Protein 6J31 (pdb70)

B-factor: mean 56.49, std 26.19, range [24.58, 181.82]

Secondary structure (DSSP, 8-state):
----EEEEE--SSGGGTGGGHHHHHHHHHTT-EEEEEE-GGGHHHHHHTTSEEEE--------HHHHHHHHHHHHHHHHHHHHHHHTTS--SEEEEEGGGTHHHHHHHHHT--EEEEESS----TTHHHHTHHHHHHHHHSHHHHHHHHHHHHHHHHTT-TTS-TTHHHHS-SSEEE-S-GGGSTTGGGS-TTTEEE------S---S----PPTT-SEEEEEE--SS----HHHHHHHHHHHTT-TTEEEEEE--TT---S--SS--TTEEEESS--HHHHHHT-SEEEE---HHHHHHHHHHT--EEE---SSSHHHHHHHHHHTTSEEE--TTT--HHHHHHHHHHHHH-HHHHHHHHHHHHHHHTT-HHHHHHHHHHTT--/-----EEEEE--SSGGGTGGGHHHHHHHHHTT-EEEEEE-GGGHHHHHHTTSEEEE---------HHHHHHHHHHHHHHHHHHHHHHHTTS--SEEEEEGGGTHHHHHHHHHT--EEEEESS----HHHHHHHHHHHHHHHHSHHHHHHHHHHHHHHHHTT-TTS-TTHHHHS-SSEEE-S-GGGSTTGGGS-TTTEEE------S---S---PPPTT-SEEEEEE--SS----SHHHHHHHHHHSS-TTEEEEEE--TT--S---SS--TTEEEESS--HHHHHHT-SEEEE---HHHHHHHHHHT--EEE---SSSHHHHHHHHHHTTSEEE--TTT--HHHHHHHHHHHHH-HHHHHHHHHHHHHHHTT-HHHHHHHHHHTT--/----EEEEE--SSGGGTHHHHHHHHHHHHTT-EEEEEE-GGGHHHHHHTTSEEEE----S----SHHHHHHHHHHHHHHHHHHHHHHHTTS--SEEEEEGGGTHHHHHHHHHT--EEEEESS----HHHHHHHHHHHHHHHHSHHHHHHHHHHHHHHHHTT-TTS-TTHHHHS-SSEEE-S-GGGSTTGGGS-TTTEEE------S---S---PPPTT-SEEEEEE-S-SS---HHHHHHHHHHHTT-TTEEEEEE--TT--SS--SS--TTEEEESS--HHHHHTT-SEEEE---HHHHHHHHHHT--EEE---STTHHHHHHHHHHTTSEEE--TTT--HHHHHHHHHHHHH-HHHHHHHHHHHHHHHTT-HHHHHHHHHHTT--/----EEEEE--SSGGGTGGGHHHHHHHHHTT-EEEEEE-GGGHHHHHHTTSEEEE----S----SHHHHHHHHHHHHHHHHHHHHHHHTTS--SEEEEEGGGTHHHHHHHHTT--EEEEESS----TTHHHHTHHHHHHHHHSHHHHHHHHHHHHHHHHTT-TTS-TTHHHHS-SSEEE-S-GGGSTTGGGS-TTTEEE------S---S---PPPTT-SEEEEEE--SS----HHHHHHHHHHHTT-TTEEEEEE--TT------SS--TTEEEESS--HHHHHTT-SEEEE---HHHHHHHHHHT--EEE---STTHHHHHHHHHHTTSEEE--TTT--HHHHHHHHHHHHH-HHHHHHHHHHHHHHHTT-HHHHHHHHHHHT--/----/----/----/----

Solvent-accessible surface area: 64727 Å² total

Sequence (1562 aa):
PRPGHIAMVSVPSRGHLHPSLELIRELVARGHRVTYANDPSVAAAVTETGAELVPYTSALPTDQIAQMDVFLDDAVGMLPQLRAAYEEDRPDVFLYDVLAYPARVLAMNWGIPSIQISPTWVMPEKYRERMAPVVEQLKQDPRGAAHYRRFDAWLEDSGVPGIDAGDLVNLPERSLVLVPRFLQPDADDVDEKRFTFIGPCLGRRAHQGDWKRPAGAEKVALVSLGSHLTNQLPFYETCVEVFAALPDWHLVLQIGRHVDAGELGELPPNVEVHNWVPQLAVLEQADVFVTHGGMGGIQEGLFSGVPMVVAPQANDQPANAESVVGLGIARRIDIATVTPDRLRAAVVELASDPAVAERLSGLRRELRAHGGTMRAADLIERQLPMPRPGHIAMVSVPSRGHLHPSLELIRELVARGHRVTYANDPSVAAAVTETGAELVPYTSALPVTDQIAQMDVFLDDAVGMLPQLRAAYEEDRPDVFLYDVLAYPARVLAMNWGIPSIQISPTWVMPEKYRERMAPVVEQLKQDPRGAAHYRRFDAWLEDSGVPGIDAGDLVNLPERSLVLVPRFLQPDADDVDEKRFTFIGPCLGRRAHQGDWKRPAGAEKVALVSLGSHLTNQLPFYETCVEVFAALPDWHLVLQIGRHVDAGELGELPPNVEVHNWVPQLAVLEQADVFVTHGGMGGIQEGLFSGVPMVVAPQANDQPANAESVVGLGIARRIDIATVTPDRLRAAVVELASDPAVAERLSGLRRELRAHGGTMRAADLIERQLPPRPGHIAMVSVPSRGHLHPSLELIRELVARGHRVTYANDPSVAAAVTETGAELVPYTSALPSVTDQIAQMDVFLDDAVGMLPQLRAAYEEDRPDVFLYDVLAYPARVLAMNWGIPSIQISPTWVMPEKYRERMAPVVEQLKQDPRGAAHYRRFDAWLEDSGVPGIDAGDLVNLPERSLVLVPRFLQPDADDVDEKRFTFIGPCLGRRAHQGDWKRPAGAEKVALVSLGSHLTNQLPFYETCVEVFAALPDWHLVLQIGRHVDAGELGELPPNVEVHNWVPQLAVLEQADVFVTHGGMGGIQEGLFSGVPMVVAPQANDQPANAESVVGLGIARRIDIATVTPDRLRAAVVELASDPAVAERLSGLRRELRAHGGTMRAADLIERQLPPRPGHIAMVSVPSRGHLHPSLELIRELVARGHRVTYANDPSVAAAVTETGAELVPYTSALPSVTDQIAQMDVFLDDAVGMLPQLRAAYEEDRPDVFLYDVLAYPARVLAMNWGIPSIQISPTWVMPEKYRERMAPVVEQLKQDPRGAAHYRRFDAWLEDSGVPGIDAGDLVNLPERSLVLVPRFLQPDADDVDEKRFTFIGPCLGRRAHQGDWKRPAGAEKVALVSLGSHLTNQLPFYETCVEVFAALPDWHLVLQIGRHVDAGELGELPPNVEVHNWVPQLAVLEQADVFVTHGGMGGIQEGLFSGVPMVVAPQANDQPANAESVVGLGIARRIDIATVTPDRLRAAVVELASDPAVAERLSGLRRELRAHGGTMRAADLIERQLPVVGGVVGGVVGGVVGG

CATH classification: 3.40.50.2000 (+1 more: 3.40.50.2000)

Organism: NCBI:txid1871188

Foldseek 3Di:
DPAFEEEEEEEPPDLTQPQCLLLLLVNVVVRHAYEYEYACVCVVSVVVSVHHYQHFHAQDDDDPLVVLVSLVVRLLRLLVSVCVRCVVPPGQEYEYELSRLSVVLVCVVVVHHYEYEYSAAAQFPVNVVVCVVVLVVLCVPPSSVVSLVVLLVSCVVSPNNVDHSCCRSRVGQAYEYQQFCLQHPPSVRHDCVHYADQHGADDDDPPPDADDDPPQQQAEEEEDAPPQPLPCPVLVVLVLVQCVVVGSYAYEYARAPPDPDDDDPCGPPRYDYHNDDPLLNRLLRHLEYEYQQDPVVVSSNLLNLHAYEHAHDDPRRPSSQVSSVVLVRYHYDHSVPDDSVNVNCRRVCNSPDVVNSVSSVVSNVSRNVSNHSNVVSVVVVVSGD/DFDAFEEEEEEEPQPLTQPQCLLLLLVSVVVPYAYEYEYAVVCVVSVVVSVHHYQHDHAQDDDDDPLVVLLSLVVRLLRLLVSVCVRCVPPPGQEYEYELSRLSVVLVCVVVVHHYEYEYSAAAQFPVNVVVCVVVLVVLCVDPSSVVSLVVQQVSCVVSPRNPDDSCCRSRVGQAYEYQQFCLQHPPSVRHDCVHYADQHGADDDDPPPDADDDDPQAQAEEEEDAPNAPLPDDPLQVLVQVLQVPCSNYAYEYARADVDDPPPDDDGDPRYDYHVDDPLLRRLLRHLEYEYQLDPVNVSSNLLNLHAYEHAHDDDRRPSSQVSSVVLVRYHYDHSVPDHSVNVNCRSVCNSPPVVNSVSSVVSNVSNVVSNHSNVVSVVVCVSHD/DDAFEEEEEEEPDVLTQPQCLLLLLVSVVVVHAYEYEYACVVVVSVVVSVHHYQHDHAQDPCDPDDLVNLVSLVVRLLRVLVSVCVRCVPPPGQEYEYELSRLSVVLVCVVVVHHYEYEYSAAAAFPVNVVVCVVVLVVLCVPPSSVVSLVVQLVSCVVSPHNVDHSCCRSRVGQAYEYQQFCLQHPPSVRDDCVRYADQHGADDDDPPPDADDDDPQAPAEEEEDEPDAPPPDPVLLQLVLVLCVVVSNYAYEYAPAPVDDPPHVVVGPPRYDYDVDDPLLNSLLRHLEYEYQQDSVVVSSNLLSLHAYEHAHDDDRRPSSQVSSVVLVRYHYDHSVPDHSVNVNCRRVCNSPDVVNSVSSVVSNVSNNVSNHSNVVSVVVCVSGD/DDAFEEEEEEEPPPLIQPQCLLLLLVLVVVRYAYEYEYACVVVVSVVVSVHHYLYFHAQDPCCPDPLVNLVSLVVRLLRVLVSVCVRCVPPPGQEYEYELSRLSSVLVCVVVVHHYEYEYAAAAQFPVNVVVCVVVLVVLCVPPSSVVSLVVLLVSCVVSPRNVDHSCCRSRVGQAYEYQQFCLQHPPSVRPDCVRYADQHGADDDDPPPDADDDDPQQQAEEEEDAPDQPLPDPVLVVLVLVLCVVVGSYAYEYARAPPDPPDEPPVGPPRYDYDVDDPCLRRLLRHLEYEYQQDSVVVSSCLLSLHAYEHAHDDDRHPSSQVSSVVLVRYHYDHSVPDHSVNVNCRSVVNSPDPVNSVSSVVSNVSNNVSNHSNVVSVVVVVSRD/DDPD/DDPD/DDPD/DDPD

InterPro domains:
  IPR002213 UDP-glucuronosyl/UDP-glucosyltransferase [cd03784] (6-392)
  IPR006326 UDP-glycosyltransferase, MGT-like [TIGR01426] (11-394)
  IPR010610 Erythromycin biosynthesis protein CIII-like, C-terminal domain [PF06722] (271-379)
  IPR035595 UDP-glycosyltransferase family, conserved site [PS00375] (286-327)
  IPR050426 Glycosyltransferase 28 [PTHR48050] (227-395)

Radius of gyration: 40.54 Å; Cα contacts (8 Å, |Δi|>4): 2986; chains: 8; bounding box: 109×125×85 Å

Nearest PDB structures (foldseek):
  6j31-assembly2_B  TM=1.003E+00  e=1.068E-78  Kitasatospora
  6j31-assembly4_D  TM=9.936E-01  e=1.951E-73  Kitasatospora
  6j32-assembly1_D  TM=9.943E-01  e=3.978E-72  Kitasatospora
  6j32-assembly2_C  TM=9.882E-01  e=1.134E-70  Kitasatospora
  2iyf-assembly2_B  TM=8.408E-01  e=8.313E-48  Streptomyces antibioticus

Structure (mmCIF, N/CA/C/O backbone):
data_6J31
#
_entry.id   6J31
#
_cell.length_a   243.160
_cell.length_b   243.160
_cell.length_c   243.160
_cell.angle_alpha   90.000
_cell.angle_beta   90.000
_cell.angle_gamma   90.000
#
_symmetry.space_group_name_H-M   'I 2 3'
#
loop_
_entity.id
_entity.type
_entity.pdbx_description
1 polymer kcn28
2 polymer DBB-DSG-VAL-MEA-VAL-GLY-GLY-DVA-DLE
3 non-polymer "(2E,2'E)-3,3'-(1,2-phenylene)di(prop-2-enoic acid)"
4 water water
#
loop_
_atom_site.group_PDB
_atom_site.id
_atom_site.type_symbol
_atom_site.label_atom_id
_atom_site.label_alt_id
_atom_site.label_comp_id
_atom_site.label_asym_id
_atom_site.label_entity_id
_atom_site.label_seq_id
_atom_site.pdbx_PDB_ins_code
_atom_site.Cartn_x
_atom_site.Cartn_y
_atom_site.Cartn_z
_atom_site.occupancy
_atom_site.B_iso_or_equiv
_atom_site.auth_seq_id
_atom_site.auth_comp_id
_atom_site.auth_asym_id
_atom_site.auth_atom_id
_atom_site.pdbx_PDB_model_num
ATOM 1 N N . PRO A 1 2 ? 28.911 131.474 101.336 1.00 99.19 2 PRO A N 1
ATOM 2 C CA . PRO A 1 2 ? 27.518 131.843 101.061 1.00 99.08 2 PRO A CA 1
ATOM 3 C C . PRO A 1 2 ? 26.495 130.931 101.740 1.00 98.07 2 PRO A C 1
ATOM 4 O O . PRO A 1 2 ? 26.844 130.045 102.521 1.00 98.71 2 PRO A O 1
ATOM 8 N N . ARG A 1 3 ? 25.224 131.181 101.424 1.00 96.33 3 ARG A N 1
ATOM 9 C CA . ARG A 1 3 ? 24.118 130.334 101.839 1.00 94.77 3 ARG A CA 1
ATOM 10 C C . ARG A 1 3 ? 24.289 128.942 101.229 1.00 89.70 3 ARG A C 1
ATOM 11 O O . ARG A 1 3 ? 25.072 128.768 100.292 1.00 89.98 3 ARG A O 1
ATOM 19 N N . PRO A 1 4 ? 23.583 127.916 101.772 1.00 84.27 4 PRO A N 1
ATOM 20 C CA . PRO A 1 4 ? 23.762 126.536 101.280 1.00 80.21 4 PRO A CA 1
ATOM 21 C C . PRO A 1 4 ? 23.759 126.403 99.765 1.00 73.86 4 PRO A C 1
ATOM 22 O O . PRO A 1 4 ? 24.827 126.386 99.146 1.00 76.41 4 PRO A O 1
ATOM 26 N N . GLY A 1 5 ? 22.597 126.262 99.147 1.00 66.63 5 GLY A N 1
ATOM 27 C CA . GLY A 1 5 ? 22.580 126.188 97.703 1.00 59.64 5 GLY A CA 1
ATOM 28 C C . GLY A 1 5 ? 22.829 124.784 97.178 1.00 51.87 5 GLY A C 1
ATOM 29 O O . GLY A 1 5 ? 23.429 123.933 97.833 1.00 51.49 5 GLY A O 1
ATOM 30 N N . HIS A 1 6 ? 22.373 124.560 95.954 1.00 44.55 6 HIS A N 1
ATOM 31 C CA . HIS A 1 6 ? 22.442 123.260 95.306 1.00 38.87 6 HIS A CA 1
ATOM 32 C C . HIS A 1 6 ? 23.481 123.315 94.192 1.00 35.35 6 HIS A C 1
ATOM 33 O O . HIS A 1 6 ? 23.335 124.087 93.237 1.00 33.81 6 HIS A O 1
ATOM 40 N N . ILE A 1 7 ? 24.529 122.504 94.327 1.00 32.39 7 ILE A N 1
ATOM 41 C CA . ILE A 1 7 ? 25.585 122.372 93.329 1.00 30.03 7 ILE A CA 1
ATOM 42 C C . ILE A 1 7 ? 25.435 121.012 92.663 1.00 28.68 7 ILE A C 1
ATOM 43 O O . ILE A 1 7 ? 25.386 119.986 93.349 1.00 29.01 7 ILE A O 1
ATOM 48 N N . ALA A 1 8 ? 25.370 120.999 91.334 1.00 27.17 8 ALA A N 1
ATOM 49 C CA . ALA A 1 8 ? 25.236 119.764 90.570 1.00 28.65 8 ALA A CA 1
ATOM 50 C C . ALA A 1 8 ? 26.528 119.490 89.815 1.00 29.61 8 ALA A C 1
ATOM 51 O O . ALA A 1 8 ? 26.925 120.275 88.947 1.00 29.55 8 ALA A O 1
ATOM 53 N N . MET A 1 9 ? 27.162 118.370 90.136 1.00 30.15 9 MET A N 1
ATOM 54 C CA . MET A 1 9 ? 28.345 117.886 89.445 1.00 29.79 9 MET A CA 1
ATOM 55 C C . MET A 1 9 ? 27.927 116.803 88.458 1.00 29.15 9 MET A C 1
ATOM 56 O O . MET A 1 9 ? 27.059 115.978 88.762 1.00 28.08 9 MET A O 1
ATOM 61 N N . VAL A 1 10 ? 28.496 116.846 87.254 1.00 28.07 10 VAL A N 1
ATOM 62 C CA . VAL A 1 10 ? 28.228 115.854 86.217 1.00 28.98 10 VAL A CA 1
ATOM 63 C C . VAL A 1 10 ? 29.561 115.373 85.662 1.00 29.84 10 VAL A C 1
ATOM 64 O O . VAL A 1 10 ? 30.435 116.185 85.342 1.00 30.57 10 VAL A O 1
ATOM 68 N N . SER A 1 11 ? 29.718 114.060 85.545 1.00 29.18 11 SER A N 1
ATOM 69 C CA . SER A 1 11 ? 30.920 113.500 84.947 1.00 27.91 11 SER A CA 1
ATOM 70 C C . SER A 1 11 ? 30.547 112.216 84.221 1.00 28.56 11 SER A C 1
ATOM 71 O O . SER A 1 11 ? 29.369 111.917 84.012 1.00 27.74 11 SER A O 1
ATOM 74 N N . VAL A 1 12 ? 31.571 111.474 83.814 1.00 28.04 12 VAL A N 1
ATOM 75 C CA . VAL A 1 12 ? 31.404 110.256 83.027 1.00 28.46 12 VAL A CA 1
ATOM 76 C C . VAL A 1 12 ? 32.130 109.128 83.747 1.00 29.02 12 VAL A C 1
ATOM 77 O O . VAL A 1 12 ? 33.018 109.374 84.580 1.00 28.60 12 VAL A O 1
ATOM 81 N N . PRO A 1 13 ? 31.786 107.871 83.443 1.00 30.57 13 PRO A N 1
ATOM 82 C CA . PRO A 1 13 ? 32.426 106.745 84.141 1.00 31.47 13 PRO A CA 1
ATOM 83 C C . PRO A 1 13 ? 33.856 106.448 83.704 1.00 34.64 13 PRO A C 1
ATOM 84 O O . PRO A 1 13 ? 34.522 105.648 84.376 1.00 34.22 13 PRO A O 1
ATOM 88 N N . SER A 1 14 ? 34.354 107.060 82.626 1.00 39.85 14 SER A N 1
ATOM 89 C CA . SER A 1 14 ? 35.733 106.830 82.202 1.00 44.78 14 SER A CA 1
ATOM 90 C C . SER A 1 14 ? 36.703 107.178 83.327 1.00 49.23 14 SER A C 1
ATOM 91 O O . SER A 1 14 ? 36.486 108.130 84.082 1.00 48.70 14 SER A O 1
ATOM 94 N N . ARG A 1 15 ? 37.787 106.402 83.432 1.00 55.02 15 ARG A N 1
ATOM 95 C CA . ARG A 1 15 ? 38.565 106.407 84.670 1.00 61.51 15 ARG A CA 1
ATOM 96 C C . ARG A 1 15 ? 39.321 107.716 84.893 1.00 61.21 15 ARG A C 1
ATOM 97 O O . ARG A 1 15 ? 39.502 108.133 86.044 1.00 63.71 15 ARG A O 1
ATOM 105 N N . GLY A 1 16 ? 39.762 108.380 83.834 1.00 58.12 16 GLY A N 1
ATOM 106 C CA . GLY A 1 16 ? 40.486 109.606 84.091 1.00 55.84 16 GLY A CA 1
ATOM 107 C C . GLY A 1 16 ? 39.637 110.793 84.496 1.00 52.45 16 GLY A C 1
ATOM 108 O O . GLY A 1 16 ? 40.170 111.892 84.676 1.00 51.75 16 GLY A O 1
ATOM 109 N N . HIS A 1 17 ? 38.325 110.606 84.651 1.00 47.85 17 HIS A N 1
ATOM 110 C CA . HIS A 1 17 ? 37.395 111.713 84.833 1.00 43.85 17 HIS A CA 1
ATOM 111 C C . HIS A 1 17 ? 36.670 111.656 86.166 1.00 42.54 17 HIS A C 1
ATOM 112 O O . HIS A 1 17 ? 35.728 112.425 86.383 1.00 43.64 17 HIS A O 1
ATOM 119 N N . LEU A 1 18 ? 37.084 110.767 87.061 1.00 42.10 18 LEU A N 1
ATOM 120 C CA . LEU A 1 18 ? 36.464 110.617 88.366 1.00 41.42 18 LEU A CA 1
ATOM 121 C C . LEU A 1 18 ? 37.376 111.076 89.495 1.00 40.94 18 LEU A C 1
ATOM 122 O O . LEU A 1 18 ? 37.010 111.971 90.260 1.00 39.49 18 LEU A O 1
ATOM 127 N N . HIS A 1 19 ? 38.578 110.507 89.591 1.00 42.80 19 HIS A N 1
ATOM 128 C CA . HIS A 1 19 ? 39.459 110.816 90.716 1.00 44.58 19 HIS A CA 1
ATOM 129 C C . HIS A 1 19 ? 39.871 112.283 90.815 1.00 39.00 19 HIS A C 1
ATOM 130 O O . HIS A 1 19 ? 40.011 112.771 91.950 1.00 35.83 19 HIS A O 1
ATOM 137 N N . PRO A 1 20 ? 40.116 113.019 89.723 1.00 37.58 20 PRO A N 1
ATOM 138 C CA . PRO A 1 20 ? 40.611 114.397 89.889 1.00 36.63 20 PRO A CA 1
ATOM 139 C C . PRO A 1 20 ? 39.739 115.295 90.756 1.00 37.56 20 PRO A C 1
ATOM 140 O O . PRO A 1 20 ? 40.286 116.163 91.447 1.00 37.96 20 PRO A O 1
ATOM 144 N N . SER A 1 21 ? 38.416 115.122 90.768 1.00 36.46 21 SER A N 1
ATOM 145 C CA . SER A 1 21 ? 37.558 116.064 91.477 1.00 35.96 21 SER A CA 1
ATOM 146 C C . SER A 1 21 ? 36.924 115.527 92.759 1.00 33.70 21 SER A C 1
ATOM 147 O O . SER A 1 21 ? 36.163 116.266 93.391 1.00 31.44 21 SER A O 1
ATOM 150 N N . LEU A 1 22 ? 37.221 114.291 93.183 1.00 34.33 22 LEU A N 1
ATOM 151 C CA . LEU A 1 22 ? 36.567 113.762 94.384 1.00 35.58 22 LEU A CA 1
ATOM 152 C C . LEU A 1 22 ? 36.790 114.664 95.592 1.00 32.16 22 LEU A C 1
ATOM 153 O O . LEU A 1 22 ? 35.847 114.969 96.333 1.00 28.45 22 LEU A O 1
ATOM 158 N N . GLU A 1 23 ? 38.033 115.092 95.817 1.00 32.26 23 GLU A N 1
ATOM 159 C CA . GLU A 1 23 ? 38.302 115.928 96.980 1.00 33.41 23 GLU A CA 1
ATOM 160 C C . GLU A 1 23 ? 37.641 117.291 96.853 1.00 33.21 23 GLU A C 1
ATOM 161 O O . GLU A 1 23 ? 37.275 117.896 97.868 1.00 35.40 23 GLU A O 1
ATOM 167 N N . LEU A 1 24 ? 37.481 117.791 95.627 1.00 32.68 24 LEU A N 1
ATOM 168 C CA . LEU A 1 24 ? 36.751 119.039 95.446 1.00 31.38 24 LEU A CA 1
ATOM 169 C C . LEU A 1 24 ? 35.285 118.876 95.836 1.00 30.22 24 LEU A C 1
ATOM 170 O O . LEU A 1 24 ? 34.726 119.727 96.539 1.00 32.05 24 LEU A O 1
ATOM 175 N N . ILE A 1 25 ? 34.653 117.779 95.409 1.00 28.07 25 ILE A N 1
ATOM 176 C CA . ILE A 1 25 ? 33.254 117.547 95.761 1.00 30.61 25 ILE A CA 1
ATOM 177 C C . ILE A 1 25 ? 33.112 117.335 97.260 1.00 35.05 25 ILE A C 1
ATOM 178 O O . ILE A 1 25 ? 32.181 117.851 97.891 1.00 35.23 25 ILE A O 1
ATOM 183 N N . ARG A 1 26 ? 34.036 116.577 97.853 1.00 39.05 26 ARG A N 1
ATOM 184 C CA . ARG A 1 26 ? 34.020 116.361 99.294 1.00 41.51 26 ARG A CA 1
ATOM 185 C C . ARG A 1 26 ? 34.122 117.680 100.049 1.00 42.53 26 ARG A C 1
ATOM 186 O O . ARG A 1 26 ? 33.443 117.877 101.064 1.00 44.04 26 ARG A O 1
ATOM 194 N N . GLU A 1 27 ? 34.969 118.596 99.570 1.00 40.58 27 GLU A N 1
ATOM 195 C CA . GLU A 1 27 ? 35.104 119.896 100.218 1.00 38.47 27 GLU A CA 1
ATOM 196 C C . GLU A 1 27 ? 33.824 120.714 100.106 1.00 36.59 27 GLU A C 1
ATOM 197 O O . GLU A 1 27 ? 33.422 121.380 101.067 1.00 35.57 27 GLU A O 1
ATOM 203 N N . LEU A 1 28 ? 33.181 120.697 98.935 1.00 35.77 28 LEU A N 1
ATOM 204 C CA . LEU A 1 28 ? 31.932 121.437 98.774 1.00 34.16 28 LEU A CA 1
ATOM 205 C C . LEU A 1 28 ? 30.846 120.882 99.684 1.00 34.19 28 LEU A C 1
ATOM 206 O O . LEU A 1 28 ? 30.062 121.643 100.263 1.00 35.02 28 LEU A O 1
ATOM 211 N N . VAL A 1 29 ? 30.806 119.558 99.845 1.00 34.67 29 VAL A N 1
ATOM 212 C CA . VAL A 1 29 ? 29.859 118.951 100.775 1.00 36.95 29 VAL A CA 1
ATOM 213 C C . VAL A 1 29 ? 30.184 119.368 102.200 1.00 39.30 29 VAL A C 1
ATOM 214 O O . VAL A 1 29 ? 29.293 119.740 102.974 1.00 38.83 29 VAL A O 1
ATOM 218 N N . ALA A 1 30 ? 31.470 119.340 102.558 1.00 40.91 30 ALA A N 1
ATOM 219 C CA . ALA A 1 30 ? 31.890 119.717 103.901 1.00 41.70 30 ALA A CA 1
ATOM 220 C C . ALA A 1 30 ? 31.561 121.167 104.224 1.00 42.33 30 ALA A C 1
ATOM 221 O O . ALA A 1 30 ? 31.416 121.507 105.401 1.00 43.98 30 ALA A O 1
ATOM 223 N N . ARG A 1 31 ? 31.426 122.024 103.216 1.00 42.54 31 ARG A N 1
ATOM 224 C CA . ARG A 1 31 ? 31.085 123.420 103.450 1.00 40.70 31 ARG A CA 1
ATOM 225 C C . ARG A 1 31 ? 29.592 123.636 103.635 1.00 41.53 31 ARG A C 1
ATOM 226 O O . ARG A 1 31 ? 29.152 124.789 103.698 1.00 41.46 31 ARG A O 1
ATOM 234 N N . GLY A 1 32 ? 28.810 122.562 103.715 1.00 42.62 32 GLY A N 1
ATOM 235 C CA . GLY A 1 32 ? 27.389 122.659 103.979 1.00 41.93 32 GLY A CA 1
ATOM 236 C C . GLY A 1 32 ? 26.492 122.783 102.769 1.00 41.23 32 GLY A C 1
ATOM 237 O O . GLY A 1 32 ? 25.293 123.031 102.938 1.00 42.38 32 GLY A O 1
ATOM 238 N N . HIS A 1 33 ? 27.022 122.629 101.560 1.00 40.22 33 HIS A N 1
ATOM 239 C CA . HIS A 1 33 ? 26.192 122.724 100.370 1.00 38.58 33 HIS A CA 1
ATOM 240 C C . HIS A 1 33 ? 25.516 121.393 100.063 1.00 37.85 33 HIS A C 1
ATOM 241 O O . HIS A 1 33 ? 26.008 120.315 100.408 1.00 38.63 33 HIS A O 1
ATOM 248 N N . ARG A 1 34 ? 24.394 121.476 99.359 1.00 37.23 34 ARG A N 1
ATOM 249 C CA . ARG A 1 34 ? 23.756 120.286 98.812 1.00 35.68 34 ARG A CA 1
ATOM 250 C C . ARG A 1 34 ? 24.368 120.022 97.443 1.00 34.73 34 ARG A C 1
ATOM 251 O O . ARG A 1 34 ? 24.180 120.809 96.509 1.00 35.50 34 ARG A O 1
ATOM 259 N N . VAL A 1 35 ? 25.103 118.922 97.325 1.00 31.65 35 VAL A N 1
ATOM 260 C CA . VAL A 1 35 ? 25.801 118.563 96.099 1.00 29.99 35 VAL A CA 1
ATOM 261 C C . VAL A 1 35 ? 25.168 117.298 95.539 1.00 31.51 35 VAL A C 1
ATOM 262 O O . VAL A 1 35 ? 25.080 116.276 96.233 1.00 32.19 35 VAL A O 1
ATOM 266 N N . THR A 1 36 ? 24.698 117.373 94.300 1.00 31.19 36 THR A N 1
ATOM 267 C CA . THR A 1 36 ? 24.263 116.196 93.565 1.00 30.83 36 THR A CA 1
ATOM 268 C C . THR A 1 36 ? 25.313 115.878 92.511 1.00 33.16 36 THR A C 1
ATOM 269 O O . THR A 1 36 ? 25.954 116.782 91.966 1.00 32.86 36 THR A O 1
ATOM 273 N N . TYR A 1 37 ? 25.518 114.589 92.258 1.00 32.91 37 TYR A N 1
ATOM 274 C CA . TYR A 1 37 ? 26.565 114.127 91.354 1.00 31.16 37 TYR A CA 1
ATOM 275 C C . TYR A 1 37 ? 25.939 113.155 90.362 1.00 31.16 37 TYR A C 1
ATOM 276 O O . TYR A 1 37 ? 25.575 112.033 90.730 1.00 32.88 37 TYR A O 1
ATOM 285 N N . ALA A 1 38 ? 25.828 113.584 89.109 1.00 28.89 38 ALA A N 1
ATOM 286 C CA . ALA A 1 38 ? 25.260 112.763 88.050 1.00 28.05 38 ALA A CA 1
ATOM 287 C C . ALA A 1 38 ? 26.370 111.972 87.374 1.00 29.99 38 ALA A C 1
ATOM 288 O O . ALA A 1 38 ? 27.338 112.554 86.873 1.00 30.76 38 ALA A O 1
ATOM 290 N N . ASN A 1 39 ? 26.234 110.649 87.370 1.00 29.77 39 ASN A N 1
ATOM 291 C CA . ASN A 1 39 ? 27.202 109.793 86.705 1.00 29.29 39 ASN A CA 1
ATOM 292 C C . ASN A 1 39 ? 26.582 108.416 86.513 1.00 31.15 39 ASN A C 1
ATOM 293 O O . ASN A 1 39 ? 25.523 108.107 87.065 1.00 31.42 39 ASN A O 1
ATOM 298 N N . ASP A 1 40 ? 27.264 107.592 85.725 1.00 32.59 40 ASP A N 1
ATOM 299 C CA . ASP A 1 40 ? 26.799 106.237 85.472 1.00 33.61 40 ASP A CA 1
ATOM 300 C C . ASP A 1 40 ? 26.845 105.419 86.763 1.00 32.00 40 ASP A C 1
ATOM 301 O O . ASP A 1 40 ? 27.750 105.599 87.580 1.00 30.02 40 ASP A O 1
ATOM 306 N N . PRO A 1 41 ? 25.872 104.533 86.989 1.00 31.80 41 PRO A N 1
ATOM 307 C CA . PRO A 1 41 ? 25.885 103.739 88.227 1.00 30.78 41 PRO A CA 1
ATOM 308 C C . PRO A 1 41 ? 27.108 102.851 88.377 1.00 27.98 41 PRO A C 1
ATOM 309 O O . PRO A 1 41 ? 27.406 102.424 89.497 1.00 26.30 41 PRO A O 1
ATOM 313 N N . SER A 1 42 ? 27.852 102.590 87.303 1.00 27.83 42 SER A N 1
ATOM 314 C CA . SER A 1 42 ? 29.041 101.757 87.430 1.00 28.95 42 SER A CA 1
ATOM 315 C C . SER A 1 42 ? 30.083 102.358 88.367 1.00 28.70 42 SER A C 1
ATOM 316 O O . SER A 1 42 ? 30.937 101.625 88.873 1.00 30.85 42 SER A O 1
ATOM 319 N N . VAL A 1 43 ? 30.021 103.663 88.626 1.00 26.52 43 VAL A N 1
ATOM 320 C CA . VAL A 1 43 ? 30.999 104.329 89.478 1.00 26.33 43 VAL A CA 1
ATOM 321 C C . VAL A 1 43 ? 30.293 104.889 90.705 1.00 28.34 43 VAL A C 1
ATOM 322 O O . VAL A 1 43 ? 30.724 105.896 91.286 1.00 28.81 43 VAL A O 1
ATOM 326 N N . ALA A 1 44 ? 29.198 104.234 91.097 1.00 28.12 44 ALA A N 1
ATOM 327 C CA . ALA A 1 44 ? 28.430 104.675 92.255 1.00 27.71 44 ALA A CA 1
ATOM 328 C C . ALA A 1 44 ? 29.269 104.654 93.524 1.00 27.68 44 ALA A C 1
ATOM 329 O O . ALA A 1 44 ? 29.042 105.464 94.429 1.00 29.80 44 ALA A O 1
ATOM 331 N N . ALA A 1 45 ? 30.222 103.727 93.621 1.00 27.65 45 ALA A N 1
ATOM 332 C CA . ALA A 1 45 ? 31.076 103.679 94.804 1.00 28.37 45 ALA A CA 1
ATOM 333 C C . ALA A 1 45 ? 31.871 104.972 94.961 1.00 29.88 45 ALA A C 1
ATOM 334 O O . ALA A 1 45 ? 31.859 105.596 96.028 1.00 31.68 45 ALA A O 1
ATOM 336 N N . ALA A 1 46 ? 32.554 105.401 93.896 1.00 31.79 46 ALA A N 1
ATOM 337 C CA . ALA A 1 46 ? 33.348 106.624 93.981 1.00 32.94 46 ALA A CA 1
ATOM 338 C C . ALA A 1 46 ? 32.466 107.847 94.195 1.00 32.88 46 ALA A C 1
ATOM 339 O O . ALA A 1 46 ? 32.832 108.755 94.949 1.00 33.29 46 ALA A O 1
ATOM 341 N N . VAL A 1 47 ? 31.306 107.895 93.537 1.00 33.04 47 VAL A N 1
ATOM 342 C CA . VAL A 1 47 ? 30.425 109.047 93.697 1.00 32.09 47 VAL A CA 1
ATOM 343 C C . VAL A 1 47 ? 29.902 109.125 95.126 1.00 33.17 47 VAL A C 1
ATOM 344 O O . VAL A 1 47 ? 29.974 110.175 95.768 1.00 33.56 47 VAL A O 1
ATOM 348 N N . THR A 1 48 ? 29.375 108.015 95.655 1.00 32.21 48 THR A N 1
ATOM 349 C CA . THR A 1 48 ? 28.794 108.072 96.995 1.00 32.17 48 THR A CA 1
ATOM 350 C C . THR A 1 48 ? 29.852 108.298 98.066 1.00 35.21 48 THR A C 1
ATOM 351 O O . THR A 1 48 ? 29.562 108.922 99.093 1.00 36.26 48 THR A O 1
ATOM 355 N N . GLU A 1 49 ? 31.076 107.806 97.856 1.00 37.66 49 GLU A N 1
ATOM 356 C CA . GLU A 1 49 ? 32.114 108.006 98.861 1.00 40.50 49 GLU A CA 1
ATOM 357 C C . GLU A 1 49 ? 32.426 109.488 99.037 1.00 38.54 49 GLU A C 1
ATOM 358 O O . GLU A 1 49 ? 32.806 109.923 100.130 1.00 37.80 49 GLU A O 1
ATOM 364 N N . THR A 1 50 ? 32.237 110.276 97.981 1.00 37.88 50 THR A N 1
ATOM 365 C CA . THR A 1 50 ? 32.437 111.718 98.034 1.00 36.93 50 THR A CA 1
ATOM 366 C C . THR A 1 50 ? 31.440 112.414 98.964 1.00 33.71 50 THR A C 1
ATOM 367 O O . THR A 1 50 ? 31.691 113.545 99.394 1.00 31.76 50 THR A O 1
ATOM 371 N N . GLY A 1 51 ? 30.312 111.774 99.276 1.00 32.06 51 GLY A N 1
ATOM 372 C CA . GLY A 1 51 ? 29.281 112.391 100.080 1.00 29.22 51 GLY A CA 1
ATOM 373 C C . GLY A 1 51 ? 28.212 113.111 99.291 1.00 28.18 51 GLY A C 1
ATOM 374 O O . GLY A 1 51 ? 27.237 113.591 99.885 1.00 26.84 51 GLY A O 1
ATOM 375 N N . ALA A 1 52 ? 28.365 113.216 97.977 1.00 28.11 52 ALA A N 1
ATOM 376 C CA . ALA A 1 52 ? 27.344 113.865 97.182 1.00 29.73 52 ALA A CA 1
ATOM 377 C C . ALA A 1 52 ? 26.210 112.891 96.886 1.00 30.90 52 ALA A C 1
ATOM 378 O O . ALA A 1 52 ? 26.355 111.668 96.978 1.00 31.04 52 ALA A O 1
ATOM 380 N N . GLU A 1 53 ? 25.077 113.458 96.504 1.00 32.97 53 GLU A N 1
ATOM 381 C CA . GLU A 1 53 ? 23.892 112.689 96.161 1.00 35.06 53 GLU A CA 1
ATOM 382 C C . GLU A 1 53 ? 24.064 112.133 94.751 1.00 32.49 53 GLU A C 1
ATOM 383 O O . GLU A 1 53 ? 24.177 112.901 93.789 1.00 32.19 53 GLU A O 1
ATOM 389 N N . LEU A 1 54 ? 24.110 110.808 94.623 1.00 30.99 54 LEU A N 1
ATOM 390 C CA . LEU A 1 54 ? 24.267 110.196 93.309 1.00 29.59 54 LEU A CA 1
ATOM 391 C C . LEU A 1 54 ? 22.997 110.354 92.480 1.00 30.25 54 LEU A C 1
ATOM 392 O O . LEU A 1 54 ? 21.902 109.983 92.912 1.00 32.95 54 LEU A O 1
ATOM 397 N N . VAL A 1 55 ? 23.156 110.893 91.278 1.00 29.53 55 VAL A N 1
ATOM 398 C CA . VAL A 1 55 ? 22.066 111.029 90.319 1.00 27.53 55 VAL A CA 1
ATOM 399 C C . VAL A 1 55 ? 22.399 110.112 89.149 1.00 28.45 55 VAL A C 1
ATOM 400 O O . VAL A 1 55 ? 23.209 110.480 88.291 1.00 32.14 55 VAL A O 1
ATOM 404 N N . PRO A 1 56 ? 21.835 108.909 89.084 1.00 28.42 56 PRO A N 1
ATOM 405 C CA . PRO A 1 56 ? 22.266 107.953 88.058 1.00 27.98 56 PRO A CA 1
ATOM 406 C C . PRO A 1 56 ? 21.723 108.295 86.681 1.00 29.56 56 PRO A C 1
ATOM 407 O O . PRO A 1 56 ? 20.590 108.752 86.528 1.00 30.74 56 PRO A O 1
ATOM 411 N N . TYR A 1 57 ? 22.574 108.106 85.677 1.00 30.21 57 TYR A N 1
ATOM 412 C CA . TYR A 1 57 ? 22.172 108.143 84.282 1.00 31.18 57 TYR A CA 1
ATOM 413 C C . TYR A 1 57 ? 22.969 107.077 83.550 1.00 31.31 57 TYR A C 1
ATOM 414 O O . TYR A 1 57 ? 24.057 106.688 83.980 1.00 31.00 57 TYR A O 1
ATOM 423 N N . THR A 1 58 ? 22.426 106.615 82.428 1.00 31.92 58 THR A N 1
ATOM 424 C CA . THR A 1 58 ? 23.045 105.547 81.656 1.00 34.28 58 THR A CA 1
ATOM 425 C C . THR A 1 58 ? 24.018 106.147 80.650 1.00 31.79 58 THR A C 1
ATOM 426 O O . THR A 1 58 ? 23.620 106.910 79.764 1.00 31.64 58 THR A O 1
ATOM 430 N N . SER A 1 59 ? 25.293 105.809 80.804 1.00 31.32 59 SER A N 1
ATOM 431 C CA . SER A 1 59 ? 26.329 106.279 79.902 1.00 30.25 59 SER A CA 1
ATOM 432 C C . SER A 1 59 ? 26.392 105.397 78.666 1.00 31.34 59 SER A C 1
ATOM 433 O O . SER A 1 59 ? 26.197 104.180 78.743 1.00 32.57 59 SER A O 1
ATOM 436 N N . ALA A 1 60 ? 26.656 106.019 77.523 1.00 31.99 60 ALA A N 1
ATOM 437 C CA . ALA A 1 60 ? 26.916 105.292 76.291 1.00 32.97 60 ALA A CA 1
ATOM 438 C C . ALA A 1 60 ? 28.403 105.057 76.066 1.00 36.81 60 ALA A C 1
ATOM 439 O O . ALA A 1 60 ? 28.767 104.410 75.080 1.00 37.36 60 ALA A O 1
ATOM 441 N N . LEU A 1 61 ? 29.274 105.596 76.938 1.00 40.90 61 LEU A N 1
ATOM 442 C CA . LEU A 1 61 ? 30.703 105.345 76.804 1.00 46.03 61 LEU A CA 1
ATOM 443 C C . LEU A 1 61 ? 31.033 103.950 77.327 1.00 54.50 61 LEU A C 1
ATOM 444 O O . LEU A 1 61 ? 30.551 103.555 78.394 1.00 53.08 61 LEU A O 1
ATOM 449 N N . PRO A 1 62 ? 31.861 103.186 76.603 1.00 62.58 62 PRO A N 1
ATOM 450 C CA . PRO A 1 62 ? 32.192 101.810 76.985 1.00 67.24 62 PRO A CA 1
ATOM 451 C C . PRO A 1 62 ? 33.181 101.730 78.148 1.00 69.84 62 PRO A C 1
ATOM 452 O O . PRO A 1 62 ? 34.329 102.150 78.003 1.00 71.05 62 PRO A O 1
ATOM 456 N N . THR A 1 72 ? 36.616 101.067 66.944 1.00 95.57 72 THR A N 1
ATOM 457 C CA . THR A 1 72 ? 38.051 100.848 66.804 1.00 95.37 72 THR A CA 1
ATOM 458 C C . THR A 1 72 ? 38.567 101.720 65.648 1.00 93.16 72 THR A C 1
ATOM 459 O O . THR A 1 72 ? 39.566 101.416 64.990 1.00 93.72 72 THR A O 1
ATOM 463 N N . ASP A 1 73 ? 37.899 102.860 65.474 1.00 90.30 73 ASP A N 1
ATOM 464 C CA . ASP A 1 73 ? 38.169 103.812 64.406 1.00 87.02 73 ASP A CA 1
ATOM 465 C C . ASP A 1 73 ? 38.010 105.221 64.962 1.00 81.61 73 ASP A C 1
ATOM 466 O O . ASP A 1 73 ? 37.241 105.450 65.899 1.00 81.27 73 ASP A O 1
ATOM 471 N N . GLN A 1 74 ? 38.756 106.165 64.382 1.00 76.72 74 GLN A N 1
ATOM 472 C CA . GLN A 1 74 ? 38.745 107.533 64.892 1.00 73.36 74 GLN A CA 1
ATOM 473 C C . GLN A 1 74 ? 37.381 108.187 64.694 1.00 67.92 74 GLN A C 1
ATOM 474 O O . GLN A 1 74 ? 36.851 108.825 65.610 1.00 66.17 74 GLN A O 1
ATOM 480 N N . ILE A 1 75 ? 36.809 108.077 63.496 1.00 64.79 75 ILE A N 1
ATOM 481 C CA . ILE A 1 75 ? 35.479 108.639 63.283 1.00 62.10 75 ILE A CA 1
ATOM 482 C C . ILE A 1 75 ? 34.453 107.894 64.129 1.00 59.63 75 ILE A C 1
ATOM 483 O O . ILE A 1 75 ? 33.523 108.497 64.680 1.00 58.54 75 ILE A O 1
ATOM 488 N N . ALA A 1 76 ? 34.618 106.575 64.265 1.00 59.10 76 ALA A N 1
ATOM 489 C CA . ALA A 1 76 ? 33.715 105.790 65.102 1.00 60.76 76 ALA A CA 1
ATOM 490 C C . ALA A 1 76 ? 33.806 106.201 66.567 1.00 63.35 76 ALA A C 1
ATOM 491 O O . ALA A 1 76 ? 32.795 106.217 67.278 1.00 62.02 76 ALA A O 1
ATOM 493 N N . GLN A 1 77 ? 35.013 106.518 67.041 1.00 68.59 77 GLN A N 1
ATOM 494 C CA . GLN A 1 77 ? 35.173 106.979 68.417 1.00 73.19 77 GLN A CA 1
ATOM 495 C C . GLN A 1 77 ? 34.448 108.304 68.642 1.00 68.35 77 GLN A C 1
ATOM 496 O O . GLN A 1 77 ? 33.842 108.515 69.699 1.00 71.49 77 GLN A O 1
ATOM 502 N N . MET A 1 78 ? 34.487 109.206 67.656 1.00 63.11 78 MET A N 1
ATOM 503 C CA . MET A 1 78 ? 33.720 110.445 67.757 1.00 58.54 78 MET A CA 1
ATOM 504 C C . MET A 1 78 ? 32.222 110.175 67.759 1.00 54.73 78 MET A C 1
ATOM 505 O O . MET A 1 78 ? 31.456 110.895 68.411 1.00 53.93 78 MET A O 1
ATOM 510 N N . ASP A 1 79 ? 31.780 109.168 67.005 1.00 51.05 79 ASP A N 1
ATOM 511 C CA . ASP A 1 79 ? 30.360 108.843 66.976 1.00 47.88 79 ASP A CA 1
ATOM 512 C C . ASP A 1 79 ? 29.893 108.294 68.318 1.00 44.11 79 ASP A C 1
ATOM 513 O O . ASP A 1 79 ? 28.753 108.537 68.730 1.00 42.19 79 ASP A O 1
ATOM 518 N N . VAL A 1 80 ? 30.751 107.537 69.007 1.00 42.81 80 VAL A N 1
ATOM 519 C CA . VAL A 1 80 ? 30.400 107.042 70.336 1.00 41.59 80 VAL A CA 1
ATOM 520 C C . VAL A 1 80 ? 30.216 108.205 71.306 1.00 40.19 80 VAL A C 1
ATOM 521 O O . VAL A 1 80 ? 29.270 108.224 72.104 1.00 38.65 80 VAL A O 1
ATOM 525 N N . PHE A 1 81 ? 31.113 109.193 71.251 1.00 40.31 81 PHE A N 1
ATOM 526 C CA . PHE A 1 81 ? 30.986 110.356 72.124 1.00 40.51 81 PHE A CA 1
ATOM 527 C C . PHE A 1 81 ? 29.717 111.141 71.819 1.00 38.33 81 PHE A C 1
ATOM 528 O O . PHE A 1 81 ? 28.997 111.552 72.737 1.00 41.01 81 PHE A O 1
ATOM 536 N N . LEU A 1 82 ? 29.414 111.344 70.535 1.00 36.25 82 LEU A N 1
ATOM 537 C CA . LEU A 1 82 ? 28.190 112.050 70.175 1.00 34.49 82 LEU A CA 1
ATOM 538 C C . LEU A 1 82 ? 26.959 111.267 70.614 1.00 34.21 82 LEU A C 1
ATOM 539 O O . LEU A 1 82 ? 25.957 111.857 71.035 1.00 34.58 82 LEU A O 1
ATOM 544 N N . ASP A 1 83 ? 27.020 109.934 70.537 1.00 33.79 83 ASP A N 1
ATOM 545 C CA . ASP A 1 83 ? 25.932 109.114 71.059 1.00 34.58 83 ASP A CA 1
ATOM 546 C C . ASP A 1 83 ? 25.746 109.345 72.550 1.00 33.17 83 ASP A C 1
ATOM 547 O O . ASP A 1 83 ? 24.614 109.434 73.038 1.00 33.00 83 ASP A O 1
ATOM 552 N N . ASP A 1 84 ? 26.851 109.423 73.295 1.00 33.36 84 ASP A N 1
ATOM 553 C CA . ASP A 1 84 ? 26.753 109.670 74.729 1.00 34.53 84 ASP A CA 1
ATOM 554 C C . ASP A 1 84 ? 26.180 111.053 75.014 1.00 35.42 84 ASP A C 1
ATOM 555 O O . ASP A 1 84 ? 25.370 111.214 75.934 1.00 35.26 84 ASP A O 1
ATOM 560 N N . ALA A 1 85 ? 26.588 112.065 74.242 1.00 35.87 85 ALA A N 1
ATOM 561 C CA . ALA A 1 85 ? 26.044 113.406 74.442 1.00 35.48 85 ALA A CA 1
ATOM 562 C C . ALA A 1 85 ? 24.550 113.444 74.154 1.00 34.92 85 ALA A C 1
ATOM 563 O O . ALA A 1 85 ? 23.782 114.062 74.900 1.00 35.05 85 ALA A O 1
ATOM 565 N N . VAL A 1 86 ? 24.119 112.781 73.078 1.00 35.81 86 VAL A N 1
ATOM 566 C CA . VAL A 1 86 ? 22.699 112.743 72.737 1.00 33.68 86 VAL A CA 1
ATOM 567 C C . VAL A 1 86 ? 21.908 112.023 73.824 1.00 33.13 86 VAL A C 1
ATOM 568 O O . VAL A 1 86 ? 20.791 112.427 74.168 1.00 33.19 86 VAL A O 1
ATOM 572 N N . GLY A 1 87 ? 22.470 110.943 74.375 1.00 32.08 87 GLY A N 1
ATOM 573 C CA . GLY A 1 87 ? 21.787 110.207 75.431 1.00 30.48 87 GLY A CA 1
ATOM 574 C C . GLY A 1 87 ? 21.808 110.904 76.781 1.00 31.50 87 GLY A C 1
ATOM 575 O O . GLY A 1 87 ? 20.889 110.737 77.590 1.00 30.36 87 GLY A O 1
ATOM 576 N N . MET A 1 88 ? 22.893 111.623 77.080 1.00 32.34 88 MET A N 1
ATOM 577 C CA . MET A 1 88 ? 23.045 112.220 78.405 1.00 32.24 88 MET A CA 1
ATOM 578 C C . MET A 1 88 ? 22.052 113.354 78.637 1.00 30.26 88 MET A C 1
ATOM 579 O O . MET A 1 88 ? 21.439 113.444 79.707 1.00 29.56 88 MET A O 1
ATOM 584 N N . LEU A 1 89 ? 21.885 114.231 77.650 1.00 30.13 89 LEU A N 1
ATOM 585 C CA . LEU A 1 89 ? 21.112 115.453 77.869 1.00 28.98 89 LEU A CA 1
ATOM 586 C C . LEU A 1 89 ? 19.678 115.193 78.315 1.00 29.20 89 LEU A C 1
ATOM 587 O O . LEU A 1 89 ? 19.254 115.798 79.315 1.00 28.57 89 LEU A O 1
ATOM 592 N N . PRO A 1 90 ? 18.890 114.323 77.664 1.00 30.07 90 PRO A N 1
ATOM 593 C CA . PRO A 1 90 ? 17.522 114.095 78.164 1.00 29.79 90 PRO A CA 1
ATOM 594 C C . PRO A 1 90 ? 17.493 113.486 79.554 1.00 30.50 90 PRO A C 1
ATOM 595 O O . PRO A 1 90 ? 16.589 113.793 80.340 1.00 31.67 90 PRO A O 1
ATOM 599 N N . GLN A 1 91 ? 18.452 112.620 79.879 1.00 29.85 91 GLN A N 1
ATOM 600 C CA . GLN A 1 91 ? 18.496 112.062 81.226 1.00 30.41 91 GLN A CA 1
ATOM 601 C C . GLN A 1 91 ? 18.791 113.137 82.260 1.00 30.12 91 GLN A C 1
ATOM 602 O O . GLN A 1 91 ? 18.140 113.188 83.309 1.00 31.89 91 GLN A O 1
ATOM 608 N N . LEU A 1 92 ? 19.746 114.021 81.968 1.00 29.47 92 LEU A N 1
ATOM 609 C CA . LEU A 1 92 ? 20.024 115.130 82.872 1.00 28.00 92 LEU A CA 1
ATOM 610 C C . LEU A 1 92 ? 18.819 116.051 82.990 1.00 28.70 92 LEU A C 1
ATOM 611 O O . LEU A 1 92 ? 18.507 116.538 84.083 1.00 29.08 92 LEU A O 1
ATOM 616 N N . ARG A 1 93 ? 18.140 116.318 81.871 1.00 30.94 93 ARG A N 1
ATOM 617 C CA . ARG A 1 93 ? 16.962 117.178 81.912 1.00 32.25 93 ARG A CA 1
ATOM 618 C C . ARG A 1 93 ? 15.881 116.579 82.799 1.00 31.56 93 ARG A C 1
ATOM 619 O O . ARG A 1 93 ? 15.301 117.274 83.641 1.00 31.84 93 ARG A O 1
ATOM 627 N N . ALA A 1 94 ? 15.629 115.277 82.653 1.00 30.96 94 ALA A N 1
ATOM 628 C CA . ALA A 1 94 ? 14.593 114.622 83.446 1.00 30.82 94 ALA A CA 1
ATOM 629 C C . ALA A 1 94 ? 14.926 114.651 84.933 1.00 30.35 94 ALA A C 1
ATOM 630 O O . ALA A 1 94 ? 14.044 114.879 85.771 1.00 30.85 94 ALA A O 1
ATOM 632 N N . ALA A 1 95 ? 16.191 114.415 85.283 1.00 28.39 95 ALA A N 1
ATOM 633 C CA . ALA A 1 95 ? 16.568 114.352 86.691 1.00 30.00 95 ALA A CA 1
ATOM 634 C C . ALA A 1 95 ? 16.452 115.713 87.376 1.00 29.54 95 ALA A C 1
ATOM 635 O O . ALA A 1 95 ? 16.045 115.790 88.540 1.00 28.83 95 ALA A O 1
ATOM 637 N N . TYR A 1 96 ? 16.811 116.795 86.683 1.00 28.77 96 TYR A N 1
ATOM 638 C CA . TYR A 1 96 ? 16.924 118.105 87.315 1.00 28.57 96 TYR A CA 1
ATOM 639 C C . TYR A 1 96 ? 15.784 119.058 86.983 1.00 30.59 96 TYR A C 1
ATOM 640 O O . TYR A 1 96 ? 15.792 120.191 87.475 1.00 29.81 96 TYR A O 1
ATOM 649 N N . GLU A 1 97 ? 14.785 118.618 86.210 1.00 35.40 97 GLU A N 1
ATOM 650 C CA . GLU A 1 97 ? 13.734 119.522 85.742 1.00 39.58 97 GLU A CA 1
ATOM 651 C C . GLU A 1 97 ? 13.035 120.221 86.897 1.00 40.97 97 GLU A C 1
ATOM 652 O O . GLU A 1 97 ? 12.779 121.430 86.842 1.00 39.33 97 GLU A O 1
ATOM 658 N N . GLU A 1 98 ? 12.717 119.474 87.948 1.00 43.84 98 GLU A N 1
ATOM 659 C CA . GLU A 1 98 ? 11.984 119.976 89.097 1.00 47.57 98 GLU A CA 1
ATOM 660 C C . GLU A 1 98 ? 12.900 120.261 90.281 1.00 43.86 98 GLU A C 1
ATOM 661 O O . GLU A 1 98 ? 12.411 120.590 91.365 1.00 40.95 98 GLU A O 1
ATOM 667 N N . ASP A 1 99 ? 14.210 120.108 90.105 1.00 43.96 99 ASP A N 1
ATOM 668 C CA . ASP A 1 99 ? 15.192 120.264 91.174 1.00 42.93 99 ASP A CA 1
ATOM 669 C C . ASP A 1 99 ? 16.427 120.976 90.631 1.00 38.45 99 ASP A C 1
ATOM 670 O O . ASP A 1 99 ? 17.557 120.503 90.762 1.00 36.45 99 ASP A O 1
ATOM 675 N N . ARG A 1 100 ? 16.217 122.128 90.005 1.00 35.10 100 ARG A N 1
ATOM 676 C CA . ARG A 1 100 ? 17.292 122.768 89.262 1.00 33.93 100 ARG A CA 1
ATOM 677 C C . ARG A 1 100 ? 18.370 123.302 90.204 1.00 32.93 100 ARG A C 1
ATOM 678 O O . ARG A 1 100 ? 18.059 123.918 91.226 1.00 34.50 100 ARG A O 1
ATOM 686 N N . PRO A 1 101 ? 19.640 123.099 89.876 1.00 31.43 101 PRO A N 1
ATOM 687 C CA . PRO A 1 101 ? 20.718 123.534 90.768 1.00 32.47 101 PRO A CA 1
ATOM 688 C C . PRO A 1 101 ? 21.069 125.001 90.561 1.00 31.93 101 PRO A C 1
ATOM 689 O O . PRO A 1 101 ? 20.661 125.641 89.589 1.00 31.64 101 P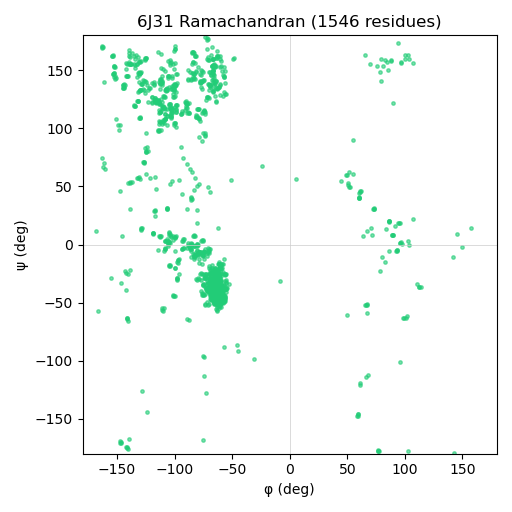RO A O 1
ATOM 693 N N . ASP A 1 102 ? 21.811 125.537 91.534 1.00 31.94 102 ASP A N 1
ATOM 694 C CA . ASP A 1 102 ? 22.313 126.903 91.427 1.00 35.47 102 ASP A CA 1
ATOM 695 C C . ASP A 1 102 ? 23.466 127.008 90.439 1.00 34.62 102 ASP A C 1
ATOM 696 O O . ASP A 1 102 ? 23.679 128.072 89.848 1.00 33.91 102 ASP A O 1
ATOM 701 N N . VAL A 1 103 ? 24.231 125.933 90.267 1.00 33.64 103 VAL A N 1
ATOM 702 C CA . VAL A 1 103 ? 25.336 125.922 89.321 1.00 32.34 103 VAL A CA 1
ATOM 703 C C . VAL A 1 103 ? 25.559 124.486 88.870 1.00 32.33 103 VAL A C 1
ATOM 704 O O . VAL A 1 103 ? 25.352 123.536 89.630 1.00 32.24 103 VAL A O 1
ATOM 708 N N . PHE A 1 104 ? 25.973 124.336 87.616 1.00 30.46 104 PHE A N 1
ATOM 709 C CA . PHE A 1 104 ? 26.347 123.050 87.044 1.00 29.50 104 PHE A CA 1
ATOM 710 C C . PHE A 1 104 ? 27.866 122.972 86.958 1.00 30.29 104 PHE A C 1
ATOM 711 O O . PHE A 1 104 ? 28.495 123.806 86.300 1.00 31.98 104 PHE A O 1
ATOM 719 N N . LEU A 1 105 ? 28.448 121.981 87.624 1.00 30.40 105 LEU A N 1
ATOM 720 C CA . LEU A 1 105 ? 29.850 121.624 87.447 1.00 28.62 105 LEU A CA 1
ATOM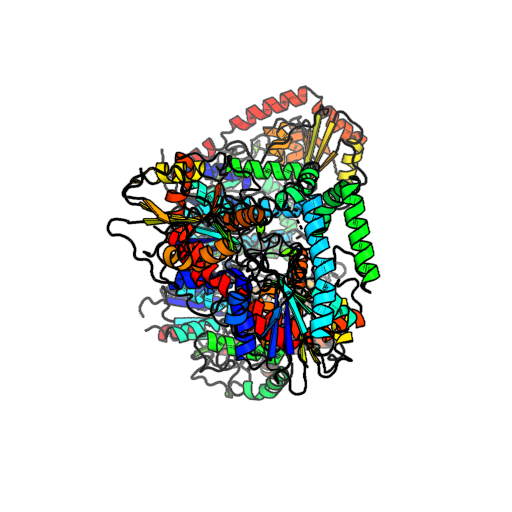 721 C C . LEU A 1 105 ? 29.900 120.403 86.543 1.00 28.64 105 LEU A C 1
ATOM 722 O O . LEU A 1 105 ? 29.135 119.456 86.746 1.00 31.83 105 LEU A O 1
ATOM 727 N N . TYR A 1 106 ? 30.779 120.419 85.545 1.00 26.43 106 TYR A N 1
ATOM 728 C CA . TYR A 1 106 ? 30.814 119.299 84.617 1.00 26.33 106 TYR A CA 1
ATOM 729 C C . TYR A 1 106 ? 32.231 118.990 84.154 1.00 27.24 106 TYR A C 1
ATOM 730 O O . TYR A 1 106 ? 32.999 119.890 83.810 1.00 28.68 106 TYR A O 1
ATOM 739 N N . ASP A 1 107 ? 32.546 117.701 84.110 1.00 29.02 107 ASP A N 1
ATOM 740 C CA . ASP A 1 107 ? 33.773 117.227 83.499 1.00 30.43 107 ASP A CA 1
ATOM 741 C C . ASP A 1 107 ? 33.772 117.563 82.006 1.00 29.23 107 ASP A C 1
ATOM 742 O O . ASP A 1 107 ? 32.729 117.847 81.415 1.00 28.58 107 ASP A O 1
ATOM 747 N N . VAL A 1 108 ? 34.966 117.525 81.398 1.00 30.60 108 VAL A N 1
ATOM 748 C CA . VAL A 1 108 ? 35.119 117.890 79.988 1.00 32.68 108 VAL A CA 1
ATOM 749 C C . VAL A 1 108 ? 34.186 117.071 79.104 1.00 31.47 108 VAL A C 1
ATOM 750 O O . VAL A 1 108 ? 33.621 117.584 78.131 1.00 31.02 108 VAL A O 1
ATOM 754 N N . LEU A 1 109 ? 34.007 115.791 79.425 1.00 31.02 109 LEU A N 1
ATOM 755 C CA . LEU A 1 109 ? 33.161 114.914 78.625 1.00 30.97 109 LEU A CA 1
ATOM 756 C C . LEU A 1 109 ? 31.693 114.993 79.017 1.00 29.98 109 LEU A C 1
ATOM 757 O O . LEU A 1 109 ? 30.862 114.336 78.384 1.00 31.28 109 LEU A O 1
ATOM 762 N N . ALA A 1 110 ? 31.349 115.808 80.012 1.00 28.11 110 ALA A N 1
ATOM 763 C CA . ALA A 1 110 ? 29.972 115.983 80.452 1.00 25.61 110 ALA A CA 1
ATOM 764 C C . ALA A 1 110 ? 29.409 117.330 80.009 1.00 26.92 110 ALA A C 1
ATOM 765 O O . ALA A 1 110 ? 28.537 117.902 80.670 1.00 26.72 110 ALA A O 1
ATOM 767 N N . TYR A 1 111 ? 29.878 117.824 78.867 1.00 27.42 111 TYR A N 1
ATOM 768 C CA . TYR A 1 111 ? 29.450 119.100 78.307 1.00 29.38 111 TYR A CA 1
ATOM 769 C C . TYR A 1 111 ? 27.954 119.183 77.986 1.00 29.05 111 TYR A C 1
ATOM 770 O O . TYR A 1 111 ? 27.447 120.304 77.863 1.00 29.98 111 TYR A O 1
ATOM 779 N N . PRO A 1 112 ? 27.198 118.083 77.826 1.00 28.33 112 PRO A N 1
ATOM 780 C CA . PRO A 1 112 ? 25.736 118.250 77.742 1.00 27.56 112 PRO A CA 1
ATOM 781 C C . PRO A 1 112 ? 25.151 118.966 78.945 1.00 27.66 112 PRO A C 1
ATOM 782 O O . PRO A 1 112 ? 24.097 119.602 78.818 1.00 29.18 112 PRO A O 1
ATOM 786 N N . ALA A 1 113 ? 25.816 118.910 80.101 1.00 26.74 113 ALA A N 1
ATOM 787 C CA . ALA A 1 113 ? 25.360 119.689 81.244 1.00 29.31 113 ALA A CA 1
ATOM 788 C C . ALA A 1 113 ? 25.410 121.183 80.955 1.00 28.71 113 ALA A C 1
ATOM 789 O O . ALA A 1 113 ? 24.555 121.933 81.438 1.00 29.03 113 ALA A O 1
ATOM 791 N N . ARG A 1 114 ? 26.391 121.638 80.169 1.00 28.28 114 ARG A N 1
ATOM 792 C CA . ARG A 1 114 ? 26.423 123.050 79.799 1.00 29.77 114 ARG A CA 1
ATOM 793 C C . ARG A 1 114 ? 25.243 123.414 78.906 1.00 31.61 114 ARG A C 1
ATOM 794 O O . ARG A 1 114 ? 24.638 124.480 79.075 1.00 32.63 114 ARG A O 1
ATOM 802 N N . VAL A 1 115 ? 24.890 122.531 77.966 1.00 31.20 115 VAL A N 1
ATOM 803 C CA . VAL A 1 115 ? 23.720 122.774 77.126 1.00 29.97 115 VAL A CA 1
ATOM 804 C C . VAL A 1 115 ? 22.487 122.926 77.997 1.00 32.18 115 VAL A C 1
ATOM 805 O O . VAL A 1 115 ? 21.670 123.834 77.802 1.00 31.98 115 VAL A O 1
ATOM 809 N N . LEU A 1 116 ? 22.359 122.056 78.999 1.00 33.52 116 LEU A N 1
ATOM 810 C CA . LEU A 1 116 ? 21.249 122.144 79.934 1.00 34.19 116 LEU A CA 1
ATOM 811 C C . LEU A 1 116 ? 21.304 123.456 80.708 1.00 34.32 116 LEU A C 1
ATOM 812 O O . LEU A 1 116 ? 20.282 124.132 80.882 1.00 34.22 116 LEU A O 1
ATOM 817 N N . ALA A 1 117 ? 22.503 123.852 81.143 1.00 33.86 117 ALA A N 1
ATOM 818 C CA . ALA A 1 117 ? 22.653 125.098 81.885 1.00 33.40 117 ALA A CA 1
ATOM 819 C C . ALA A 1 117 ? 22.277 126.296 81.026 1.00 33.21 117 ALA A C 1
ATOM 820 O O . ALA A 1 117 ? 21.685 127.263 81.518 1.00 33.29 117 ALA A O 1
ATOM 822 N N . MET A 1 118 ? 22.629 126.258 79.740 1.00 33.64 118 MET A N 1
ATOM 823 C CA . MET A 1 118 ? 22.253 127.343 78.841 1.00 34.94 118 MET A CA 1
ATOM 824 C C . MET A 1 118 ? 20.737 127.424 78.670 1.00 34.31 118 MET A C 1
ATOM 825 O O . MET A 1 118 ? 20.169 128.522 78.639 1.00 32.98 118 MET A O 1
ATOM 830 N N . ASN A 1 119 ? 20.063 126.272 78.588 1.00 34.99 119 ASN A N 1
ATOM 831 C CA . ASN A 1 119 ? 18.607 126.261 78.451 1.00 36.16 119 ASN A CA 1
ATOM 832 C C . ASN A 1 119 ? 17.926 126.921 79.648 1.00 34.53 119 ASN A C 1
ATOM 833 O O . ASN A 1 119 ? 16.936 127.642 79.488 1.00 34.52 119 ASN A O 1
ATOM 838 N N . TRP A 1 120 ? 18.437 126.679 80.855 1.00 32.94 120 TRP A N 1
ATOM 839 C CA . TRP A 1 120 ? 17.787 127.107 82.086 1.00 31.48 120 TRP A CA 1
ATOM 840 C C . TRP A 1 120 ? 18.369 128.384 82.672 1.00 32.95 120 TRP A C 1
ATOM 841 O O . TRP A 1 120 ? 17.960 128.788 83.765 1.00 31.99 120 TRP A O 1
ATOM 852 N N . GLY A 1 121 ? 19.294 129.032 81.972 1.00 35.85 121 GLY A N 1
ATOM 853 C CA . GLY A 1 121 ? 19.914 130.240 82.494 1.00 36.37 121 GLY A CA 1
ATOM 854 C C . GLY A 1 121 ? 20.645 130.026 83.801 1.00 37.08 121 GLY A C 1
ATOM 855 O O . GLY A 1 121 ? 20.597 130.887 84.690 1.00 37.51 121 GLY A O 1
ATOM 856 N N . ILE A 1 122 ? 21.340 128.901 83.929 1.00 34.57 122 ILE A N 1
ATOM 857 C CA . ILE A 1 122 ? 22.083 128.569 85.139 1.00 32.57 122 ILE A CA 1
ATOM 858 C C . ILE A 1 122 ? 23.564 128.652 84.786 1.00 30.94 122 ILE A C 1
ATOM 859 O O . ILE A 1 122 ? 23.958 128.212 83.696 1.00 33.39 122 ILE A O 1
ATOM 864 N N . PRO A 1 123 ? 24.407 129.230 85.641 1.00 28.48 123 PRO A N 1
ATOM 865 C CA . PRO A 1 123 ? 25.848 129.249 85.356 1.00 28.03 123 PRO A CA 1
ATOM 866 C C . PRO A 1 123 ? 26.445 127.849 85.416 1.00 29.95 123 PRO A C 1
ATOM 867 O O . PRO A 1 123 ? 25.985 126.982 86.164 1.00 31.69 123 PRO A O 1
ATOM 871 N N . SER A 1 124 ? 27.469 127.631 84.586 1.00 27.57 124 SER A N 1
ATOM 872 C CA . SER A 1 124 ? 28.179 126.364 84.497 1.00 27.48 124 SER A CA 1
ATOM 873 C C . SER A 1 124 ? 29.686 126.590 84.584 1.00 27.82 124 SER A C 1
ATOM 874 O O . SER A 1 124 ? 30.202 127.629 84.162 1.00 28.20 124 SER A O 1
ATOM 877 N N . ILE A 1 125 ? 30.383 125.614 85.166 1.00 27.92 125 ILE A N 1
ATOM 878 C CA . ILE A 1 125 ? 31.838 125.636 85.304 1.00 27.87 125 ILE A CA 1
ATOM 879 C C . ILE A 1 125 ? 32.385 124.291 84.855 1.00 26.70 125 ILE A C 1
ATOM 880 O O . ILE A 1 125 ? 32.002 123.251 85.402 1.00 26.19 125 ILE A O 1
ATOM 885 N N . GLN A 1 126 ? 33.297 124.308 83.890 1.00 26.50 126 GLN A N 1
ATOM 886 C CA . GLN A 1 126 ? 33.950 123.080 83.466 1.00 29.79 126 GLN A CA 1
ATOM 887 C C . GLN A 1 126 ? 35.020 122.673 84.473 1.00 31.04 126 GLN A C 1
ATOM 888 O O . GLN A 1 126 ? 35.736 123.520 85.017 1.00 32.84 126 GLN A O 1
ATOM 894 N N . ILE A 1 127 ? 35.110 121.372 84.734 1.00 30.61 127 ILE A N 1
ATOM 895 C CA . ILE A 1 127 ? 36.162 120.790 85.560 1.00 31.44 127 ILE A CA 1
ATOM 896 C C . ILE A 1 127 ? 37.021 119.936 84.636 1.00 34.47 127 ILE A C 1
ATOM 897 O O . ILE A 1 127 ? 36.602 118.852 84.215 1.00 39.97 127 ILE A O 1
ATOM 902 N N . SER A 1 128 ? 38.218 120.422 84.303 1.00 32.17 128 SER A N 1
ATOM 903 C CA . SER A 1 128 ? 39.082 119.733 83.349 1.00 30.70 128 SER A CA 1
ATOM 904 C C . SER A 1 128 ? 40.122 118.907 84.084 1.00 28.57 128 SER A C 1
ATOM 905 O O . SER A 1 128 ? 40.927 119.475 84.839 1.00 27.32 128 SER A O 1
ATOM 908 N N . PRO A 1 129 ? 40.162 117.583 83.893 1.00 29.70 129 PRO A N 1
ATOM 909 C CA . PRO A 1 129 ? 41.151 116.762 84.607 1.00 29.44 129 PRO A CA 1
ATOM 910 C C . PRO A 1 129 ? 42.546 116.790 84.009 1.00 31.31 129 PRO A C 1
ATOM 911 O O . PRO A 1 129 ? 43.481 116.277 84.640 1.00 33.79 129 PRO A O 1
ATOM 915 N N . THR A 1 130 ? 42.726 117.373 82.831 1.00 32.41 130 THR A N 1
ATOM 916 C CA . THR A 1 130 ? 44.037 117.471 82.208 1.00 35.24 130 THR A CA 1
ATOM 917 C C . THR A 1 130 ? 44.127 118.837 81.536 1.00 35.26 130 THR A C 1
ATOM 918 O O . THR A 1 130 ? 43.235 119.679 81.676 1.00 34.90 130 THR A O 1
ATOM 922 N N . TRP A 1 131 ? 45.212 119.068 80.807 1.00 35.22 131 TRP A N 1
ATOM 923 C CA . TRP A 1 131 ? 45.400 120.369 80.187 1.00 35.62 131 TRP A CA 1
ATOM 924 C C . TRP A 1 131 ? 44.346 120.622 79.113 1.00 36.71 131 TRP A C 1
ATOM 925 O O . TRP A 1 131 ? 43.776 119.694 78.533 1.00 35.44 131 TRP A O 1
ATOM 936 N N . VAL A 1 132 ? 44.068 121.898 78.878 1.00 38.84 132 VAL A N 1
ATOM 937 C CA . VAL A 1 132 ? 43.038 122.308 77.948 1.00 42.72 132 VAL A CA 1
ATOM 938 C C . VAL A 1 132 ? 43.679 122.693 76.619 1.00 49.45 132 VAL A C 1
ATOM 939 O O . VAL A 1 132 ? 44.893 122.842 76.506 1.00 48.23 132 VAL A O 1
ATOM 943 N N . MET A 1 133 ? 42.848 122.863 75.593 1.00 58.48 133 MET A N 1
ATOM 944 C CA . MET A 1 133 ? 43.321 123.225 74.261 1.00 67.45 133 MET A CA 1
ATOM 945 C C . MET A 1 133 ? 42.963 124.678 74.007 1.00 74.25 133 MET A C 1
ATOM 946 O O . MET A 1 133 ? 41.797 124.986 73.714 1.00 73.09 133 MET A O 1
ATOM 951 N N . PRO A 1 134 ? 43.911 125.605 74.096 1.00 81.83 134 PRO A N 1
ATOM 952 C CA . PRO A 1 134 ? 43.564 127.015 73.912 1.00 86.68 134 PRO A CA 1
ATOM 953 C C . PRO A 1 134 ? 43.160 127.306 72.478 1.00 90.38 134 PRO A C 1
ATOM 954 O O . PRO A 1 134 ? 43.428 126.540 71.549 1.00 91.73 134 PRO A O 1
ATOM 958 N N . GLU A 1 135 ? 42.506 128.452 72.310 1.00 93.25 135 GLU A N 1
ATOM 959 C CA . GLU A 1 135 ? 42.042 128.906 71.006 1.00 94.45 135 GLU A CA 1
ATOM 960 C C . GLU A 1 135 ? 43.223 129.325 70.136 1.00 91.90 135 GLU A C 1
ATOM 961 O O . GLU A 1 135 ? 43.227 130.417 69.559 1.00 91.84 135 GLU A O 1
ATOM 967 N N . LYS A 1 136 ? 44.234 128.468 70.063 1.00 88.61 136 LYS A N 1
ATOM 968 C CA . LYS A 1 136 ? 45.400 128.644 69.211 1.00 84.14 136 LYS A CA 1
ATOM 969 C C . LYS A 1 136 ? 45.941 127.248 68.954 1.00 80.17 136 LYS A C 1
ATOM 970 O O . LYS A 1 136 ? 46.563 126.984 67.922 1.00 79.02 136 LYS A O 1
ATOM 976 N N . TYR A 1 137 ? 45.713 126.356 69.921 1.00 78.50 137 TYR A N 1
ATOM 977 C CA . TYR A 1 137 ? 45.923 124.930 69.695 1.00 76.75 137 TYR A CA 1
ATOM 978 C C . TYR A 1 137 ? 44.984 124.418 68.610 1.00 73.96 137 TYR A C 1
ATOM 979 O O . TYR A 1 137 ? 45.355 123.557 67.804 1.00 74.22 137 TYR A O 1
ATOM 988 N N . ARG A 1 138 ? 43.747 124.917 68.600 1.00 71.29 138 ARG A N 1
ATOM 989 C CA . ARG A 1 138 ? 42.754 124.431 67.651 1.00 70.22 138 ARG A CA 1
ATOM 990 C C . ARG A 1 138 ? 43.117 124.784 66.209 1.00 70.95 138 ARG A C 1
ATOM 991 O O . ARG A 1 138 ? 42.876 123.983 65.298 1.00 70.35 138 ARG A O 1
ATOM 999 N N . GLU A 1 139 ? 43.701 125.966 65.973 1.00 72.80 139 GLU A N 1
ATOM 1000 C CA . GLU A 1 139 ? 44.089 126.325 64.607 1.00 75.75 139 GLU A CA 1
ATOM 1001 C C . GLU A 1 139 ? 45.154 125.384 64.052 1.00 74.29 139 GLU A C 1
ATOM 1002 O O . GLU A 1 139 ? 45.163 125.096 62.850 1.00 73.23 139 GLU A O 1
ATOM 1008 N N . ARG A 1 140 ? 46.075 124.911 64.898 1.00 74.81 140 ARG A N 1
ATOM 1009 C CA . ARG A 1 140 ? 47.079 123.969 64.406 1.00 76.68 140 ARG A CA 1
ATOM 1010 C C . ARG A 1 140 ? 46.427 122.671 63.946 1.00 73.21 140 ARG A C 1
ATOM 1011 O O . ARG A 1 140 ? 46.929 122.014 63.026 1.00 73.41 140 ARG A O 1
ATOM 1019 N N . MET A 1 141 ? 45.304 122.301 64.562 1.00 70.30 141 MET A N 1
ATOM 1020 C CA . MET A 1 141 ? 44.552 121.097 64.232 1.00 68.61 141 MET A CA 1
ATOM 1021 C C . MET A 1 141 ? 43.541 121.307 63.122 1.00 65.59 141 MET A C 1
ATOM 1022 O O . MET A 1 141 ? 42.879 120.344 62.720 1.00 65.86 141 MET A O 1
ATOM 1027 N N . ALA A 1 142 ? 43.417 122.530 62.613 1.00 62.79 142 ALA A N 1
ATOM 1028 C CA . ALA A 1 142 ? 42.443 122.789 61.558 1.00 60.69 142 ALA A CA 1
ATOM 1029 C C . ALA A 1 142 ? 42.645 121.938 60.309 1.00 59.52 142 ALA A C 1
ATOM 1030 O O . ALA A 1 142 ? 41.632 121.525 59.720 1.00 58.46 142 ALA A O 1
ATOM 1032 N N . PRO A 1 143 ? 43.869 121.634 59.853 1.00 60.64 143 PRO A N 1
ATOM 1033 C CA . PRO A 1 143 ? 43.993 120.704 58.717 1.00 61.30 143 PRO A CA 1
ATOM 1034 C C . PRO A 1 143 ? 43.441 119.321 59.008 1.00 62.21 143 PRO A C 1
ATOM 1035 O O . PRO A 1 143 ? 42.834 118.700 58.126 1.00 63.14 143 PRO A O 1
ATOM 1039 N N . VAL A 1 144 ? 43.658 118.810 60.222 1.00 62.13 144 VAL A N 1
ATOM 1040 C CA . VAL A 1 144 ? 43.123 117.503 60.589 1.00 61.79 144 VAL A CA 1
ATOM 1041 C C . VAL A 1 144 ? 41.599 117.516 60.553 1.00 59.92 144 VAL A C 1
ATOM 1042 O O . VAL A 1 144 ? 40.966 116.567 60.073 1.00 59.79 144 VAL A O 1
ATOM 1046 N N . VAL A 1 145 ? 40.987 118.596 61.042 1.00 58.19 145 VAL A N 1
ATOM 1047 C CA . VAL A 1 145 ? 39.529 118.685 61.063 1.00 55.81 145 VAL A CA 1
ATOM 1048 C C . VAL A 1 145 ? 38.968 118.771 59.647 1.00 59.56 145 VAL A C 1
ATOM 1049 O O . VAL A 1 145 ? 37.994 118.088 59.310 1.00 58.72 145 VAL A O 1
ATOM 1053 N N . GLU A 1 146 ? 39.569 119.608 58.798 1.00 64.53 146 GLU A N 1
ATOM 1054 C CA . GLU A 1 146 ? 39.091 119.725 57.423 1.00 69.89 146 GLU A CA 1
ATOM 1055 C C . GLU A 1 146 ? 39.219 118.414 56.665 1.00 71.69 146 GLU A C 1
ATOM 1056 O O . GLU A 1 146 ? 38.328 118.048 55.891 1.00 71.13 146 GLU A O 1
ATOM 1062 N N . GLN A 1 147 ? 40.321 117.694 56.870 1.00 74.22 147 GLN A N 1
ATOM 1063 C CA . GLN A 1 147 ? 40.487 116.421 56.183 1.00 77.62 147 GLN A CA 1
ATOM 1064 C C . GLN A 1 147 ? 39.441 115.417 56.652 1.00 74.71 147 GLN A C 1
ATOM 1065 O O . GLN A 1 147 ? 38.947 114.607 55.859 1.00 75.45 147 GLN A O 1
ATOM 1071 N N . LEU A 1 148 ? 39.092 115.464 57.939 1.00 70.84 148 LEU A N 1
ATOM 1072 C CA . LEU A 1 148 ? 38.026 114.617 58.461 1.00 68.02 148 LEU A CA 1
ATOM 1073 C C . LEU A 1 148 ? 36.698 114.926 57.778 1.00 68.05 148 LEU A C 1
ATOM 1074 O O . LEU A 1 148 ? 35.909 114.018 57.493 1.00 68.11 148 LEU A O 1
ATOM 1079 N N . LYS A 1 149 ? 36.431 116.208 57.518 1.00 68.33 149 LYS A N 1
ATOM 1080 C CA . LYS A 1 149 ? 35.188 116.611 56.873 1.00 68.34 149 LYS A CA 1
ATOM 1081 C C . LYS A 1 149 ? 35.123 116.194 55.409 1.00 71.57 149 LYS A C 1
ATOM 1082 O O . LYS A 1 149 ? 34.029 116.181 54.834 1.00 71.27 149 LYS A O 1
ATOM 1088 N N . GLN A 1 150 ? 36.263 115.887 54.783 1.00 75.66 150 GLN A N 1
ATOM 1089 C CA . GLN A 1 150 ? 36.231 115.347 53.426 1.00 80.22 150 GLN A CA 1
ATOM 1090 C C . GLN A 1 150 ? 35.699 113.922 53.402 1.00 79.05 150 GLN A C 1
ATOM 1091 O O . GLN A 1 150 ? 35.051 113.521 52.428 1.00 79.16 150 GLN A O 1
ATOM 1097 N N . ASP A 1 151 ? 35.973 113.146 54.441 1.00 78.06 151 ASP A N 1
ATOM 1098 C CA . ASP A 1 151 ? 35.411 111.806 54.535 1.00 78.11 151 ASP A CA 1
ATOM 1099 C C . ASP A 1 151 ? 33.901 111.912 54.716 1.00 73.26 151 ASP A C 1
ATOM 1100 O O . ASP A 1 151 ? 33.438 112.690 55.560 1.00 72.31 151 ASP A O 1
ATOM 1105 N N . PRO A 1 152 ? 33.104 111.164 53.949 1.00 68.83 152 PRO A N 1
ATOM 1106 C CA . PRO A 1 152 ? 31.649 111.196 54.163 1.00 64.69 152 PRO A CA 1
ATOM 1107 C C . PRO A 1 152 ? 31.250 110.826 55.579 1.00 59.80 152 PRO A C 1
ATOM 1108 O O . PRO A 1 152 ? 30.279 111.382 56.106 1.00 57.80 152 PRO A O 1
ATOM 1112 N N . ARG A 1 153 ? 31.978 109.905 56.213 1.00 57.69 153 ARG A N 1
ATOM 1113 C CA . ARG A 1 153 ? 31.705 109.580 57.607 1.00 57.17 153 ARG A CA 1
ATOM 1114 C C . ARG A 1 153 ? 31.969 110.777 58.512 1.00 55.99 153 ARG A C 1
ATOM 1115 O O . ARG A 1 153 ? 31.189 111.056 59.432 1.00 55.00 153 ARG A O 1
ATOM 1123 N N . GLY A 1 154 ? 33.078 111.484 58.281 1.00 55.07 154 GLY A N 1
ATOM 1124 C CA . GLY A 1 154 ? 33.367 112.667 59.076 1.00 54.28 154 GLY A CA 1
ATOM 1125 C C . GLY A 1 154 ? 32.367 113.787 58.847 1.00 53.10 154 GLY A C 1
ATOM 1126 O O . GLY A 1 154 ? 31.880 114.405 59.799 1.00 52.08 154 GLY A O 1
ATOM 1127 N N . ALA A 1 155 ? 32.043 114.058 57.580 1.00 52.61 155 ALA A N 1
ATOM 1128 C CA . ALA A 1 155 ? 31.073 115.104 57.270 1.00 52.16 155 ALA A CA 1
ATOM 1129 C C . ALA A 1 155 ? 29.698 114.774 57.838 1.00 51.14 155 ALA A C 1
ATOM 1130 O O . ALA A 1 155 ? 28.968 115.671 58.275 1.00 53.76 155 ALA A O 1
ATOM 1132 N N . ALA A 1 156 ? 29.315 113.494 57.818 1.00 49.19 156 ALA A N 1
ATOM 1133 C CA . ALA A 1 156 ? 28.051 113.098 58.430 1.00 47.31 156 ALA A CA 1
ATOM 1134 C C . ALA A 1 156 ? 28.081 113.321 59.937 1.00 45.28 156 ALA A C 1
ATOM 1135 O O . ALA A 1 156 ? 27.080 113.736 60.533 1.00 43.57 156 ALA A O 1
ATOM 1137 N N . HIS A 1 157 ? 29.226 113.049 60.567 1.00 44.45 157 HIS A N 1
ATOM 1138 C CA . HIS A 1 157 ? 29.347 113.219 62.011 1.00 41.95 157 HIS A CA 1
ATOM 1139 C C . HIS A 1 157 ? 29.157 114.676 62.414 1.00 41.21 157 HIS A C 1
ATOM 1140 O O . HIS A 1 157 ? 28.380 114.985 63.324 1.00 39.30 157 HIS A O 1
ATOM 1147 N N . TYR A 1 158 ? 29.873 115.588 61.753 1.00 43.07 158 TYR A N 1
ATOM 1148 C CA . TYR A 1 158 ? 29.764 117.002 62.101 1.00 45.30 158 TYR A CA 1
ATOM 1149 C C . TYR A 1 158 ? 28.374 117.552 61.808 1.00 44.58 158 TYR A C 1
ATOM 1150 O O . TYR A 1 158 ? 27.924 118.489 62.477 1.00 44.09 158 TYR A O 1
ATOM 1159 N N . ARG A 1 159 ? 27.685 117.003 60.809 1.00 46.57 159 ARG A N 1
ATOM 1160 C CA . ARG A 1 159 ? 26.310 117.418 60.560 1.00 49.12 159 ARG A CA 1
ATOM 1161 C C . ARG A 1 159 ? 25.386 116.971 61.688 1.00 45.21 159 ARG A C 1
ATOM 1162 O O . ARG A 1 159 ? 24.496 117.722 62.101 1.00 43.86 159 ARG A O 1
ATOM 1170 N N . ARG A 1 160 ? 25.565 115.743 62.180 1.00 41.51 160 ARG A N 1
ATOM 1171 C CA . ARG A 1 160 ? 24.739 115.268 63.283 1.00 39.60 160 ARG A CA 1
ATOM 1172 C C . ARG A 1 160 ? 25.011 116.073 64.545 1.00 38.10 160 ARG A C 1
ATOM 1173 O O . ARG A 1 160 ? 24.090 116.366 65.318 1.00 37.32 160 ARG A O 1
ATOM 1181 N N . PHE A 1 161 ? 26.275 116.432 64.771 1.00 37.73 161 PHE A N 1
ATOM 1182 C CA . PHE A 1 161 ? 26.633 117.243 65.927 1.00 38.18 161 PHE A CA 1
ATOM 1183 C C . PHE A 1 161 ? 25.939 118.602 65.869 1.00 41.04 161 PHE A C 1
ATOM 1184 O O . PHE A 1 161 ? 25.334 119.046 66.852 1.00 41.64 161 PHE A O 1
ATOM 1192 N N . ASP A 1 162 ? 25.996 119.267 64.710 1.00 43.47 162 ASP A N 1
ATOM 1193 C CA . ASP A 1 162 ? 25.335 120.562 64.571 1.00 45.42 162 ASP A CA 1
ATOM 1194 C C . ASP A 1 162 ? 23.829 120.433 64.735 1.00 44.62 162 ASP A C 1
ATOM 1195 O O . ASP A 1 162 ? 23.181 121.320 65.301 1.00 45.91 162 ASP A O 1
ATOM 1200 N N . ALA A 1 163 ? 23.252 119.345 64.226 1.00 42.82 163 ALA A N 1
ATOM 1201 C CA . ALA A 1 163 ? 21.819 119.133 64.381 1.00 40.38 163 ALA A CA 1
ATOM 1202 C C . ALA A 1 163 ? 21.442 118.937 65.843 1.00 38.08 163 ALA A C 1
ATOM 1203 O O . ALA A 1 163 ? 20.386 119.406 66.287 1.00 37.00 163 ALA A O 1
ATOM 1205 N N . TRP A 1 164 ? 22.281 118.229 66.604 1.00 36.87 164 TRP A N 1
ATOM 1206 C CA . TRP A 1 164 ? 22.003 118.051 68.026 1.00 36.04 164 TRP A CA 1
ATOM 1207 C C . TRP A 1 164 ? 22.020 119.386 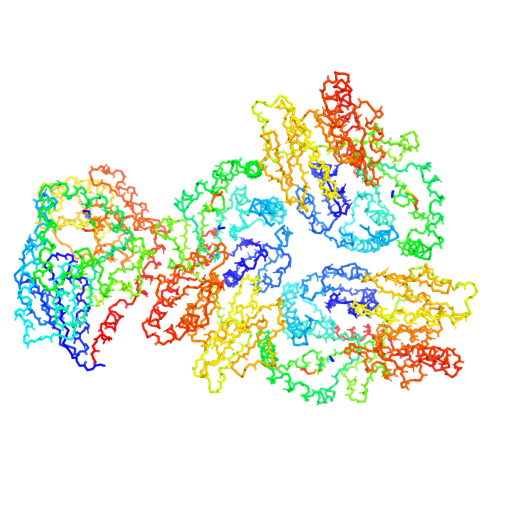68.763 1.00 38.21 164 TRP A C 1
ATOM 1208 O O . TRP A 1 164 ? 21.171 119.633 69.626 1.00 37.28 164 TRP A O 1
ATOM 1219 N N . LEU A 1 165 ? 22.962 120.272 68.420 1.00 40.82 165 LEU A N 1
ATOM 1220 C CA . LEU A 1 165 ? 22.979 121.601 69.029 1.00 43.38 165 LEU A CA 1
ATOM 1221 C C . LEU A 1 165 ? 21.704 122.366 68.697 1.00 45.08 165 LEU A C 1
ATOM 1222 O O . LEU A 1 165 ? 21.081 122.969 69.578 1.00 43.11 165 LEU A O 1
ATOM 1227 N N . GLU A 1 166 ? 21.307 122.358 67.422 1.00 49.80 166 GLU A N 1
ATOM 1228 C CA . GLU A 1 166 ? 20.094 123.064 67.022 1.00 55.55 166 GLU A CA 1
ATOM 1229 C C . GLU A 1 166 ? 18.858 122.448 67.663 1.00 53.07 166 GLU A C 1
ATOM 1230 O O . GLU A 1 166 ? 17.983 123.170 68.153 1.00 51.15 166 GLU A O 1
ATOM 1236 N N . ASP A 1 167 ? 18.769 121.117 67.675 1.00 53.05 167 ASP A N 1
ATOM 1237 C CA . ASP A 1 167 ? 17.626 120.467 68.306 1.00 53.46 167 ASP A CA 1
ATOM 1238 C C . ASP A 1 167 ? 17.591 120.708 69.810 1.00 47.64 167 ASP A C 1
ATOM 1239 O O . ASP A 1 167 ? 16.509 120.702 70.407 1.00 47.21 167 ASP A O 1
ATOM 1244 N N . SER A 1 168 ? 18.748 120.931 70.436 1.00 43.39 168 SER A N 1
ATOM 1245 C CA . SER A 1 168 ? 18.826 121.092 71.884 1.00 39.24 168 SER A CA 1
ATOM 1246 C C . SER A 1 168 ? 18.713 122.543 72.317 1.00 37.53 168 SER A C 1
ATOM 1247 O O . SER A 1 168 ? 18.852 122.834 73.509 1.00 36.63 168 SER A O 1
ATOM 1250 N N . GLY A 1 169 ? 18.475 123.456 71.384 1.00 37.23 169 GLY A N 1
ATOM 1251 C CA . GLY A 1 169 ? 18.250 124.841 71.732 1.00 38.82 169 GLY A CA 1
ATOM 1252 C C . GLY A 1 169 ? 19.489 125.686 71.871 1.00 38.80 169 GLY A C 1
ATOM 1253 O O . GLY A 1 169 ? 19.425 126.743 72.508 1.00 38.57 169 GLY A O 1
ATOM 1254 N N . VAL A 1 170 ? 20.614 125.265 71.299 1.00 39.70 170 VAL A N 1
ATOM 1255 C CA . VAL A 1 170 ? 21.835 126.070 71.329 1.00 41.67 170 VAL A CA 1
ATOM 1256 C C . VAL A 1 170 ? 22.415 126.181 69.921 1.00 45.87 170 VAL A C 1
ATOM 1257 O O . VAL A 1 170 ? 23.588 125.844 69.708 1.00 48.12 170 VAL A O 1
ATOM 1261 N N . PRO A 1 171 ? 21.656 126.672 68.932 1.00 50.22 171 PRO A N 1
ATOM 1262 C CA . PRO A 1 171 ? 22.218 126.778 67.576 1.00 52.24 171 PRO A CA 1
ATOM 1263 C C . PRO A 1 171 ? 23.305 127.834 67.450 1.00 54.08 171 PRO A C 1
ATOM 1264 O O . PRO A 1 171 ? 24.149 127.725 66.552 1.00 54.61 171 PRO A O 1
ATOM 1268 N N . GLY A 1 172 ? 23.312 128.849 68.314 1.00 54.68 172 GLY A N 1
ATOM 1269 C CA . GLY A 1 172 ? 24.264 129.941 68.216 1.00 55.22 172 GLY A CA 1
ATOM 1270 C C . GLY A 1 172 ? 25.698 129.593 68.572 1.00 54.70 172 GLY A C 1
ATOM 1271 O O . GLY A 1 172 ? 26.571 130.453 68.416 1.00 56.26 172 GLY A O 1
ATOM 1272 N N . ILE A 1 173 ? 25.967 128.386 69.058 1.00 52.50 173 ILE A N 1
ATOM 1273 C CA . ILE A 1 173 ? 27.299 128.017 69.523 1.00 50.54 173 ILE A CA 1
ATOM 1274 C C . ILE A 1 173 ? 27.879 126.937 68.616 1.00 50.29 173 ILE A C 1
ATOM 1275 O O . ILE A 1 173 ? 27.167 126.029 68.171 1.00 48.98 173 ILE A O 1
ATOM 1280 N N . ASP A 1 174 ? 29.173 127.062 68.321 1.00 52.68 174 ASP A N 1
ATOM 1281 C CA . ASP A 1 174 ? 29.883 126.092 67.500 1.00 54.81 174 ASP A CA 1
ATOM 1282 C C . ASP A 1 174 ? 30.171 124.828 68.303 1.00 49.25 174 ASP A C 1
ATOM 1283 O O . ASP A 1 174 ? 30.382 124.874 69.518 1.00 46.31 174 ASP A O 1
ATOM 1288 N N . ALA A 1 175 ? 30.187 123.690 67.605 1.00 46.65 175 ALA A N 1
ATOM 1289 C CA . ALA A 1 175 ? 30.393 122.413 68.281 1.00 44.21 175 ALA A CA 1
ATOM 1290 C C . ALA A 1 175 ? 31.751 122.345 68.961 1.00 43.19 175 ALA A C 1
ATOM 1291 O O . ALA A 1 175 ? 31.911 121.609 69.938 1.00 40.37 175 ALA A O 1
ATOM 1293 N N . GLY A 1 176 ? 32.747 123.059 68.433 1.00 44.61 176 GLY A N 1
ATOM 1294 C CA . GLY A 1 176 ? 34.044 123.105 69.090 1.00 44.13 176 GLY A CA 1
ATOM 1295 C C . GLY A 1 176 ? 34.053 123.997 70.318 1.00 43.83 176 GLY A C 1
ATOM 1296 O O . GLY A 1 176 ? 34.646 123.649 71.343 1.00 43.86 176 GLY A O 1
ATOM 1297 N N . ASP A 1 177 ? 33.433 125.174 70.218 1.00 44.30 177 ASP A N 1
ATOM 1298 C CA . ASP A 1 177 ? 33.424 126.118 71.333 1.00 45.20 177 ASP A CA 1
ATOM 1299 C C . ASP A 1 177 ? 32.694 125.532 72.536 1.00 42.96 177 ASP A C 1
ATOM 1300 O O . ASP A 1 177 ? 33.224 125.513 73.652 1.00 43.31 177 ASP A O 1
ATOM 1305 N N . LEU A 1 178 ? 31.459 125.087 72.336 1.00 41.93 178 LEU A N 1
ATOM 1306 C CA . LEU A 1 178 ? 30.871 124.128 73.255 1.00 41.53 178 LEU A CA 1
ATOM 1307 C C . LEU A 1 178 ? 31.812 122.935 73.308 1.00 47.19 178 LEU A C 1
ATOM 1308 O O . LEU A 1 178 ? 32.251 122.462 72.262 1.00 54.78 178 LEU A O 1
ATOM 1313 N N . VAL A 1 179 ? 32.177 122.509 74.522 1.00 44.14 179 VAL A N 1
ATOM 1314 C CA . VAL A 1 179 ? 33.151 121.446 74.824 1.00 43.95 179 VAL A CA 1
ATOM 1315 C C . VAL A 1 179 ? 34.510 122.044 75.176 1.00 43.33 179 VAL A C 1
ATOM 1316 O O . VAL A 1 179 ? 35.005 121.851 76.291 1.00 41.95 179 VAL A O 1
ATOM 1320 N N . ASN A 1 180 ? 35.144 122.744 74.229 1.00 42.87 180 ASN A N 1
ATOM 1321 C CA . ASN A 1 180 ? 36.531 123.167 74.402 1.00 42.61 180 ASN A CA 1
ATOM 1322 C C . ASN A 1 180 ? 36.715 124.663 74.644 1.00 40.05 180 ASN A C 1
ATOM 1323 O O . ASN A 1 180 ? 37.846 125.096 74.891 1.00 39.20 180 ASN A O 1
ATOM 1328 N N . LEU A 1 181 ? 35.647 125.458 74.611 1.00 38.87 181 LEU A N 1
ATOM 1329 C CA . LEU A 1 181 ? 35.687 126.864 75.019 1.00 37.63 181 LEU A CA 1
ATOM 1330 C C . LEU A 1 181 ? 34.605 127.104 76.069 1.00 35.71 181 LEU A C 1
ATOM 1331 O O . LEU A 1 181 ? 33.618 127.804 75.817 1.00 35.53 181 LEU A O 1
ATOM 1336 N N . PRO A 1 182 ? 34.778 126.559 77.272 1.00 34.55 182 PRO A N 1
ATOM 1337 C CA . PRO A 1 182 ? 33.750 126.715 78.308 1.00 35.23 182 PRO A CA 1
ATOM 1338 C C . PRO A 1 182 ? 33.624 128.160 78.768 1.00 37.22 182 PRO A C 1
ATOM 1339 O O . PRO A 1 182 ? 34.522 128.981 78.589 1.00 37.66 182 PRO A O 1
ATOM 1343 N N . GLU A 1 183 ? 32.472 128.468 79.363 1.00 40.46 183 GLU A N 1
ATOM 1344 C CA . GLU A 1 183 ? 32.275 129.794 79.944 1.00 44.09 183 GLU A CA 1
ATOM 1345 C C . GLU A 1 183 ? 33.254 130.041 81.084 1.00 40.27 183 GLU A C 1
ATOM 1346 O O . GLU A 1 183 ? 33.861 131.113 81.182 1.00 39.30 183 GLU A O 1
ATOM 1352 N N . ARG A 1 184 ? 33.403 129.062 81.967 1.00 38.27 184 ARG A N 1
ATOM 1353 C CA . ARG A 1 184 ? 34.365 129.100 83.055 1.00 38.56 184 ARG A CA 1
ATOM 1354 C C . ARG A 1 184 ? 34.947 127.706 83.194 1.00 32.82 184 ARG A C 1
ATOM 1355 O O . ARG A 1 184 ? 34.244 126.713 82.989 1.00 30.62 184 ARG A O 1
ATOM 1363 N N . SER A 1 185 ? 36.226 127.624 83.535 1.00 29.25 185 SER A N 1
ATOM 1364 C CA . SER A 1 185 ? 36.854 126.317 83.624 1.00 28.52 185 SER A CA 1
ATOM 1365 C C . SER A 1 185 ? 37.859 126.289 84.758 1.00 28.51 185 SER A C 1
ATOM 1366 O O . SER A 1 185 ? 38.660 127.215 84.913 1.00 30.07 185 SER A O 1
ATOM 1369 N N . LEU A 1 186 ? 37.809 125.220 85.543 1.00 28.42 186 LEU A N 1
ATOM 1370 C CA . LEU A 1 186 ? 38.819 124.931 86.550 1.00 28.78 186 LEU A CA 1
ATOM 1371 C C . LEU A 1 186 ? 39.701 123.833 85.975 1.00 27.81 186 LEU A C 1
ATOM 1372 O O . LEU A 1 186 ? 39.247 122.699 85.789 1.00 26.36 186 LEU A O 1
ATOM 1377 N N . VAL A 1 187 ? 40.943 124.180 85.655 1.00 25.71 187 VAL A N 1
ATOM 1378 C CA . VAL A 1 187 ? 41.883 123.242 85.054 1.00 25.50 187 VAL A CA 1
ATOM 1379 C C . VAL A 1 187 ? 42.690 122.633 86.192 1.00 27.71 187 VAL A C 1
ATOM 1380 O O . VAL A 1 187 ? 43.482 123.319 86.843 1.00 28.15 187 VAL A O 1
ATOM 1384 N N . LEU A 1 188 ? 42.511 121.337 86.418 1.00 29.49 188 LEU A N 1
ATOM 1385 C CA . LEU A 1 188 ? 43.071 120.675 87.592 1.00 31.70 188 LEU A CA 1
ATOM 1386 C C . LEU A 1 188 ? 44.513 120.242 87.368 1.00 33.28 188 LEU A C 1
ATOM 1387 O O . LEU A 1 188 ? 44.913 119.150 87.773 1.00 33.92 188 LEU A O 1
ATOM 1392 N N . VAL A 1 189 ? 45.305 121.071 86.694 1.00 34.05 189 VAL A N 1
ATOM 1393 C CA . VAL A 1 189 ? 46.736 120.834 86.510 1.00 35.35 189 VAL A CA 1
ATOM 1394 C C . VAL A 1 189 ? 47.468 122.140 86.783 1.00 34.40 189 VAL A C 1
ATOM 1395 O O . VAL A 1 189 ? 46.881 123.228 86.683 1.00 32.08 189 VAL A O 1
ATOM 1399 N N . PRO A 1 190 ? 48.740 122.070 87.174 1.00 35.80 190 PRO A N 1
ATOM 1400 C CA . PRO A 1 190 ? 49.537 123.297 87.294 1.00 36.54 190 PRO A CA 1
ATOM 1401 C C . PRO A 1 190 ? 49.847 123.872 85.921 1.00 36.92 190 PRO A C 1
ATOM 1402 O O . PRO A 1 190 ? 49.819 123.171 84.908 1.00 36.37 190 PRO A O 1
ATOM 1406 N N . ARG A 1 191 ? 50.161 125.170 85.896 1.00 37.28 191 ARG A N 1
ATOM 1407 C CA . ARG A 1 191 ? 50.429 125.821 84.617 1.00 37.13 191 ARG A CA 1
ATOM 1408 C C . ARG A 1 191 ? 51.641 125.210 83.921 1.00 35.38 191 ARG A C 1
ATOM 1409 O O . ARG A 1 191 ? 51.696 125.188 82.687 1.00 33.49 191 ARG A O 1
ATOM 1417 N N . PHE A 1 192 ? 52.607 124.683 84.680 1.00 36.16 192 PHE A N 1
ATOM 1418 C CA . PHE A 1 192 ? 53.782 124.101 84.039 1.00 36.38 192 PHE A CA 1
ATOM 1419 C C . PHE A 1 192 ? 53.504 122.744 83.396 1.00 38.41 192 PHE A C 1
ATOM 1420 O O . PHE A 1 192 ? 54.403 122.201 82.743 1.00 40.52 192 PHE A O 1
ATOM 1428 N N . LEU A 1 193 ? 52.307 122.178 83.576 1.00 35.93 193 LEU A N 1
ATOM 1429 C CA . LEU A 1 193 ? 51.886 120.976 82.862 1.00 33.63 193 LEU A CA 1
ATOM 1430 C C . LEU A 1 193 ? 50.892 121.277 81.747 1.00 34.21 193 LEU A C 1
ATOM 1431 O O . LEU A 1 193 ? 50.362 120.344 81.136 1.00 33.99 193 LEU A O 1
ATOM 1436 N N . GLN A 1 194 ? 50.658 122.558 81.447 1.00 34.31 194 GLN A N 1
ATOM 1437 C CA . GLN A 1 194 ? 49.752 122.960 80.383 1.00 33.56 194 GLN A CA 1
ATOM 1438 C C . GLN A 1 194 ? 50.562 123.378 79.171 1.00 35.42 194 GLN A C 1
ATOM 1439 O O . GLN A 1 194 ? 51.292 124.378 79.244 1.00 39.65 194 GLN A O 1
ATOM 1445 N N . PRO A 1 195 ? 50.485 122.661 78.056 1.00 35.85 195 PRO A N 1
ATOM 1446 C CA . PRO A 1 195 ? 51.190 123.110 76.853 1.00 37.59 195 PRO A CA 1
ATOM 1447 C C . PRO A 1 195 ? 50.616 124.434 76.371 1.00 40.43 195 PRO A C 1
ATOM 1448 O O . PRO A 1 195 ? 49.407 124.667 76.440 1.00 39.61 195 PRO A O 1
ATOM 1452 N N . ASP A 1 196 ? 51.506 125.311 75.909 1.00 43.72 196 ASP A N 1
ATOM 1453 C CA . ASP A 1 196 ? 51.140 126.629 75.390 1.00 46.47 196 ASP A CA 1
ATOM 1454 C C . ASP A 1 196 ? 50.264 127.399 76.375 1.00 43.85 196 ASP A C 1
ATOM 1455 O O . ASP A 1 196 ? 49.226 127.959 76.019 1.00 43.38 196 ASP A O 1
ATOM 1460 N N . ALA A 1 197 ? 50.715 127.457 77.630 1.00 43.02 197 ALA A N 1
ATOM 1461 C CA . ALA A 1 197 ? 49.974 128.201 78.639 1.00 43.12 197 ALA A CA 1
ATOM 1462 C C . ALA A 1 197 ? 49.843 129.675 78.277 1.00 45.73 197 ALA A C 1
ATOM 1463 O O . ALA A 1 197 ? 48.981 130.364 78.834 1.00 44.38 197 ALA A O 1
ATOM 1465 N N . ASP A 1 198 ? 50.673 130.163 77.347 1.00 50.48 198 ASP A N 1
ATOM 1466 C CA . ASP A 1 198 ? 50.578 131.546 76.888 1.00 56.24 198 ASP A CA 1
ATOM 1467 C C . ASP A 1 198 ? 49.230 131.834 76.246 1.00 53.57 198 ASP A C 1
ATOM 1468 O O . ASP A 1 198 ? 48.640 132.896 76.476 1.00 50.69 198 ASP A O 1
ATOM 1473 N N . ASP A 1 199 ? 48.740 130.910 75.426 1.00 54.97 199 ASP A N 1
ATOM 1474 C CA . ASP A 1 199 ? 47.528 131.121 74.646 1.00 56.51 199 ASP A CA 1
ATOM 1475 C C . ASP A 1 199 ? 46.254 130.836 75.421 1.00 49.40 199 ASP A C 1
ATOM 1476 O O . ASP A 1 199 ? 45.163 131.016 74.868 1.00 47.92 199 ASP A O 1
ATOM 1481 N N . VAL A 1 200 ? 46.355 130.414 76.676 1.00 43.95 200 VAL A N 1
ATOM 1482 C CA . VAL A 1 200 ? 45.179 130.110 77.481 1.00 40.66 200 VAL A CA 1
ATOM 1483 C C . VAL A 1 200 ? 44.737 131.398 78.159 1.00 37.75 200 VAL A C 1
ATOM 1484 O O . VAL A 1 200 ? 45.514 132.029 78.883 1.00 36.80 200 VAL A O 1
ATOM 1488 N N . ASP A 1 201 ? 43.498 131.802 77.901 1.00 37.03 201 ASP A N 1
ATOM 1489 C CA . ASP A 1 201 ? 42.946 133.017 78.487 1.00 37.02 201 ASP A CA 1
ATOM 1490 C C . ASP A 1 201 ? 42.532 132.716 79.922 1.00 34.15 201 ASP A C 1
ATOM 1491 O O . ASP A 1 201 ? 41.541 132.015 80.158 1.00 31.87 201 ASP A O 1
ATOM 1496 N N . GLU A 1 202 ? 43.291 133.240 80.884 1.00 30.50 202 GLU A N 1
ATOM 1497 C CA . GLU A 1 202 ? 43.042 132.930 82.284 1.00 27.90 202 GLU A CA 1
ATOM 1498 C C . GLU A 1 202 ? 41.899 133.746 82.870 1.00 27.85 202 GLU A C 1
ATOM 1499 O O . GLU A 1 202 ? 41.578 133.583 84.052 1.00 26.43 202 GLU A O 1
ATOM 1505 N N . LYS A 1 203 ? 41.282 134.617 82.073 1.00 31.78 203 LYS A N 1
ATOM 1506 C CA . LYS A 1 203 ? 39.974 135.150 82.430 1.00 34.32 203 LYS A CA 1
ATOM 1507 C C . LYS A 1 203 ? 38.925 134.054 82.393 1.00 33.55 203 LYS A C 1
ATOM 1508 O O . LYS A 1 203 ? 37.947 134.096 83.146 1.00 34.21 203 LYS A O 1
ATOM 1514 N N . ARG A 1 204 ? 39.125 133.068 81.524 1.00 33.40 204 ARG A N 1
ATOM 1515 C CA . ARG A 1 204 ? 38.221 131.951 81.301 1.00 32.64 204 ARG A CA 1
ATOM 1516 C C . ARG A 1 204 ? 38.670 130.666 81.986 1.00 31.04 204 ARG A C 1
ATOM 1517 O O . ARG A 1 204 ? 37.844 129.972 82.585 1.00 32.61 204 ARG A O 1
ATOM 1525 N N . PHE A 1 205 ? 39.956 130.329 81.909 1.00 30.00 205 PHE A N 1
ATOM 1526 C CA . PHE A 1 205 ? 40.505 129.109 82.488 1.00 29.60 205 PHE A CA 1
ATOM 1527 C C . PHE A 1 205 ? 41.326 129.465 83.722 1.00 31.87 205 PHE A C 1
ATOM 1528 O O . PHE A 1 205 ? 42.131 130.399 83.683 1.00 31.82 205 PHE A O 1
ATOM 1536 N N . THR A 1 206 ? 41.128 128.729 84.813 1.00 31.91 206 THR A N 1
ATOM 1537 C CA . THR A 1 206 ? 41.923 128.902 86.024 1.00 30.59 206 THR A CA 1
ATOM 1538 C C . THR A 1 206 ? 42.735 127.640 86.272 1.00 30.22 206 THR A C 1
ATOM 1539 O O . THR A 1 206 ? 42.169 126.550 86.389 1.00 31.61 206 THR A O 1
ATOM 1543 N N . PHE A 1 207 ? 44.054 127.792 86.369 1.00 31.27 207 PHE A N 1
ATOM 1544 C CA . PHE A 1 207 ? 44.930 126.665 86.674 1.00 32.56 207 PHE A CA 1
ATOM 1545 C C . PHE A 1 207 ? 44.902 126.427 88.177 1.00 33.97 207 PHE A C 1
ATOM 1546 O O . PHE A 1 207 ? 45.394 127.249 88.957 1.00 34.98 207 PHE A O 1
ATOM 1554 N N . ILE A 1 208 ? 44.308 125.310 88.584 1.00 32.59 208 ILE A N 1
ATOM 1555 C CA . ILE A 1 208 ? 44.066 125.037 89.995 1.00 31.57 208 ILE A CA 1
ATOM 1556 C C . ILE A 1 208 ? 45.157 124.132 90.551 1.00 31.23 208 ILE A C 1
ATOM 1557 O O . ILE A 1 208 ? 45.504 124.210 91.735 1.00 29.57 208 ILE A O 1
ATOM 1562 N N . GLY A 1 209 ? 45.721 123.286 89.699 1.00 31.93 209 GLY A N 1
ATOM 1563 C CA . GLY A 1 209 ? 46.534 122.195 90.170 1.00 32.42 209 GLY A CA 1
ATOM 1564 C C . GLY A 1 209 ? 45.636 121.097 90.700 1.00 34.17 209 GLY A C 1
ATOM 1565 O O . GLY A 1 209 ? 44.406 121.194 90.645 1.00 34.27 209 GLY A O 1
ATOM 1566 N N . PRO A 1 210 ? 46.230 120.031 91.227 1.00 34.90 210 PRO A N 1
ATOM 1567 C CA . PRO A 1 210 ? 45.429 118.918 91.740 1.00 34.46 210 PRO A CA 1
ATOM 1568 C C . PRO A 1 210 ? 44.624 119.319 92.961 1.00 36.28 210 PRO A C 1
ATOM 1569 O O . PRO A 1 210 ? 45.021 120.184 93.746 1.00 35.00 210 PRO A O 1
ATOM 1573 N N . CYS A 1 211 ? 43.473 118.679 93.110 1.00 39.33 211 CYS A N 1
ATOM 1574 C CA . CYS A 1 211 ? 42.620 118.891 94.271 1.00 41.25 211 CYS A CA 1
ATOM 1575 C C . CYS A 1 211 ? 42.851 117.719 95.217 1.00 42.62 211 CYS A C 1
ATOM 1576 O O . CYS A 1 211 ? 42.362 116.611 94.991 1.00 42.10 211 CYS A O 1
ATOM 1579 N N . LEU A 1 212 ? 43.618 117.971 96.270 1.00 46.66 212 LEU A N 1
ATOM 1580 C CA . LEU A 1 212 ? 44.022 116.967 97.238 1.00 51.95 212 LEU A CA 1
ATOM 1581 C C . LEU A 1 212 ? 43.237 117.157 98.529 1.00 60.58 212 LEU A C 1
ATOM 1582 O O . LEU A 1 212 ? 42.711 118.236 98.807 1.00 58.98 212 LEU A O 1
ATOM 1587 N N . GLY A 1 213 ? 43.150 116.088 99.311 1.00 71.44 213 GLY A N 1
ATOM 1588 C CA . GLY A 1 213 ? 42.458 116.153 100.581 1.00 82.34 213 GLY A CA 1
ATOM 1589 C C . GLY A 1 213 ? 42.872 115.026 101.500 1.00 92.85 213 GLY A C 1
ATOM 1590 O O . GLY A 1 213 ? 42.071 114.141 101.821 1.00 94.79 213 GLY A O 1
ATOM 1591 N N . ARG A 1 214 ? 44.148 115.050 101.891 1.00 102.57 214 ARG A N 1
ATOM 1592 C CA . ARG A 1 214 ? 44.751 114.177 102.896 1.00 111.97 214 ARG A CA 1
ATOM 1593 C C . ARG A 1 214 ? 44.982 112.782 102.325 1.00 119.32 214 ARG A C 1
ATOM 1594 O O . ARG A 1 214 ? 44.279 112.350 101.403 1.00 119.85 214 ARG A O 1
ATOM 1602 N N . ARG A 1 215 ? 45.966 112.075 102.880 1.00 125.56 215 ARG A N 1
ATOM 1603 C CA . ARG A 1 215 ? 46.414 110.819 102.295 1.00 131.57 215 ARG A CA 1
ATOM 1604 C C . ARG A 1 215 ? 45.291 109.788 102.249 1.00 138.23 215 ARG A C 1
ATOM 1605 O O . ARG A 1 215 ? 44.518 109.635 103.199 1.00 138.54 215 ARG A O 1
ATOM 1613 N N . ALA A 1 216 ? 45.223 109.073 101.125 1.00 143.86 216 ALA A N 1
ATOM 1614 C CA . ALA A 1 216 ? 44.167 108.115 100.826 1.00 148.18 216 ALA A CA 1
ATOM 1615 C C . ALA A 1 216 ? 44.353 106.777 101.527 1.00 151.07 216 ALA A C 1
ATOM 1616 O O . ALA A 1 216 ? 43.466 105.921 101.420 1.00 152.23 216 ALA A O 1
ATOM 1618 N N . HIS A 1 217 ? 45.484 106.573 102.206 1.00 152.49 217 HIS A N 1
ATOM 1619 C CA . HIS A 1 217 ? 45.788 105.333 102.913 1.00 152.09 217 HIS A CA 1
ATOM 1620 C C . HIS A 1 217 ? 45.998 104.196 101.920 1.00 145.54 217 HIS A C 1
ATOM 1621 O O . HIS A 1 217 ? 46.998 104.194 101.193 1.00 147.35 217 HIS A O 1
ATOM 1628 N N . GLN A 1 218 ? 45.094 103.211 101.906 1.00 134.71 218 GLN A N 1
ATOM 1629 C CA . GLN A 1 218 ? 45.129 102.066 100.995 1.00 125.01 218 GLN A CA 1
ATOM 1630 C C . GLN A 1 218 ? 46.262 101.106 101.332 1.00 117.37 218 GLN A C 1
ATOM 1631 O O . GLN A 1 218 ? 46.601 100.237 100.518 1.00 117.59 218 GLN A O 1
ATOM 1637 N N . GLY A 1 219 ? 46.859 101.252 102.507 1.00 110.13 219 GLY A N 1
ATOM 1638 C CA . GLY A 1 219 ? 47.953 100.444 102.995 1.00 104.03 219 GLY A CA 1
ATOM 1639 C C . GLY A 1 219 ? 49.282 101.176 102.903 1.00 98.69 219 GLY A C 1
ATOM 1640 O O . GLY A 1 219 ? 49.455 102.129 102.140 1.00 97.33 219 GLY A O 1
ATOM 1641 N N . ASP A 1 220 ? 50.243 100.712 103.697 1.00 94.89 220 ASP A N 1
ATOM 1642 C CA . ASP A 1 220 ? 51.568 101.307 103.729 1.00 90.68 220 ASP A CA 1
ATOM 1643 C C . ASP A 1 220 ? 52.565 100.327 103.125 1.00 87.69 220 ASP A C 1
ATOM 1644 O O . ASP A 1 220 ? 52.436 99.113 103.286 1.00 87.82 220 ASP A O 1
ATOM 1649 N N . TRP A 1 221 ? 53.569 100.852 102.434 1.00 84.75 221 TRP A N 1
ATOM 1650 C CA . TRP A 1 221 ? 54.591 100.023 101.810 1.00 82.84 221 TRP A CA 1
ATOM 1651 C C . TRP A 1 221 ? 55.963 100.430 102.325 1.00 85.79 221 TRP A C 1
ATOM 1652 O O . TRP A 1 221 ? 56.350 101.596 102.206 1.00 85.35 221 TRP A O 1
ATOM 1663 N N . LYS A 1 222 ? 56.685 99.479 102.908 1.00 89.69 222 LYS A N 1
ATOM 1664 C CA . LYS A 1 222 ? 58.007 99.723 103.468 1.00 93.26 222 LYS A CA 1
ATOM 1665 C C . LYS A 1 222 ? 59.076 99.148 102.545 1.00 95.03 222 LYS A C 1
ATOM 1666 O O . LYS A 1 222 ? 58.937 98.032 102.031 1.00 95.41 222 LYS A O 1
ATOM 1672 N N . ARG A 1 223 ? 60.129 99.932 102.326 1.00 96.60 223 ARG A N 1
ATOM 1673 C CA . ARG A 1 223 ? 61.240 99.501 101.491 1.00 98.45 223 ARG A CA 1
ATOM 1674 C C . ARG A 1 223 ? 61.895 98.255 102.076 1.00 97.72 223 ARG A C 1
ATOM 1675 O O . ARG A 1 223 ? 62.226 98.239 103.270 1.00 98.09 223 ARG A O 1
ATOM 1683 N N . PRO A 1 224 ? 62.088 97.198 101.291 1.00 97.06 224 PRO A N 1
ATOM 1684 C CA . PRO A 1 224 ? 62.741 95.997 101.827 1.00 97.55 224 PRO A CA 1
ATOM 1685 C C . PRO A 1 224 ? 64.166 96.322 102.253 1.00 97.79 224 PRO A C 1
ATOM 1686 O O . PRO A 1 224 ? 64.911 96.985 101.527 1.00 98.04 224 PRO A O 1
ATOM 1690 N N . ALA A 1 225 ? 64.534 95.862 103.445 1.00 98.02 225 ALA A N 1
ATOM 1691 C CA . ALA A 1 225 ? 65.879 96.105 103.946 1.00 99.85 225 ALA A CA 1
ATOM 1692 C C . ALA A 1 225 ? 66.914 95.438 103.047 1.00 102.44 225 ALA A C 1
ATOM 1693 O O . ALA A 1 225 ? 66.760 94.282 102.644 1.00 101.88 225 ALA A O 1
ATOM 1695 N N . GLY A 1 226 ? 67.979 96.176 102.733 1.00 105.74 226 GLY A N 1
ATOM 1696 C CA . GLY A 1 226 ? 68.976 95.720 101.787 1.00 109.36 226 GLY A CA 1
ATOM 1697 C C . GLY A 1 226 ? 68.793 96.202 100.363 1.00 111.50 226 GLY A C 1
ATOM 1698 O O . GLY A 1 226 ? 69.590 95.826 99.494 1.00 112.37 226 GLY A O 1
ATOM 1699 N N . ALA A 1 227 ? 67.774 97.014 100.095 1.00 112.30 227 ALA A N 1
ATOM 1700 C CA . ALA A 1 227 ? 67.527 97.589 98.776 1.00 113.43 227 ALA A CA 1
ATOM 1701 C C . ALA A 1 227 ? 67.817 99.082 98.864 1.00 112.71 227 ALA A C 1
ATOM 1702 O O . ALA A 1 227 ? 67.038 99.837 99.452 1.00 116.53 227 ALA A O 1
ATOM 1704 N N . GLU A 1 228 ? 68.929 99.509 98.266 1.00 105.63 228 GLU A N 1
ATOM 1705 C CA . GLU A 1 228 ? 69.333 100.909 98.372 1.00 99.97 228 GLU A CA 1
ATOM 1706 C C . GLU A 1 228 ? 68.417 101.831 97.576 1.00 92.32 228 GLU A C 1
ATOM 1707 O O . GLU A 1 228 ? 68.120 102.947 98.017 1.00 91.64 228 GLU A O 1
ATOM 1713 N N . LYS A 1 229 ? 67.956 101.392 96.408 1.00 85.39 229 LYS A N 1
ATOM 1714 C CA . LYS A 1 229 ? 67.107 102.210 95.556 1.00 78.78 229 LYS A CA 1
ATOM 1715 C C . LYS A 1 229 ? 65.872 101.416 95.155 1.00 73.30 229 LYS A C 1
ATOM 1716 O O . LYS A 1 229 ? 65.918 100.190 95.033 1.00 72.78 229 LYS A O 1
ATOM 1722 N N . VAL A 1 230 ? 64.758 102.125 94.975 1.00 68.05 230 VAL A N 1
ATOM 1723 C CA . VAL A 1 230 ? 63.473 101.513 94.659 1.00 63.23 230 VAL A CA 1
ATOM 1724 C C . VAL A 1 230 ? 62.951 102.103 93.357 1.00 58.67 230 VAL A C 1
ATOM 1725 O O . VAL A 1 230 ? 62.935 103.327 93.185 1.00 56.97 230 VAL A O 1
ATOM 1729 N N . ALA A 1 231 ? 62.501 101.235 92.459 1.00 56.76 231 ALA A N 1
ATOM 1730 C CA . ALA A 1 231 ? 61.880 101.633 91.207 1.00 54.34 231 ALA A CA 1
ATOM 1731 C C . ALA A 1 231 ? 60.460 101.095 91.146 1.00 53.59 231 ALA A C 1
ATOM 1732 O O . ALA A 1 231 ? 60.207 99.948 91.525 1.00 56.20 231 ALA A O 1
ATOM 1734 N N . LEU A 1 232 ? 59.537 101.919 90.657 1.00 51.55 232 LEU A N 1
ATOM 1735 C CA . LEU A 1 232 ? 58.160 101.506 90.428 1.00 48.62 232 LEU A CA 1
ATOM 1736 C C . LEU A 1 232 ? 57.859 101.599 88.940 1.00 49.11 232 LEU A C 1
ATOM 1737 O O . LEU A 1 232 ? 58.082 102.646 88.324 1.00 48.65 232 LEU A O 1
ATOM 1742 N N . VAL A 1 233 ? 57.379 100.502 88.363 1.00 50.56 233 VAL A N 1
ATOM 1743 C CA . VAL A 1 233 ? 56.951 100.463 86.969 1.00 51.01 233 VAL A CA 1
ATOM 1744 C C . VAL A 1 233 ? 55.443 100.265 86.963 1.00 52.92 233 VAL A C 1
ATOM 1745 O O . VAL A 1 233 ? 54.941 99.219 87.391 1.00 52.68 233 VAL A O 1
ATOM 1749 N N . SER A 1 234 ? 54.716 101.271 86.482 1.00 55.28 234 SER A N 1
ATOM 1750 C CA . SER A 1 234 ? 53.256 101.216 86.479 1.00 58.82 234 SER A CA 1
ATOM 1751 C C . SER A 1 234 ? 52.757 102.009 85.277 1.00 64.09 234 SER A C 1
ATOM 1752 O O . SER A 1 234 ? 52.748 103.242 85.305 1.00 64.05 234 SER A O 1
ATOM 1755 N N . LEU A 1 235 ? 52.346 101.300 84.232 1.00 69.93 235 LEU A N 1
ATOM 1756 C CA . LEU A 1 235 ? 51.769 101.956 83.064 1.00 75.85 235 LEU A CA 1
ATOM 1757 C C . LEU A 1 235 ? 50.254 101.994 83.262 1.00 86.75 235 LEU A C 1
ATOM 1758 O O . LEU A 1 235 ? 49.484 101.262 82.644 1.00 86.00 235 LEU A O 1
ATOM 1763 N N . GLY A 1 236 ? 49.833 102.893 84.143 1.00 98.28 236 GLY A N 1
ATOM 1764 C CA . GLY A 1 236 ? 48.459 102.903 84.609 1.00 108.21 236 GLY A CA 1
ATOM 1765 C C . GLY A 1 236 ? 47.455 103.556 83.692 1.00 117.18 236 GLY A C 1
ATOM 1766 O O . GLY A 1 236 ? 46.687 104.416 84.131 1.00 117.57 236 GLY A O 1
ATOM 1767 N N . SER A 1 237 ? 47.464 103.176 82.415 1.00 125.60 237 SER A N 1
ATOM 1768 C CA . SER A 1 237 ? 46.462 103.671 81.477 1.00 133.85 237 SER A CA 1
ATOM 1769 C C . SER A 1 237 ? 45.581 102.545 80.945 1.00 140.20 237 SER A C 1
ATOM 1770 O O . SER A 1 237 ? 45.385 102.408 79.734 1.00 141.02 237 SER A O 1
ATOM 1773 N N . HIS A 1 238 ? 45.086 101.704 81.858 1.00 144.73 238 HIS A N 1
ATOM 1774 C CA . HIS A 1 238 ? 44.097 100.667 81.569 1.00 148.07 238 HIS A CA 1
ATOM 1775 C C . HIS A 1 238 ? 44.667 99.567 80.673 1.00 148.29 238 HIS A C 1
ATOM 1776 O O . HIS A 1 238 ? 44.699 98.396 81.069 1.00 149.06 238 HIS A O 1
ATOM 1783 N N . LEU A 1 239 ? 45.131 99.929 79.474 1.00 146.86 239 LEU A N 1
ATOM 1784 C CA . LEU A 1 239 ? 45.693 98.966 78.518 1.00 145.30 239 LEU A CA 1
ATOM 1785 C C . LEU A 1 239 ? 47.190 98.722 78.736 1.00 143.01 239 LEU A C 1
ATOM 1786 O O . LEU A 1 239 ? 48.041 99.058 77.913 1.00 144.49 239 LEU A O 1
ATOM 1791 N N . THR A 1 240 ? 47.492 98.143 79.893 1.00 140.22 240 THR A N 1
ATOM 1792 C CA . THR A 1 240 ? 48.845 97.757 80.280 1.00 133.95 240 THR A CA 1
ATOM 1793 C C . THR A 1 240 ? 49.240 96.393 79.707 1.00 130.04 240 THR A C 1
ATOM 1794 O O . THR A 1 240 ? 49.763 95.543 80.434 1.00 129.12 240 THR A O 1
ATOM 1798 N N . ASN A 1 241 ? 48.999 96.163 78.419 1.00 127.01 241 ASN A N 1
ATOM 1799 C CA . ASN A 1 241 ? 49.177 94.838 77.816 1.00 123.54 241 ASN A CA 1
ATOM 1800 C C . ASN A 1 241 ? 50.544 94.710 77.136 1.00 119.62 241 ASN A C 1
ATOM 1801 O O . ASN A 1 241 ? 50.661 94.378 75.954 1.00 120.95 241 ASN A O 1
ATOM 1806 N N . GLN A 1 242 ? 51.605 94.967 77.918 1.00 114.08 242 GLN A N 1
ATOM 1807 C CA . GLN A 1 242 ? 52.993 94.873 77.448 1.00 109.33 242 GLN A CA 1
ATOM 1808 C C . GLN A 1 242 ? 53.817 93.952 78.346 1.00 103.98 242 GLN A C 1
ATOM 1809 O O . GLN A 1 242 ? 54.572 94.417 79.201 1.00 104.12 242 GLN A O 1
ATOM 1815 N N . LEU A 1 243 ? 53.724 92.650 78.094 1.00 99.00 243 LEU A N 1
ATOM 1816 C CA . LEU A 1 243 ? 54.562 91.664 78.767 1.00 94.46 243 LEU A CA 1
ATOM 1817 C C . LEU A 1 243 ? 55.997 91.722 78.247 1.00 89.69 243 LEU A C 1
ATOM 1818 O O . LEU A 1 243 ? 56.931 91.558 79.042 1.00 89.97 243 LEU A O 1
ATOM 1823 N N . PRO A 1 244 ? 56.233 91.920 76.938 1.00 84.98 244 PRO A N 1
ATOM 1824 C CA . PRO A 1 244 ? 57.631 92.041 76.487 1.00 82.77 244 PRO A CA 1
ATOM 1825 C C . PRO A 1 244 ? 58.377 93.182 77.156 1.00 80.74 244 PRO A C 1
ATOM 1826 O O . PRO A 1 244 ? 59.553 93.021 77.508 1.00 80.93 244 PRO A O 1
ATOM 1830 N N . PHE A 1 245 ? 57.725 94.333 77.346 1.00 78.95 245 PHE A N 1
ATOM 1831 C CA . PHE A 1 245 ? 58.367 95.423 78.075 1.00 77.97 245 PHE A CA 1
ATOM 1832 C C . PHE A 1 245 ? 58.594 95.042 79.532 1.00 78.50 245 PHE A C 1
ATOM 1833 O O . PHE A 1 245 ? 59.633 95.379 80.113 1.00 78.00 245 PHE A O 1
ATOM 1841 N N . TYR A 1 246 ? 57.626 94.348 80.141 1.00 80.27 246 TYR A N 1
ATOM 1842 C CA . TYR A 1 246 ? 57.777 93.900 81.523 1.00 82.96 246 TYR A CA 1
ATOM 1843 C C . TYR A 1 246 ? 58.979 92.977 81.661 1.00 80.16 246 TYR A C 1
ATOM 1844 O O . TYR A 1 246 ? 59.698 93.017 82.668 1.00 80.00 246 TYR A O 1
ATOM 1853 N N . GLU A 1 247 ? 59.196 92.122 80.664 1.00 78.80 247 GLU A N 1
ATOM 1854 C CA . GLU A 1 247 ? 60.363 91.250 80.675 1.00 78.97 247 GLU A CA 1
ATOM 1855 C C . GLU A 1 247 ? 61.659 92.042 80.538 1.00 77.64 247 GLU A C 1
ATOM 1856 O O . GLU A 1 247 ? 62.664 91.702 81.170 1.00 77.64 247 GLU A O 1
ATOM 1862 N N . THR A 1 248 ? 61.661 93.105 79.735 1.00 76.93 248 THR A N 1
ATOM 1863 C CA . THR A 1 248 ? 62.829 93.981 79.698 1.00 77.09 248 THR A CA 1
ATOM 1864 C C . THR A 1 248 ? 63.085 94.627 81.059 1.00 77.39 248 THR A C 1
ATOM 1865 O O . THR A 1 248 ? 64.239 94.765 81.481 1.00 77.96 248 THR A O 1
ATOM 1869 N N . CYS A 1 249 ? 62.019 95.021 81.764 1.00 77.28 249 CYS A N 1
ATOM 1870 C CA . CYS A 1 249 ? 62.186 95.654 83.071 1.00 78.39 249 CYS A CA 1
ATOM 1871 C C . CYS A 1 249 ? 62.809 94.698 84.083 1.00 80.79 249 CYS A C 1
ATOM 1872 O O . CYS A 1 249 ? 63.743 95.068 84.805 1.00 81.67 249 CYS A O 1
ATOM 1875 N N . VAL A 1 250 ? 62.308 93.461 84.158 1.00 82.58 250 VAL A N 1
ATOM 1876 C CA . VAL A 1 250 ? 62.932 92.489 85.054 1.00 85.42 250 VAL A CA 1
ATOM 1877 C C . VAL A 1 250 ? 64.349 92.181 84.585 1.00 87.07 250 VAL A C 1
ATOM 1878 O O . VAL A 1 250 ? 65.271 92.056 85.397 1.00 88.11 250 VAL A O 1
ATOM 1882 N N . GLU A 1 251 ? 64.550 92.077 83.267 1.00 87.66 251 GLU A N 1
ATOM 1883 C CA . GLU A 1 251 ? 65.893 91.850 82.737 1.00 89.43 251 GLU A CA 1
ATOM 1884 C C . GLU A 1 251 ? 66.843 92.967 83.155 1.00 88.15 251 GLU A C 1
ATOM 1885 O O . GLU A 1 251 ? 68.035 92.728 83.375 1.00 88.58 251 GLU A O 1
ATOM 1891 N N . VAL A 1 252 ? 66.344 94.201 83.228 1.00 85.92 252 VAL A N 1
ATOM 1892 C CA . VAL A 1 252 ? 67.189 95.319 83.638 1.00 84.34 252 VAL A CA 1
ATOM 1893 C C . VAL A 1 252 ? 67.467 95.260 85.134 1.00 83.65 252 VAL A C 1
ATOM 1894 O O . VAL A 1 252 ? 68.621 95.331 85.574 1.00 85.13 252 VAL A O 1
ATOM 1898 N N . PHE A 1 253 ? 66.414 95.145 85.942 1.00 81.91 253 PHE A N 1
ATOM 1899 C CA . PHE A 1 253 ? 66.589 95.231 87.387 1.00 81.58 253 PHE A CA 1
ATOM 1900 C C . PHE A 1 253 ? 67.133 93.940 87.988 1.00 85.54 253 PHE A C 1
ATOM 1901 O O . PHE A 1 253 ? 67.749 93.974 89.059 1.00 86.59 253 PHE A O 1
ATOM 1909 N N . ALA A 1 254 ? 66.908 92.804 87.337 1.00 88.36 254 ALA A N 1
ATOM 1910 C CA . ALA A 1 254 ? 67.763 91.641 87.545 1.00 91.34 254 ALA A CA 1
ATOM 1911 C C . ALA A 1 254 ? 69.079 91.852 86.817 1.00 92.26 254 ALA A C 1
ATOM 1912 O O . ALA A 1 254 ? 69.084 91.928 85.587 1.00 93.29 254 ALA A O 1
ATOM 1914 N N . ALA A 1 255 ? 70.173 91.965 87.579 1.00 91.34 255 ALA A N 1
ATOM 1915 C CA . ALA A 1 255 ? 71.499 92.443 87.173 1.00 90.47 255 ALA A CA 1
ATOM 1916 C C . ALA A 1 255 ? 71.674 93.864 87.678 1.00 88.48 255 ALA A C 1
ATOM 1917 O O . ALA A 1 255 ? 72.708 94.495 87.441 1.00 88.49 255 ALA A O 1
ATOM 1919 N N . LEU A 1 256 ? 70.674 94.354 88.407 1.00 86.67 256 LEU A N 1
ATOM 1920 C CA . LEU A 1 256 ? 70.714 95.669 89.042 1.00 85.71 256 LEU A CA 1
ATOM 1921 C C . LEU A 1 256 ? 70.521 95.529 90.550 1.00 86.27 256 LEU A C 1
ATOM 1922 O O . LEU A 1 256 ? 69.581 96.096 91.119 1.00 85.52 256 LEU A O 1
ATOM 1927 N N . PRO A 1 257 ? 71.377 94.758 91.226 1.00 87.92 257 PRO A N 1
ATOM 1928 C CA . PRO A 1 257 ? 71.233 94.612 92.674 1.00 88.80 257 PRO A CA 1
ATOM 1929 C C . PRO A 1 257 ? 71.381 95.973 93.331 1.00 89.59 257 PRO A C 1
ATOM 1930 O O . PRO A 1 257 ? 71.874 96.927 92.723 1.00 91.74 257 PRO A O 1
ATOM 1934 N N . ASP A 1 258 ? 70.906 96.051 94.575 1.00 90.37 258 ASP A N 1
ATOM 1935 C CA . ASP A 1 258 ? 70.858 97.256 95.400 1.00 91.12 258 ASP A CA 1
ATOM 1936 C C . ASP A 1 258 ? 69.609 98.037 95.013 1.00 86.89 258 ASP A C 1
ATOM 1937 O O . ASP A 1 258 ? 69.169 98.930 95.743 1.00 85.79 258 ASP A O 1
ATOM 1942 N N . TRP A 1 259 ? 69.028 97.687 93.870 1.00 83.61 259 TRP A N 1
ATOM 1943 C CA . TRP A 1 259 ? 67.763 98.237 93.414 1.00 80.03 259 TRP A CA 1
ATOM 1944 C C . TRP A 1 259 ? 66.676 97.210 93.680 1.00 77.05 259 TRP A C 1
ATOM 1945 O O . TRP A 1 259 ? 66.908 96.005 93.547 1.00 77.55 259 TRP A O 1
ATOM 1956 N N . HIS A 1 260 ? 65.494 97.681 94.061 1.00 73.58 260 HIS A N 1
ATOM 1957 C CA . HIS A 1 260 ? 64.330 96.816 94.171 1.00 69.51 260 HIS A CA 1
ATOM 1958 C C . HIS A 1 260 ? 63.254 97.321 93.227 1.00 64.92 260 HIS A C 1
ATOM 1959 O O . HIS A 1 260 ? 62.890 98.502 93.266 1.00 63.68 260 HIS A O 1
ATOM 1966 N N . LEU A 1 261 ? 62.755 96.427 92.381 1.00 62.64 261 LEU A N 1
ATOM 1967 C CA . LEU A 1 261 ? 61.749 96.756 91.383 1.00 59.55 261 LEU A CA 1
ATOM 1968 C C . LEU A 1 261 ? 60.372 96.333 91.875 1.00 55.52 261 LEU A C 1
ATOM 1969 O O . LEU A 1 261 ? 60.177 95.183 92.281 1.00 54.39 261 LEU A O 1
ATOM 1974 N N . VAL A 1 262 ? 59.427 97.268 91.844 1.00 52.85 262 VAL A N 1
ATOM 1975 C CA . VAL A 1 262 ? 58.017 96.992 92.088 1.00 50.08 262 VAL A CA 1
ATOM 1976 C C . VAL A 1 262 ? 57.327 97.117 90.741 1.00 51.92 262 VAL A C 1
ATOM 1977 O O . VAL A 1 262 ? 57.164 98.225 90.217 1.00 52.46 262 VAL A O 1
ATOM 1981 N N . LEU A 1 263 ? 56.924 95.989 90.178 1.00 54.63 263 LEU A N 1
ATOM 1982 C CA . LEU A 1 263 ? 56.403 95.929 88.819 1.00 57.10 263 LEU A CA 1
ATOM 1983 C C . LEU A 1 263 ? 54.896 95.717 88.892 1.00 58.79 263 LEU A C 1
ATOM 1984 O O . LEU A 1 263 ? 54.432 94.634 89.262 1.00 59.16 263 LEU A O 1
ATOM 1989 N N . GLN A 1 264 ? 54.136 96.741 88.513 1.00 59.66 264 GLN A N 1
ATOM 1990 C CA . GLN A 1 264 ? 52.681 96.663 88.488 1.00 62.04 264 GLN A CA 1
ATOM 1991 C C . GLN A 1 264 ? 52.274 96.377 87.048 1.00 62.24 264 GLN A C 1
ATOM 1992 O O . GLN A 1 264 ? 52.463 97.214 86.162 1.00 62.06 264 GLN A O 1
ATOM 1998 N N . ILE A 1 265 ? 51.710 95.190 86.829 1.00 63.74 265 ILE A N 1
ATOM 1999 C CA . ILE A 1 265 ? 51.429 94.673 85.494 1.00 65.82 265 ILE A CA 1
ATOM 2000 C C . ILE A 1 265 ? 49.994 94.902 85.049 1.00 69.68 265 ILE A C 1
ATOM 2001 O O . ILE A 1 265 ? 49.696 94.716 83.858 1.00 68.74 265 ILE A O 1
ATOM 2006 N N . GLY A 1 266 ? 49.089 95.220 85.967 1.00 75.62 266 GLY A N 1
ATOM 2007 C CA . GLY A 1 266 ? 47.705 95.461 85.632 1.00 81.71 266 GLY A CA 1
ATOM 2008 C C . GLY A 1 266 ? 46.828 94.233 85.840 1.00 88.31 266 GLY A C 1
ATOM 2009 O O . GLY A 1 266 ? 47.285 93.088 85.848 1.00 88.66 266 GLY A O 1
ATOM 2010 N N . ARG A 1 267 ? 45.537 94.503 86.032 1.00 95.14 267 ARG A N 1
ATOM 2011 C CA . ARG A 1 267 ? 44.501 93.505 86.256 1.00 101.70 267 ARG A CA 1
ATOM 2012 C C . ARG A 1 267 ? 44.389 92.488 85.118 1.00 106.45 267 ARG A C 1
ATOM 2013 O O . ARG A 1 267 ? 43.933 91.365 85.364 1.00 107.18 267 ARG A O 1
ATOM 2021 N N . HIS A 1 268 ? 44.787 92.838 83.893 1.00 109.74 268 HIS A N 1
ATOM 2022 C CA . HIS A 1 268 ? 44.594 91.976 82.729 1.00 112.86 268 HIS A CA 1
ATOM 2023 C C . HIS A 1 268 ? 45.625 90.869 82.579 1.00 111.37 268 HIS A C 1
ATOM 2024 O O . HIS A 1 268 ? 45.473 90.049 81.670 1.00 111.85 268 HIS A O 1
ATOM 2031 N N . VAL A 1 269 ? 46.658 90.801 83.418 1.00 109.23 269 VAL A N 1
ATOM 2032 C CA . VAL A 1 269 ? 47.731 89.852 83.135 1.00 107.52 269 VAL A CA 1
ATOM 2033 C C . VAL A 1 269 ? 48.016 88.985 84.354 1.00 107.11 269 VAL A C 1
ATOM 2034 O O . VAL A 1 269 ? 47.109 88.337 84.891 1.00 107.51 269 VAL A O 1
ATOM 2038 N N . ASP A 1 270 ? 49.283 88.958 84.768 1.00 106.09 270 ASP A N 1
ATOM 2039 C CA . ASP A 1 270 ? 49.879 88.112 85.813 1.00 104.61 270 ASP A CA 1
ATOM 2040 C C . ASP A 1 270 ? 50.221 86.784 85.158 1.00 103.86 270 ASP A C 1
ATOM 2041 O O . ASP A 1 270 ? 50.472 85.796 85.863 1.00 105.09 270 ASP A O 1
ATOM 2046 N N . ALA A 1 271 ? 50.190 86.729 83.824 1.00 101.98 271 ALA A N 1
ATOM 2047 C CA . ALA A 1 271 ? 50.537 85.534 83.071 1.00 101.20 271 ALA A CA 1
ATOM 2048 C C . ALA A 1 271 ? 52.031 85.478 82.770 1.00 100.16 271 ALA A C 1
ATOM 2049 O O . ALA A 1 271 ? 52.658 86.501 82.481 1.00 99.79 271 ALA A O 1
ATOM 2051 N N . GLY A 1 272 ? 52.588 84.270 82.834 1.00 99.87 272 GLY A N 1
ATOM 2052 C CA . GLY A 1 272 ? 53.962 83.994 82.445 1.00 100.24 272 GLY A CA 1
ATOM 2053 C C . GLY A 1 272 ? 55.027 84.907 83.022 1.00 100.96 272 GLY A C 1
ATOM 2054 O O . GLY A 1 272 ? 55.741 85.577 82.268 1.00 101.00 272 GLY A O 1
ATOM 2055 N N . GLU A 1 273 ? 55.149 84.954 84.349 1.00 102.24 273 GLU A N 1
ATOM 2056 C CA . GLU A 1 273 ? 56.194 85.771 84.951 1.00 104.71 273 GLU A CA 1
ATOM 2057 C C . GLU A 1 273 ? 57.561 85.119 84.793 1.00 111.50 273 GLU A C 1
ATOM 2058 O O . GLU A 1 273 ? 58.066 84.981 83.675 1.00 111.28 273 GLU A O 1
ATOM 2064 N N . LEU A 1 274 ? 58.162 84.695 85.903 1.00 118.79 274 LEU A N 1
ATOM 2065 C CA . LEU A 1 274 ? 59.371 83.891 85.818 1.00 126.41 274 LEU A CA 1
ATOM 2066 C C . LEU A 1 274 ? 59.180 82.566 86.563 1.00 134.03 274 LEU A C 1
ATOM 2067 O O . LEU A 1 274 ? 58.076 82.007 86.556 1.00 133.94 274 LEU A O 1
ATOM 2072 N N . GLY A 1 275 ? 60.230 82.064 87.222 1.00 141.20 275 GLY A N 1
ATOM 2073 C CA . GLY A 1 275 ? 60.160 80.877 88.053 1.00 147.08 275 GLY A CA 1
ATOM 2074 C C . GLY A 1 275 ? 59.792 81.128 89.494 1.00 151.45 275 GLY A C 1
ATOM 2075 O O . GLY A 1 275 ? 59.715 80.181 90.285 1.00 153.13 275 GLY A O 1
ATOM 2076 N N . GLU A 1 276 ? 59.554 82.399 89.822 1.00 154.04 276 GLU A N 1
ATOM 2077 C CA . GLU A 1 276 ? 59.188 82.969 91.117 1.00 152.59 276 GLU A CA 1
ATOM 2078 C C . GLU A 1 276 ? 59.781 84.368 91.107 1.00 146.98 276 GLU A C 1
ATOM 2079 O O . GLU A 1 276 ? 59.654 85.119 92.080 1.00 148.18 276 GLU A O 1
ATOM 2085 N N . LEU A 1 277 ? 60.490 84.675 90.003 1.00 128.98 277 LEU A N 1
ATOM 2086 C CA . LEU A 1 277 ? 61.103 85.950 89.652 1.00 111.32 277 LEU A CA 1
ATOM 2087 C C . LEU A 1 277 ? 62.460 86.089 90.328 1.00 102.87 277 LEU A C 1
ATOM 2088 O O . LEU A 1 277 ? 62.734 85.397 91.316 1.00 104.25 277 LEU A O 1
ATOM 2093 N N . PRO A 1 278 ? 63.347 86.939 89.814 1.00 93.41 278 PRO A N 1
ATOM 2094 C CA . PRO A 1 278 ? 64.561 87.237 90.554 1.00 87.65 278 PRO A CA 1
ATOM 2095 C C . PRO A 1 278 ? 64.212 87.777 91.921 1.00 81.65 278 PRO A C 1
ATOM 2096 O O . PRO A 1 278 ? 63.142 88.386 92.113 1.00 79.92 278 PRO A O 1
ATOM 2100 N N . PRO A 1 279 ? 65.083 87.590 92.910 1.00 78.27 279 PRO A N 1
ATOM 2101 C CA . PRO A 1 279 ? 64.830 88.237 94.206 1.00 76.21 279 PRO A CA 1
ATOM 2102 C C . PRO A 1 279 ? 64.713 89.742 94.111 1.00 75.13 279 PRO A C 1
ATOM 2103 O O . PRO A 1 279 ? 64.214 90.367 95.050 1.00 74.35 279 PRO A O 1
ATOM 2107 N N . ASN A 1 280 ? 65.163 90.354 93.023 1.00 74.79 280 ASN A N 1
ATOM 2108 C CA . ASN A 1 280 ? 65.013 91.795 92.894 1.00 74.08 280 ASN A CA 1
ATOM 2109 C C . ASN A 1 280 ? 63.558 92.219 92.685 1.00 70.57 280 ASN A C 1
ATOM 2110 O O . ASN A 1 280 ? 63.130 93.255 93.201 1.00 68.81 280 ASN A O 1
ATOM 2115 N N . VAL A 1 281 ? 62.775 91.442 91.938 1.00 68.49 281 VAL A N 1
ATOM 2116 C CA . VAL A 1 281 ? 61.489 91.898 91.421 1.00 64.47 281 VAL A CA 1
ATOM 2117 C C . VAL A 1 281 ? 60.352 91.384 92.296 1.00 62.40 281 VAL A C 1
ATOM 2118 O O . VAL A 1 281 ? 60.364 90.229 92.739 1.00 65.52 281 VAL A O 1
ATOM 2122 N N . GLU A 1 282 ? 59.384 92.256 92.582 1.00 58.88 282 GLU A N 1
ATOM 2123 C CA . GLU A 1 282 ? 58.126 91.851 93.192 1.00 56.28 282 GLU A CA 1
ATOM 2124 C C . GLU A 1 282 ? 57.044 92.381 92.269 1.00 54.18 282 GLU A C 1
ATOM 2125 O O . GLU A 1 282 ? 57.102 93.538 91.838 1.00 56.02 282 GLU A O 1
ATOM 2131 N N . VAL A 1 283 ? 56.107 91.515 91.901 1.00 51.77 283 VAL A N 1
ATOM 2132 C CA . VAL A 1 283 ? 55.111 91.822 90.884 1.00 49.22 283 VAL A CA 1
ATOM 2133 C C . VAL A 1 283 ? 53.739 91.892 91.533 1.00 48.55 283 VAL A C 1
ATOM 2134 O O . VAL A 1 283 ? 53.431 91.115 92.444 1.00 47.92 283 VAL A O 1
ATOM 2138 N N . HIS A 1 284 ? 52.929 92.844 91.078 1.00 48.70 284 HIS A N 1
ATOM 2139 C CA . HIS A 1 284 ? 51.566 93.018 91.551 1.00 48.88 284 HIS A CA 1
ATOM 2140 C C . HIS A 1 284 ? 50.671 93.329 90.365 1.00 50.65 284 HIS A C 1
ATOM 2141 O O . HIS A 1 284 ? 51.125 93.830 89.335 1.00 51.85 284 HIS A O 1
ATOM 2148 N N . ASN A 1 285 ? 49.383 93.025 90.522 1.00 52.79 285 ASN A N 1
ATOM 2149 C CA . ASN A 1 285 ? 48.392 93.489 89.560 1.00 55.04 285 ASN A CA 1
ATOM 2150 C C . ASN A 1 285 ? 47.998 94.933 89.826 1.00 57.66 285 ASN A C 1
ATOM 2151 O O . ASN A 1 285 ? 47.650 95.667 88.895 1.00 56.05 285 ASN A O 1
ATOM 2156 N N . TRP A 1 286 ? 48.049 95.349 91.086 1.00 62.99 286 TRP A N 1
ATOM 2157 C CA . TRP A 1 286 ? 47.774 96.720 91.471 1.00 68.26 286 TRP A CA 1
ATOM 2158 C C . TRP A 1 286 ? 48.572 96.984 92.738 1.00 64.15 286 TRP A C 1
ATOM 2159 O O . TRP A 1 286 ? 48.767 96.082 93.557 1.00 63.37 286 TRP A O 1
ATOM 2170 N N . VAL A 1 287 ? 49.064 98.210 92.878 1.00 61.28 287 VAL A N 1
ATOM 2171 C CA . VAL A 1 287 ? 49.852 98.579 94.053 1.00 59.40 287 VAL A CA 1
ATOM 2172 C C . VAL A 1 287 ? 49.278 99.862 94.632 1.00 59.12 287 VAL A C 1
ATOM 2173 O O . VAL A 1 287 ? 48.590 100.625 93.935 1.00 57.85 287 VAL A O 1
ATOM 2177 N N . PRO A 1 288 ? 49.538 100.129 95.911 1.00 60.70 288 PRO A N 1
ATOM 2178 C CA . PRO A 1 288 ? 49.214 101.455 96.448 1.00 60.28 288 PRO A CA 1
ATOM 2179 C C . PRO A 1 288 ? 50.218 102.461 95.922 1.00 58.35 288 PRO A C 1
ATOM 2180 O O . PRO A 1 288 ? 51.287 102.643 96.511 1.00 58.50 288 PRO A O 1
ATOM 2184 N N . GLN A 1 289 ? 49.878 103.115 94.809 1.00 56.88 289 GLN A N 1
ATOM 2185 C CA . GLN A 1 289 ? 50.874 103.872 94.056 1.00 55.37 289 GLN A CA 1
ATOM 2186 C C . GLN A 1 289 ? 51.521 104.957 94.907 1.00 53.58 289 GLN A C 1
ATOM 2187 O O . GLN A 1 289 ? 52.749 105.079 94.946 1.00 53.24 289 GLN A O 1
ATOM 2193 N N . LEU A 1 290 ? 50.709 105.745 95.613 1.00 53.36 290 LEU A N 1
ATOM 2194 C CA . LEU A 1 290 ? 51.260 106.817 96.434 1.00 53.95 290 LEU A CA 1
ATOM 2195 C C . LEU A 1 290 ? 52.156 106.274 97.541 1.00 54.64 290 LEU A C 1
ATOM 2196 O O . LEU A 1 290 ? 53.127 106.931 97.932 1.00 54.57 290 LEU A O 1
ATOM 2201 N N . ALA A 1 291 ? 51.841 105.088 98.065 1.00 55.49 291 ALA A N 1
ATOM 2202 C CA . ALA A 1 291 ? 52.684 104.475 99.087 1.00 55.09 291 ALA A CA 1
ATOM 2203 C C . ALA A 1 291 ? 54.028 104.049 98.507 1.00 54.65 291 ALA A C 1
ATOM 2204 O O . ALA A 1 291 ? 55.077 104.260 99.127 1.00 54.55 291 ALA A O 1
ATOM 2206 N N . VAL A 1 292 ? 54.015 103.412 97.334 1.00 53.72 292 VAL A N 1
ATOM 2207 C CA . VAL A 1 292 ? 55.265 102.995 96.706 1.00 53.21 292 VAL A CA 1
ATOM 2208 C C . VAL A 1 292 ? 56.093 104.208 96.299 1.00 51.39 292 VAL A C 1
ATOM 2209 O O . VAL A 1 292 ? 57.319 104.222 96.467 1.00 50.65 292 VAL A O 1
ATOM 2213 N N . LEU A 1 293 ? 55.443 105.243 95.757 1.00 50.43 293 LEU A N 1
ATOM 2214 C CA . LEU A 1 293 ? 56.167 106.450 95.366 1.00 51.33 293 LEU A CA 1
ATOM 2215 C C . LEU A 1 293 ? 56.812 107.133 96.562 1.00 54.40 293 LEU A C 1
ATOM 2216 O O . LEU A 1 293 ? 57.825 107.824 96.409 1.00 53.19 293 LEU A O 1
ATOM 2221 N N . GLU A 1 294 ? 56.254 106.934 97.760 1.00 59.69 294 GLU A N 1
ATOM 2222 C CA . GLU A 1 294 ? 56.849 107.502 98.964 1.00 65.77 294 GLU A CA 1
ATOM 2223 C C . GLU A 1 294 ? 58.268 106.996 99.177 1.00 65.16 294 GLU A C 1
ATOM 2224 O O . GLU A 1 294 ? 59.103 107.709 99.745 1.00 65.71 294 GLU A O 1
ATOM 2230 N N . GLN A 1 295 ? 58.559 105.775 98.731 1.00 64.26 295 GLN A N 1
ATOM 2231 C CA . GLN A 1 295 ? 59.868 105.163 98.903 1.00 63.73 295 GLN A CA 1
ATOM 2232 C C . GLN A 1 295 ? 60.591 104.979 97.575 1.00 60.13 295 GLN A C 1
ATOM 2233 O O . GLN A 1 295 ? 61.651 104.346 97.538 1.00 60.32 295 GLN A O 1
ATOM 2239 N N . ALA A 1 296 ? 60.036 105.504 96.486 1.00 56.38 296 ALA A N 1
ATOM 2240 C CA . ALA A 1 296 ? 60.583 105.274 95.158 1.00 54.34 296 ALA A CA 1
ATOM 2241 C C . ALA A 1 296 ? 61.701 106.255 94.818 1.00 53.35 296 ALA A C 1
ATOM 2242 O O . ALA A 1 296 ? 61.696 107.419 95.233 1.00 51.85 296 ALA A O 1
ATOM 2244 N N . ASP A 1 297 ? 62.663 105.767 94.035 1.00 53.11 297 ASP A N 1
ATOM 2245 C CA . ASP A 1 297 ? 63.715 106.605 93.481 1.00 54.04 297 ASP A CA 1
ATOM 2246 C C . ASP A 1 297 ? 63.511 106.912 92.004 1.00 52.19 297 ASP A C 1
ATOM 2247 O O . ASP A 1 297 ? 64.104 107.871 91.500 1.00 51.30 297 ASP A O 1
ATOM 2252 N N . VAL A 1 298 ? 62.690 106.128 91.307 1.00 50.20 298 VAL A N 1
ATOM 2253 C CA . VAL A 1 298 ? 62.319 106.405 89.925 1.00 49.16 298 VAL A CA 1
ATOM 2254 C C . VAL A 1 298 ? 60.952 105.787 89.678 1.00 47.43 298 VAL A C 1
ATOM 2255 O O . VAL A 1 298 ? 60.553 104.833 90.351 1.00 46.99 298 VAL A O 1
ATOM 2259 N N . PHE A 1 299 ? 60.221 106.356 88.723 1.00 46.52 299 PHE A N 1
ATOM 2260 C CA . PHE A 1 299 ? 58.851 105.962 88.423 1.00 46.62 299 PHE A CA 1
ATOM 2261 C C . PHE A 1 299 ? 58.710 105.850 86.913 1.00 46.52 299 PHE A C 1
ATOM 2262 O O . PHE A 1 299 ? 58.932 106.830 86.197 1.00 46.85 299 PHE A O 1
ATOM 2270 N N . VAL A 1 300 ? 58.366 104.662 86.426 1.00 46.15 300 VAL A N 1
ATOM 2271 C CA . VAL A 1 300 ? 58.160 104.433 84.999 1.00 46.24 300 VAL A CA 1
ATOM 2272 C C . VAL A 1 300 ? 56.661 104.366 84.733 1.00 46.78 300 VAL A C 1
ATOM 2273 O O . VAL A 1 300 ? 55.974 103.476 85.248 1.00 46.61 300 VAL A O 1
ATOM 2277 N N . THR A 1 301 ? 56.154 105.300 83.926 1.00 47.24 301 THR A N 1
ATOM 2278 C CA . THR A 1 301 ? 54.724 105.445 83.689 1.00 47.56 301 THR A CA 1
ATOM 2279 C C . THR A 1 301 ? 54.484 105.743 82.214 1.00 50.07 301 THR A C 1
ATOM 2280 O O . THR A 1 301 ? 55.408 106.091 81.475 1.00 49.13 301 THR A O 1
ATOM 2284 N N . HIS A 1 302 ? 53.224 105.590 81.783 1.00 54.99 302 HIS A N 1
ATOM 2285 C CA . HIS A 1 302 ? 52.856 105.993 80.427 1.00 60.36 302 HIS A CA 1
ATOM 2286 C C . HIS A 1 302 ? 52.913 107.502 80.232 1.00 56.31 302 HIS A C 1
ATOM 2287 O O . HIS A 1 302 ? 53.021 107.961 79.091 1.00 55.46 302 HIS A O 1
ATOM 2294 N N . GLY A 1 303 ? 52.836 108.283 81.304 1.00 53.39 303 GLY A N 1
ATOM 2295 C CA . GLY A 1 303 ? 52.705 109.718 81.172 1.00 51.43 303 GLY A CA 1
ATOM 2296 C C . GLY A 1 303 ? 51.294 110.256 81.238 1.00 48.59 303 GLY A C 1
ATOM 2297 O O . GLY A 1 303 ? 51.056 111.383 80.789 1.00 47.65 303 GLY A O 1
ATOM 2298 N N . GLY A 1 304 ? 50.347 109.489 81.769 1.00 47.38 304 GLY A N 1
ATOM 2299 C CA . GLY A 1 304 ? 49.040 110.046 82.047 1.00 45.41 304 GLY A CA 1
ATOM 2300 C C . GLY A 1 304 ? 49.120 111.120 83.115 1.00 42.48 304 GLY A C 1
ATOM 2301 O O . GLY A 1 304 ? 50.033 111.140 83.941 1.00 42.70 304 GLY A O 1
ATOM 2302 N N . MET A 1 305 ? 48.157 112.043 83.074 1.00 39.83 305 MET A N 1
ATOM 2303 C CA . MET A 1 305 ? 48.196 113.199 83.966 1.00 37.81 305 MET A CA 1
ATOM 2304 C C . MET A 1 305 ? 48.142 112.772 85.429 1.00 36.90 305 MET A C 1
ATOM 2305 O O . MET A 1 305 ? 48.742 113.419 86.295 1.00 36.19 305 MET A O 1
ATOM 2310 N N . GLY A 1 306 ? 47.403 111.701 85.727 1.00 36.36 306 GLY A N 1
ATOM 2311 C CA . GLY A 1 306 ? 47.317 111.233 87.101 1.00 35.81 306 GLY A CA 1
ATOM 2312 C C . GLY A 1 306 ? 48.649 110.736 87.629 1.00 36.03 306 GLY A C 1
ATOM 2313 O O . GLY A 1 306 ? 49.073 111.100 88.728 1.00 34.70 306 GLY A O 1
ATOM 2314 N N . GLY A 1 307 ? 49.329 109.896 86.846 1.00 37.68 307 GLY A N 1
ATOM 2315 C CA . GLY A 1 307 ? 50.625 109.394 87.273 1.00 38.71 307 GLY A CA 1
ATOM 2316 C C . GLY A 1 307 ? 51.673 110.487 87.379 1.00 39.32 307 GLY A C 1
ATOM 2317 O O . GLY A 1 307 ? 52.468 110.508 88.323 1.00 38.98 307 GLY A O 1
ATOM 2318 N N . ILE A 1 308 ? 51.690 111.411 86.414 1.00 39.72 308 ILE A N 1
ATOM 2319 C CA . ILE A 1 308 ? 52.704 112.461 86.407 1.00 41.12 308 ILE A CA 1
ATOM 2320 C C . ILE A 1 308 ? 52.552 113.366 87.622 1.00 41.10 308 ILE A C 1
ATOM 2321 O O . ILE A 1 308 ? 53.537 113.716 88.284 1.00 41.25 308 ILE A O 1
ATOM 2326 N N . GLN A 1 309 ? 51.317 113.752 87.939 1.00 41.02 309 GLN A N 1
ATOM 2327 C CA . GLN A 1 309 ? 51.090 114.580 89.116 1.00 42.26 309 GLN A CA 1
ATOM 2328 C C . GLN A 1 309 ? 51.400 113.821 90.399 1.00 40.75 309 GLN A C 1
ATOM 2329 O O . GLN A 1 309 ? 51.815 114.430 91.391 1.00 39.76 309 GLN A O 1
ATOM 2335 N N . GLU A 1 310 ? 51.188 112.504 90.409 1.00 41.71 310 GLU A N 1
ATOM 2336 C CA . GLU A 1 310 ? 51.582 111.711 91.568 1.00 43.92 310 GLU A CA 1
ATOM 2337 C C . GLU A 1 310 ? 53.101 111.630 91.693 1.00 40.64 310 GLU A C 1
ATOM 2338 O O . GLU A 1 310 ? 53.640 111.649 92.808 1.00 39.11 310 GLU A O 1
ATOM 2344 N N . GLY A 1 311 ? 53.806 111.534 90.562 1.00 37.76 311 GLY A N 1
ATOM 2345 C CA . GLY A 1 311 ? 55.260 111.567 90.606 1.00 39.03 311 GLY A CA 1
ATOM 2346 C C . GLY A 1 311 ? 55.790 112.891 91.123 1.00 39.12 311 GLY A C 1
ATOM 2347 O O . GLY A 1 311 ? 56.699 112.925 91.957 1.00 36.92 311 GLY A O 1
ATOM 2348 N N . LEU A 1 312 ? 55.223 113.996 90.633 1.00 40.21 312 LEU A N 1
ATOM 2349 C CA . LEU A 1 312 ? 55.622 115.322 91.092 1.00 41.82 312 LEU A CA 1
ATOM 2350 C C . LEU A 1 312 ? 55.355 115.496 92.580 1.00 43.29 312 LEU A C 1
ATOM 2351 O O . LEU A 1 312 ? 56.205 116.009 93.317 1.00 44.21 312 LEU A O 1
ATOM 2356 N N . PHE A 1 313 ? 54.181 115.062 93.043 1.00 44.09 313 PHE A N 1
ATOM 2357 C CA . PHE A 1 313 ? 53.836 115.218 94.452 1.00 45.97 313 PHE A CA 1
ATOM 2358 C C . PHE A 1 313 ? 54.817 114.469 95.345 1.00 45.81 313 PHE A C 1
ATOM 2359 O O . PHE A 1 313 ? 55.193 114.961 96.415 1.00 44.84 313 PHE A O 1
ATOM 2367 N N . SER A 1 314 ? 55.256 113.291 94.913 1.00 46.16 314 SER A N 1
ATOM 2368 C CA . SER A 1 314 ? 56.189 112.475 95.674 1.00 46.36 314 SER A CA 1
ATOM 2369 C C . SER A 1 314 ? 57.646 112.835 95.416 1.00 44.69 314 SER A C 1
ATOM 2370 O O . SER A 1 314 ? 58.529 112.257 96.054 1.00 45.67 314 SER A O 1
ATOM 2373 N N . GLY A 1 315 ? 57.919 113.760 94.499 1.00 42.84 315 GLY A N 1
ATOM 2374 C CA . GLY A 1 315 ? 59.286 114.117 94.170 1.00 40.20 315 GLY A CA 1
ATOM 2375 C C . GLY A 1 315 ? 60.089 112.954 93.626 1.00 38.59 315 GLY A C 1
ATOM 2376 O O . GLY A 1 315 ? 61.228 112.731 94.045 1.00 39.93 315 GLY A O 1
ATOM 2377 N N . VAL A 1 316 ? 59.505 112.204 92.697 1.00 36.12 316 VAL A N 1
ATOM 2378 C CA . VAL A 1 316 ? 60.119 111.017 92.119 1.00 35.40 316 VAL A CA 1
ATOM 2379 C C . VAL A 1 316 ? 60.352 111.278 90.634 1.00 36.67 316 VAL A C 1
ATOM 2380 O O . VAL A 1 316 ? 59.401 111.579 89.905 1.00 36.75 316 VAL A O 1
ATOM 2384 N N . PRO A 1 317 ? 61.585 111.176 90.137 1.00 36.08 317 PRO A N 1
ATOM 2385 C CA . PRO A 1 317 ? 61.815 111.359 88.701 1.00 36.79 317 PRO A CA 1
ATOM 2386 C C . PRO A 1 317 ? 61.160 110.250 87.896 1.00 39.42 317 PRO A C 1
ATOM 2387 O O . PRO A 1 317 ? 60.931 109.143 88.389 1.00 39.07 317 PRO A O 1
ATOM 2391 N N . MET A 1 318 ? 60.848 110.561 86.639 1.00 40.48 318 MET A N 1
ATOM 2392 C CA . MET A 1 318 ? 60.007 109.683 85.842 1.00 42.61 318 MET A CA 1
ATOM 2393 C C . MET A 1 318 ? 60.662 109.322 84.516 1.00 44.29 318 MET A C 1
ATOM 2394 O O . MET A 1 318 ? 61.314 110.153 83.880 1.00 45.08 318 MET A O 1
ATOM 2399 N N . VAL A 1 319 ? 60.490 108.065 84.120 1.00 42.99 319 VAL A N 1
ATOM 2400 C CA . VAL A 1 319 ? 60.749 107.612 82.760 1.00 42.98 319 VAL A CA 1
ATOM 2401 C C . VAL A 1 319 ? 59.393 107.445 82.091 1.00 45.17 319 VAL A C 1
ATOM 2402 O O . VAL A 1 319 ? 58.564 106.648 82.546 1.00 45.74 319 VAL A O 1
ATOM 2406 N N . VAL A 1 320 ? 59.146 108.215 81.037 1.00 46.83 320 VAL A N 1
ATOM 2407 C CA . VAL A 1 320 ? 57.821 108.335 80.443 1.00 47.55 320 VAL A CA 1
ATOM 2408 C C . VAL A 1 320 ? 57.802 107.597 79.112 1.00 48.63 320 VAL A C 1
ATOM 2409 O O . VAL A 1 320 ? 58.715 107.756 78.294 1.00 48.99 320 VAL A O 1
ATOM 2413 N N . ALA A 1 321 ? 56.755 106.796 78.895 1.00 50.46 321 ALA A N 1
ATOM 2414 C CA . ALA A 1 321 ? 56.555 106.035 77.663 1.00 53.98 321 ALA A CA 1
ATOM 2415 C C . ALA A 1 321 ? 55.187 106.405 77.103 1.00 56.95 321 ALA A C 1
ATOM 2416 O O . ALA A 1 321 ? 54.211 105.659 77.274 1.00 55.40 321 ALA A O 1
ATOM 2418 N N . PRO A 1 322 ? 55.079 107.542 76.420 1.00 61.87 322 PRO A N 1
ATOM 2419 C CA . PRO A 1 322 ? 53.763 108.014 75.979 1.00 65.56 322 PRO A CA 1
ATOM 2420 C C . PRO A 1 322 ? 53.174 107.121 74.900 1.00 70.77 322 PRO A C 1
ATOM 2421 O O . PRO A 1 322 ? 53.885 106.558 74.063 1.00 72.73 322 PRO A O 1
ATOM 2425 N N . GLN A 1 323 ? 51.847 106.994 74.930 1.00 74.03 323 GLN A N 1
ATOM 2426 C CA . GLN A 1 323 ? 51.134 106.194 73.941 1.00 78.84 323 GLN A CA 1
ATOM 2427 C C . GLN A 1 323 ? 49.819 106.861 73.550 1.00 79.96 323 GLN A C 1
ATOM 2428 O O . GLN A 1 323 ? 49.631 107.243 72.392 1.00 80.91 323 GLN A O 1
ATOM 2434 N N . ALA A 1 324 ? 48.906 107.008 74.508 1.00 80.78 324 ALA A N 1
ATOM 2435 C CA . ALA A 1 324 ? 47.572 107.509 74.212 1.00 81.45 324 ALA A CA 1
ATOM 2436 C C . ALA A 1 324 ? 47.623 109.001 73.881 1.00 82.25 324 ALA A C 1
ATOM 2437 O O . ALA A 1 324 ? 48.668 109.648 73.952 1.00 83.10 324 ALA A O 1
ATOM 2439 N N . ASN A 1 325 ? 46.458 109.545 73.513 1.00 81.54 325 ASN A N 1
ATOM 2440 C CA . ASN A 1 325 ? 46.382 110.895 72.954 1.00 80.12 325 ASN A CA 1
ATOM 2441 C C . ASN A 1 325 ? 46.965 111.942 73.910 1.00 76.82 325 ASN A C 1
ATOM 2442 O O . ASN A 1 325 ? 47.689 112.850 73.483 1.00 78.59 325 ASN A O 1
ATOM 2447 N N . ASP A 1 326 ? 46.648 111.840 75.205 1.00 71.34 326 ASP A N 1
ATOM 2448 C CA . ASP A 1 326 ? 47.087 112.840 76.182 1.00 64.73 326 ASP A CA 1
ATOM 2449 C C . ASP A 1 326 ? 48.595 112.801 76.421 1.00 62.02 326 ASP A C 1
ATOM 2450 O O . ASP A 1 326 ? 49.219 113.840 76.669 1.00 62.27 326 ASP A O 1
ATOM 2455 N N . GLN A 1 327 ? 49.188 111.618 76.376 1.00 59.94 327 GLN A N 1
ATOM 2456 C CA . GLN A 1 327 ? 50.524 111.346 76.899 1.00 58.48 327 GLN A CA 1
ATOM 2457 C C . GLN A 1 327 ? 51.708 111.994 76.175 1.00 55.62 327 GLN A C 1
ATOM 2458 O O . GLN A 1 327 ? 52.685 112.350 76.847 1.00 55.21 327 GLN A O 1
ATOM 2464 N N . PRO A 1 328 ? 51.716 112.131 74.838 1.00 52.54 328 PRO A N 1
ATOM 2465 C CA . PRO A 1 328 ? 52.918 112.702 74.202 1.00 49.10 328 PRO A CA 1
ATOM 2466 C C . PRO A 1 328 ? 53.250 114.099 74.696 1.00 44.13 328 PRO A C 1
ATOM 2467 O O . PRO A 1 328 ? 54.415 114.378 75.008 1.00 44.44 328 PRO A O 1
ATOM 2471 N N . ALA A 1 329 ? 52.253 114.981 74.801 1.00 40.70 329 ALA A N 1
ATOM 2472 C CA . ALA A 1 329 ? 52.514 116.318 75.325 1.00 38.31 329 ALA A CA 1
ATOM 2473 C C . ALA A 1 329 ? 52.948 116.264 76.785 1.00 37.27 329 ALA A C 1
ATOM 2474 O O . ALA A 1 329 ? 53.854 117.000 77.192 1.00 36.76 329 ALA A O 1
ATOM 2476 N N . ASN A 1 330 ? 52.333 115.381 77.581 1.00 37.84 330 ASN A N 1
ATOM 2477 C CA . ASN A 1 330 ? 52.723 115.246 78.983 1.00 37.93 330 ASN A CA 1
ATOM 2478 C C . ASN A 1 330 ? 54.174 114.801 79.106 1.00 36.15 330 ASN A C 1
ATOM 2479 O O . ASN A 1 330 ? 54.905 115.269 79.990 1.00 33.59 330 ASN A O 1
ATOM 2484 N N . ALA A 1 331 ? 54.607 113.897 78.224 1.00 35.30 331 ALA A N 1
ATOM 2485 C CA . ALA A 1 331 ? 56.001 113.474 78.205 1.00 33.74 331 ALA A CA 1
ATOM 2486 C C . ALA A 1 331 ? 56.917 114.643 77.875 1.00 35.51 331 ALA A C 1
ATOM 2487 O O . ALA A 1 331 ? 57.997 114.780 78.459 1.00 35.06 331 ALA A O 1
ATOM 2489 N N . GLU A 1 332 ? 56.508 115.489 76.926 1.00 40.39 332 GLU A N 1
ATOM 2490 C CA . GLU A 1 332 ? 57.317 116.649 76.572 1.00 46.32 332 GLU A CA 1
ATOM 2491 C C . GLU A 1 332 ? 57.450 117.610 77.746 1.00 42.84 332 GLU A C 1
ATOM 2492 O O . GLU A 1 332 ? 58.541 118.126 78.015 1.00 41.29 332 GLU A O 1
ATOM 2498 N N . SER A 1 333 ? 56.356 117.828 78.480 1.00 40.83 333 SER A N 1
ATOM 2499 C CA . SER A 1 333 ? 56.373 118.778 79.589 1.00 39.03 333 SER A CA 1
ATOM 2500 C C . SER A 1 333 ? 57.366 118.363 80.666 1.00 37.52 333 SER A C 1
ATOM 2501 O O . SER A 1 333 ? 58.216 119.162 81.074 1.00 38.54 333 SER A O 1
ATOM 2504 N N . VAL A 1 334 ? 57.270 117.120 81.150 1.00 36.56 334 VAL A N 1
ATOM 2505 C CA . VAL A 1 334 ? 58.150 116.688 82.232 1.00 36.90 334 VAL A CA 1
ATOM 2506 C C . VAL A 1 334 ? 59.599 116.604 81.767 1.00 38.06 334 VAL A C 1
ATOM 2507 O O . VAL A 1 334 ? 60.523 116.865 82.548 1.00 39.20 334 VAL A O 1
ATOM 2511 N N . VAL A 1 335 ? 59.830 116.238 80.506 1.00 38.06 335 VAL A N 1
ATOM 2512 C CA . VAL A 1 335 ? 61.187 116.278 79.971 1.00 37.77 335 VAL A CA 1
ATOM 2513 C C . VAL A 1 335 ? 61.678 117.718 79.890 1.00 38.10 335 VAL A C 1
ATOM 2514 O O . VAL A 1 335 ? 62.820 118.023 80.259 1.00 38.11 335 VAL A O 1
ATOM 2518 N N . GLY A 1 336 ? 60.816 118.627 79.425 1.00 37.06 336 GLY A N 1
ATOM 2519 C CA . GLY A 1 336 ? 61.177 120.033 79.370 1.00 36.62 336 GLY A CA 1
ATOM 2520 C C . GLY A 1 336 ? 61.471 120.628 80.731 1.00 36.78 336 GLY A C 1
ATOM 2521 O O . GLY A 1 336 ? 62.209 121.611 80.834 1.00 36.31 336 GLY A O 1
ATOM 2522 N N . LEU A 1 337 ? 60.875 120.066 81.787 1.00 37.10 337 LEU A N 1
ATOM 2523 C CA . LEU A 1 337 ? 61.155 120.487 83.152 1.00 37.04 337 LEU A CA 1
ATOM 2524 C C . LEU A 1 337 ? 62.467 119.917 83.679 1.00 37.84 337 LEU A C 1
ATOM 2525 O O . LEU A 1 337 ? 62.902 120.312 84.767 1.00 37.35 337 LEU A O 1
ATOM 2530 N N . GLY A 1 338 ? 63.109 119.023 82.930 1.00 38.58 338 GLY A N 1
ATOM 2531 C CA . GLY A 1 338 ? 64.373 118.450 83.354 1.00 40.13 338 GLY A CA 1
ATOM 2532 C C . GLY A 1 338 ? 64.264 117.454 84.486 1.00 41.36 338 GLY A C 1
ATOM 2533 O O . GLY A 1 338 ? 65.190 117.348 85.297 1.00 41.17 338 GLY A O 1
ATOM 2534 N N . ILE A 1 339 ? 63.150 116.727 84.574 1.00 40.99 339 ILE A N 1
ATOM 2535 C CA . ILE A 1 339 ? 62.943 115.764 85.649 1.00 40.67 339 ILE A CA 1
ATOM 2536 C C . ILE A 1 339 ? 62.536 114.411 85.081 1.00 42.80 339 ILE A C 1
ATOM 2537 O O . ILE A 1 339 ? 62.051 113.544 85.816 1.00 43.87 339 ILE A O 1
ATOM 2542 N N . ALA A 1 340 ? 62.712 114.214 83.776 1.00 43.85 340 ALA A N 1
ATOM 2543 C CA . ALA A 1 340 ? 62.187 113.011 83.150 1.00 45.08 340 ALA A CA 1
ATOM 2544 C C . ALA A 1 340 ? 62.999 112.654 81.914 1.00 47.45 340 ALA A C 1
ATOM 2545 O O . ALA A 1 340 ? 63.724 113.480 81.357 1.00 47.02 340 ALA A O 1
ATOM 2547 N N . ARG A 1 341 ? 62.856 111.399 81.490 1.00 51.94 341 ARG A N 1
ATOM 2548 C CA . ARG A 1 341 ? 63.439 110.892 80.258 1.00 55.86 341 ARG A CA 1
ATOM 2549 C C . ARG A 1 341 ? 62.327 110.205 79.478 1.00 55.80 341 ARG A C 1
ATOM 2550 O O . ARG A 1 341 ? 61.501 109.499 80.065 1.00 54.46 341 ARG A O 1
ATOM 2558 N N . ARG A 1 342 ? 62.287 110.418 78.167 1.00 56.96 342 ARG A N 1
ATOM 2559 C CA . ARG A 1 342 ? 61.272 109.802 77.322 1.00 58.33 342 ARG A CA 1
ATOM 2560 C C . ARG A 1 342 ? 61.843 108.590 76.591 1.00 61.08 342 ARG A C 1
ATOM 2561 O O . ARG A 1 342 ? 62.969 108.631 76.087 1.00 63.42 342 ARG A O 1
ATOM 2569 N N . ILE A 1 343 ? 61.065 107.503 76.549 1.00 62.56 343 ILE A N 1
ATOM 2570 C CA . ILE A 1 343 ? 61.443 106.283 75.844 1.00 63.90 343 ILE A CA 1
ATOM 2571 C C . ILE A 1 343 ? 60.253 105.773 75.040 1.00 69.44 343 ILE A C 1
ATOM 2572 O O . ILE A 1 343 ? 59.104 106.151 75.277 1.00 68.23 343 ILE A O 1
ATOM 2577 N N . ASP A 1 344 ? 60.547 104.907 74.072 1.00 76.86 344 ASP A N 1
ATOM 2578 C CA . ASP A 1 344 ? 59.533 104.213 73.285 1.00 83.14 344 ASP A CA 1
ATOM 2579 C C . ASP A 1 344 ? 59.561 102.735 73.653 1.00 88.15 344 ASP A C 1
ATOM 2580 O O . ASP A 1 344 ? 60.603 102.083 73.524 1.00 88.86 344 ASP A O 1
ATOM 2585 N N . ILE A 1 345 ? 58.417 102.213 74.106 1.00 91.93 345 ILE A N 1
ATOM 2586 C CA . ILE A 1 345 ? 58.335 100.822 74.546 1.00 96.02 345 ILE A CA 1
ATOM 2587 C C . ILE A 1 345 ? 58.702 99.868 73.417 1.00 97.04 345 ILE A C 1
ATOM 2588 O O . ILE A 1 345 ? 59.313 98.817 73.652 1.00 98.25 345 ILE A O 1
ATOM 2593 N N . ALA A 1 346 ? 58.355 100.220 72.177 1.00 95.99 346 ALA A N 1
ATOM 2594 C CA . ALA A 1 346 ? 58.653 99.349 71.045 1.00 94.50 346 ALA A CA 1
ATOM 2595 C C . ALA A 1 346 ? 60.156 99.205 70.833 1.00 92.10 346 ALA A C 1
ATOM 2596 O O . ALA A 1 346 ? 60.651 98.096 70.600 1.00 93.09 346 ALA A O 1
ATOM 2598 N N . THR A 1 347 ? 60.898 100.307 70.907 1.00 88.29 347 THR A N 1
ATOM 2599 C CA . THR A 1 347 ? 62.306 100.319 70.538 1.00 85.89 347 THR A CA 1
ATOM 2600 C C . THR A 1 347 ? 63.263 100.386 71.723 1.00 84.25 347 THR A C 1
ATOM 2601 O O . THR A 1 347 ? 64.478 100.422 71.507 1.00 84.25 347 THR A O 1
ATOM 2605 N N . VAL A 1 348 ? 62.766 100.413 72.962 1.00 82.91 348 VAL A N 1
ATOM 2606 C CA . VAL A 1 348 ? 63.652 100.558 74.113 1.00 81.35 348 VAL A CA 1
ATOM 2607 C C . VAL A 1 348 ? 64.471 99.286 74.315 1.00 81.33 348 VAL A C 1
ATOM 2608 O O . VAL A 1 348 ? 63.965 98.163 74.184 1.00 81.31 348 VAL A O 1
ATOM 2612 N N . THR A 1 349 ? 65.782 99.465 74.628 1.00 81.49 349 THR A N 1
ATOM 2613 C CA . THR A 1 349 ? 66.838 98.496 74.877 1.00 82.54 349 THR A CA 1
ATOM 2614 C C . THR A 1 349 ? 67.072 98.325 76.378 1.00 84.02 349 THR A C 1
ATOM 2615 O O . THR A 1 349 ? 66.825 99.252 77.156 1.00 83.93 349 THR A O 1
ATOM 2619 N N . PRO A 1 350 ? 67.524 97.144 76.830 1.00 86.58 350 PRO A N 1
ATOM 2620 C CA . PRO A 1 350 ? 67.824 96.984 78.266 1.00 88.20 350 PRO A CA 1
ATOM 2621 C C . PRO A 1 350 ? 68.846 97.976 78.803 1.00 90.22 350 PRO A C 1
ATOM 2622 O O . PRO A 1 350 ? 68.650 98.511 79.901 1.00 89.89 350 PRO A O 1
ATOM 2626 N N . ASP A 1 351 ? 69.937 98.236 78.077 1.00 92.20 351 ASP A N 1
ATOM 2627 C CA . ASP A 1 351 ? 70.871 99.267 78.526 1.00 93.71 351 ASP A CA 1
ATOM 2628 C C . ASP A 1 351 ? 70.261 100.659 78.429 1.00 92.93 351 ASP A C 1
ATOM 2629 O O . ASP A 1 351 ? 70.496 101.501 79.302 1.00 93.24 351 ASP A O 1
ATOM 2634 N N . ARG A 1 352 ? 69.496 100.934 77.370 1.00 92.02 352 ARG A N 1
ATOM 2635 C CA . ARG A 1 352 ? 68.871 102.248 77.245 1.00 91.09 352 ARG A CA 1
ATOM 2636 C C . ARG A 1 352 ? 67.919 102.513 78.407 1.00 87.50 352 ARG A C 1
ATOM 2637 O O . ARG A 1 352 ? 67.948 103.589 79.015 1.00 87.36 352 ARG A O 1
ATOM 2645 N N . LEU A 1 353 ? 67.056 101.542 78.722 1.00 84.01 353 LEU A N 1
ATOM 2646 C CA . LEU A 1 353 ? 66.144 101.712 79.849 1.00 80.70 353 LEU A CA 1
ATOM 2647 C C . LEU A 1 353 ? 66.913 101.830 81.159 1.00 80.54 353 LEU A C 1
ATOM 2648 O O . LEU A 1 353 ? 66.557 102.635 82.026 1.00 79.87 353 LEU A O 1
ATOM 2653 N N . ARG A 1 354 ? 67.969 101.031 81.322 1.00 81.62 354 ARG A N 1
ATOM 2654 C CA . ARG A 1 354 ? 68.749 101.074 82.556 1.00 82.69 354 ARG A CA 1
ATOM 2655 C C . ARG A 1 354 ? 69.475 102.403 82.715 1.00 81.46 354 ARG A C 1
ATOM 2656 O O . ARG A 1 354 ? 69.581 102.927 83.830 1.00 81.54 354 ARG A O 1
ATOM 2664 N N . ALA A 1 355 ? 69.991 102.958 81.614 1.00 79.76 355 ALA A N 1
ATOM 2665 C CA . ALA A 1 355 ? 70.724 104.218 81.692 1.00 78.62 355 ALA A CA 1
ATOM 2666 C C . ALA A 1 355 ? 69.832 105.336 82.213 1.00 75.58 355 ALA A C 1
ATOM 2667 O O . ALA A 1 355 ? 70.232 106.109 83.091 1.00 75.36 355 ALA A O 1
ATOM 2669 N N . ALA A 1 356 ? 68.614 105.436 81.680 1.00 72.22 356 ALA A N 1
ATOM 2670 C CA . ALA A 1 356 ? 67.678 106.444 82.162 1.00 69.17 356 ALA A CA 1
ATOM 2671 C C . ALA A 1 356 ? 67.374 106.250 83.642 1.00 66.51 356 ALA A C 1
ATOM 2672 O O . ALA A 1 356 ? 67.307 107.222 84.401 1.00 66.22 356 ALA A O 1
ATOM 2674 N N . VAL A 1 357 ? 67.197 104.999 84.072 1.00 63.05 357 VAL A N 1
ATOM 2675 C CA . VAL A 1 357 ? 66.843 104.731 85.464 1.00 59.75 357 VAL A CA 1
ATOM 2676 C C . VAL A 1 357 ? 67.974 105.144 86.401 1.00 60.26 357 VAL A C 1
ATOM 2677 O O . VAL A 1 357 ? 67.757 105.866 87.380 1.00 59.58 357 VAL A O 1
ATOM 2681 N N . VAL A 1 358 ? 69.197 104.686 86.122 1.00 62.45 358 VAL A N 1
ATOM 2682 C CA . VAL A 1 358 ? 70.297 104.925 87.054 1.00 64.65 358 VAL A CA 1
ATOM 2683 C C . VAL A 1 358 ? 70.723 106.392 87.034 1.00 66.43 358 VAL A C 1
ATOM 2684 O O . VAL A 1 358 ? 71.048 106.971 88.078 1.00 66.06 358 VAL A O 1
ATOM 2688 N N . GLU A 1 359 ? 70.749 107.011 85.851 1.00 68.16 359 GLU A N 1
ATOM 2689 C CA . GLU A 1 359 ? 71.163 108.407 85.749 1.00 70.17 359 GLU A CA 1
ATOM 2690 C C . GLU A 1 359 ? 70.150 109.333 86.413 1.00 67.48 359 GLU A C 1
ATOM 2691 O O . GLU A 1 359 ? 70.524 110.251 87.151 1.00 67.40 359 GLU A O 1
ATOM 2697 N N . LEU A 1 360 ? 68.860 109.109 86.154 1.00 64.87 360 LEU A N 1
ATOM 2698 C CA . LEU A 1 360 ? 67.823 109.958 86.733 1.00 61.74 360 LEU A CA 1
ATOM 2699 C C . LEU A 1 360 ? 67.845 109.913 88.256 1.00 63.76 360 LEU A C 1
ATOM 2700 O O . LEU A 1 360 ? 67.696 110.948 88.918 1.00 65.14 360 LEU A O 1
ATOM 2705 N N . ALA A 1 361 ? 68.032 108.722 88.832 1.00 64.42 361 ALA A N 1
ATOM 2706 C CA . ALA A 1 361 ? 67.942 108.577 90.281 1.00 65.88 361 ALA A CA 1
ATOM 2707 C C . ALA A 1 361 ? 69.143 109.178 91.002 1.00 67.28 361 ALA A C 1
ATOM 2708 O O . ALA A 1 361 ? 69.031 109.550 92.176 1.00 66.06 361 ALA A O 1
ATOM 2710 N N . SER A 1 362 ? 70.293 109.267 90.335 1.00 68.72 362 SER A N 1
ATOM 2711 C CA . SER A 1 362 ? 71.524 109.733 90.960 1.00 68.14 362 SER A CA 1
ATOM 2712 C C . SER A 1 362 ? 71.815 111.210 90.719 1.00 65.44 362 SER A C 1
ATOM 2713 O O . SER A 1 362 ? 72.690 111.767 91.392 1.00 65.49 362 SER A O 1
ATOM 2716 N N . ASP A 1 363 ? 71.121 111.849 89.790 1.00 61.96 363 ASP A N 1
ATOM 2717 C CA . ASP A 1 363 ? 71.408 113.234 89.428 1.00 58.78 363 ASP A CA 1
ATOM 2718 C C . ASP A 1 363 ? 70.918 114.184 90.516 1.00 55.86 363 ASP A C 1
ATOM 2719 O O . ASP A 1 363 ? 69.704 114.283 90.729 1.00 55.76 363 ASP A O 1
ATOM 2724 N N . PRO A 1 364 ? 71.804 114.909 91.205 1.00 55.18 364 PRO A N 1
ATOM 2725 C CA . PRO A 1 364 ? 71.332 115.829 92.253 1.00 54.19 364 PRO A CA 1
ATOM 2726 C C . PRO A 1 364 ? 70.580 117.032 91.711 1.00 52.40 364 PRO A C 1
ATOM 2727 O O . PRO A 1 364 ? 69.727 117.584 92.419 1.00 51.63 364 PRO A O 1
ATOM 2731 N N . ALA A 1 365 ? 70.894 117.481 90.493 1.00 50.45 365 ALA A N 1
ATOM 2732 C CA . ALA A 1 365 ? 70.148 118.591 89.908 1.00 49.90 365 ALA A CA 1
ATOM 2733 C C . ALA A 1 365 ? 68.705 118.192 89.628 1.00 48.43 365 ALA A C 1
ATOM 2734 O O . ALA A 1 365 ? 67.789 119.015 89.754 1.00 48.41 365 ALA A O 1
ATOM 2736 N N . VAL A 1 366 ? 68.484 116.937 89.234 1.00 46.59 366 VAL A N 1
ATOM 2737 C CA . VAL A 1 366 ? 67.123 116.453 89.028 1.00 45.14 366 VAL A CA 1
ATOM 2738 C C . VAL A 1 366 ? 66.347 116.487 90.338 1.00 46.11 366 VAL A C 1
ATOM 2739 O O . VAL A 1 366 ? 65.192 116.929 90.383 1.00 45.25 366 VAL A O 1
ATOM 2743 N N . ALA A 1 367 ? 66.978 116.050 91.431 1.00 46.74 367 ALA A N 1
ATOM 2744 C CA . ALA A 1 367 ? 66.309 116.069 92.727 1.00 45.99 367 ALA A CA 1
ATOM 2745 C C . ALA A 1 367 ? 65.960 117.491 93.150 1.00 46.27 367 ALA A C 1
ATOM 2746 O O . ALA A 1 367 ? 64.878 117.733 93.698 1.00 46.78 367 ALA A O 1
ATOM 2748 N N . GLU A 1 368 ? 66.859 118.446 92.897 1.00 46.78 368 GLU A N 1
ATOM 2749 C CA . GLU A 1 368 ? 66.591 119.832 93.272 1.00 46.87 368 GLU A CA 1
ATOM 2750 C C . GLU A 1 368 ? 65.420 120.404 92.482 1.00 44.38 368 GLU A C 1
ATOM 2751 O O . GLU A 1 368 ? 64.579 121.118 93.041 1.00 43.32 368 GLU A O 1
ATOM 2757 N N . ARG A 1 369 ? 65.347 120.105 91.182 1.00 42.62 369 ARG A N 1
ATOM 2758 C CA . ARG A 1 369 ? 64.232 120.598 90.379 1.00 41.60 369 ARG A CA 1
ATOM 2759 C C . ARG A 1 369 ? 62.905 120.034 90.870 1.00 40.43 369 ARG A C 1
ATOM 2760 O O . ARG A 1 369 ? 61.883 120.730 90.854 1.00 41.14 369 ARG A O 1
ATOM 2768 N N . LEU A 1 370 ? 62.902 118.778 91.321 1.00 41.18 370 LEU A N 1
ATOM 2769 C CA . LEU A 1 370 ? 61.680 118.186 91.858 1.00 40.69 370 LEU A CA 1
ATOM 2770 C C . LEU A 1 370 ? 61.189 118.937 93.091 1.00 41.33 370 LEU A C 1
ATOM 2771 O O . LEU A 1 370 ? 59.986 119.179 93.240 1.00 39.89 370 LEU A O 1
ATOM 2776 N N . SER A 1 371 ? 62.103 119.317 93.984 1.00 44.84 371 SER A N 1
ATOM 2777 C CA . SER A 1 371 ? 61.700 120.078 95.160 1.00 46.65 371 SER A CA 1
ATOM 2778 C C . SER A 1 371 ? 61.088 121.413 94.762 1.00 45.34 371 SER A C 1
ATOM 2779 O O . SER A 1 371 ? 60.103 121.857 95.363 1.00 45.02 371 SER A O 1
ATOM 2782 N N . GLY A 1 372 ? 61.659 122.067 93.749 1.00 43.23 372 GLY A N 1
ATOM 2783 C CA . GLY A 1 372 ? 61.072 123.304 93.263 1.00 40.49 372 GLY A CA 1
ATOM 2784 C C . GLY A 1 372 ? 59.691 123.099 92.670 1.00 38.52 372 GLY A C 1
ATOM 2785 O O . GLY A 1 372 ? 58.776 123.890 92.915 1.00 36.43 372 GLY A O 1
ATOM 2786 N N . LEU A 1 373 ? 59.521 122.035 91.879 1.00 38.90 373 LEU A N 1
ATOM 2787 C CA . LEU A 1 373 ? 58.216 121.761 91.287 1.00 38.88 373 LEU A CA 1
ATOM 2788 C C . LEU A 1 373 ? 57.178 121.415 92.345 1.00 38.78 373 LEU A C 1
ATOM 2789 O O . LEU A 1 373 ? 55.997 121.733 92.174 1.00 37.19 373 LEU A O 1
ATOM 2794 N N . ARG A 1 374 ? 57.597 120.773 93.437 1.00 41.33 374 ARG A N 1
ATOM 2795 C CA . ARG A 1 374 ? 56.687 120.542 94.552 1.00 45.08 374 ARG A CA 1
ATOM 2796 C C . ARG A 1 374 ? 56.187 121.855 95.131 1.00 48.32 374 ARG A C 1
ATOM 2797 O O . ARG A 1 374 ? 54.995 121.993 95.431 1.00 46.92 374 ARG A O 1
ATOM 2805 N N . ARG A 1 375 ? 57.076 122.838 95.297 1.00 53.29 375 ARG A N 1
ATOM 2806 C CA . ARG A 1 375 ? 56.600 124.107 95.834 1.00 58.49 375 ARG A CA 1
ATOM 2807 C C . ARG A 1 375 ? 55.727 124.822 94.818 1.00 56.32 375 ARG A C 1
ATOM 2808 O O . ARG A 1 375 ? 54.694 125.399 95.175 1.00 55.65 375 ARG A O 1
ATOM 2816 N N . GLU A 1 376 ? 56.131 124.799 93.548 1.00 54.63 376 GLU A N 1
ATOM 2817 C CA . GLU A 1 376 ? 55.312 125.402 92.506 1.00 55.45 376 GLU A CA 1
ATOM 2818 C C . GLU A 1 376 ? 53.958 124.721 92.412 1.00 53.34 376 GLU A C 1
ATOM 2819 O O . GLU A 1 376 ? 52.947 125.381 92.149 1.00 50.41 376 GLU A O 1
ATOM 2825 N N . LEU A 1 377 ? 53.921 123.406 92.635 1.00 54.37 377 LEU A N 1
ATOM 2826 C CA . LEU A 1 377 ? 52.692 122.650 92.443 1.00 55.01 377 LEU A CA 1
ATOM 2827 C C . LEU A 1 377 ? 51.602 123.123 93.403 1.00 57.97 377 LEU A C 1
ATOM 2828 O O . LEU A 1 377 ? 50.480 123.425 92.981 1.00 58.16 377 LEU A O 1
ATOM 2833 N N . ARG A 1 378 ? 51.913 123.204 94.701 1.00 61.35 378 ARG A N 1
ATOM 2834 C CA . ARG A 1 378 ? 50.880 123.558 95.670 1.00 63.32 378 ARG A CA 1
ATOM 2835 C C . ARG A 1 378 ? 50.412 125.001 95.509 1.00 61.05 378 ARG A C 1
ATOM 2836 O O . ARG A 1 378 ? 49.280 125.322 95.893 1.00 60.52 378 ARG A O 1
ATOM 2844 N N . ALA A 1 379 ? 51.248 125.870 94.938 1.00 59.40 379 ALA A N 1
ATOM 2845 C CA . ALA A 1 379 ? 50.983 127.302 94.867 1.00 56.34 379 ALA A CA 1
ATOM 2846 C C . ALA A 1 379 ? 49.840 127.667 93.929 1.00 52.13 379 ALA A C 1
ATOM 2847 O O . ALA A 1 379 ? 49.495 128.851 93.845 1.00 51.47 379 ALA A O 1
ATOM 2849 N N . HIS A 1 380 ? 49.249 126.704 93.224 1.00 49.68 380 HIS A N 1
ATOM 2850 C CA . HIS A 1 380 ? 48.161 127.001 92.302 1.00 48.08 380 HIS A CA 1
ATOM 2851 C C . HIS A 1 380 ? 46.806 127.127 92.991 1.00 45.72 380 HIS A C 1
ATOM 2852 O O . HIS A 1 380 ? 45.839 127.543 92.342 1.00 44.71 380 HIS A O 1
ATOM 2859 N N . GLY A 1 381 ? 46.711 126.789 94.276 1.00 42.64 381 GLY A N 1
ATOM 2860 C CA . GLY A 1 381 ? 45.494 127.015 95.034 1.00 40.83 381 GLY A CA 1
ATOM 2861 C C . GLY A 1 381 ? 44.754 125.760 95.457 1.00 39.18 381 GLY A C 1
ATOM 2862 O O . GLY A 1 381 ? 44.196 125.720 96.558 1.00 38.50 381 GLY A O 1
ATOM 2863 N N . GLY A 1 382 ? 44.751 124.735 94.609 1.00 37.26 382 GLY A N 1
ATOM 2864 C CA . GLY A 1 382 ? 44.194 123.437 94.930 1.00 35.30 382 GLY A CA 1
ATOM 2865 C C . GLY A 1 382 ? 42.719 123.475 95.297 1.00 34.65 382 GLY A C 1
ATOM 2866 O O . GLY A 1 382 ? 41.938 124.305 94.817 1.00 32.62 382 GLY A O 1
ATOM 2867 N N . THR A 1 383 ? 42.349 122.562 96.202 1.00 35.70 383 THR A N 1
ATOM 2868 C CA . THR A 1 383 ? 40.947 122.326 96.540 1.00 33.89 383 THR A CA 1
ATOM 2869 C C . THR A 1 383 ? 40.272 123.584 97.066 1.00 34.74 383 THR A C 1
ATOM 2870 O O . THR A 1 383 ? 39.156 123.926 96.652 1.00 34.81 383 THR A O 1
ATOM 2874 N N . MET A 1 384 ? 40.929 124.282 97.992 1.00 35.37 384 MET A N 1
ATOM 2875 C CA . MET A 1 384 ? 40.289 125.422 98.637 1.00 36.86 384 MET A CA 1
ATOM 2876 C C . MET A 1 384 ? 40.040 126.549 97.645 1.00 35.60 384 MET A C 1
ATOM 2877 O O . MET A 1 384 ? 38.984 127.192 97.685 1.00 36.23 384 MET A O 1
ATOM 2882 N N . ARG A 1 385 ? 40.990 126.806 96.743 1.00 33.53 385 ARG A N 1
ATOM 2883 C CA . ARG A 1 385 ? 40.761 127.853 95.752 1.00 32.97 385 ARG A CA 1
ATOM 2884 C C . ARG A 1 385 ? 39.648 127.460 94.786 1.00 31.81 385 ARG A C 1
ATOM 2885 O O . ARG A 1 385 ? 38.813 128.296 94.423 1.00 33.05 385 ARG A O 1
ATOM 2893 N N . ALA A 1 386 ? 39.615 126.190 94.370 1.00 30.79 386 ALA A N 1
ATOM 2894 C CA . ALA A 1 386 ? 38.566 125.735 93.464 1.00 30.33 386 ALA A CA 1
ATOM 2895 C C . ALA A 1 386 ? 37.190 125.855 94.109 1.00 31.32 386 ALA A C 1
ATOM 2896 O O . ALA A 1 386 ? 36.238 126.330 93.477 1.00 30.49 386 ALA A O 1
ATOM 2898 N N . ALA A 1 387 ? 37.074 125.455 95.377 1.00 32.99 387 ALA A N 1
ATOM 2899 C CA . ALA A 1 387 ? 35.801 125.587 96.074 1.00 34.42 387 ALA A CA 1
ATOM 2900 C C . ALA A 1 387 ? 35.404 127.052 96.228 1.00 35.77 387 ALA A C 1
ATOM 2901 O O . ALA A 1 387 ? 34.230 127.404 96.069 1.00 36.34 387 ALA A O 1
ATOM 2903 N N . ASP A 1 388 ? 36.370 127.926 96.532 1.00 38.26 388 ASP A N 1
ATOM 2904 C CA . ASP A 1 388 ? 36.059 129.348 96.664 1.00 39.60 388 ASP A CA 1
ATOM 2905 C C . ASP A 1 388 ? 35.550 129.930 95.350 1.00 38.18 388 ASP A C 1
ATOM 2906 O O . ASP A 1 388 ? 34.614 130.738 95.343 1.00 37.22 388 ASP A O 1
ATOM 2911 N N . LEU A 1 389 ? 36.156 129.535 94.226 1.00 36.94 389 LEU A N 1
ATOM 2912 C CA . LEU A 1 389 ? 35.711 130.044 92.932 1.00 35.56 389 LEU A CA 1
ATOM 2913 C C . LEU A 1 389 ? 34.301 129.568 92.597 1.00 35.73 389 LEU A C 1
ATOM 2914 O O . LEU A 1 389 ? 33.505 130.321 92.024 1.00 35.31 389 LEU A O 1
ATOM 2919 N N . ILE A 1 390 ? 33.978 128.322 92.942 1.00 35.79 390 ILE A N 1
ATOM 2920 C CA . ILE A 1 390 ? 32.639 127.801 92.691 1.00 35.75 390 ILE A CA 1
ATOM 2921 C C . ILE A 1 390 ? 31.611 128.540 93.540 1.00 36.41 390 ILE A C 1
ATOM 2922 O O . ILE A 1 390 ? 30.504 128.847 93.079 1.00 36.20 390 ILE A O 1
ATOM 2927 N N . GLU A 1 391 ? 31.953 128.830 94.794 1.00 37.76 391 GLU A N 1
ATOM 2928 C CA . GLU A 1 391 ? 31.023 129.536 95.664 1.00 40.80 391 GLU A CA 1
ATOM 2929 C C . GLU A 1 391 ? 30.731 130.954 95.183 1.00 43.00 391 GLU A C 1
ATOM 2930 O O . GLU A 1 391 ? 29.671 131.492 95.515 1.00 42.24 391 GLU A O 1
ATOM 2936 N N . ARG A 1 392 ? 31.635 131.563 94.404 1.00 45.92 392 ARG A N 1
ATOM 2937 C CA . ARG A 1 392 ? 31.368 132.883 93.832 1.00 49.89 392 ARG A CA 1
ATOM 2938 C C . ARG A 1 392 ? 30.192 132.845 92.870 1.00 48.97 392 ARG A C 1
ATOM 2939 O O . ARG A 1 392 ? 29.543 133.873 92.641 1.00 49.75 392 ARG A O 1
ATOM 2947 N N . GLN A 1 393 ? 29.917 131.678 92.282 1.00 47.73 393 GLN A N 1
ATOM 2948 C CA . GLN A 1 393 ? 28.798 131.511 91.366 1.00 46.95 393 GLN A CA 1
ATOM 2949 C C . GLN A 1 393 ? 27.476 131.254 92.078 1.00 45.81 393 GLN A C 1
ATOM 2950 O O . GLN A 1 393 ? 26.427 131.279 91.425 1.00 44.71 393 GLN A O 1
ATOM 2956 N N . LEU A 1 394 ? 27.495 131.002 93.388 1.00 45.90 394 LEU A N 1
ATOM 2957 C CA . LEU A 1 394 ? 26.258 130.780 94.121 1.00 45.35 394 LEU A CA 1
ATOM 2958 C C . LEU A 1 394 ? 25.596 132.105 94.489 1.00 47.15 394 LEU A C 1
ATOM 2959 O O . LEU A 1 394 ? 26.278 133.108 94.715 1.00 50.42 394 LEU A O 1
ATOM 2964 N N . PRO A 1 395 ? 24.256 132.132 94.557 1.00 48.97 395 PRO A N 1
ATOM 2965 C CA . PRO A 1 395 ? 23.520 133.356 94.889 1.00 49.32 395 PRO A CA 1
ATOM 2966 C C . PRO A 1 395 ? 23.738 133.793 96.334 1.00 48.63 395 PRO A C 1
ATOM 2967 O O . PRO A 1 395 ? 24.214 132.981 97.130 1.00 49.16 395 PRO A O 1
ATOM 2971 N N . MET B 1 1 ? -9.944 116.200 76.943 1.00 65.81 1 MET B N 1
ATOM 2972 C CA . MET B 1 1 ? -11.179 115.947 77.673 1.00 64.61 1 MET B CA 1
ATOM 2973 C C . MET B 1 1 ? -10.897 115.291 79.044 1.00 58.51 1 MET B C 1
ATOM 2974 O O . MET B 1 1 ? -11.292 115.848 80.065 1.00 58.73 1 MET B O 1
ATOM 2979 N N . PRO B 1 2 ? -10.208 114.145 79.094 1.00 53.62 2 PRO B N 1
ATOM 2980 C CA . PRO B 1 2 ? -9.965 113.505 80.400 1.00 49.97 2 PRO B CA 1
ATOM 2981 C C . PRO B 1 2 ? -8.923 114.270 81.204 1.00 46.20 2 PRO B C 1
ATOM 2982 O O . PRO B 1 2 ? -7.837 114.570 80.703 1.00 44.65 2 PRO B O 1
ATOM 2986 N N . ARG B 1 3 ? -9.297 114.669 82.422 1.00 44.15 3 ARG B N 1
ATOM 2987 C CA . ARG B 1 3 ? -8.361 115.231 83.393 1.00 43.49 3 ARG B CA 1
ATOM 2988 C C . ARG B 1 3 ? -7.127 114.332 83.510 1.00 43.12 3 ARG B C 1
ATOM 2989 O O . ARG B 1 3 ? -7.213 113.141 83.186 1.00 40.19 3 ARG B O 1
ATOM 2997 N N . PRO B 1 4 ? -5.978 114.852 84.023 1.00 44.63 4 PRO B N 1
ATOM 2998 C CA . PRO B 1 4 ? -4.712 114.089 84.024 1.00 47.38 4 PRO B CA 1
ATOM 2999 C C . PRO B 1 4 ? -4.751 112.566 84.136 1.00 49.48 4 PRO B C 1
ATOM 3000 O O . PRO B 1 4 ? -4.929 111.895 83.116 1.00 56.54 4 PRO B O 1
ATOM 3004 N N . GLY B 1 5 ? -4.556 111.980 85.306 1.00 46.32 5 GLY B N 1
ATOM 3005 C CA . GLY B 1 5 ? -4.544 110.531 85.360 1.00 43.28 5 GLY B CA 1
ATOM 3006 C C . GLY B 1 5 ? -3.163 109.944 85.096 1.00 40.86 5 GLY B C 1
ATOM 3007 O O . GLY B 1 5 ? -2.292 110.561 84.483 1.00 39.79 5 GLY B O 1
ATOM 3008 N N . HIS B 1 6 ? -2.973 108.711 85.567 1.00 38.81 6 HIS B N 1
ATOM 3009 C CA . HIS B 1 6 ? -1.682 108.028 85.538 1.00 36.83 6 HIS B CA 1
ATOM 3010 C C . HIS B 1 6 ? -1.701 106.906 84.505 1.00 34.67 6 HIS B C 1
ATOM 3011 O O . HIS B 1 6 ? -2.462 105.941 84.644 1.00 34.35 6 HIS B O 1
ATOM 3018 N N . ILE B 1 7 ? -0.855 107.030 83.482 1.00 32.72 7 ILE B N 1
ATOM 3019 C CA . ILE B 1 7 ? -0.692 106.023 82.436 1.00 31.83 7 ILE B CA 1
ATOM 3020 C C . ILE B 1 7 ? 0.671 105.363 82.608 1.00 31.08 7 ILE B C 1
ATOM 3021 O O . ILE B 1 7 ? 1.693 106.055 82.697 1.00 32.31 7 ILE B O 1
ATOM 3026 N N . ALA B 1 8 ? 0.689 104.030 82.663 1.00 30.37 8 ALA B N 1
ATOM 3027 C CA . ALA B 1 8 ? 1.919 103.258 82.810 1.00 29.54 8 ALA B CA 1
ATOM 3028 C C . ALA B 1 8 ? 2.210 102.507 81.516 1.00 27.09 8 ALA B C 1
ATOM 3029 O O . ALA B 1 8 ? 1.432 101.638 81.109 1.00 27.27 8 ALA B O 1
ATOM 3031 N N . MET B 1 9 ? 3.335 102.833 80.891 1.00 26.93 9 MET B N 1
ATOM 3032 C CA . MET B 1 9 ? 3.834 102.146 79.710 1.00 34.84 9 MET B CA 1
ATOM 3033 C C . MET B 1 9 ? 4.936 101.181 80.130 1.00 33.30 9 MET B C 1
ATOM 3034 O O . MET B 1 9 ? 5.767 101.508 80.982 1.00 33.43 9 MET B O 1
ATOM 3039 N N . VAL B 1 10 ? 4.922 99.978 79.560 1.00 31.46 10 VAL B N 1
ATOM 3040 C CA . VAL B 1 10 ? 5.927 98.959 79.845 1.00 29.80 10 VAL B CA 1
ATOM 3041 C C . VAL B 1 10 ? 6.454 98.422 78.521 1.00 28.97 10 VAL B C 1
ATOM 3042 O O . VAL B 1 10 ? 5.668 98.086 77.630 1.00 28.58 10 VAL B O 1
ATOM 3046 N N . SER B 1 11 ? 7.774 98.327 78.394 1.00 28.15 11 SER B N 1
ATOM 3047 C CA . SER B 1 11 ? 8.371 97.753 77.194 1.00 26.69 11 SER B CA 1
ATOM 3048 C C . SER B 1 11 ? 9.650 97.019 77.578 1.00 27.90 11 SER B C 1
ATOM 3049 O O . SER B 1 11 ? 9.941 96.814 78.760 1.00 29.09 11 SER B O 1
ATOM 3052 N N . VAL B 1 12 ? 10.405 96.607 76.564 1.00 28.50 12 VAL B N 1
ATOM 3053 C CA . VAL B 1 12 ? 11.639 95.849 76.752 1.00 28.82 12 VAL B CA 1
ATOM 3054 C C . VAL B 1 12 ? 12.759 96.583 76.027 1.00 33.25 12 VAL B C 1
ATOM 3055 O O . VAL B 1 12 ? 12.507 97.394 75.121 1.00 33.34 12 VAL B O 1
ATOM 3059 N N . PRO B 1 13 ? 14.015 96.324 76.403 1.00 35.15 13 PRO B N 1
ATOM 3060 C CA . PRO B 1 13 ? 15.133 97.050 75.784 1.00 38.28 13 PRO B CA 1
ATOM 3061 C C . PRO B 1 13 ? 15.478 96.600 74.373 1.00 43.06 13 PRO B C 1
ATOM 3062 O O . PRO B 1 13 ? 16.303 97.260 73.728 1.00 42.44 13 PRO B O 1
ATOM 3066 N N . SER B 1 14 ? 14.896 95.504 73.881 1.00 49.77 14 SER B N 1
ATOM 3067 C CA . SER B 1 14 ? 15.155 95.060 72.516 1.00 56.03 14 SER B CA 1
ATOM 3068 C C . SER B 1 14 ? 14.802 96.170 71.535 1.00 60.28 14 SER B C 1
ATOM 3069 O O . SER B 1 14 ? 13.838 96.914 71.737 1.00 59.29 14 SER B O 1
ATOM 3072 N N . ARG B 1 15 ? 15.587 96.279 70.459 1.00 65.28 15 ARG B N 1
ATOM 3073 C CA . ARG B 1 15 ? 15.570 97.513 69.677 1.00 71.01 15 ARG B CA 1
ATOM 3074 C C . ARG B 1 15 ? 14.261 97.723 68.918 1.00 67.31 15 ARG B C 1
ATOM 3075 O O . ARG B 1 15 ? 13.837 98.869 68.731 1.00 70.83 15 ARG B O 1
ATOM 3083 N N . GLY B 1 16 ? 13.604 96.659 68.480 1.00 61.20 16 GLY B N 1
ATOM 3084 C CA . GLY B 1 16 ? 12.389 96.912 67.736 1.00 56.40 16 GLY B CA 1
ATOM 3085 C C . GLY B 1 16 ? 11.186 97.326 68.555 1.00 50.39 16 GLY B C 1
ATOM 3086 O O . GLY B 1 16 ? 10.097 97.491 67.998 1.00 48.87 16 GLY B O 1
ATOM 3087 N N . HIS B 1 17 ? 11.346 97.499 69.868 1.00 45.42 17 HIS B N 1
ATOM 3088 C CA . HIS B 1 17 ? 10.220 97.680 70.775 1.00 43.32 17 HIS B CA 1
ATOM 3089 C C . HIS B 1 17 ? 10.246 99.020 71.497 1.00 41.18 17 HIS B C 1
ATOM 3090 O O . HIS B 1 17 ? 9.463 99.226 72.432 1.00 38.98 17 HIS B O 1
ATOM 3097 N N . LEU B 1 18 ? 11.122 99.931 71.089 1.00 41.59 18 LEU B N 1
ATOM 3098 C CA . LEU B 1 18 ? 11.241 101.244 71.702 1.00 42.62 18 LEU B CA 1
ATOM 3099 C C . LEU B 1 18 ? 10.740 102.354 70.789 1.00 41.94 18 LEU B C 1
ATOM 3100 O O . LEU B 1 18 ? 9.831 103.106 71.153 1.00 40.92 18 LEU B O 1
ATOM 3105 N N . HIS B 1 19 ? 11.309 102.448 69.589 1.00 41.98 19 HIS B N 1
ATOM 3106 C CA . HIS B 1 19 ? 10.984 103.547 68.686 1.00 41.21 19 HIS B CA 1
ATOM 3107 C C . HIS B 1 19 ? 9.520 103.602 68.265 1.00 35.26 19 HIS B C 1
ATOM 3108 O O . HIS B 1 19 ? 8.994 104.721 68.133 1.00 33.50 19 HIS B O 1
ATOM 3115 N N . PRO B 1 20 ? 8.818 102.488 68.018 1.00 34.10 20 PRO B N 1
ATOM 3116 C CA . PRO B 1 20 ? 7.440 102.612 67.512 1.00 32.99 20 PRO B CA 1
ATOM 3117 C C . PRO B 1 20 ? 6.506 103.433 68.386 1.00 32.21 20 PRO B C 1
ATOM 3118 O O . PRO B 1 20 ? 5.604 104.076 67.840 1.00 34.08 20 PRO B O 1
ATOM 3122 N N . SER B 1 21 ? 6.675 103.446 69.711 1.00 32.36 21 SER B N 1
ATOM 3123 C CA . SER B 1 21 ? 5.722 104.139 70.573 1.00 32.05 21 SER B CA 1
ATOM 3124 C C . SER B 1 21 ? 6.251 105.435 71.177 1.00 31.45 21 SER B C 1
ATOM 3125 O O . SER B 1 21 ? 5.526 106.070 71.948 1.00 31.25 21 SER B O 1
ATOM 3128 N N . LEU B 1 22 ? 7.468 105.863 70.834 1.00 33.60 22 LEU B N 1
ATOM 3129 C CA . LEU B 1 22 ? 8.038 107.056 71.458 1.00 36.24 22 LEU B CA 1
ATOM 3130 C C . LEU B 1 22 ? 7.135 108.273 71.280 1.00 35.44 22 LEU B C 1
ATOM 3131 O O . LEU B 1 22 ? 6.838 108.985 72.246 1.00 33.56 22 LEU B O 1
ATOM 3136 N N . GLU B 1 23 ? 6.682 108.523 70.047 1.00 34.65 23 GLU B N 1
ATOM 3137 C CA . GLU B 1 23 ? 5.850 109.692 69.780 1.00 34.12 23 GLU B CA 1
ATOM 3138 C C . GLU B 1 23 ? 4.473 109.572 70.420 1.00 32.29 23 GLU B C 1
ATOM 3139 O O . GLU B 1 23 ? 3.878 110.588 70.799 1.00 30.03 23 GLU B O 1
ATOM 3145 N N . LEU B 1 24 ? 3.956 108.350 70.554 1.00 28.40 24 LEU B N 1
ATOM 3146 C CA . LEU B 1 24 ? 2.695 108.159 71.257 1.00 28.53 24 LEU B CA 1
ATOM 3147 C C . LEU B 1 24 ? 2.825 108.541 72.724 1.00 30.68 24 LEU B C 1
ATOM 3148 O O . LEU B 1 24 ? 1.957 109.230 73.274 1.00 30.12 24 LEU B O 1
ATOM 3153 N N . ILE B 1 25 ? 3.916 108.123 73.369 1.00 30.71 25 ILE B N 1
ATOM 3154 C CA . ILE B 1 25 ? 4.108 108.471 74.771 1.00 30.95 25 ILE B CA 1
ATOM 3155 C C . ILE B 1 25 ? 4.271 109.976 74.920 1.00 28.92 25 ILE B C 1
ATOM 3156 O O . ILE B 1 25 ? 3.711 110.587 75.837 1.00 28.77 25 ILE B O 1
ATOM 3161 N N . ARG B 1 26 ? 5.018 110.597 74.005 1.00 29.89 26 ARG B N 1
ATOM 3162 C CA . ARG B 1 26 ? 5.197 112.045 74.044 1.00 32.32 26 ARG B CA 1
ATOM 3163 C C . ARG B 1 26 ? 3.861 112.773 73.945 1.00 33.01 26 ARG B C 1
ATOM 3164 O O . ARG B 1 26 ? 3.633 113.764 74.649 1.00 34.20 26 ARG B O 1
ATOM 3172 N N . GLU B 1 27 ? 2.963 112.290 73.082 1.00 33.21 27 GLU B N 1
ATOM 3173 C CA . GLU B 1 27 ? 1.645 112.904 72.953 1.00 35.07 27 GLU B CA 1
ATOM 3174 C C . GLU B 1 27 ? 0.836 112.752 74.235 1.00 33.63 27 GLU B C 1
ATOM 3175 O O . GLU B 1 27 ? 0.146 113.689 74.655 1.00 33.56 27 GLU B O 1
ATOM 3181 N N . LEU B 1 28 ? 0.895 111.577 74.866 1.00 30.52 28 LEU B N 1
ATOM 3182 C CA . LEU B 1 28 ? 0.172 111.388 76.119 1.00 30.42 28 LEU B CA 1
ATOM 3183 C C . LEU B 1 28 ? 0.700 112.327 77.198 1.00 32.30 28 LEU B C 1
ATOM 3184 O O . LEU B 1 28 ? -0.070 112.832 78.025 1.00 31.89 28 LEU B O 1
ATOM 3189 N N . VAL B 1 29 ? 2.012 112.575 77.203 1.00 31.41 29 VAL B N 1
ATOM 3190 C CA . VAL B 1 29 ? 2.577 113.552 78.127 1.00 29.54 29 VAL B CA 1
ATOM 3191 C C . VAL B 1 29 ? 2.078 114.952 77.788 1.00 29.83 29 VAL B C 1
ATOM 3192 O O . VAL B 1 29 ? 1.685 115.717 78.676 1.00 31.01 29 VAL B O 1
ATOM 3196 N N . ALA B 1 30 ? 2.056 115.300 76.497 1.00 29.89 30 ALA B N 1
ATOM 3197 C CA . ALA B 1 30 ? 1.607 116.625 76.082 1.00 30.09 30 ALA B CA 1
ATOM 3198 C C . ALA B 1 30 ? 0.150 116.893 76.443 1.00 32.52 30 ALA B C 1
ATOM 3199 O O . ALA B 1 30 ? -0.241 118.057 76.572 1.00 35.90 30 ALA B O 1
ATOM 3201 N N . ARG B 1 31 ? -0.664 115.854 76.602 1.00 32.34 31 ARG B N 1
ATOM 3202 C CA . ARG B 1 31 ? -2.059 116.029 76.985 1.00 31.55 31 ARG B CA 1
ATOM 3203 C C . ARG B 1 31 ? -2.236 116.183 78.494 1.00 32.62 31 ARG B C 1
ATOM 3204 O O . ARG B 1 31 ? -3.376 116.148 78.975 1.00 31.60 31 ARG B O 1
ATOM 3212 N N . GLY B 1 32 ? -1.136 116.310 79.242 1.00 32.68 32 GLY B N 1
ATOM 3213 C CA . GLY B 1 32 ? -1.177 116.571 80.669 1.00 30.95 32 GLY B CA 1
ATOM 3214 C C . GLY B 1 32 ? -1.227 115.360 81.572 1.00 31.86 32 GLY B C 1
ATOM 3215 O O . GLY B 1 32 ? -1.400 115.522 82.785 1.00 33.26 32 GLY B O 1
ATOM 3216 N N . HIS B 1 33 ? -1.066 114.157 81.036 1.00 32.90 33 HIS B N 1
ATOM 3217 C CA . HIS B 1 33 ? -1.137 112.971 81.872 1.00 33.95 33 HIS B CA 1
ATOM 3218 C C . HIS B 1 33 ? 0.210 112.688 82.531 1.00 31.64 33 HIS B C 1
ATOM 3219 O O . HIS B 1 33 ? 1.268 113.115 82.062 1.00 29.76 33 HIS B O 1
ATOM 3226 N N . ARG B 1 34 ? 0.163 111.967 83.644 1.00 32.20 34 ARG B N 1
ATOM 3227 C CA . ARG B 1 34 ? 1.376 111.449 84.258 1.00 33.19 34 ARG B CA 1
ATOM 3228 C C . ARG B 1 34 ? 1.655 110.091 83.633 1.00 31.90 34 ARG B C 1
ATOM 3229 O O . ARG B 1 34 ? 0.869 109.151 83.795 1.00 31.54 34 ARG B O 1
ATOM 3237 N N . VAL B 1 35 ? 2.752 109.993 82.894 1.00 31.19 35 VAL B N 1
ATOM 3238 C CA . VAL B 1 35 ? 3.111 108.771 82.192 1.00 30.76 35 VAL B CA 1
ATOM 3239 C C . VAL B 1 35 ? 4.381 108.220 82.822 1.00 31.35 35 VAL B C 1
ATOM 3240 O O . VAL B 1 35 ? 5.412 108.902 82.862 1.00 32.49 35 VAL B O 1
ATOM 3244 N N . THR B 1 36 ? 4.307 106.994 83.321 1.00 29.82 36 THR B N 1
ATOM 3245 C CA . THR B 1 36 ? 5.488 106.264 83.748 1.00 29.56 36 THR B CA 1
ATOM 3246 C C . THR B 1 36 ? 5.793 105.200 82.708 1.00 29.82 36 THR B C 1
ATOM 3247 O O . THR B 1 36 ? 4.881 104.649 82.084 1.00 31.56 36 THR B O 1
ATOM 3251 N N . TYR B 1 37 ? 7.080 104.953 82.498 1.00 28.63 37 TYR B N 1
ATOM 3252 C CA . TYR B 1 37 ? 7.556 104.040 81.469 1.00 28.09 37 TYR B CA 1
ATOM 3253 C C . TYR B 1 37 ? 8.544 103.082 82.126 1.00 28.52 37 TYR B C 1
ATOM 3254 O O . TYR B 1 37 ? 9.658 103.479 82.481 1.00 27.81 37 TYR B O 1
ATOM 3263 N N . ALA B 1 38 ? 8.134 101.824 82.275 1.00 29.26 38 ALA B N 1
ATOM 3264 C CA . ALA B 1 38 ? 8.967 100.791 82.874 1.00 30.33 38 ALA B CA 1
ATOM 3265 C C . ALA B 1 38 ? 9.775 100.106 81.781 1.00 32.03 38 ALA B C 1
ATOM 3266 O O . ALA B 1 38 ? 9.205 99.547 80.838 1.00 31.94 38 ALA B O 1
ATOM 3268 N N . ASN B 1 39 ? 11.097 100.144 81.913 1.00 31.00 39 ASN B N 1
ATOM 3269 C CA . ASN B 1 39 ? 11.986 99.503 80.956 1.00 28.63 39 ASN B CA 1
ATOM 3270 C C . ASN B 1 39 ? 13.353 99.364 81.607 1.00 29.08 39 ASN B C 1
ATOM 3271 O O . ASN B 1 39 ? 13.595 99.874 82.702 1.00 25.54 39 ASN B O 1
ATOM 3276 N N . ASP B 1 40 ? 14.233 98.634 80.938 1.00 28.85 40 ASP B N 1
ATOM 3277 C CA . ASP B 1 40 ? 15.576 98.451 81.460 1.00 30.20 40 ASP B CA 1
ATOM 3278 C C . ASP B 1 40 ? 16.335 99.781 81.444 1.00 31.14 40 ASP B C 1
ATOM 3279 O O . ASP B 1 40 ? 16.219 100.550 80.485 1.00 31.41 40 ASP B O 1
ATOM 3284 N N . PRO B 1 41 ? 17.127 100.076 82.481 1.00 31.63 41 PRO B N 1
ATOM 3285 C CA . PRO B 1 41 ? 17.849 101.361 82.506 1.00 32.56 41 PRO B CA 1
ATOM 3286 C C . PRO B 1 41 ? 18.832 101.528 81.366 1.00 33.00 41 PRO B C 1
ATOM 3287 O O . PRO B 1 41 ? 19.235 102.660 81.081 1.00 34.44 41 PRO B O 1
ATOM 3291 N N . SER B 1 42 ? 19.210 100.444 80.687 1.00 32.81 42 SER B N 1
ATOM 3292 C CA . SER B 1 42 ? 20.111 100.547 79.548 1.00 33.38 42 SER B CA 1
ATOM 3293 C C . SER B 1 42 ? 19.517 101.399 78.442 1.00 33.91 42 SER B C 1
ATOM 3294 O O . SER B 1 42 ? 20.249 101.875 77.567 1.00 34.11 42 SER B O 1
ATOM 3297 N N . VAL B 1 43 ? 18.207 101.599 78.468 1.00 33.28 43 VAL B N 1
ATOM 3298 C CA . VAL B 1 43 ? 17.496 102.327 77.434 1.00 31.18 43 VAL B CA 1
ATOM 3299 C C . VAL B 1 43 ? 16.847 103.600 78.007 1.00 30.03 43 VAL B C 1
ATOM 3300 O O . VAL B 1 43 ? 15.939 104.187 77.416 1.00 30.04 43 VAL B O 1
ATOM 3304 N N . ALA B 1 44 ? 17.422 104.098 79.113 1.00 29.75 44 ALA B N 1
ATOM 3305 C CA . ALA B 1 44 ? 16.902 105.281 79.802 1.00 28.88 44 ALA B CA 1
ATOM 3306 C C . ALA B 1 44 ? 16.932 106.536 78.938 1.00 28.01 44 ALA B C 1
ATOM 3307 O O . ALA B 1 44 ? 16.072 107.411 79.094 1.00 27.64 44 ALA B O 1
ATOM 3309 N N . ALA B 1 45 ? 17.915 106.663 78.045 1.00 28.10 45 ALA B N 1
ATOM 3310 C CA . ALA B 1 45 ? 17.985 107.861 77.214 1.00 27.77 45 ALA B CA 1
ATOM 3311 C C . ALA B 1 45 ? 16.722 108.019 76.376 1.00 28.74 45 ALA B C 1
ATOM 3312 O O . ALA B 1 45 ? 16.094 109.084 76.374 1.00 29.32 45 ALA B O 1
ATOM 3314 N N . ALA B 1 46 ? 16.319 106.958 75.672 1.00 29.16 46 ALA B N 1
ATOM 3315 C CA . ALA B 1 46 ? 15.116 107.040 74.848 1.00 29.51 46 ALA B CA 1
ATOM 3316 C C . ALA B 1 46 ? 13.866 107.233 75.697 1.00 29.28 46 ALA B C 1
ATOM 3317 O O . ALA B 1 46 ? 12.955 107.969 75.305 1.00 29.39 46 ALA B O 1
ATOM 3319 N N . VAL B 1 47 ? 13.792 106.566 76.851 1.00 29.58 47 VAL B N 1
ATOM 3320 C CA . VAL B 1 47 ? 12.609 106.690 77.699 1.00 30.02 47 VAL B CA 1
ATOM 3321 C C . VAL B 1 47 ? 12.477 108.111 78.233 1.00 31.53 47 VAL B C 1
ATOM 3322 O O . VAL B 1 47 ? 11.408 108.724 78.143 1.00 33.32 47 VAL B O 1
ATOM 3326 N N . THR B 1 48 ? 13.555 108.658 78.801 1.00 31.29 48 THR B N 1
ATOM 3327 C CA . THR B 1 48 ? 13.463 109.986 79.404 1.00 31.96 48 THR B CA 1
ATOM 3328 C C . THR B 1 48 ? 13.244 111.072 78.358 1.00 34.48 48 THR B C 1
ATOM 3329 O O . THR B 1 48 ? 12.600 112.087 78.650 1.00 34.15 48 THR B O 1
ATOM 3333 N N . GLU B 1 49 ? 13.782 110.891 77.149 1.00 36.82 49 GLU B N 1
ATOM 3334 C CA . GLU B 1 49 ? 13.576 111.872 76.086 1.00 39.21 49 GLU B CA 1
ATOM 3335 C C . GLU B 1 49 ? 12.106 112.001 75.734 1.00 38.39 49 GLU B C 1
ATOM 3336 O O . GLU B 1 49 ? 11.650 113.067 75.304 1.00 38.61 49 GLU B O 1
ATOM 3342 N N . THR B 1 50 ? 11.353 110.929 75.928 1.00 37.00 50 THR B N 1
ATOM 3343 C CA . THR B 1 50 ? 9.922 110.930 75.701 1.00 35.15 50 THR B CA 1
ATOM 3344 C C . THR B 1 50 ? 9.175 111.859 76.660 1.00 33.61 50 THR B C 1
ATOM 3345 O O . THR B 1 50 ? 8.055 112.284 76.350 1.00 33.50 50 THR B O 1
ATOM 3349 N N . GLY B 1 51 ? 9.773 112.200 77.803 1.00 32.76 51 GLY B N 1
ATOM 3350 C CA . GLY B 1 51 ? 9.112 112.983 78.826 1.00 30.39 51 GLY B CA 1
ATOM 3351 C C . GLY B 1 51 ? 8.428 112.173 79.905 1.00 30.82 51 GLY B C 1
ATOM 3352 O O . GLY B 1 51 ? 7.917 112.757 80.869 1.00 26.47 51 GLY B O 1
ATOM 3353 N N . ALA B 1 52 ? 8.400 110.850 79.779 1.00 30.23 52 ALA B N 1
ATOM 3354 C CA . ALA B 1 52 ? 7.773 110.021 80.792 1.00 31.38 52 ALA B CA 1
ATOM 3355 C C . ALA B 1 52 ? 8.724 109.772 81.960 1.00 32.20 52 ALA B C 1
ATOM 3356 O O . ALA B 1 52 ? 9.940 109.953 81.864 1.00 31.69 52 ALA B O 1
ATOM 3358 N N . GLU B 1 53 ? 8.139 109.351 83.074 1.00 36.16 53 GLU B N 1
ATOM 3359 C CA . GLU B 1 53 ? 8.883 109.013 84.280 1.00 40.60 53 GLU B CA 1
ATOM 3360 C C . GLU B 1 53 ? 9.477 107.618 84.119 1.00 37.51 53 GLU B C 1
ATOM 3361 O O . GLU B 1 53 ? 8.736 106.637 83.990 1.00 37.92 53 GLU B O 1
ATOM 3367 N N . LEU B 1 54 ? 10.802 107.519 84.118 1.00 34.30 54 LEU B N 1
ATOM 3368 C CA . LEU B 1 54 ? 11.433 106.215 83.969 1.00 32.65 54 LEU B CA 1
ATOM 3369 C C . LEU B 1 54 ? 11.251 105.380 85.231 1.00 31.33 54 LEU B C 1
ATOM 3370 O O . LEU B 1 54 ? 11.573 105.823 86.337 1.00 31.03 54 LEU B O 1
ATOM 3375 N N . VAL B 1 55 ? 10.727 104.171 85.058 1.00 30.42 55 VAL B N 1
ATOM 3376 C CA . VAL B 1 55 ? 10.608 103.195 86.137 1.00 29.77 55 VAL B CA 1
ATOM 3377 C C . VAL B 1 55 ? 11.527 102.026 85.797 1.00 29.63 55 VAL B C 1
ATOM 3378 O O . VAL B 1 55 ? 11.147 101.147 85.015 1.00 30.94 55 VAL B O 1
ATOM 3382 N N . PRO B 1 56 ? 12.736 101.971 86.344 1.00 29.77 56 PRO B N 1
ATOM 3383 C CA . PRO B 1 56 ? 13.699 100.963 85.888 1.00 29.54 56 PRO B CA 1
ATOM 3384 C C . PRO B 1 56 ? 13.401 99.577 86.441 1.00 28.22 56 PRO B C 1
ATOM 3385 O O . PRO B 1 56 ? 13.028 99.412 87.605 1.00 28.91 56 PRO B O 1
ATOM 3389 N N . TYR B 1 57 ? 13.585 98.572 85.585 1.00 27.84 57 TYR B N 1
ATOM 3390 C CA . TYR B 1 57 ? 13.575 97.173 85.991 1.00 29.29 57 TYR B CA 1
ATOM 3391 C C . TYR B 1 57 ? 14.688 96.469 85.232 1.00 29.50 57 TYR B C 1
ATOM 3392 O O . TYR B 1 57 ? 15.144 96.940 84.189 1.00 31.50 57 TYR B O 1
ATOM 3401 N N . THR B 1 58 ? 15.155 95.354 85.785 1.00 28.95 58 THR B N 1
ATOM 3402 C CA . THR B 1 58 ? 16.273 94.626 85.200 1.00 28.29 58 THR B CA 1
ATOM 3403 C C . THR B 1 58 ? 15.757 93.580 84.222 1.00 30.80 58 THR B C 1
ATOM 3404 O O . THR B 1 58 ? 15.079 92.627 84.621 1.00 30.80 58 THR B O 1
ATOM 3408 N N . SER B 1 59 ? 16.104 93.754 82.951 1.00 30.77 59 SER B N 1
ATOM 3409 C CA . SER B 1 59 ? 15.685 92.846 81.897 1.00 31.82 59 SER B CA 1
ATOM 3410 C C . SER B 1 59 ? 16.610 91.640 81.808 1.00 36.18 59 SER B C 1
ATOM 3411 O O . SER B 1 59 ? 17.823 91.751 82.005 1.00 37.76 59 SER B O 1
ATOM 3414 N N . ALA B 1 60 ? 16.029 90.482 81.505 1.00 40.78 60 ALA B N 1
ATOM 3415 C CA . ALA B 1 60 ? 16.803 89.277 81.239 1.00 45.76 60 ALA B CA 1
ATOM 3416 C C . ALA B 1 60 ? 17.093 89.074 79.757 1.00 50.76 60 ALA B C 1
ATOM 3417 O O . ALA B 1 60 ? 17.795 88.120 79.407 1.00 52.26 60 ALA B O 1
ATOM 3419 N N . LEU B 1 61 ? 16.556 89.935 78.878 1.00 54.55 61 LEU B N 1
ATOM 3420 C CA . LEU B 1 61 ? 16.793 89.860 77.439 1.00 59.72 61 LEU B CA 1
ATOM 3421 C C . LEU B 1 61 ? 18.170 90.424 77.092 1.00 70.24 61 LEU B C 1
ATOM 3422 O O . LEU B 1 61 ? 18.575 91.453 77.640 1.00 71.40 61 LEU B O 1
ATOM 3427 N N . PRO B 1 62 ? 18.906 89.775 76.177 1.00 80.52 62 PRO B N 1
ATOM 3428 C CA . PRO B 1 62 ? 20.257 90.209 75.807 1.00 85.73 62 PRO B CA 1
ATOM 3429 C C . PRO B 1 62 ? 20.240 91.449 74.920 1.00 88.46 62 PRO B C 1
ATOM 3430 O O . PRO B 1 62 ? 19.217 91.702 74.282 1.00 90.88 62 PRO B O 1
ATOM 3434 N N . VAL B 1 71 ? 21.108 84.079 68.427 1.00 129.23 71 VAL B N 1
ATOM 3435 C CA . VAL B 1 71 ? 20.552 83.029 69.268 1.00 128.97 71 VAL B CA 1
ATOM 3436 C C . VAL B 1 71 ? 20.954 81.652 68.750 1.00 127.27 71 VAL B C 1
ATOM 3437 O O . VAL B 1 71 ? 20.975 81.415 67.542 1.00 128.24 71 VAL B O 1
ATOM 3441 N N . THR B 1 72 ? 21.278 80.747 69.671 1.00 124.00 72 THR B N 1
ATOM 3442 C CA . THR B 1 72 ? 21.572 79.355 69.348 1.00 120.64 72 THR B CA 1
ATOM 3443 C C . THR B 1 72 ? 20.471 78.503 69.971 1.00 115.18 72 THR B C 1
ATOM 3444 O O . THR B 1 72 ? 20.357 78.432 71.200 1.00 115.70 72 THR B O 1
ATOM 3448 N N . ASP B 1 73 ? 19.660 77.884 69.105 1.00 109.25 73 ASP B N 1
ATOM 3449 C CA . ASP B 1 73 ? 18.506 77.040 69.420 1.00 103.50 73 ASP B CA 1
ATOM 3450 C C . ASP B 1 73 ? 17.269 77.862 69.765 1.00 98.57 73 ASP B C 1
ATOM 3451 O O . ASP B 1 73 ? 17.358 78.896 70.436 1.00 97.58 73 ASP B O 1
ATOM 3456 N N . GLN B 1 74 ? 16.106 77.397 69.296 1.00 94.99 74 GLN B N 1
ATOM 3457 C CA . GLN B 1 74 ? 14.853 78.105 69.543 1.00 91.15 74 GLN B CA 1
ATOM 3458 C C . GLN B 1 74 ? 14.392 77.935 70.987 1.00 87.68 74 GLN B C 1
ATOM 3459 O O . GLN B 1 74 ? 13.914 78.889 71.605 1.00 86.70 74 GLN B O 1
ATOM 3465 N N . ILE B 1 75 ? 14.495 76.723 71.534 1.00 86.02 75 ILE B N 1
ATOM 3466 C CA . ILE B 1 75 ? 14.059 76.512 72.912 1.00 85.38 75 ILE B CA 1
ATOM 3467 C C . ILE B 1 75 ? 14.856 77.404 73.853 1.00 90.68 75 ILE B C 1
ATOM 3468 O O . ILE B 1 75 ? 14.325 77.918 74.846 1.00 90.09 75 ILE B O 1
ATOM 3473 N N . ALA B 1 76 ? 16.140 77.615 73.550 1.00 97.61 76 ALA B N 1
ATOM 3474 C CA . ALA B 1 76 ? 16.944 78.525 74.356 1.00 105.01 76 ALA B CA 1
ATOM 3475 C C . ALA B 1 76 ? 16.420 79.955 74.273 1.00 112.85 76 ALA B C 1
ATOM 3476 O O . ALA B 1 76 ? 16.382 80.665 75.284 1.00 112.46 76 ALA B O 1
ATOM 3478 N N . GLN B 1 77 ? 16.012 80.402 73.079 1.00 122.68 77 GLN B N 1
ATOM 3479 C CA . GLN B 1 77 ? 15.395 81.724 72.984 1.00 125.58 77 GLN B CA 1
ATOM 3480 C C . GLN B 1 77 ? 14.056 81.754 73.711 1.00 120.75 77 GLN B C 1
ATOM 3481 O O . GLN B 1 77 ? 13.716 82.754 74.353 1.00 119.94 77 GLN B O 1
ATOM 3487 N N . MET B 1 78 ? 13.283 80.668 73.624 1.00 110.92 78 MET B N 1
ATOM 3488 C CA . MET B 1 78 ? 12.024 80.603 74.358 1.00 95.67 78 MET B CA 1
ATOM 3489 C C . MET B 1 78 ? 12.260 80.610 75.864 1.00 87.44 78 MET B C 1
ATOM 3490 O O . MET B 1 78 ? 11.515 81.253 76.613 1.00 88.59 78 MET B O 1
ATOM 3495 N N . ASP B 1 79 ? 13.306 79.921 76.325 1.00 80.47 79 ASP B N 1
ATOM 3496 C CA . ASP B 1 79 ? 13.597 79.903 77.755 1.00 73.20 79 ASP B CA 1
ATOM 3497 C C . ASP B 1 79 ? 14.061 81.270 78.246 1.00 66.54 79 ASP B C 1
ATOM 3498 O O . ASP B 1 79 ? 13.718 81.683 79.359 1.00 65.44 79 ASP B O 1
ATOM 3503 N N . VAL B 1 80 ? 14.827 81.991 77.425 1.00 61.89 80 VAL B N 1
ATOM 3504 C CA . VAL B 1 80 ? 15.261 83.333 77.801 1.00 58.52 80 VAL B CA 1
ATOM 3505 C C . VAL B 1 80 ? 14.059 84.259 77.958 1.00 55.33 80 VAL B C 1
ATOM 3506 O O . VAL B 1 80 ? 13.988 85.054 78.903 1.00 54.98 80 VAL B O 1
ATOM 3510 N N . PHE B 1 81 ? 13.094 84.168 77.037 1.00 51.85 81 PHE B N 1
ATOM 3511 C CA . PHE B 1 81 ? 11.902 85.006 77.135 1.00 50.48 81 PHE B CA 1
ATOM 3512 C C . PHE B 1 81 ? 11.095 84.686 78.388 1.00 48.30 81 PHE B C 1
ATOM 3513 O O . PHE B 1 81 ? 10.612 85.596 79.071 1.00 46.66 81 PHE B O 1
ATOM 3521 N N . LEU B 1 82 ? 10.927 83.400 78.701 1.00 48.24 82 LEU B N 1
ATOM 3522 C CA . LEU B 1 82 ? 10.202 83.039 79.914 1.00 48.71 82 LEU B CA 1
ATOM 3523 C C . LEU B 1 82 ? 10.949 83.487 81.166 1.00 48.05 82 LEU B C 1
ATOM 3524 O O . LEU B 1 82 ? 10.319 83.854 82.164 1.00 47.14 82 LEU B O 1
ATOM 3529 N N . ASP B 1 83 ? 12.285 83.451 81.137 1.00 48.46 83 ASP B N 1
ATOM 3530 C CA . ASP B 1 83 ? 13.065 83.979 82.251 1.00 48.65 83 ASP B CA 1
ATOM 3531 C C . ASP B 1 83 ? 12.758 85.453 82.473 1.00 46.62 83 ASP B C 1
ATOM 3532 O O . ASP B 1 83 ? 12.607 85.904 83.616 1.00 45.88 83 ASP B O 1
ATOM 3537 N N . ASP B 1 84 ? 12.670 86.222 81.386 1.00 44.50 84 ASP B N 1
ATOM 3538 C CA . ASP B 1 84 ? 12.377 87.643 81.508 1.00 42.66 84 ASP B CA 1
ATOM 3539 C C . ASP B 1 84 ? 10.974 87.880 82.051 1.00 38.95 84 ASP B C 1
ATOM 3540 O O . ASP B 1 84 ? 10.765 88.779 82.873 1.00 37.73 84 ASP B O 1
ATOM 3545 N N . ALA B 1 85 ? 9.999 87.085 81.602 1.00 37.15 85 ALA B N 1
ATOM 3546 C CA . ALA B 1 85 ? 8.638 87.240 82.102 1.00 37.02 85 ALA B CA 1
ATOM 3547 C C . ALA B 1 85 ? 8.563 86.952 83.596 1.00 37.18 85 ALA B C 1
ATOM 3548 O O . ALA B 1 85 ? 7.899 87.681 84.342 1.00 35.13 85 ALA B O 1
ATOM 3550 N N . VAL B 1 86 ? 9.249 85.900 84.055 1.00 38.11 86 VAL B N 1
ATOM 3551 C CA . VAL B 1 86 ? 9.227 85.558 85.474 1.00 40.09 86 VAL B CA 1
ATOM 3552 C C . VAL B 1 86 ? 9.877 86.661 86.301 1.00 39.66 86 VAL B C 1
ATOM 3553 O O . VAL B 1 86 ? 9.412 86.987 87.401 1.00 39.01 86 VAL B O 1
ATOM 3557 N N . GLY B 1 87 ? 10.972 87.236 85.793 1.00 39.26 87 GLY B N 1
ATOM 3558 C CA . GLY B 1 87 ? 11.643 88.313 86.507 1.00 38.33 87 GLY B CA 1
ATOM 3559 C C . GLY B 1 87 ? 10.917 89.647 86.436 1.00 38.07 87 GLY B C 1
ATOM 3560 O O . GLY B 1 87 ? 10.988 90.451 87.371 1.00 38.38 87 GLY B O 1
ATOM 3561 N N . MET B 1 88 ? 10.254 89.927 85.308 1.00 37.15 88 MET B N 1
ATOM 3562 C CA . MET B 1 88 ? 9.638 91.241 85.111 1.00 35.20 88 MET B CA 1
ATOM 3563 C C . MET B 1 88 ? 8.476 91.474 86.073 1.00 34.40 88 MET B C 1
ATOM 3564 O O . MET B 1 88 ? 8.349 92.563 86.645 1.00 36.07 88 MET B O 1
ATOM 3569 N N . LEU B 1 89 ? 7.617 90.473 86.257 1.00 34.27 89 LEU B N 1
ATOM 3570 C CA . LEU B 1 89 ? 6.387 90.677 87.023 1.00 34.46 89 LEU B CA 1
ATOM 3571 C C . LEU B 1 89 ? 6.628 91.145 88.455 1.00 33.65 89 LEU B C 1
ATOM 3572 O O . LEU B 1 89 ? 5.981 92.120 88.873 1.00 34.31 89 LEU B O 1
ATOM 3577 N N . PRO B 1 90 ? 7.502 90.518 89.258 1.00 33.92 90 PRO B N 1
ATOM 3578 C CA . PRO B 1 90 ? 7.697 91.025 90.630 1.00 32.32 90 PRO B CA 1
ATOM 3579 C C . PRO B 1 90 ? 8.283 92.424 90.666 1.00 31.79 90 PRO B C 1
ATOM 3580 O O . PRO B 1 90 ? 7.940 93.215 91.554 1.00 30.54 90 PRO B O 1
ATOM 3584 N N . GLN B 1 91 ? 9.167 92.753 89.721 1.00 31.15 91 GLN B N 1
ATOM 3585 C CA . GLN B 1 91 ? 9.708 94.107 89.678 1.00 29.08 91 GLN B CA 1
ATOM 3586 C C . GLN B 1 91 ? 8.619 95.124 89.361 1.00 28.27 91 GLN B C 1
ATOM 3587 O O . GLN B 1 91 ? 8.559 96.191 89.985 1.00 27.55 91 GLN B O 1
ATOM 3593 N N . LEU B 1 92 ? 7.741 94.810 88.405 1.00 29.66 92 LEU B N 1
ATOM 3594 C CA . LEU B 1 92 ? 6.625 95.707 88.114 1.00 30.20 92 LEU B CA 1
ATOM 3595 C C . LEU B 1 92 ? 5.683 95.814 89.301 1.00 31.85 92 LEU B C 1
ATOM 3596 O O . LEU B 1 92 ? 5.179 96.901 89.606 1.00 31.98 92 LEU B O 1
ATOM 3601 N N . ARG B 1 93 ? 5.409 94.686 89.963 1.00 34.11 93 ARG B N 1
ATOM 3602 C CA . ARG B 1 93 ? 4.527 94.706 91.122 1.00 36.97 93 ARG B CA 1
ATOM 3603 C C . ARG B 1 93 ? 5.096 95.589 92.220 1.00 36.13 93 ARG B C 1
ATOM 3604 O O . ARG B 1 93 ? 4.369 96.373 92.839 1.00 36.34 93 ARG B O 1
ATOM 3612 N N . ALA B 1 94 ? 6.399 95.477 92.477 1.00 35.54 94 ALA B N 1
ATOM 3613 C CA . ALA B 1 94 ? 7.011 96.300 93.513 1.00 35.27 94 ALA B CA 1
ATOM 3614 C C . ALA B 1 94 ? 6.924 97.778 93.161 1.00 33.86 94 ALA B C 1
ATOM 3615 O O . ALA B 1 94 ? 6.611 98.613 94.018 1.00 34.08 94 ALA B O 1
ATOM 3617 N N . ALA B 1 95 ? 7.176 98.118 91.896 1.00 33.21 95 ALA B N 1
ATOM 3618 C CA . ALA B 1 95 ? 7.210 99.521 91.503 1.00 33.27 95 ALA B CA 1
ATOM 3619 C C . ALA B 1 95 ? 5.833 100.168 91.596 1.00 33.33 95 ALA B C 1
ATOM 3620 O O . ALA B 1 95 ? 5.711 101.307 92.058 1.00 32.68 95 ALA B O 1
ATOM 3622 N N . TYR B 1 96 ? 4.781 99.452 91.198 1.00 35.44 96 TYR B N 1
ATOM 3623 C CA . TYR B 1 96 ? 3.459 100.048 91.067 1.00 37.50 96 TYR B CA 1
ATOM 3624 C C . TYR B 1 96 ? 2.493 99.663 92.179 1.00 42.01 96 TYR B C 1
ATOM 3625 O O . TYR B 1 96 ? 1.347 100.124 92.156 1.00 42.28 96 TYR B O 1
ATOM 3634 N N . GLU B 1 97 ? 2.928 98.874 93.170 1.00 44.74 97 GLU B N 1
ATOM 3635 C CA . GLU B 1 97 ? 1.998 98.367 94.179 1.00 47.43 97 GLU B CA 1
ATOM 3636 C C . GLU B 1 97 ? 1.266 99.500 94.886 1.00 48.54 97 GLU B C 1
ATOM 3637 O O . GLU B 1 97 ? 0.045 99.438 95.073 1.00 47.87 97 GLU B O 1
ATOM 3643 N N . GLU B 1 98 ? 1.982 100.549 95.274 1.00 50.19 98 GLU B N 1
ATOM 3644 C CA . GLU B 1 98 ? 1.363 101.659 95.986 1.00 51.93 98 GLU B CA 1
ATOM 3645 C C . GLU B 1 98 ? 1.106 102.857 95.091 1.00 48.93 98 GLU B C 1
ATOM 3646 O O . GLU B 1 98 ? 0.756 103.928 95.593 1.00 48.62 98 GLU B O 1
ATOM 3652 N N . ASP B 1 99 ? 1.324 102.720 93.791 1.00 47.56 99 ASP B N 1
ATOM 3653 C CA . ASP B 1 99 ? 1.155 103.816 92.850 1.00 46.57 99 ASP B CA 1
ATOM 3654 C C . ASP B 1 99 ? 0.488 103.275 91.594 1.00 44.11 99 ASP B C 1
ATOM 3655 O O . ASP B 1 99 ? 0.977 103.442 90.475 1.00 43.85 99 ASP B O 1
ATOM 3660 N N . ARG B 1 100 ? -0.649 102.613 91.783 1.00 42.55 100 ARG B N 1
ATOM 3661 C CA . ARG B 1 100 ? -1.270 101.857 90.707 1.00 41.77 100 ARG B CA 1
ATOM 3662 C C . ARG B 1 100 ? -1.814 102.793 89.628 1.00 38.53 100 ARG B C 1
ATOM 3663 O O . ARG B 1 100 ? -2.408 103.828 89.940 1.00 39.31 100 ARG B O 1
ATOM 3671 N N . PRO B 1 101 ? -1.620 102.463 88.355 1.00 35.85 101 PRO B N 1
ATOM 3672 C CA . PRO B 1 101 ? -2.036 103.366 87.279 1.00 34.01 101 PRO B CA 1
ATOM 3673 C C . PRO B 1 101 ? -3.499 103.190 86.891 1.00 33.65 101 PRO B C 1
ATOM 3674 O O . PRO B 1 101 ? -4.156 102.206 87.231 1.00 33.90 101 PRO B O 1
ATOM 3678 N N . ASP B 1 102 ? -4.003 104.188 86.161 1.00 28.17 102 ASP B N 1
ATOM 3679 C CA . ASP B 1 102 ? -5.359 104.103 85.625 1.00 36.36 102 ASP B CA 1
ATOM 3680 C C . ASP B 1 102 ? -5.443 103.122 84.465 1.00 31.81 102 ASP B C 1
ATOM 3681 O O . ASP B 1 102 ? -6.503 102.526 84.236 1.00 30.43 102 ASP B O 1
ATOM 3686 N N . VAL B 1 103 ? -4.347 102.944 83.725 1.00 29.64 103 VAL B N 1
ATOM 3687 C CA . VAL B 1 103 ? -4.305 102.009 82.608 1.00 28.92 103 VAL B CA 1
ATOM 3688 C C . VAL B 1 103 ? -2.867 101.542 82.420 1.00 30.29 103 VAL B C 1
ATOM 3689 O O . VAL B 1 103 ? -1.913 102.284 82.675 1.00 30.37 103 VAL B O 1
ATOM 3693 N N . PHE B 1 104 ? -2.717 100.293 81.984 1.00 30.98 104 PHE B N 1
ATOM 3694 C CA . PHE B 1 104 ? -1.424 99.714 81.638 1.00 31.06 104 PHE B CA 1
ATOM 3695 C C . PHE B 1 104 ? -1.297 99.634 80.122 1.00 29.63 104 PHE B C 1
ATOM 3696 O O . PHE B 1 104 ? -2.108 98.979 79.463 1.00 29.53 104 PHE B O 1
ATOM 3704 N N . LEU B 1 105 ? -0.290 100.300 79.573 1.00 28.99 105 LEU B N 1
ATOM 3705 C CA . LEU B 1 105 ? 0.107 100.115 78.184 1.00 30.17 105 LEU B CA 1
ATOM 3706 C C . LEU B 1 105 ? 1.346 99.231 78.172 1.00 30.83 105 LEU B C 1
ATOM 3707 O O . LEU B 1 105 ? 2.263 99.447 78.970 1.00 29.94 105 LEU B O 1
ATOM 3712 N N . TYR B 1 106 ? 1.369 98.222 77.302 1.00 30.93 106 TYR B N 1
ATOM 3713 C CA . TYR B 1 106 ? 2.511 97.318 77.281 1.00 30.28 106 TYR B CA 1
ATOM 3714 C C . TYR B 1 106 ? 2.831 96.860 75.866 1.00 30.98 106 TYR B C 1
ATOM 3715 O O . TYR B 1 106 ? 1.936 96.514 75.091 1.00 31.03 106 TYR B O 1
ATOM 3724 N N . ASP B 1 107 ? 4.125 96.834 75.559 1.00 31.18 107 ASP B N 1
ATOM 3725 C CA . ASP B 1 107 ? 4.634 96.231 74.338 1.00 34.00 107 ASP B CA 1
ATOM 3726 C C . ASP B 1 107 ? 4.329 94.731 74.340 1.00 33.37 107 ASP B C 1
ATOM 3727 O O . ASP B 1 107 ? 4.016 94.143 75.377 1.00 32.37 107 ASP B O 1
ATOM 3732 N N . VAL B 1 108 ? 4.398 94.114 73.154 1.00 33.78 108 VAL B N 1
ATOM 3733 C CA . VAL B 1 108 ? 4.062 92.694 73.026 1.00 33.93 108 VAL B CA 1
ATOM 3734 C C . VAL B 1 108 ? 4.905 91.847 73.975 1.00 34.04 108 VAL B C 1
ATOM 3735 O O . VAL B 1 108 ? 4.407 90.891 74.583 1.00 34.13 108 VAL B O 1
ATOM 3739 N N . LEU B 1 109 ? 6.181 92.195 74.137 1.00 33.05 109 LEU B N 1
ATOM 3740 C CA . LEU B 1 109 ? 7.079 91.434 74.995 1.00 34.29 109 LEU B CA 1
ATOM 3741 C C . LEU B 1 109 ? 6.995 91.848 76.455 1.00 34.77 109 LEU B C 1
ATOM 3742 O O . LEU B 1 109 ? 7.719 91.287 77.283 1.00 35.93 109 LEU B O 1
ATOM 3747 N N . ALA B 1 110 ? 6.140 92.810 76.792 1.00 33.32 110 ALA B N 1
ATOM 3748 C CA . ALA B 1 110 ? 5.952 93.240 78.171 1.00 32.13 110 ALA B CA 1
ATOM 3749 C C . ALA B 1 110 ? 4.619 92.752 78.729 1.00 32.10 110 ALA B C 1
ATOM 3750 O O . ALA B 1 110 ? 4.043 93.382 79.619 1.00 30.17 110 ALA B O 1
ATOM 3752 N N . TYR B 1 111 ? 4.155 91.588 78.249 1.00 33.82 111 TYR B N 1
ATOM 3753 C CA . TYR B 1 111 ? 2.888 90.980 78.644 1.00 34.97 111 TYR B CA 1
ATOM 3754 C C . TYR B 1 111 ? 2.785 90.677 80.142 1.00 35.48 111 TYR B C 1
ATOM 3755 O O . TYR B 1 111 ? 1.657 90.563 80.641 1.00 38.54 111 TYR B O 1
ATOM 3764 N N . PRO B 1 112 ? 3.883 90.556 80.912 1.00 34.81 112 PRO B N 1
ATOM 3765 C CA . PRO B 1 112 ? 3.699 90.500 82.371 1.00 34.59 112 PRO B CA 1
ATOM 3766 C C . PRO B 1 112 ? 2.946 91.690 82.936 1.00 34.68 112 PRO B C 1
ATOM 3767 O O . PRO B 1 112 ? 2.284 91.550 83.971 1.00 34.91 112 PRO B O 1
ATOM 3771 N N . ALA B 1 113 ? 2.993 92.851 82.274 1.00 34.34 113 ALA B N 1
ATOM 3772 C CA . ALA B 1 113 ? 2.188 93.979 82.731 1.00 33.65 113 ALA B CA 1
ATOM 3773 C C . ALA B 1 113 ? 0.702 93.661 82.662 1.00 33.96 113 ALA B C 1
ATOM 3774 O O . ALA B 1 113 ? -0.076 94.139 83.496 1.00 34.23 113 ALA B O 1
ATOM 3776 N N . ARG B 1 114 ? 0.290 92.863 81.677 1.00 35.38 114 ARG B N 1
ATOM 3777 C CA . ARG B 1 114 ? -1.109 92.456 81.593 1.00 37.25 114 ARG B CA 1
ATOM 3778 C C . ARG B 1 114 ? -1.497 91.571 82.771 1.00 38.44 114 ARG B C 1
ATOM 3779 O O . ARG B 1 114 ? -2.620 91.664 83.282 1.00 39.47 114 ARG B O 1
ATOM 3787 N N . VAL B 1 115 ? -0.586 90.693 83.200 1.00 38.10 115 VAL B N 1
ATOM 3788 C CA . VAL B 1 115 ? -0.838 89.868 84.379 1.00 38.85 115 VAL B CA 1
ATOM 3789 C C . VAL B 1 115 ? -1.078 90.748 85.596 1.00 40.23 115 VAL B C 1
ATOM 3790 O O . VAL B 1 115 ? -2.014 90.524 86.372 1.00 40.56 115 VAL B O 1
ATOM 3794 N N . LEU B 1 116 ? -0.250 91.781 85.763 1.00 41.73 116 LEU B N 1
ATOM 3795 C CA . LEU B 1 116 ? -0.438 92.717 86.864 1.00 41.94 116 LEU B CA 1
ATOM 3796 C C . LEU B 1 116 ? -1.770 93.447 86.743 1.00 42.78 116 LEU B C 1
ATOM 3797 O O . LEU B 1 116 ? -2.466 93.657 87.743 1.00 43.70 116 LEU B O 1
ATOM 3802 N N . ALA B 1 117 ? -2.140 93.843 85.523 1.00 42.30 117 ALA B N 1
ATOM 3803 C CA . ALA B 1 117 ? -3.402 94.550 85.325 1.00 42.34 117 ALA B CA 1
ATOM 3804 C C . ALA B 1 117 ? -4.591 93.670 85.685 1.00 42.69 117 ALA B C 1
ATOM 3805 O O . ALA B 1 117 ? -5.570 94.143 86.276 1.00 40.73 117 ALA B O 1
ATOM 3807 N N . MET B 1 118 ? -4.529 92.385 85.333 1.00 45.05 118 MET B N 1
ATOM 3808 C CA . MET B 1 118 ? -5.606 91.474 85.702 1.00 45.87 118 MET B CA 1
ATOM 3809 C C . MET B 1 118 ? -5.687 91.313 87.214 1.00 46.68 118 MET B C 1
ATOM 3810 O O . MET B 1 118 ? -6.784 91.253 87.781 1.00 48.87 118 MET B O 1
ATOM 3815 N N . ASN B 1 119 ? -4.535 91.262 87.886 1.00 48.08 119 ASN B N 1
ATOM 3816 C CA . ASN B 1 119 ? -4.530 91.128 89.339 1.00 49.47 119 ASN B CA 1
ATOM 3817 C C . ASN B 1 119 ? -5.222 92.310 90.005 1.00 48.07 119 ASN B C 1
ATOM 3818 O O . ASN B 1 119 ? -5.967 92.136 90.976 1.00 48.17 119 ASN B O 1
ATOM 3823 N N . TRP B 1 120 ? -4.994 93.519 89.496 1.00 46.61 120 TRP B N 1
ATOM 3824 C CA . TRP B 1 120 ? -5.464 94.739 90.139 1.00 44.47 120 TRP B CA 1
ATOM 3825 C C . TRP B 1 120 ? -6.741 95.294 89.517 1.00 43.26 120 TRP B C 1
ATOM 3826 O O . TRP B 1 120 ? -7.169 96.391 89.893 1.00 43.47 120 TRP B O 1
ATOM 3837 N N . GLY B 1 121 ? -7.355 94.571 88.585 1.00 41.84 121 GLY B N 1
ATOM 3838 C CA . GLY B 1 121 ? -8.566 95.051 87.927 1.00 40.13 121 GLY B CA 1
ATOM 3839 C C . GLY B 1 121 ? -8.383 96.358 87.185 1.00 37.70 121 GLY B C 1
ATOM 3840 O O . GLY B 1 121 ? -9.272 97.220 87.214 1.00 36.14 121 GLY B O 1
ATOM 3841 N N . ILE B 1 122 ? -7.251 96.516 86.505 1.00 35.11 122 ILE B N 1
ATOM 3842 C CA . ILE B 1 122 ? -6.924 97.743 85.785 1.00 35.20 122 ILE B CA 1
ATOM 3843 C C . ILE B 1 122 ? -6.973 97.433 84.293 1.00 34.56 122 ILE B C 1
ATOM 3844 O O . ILE B 1 122 ? -6.534 96.352 83.876 1.00 34.60 122 ILE B O 1
ATOM 3849 N N . PRO B 1 123 ? -7.514 98.317 83.461 1.00 34.32 123 PRO B N 1
ATOM 3850 C CA . PRO B 1 123 ? -7.502 98.059 82.017 1.00 34.47 123 PRO B CA 1
ATOM 3851 C C . PRO B 1 123 ? -6.087 98.080 81.461 1.00 33.29 123 PRO B C 1
ATOM 3852 O O . PRO B 1 123 ? -5.211 98.808 81.940 1.00 31.94 123 PRO B O 1
ATOM 3856 N N . SER B 1 124 ? -5.863 97.240 80.454 1.00 32.84 124 SER B N 1
ATOM 3857 C CA . SER B 1 124 ? -4.582 97.168 79.770 1.00 32.33 124 SER B CA 1
ATOM 3858 C C . SER B 1 124 ? -4.803 97.220 78.264 1.00 31.89 124 SER B C 1
ATOM 3859 O O . SER B 1 124 ? -5.836 96.781 77.750 1.00 32.21 124 SER B O 1
ATOM 3862 N N . ILE B 1 125 ? -3.835 97.809 77.569 1.00 29.64 125 ILE B N 1
ATOM 3863 C CA . ILE B 1 125 ? -3.847 97.919 76.118 1.00 30.02 125 ILE B CA 1
ATOM 3864 C C . ILE B 1 125 ? -2.481 97.474 75.620 1.00 30.20 125 ILE B C 1
ATOM 3865 O O . ILE B 1 125 ? -1.455 98.015 76.052 1.00 29.08 125 ILE B O 1
ATOM 3870 N N . GLN B 1 126 ? -2.465 96.484 74.733 1.00 30.93 126 GLN B N 1
ATOM 3871 C CA . GLN B 1 126 ? -1.223 96.048 74.116 1.00 32.88 126 GLN B CA 1
ATOM 3872 C C . GLN B 1 126 ? -0.819 97.028 73.021 1.00 32.59 126 GLN B C 1
ATOM 3873 O O . GLN B 1 126 ? -1.669 97.557 72.298 1.00 33.53 126 GLN B O 1
ATOM 3879 N N . ILE B 1 127 ? 0.480 97.301 72.930 1.00 32.04 127 ILE B N 1
ATOM 3880 C CA . ILE B 1 127 ? 1.057 98.124 71.870 1.00 32.95 127 ILE B CA 1
ATOM 3881 C C . ILE B 1 127 ? 1.948 97.224 71.024 1.00 35.24 127 ILE B C 1
ATOM 3882 O O . ILE B 1 127 ? 3.038 96.831 71.456 1.00 40.56 127 ILE B O 1
ATOM 3887 N N . SER B 1 128 ? 1.489 96.884 69.824 1.00 34.30 128 SER B N 1
ATOM 3888 C CA . SER B 1 128 ? 2.220 95.951 68.982 1.00 33.57 128 SER B CA 1
ATOM 3889 C C . SER B 1 128 ? 3.031 96.707 67.945 1.00 32.24 128 SER B C 1
ATOM 3890 O O . SER B 1 128 ? 2.446 97.435 67.129 1.00 32.15 128 SER B O 1
ATOM 3893 N N . PRO B 1 129 ? 4.360 96.565 67.923 1.00 31.74 129 PRO B N 1
ATOM 3894 C CA . PRO B 1 129 ? 5.169 97.297 66.936 1.00 31.67 129 PRO B CA 1
ATOM 3895 C C . PRO B 1 129 ? 5.168 96.691 65.544 1.00 32.76 129 PRO B C 1
ATOM 3896 O O . PRO B 1 129 ? 5.696 97.316 64.614 1.00 33.28 129 PRO B O 1
ATOM 3900 N N . THR B 1 130 ? 4.600 95.505 65.371 1.00 33.93 130 THR B N 1
ATOM 3901 C CA . THR B 1 130 ? 4.541 94.847 64.080 1.00 35.32 130 THR B CA 1
ATOM 3902 C C . THR B 1 130 ? 3.190 94.153 63.975 1.00 34.43 130 THR B C 1
ATOM 3903 O O . THR B 1 130 ? 2.325 94.300 64.843 1.00 32.51 130 THR B O 1
ATOM 3907 N N . TRP B 1 131 ? 2.999 93.400 62.897 1.00 34.83 131 TRP B N 1
ATOM 3908 C CA . TRP B 1 131 ? 1.713 92.760 62.683 1.00 35.24 131 TRP B CA 1
ATOM 3909 C C . TRP B 1 131 ? 1.459 91.675 63.723 1.00 37.40 131 TRP B C 1
ATOM 3910 O O . TRP B 1 131 ? 2.385 91.099 64.299 1.00 37.93 131 TRP B O 1
ATOM 3921 N N . VAL B 1 132 ? 0.182 91.415 63.974 1.00 38.55 132 VAL B N 1
ATOM 3922 C CA . VAL B 1 132 ? -0.226 90.481 64.997 1.00 40.42 132 VAL B CA 1
ATOM 3923 C C . VAL B 1 132 ? -0.563 89.143 64.352 1.00 47.74 132 VAL B C 1
ATOM 3924 O O . VAL B 1 132 ? -0.646 89.014 63.133 1.00 45.52 132 VAL B O 1
ATOM 3928 N N . MET B 1 133 ? -0.776 88.137 65.189 1.00 57.45 133 MET B N 1
ATOM 3929 C CA . MET B 1 133 ? -1.020 86.778 64.745 1.00 66.48 133 MET B CA 1
ATOM 3930 C C . MET B 1 133 ? -2.506 86.506 64.874 1.00 69.21 133 MET B C 1
ATOM 3931 O O . MET B 1 133 ? -3.013 86.410 66.002 1.00 67.66 133 MET B O 1
ATOM 3936 N N . PRO B 1 134 ? -3.244 86.405 63.771 1.00 73.39 134 PRO B N 1
ATOM 3937 C CA . PRO B 1 134 ? -4.695 86.221 63.867 1.00 76.68 134 PRO B CA 1
ATOM 3938 C C . PRO B 1 134 ? -5.032 84.907 64.554 1.00 79.90 134 PRO B C 1
ATOM 3939 O O . PRO B 1 134 ? -4.190 84.026 64.739 1.00 80.46 134 PRO B O 1
ATOM 3943 N N . GLU B 1 135 ? -6.304 84.780 64.940 1.00 82.55 135 GLU B N 1
ATOM 3944 C CA . GLU B 1 135 ? -6.735 83.589 65.664 1.00 85.26 135 GLU B CA 1
ATOM 3945 C C . GLU B 1 135 ? -6.622 82.343 64.795 1.00 86.56 135 GLU B C 1
ATOM 3946 O O . GLU B 1 135 ? -6.473 81.230 65.313 1.00 86.41 135 GLU B O 1
ATOM 3952 N N . LYS B 1 136 ? -6.662 82.521 63.479 1.00 87.59 136 LYS B N 1
ATOM 3953 C CA . LYS B 1 136 ? -6.442 81.436 62.533 1.00 88.17 136 LYS B CA 1
ATOM 3954 C C . LYS B 1 136 ? -4.965 81.084 62.382 1.00 86.43 136 LYS B C 1
ATOM 3955 O O . LYS B 1 136 ? -4.631 79.921 62.128 1.00 86.20 136 LYS B O 1
ATOM 3961 N N . TYR B 1 137 ? -4.077 82.063 62.555 1.00 84.94 137 TYR B N 1
ATOM 3962 C CA . TYR B 1 137 ? -2.641 81.817 62.453 1.00 83.82 137 TYR B CA 1
ATOM 3963 C C . TYR B 1 137 ? -2.141 80.851 63.525 1.00 83.21 137 TYR B C 1
ATOM 3964 O O . TYR B 1 137 ? -1.310 79.978 63.243 1.00 83.03 137 TYR B O 1
ATOM 3973 N N . ARG B 1 138 ? -2.623 80.993 64.761 1.00 83.47 138 ARG B N 1
ATOM 3974 C CA . ARG B 1 138 ? -2.154 80.124 65.839 1.00 84.64 138 ARG B CA 1
ATOM 3975 C C . ARG B 1 138 ? -2.565 78.676 65.608 1.00 84.95 138 ARG B C 1
ATOM 3976 O O . ARG B 1 138 ? -1.821 77.749 65.949 1.00 84.08 138 ARG B O 1
ATOM 3984 N N . GLU B 1 139 ? -3.751 78.466 65.040 1.00 86.32 139 GLU B N 1
ATOM 3985 C CA . GLU B 1 139 ? -4.216 77.115 64.753 1.00 87.41 139 GLU B CA 1
ATOM 3986 C C . GLU B 1 139 ? -3.306 76.422 63.742 1.00 86.78 139 GLU B C 1
ATOM 3987 O O . GLU B 1 139 ? -3.047 75.218 63.851 1.00 86.71 139 GLU B O 1
ATOM 3993 N N . ARG B 1 140 ? -2.811 77.169 62.749 1.00 86.66 140 ARG B N 1
ATOM 3994 C CA . ARG B 1 140 ? -1.901 76.597 61.759 1.00 86.84 140 ARG B CA 1
ATOM 3995 C C . ARG B 1 140 ? -0.547 76.228 62.358 1.00 86.29 140 ARG B C 1
ATOM 3996 O O . ARG B 1 140 ? 0.107 75.300 61.868 1.00 86.34 140 ARG B O 1
ATOM 4004 N N . MET B 1 141 ? -0.096 76.948 63.384 1.00 86.32 141 MET B N 1
ATOM 4005 C CA . MET B 1 141 ? 1.194 76.676 64.013 1.00 86.87 141 MET B CA 1
ATOM 4006 C C . MET B 1 141 ? 1.116 75.629 65.115 1.00 86.22 141 MET B C 1
ATOM 4007 O O . MET B 1 141 ? 2.154 75.286 65.693 1.00 86.40 141 MET B O 1
ATOM 4012 N N . ALA B 1 142 ? -0.077 75.118 65.419 1.00 85.49 142 ALA B N 1
ATOM 4013 C CA . ALA B 1 142 ? -0.199 74.087 66.446 1.00 84.63 142 ALA B CA 1
ATOM 4014 C C . ALA B 1 142 ? 0.600 72.821 66.147 1.00 84.99 142 ALA B C 1
ATOM 4015 O O . ALA B 1 142 ? 1.138 72.233 67.101 1.00 84.77 142 ALA B O 1
ATOM 4017 N N . PRO B 1 143 ? 0.722 72.344 64.896 1.00 85.70 143 PRO B N 1
ATOM 4018 C CA . PRO B 1 143 ? 1.610 71.191 64.661 1.00 86.51 143 PRO B CA 1
ATOM 4019 C C . PRO B 1 143 ? 3.062 71.464 65.010 1.00 86.06 143 PRO B C 1
ATOM 4020 O O . PRO B 1 143 ? 3.728 70.592 65.582 1.00 86.31 143 PRO B O 1
ATOM 4024 N N . VAL B 1 144 ? 3.576 72.649 64.675 1.00 85.62 144 VAL B N 1
ATOM 4025 C CA . VAL B 1 144 ? 4.942 72.999 65.058 1.00 85.35 144 VAL B CA 1
ATOM 4026 C C . VAL B 1 144 ? 5.060 73.050 66.576 1.00 85.09 144 VAL B C 1
ATOM 4027 O O . VAL B 1 144 ? 6.069 72.626 67.154 1.00 84.20 144 VAL B O 1
ATOM 4031 N N . VAL B 1 145 ? 4.022 73.558 67.244 1.00 85.56 145 VAL B N 1
ATOM 4032 C CA . VAL B 1 145 ? 4.024 73.643 68.701 1.00 86.08 145 VAL B CA 1
ATOM 4033 C C . VAL B 1 145 ? 4.058 72.249 69.317 1.00 88.23 145 VAL B C 1
ATOM 4034 O O . VAL B 1 145 ? 4.805 71.994 70.271 1.00 87.64 145 VAL B O 1
ATOM 4038 N N . GLU B 1 146 ? 3.253 71.326 68.785 1.00 90.96 146 GLU B N 1
ATOM 4039 C CA . GLU B 1 146 ? 3.228 69.966 69.318 1.00 94.04 146 GLU B CA 1
ATOM 4040 C C . GLU B 1 146 ? 4.576 69.272 69.151 1.00 94.38 146 GLU B C 1
ATOM 4041 O O . GLU B 1 146 ? 4.994 68.498 70.020 1.00 93.53 146 GLU B O 1
ATOM 4047 N N . GLN B 1 147 ? 5.262 69.520 68.032 1.00 95.37 147 GLN B N 1
ATOM 4048 C CA . GLN B 1 147 ? 6.583 68.932 67.827 1.00 96.39 147 GLN B CA 1
ATOM 4049 C C . GLN B 1 147 ? 7.585 69.405 68.871 1.00 95.30 147 GLN B C 1
ATOM 4050 O O . GLN B 1 147 ? 8.441 68.630 69.311 1.00 95.18 147 GLN B O 1
ATOM 4056 N N . LEU B 1 148 ? 7.504 70.674 69.273 1.00 94.09 148 LEU B N 1
ATOM 4057 C CA . LEU B 1 148 ? 8.403 71.174 70.308 1.00 92.74 148 LEU B CA 1
ATOM 4058 C C . LEU B 1 148 ? 8.178 70.470 71.642 1.00 92.96 148 LEU B C 1
ATOM 4059 O O . LEU B 1 148 ? 9.133 70.204 72.380 1.00 92.60 148 LEU B O 1
ATOM 4064 N N . LYS B 1 149 ? 6.922 70.160 71.970 1.00 93.74 149 LYS B N 1
ATOM 4065 C CA . LYS B 1 149 ? 6.616 69.516 73.244 1.00 94.39 149 LYS B CA 1
ATOM 4066 C C . LYS B 1 149 ? 7.158 68.096 73.342 1.00 98.54 149 LYS B C 1
ATOM 4067 O O . LYS B 1 149 ? 7.249 67.558 74.451 1.00 99.16 149 LYS B O 1
ATOM 4073 N N . GLN B 1 150 ? 7.503 67.470 72.217 1.00 102.41 150 GLN B N 1
ATOM 4074 C CA . GLN B 1 150 ? 8.092 66.137 72.278 1.00 104.95 150 GLN B CA 1
ATOM 4075 C C . GLN B 1 150 ? 9.515 66.185 72.827 1.00 102.41 150 GLN B C 1
ATOM 4076 O O . GLN B 1 150 ? 9.947 65.257 73.522 1.00 103.62 150 GLN B O 1
ATOM 4082 N N . ASP B 1 151 ? 10.245 67.254 72.525 1.00 98.19 151 ASP B N 1
ATOM 4083 C CA . ASP B 1 151 ? 11.590 67.452 73.053 1.00 94.18 151 ASP B CA 1
ATOM 4084 C C . ASP B 1 151 ? 11.532 67.661 74.563 1.00 90.39 151 ASP B C 1
ATOM 4085 O O . ASP B 1 151 ? 10.676 68.411 75.046 1.00 90.19 151 ASP B O 1
ATOM 4090 N N . PRO B 1 152 ? 12.392 66.995 75.342 1.00 86.93 152 PRO B N 1
ATOM 4091 C CA . PRO B 1 152 ? 12.404 67.258 76.790 1.00 84.12 152 PRO B CA 1
ATOM 4092 C C . PRO B 1 152 ? 12.674 68.714 77.130 1.00 80.89 152 PRO B C 1
ATOM 4093 O O . PRO B 1 152 ? 12.097 69.236 78.091 1.00 80.96 152 PRO B O 1
ATOM 4097 N N . ARG B 1 153 ? 13.543 69.387 76.370 1.00 78.29 153 ARG B N 1
ATOM 4098 C CA . ARG B 1 153 ? 13.761 70.813 76.594 1.00 76.50 153 ARG B CA 1
ATOM 4099 C C . ARG B 1 153 ? 12.512 71.615 76.249 1.00 75.20 153 ARG B C 1
ATOM 4100 O O . ARG B 1 153 ? 12.117 72.516 76.999 1.00 75.49 153 ARG B O 1
ATOM 4108 N N . GLY B 1 154 ? 11.877 71.300 75.118 1.00 74.71 154 GLY B N 1
ATOM 4109 C CA . GLY B 1 154 ? 10.638 71.972 74.762 1.00 73.20 154 GLY B CA 1
ATOM 4110 C C . GLY B 1 154 ? 9.512 71.664 75.730 1.00 71.29 154 GLY B C 1
ATOM 4111 O O . GLY B 1 154 ? 8.753 72.554 76.120 1.00 70.51 154 GLY B O 1
ATOM 4112 N N . ALA B 1 155 ? 9.376 70.394 76.116 1.00 70.50 155 ALA B N 1
ATOM 4113 C CA . ALA B 1 155 ? 8.343 70.024 77.077 1.00 69.44 155 ALA B CA 1
ATOM 4114 C C . ALA B 1 155 ? 8.565 70.714 78.415 1.00 68.95 155 ALA B C 1
ATOM 4115 O O . ALA B 1 155 ? 7.605 71.114 79.083 1.00 68.48 155 ALA B O 1
ATOM 4117 N N . ALA B 1 156 ? 9.828 70.849 78.828 1.00 69.58 156 ALA B N 1
ATOM 4118 C CA . ALA B 1 156 ? 10.135 71.543 80.075 1.00 70.17 156 ALA B CA 1
ATOM 4119 C C . ALA B 1 156 ? 9.779 73.023 79.999 1.00 70.86 156 ALA B C 1
ATOM 4120 O O . ALA B 1 156 ? 9.286 73.595 80.978 1.00 70.81 156 ALA B O 1
ATOM 4122 N N . HIS B 1 157 ? 10.024 73.662 78.851 1.00 71.33 157 HIS B N 1
ATOM 4123 C CA . HIS B 1 157 ? 9.729 75.087 78.726 1.00 72.58 157 HIS B CA 1
ATOM 4124 C C . HIS B 1 157 ? 8.237 75.359 78.881 1.00 71.25 157 HIS B C 1
ATOM 4125 O O . HIS B 1 157 ? 7.830 76.215 79.675 1.00 70.92 157 HIS B O 1
ATOM 4132 N N . TYR B 1 158 ? 7.402 74.639 78.132 1.00 70.28 158 TYR B N 1
ATOM 4133 C CA . TYR B 1 158 ? 5.962 74.860 78.233 1.00 70.21 158 TYR B CA 1
ATOM 4134 C C . TYR B 1 158 ? 5.442 74.493 79.617 1.00 66.88 158 TYR B C 1
ATOM 4135 O O . TYR B 1 158 ? 4.435 75.047 80.075 1.00 66.30 158 TYR B O 1
ATOM 4144 N N . ARG B 1 159 ? 6.109 73.554 80.287 1.00 64.41 159 ARG B N 1
ATOM 4145 C CA . ARG B 1 159 ? 5.752 73.209 81.658 1.00 63.34 159 ARG B CA 1
ATOM 4146 C C . ARG B 1 159 ? 6.030 74.350 82.627 1.00 60.28 159 ARG B C 1
ATOM 4147 O O . ARG B 1 159 ? 5.189 74.658 83.480 1.00 58.29 159 ARG B O 1
ATOM 4155 N N . ARG B 1 160 ? 7.184 75.007 82.502 1.00 60.53 160 ARG B N 1
ATOM 4156 C CA . ARG B 1 160 ? 7.487 76.122 83.395 1.00 61.49 160 ARG B CA 1
ATOM 4157 C C . ARG B 1 160 ? 6.558 77.308 83.153 1.00 60.75 160 ARG B C 1
ATOM 4158 O O . ARG B 1 160 ? 6.147 77.982 84.106 1.00 60.09 160 ARG B O 1
ATOM 4166 N N . PHE B 1 161 ? 6.219 77.579 81.887 1.00 60.73 161 PHE B N 1
ATOM 4167 C CA . PHE B 1 161 ? 5.313 78.681 81.563 1.00 60.14 161 PHE B CA 1
ATOM 4168 C C . PHE B 1 161 ? 3.947 78.473 82.208 1.00 61.61 161 PHE B C 1
ATOM 4169 O O . PHE B 1 161 ? 3.388 79.388 82.823 1.00 61.15 161 PHE B O 1
ATOM 4177 N N . ASP B 1 162 ? 3.401 77.261 82.096 1.00 64.57 162 ASP B N 1
ATOM 4178 C CA . ASP B 1 162 ? 2.075 76.984 82.648 1.00 67.60 162 ASP B CA 1
ATOM 4179 C C . ASP B 1 162 ? 2.056 77.165 84.157 1.00 65.55 162 ASP B C 1
ATOM 4180 O O . ASP B 1 162 ? 1.068 77.650 84.713 1.00 63.77 162 ASP B O 1
ATOM 4185 N N . ALA B 1 163 ? 3.141 76.778 84.838 1.00 64.70 163 ALA B N 1
ATOM 4186 C CA . ALA B 1 163 ? 3.213 76.964 86.287 1.00 64.17 163 ALA B CA 1
ATOM 4187 C C . ALA B 1 163 ? 3.227 78.443 86.659 1.00 62.25 163 ALA B C 1
ATOM 4188 O O . ALA B 1 163 ? 2.605 78.848 87.649 1.00 62.55 163 ALA B O 1
ATOM 4190 N N . TRP B 1 164 ? 3.907 79.266 85.855 1.00 59.34 164 TRP B N 1
ATOM 4191 C CA . TRP B 1 164 ? 3.986 80.696 86.138 1.00 57.58 164 TRP B CA 1
ATOM 4192 C C . TRP B 1 164 ? 2.604 81.346 86.129 1.00 58.63 164 TRP B C 1
ATOM 4193 O O . TRP B 1 164 ? 2.317 82.206 86.969 1.00 57.03 164 TRP B O 1
ATOM 4204 N N . LEU B 1 165 ? 1.720 80.926 85.218 1.00 62.07 165 LEU B N 1
ATOM 4205 C CA . LEU B 1 165 ? 0.373 81.497 85.183 1.00 64.61 165 LEU B CA 1
ATOM 4206 C C . LEU B 1 165 ? -0.384 81.231 86.481 1.00 67.20 165 LEU B C 1
ATOM 4207 O O . LEU B 1 165 ? -1.010 82.140 87.042 1.00 66.86 165 LEU B O 1
ATOM 4212 N N . GLU B 1 166 ? -0.344 79.989 86.976 1.00 71.18 166 GLU B N 1
ATOM 4213 C CA . GLU B 1 166 ? -1.044 79.674 88.220 1.00 75.48 166 GLU B CA 1
ATOM 4214 C C . GLU B 1 166 ? -0.461 80.446 89.394 1.00 75.65 166 GLU B C 1
ATOM 4215 O O . GLU B 1 166 ? -1.202 81.008 90.210 1.00 76.94 166 GLU B O 1
ATOM 4221 N N . ASP B 1 167 ? 0.869 80.491 89.488 1.00 74.82 167 ASP B N 1
ATOM 4222 C CA . ASP B 1 167 ? 1.517 81.170 90.603 1.00 75.34 167 ASP B CA 1
ATOM 4223 C C . ASP B 1 167 ? 1.243 82.667 90.595 1.00 71.03 167 ASP B C 1
ATOM 4224 O O . ASP B 1 167 ? 1.255 83.303 91.655 1.00 71.35 167 ASP B O 1
ATOM 4229 N N . SER B 1 168 ? 0.982 83.244 89.424 1.00 66.45 168 SER B N 1
ATOM 4230 C CA . SER B 1 168 ? 0.806 84.685 89.295 1.00 62.24 168 SER B CA 1
ATOM 4231 C C . SER B 1 168 ? -0.646 85.133 89.417 1.00 62.43 168 SER B C 1
ATOM 4232 O O . SER B 1 168 ? -0.919 86.329 89.276 1.00 63.37 168 SER B O 1
ATOM 4235 N N . GLY B 1 169 ? -1.576 84.223 89.687 1.00 63.73 169 GLY B N 1
ATOM 4236 C CA . GLY B 1 169 ? -2.960 84.602 89.898 1.00 64.40 169 GLY B CA 1
ATOM 4237 C C . GLY B 1 169 ? -3.811 84.706 88.653 1.00 64.65 169 GLY B C 1
ATOM 4238 O O . GLY B 1 169 ? -4.853 85.369 88.689 1.00 63.40 169 GLY B O 1
ATOM 4239 N N . VAL B 1 170 ? -3.405 84.081 87.552 1.00 66.30 170 VAL B N 1
ATOM 4240 C CA . VAL B 1 170 ? -4.202 84.080 86.326 1.00 68.45 170 VAL B CA 1
ATOM 4241 C C . VAL B 1 170 ? -4.319 82.655 85.793 1.00 72.04 170 VAL B C 1
ATOM 4242 O O . VAL B 1 170 ? -3.921 82.385 84.650 1.00 72.38 170 VAL B O 1
ATOM 4246 N N . PRO B 1 171 ? -4.860 81.711 86.570 1.00 75.31 171 PRO B N 1
ATOM 4247 C CA . PRO B 1 171 ? -4.936 80.331 86.071 1.00 76.62 171 PRO B CA 1
ATOM 4248 C C . PRO B 1 171 ? -5.922 80.161 84.930 1.00 76.29 171 PRO B C 1
ATOM 4249 O O . PRO B 1 171 ? -5.766 79.238 84.121 1.00 77.36 171 PRO B O 1
ATOM 4253 N N . GLY B 1 172 ? -6.933 81.024 84.842 1.00 74.60 172 GLY B N 1
ATOM 4254 C CA . GLY B 1 172 ? -7.974 80.898 83.839 1.00 72.86 172 GLY B CA 1
ATOM 4255 C C . GLY B 1 172 ? -7.563 81.231 82.418 1.00 69.89 172 GLY B C 1
ATOM 4256 O O . GLY B 1 172 ? -8.366 81.014 81.505 1.00 70.02 172 GLY B O 1
ATOM 4257 N N . ILE B 1 173 ? -6.356 81.743 82.195 1.00 66.72 173 ILE B N 1
ATOM 4258 C CA . ILE B 1 173 ? -5.947 82.196 80.871 1.00 63.68 173 ILE B CA 1
ATOM 4259 C C . ILE B 1 173 ? -4.844 81.288 80.346 1.00 63.36 173 ILE B C 1
ATOM 4260 O O . ILE B 1 173 ? -3.939 80.884 81.087 1.00 61.55 173 ILE B O 1
ATOM 4265 N N . ASP B 1 174 ? -4.945 80.946 79.066 1.00 65.64 174 ASP B N 1
ATOM 4266 C CA . ASP B 1 174 ? -3.975 80.091 78.401 1.00 67.13 174 ASP B CA 1
ATOM 4267 C C . ASP B 1 174 ? -2.708 80.875 78.066 1.00 62.40 174 ASP B C 1
ATOM 4268 O O . ASP B 1 174 ? -2.743 82.088 77.840 1.00 61.63 174 ASP B O 1
ATOM 4273 N N . ALA B 1 175 ? -1.577 80.163 78.041 1.00 59.23 175 ALA B N 1
ATOM 4274 C CA . ALA B 1 175 ? -0.290 80.806 77.786 1.00 56.85 175 ALA B CA 1
ATOM 4275 C C . ALA B 1 175 ? -0.245 81.472 76.419 1.00 54.95 175 ALA B C 1
ATOM 4276 O O . ALA B 1 175 ? 0.530 82.410 76.214 1.00 54.49 175 ALA B O 1
ATOM 4278 N N . GLY B 1 176 ? -1.009 80.966 75.458 1.00 53.13 176 GLY B N 1
ATOM 4279 C CA . GLY B 1 176 ? -1.085 81.603 74.162 1.00 50.49 176 GLY B CA 1
ATOM 4280 C C . GLY B 1 176 ? -1.937 82.850 74.160 1.00 48.28 176 GLY B C 1
ATOM 4281 O O . GLY B 1 176 ? -1.562 83.867 73.568 1.00 46.73 176 GLY B O 1
ATOM 4282 N N . ASP B 1 177 ? -3.097 82.778 74.817 1.00 48.80 177 ASP B N 1
ATOM 4283 C CA . ASP B 1 177 ? -4.031 83.898 74.808 1.00 49.73 177 ASP B CA 1
ATOM 4284 C C . ASP B 1 177 ? -3.415 85.126 75.465 1.00 50.16 177 ASP B C 1
ATOM 4285 O O . ASP B 1 177 ? -3.329 86.196 74.854 1.00 51.44 177 ASP B O 1
ATOM 4290 N N . LEU B 1 178 ? -2.981 84.995 76.714 1.00 49.83 178 LEU B N 1
ATOM 4291 C CA . LEU B 1 178 ? -2.031 85.955 77.250 1.00 50.37 178 LEU B CA 1
ATOM 4292 C C . LEU B 1 178 ? -0.807 85.937 76.350 1.00 54.54 178 LEU B C 1
ATOM 4293 O O . LEU B 1 178 ? -0.280 84.863 76.060 1.00 63.31 178 LEU B O 1
ATOM 4298 N N . VAL B 1 179 ? -0.391 87.120 75.888 1.00 51.01 179 VAL B N 1
ATOM 4299 C CA . VAL B 1 179 ? 0.682 87.376 74.913 1.00 49.11 179 VAL B CA 1
ATOM 4300 C C . VAL B 1 179 ? 0.081 87.678 73.543 1.00 46.63 179 VAL B C 1
ATOM 4301 O O . VAL B 1 179 ? 0.292 88.766 72.996 1.00 45.10 179 VAL B O 1
ATOM 4305 N N . ASN B 1 180 ? -0.648 86.723 72.963 1.00 45.48 180 ASN B N 1
ATOM 4306 C CA . ASN B 1 180 ? -1.076 86.836 71.572 1.00 46.45 180 ASN B CA 1
ATOM 4307 C C . ASN B 1 180 ? -2.567 87.087 71.387 1.00 43.77 180 ASN B C 1
ATOM 4308 O O . ASN B 1 180 ? -3.001 87.307 70.251 1.00 42.49 180 ASN B O 1
ATOM 4313 N N . LEU B 1 181 ? -3.362 87.079 72.454 1.00 41.46 181 LEU B N 1
ATOM 4314 C CA . LEU B 1 181 ? -4.770 87.473 72.394 1.00 40.23 181 LEU B CA 1
ATOM 4315 C C . LEU B 1 181 ? -5.032 88.528 73.462 1.00 39.74 181 LEU B C 1
ATOM 4316 O O . LEU B 1 181 ? -5.692 88.257 74.473 1.00 39.98 181 LEU B O 1
ATOM 4321 N N . PRO B 1 182 ? -4.523 89.744 73.276 1.00 38.85 182 PRO B N 1
ATOM 4322 C CA . PRO B 1 182 ? -4.724 90.782 74.291 1.00 38.46 182 PRO B CA 1
ATOM 4323 C C . PRO B 1 182 ? -6.185 91.184 74.391 1.00 39.52 182 PRO B C 1
ATOM 4324 O O . PRO B 1 182 ? -6.987 90.950 73.487 1.00 38.33 182 PRO B O 1
ATOM 4328 N N . GLU B 1 183 ? -6.525 91.779 75.536 1.00 43.00 183 GLU B N 1
ATOM 4329 C CA . GLU B 1 183 ? -7.865 92.324 75.730 1.00 46.66 183 GLU B CA 1
ATOM 4330 C C . GLU B 1 183 ? -8.132 93.452 74.744 1.00 43.13 183 GLU B C 1
ATOM 4331 O O . GLU B 1 183 ? -9.201 93.522 74.129 1.00 42.69 183 GLU B O 1
ATOM 4337 N N . ARG B 1 184 ? -7.165 94.352 74.590 1.00 42.53 184 ARG B N 1
ATOM 4338 C CA . ARG B 1 184 ? -7.221 95.439 73.627 1.00 42.83 184 ARG B CA 1
ATOM 4339 C C . ARG B 1 184 ? -5.826 95.600 73.053 1.00 37.45 184 ARG B C 1
ATOM 4340 O O . ARG B 1 184 ? -4.839 95.385 73.760 1.00 36.59 184 ARG B O 1
ATOM 4348 N N . SER B 1 185 ? -5.732 95.951 71.773 1.00 34.60 185 SER B N 1
ATOM 4349 C CA . SER B 1 185 ? -4.418 96.082 71.162 1.00 32.73 185 SER B CA 1
ATOM 4350 C C . SER B 1 185 ? -4.410 97.208 70.139 1.00 32.34 185 SER B C 1
ATOM 4351 O O . SER B 1 185 ? -5.328 97.321 69.323 1.00 33.58 185 SER B O 1
ATOM 4354 N N . LEU B 1 186 ? -3.366 98.032 70.190 1.00 30.84 186 LEU B N 1
ATOM 4355 C CA . LEU B 1 186 ? -3.103 99.050 69.179 1.00 30.01 186 LEU B CA 1
ATOM 4356 C C . LEU B 1 186 ? -1.970 98.540 68.292 1.00 29.94 186 LEU B C 1
ATOM 4357 O O . LEU B 1 186 ? -0.825 98.432 68.740 1.00 29.59 186 LEU B O 1
ATOM 4362 N N . VAL B 1 187 ? -2.291 98.212 67.045 1.00 31.33 187 VAL B N 1
ATOM 4363 C CA . VAL B 1 187 ? -1.316 97.665 66.108 1.00 31.18 187 VAL B CA 1
ATOM 4364 C C . VAL B 1 187 ? -0.726 98.816 65.310 1.00 30.34 187 VAL B C 1
ATOM 4365 O O . VAL B 1 187 ? -1.427 99.472 64.532 1.00 30.68 187 VAL B O 1
ATOM 4369 N N . LEU B 1 188 ? 0.565 99.051 65.494 1.00 30.02 188 LEU B N 1
ATOM 4370 C CA . LEU B 1 188 ? 1.210 100.244 64.961 1.00 30.97 188 LEU B CA 1
ATOM 4371 C C . LEU B 1 188 ? 1.677 100.056 63.525 1.00 30.26 188 LEU B C 1
ATOM 4372 O O . LEU B 1 188 ? 2.742 100.531 63.130 1.00 30.15 188 LEU B O 1
ATOM 4377 N N . VAL B 1 189 ? 0.884 99.357 62.721 1.00 34.14 189 VAL B N 1
ATOM 4378 C CA . VAL B 1 189 ? 1.140 99.203 61.291 1.00 34.30 189 VAL B CA 1
ATOM 4379 C C . VAL B 1 189 ? -0.163 99.420 60.541 1.00 33.48 189 VAL B C 1
ATOM 4380 O O . VAL B 1 189 ? -1.254 99.247 61.100 1.00 32.36 189 VAL B O 1
ATOM 4384 N N . PRO B 1 190 ? -0.083 99.826 59.277 1.00 33.38 190 PRO B N 1
ATOM 4385 C CA . PRO B 1 190 ? -1.300 99.926 58.467 1.00 34.20 190 PRO B CA 1
ATOM 4386 C C . PRO B 1 190 ? -1.845 98.546 58.145 1.00 37.15 190 PRO B C 1
ATOM 4387 O O . PRO B 1 190 ? -1.134 97.538 58.194 1.00 38.56 190 PRO B O 1
ATOM 4391 N N . ARG B 1 191 ? -3.137 98.509 57.811 1.00 37.07 191 ARG B N 1
ATOM 4392 C CA . ARG B 1 191 ? -3.766 97.228 57.511 1.00 36.75 191 ARG B CA 1
ATOM 4393 C C . ARG B 1 191 ? -3.127 96.559 56.300 1.00 35.26 191 ARG B C 1
ATOM 4394 O O . ARG B 1 191 ? -3.083 95.325 56.227 1.00 35.34 191 ARG B O 1
ATOM 4402 N N . PHE B 1 192 ? -2.607 97.342 55.353 1.00 35.25 192 PHE B N 1
ATOM 4403 C CA . PHE B 1 192 ? -2.002 96.734 54.174 1.00 35.42 192 PHE B CA 1
ATOM 4404 C C . PHE B 1 192 ? -0.638 96.116 54.455 1.00 36.57 192 PHE B C 1
ATOM 4405 O O . PHE B 1 192 ? -0.084 95.464 53.565 1.00 37.10 192 PHE B O 1
ATOM 4413 N N . LEU B 1 193 ? -0.087 96.299 55.654 1.00 37.56 193 LEU B N 1
ATOM 4414 C CA . LEU B 1 193 ? 1.126 95.609 56.074 1.00 37.21 193 LEU B CA 1
ATOM 4415 C C . LEU B 1 193 ? 0.842 94.483 57.059 1.00 37.76 193 LEU B C 1
ATOM 4416 O O . LEU B 1 193 ? 1.777 93.955 57.668 1.00 38.76 193 LEU B O 1
ATOM 4421 N N . GLN B 1 194 ? -0.428 94.129 57.255 1.00 37.77 194 GLN B N 1
ATOM 4422 C CA . GLN B 1 194 ? -0.806 93.030 58.131 1.00 39.18 194 GLN B CA 1
ATOM 4423 C C . GLN B 1 194 ? -1.170 91.827 57.279 1.00 42.88 194 GLN B C 1
ATOM 4424 O O . GLN B 1 194 ? -2.152 91.893 56.523 1.00 43.58 194 GLN B O 1
ATOM 4430 N N . PRO B 1 195 ? -0.422 90.728 57.340 1.00 44.89 195 PRO B N 1
ATOM 4431 C CA . PRO B 1 195 ? -0.807 89.545 56.563 1.00 45.55 195 PRO B CA 1
ATOM 4432 C C . PRO B 1 195 ? -2.129 88.988 57.066 1.00 46.67 195 PRO B C 1
ATOM 4433 O O . PRO B 1 195 ? -2.367 88.907 58.272 1.00 45.93 195 PRO B O 1
ATOM 4437 N N . ASP B 1 196 ? -2.986 88.598 56.121 1.00 49.70 196 ASP B N 1
ATOM 4438 C CA . ASP B 1 196 ? -4.298 88.023 56.422 1.00 51.18 196 ASP B CA 1
ATOM 4439 C C . ASP B 1 196 ? -5.080 88.896 57.401 1.00 47.72 196 ASP B C 1
ATOM 4440 O O . ASP B 1 196 ? -5.561 88.440 58.441 1.00 45.66 196 ASP B O 1
ATOM 4445 N N . ALA B 1 197 ? -5.195 90.181 57.055 1.00 47.22 197 ALA B N 1
ATOM 4446 C CA . ALA B 1 197 ? -5.956 91.115 57.875 1.00 47.76 197 ALA B CA 1
ATOM 4447 C C . ALA B 1 197 ? -7.415 90.702 58.019 1.00 50.92 197 ALA B C 1
ATOM 4448 O O . ALA B 1 197 ? -8.092 91.177 58.938 1.00 50.88 197 ALA B O 1
ATOM 4450 N N . ASP B 1 198 ? -7.905 89.820 57.141 1.00 55.89 198 ASP B N 1
ATOM 4451 C CA . ASP B 1 198 ? -9.267 89.309 57.260 1.00 60.81 198 ASP B CA 1
ATOM 4452 C C . ASP B 1 198 ? -9.472 88.584 58.579 1.00 60.61 198 ASP B C 1
ATOM 4453 O O . ASP B 1 198 ? -10.529 88.706 59.209 1.00 60.02 198 ASP B O 1
ATOM 4458 N N . ASP B 1 199 ? -8.480 87.805 58.996 1.00 61.48 199 ASP B N 1
ATOM 4459 C CA . ASP B 1 199 ? -8.597 86.940 60.159 1.00 61.57 199 ASP B CA 1
ATOM 4460 C C . ASP B 1 199 ? -8.350 87.672 61.469 1.00 55.79 199 ASP B C 1
ATOM 4461 O O . ASP B 1 199 ? -8.432 87.046 62.530 1.00 56.37 199 ASP B O 1
ATOM 4466 N N . VAL B 1 200 ? -8.044 88.964 61.422 1.00 49.48 200 VAL B N 1
ATOM 4467 C CA . VAL B 1 200 ? -7.797 89.754 62.621 1.00 43.51 200 VAL B CA 1
ATOM 4468 C C . VAL B 1 200 ? -9.121 90.341 63.091 1.00 42.74 200 VAL B C 1
ATOM 4469 O O . VAL B 1 200 ? -9.793 91.060 62.343 1.00 43.03 200 VAL B O 1
ATOM 4473 N N . ASP B 1 201 ? -9.499 90.035 64.328 1.00 42.12 201 ASP B N 1
ATOM 4474 C CA . ASP B 1 201 ? -10.738 90.553 64.895 1.00 39.06 201 ASP B CA 1
ATOM 4475 C C . ASP B 1 201 ? -10.502 91.999 65.308 1.00 36.05 201 ASP B C 1
ATOM 4476 O O . ASP B 1 201 ? -9.827 92.269 66.308 1.00 33.56 201 ASP B O 1
ATOM 4481 N N . GLU B 1 202 ? -11.058 92.933 64.539 1.00 36.74 202 GLU B N 1
ATOM 4482 C CA . GLU B 1 202 ? -10.822 94.346 64.792 1.00 37.35 202 GLU B CA 1
ATOM 4483 C C . GLU B 1 202 ? -11.691 94.899 65.913 1.00 36.76 202 GLU B C 1
ATOM 4484 O O . GLU B 1 202 ? -11.597 96.092 66.219 1.00 34.40 202 GLU B O 1
ATOM 4490 N N . LYS B 1 203 ? -12.543 94.069 66.517 1.00 38.30 203 LYS B N 1
ATOM 4491 C CA . LYS B 1 203 ? -13.115 94.424 67.809 1.00 41.37 203 LYS B CA 1
ATOM 4492 C C . LYS B 1 203 ? -12.035 94.449 68.876 1.00 39.78 203 LYS B C 1
ATOM 4493 O O . LYS B 1 203 ? -12.137 95.199 69.855 1.00 38.24 203 LYS B O 1
ATOM 4499 N N . ARG B 1 204 ? -10.998 93.636 68.694 1.00 39.63 204 ARG B N 1
ATOM 4500 C CA . ARG B 1 204 ? -9.897 93.489 69.634 1.00 38.80 204 ARG B CA 1
ATOM 4501 C C . ARG B 1 204 ? -8.646 94.256 69.220 1.00 36.67 204 ARG B C 1
ATOM 4502 O O . ARG B 1 204 ? -8.031 94.921 70.060 1.00 35.35 204 ARG B O 1
ATOM 4510 N N . PHE B 1 205 ? -8.267 94.196 67.944 1.00 36.79 205 PHE B N 1
ATOM 4511 C CA . PHE B 1 205 ? -7.062 94.838 67.431 1.00 36.28 205 PHE B CA 1
ATOM 4512 C C . PHE B 1 205 ? -7.443 96.057 66.605 1.00 37.28 205 PHE B C 1
ATOM 4513 O O . PHE B 1 205 ? -8.344 95.977 65.766 1.00 38.62 205 PHE B O 1
ATOM 4521 N N . THR B 1 206 ? -6.749 97.173 66.823 1.00 31.46 206 THR B N 1
ATOM 4522 C CA . THR B 1 206 ? -6.951 98.382 66.031 1.00 34.66 206 THR B CA 1
ATOM 4523 C C . THR B 1 206 ? -5.692 98.680 65.227 1.00 33.17 206 THR B C 1
ATOM 4524 O O . THR B 1 206 ? -4.612 98.848 65.803 1.00 32.89 206 THR B O 1
ATOM 4528 N N . PHE B 1 207 ? -5.835 98.777 63.905 1.00 31.98 207 PHE B N 1
ATOM 4529 C CA . PHE B 1 207 ? -4.713 99.135 63.042 1.00 32.62 207 PHE B CA 1
ATOM 4530 C C . PHE B 1 207 ? -4.547 100.649 63.055 1.00 33.84 207 PHE B C 1
ATOM 4531 O O . PHE B 1 207 ? -5.380 101.379 62.510 1.00 36.86 207 PHE B O 1
ATOM 4539 N N . ILE B 1 208 ? -3.466 101.118 63.676 1.00 32.23 208 ILE B N 1
ATOM 4540 C CA . ILE B 1 208 ? -3.215 102.538 63.889 1.00 32.55 208 ILE B CA 1
ATOM 4541 C C . ILE B 1 208 ? -2.278 103.070 62.811 1.00 33.67 208 ILE B C 1
ATOM 4542 O O . ILE B 1 208 ? -2.330 104.252 62.450 1.00 32.82 208 ILE B O 1
ATOM 4547 N N . GLY B 1 209 ? -1.413 102.208 62.289 1.00 33.44 209 GLY B N 1
ATOM 4548 C CA . GLY B 1 209 ? -0.300 102.672 61.500 1.00 32.29 209 GLY B CA 1
ATOM 4549 C C . GLY B 1 209 ? 0.773 103.222 62.417 1.00 31.87 209 GLY B C 1
ATOM 4550 O O . GLY B 1 209 ? 0.653 103.169 63.645 1.00 30.48 209 GLY B O 1
ATOM 4551 N N . PRO B 1 210 ? 1.848 103.752 61.845 1.00 32.69 210 PRO B N 1
ATOM 4552 C CA . PRO B 1 210 ? 2.924 104.297 62.675 1.00 33.20 210 PRO B CA 1
ATOM 4553 C C . PRO B 1 210 ? 2.462 105.527 63.435 1.00 34.94 210 PRO B C 1
ATOM 4554 O O . PRO B 1 210 ? 1.590 106.275 62.990 1.00 36.85 210 PRO B O 1
ATOM 4558 N N . CYS B 1 211 ? 3.047 105.722 64.607 1.00 35.31 211 CYS B N 1
ATOM 4559 C CA . CYS B 1 211 ? 2.783 106.900 65.421 1.00 36.06 211 CYS B CA 1
ATOM 4560 C C . CYS B 1 211 ? 3.936 107.865 65.190 1.00 38.56 211 CYS B C 1
ATOM 4561 O O . CYS B 1 211 ? 5.040 107.664 65.702 1.00 37.76 211 CYS B O 1
ATOM 4564 N N . LEU B 1 212 ? 3.671 108.912 64.416 1.00 42.86 212 LEU B N 1
ATOM 4565 C CA . LEU B 1 212 ? 4.686 109.867 64.005 1.00 44.68 212 LEU B CA 1
ATOM 4566 C C . LEU B 1 212 ? 4.567 111.149 64.820 1.00 50.46 212 LEU B C 1
ATOM 4567 O O . LEU B 1 212 ? 3.511 111.461 65.379 1.00 47.04 212 LEU B O 1
ATOM 4572 N N . GLY B 1 213 ? 5.683 111.881 64.891 1.00 61.13 213 GLY B N 1
ATOM 4573 C CA . GLY B 1 213 ? 5.779 113.096 65.683 1.00 72.06 213 GLY B CA 1
ATOM 4574 C C . GLY B 1 213 ? 6.938 114.025 65.360 1.00 83.19 213 GLY B C 1
ATOM 4575 O O . GLY B 1 213 ? 7.930 114.025 66.097 1.00 84.08 213 GLY B O 1
ATOM 4576 N N . ARG B 1 214 ? 6.862 114.750 64.232 1.00 94.54 214 ARG B N 1
ATOM 4577 C CA . ARG B 1 214 ? 7.831 115.778 63.841 1.00 105.27 214 ARG B CA 1
ATOM 4578 C C . ARG B 1 214 ? 9.078 115.179 63.198 1.00 112.80 214 ARG B C 1
ATOM 4579 O O . ARG B 1 214 ? 9.398 114.010 63.436 1.00 112.64 214 ARG B O 1
ATOM 4587 N N . ARG B 1 215 ? 9.748 115.958 62.343 1.00 120.37 215 ARG B N 1
ATOM 4588 C CA . ARG B 1 215 ? 10.888 115.473 61.573 1.00 128.03 215 ARG B CA 1
ATOM 4589 C C . ARG B 1 215 ? 11.977 114.968 62.506 1.00 135.74 215 ARG B C 1
ATOM 4590 O O . ARG B 1 215 ? 12.143 115.466 63.620 1.00 135.72 215 ARG B O 1
ATOM 4598 N N . ALA B 1 216 ? 12.735 113.972 62.042 1.00 142.96 216 ALA B N 1
ATOM 4599 C CA . ALA B 1 216 ? 13.706 113.316 62.916 1.00 148.65 216 ALA B CA 1
ATOM 4600 C C . ALA B 1 216 ? 14.920 114.185 63.233 1.00 152.75 216 ALA B C 1
ATOM 4601 O O . ALA B 1 216 ? 15.713 113.804 64.102 1.00 153.79 216 ALA B O 1
ATOM 4603 N N . HIS B 1 217 ? 15.084 115.327 62.558 1.00 156.66 217 HIS B N 1
ATOM 4604 C CA . HIS B 1 217 ? 16.199 116.255 62.786 1.00 156.20 217 HIS B CA 1
ATOM 4605 C C . HIS B 1 217 ? 17.457 115.455 62.469 1.00 150.15 217 HIS B C 1
ATOM 4606 O O . HIS B 1 217 ? 17.611 115.021 61.314 1.00 152.37 217 HIS B O 1
ATOM 4613 N N . GLN B 1 218 ? 18.378 115.263 63.413 1.00 138.42 218 GLN B N 1
ATOM 4614 C CA . GLN B 1 218 ? 19.500 114.333 63.312 1.00 125.41 218 GLN B CA 1
ATOM 4615 C C . GLN B 1 218 ? 20.487 114.680 62.203 1.00 118.93 218 GLN B C 1
ATOM 4616 O O . GLN B 1 218 ? 21.404 113.895 61.931 1.00 119.05 218 GLN B O 1
ATOM 4622 N N . GLY B 1 219 ? 20.334 115.824 61.557 1.00 112.39 219 GLY B N 1
ATOM 4623 C CA . GLY B 1 219 ? 21.233 116.205 60.494 1.00 105.13 219 GLY B CA 1
ATOM 4624 C C . GLY B 1 219 ? 20.638 115.943 59.125 1.00 97.77 219 GLY B C 1
ATOM 4625 O O . GLY B 1 219 ? 19.702 115.155 58.952 1.00 97.25 219 GLY B O 1
ATOM 4626 N N . ASP B 1 220 ? 21.200 116.630 58.140 1.00 91.08 220 ASP B N 1
ATOM 4627 C CA . ASP B 1 220 ? 20.776 116.522 56.757 1.00 84.90 220 ASP B CA 1
ATOM 4628 C C . ASP B 1 220 ? 21.857 115.860 55.917 1.00 82.34 220 ASP B C 1
ATOM 4629 O O . ASP B 1 220 ? 23.047 115.912 56.243 1.00 82.07 220 ASP B O 1
ATOM 4634 N N . TRP B 1 221 ? 21.412 115.192 54.862 1.00 80.17 221 TRP B N 1
ATOM 4635 C CA . TRP B 1 221 ? 22.285 114.563 53.892 1.00 77.45 221 TRP B CA 1
ATOM 4636 C C . TRP B 1 221 ? 21.994 115.205 52.544 1.00 79.60 221 TRP B C 1
ATOM 4637 O O . TRP B 1 221 ? 20.848 115.147 52.063 1.00 78.57 221 TRP B O 1
ATOM 4648 N N . LYS B 1 222 ? 23.028 115.800 51.928 1.00 83.08 222 LYS B N 1
ATOM 4649 C CA . LYS B 1 222 ? 22.857 116.455 50.644 1.00 86.07 222 LYS B CA 1
ATOM 4650 C C . LYS B 1 222 ? 23.321 115.486 49.568 1.00 88.36 222 LYS B C 1
ATOM 4651 O O . LYS B 1 222 ? 24.390 114.879 49.694 1.00 88.68 222 LYS B O 1
ATOM 4657 N N . ARG B 1 223 ? 22.502 115.316 48.549 1.00 90.19 223 ARG B N 1
ATOM 4658 C CA . ARG B 1 223 ? 22.858 114.481 47.421 1.00 90.67 223 ARG B CA 1
ATOM 4659 C C . ARG B 1 223 ? 24.044 115.092 46.675 1.00 89.34 223 ARG B C 1
ATOM 4660 O O . ARG B 1 223 ? 24.017 116.285 46.344 1.00 90.02 223 ARG B O 1
ATOM 4668 N N . PRO B 1 224 ? 25.117 114.334 46.433 1.00 87.53 224 PRO B N 1
ATOM 4669 C CA . PRO B 1 224 ? 26.284 114.922 45.759 1.00 86.83 224 PRO B CA 1
ATOM 4670 C C . PRO B 1 224 ? 25.923 115.405 44.362 1.00 86.55 224 PRO B C 1
ATOM 4671 O O . PRO B 1 224 ? 25.234 114.714 43.607 1.00 87.14 224 PRO B O 1
ATOM 4675 N N . ALA B 1 225 ? 26.379 116.613 44.029 1.00 85.93 225 ALA B N 1
ATOM 4676 C CA . ALA B 1 225 ? 26.108 117.164 42.708 1.00 85.81 225 ALA B CA 1
ATOM 4677 C C . ALA B 1 225 ? 26.736 116.277 41.643 1.00 85.66 225 ALA B C 1
ATOM 4678 O O . ALA B 1 225 ? 27.880 115.834 41.774 1.00 84.60 225 ALA B O 1
ATOM 4680 N N . GLY B 1 226 ? 25.978 116.010 40.586 1.00 86.76 226 GLY B N 1
ATOM 4681 C CA . GLY B 1 226 ? 26.383 115.039 39.593 1.00 87.48 226 GLY B CA 1
ATOM 4682 C C . GLY B 1 226 ? 25.805 113.658 39.802 1.00 87.16 226 GLY B C 1
ATOM 4683 O O . GLY B 1 226 ? 26.122 112.746 39.028 1.00 86.75 226 GLY B O 1
ATOM 4684 N N . ALA B 1 227 ? 24.978 113.472 40.827 1.00 87.60 227 ALA B N 1
ATOM 4685 C CA . ALA B 1 227 ? 24.301 112.208 41.089 1.00 88.67 227 ALA B CA 1
ATOM 4686 C C . ALA B 1 227 ? 22.818 112.414 40.807 1.00 89.98 227 ALA B C 1
ATOM 4687 O O . ALA B 1 227 ? 22.119 113.071 41.585 1.00 90.52 227 ALA B O 1
ATOM 4689 N N . GLU B 1 228 ? 22.345 111.869 39.686 1.00 91.04 228 GLU B N 1
ATOM 4690 C CA . GLU B 1 228 ? 20.938 112.023 39.335 1.00 91.79 228 GLU B CA 1
ATOM 4691 C C . GLU B 1 228 ? 20.041 111.171 40.228 1.00 87.07 228 GLU B C 1
ATOM 4692 O O . GLU B 1 228 ? 18.935 111.592 40.585 1.00 87.13 228 GLU B O 1
ATOM 4698 N N . LYS B 1 229 ? 20.486 109.967 40.585 1.00 81.73 229 LYS B N 1
ATOM 4699 C CA . LYS B 1 229 ? 19.702 109.063 41.415 1.00 76.01 229 LYS B CA 1
ATOM 4700 C C . LYS B 1 229 ? 20.562 108.520 42.551 1.00 70.01 229 LYS B C 1
ATOM 4701 O O . LYS B 1 229 ? 21.774 108.353 42.403 1.00 69.32 229 LYS B O 1
ATOM 4707 N N . VAL B 1 230 ? 19.927 108.270 43.698 1.00 64.76 230 VAL B N 1
ATOM 4708 C CA . VAL B 1 230 ? 20.602 107.803 44.907 1.00 59.31 230 VAL B CA 1
ATOM 4709 C C . VAL B 1 230 ? 19.966 106.508 45.391 1.00 56.35 230 VAL B C 1
ATOM 4710 O O . VAL B 1 230 ? 18.737 106.367 45.395 1.00 55.38 230 VAL B O 1
ATOM 4714 N N . ALA B 1 231 ? 20.811 105.563 45.793 1.00 53.88 231 ALA B N 1
ATOM 4715 C CA . ALA B 1 231 ? 20.388 104.309 46.392 1.00 51.35 231 ALA B CA 1
ATOM 4716 C C . ALA B 1 231 ? 20.926 104.212 47.811 1.00 49.76 231 ALA B C 1
ATOM 4717 O O . ALA B 1 231 ? 22.061 104.615 48.084 1.00 48.54 231 ALA B O 1
ATOM 4719 N N . LEU B 1 232 ? 20.097 103.701 48.718 1.00 48.61 232 LEU B N 1
ATOM 4720 C CA . LEU B 1 232 ? 20.499 103.440 50.092 1.00 45.44 232 LEU B CA 1
ATOM 4721 C C . LEU B 1 232 ? 20.396 101.951 50.372 1.00 45.79 232 LEU B C 1
ATOM 4722 O O . LEU B 1 232 ? 19.339 101.347 50.164 1.00 45.89 232 LEU B O 1
ATOM 4727 N N . VAL B 1 233 ? 21.487 101.363 50.846 1.00 47.47 233 VAL B N 1
ATOM 4728 C CA . VAL B 1 233 ? 21.511 99.971 51.270 1.00 48.17 233 VAL B CA 1
ATOM 4729 C C . VAL B 1 233 ? 21.713 99.964 52.774 1.00 51.50 233 VAL B C 1
ATOM 4730 O O . VAL B 1 233 ? 22.768 100.378 53.268 1.00 49.74 233 VAL B O 1
ATOM 4734 N N . SER B 1 234 ? 20.706 99.499 53.507 1.00 57.96 234 SER B N 1
ATOM 4735 C CA . SER B 1 234 ? 20.777 99.515 54.965 1.00 62.53 234 SER B CA 1
ATOM 4736 C C . SER B 1 234 ? 20.011 98.309 55.501 1.00 70.43 234 SER B C 1
ATOM 4737 O O . SER B 1 234 ? 18.778 98.314 55.537 1.00 69.85 234 SER B O 1
ATOM 4740 N N . LEU B 1 235 ? 20.752 97.284 55.905 1.00 79.08 235 LEU B N 1
ATOM 4741 C CA . LEU B 1 235 ? 20.200 96.070 56.511 1.00 87.83 235 LEU B CA 1
ATOM 4742 C C . LEU B 1 235 ? 20.195 96.172 58.037 1.00 100.88 235 LEU B C 1
ATOM 4743 O O . LEU B 1 235 ? 20.555 95.233 58.733 1.00 103.59 235 LEU B O 1
ATOM 4748 N N . GLY B 1 236 ? 19.790 97.320 58.570 1.00 115.67 236 GLY B N 1
ATOM 4749 C CA . GLY B 1 236 ? 19.960 97.601 59.984 1.00 125.12 236 GLY B CA 1
ATOM 4750 C C . GLY B 1 236 ? 19.006 96.992 60.993 1.00 134.52 236 GLY B C 1
ATOM 4751 O O . GLY B 1 236 ? 18.456 97.719 61.825 1.00 137.47 236 GLY B O 1
ATOM 4752 N N . SER B 1 237 ? 18.804 95.674 60.954 1.00 137.47 237 SER B N 1
ATOM 4753 C CA . SER B 1 237 ? 18.024 95.021 62.007 1.00 140.84 237 SER B CA 1
ATOM 4754 C C . SER B 1 237 ? 18.968 94.662 63.150 1.00 141.68 237 SER B C 1
ATOM 4755 O O . SER B 1 237 ? 18.872 95.201 64.260 1.00 142.74 237 SER B O 1
ATOM 4758 N N . HIS B 1 238 ? 19.899 93.759 62.855 1.00 140.80 238 HIS B N 1
ATOM 4759 C CA . HIS B 1 238 ? 21.034 93.356 63.673 1.00 139.08 238 HIS B CA 1
ATOM 4760 C C . HIS B 1 238 ? 21.958 92.563 62.759 1.00 135.47 238 HIS B C 1
ATOM 4761 O O . HIS B 1 238 ? 23.138 92.903 62.603 1.00 136.14 238 HIS B O 1
ATOM 4768 N N . LEU B 1 239 ? 21.427 91.492 62.165 1.00 130.38 239 LEU B N 1
ATOM 4769 C CA . LEU B 1 239 ? 22.163 90.655 61.226 1.00 125.47 239 LEU B CA 1
ATOM 4770 C C . LEU B 1 239 ? 22.839 91.440 60.100 1.00 123.06 239 LEU B C 1
ATOM 4771 O O . LEU B 1 239 ? 22.609 91.158 58.920 1.00 123.31 239 LEU B O 1
ATOM 4776 N N . THR B 1 240 ? 23.680 92.422 60.450 1.00 120.39 240 THR B N 1
ATOM 4777 C CA . THR B 1 240 ? 24.490 93.154 59.483 1.00 117.99 240 THR B CA 1
ATOM 4778 C C . THR B 1 240 ? 25.838 92.489 59.258 1.00 115.70 240 THR B C 1
ATOM 4779 O O . THR B 1 240 ? 26.821 93.174 58.944 1.00 116.43 240 THR B O 1
ATOM 4783 N N . ASN B 1 241 ? 25.901 91.169 59.384 1.00 113.00 241 ASN B N 1
ATOM 4784 C CA . ASN B 1 241 ? 27.163 90.428 59.382 1.00 110.97 241 ASN B CA 1
ATOM 4785 C C . ASN B 1 241 ? 27.413 89.752 58.042 1.00 107.95 241 ASN B C 1
ATOM 4786 O O . ASN B 1 241 ? 27.658 88.548 57.961 1.00 108.48 241 ASN B O 1
ATOM 4791 N N . GLN B 1 242 ? 27.375 90.537 56.968 1.00 103.99 242 GLN B N 1
ATOM 4792 C CA . GLN B 1 242 ? 27.583 90.019 55.629 1.00 100.09 242 GLN B CA 1
ATOM 4793 C C . GLN B 1 242 ? 28.707 90.813 54.981 1.00 96.46 242 GLN B C 1
ATOM 4794 O O . GLN B 1 242 ? 29.027 91.927 55.404 1.00 96.54 242 GLN B O 1
ATOM 4800 N N . LEU B 1 243 ? 29.305 90.240 53.939 1.00 92.68 243 LEU B N 1
ATOM 4801 C CA . LEU B 1 243 ? 30.369 90.973 53.262 1.00 88.15 243 LEU B CA 1
ATOM 4802 C C . LEU B 1 243 ? 30.326 90.750 51.745 1.00 86.72 243 LEU B C 1
ATOM 4803 O O . LEU B 1 243 ? 30.571 91.701 50.991 1.00 86.88 243 LEU B O 1
ATOM 4808 N N . PRO B 1 244 ? 30.040 89.536 51.242 1.00 85.15 244 PRO B N 1
ATOM 4809 C CA . PRO B 1 244 ? 29.935 89.383 49.776 1.00 84.36 244 PRO B CA 1
ATOM 4810 C C . PRO B 1 244 ? 28.864 90.251 49.129 1.00 83.96 244 PRO B C 1
ATOM 4811 O O . PRO B 1 244 ? 29.077 90.760 48.020 1.00 84.75 244 PRO B O 1
ATOM 4815 N N . PHE B 1 245 ? 27.710 90.425 49.781 1.00 83.27 245 PHE B N 1
ATOM 4816 C CA . PHE B 1 245 ? 26.650 91.262 49.217 1.00 83.78 245 PHE B CA 1
ATOM 4817 C C . PHE B 1 245 ? 27.082 92.723 49.112 1.00 82.59 245 PHE B C 1
ATOM 4818 O O . PHE B 1 245 ? 26.760 93.402 48.130 1.00 82.07 245 PHE B O 1
ATOM 4826 N N . TYR B 1 246 ? 27.804 93.230 50.121 1.00 81.95 246 TYR B N 1
ATOM 4827 C CA . TYR B 1 246 ? 28.224 94.632 50.104 1.00 81.37 246 TYR B CA 1
ATOM 4828 C C . TYR B 1 246 ? 29.142 94.940 48.924 1.00 84.37 246 TYR B C 1
ATOM 4829 O O . TYR B 1 246 ? 28.987 95.976 48.265 1.00 84.77 246 TYR B O 1
ATOM 4838 N N . GLU B 1 247 ? 30.110 94.063 48.638 1.00 87.22 247 GLU B N 1
ATOM 4839 C CA . GLU B 1 247 ? 30.940 94.285 47.456 1.00 90.32 247 GLU B CA 1
ATOM 4840 C C . GLU B 1 247 ? 30.140 94.094 46.176 1.00 87.69 247 GLU B C 1
ATOM 4841 O O . GLU B 1 247 ? 30.383 94.791 45.185 1.00 88.41 247 GLU B O 1
ATOM 4847 N N . THR B 1 248 ? 29.186 93.161 46.178 1.00 84.35 248 THR B N 1
ATOM 4848 C CA . THR B 1 248 ? 28.304 93.018 45.025 1.00 82.11 248 THR B CA 1
ATOM 4849 C C . THR B 1 248 ? 27.585 94.330 44.745 1.00 80.00 248 THR B C 1
ATOM 4850 O O . THR B 1 248 ? 27.397 94.712 43.584 1.00 80.44 248 THR B O 1
ATOM 4854 N N . CYS B 1 249 ? 27.180 95.032 45.806 1.00 77.93 249 CYS B N 1
ATOM 4855 C CA . CYS B 1 249 ? 26.596 96.359 45.655 1.00 77.21 249 CYS B CA 1
ATOM 4856 C C . CYS B 1 249 ? 27.617 97.326 45.071 1.00 78.43 249 CYS B C 1
ATOM 4857 O O . CYS B 1 249 ? 27.286 98.156 44.215 1.00 79.26 249 CYS B O 1
ATOM 4860 N N . VAL B 1 250 ? 28.865 97.242 45.541 1.00 78.88 250 VAL B N 1
ATOM 4861 C CA . VAL B 1 250 ? 29.915 98.106 45.013 1.00 80.28 250 VAL B CA 1
ATOM 4862 C C . VAL B 1 250 ? 30.133 97.839 43.530 1.00 81.57 250 VAL B C 1
ATOM 4863 O O . VAL B 1 250 ? 30.241 98.776 42.733 1.00 82.43 250 VAL B O 1
ATOM 4867 N N . GLU B 1 251 ? 30.169 96.562 43.126 1.00 82.11 251 GLU B N 1
ATOM 4868 C CA . GLU B 1 251 ? 30.320 96.252 41.704 1.00 83.79 251 GLU B CA 1
ATOM 4869 C C . GLU B 1 251 ? 29.151 96.789 40.888 1.00 82.33 251 GLU B C 1
ATOM 4870 O O . GLU B 1 251 ? 29.333 97.224 39.747 1.00 82.50 251 GLU B O 1
ATOM 4876 N N . VAL B 1 252 ? 27.939 96.750 41.442 1.00 80.56 252 VAL B N 1
ATOM 4877 C CA . VAL B 1 252 ? 26.784 97.233 40.694 1.00 78.88 252 VAL B CA 1
ATOM 4878 C C . VAL B 1 252 ? 26.841 98.747 40.567 1.00 79.89 252 VAL B C 1
ATOM 4879 O O . VAL B 1 252 ? 26.745 99.305 39.468 1.00 80.21 252 VAL B O 1
ATOM 4883 N N . PHE B 1 253 ? 27.004 99.432 41.693 1.00 80.70 253 PHE B N 1
ATOM 4884 C CA . PHE B 1 253 ? 26.993 100.886 41.702 1.00 81.65 253 PHE B CA 1
ATOM 4885 C C . PHE B 1 253 ? 28.317 101.479 41.231 1.00 91.20 253 PHE B C 1
ATOM 4886 O O . PHE B 1 253 ? 28.383 102.686 40.981 1.00 92.29 253 PHE B O 1
ATOM 4894 N N . ALA B 1 254 ? 29.388 100.685 41.194 1.00 100.70 254 ALA B N 1
ATOM 4895 C CA . ALA B 1 254 ? 30.471 100.955 40.251 1.00 102.97 254 ALA B CA 1
ATOM 4896 C C . ALA B 1 254 ? 29.980 100.572 38.863 1.00 104.37 254 ALA B C 1
ATOM 4897 O O . ALA B 1 254 ? 29.813 99.385 38.571 1.00 106.26 254 ALA B O 1
ATOM 4899 N N . ALA B 1 255 ? 29.807 101.581 38.008 1.00 102.58 255 ALA B N 1
ATOM 4900 C CA . ALA B 1 255 ? 28.942 101.618 36.830 1.00 101.24 255 ALA B CA 1
ATOM 4901 C C . ALA B 1 255 ? 27.773 102.435 37.348 1.00 97.80 255 ALA B C 1
ATOM 4902 O O . ALA B 1 255 ? 27.802 102.838 38.514 1.00 97.20 255 ALA B O 1
ATOM 4904 N N . LEU B 1 256 ? 26.727 102.646 36.558 1.00 95.00 256 LEU B N 1
ATOM 4905 C CA . LEU B 1 256 ? 25.656 103.565 36.923 1.00 91.65 256 LEU B CA 1
ATOM 4906 C C . LEU B 1 256 ? 26.279 104.833 37.475 1.00 93.01 256 LEU B C 1
ATOM 4907 O O . LEU B 1 256 ? 25.955 105.259 38.596 1.00 93.14 256 LEU B O 1
ATOM 4912 N N . PRO B 1 257 ? 27.187 105.487 36.735 1.00 94.36 257 PRO B N 1
ATOM 4913 C CA . PRO B 1 257 ? 27.857 106.675 37.277 1.00 94.13 257 PRO B CA 1
ATOM 4914 C C . PRO B 1 257 ? 26.883 107.781 37.609 1.00 92.47 257 PRO B C 1
ATOM 4915 O O . PRO B 1 257 ? 27.219 108.694 38.372 1.00 93.37 257 PRO B O 1
ATOM 4919 N N . ASP B 1 258 ? 25.672 107.707 37.061 1.00 89.95 258 ASP B N 1
ATOM 4920 C CA . ASP B 1 258 ? 24.599 108.641 37.353 1.00 88.36 258 ASP B CA 1
ATOM 4921 C C . ASP B 1 258 ? 23.990 108.392 38.727 1.00 83.68 258 ASP B C 1
ATOM 4922 O O . ASP B 1 258 ? 23.241 109.241 39.219 1.00 82.26 258 ASP B O 1
ATOM 4927 N N . TRP B 1 259 ? 24.305 107.254 39.345 1.00 80.73 259 TRP B N 1
ATOM 4928 C CA . TRP B 1 259 ? 23.826 106.852 40.659 1.00 77.81 259 TRP B CA 1
ATOM 4929 C C . TRP B 1 259 ? 24.894 107.053 41.729 1.00 75.19 259 TRP B C 1
ATOM 4930 O O . TRP B 1 259 ? 26.085 106.884 41.473 1.00 74.24 259 TRP B O 1
ATOM 4941 N N . HIS B 1 260 ? 24.456 107.419 42.935 1.00 73.09 260 HIS B N 1
ATOM 4942 C CA . HIS B 1 260 ? 25.321 107.489 44.108 1.00 69.81 260 HIS B CA 1
ATOM 4943 C C . HIS B 1 260 ? 24.796 106.523 45.163 1.00 65.80 260 HIS B C 1
ATOM 4944 O O . HIS B 1 260 ? 23.615 106.577 45.522 1.00 65.21 260 HIS B O 1
ATOM 4951 N N . LEU B 1 261 ? 25.666 105.639 45.650 1.00 62.99 261 LEU B N 1
ATOM 4952 C CA . LEU B 1 261 ? 25.292 104.607 46.613 1.00 59.87 261 LEU B CA 1
ATOM 4953 C C . LEU B 1 261 ? 25.710 105.000 48.026 1.00 56.50 261 LEU B C 1
ATOM 4954 O O . LEU B 1 261 ? 26.866 105.371 48.256 1.00 56.09 261 LEU B O 1
ATOM 4959 N N . VAL B 1 262 ? 24.766 104.917 48.965 1.00 53.74 262 VAL B N 1
ATOM 4960 C CA . VAL B 1 262 ? 25.024 105.080 50.394 1.00 50.96 262 VAL B CA 1
ATOM 4961 C C . VAL B 1 262 ? 24.882 103.709 51.040 1.00 53.53 262 VAL B C 1
ATOM 4962 O O . VAL B 1 262 ? 23.771 103.180 51.165 1.00 54.60 262 VAL B O 1
ATOM 4966 N N . LEU B 1 263 ? 26.005 103.133 51.448 1.00 55.95 263 LEU B N 1
ATOM 4967 C CA . LEU B 1 263 ? 26.076 101.763 51.945 1.00 58.46 263 LEU B CA 1
ATOM 4968 C C . LEU B 1 263 ? 26.320 101.789 53.451 1.00 59.53 263 LEU B C 1
ATOM 4969 O O . LEU B 1 263 ? 27.393 102.201 53.903 1.00 58.93 263 LEU B O 1
ATOM 4974 N N . GLN B 1 264 ? 25.328 101.348 54.226 1.00 61.58 264 GLN B N 1
ATOM 4975 C CA . GLN B 1 264 ? 25.430 101.257 55.681 1.00 63.58 264 GLN B CA 1
ATOM 4976 C C . GLN B 1 264 ? 25.748 99.812 56.049 1.00 66.19 264 GLN B C 1
ATOM 4977 O O . GLN B 1 264 ? 24.974 98.902 55.736 1.00 65.53 264 GLN B O 1
ATOM 4983 N N . ILE B 1 265 ? 26.917 99.592 56.654 1.00 70.36 265 ILE B N 1
ATOM 4984 C CA . ILE B 1 265 ? 27.366 98.235 56.952 1.00 73.79 265 ILE B CA 1
ATOM 4985 C C . ILE B 1 265 ? 27.133 97.800 58.400 1.00 76.95 265 ILE B C 1
ATOM 4986 O O . ILE B 1 265 ? 27.103 96.588 58.665 1.00 76.56 265 ILE B O 1
ATOM 4991 N N . GLY B 1 266 ? 26.956 98.729 59.332 1.00 80.90 266 GLY B N 1
ATOM 4992 C CA . GLY B 1 266 ? 26.675 98.243 60.681 1.00 84.98 266 GLY B CA 1
ATOM 4993 C C . GLY B 1 266 ? 27.900 98.182 61.574 1.00 88.70 266 GLY B C 1
ATOM 4994 O O . GLY B 1 266 ? 29.032 98.006 61.122 1.00 88.12 266 GLY B O 1
ATOM 4995 N N . ARG B 1 267 ? 27.640 98.212 62.887 1.00 92.75 267 ARG B N 1
ATOM 4996 C CA . ARG B 1 267 ? 28.666 98.279 63.926 1.00 95.96 267 ARG B CA 1
ATOM 4997 C C . ARG B 1 267 ? 29.744 97.207 63.833 1.00 97.25 267 ARG B C 1
ATOM 4998 O O . ARG B 1 267 ? 30.922 97.485 64.081 1.00 97.09 267 ARG B O 1
ATOM 5006 N N . HIS B 1 268 ? 29.372 96.014 63.377 1.00 98.64 268 HIS B N 1
ATOM 5007 C CA . HIS B 1 268 ? 30.264 94.863 63.422 1.00 100.01 268 HIS B CA 1
ATOM 5008 C C . HIS B 1 268 ? 31.224 94.797 62.246 1.00 99.57 268 HIS B C 1
ATOM 5009 O O . HIS B 1 268 ? 32.118 93.943 62.244 1.00 99.33 268 HIS B O 1
ATOM 5016 N N . VAL B 1 269 ? 31.063 95.658 61.249 1.00 99.24 269 VAL B N 1
ATOM 5017 C CA . VAL B 1 269 ? 31.787 95.526 59.995 1.00 99.40 269 VAL B CA 1
ATOM 5018 C C . VAL B 1 269 ? 32.392 96.870 59.630 1.00 100.87 269 VAL B C 1
ATOM 5019 O O . VAL B 1 269 ? 31.716 97.904 59.681 1.00 100.61 269 VAL B O 1
ATOM 5023 N N . ASP B 1 270 ? 33.675 96.843 59.290 1.00 102.68 270 ASP B N 1
ATOM 5024 C CA . ASP B 1 270 ? 34.479 97.991 58.906 1.00 104.26 270 ASP B CA 1
ATOM 5025 C C . ASP B 1 270 ? 35.760 97.413 58.333 1.00 105.44 270 ASP B C 1
ATOM 5026 O O . ASP B 1 270 ? 36.736 98.133 58.095 1.00 105.69 270 ASP B O 1
ATOM 5031 N N . ALA B 1 271 ? 35.743 96.100 58.104 1.00 105.80 271 ALA B N 1
ATOM 5032 C CA . ALA B 1 271 ? 36.880 95.405 57.525 1.00 105.89 271 ALA B CA 1
ATOM 5033 C C . ALA B 1 271 ? 36.814 95.482 56.010 1.00 105.30 271 ALA B C 1
ATOM 5034 O O . ALA B 1 271 ? 35.740 95.356 55.415 1.00 105.84 271 ALA B O 1
ATOM 5036 N N . GLY B 1 272 ? 37.980 95.643 55.390 1.00 104.35 272 GLY B N 1
ATOM 5037 C CA . GLY B 1 272 ? 38.068 95.638 53.948 1.00 104.30 272 GLY B CA 1
ATOM 5038 C C . GLY B 1 272 ? 37.076 96.590 53.323 1.00 104.59 272 GLY B C 1
ATOM 5039 O O . GLY B 1 272 ? 36.185 96.160 52.582 1.00 104.36 272 GLY B O 1
ATOM 5040 N N . GLU B 1 273 ? 37.208 97.885 53.610 1.00 105.53 273 GLU B N 1
ATOM 5041 C CA . GLU B 1 273 ? 36.296 98.828 52.983 1.00 106.92 273 GLU B CA 1
ATOM 5042 C C . GLU B 1 273 ? 36.535 98.864 51.483 1.00 113.90 273 GLU B C 1
ATOM 5043 O O . GLU B 1 273 ? 35.566 98.939 50.717 1.00 114.19 273 GLU B O 1
ATOM 5049 N N . LEU B 1 274 ? 37.819 98.760 51.064 1.00 120.40 274 LEU B N 1
ATOM 5050 C CA . LEU B 1 274 ? 38.304 98.495 49.700 1.00 127.85 274 LEU B CA 1
ATOM 5051 C C . LEU B 1 274 ? 39.573 99.275 49.343 1.00 138.22 274 LEU B C 1
ATOM 5052 O O . LEU B 1 274 ? 40.101 100.028 50.168 1.00 137.73 274 LEU B O 1
ATOM 5057 N N . GLY B 1 275 ? 40.069 99.089 48.111 1.00 148.01 275 GLY B N 1
ATOM 5058 C CA . GLY B 1 275 ? 41.089 99.945 47.538 1.00 155.60 275 GLY B CA 1
ATOM 5059 C C . GLY B 1 275 ? 40.484 100.992 46.610 1.00 164.54 275 GLY B C 1
ATOM 5060 O O . GLY B 1 275 ? 40.114 100.684 45.471 1.00 165.62 275 GLY B O 1
ATOM 5061 N N . GLU B 1 276 ? 40.353 102.226 47.112 1.00 171.38 276 GLU B N 1
ATOM 5062 C CA . GLU B 1 276 ? 39.815 103.380 46.389 1.00 169.75 276 GLU B CA 1
ATOM 5063 C C . GLU B 1 276 ? 38.420 103.116 45.820 1.00 166.85 276 GLU B C 1
ATOM 5064 O O . GLU B 1 276 ? 38.295 102.644 44.685 1.00 170.78 276 GLU B O 1
ATOM 5070 N N . LEU B 1 277 ? 37.357 103.406 46.597 1.00 148.50 277 LEU B N 1
ATOM 5071 C CA . LEU B 1 277 ? 36.004 103.222 46.082 1.00 133.81 277 LEU B CA 1
ATOM 5072 C C . LEU B 1 277 ? 35.774 104.071 44.851 1.00 121.57 277 LEU B C 1
ATOM 5073 O O . LEU B 1 277 ? 36.472 105.060 44.618 1.00 121.37 277 LEU B O 1
ATOM 5078 N N . PRO B 1 278 ? 34.798 103.687 44.034 1.00 109.74 278 PRO B N 1
ATOM 5079 C CA . PRO B 1 278 ? 34.330 104.604 43.022 1.00 102.53 278 PRO B CA 1
ATOM 5080 C C . PRO B 1 278 ? 33.886 105.882 43.694 1.00 95.80 278 PRO B C 1
ATOM 5081 O O . PRO B 1 278 ? 33.427 105.867 44.854 1.00 93.63 278 PRO B O 1
ATOM 5085 N N . PRO B 1 279 ? 34.005 107.023 43.016 1.00 92.50 279 PRO B N 1
ATOM 5086 C CA . PRO B 1 279 ? 33.428 108.255 43.570 1.00 89.34 279 PRO B CA 1
ATOM 5087 C C . PRO B 1 279 ? 31.943 108.106 43.836 1.00 86.72 279 PRO B C 1
ATOM 5088 O O . PRO B 1 279 ? 31.350 108.955 44.512 1.00 86.63 279 PRO B O 1
ATOM 5092 N N . ASN B 1 280 ? 31.348 107.032 43.314 1.00 84.59 280 ASN B N 1
ATOM 5093 C CA . ASN B 1 280 ? 29.928 106.756 43.454 1.00 81.76 280 ASN B CA 1
ATOM 5094 C C . ASN B 1 280 ? 29.557 106.348 44.875 1.00 75.68 280 ASN B C 1
ATOM 5095 O O . ASN B 1 280 ? 28.499 106.740 45.380 1.00 75.45 280 ASN B O 1
ATOM 5100 N N . VAL B 1 281 ? 30.396 105.541 45.526 1.00 69.68 281 VAL B N 1
ATOM 5101 C CA . VAL B 1 281 ? 30.027 104.831 46.747 1.00 64.43 281 VAL B CA 1
ATOM 5102 C C . VAL B 1 281 ? 30.607 105.531 47.967 1.00 63.39 281 VAL B C 1
ATOM 5103 O O . VAL B 1 281 ? 31.771 105.950 47.969 1.00 63.57 281 VAL B O 1
ATOM 5107 N N . GLU B 1 282 ? 29.786 105.660 49.008 1.00 61.83 282 GLU B N 1
ATOM 5108 C CA . GLU B 1 282 ? 30.215 106.105 50.327 1.00 59.99 282 GLU B CA 1
ATOM 5109 C C . GLU B 1 282 ? 29.694 105.119 51.367 1.00 56.19 282 GLU B C 1
ATOM 5110 O O . GLU B 1 282 ? 28.524 104.724 51.322 1.00 55.67 282 GLU B O 1
ATOM 5116 N N . VAL B 1 283 ? 30.565 104.698 52.281 1.00 53.19 283 VAL B N 1
ATOM 5117 C CA . VAL B 1 283 ? 30.251 103.651 53.245 1.00 49.62 283 VAL B CA 1
ATOM 5118 C C . VAL B 1 283 ? 30.163 104.266 54.636 1.00 48.04 283 VAL B C 1
ATOM 5119 O O . VAL B 1 283 ? 30.954 105.150 54.988 1.00 46.90 283 VAL B O 1
ATOM 5123 N N . HIS B 1 284 ? 29.198 103.796 55.426 1.00 47.93 284 HIS B N 1
ATOM 5124 C CA . HIS B 1 284 ? 29.022 104.247 56.797 1.00 47.44 284 HIS B CA 1
ATOM 5125 C C . HIS B 1 284 ? 28.694 103.052 57.680 1.00 49.96 284 HIS B C 1
ATOM 5126 O O . HIS B 1 284 ? 28.180 102.033 57.212 1.00 49.90 284 HIS B O 1
ATOM 5133 N N . ASN B 1 285 ? 29.003 103.189 58.971 1.00 53.56 285 ASN B N 1
ATOM 5134 C CA . ASN B 1 285 ? 28.518 102.231 59.961 1.00 57.82 285 ASN B CA 1
ATOM 5135 C C . ASN B 1 285 ? 27.084 102.524 60.379 1.00 59.66 285 ASN B C 1
ATOM 5136 O O . ASN B 1 285 ? 26.345 101.602 60.742 1.00 58.97 285 ASN B O 1
ATOM 5141 N N . TRP B 1 286 ? 26.683 103.791 60.344 1.00 62.46 286 TRP B N 1
ATOM 5142 C CA . TRP B 1 286 ? 25.320 104.180 60.658 1.00 64.26 286 TRP B CA 1
ATOM 5143 C C . TRP B 1 286 ? 25.027 105.445 59.866 1.00 61.80 286 TRP B C 1
ATOM 5144 O O . TRP B 1 286 ? 25.908 106.293 59.702 1.00 61.11 286 TRP B O 1
ATOM 5155 N N . VAL B 1 287 ? 23.798 105.569 59.377 1.00 59.91 287 VAL B N 1
ATOM 5156 C CA . VAL B 1 287 ? 23.406 106.743 58.598 1.00 57.81 287 VAL B CA 1
ATOM 5157 C C . VAL B 1 287 ? 22.097 107.282 59.155 1.00 53.39 287 VAL B C 1
ATOM 5158 O O . VAL B 1 287 ? 21.338 106.556 59.816 1.00 52.45 287 VAL B O 1
ATOM 5162 N N . PRO B 1 288 ? 21.804 108.563 58.909 1.00 50.06 288 PRO B N 1
ATOM 5163 C CA . PRO B 1 288 ? 20.458 109.066 59.208 1.00 48.01 288 PRO B CA 1
ATOM 5164 C C . PRO B 1 288 ? 19.473 108.550 58.176 1.00 46.56 288 PRO B C 1
ATOM 5165 O O . PRO B 1 288 ? 19.314 109.146 57.106 1.00 45.95 288 PRO B O 1
ATOM 5169 N N . GLN B 1 289 ? 18.818 107.431 58.492 1.00 46.79 289 GLN B N 1
ATOM 5170 C CA . GLN B 1 289 ? 18.056 106.695 57.486 1.00 47.80 289 GLN B CA 1
ATOM 5171 C C . GLN B 1 289 ? 16.965 107.564 56.868 1.00 46.08 289 GLN B C 1
ATOM 5172 O O . GLN B 1 289 ? 16.818 107.610 55.642 1.00 44.48 289 GLN B O 1
ATOM 5178 N N . LEU B 1 290 ? 16.191 108.264 57.702 1.00 47.24 290 LEU B N 1
ATOM 5179 C CA . LEU B 1 290 ? 15.140 109.133 57.179 1.00 47.40 290 LEU B CA 1
ATOM 5180 C C . LEU B 1 290 ? 15.709 110.268 56.342 1.00 47.25 290 LEU B C 1
ATOM 5181 O O . LEU B 1 290 ? 15.077 110.698 55.371 1.00 47.49 290 LEU B O 1
ATOM 5186 N N . ALA B 1 291 ? 16.892 110.770 56.700 1.00 48.37 291 ALA B N 1
ATOM 5187 C CA . ALA B 1 291 ? 17.505 111.840 55.918 1.00 49.44 291 ALA B CA 1
ATOM 5188 C C . ALA B 1 291 ? 17.941 111.338 54.545 1.00 49.68 291 ALA B C 1
ATOM 5189 O O . ALA B 1 291 ? 17.676 111.983 53.524 1.00 49.50 291 ALA B O 1
ATOM 5191 N N . VAL B 1 292 ? 18.614 110.188 54.499 1.00 50.23 292 VAL B N 1
ATOM 5192 C CA . VAL B 1 292 ? 19.029 109.632 53.215 1.00 49.63 292 VAL B CA 1
ATOM 5193 C C . VAL B 1 292 ? 17.810 109.229 52.396 1.00 47.99 292 VAL B C 1
ATOM 5194 O O . VAL B 1 292 ? 17.760 109.449 51.180 1.00 47.65 292 VAL B O 1
ATOM 5198 N N . LEU B 1 293 ? 16.801 108.652 53.052 1.00 47.00 293 LEU B N 1
ATOM 5199 C CA . LEU B 1 293 ? 15.576 108.264 52.362 1.00 47.77 293 LEU B CA 1
ATOM 5200 C C . LEU B 1 293 ? 14.867 109.460 51.739 1.00 53.34 293 LEU B C 1
ATOM 5201 O O . LEU B 1 293 ? 14.112 109.288 50.776 1.00 53.21 293 LEU B O 1
ATOM 5206 N N . GLU B 1 294 ? 15.091 110.665 52.270 1.00 59.43 294 GLU B N 1
ATOM 5207 C CA . GLU B 1 294 ? 14.514 111.871 51.685 1.00 65.99 294 GLU B CA 1
ATOM 5208 C C . GLU B 1 294 ? 14.996 112.085 50.256 1.00 65.38 294 GLU B C 1
ATOM 5209 O O . GLU B 1 294 ? 14.274 112.667 49.438 1.00 66.06 294 GLU B O 1
ATOM 5215 N N . GLN B 1 295 ? 16.213 111.637 49.942 1.00 64.93 295 GLN B N 1
ATOM 5216 C CA . GLN B 1 295 ? 16.812 111.787 48.621 1.00 64.76 295 GLN B CA 1
ATOM 5217 C C . GLN B 1 295 ? 16.998 110.457 47.902 1.00 59.95 295 GLN B C 1
ATOM 5218 O O . GLN B 1 295 ? 17.619 110.421 46.835 1.00 60.57 295 GLN B O 1
ATOM 5224 N N . ALA B 1 296 ? 16.475 109.368 48.451 1.00 55.26 296 ALA B N 1
ATOM 5225 C CA . ALA B 1 296 ? 16.708 108.059 47.868 1.00 52.21 296 ALA B CA 1
ATOM 5226 C C . ALA B 1 296 ? 15.739 107.793 46.722 1.00 50.26 296 ALA B C 1
ATOM 5227 O O . ALA B 1 296 ? 14.596 108.258 46.719 1.00 49.68 296 ALA B O 1
ATOM 5229 N N . ASP B 1 297 ? 16.223 107.050 45.729 1.00 49.34 297 ASP B N 1
ATOM 5230 C CA . ASP B 1 297 ? 15.386 106.559 44.645 1.00 49.49 297 ASP B CA 1
ATOM 5231 C C . ASP B 1 297 ? 15.071 105.076 44.783 1.00 46.28 297 ASP B C 1
ATOM 5232 O O . ASP B 1 297 ? 14.116 104.597 44.161 1.00 45.38 297 ASP B O 1
ATOM 5237 N N . VAL B 1 298 ? 15.849 104.350 45.584 1.00 43.71 298 VAL B N 1
ATOM 5238 C CA . VAL B 1 298 ? 15.579 102.952 45.894 1.00 43.33 298 VAL B CA 1
ATOM 5239 C C . VAL B 1 298 ? 16.170 102.662 47.267 1.00 40.47 298 VAL B C 1
ATOM 5240 O O . VAL B 1 298 ? 17.109 103.327 47.712 1.00 38.91 298 VAL B O 1
ATOM 5244 N N . PHE B 1 299 ? 15.593 101.678 47.950 1.00 40.24 299 PHE B N 1
ATOM 5245 C CA . PHE B 1 299 ? 15.966 101.336 49.316 1.00 39.90 299 PHE B CA 1
ATOM 5246 C C . PHE B 1 299 ? 16.102 99.822 49.397 1.00 40.94 299 PHE B C 1
ATOM 5247 O O . PHE B 1 299 ? 15.135 99.099 49.142 1.00 41.94 299 PHE B O 1
ATOM 5255 N N . VAL B 1 300 ? 17.299 99.343 49.730 1.00 40.93 300 VAL B N 1
ATOM 5256 C CA . VAL B 1 300 ? 17.572 97.914 49.865 1.00 41.58 300 VAL B CA 1
ATOM 5257 C C . VAL B 1 300 ? 17.614 97.585 51.350 1.00 42.28 300 VAL B C 1
ATOM 5258 O O . VAL B 1 300 ? 18.485 98.082 52.073 1.00 42.66 300 VAL B O 1
ATOM 5262 N N . THR B 1 301 ? 16.686 96.743 51.809 1.00 44.00 301 THR B N 1
ATOM 5263 C CA . THR B 1 301 ? 16.508 96.524 53.237 1.00 46.05 301 THR B CA 1
ATOM 5264 C C . THR B 1 301 ? 16.243 95.054 53.540 1.00 49.44 301 THR B C 1
ATOM 5265 O O . THR B 1 301 ? 15.965 94.248 52.647 1.00 48.27 301 THR B O 1
ATOM 5269 N N . HIS B 1 302 ? 16.331 94.713 54.833 1.00 54.43 302 HIS B N 1
ATOM 5270 C CA . HIS B 1 302 ? 15.978 93.367 55.275 1.00 59.74 302 HIS B CA 1
ATOM 5271 C C . HIS B 1 302 ? 14.496 93.083 55.082 1.00 54.19 302 HIS B C 1
ATOM 5272 O O . HIS B 1 302 ? 14.095 91.921 54.955 1.00 52.41 302 HIS B O 1
ATOM 5279 N N . GLY B 1 303 ? 13.669 94.121 55.095 1.00 50.69 303 GLY B N 1
ATOM 5280 C CA . GLY B 1 303 ? 12.245 93.924 55.198 1.00 47.52 303 GLY B CA 1
ATOM 5281 C C . GLY B 1 303 ? 11.730 93.929 56.623 1.00 45.69 303 GLY B C 1
ATOM 5282 O O . GLY B 1 303 ? 10.623 93.439 56.876 1.00 44.94 303 GLY B O 1
ATOM 5283 N N . GLY B 1 304 ? 12.516 94.424 57.573 1.00 45.72 304 GLY B N 1
ATOM 5284 C CA . GLY B 1 304 ? 11.997 94.649 58.905 1.00 44.18 304 GLY B CA 1
ATOM 5285 C C . GLY B 1 304 ? 10.948 95.744 58.899 1.00 43.17 304 GLY B C 1
ATOM 5286 O O . GLY B 1 304 ? 10.954 96.637 58.051 1.00 42.95 304 GLY B O 1
ATOM 5287 N N . MET B 1 305 ? 10.034 95.674 59.872 1.00 42.82 305 MET B N 1
ATOM 5288 C CA . MET B 1 305 ? 8.897 96.592 59.880 1.00 40.36 305 MET B CA 1
ATOM 5289 C C . MET B 1 305 ? 9.344 98.045 59.975 1.00 40.21 305 MET B C 1
ATOM 5290 O O . MET B 1 305 ? 8.747 98.927 59.346 1.00 42.57 305 MET B O 1
ATOM 5295 N N . GLY B 1 306 ? 10.408 98.314 60.731 1.00 38.00 306 GLY B N 1
ATOM 5296 C CA . GLY B 1 306 ? 10.869 99.686 60.870 1.00 36.01 306 GLY B CA 1
ATOM 5297 C C . GLY B 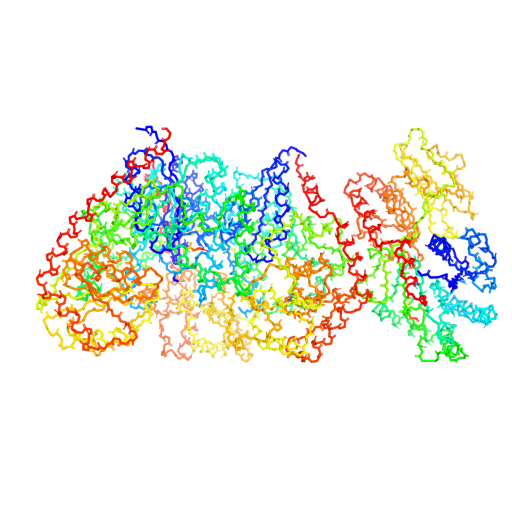1 306 ? 11.348 100.276 59.559 1.00 36.24 306 GLY B C 1
ATOM 5298 O O . GLY B 1 306 ? 10.983 101.396 59.195 1.00 36.94 306 GLY B O 1
ATOM 5299 N N . GLY B 1 307 ? 12.181 99.530 58.834 1.00 36.29 307 GLY B N 1
ATOM 5300 C CA . GLY B 1 307 ? 12.673 100.020 57.556 1.00 35.74 307 GLY B CA 1
ATOM 5301 C C . GLY B 1 307 ? 11.578 100.162 56.515 1.00 37.68 307 GLY B C 1
ATOM 5302 O O . GLY B 1 307 ? 11.542 101.145 55.768 1.00 39.26 307 GLY B O 1
ATOM 5303 N N . ILE B 1 308 ? 10.671 99.187 56.451 1.00 37.49 308 ILE B N 1
ATOM 5304 C CA . ILE B 1 308 ? 9.630 99.215 55.427 1.00 37.53 308 ILE B CA 1
ATOM 5305 C C . ILE B 1 308 ? 8.714 100.420 55.613 1.00 38.80 308 ILE B C 1
ATOM 5306 O O . ILE B 1 308 ? 8.362 101.102 54.643 1.00 38.63 308 ILE B O 1
ATOM 5311 N N . GLN B 1 309 ? 8.326 100.714 56.858 1.00 40.38 309 GLN B N 1
ATOM 5312 C CA . GLN B 1 309 ? 7.482 101.880 57.104 1.00 41.47 309 GLN B CA 1
ATOM 5313 C C . GLN B 1 309 ? 8.211 103.181 56.791 1.00 39.48 309 GLN B C 1
ATOM 5314 O O . GLN B 1 309 ? 7.578 104.159 56.381 1.00 37.36 309 GLN B O 1
ATOM 5320 N N . GLU B 1 310 ? 9.531 103.220 56.989 1.00 40.90 310 GLU B N 1
ATOM 5321 C CA . GLU B 1 310 ? 10.292 104.402 56.598 1.00 42.51 310 GLU B CA 1
ATOM 5322 C C . GLU B 1 310 ? 10.356 104.546 55.083 1.00 38.74 310 GLU B C 1
ATOM 5323 O O . GLU B 1 310 ? 10.310 105.664 54.558 1.00 37.51 310 GLU B O 1
ATOM 5329 N N . GLY B 1 311 ? 10.471 103.428 54.363 1.00 37.84 311 GLY B N 1
ATOM 5330 C CA . GLY B 1 311 ? 10.426 103.494 52.911 1.00 38.67 311 GLY B CA 1
ATOM 5331 C C . GLY B 1 311 ? 9.087 103.992 52.401 1.00 40.38 311 GLY B C 1
ATOM 5332 O O . GLY B 1 311 ? 9.021 104.847 51.513 1.00 40.80 311 GLY B O 1
ATOM 5333 N N . LEU B 1 312 ? 7.997 103.461 52.961 1.00 40.36 312 LEU B N 1
ATOM 5334 C CA . LEU B 1 312 ? 6.663 103.901 52.565 1.00 41.92 312 LEU B CA 1
ATOM 5335 C C . LEU B 1 312 ? 6.453 105.377 52.873 1.00 43.47 312 LEU B C 1
ATOM 5336 O O . LEU B 1 312 ? 5.897 106.118 52.054 1.00 43.35 312 LEU B O 1
ATOM 5341 N N . PHE B 1 313 ? 6.885 105.821 54.054 1.00 45.76 313 PHE B N 1
ATOM 5342 C CA . PHE B 1 313 ? 6.703 107.219 54.422 1.00 47.13 313 PHE B CA 1
ATOM 5343 C C . PHE B 1 313 ? 7.442 108.140 53.463 1.00 48.22 313 PHE B C 1
ATOM 5344 O O . PHE B 1 313 ? 6.931 109.203 53.092 1.00 52.15 313 PHE B O 1
ATOM 5352 N N . SER B 1 314 ? 8.630 107.737 53.027 1.00 47.14 314 SER B N 1
ATOM 5353 C CA . SER B 1 314 ? 9.432 108.550 52.126 1.00 45.92 314 SER B CA 1
ATOM 5354 C C . SER B 1 314 ? 9.073 108.345 50.662 1.00 45.31 314 SER B C 1
ATOM 5355 O O . SER B 1 314 ? 9.622 109.043 49.804 1.00 45.10 314 SER B O 1
ATOM 5358 N N . GLY B 1 315 ? 8.163 107.424 50.358 1.00 44.65 315 GLY B N 1
ATOM 5359 C CA . GLY B 1 315 ? 7.817 107.135 48.979 1.00 45.90 315 GLY B CA 1
ATOM 5360 C C . GLY B 1 315 ? 8.988 106.620 48.168 1.00 46.31 315 GLY B C 1
ATOM 5361 O O . GLY B 1 315 ? 9.217 107.060 47.038 1.00 46.73 315 GLY B O 1
ATOM 5362 N N . VAL B 1 316 ? 9.733 105.683 48.736 1.00 46.32 316 VAL B N 1
ATOM 5363 C CA . VAL B 1 316 ? 10.926 105.115 48.118 1.00 45.76 316 VAL B CA 1
ATOM 5364 C C . VAL B 1 316 ? 10.656 103.640 47.840 1.00 45.37 316 VAL B C 1
ATOM 5365 O O . VAL B 1 316 ? 10.346 102.889 48.775 1.00 44.89 316 VAL B O 1
ATOM 5369 N N . PRO B 1 317 ? 10.760 103.182 46.592 1.00 44.60 317 PRO B N 1
ATOM 5370 C CA . PRO B 1 317 ? 10.570 101.755 46.316 1.00 44.39 317 PRO B CA 1
ATOM 5371 C C . PRO B 1 317 ? 11.683 100.937 46.942 1.00 44.77 317 PRO B C 1
ATOM 5372 O O . PRO B 1 317 ? 12.797 101.422 47.155 1.00 44.64 317 PRO B O 1
ATOM 5376 N N . MET B 1 318 ? 11.385 99.676 47.227 1.00 44.59 318 MET B N 1
ATOM 5377 C CA . MET B 1 318 ? 12.287 98.875 48.035 1.00 45.41 318 MET B CA 1
ATOM 5378 C C . MET B 1 318 ? 12.695 97.588 47.337 1.00 46.33 318 MET B C 1
ATOM 5379 O O . MET B 1 318 ? 11.884 96.931 46.680 1.00 44.03 318 MET B O 1
ATOM 5384 N N . VAL B 1 319 ? 13.969 97.242 47.487 1.00 48.74 319 VAL B N 1
ATOM 5385 C CA . VAL B 1 319 ? 14.472 95.914 47.175 1.00 50.41 319 VAL B CA 1
ATOM 5386 C C . VAL B 1 319 ? 14.637 95.212 48.508 1.00 50.26 319 VAL B C 1
ATOM 5387 O O . VAL B 1 319 ? 15.442 95.635 49.344 1.00 52.28 319 VAL B O 1
ATOM 5391 N N . VAL B 1 320 ? 13.868 94.153 48.723 1.00 50.55 320 VAL B N 1
ATOM 5392 C CA . VAL B 1 320 ? 13.756 93.524 50.031 1.00 49.63 320 VAL B CA 1
ATOM 5393 C C . VAL B 1 320 ? 14.516 92.209 50.001 1.00 51.03 320 VAL B C 1
ATOM 5394 O O . VAL B 1 320 ? 14.371 91.421 49.059 1.00 51.42 320 VAL B O 1
ATOM 5398 N N . ALA B 1 321 ? 15.327 91.980 51.033 1.00 51.98 321 ALA B N 1
ATOM 5399 C CA . ALA B 1 321 ? 16.121 90.765 51.187 1.00 53.34 321 ALA B CA 1
ATOM 5400 C C . ALA B 1 321 ? 15.784 90.153 52.540 1.00 54.39 321 ALA B C 1
ATOM 5401 O O . ALA B 1 321 ? 16.553 90.296 53.501 1.00 55.35 321 ALA B O 1
ATOM 5403 N N . PRO B 1 322 ? 14.662 89.445 52.648 1.00 56.89 322 PRO B N 1
ATOM 5404 C CA . PRO B 1 322 ? 14.229 88.954 53.961 1.00 59.60 322 PRO B CA 1
ATOM 5405 C C . PRO B 1 322 ? 15.154 87.882 54.510 1.00 65.03 322 PRO B C 1
ATOM 5406 O O . PRO B 1 322 ? 15.715 87.068 53.771 1.00 65.78 322 PRO B O 1
ATOM 5410 N N . GLN B 1 323 ? 15.306 87.894 55.838 1.00 70.12 323 GLN B N 1
ATOM 5411 C CA . GLN B 1 323 ? 16.132 86.926 56.554 1.00 76.06 323 GLN B CA 1
ATOM 5412 C C . GLN B 1 323 ? 15.485 86.522 57.878 1.00 77.06 323 GLN B C 1
ATOM 5413 O O . GLN B 1 323 ? 15.127 85.356 58.070 1.00 76.64 323 GLN B O 1
ATOM 5419 N N . ALA B 1 324 ? 15.326 87.480 58.791 1.00 77.96 324 ALA B N 1
ATOM 5420 C CA . ALA B 1 324 ? 14.842 87.201 60.138 1.00 78.04 324 ALA B CA 1
ATOM 5421 C C . ALA B 1 324 ? 13.353 86.845 60.114 1.00 78.68 324 ALA B C 1
ATOM 5422 O O . ALA B 1 324 ? 12.702 86.840 59.069 1.00 79.22 324 ALA B O 1
ATOM 5424 N N . ASN B 1 325 ? 12.823 86.533 61.301 1.00 78.33 325 ASN B N 1
ATOM 5425 C CA . ASN B 1 325 ? 11.488 85.946 61.432 1.00 78.37 325 ASN B CA 1
ATOM 5426 C C . ASN B 1 325 ? 10.395 86.815 60.814 1.00 75.13 325 ASN B C 1
ATOM 5427 O O . ASN B 1 325 ? 9.517 86.314 60.101 1.00 76.27 325 ASN B O 1
ATOM 5432 N N . ASP B 1 326 ? 10.407 88.112 61.113 1.00 70.38 326 ASP B N 1
ATOM 5433 C CA . ASP B 1 326 ? 9.328 88.990 60.668 1.00 66.16 326 ASP B CA 1
ATOM 5434 C C . ASP B 1 326 ? 9.376 89.247 59.164 1.00 61.95 326 ASP B C 1
ATOM 5435 O O . ASP B 1 326 ? 8.332 89.456 58.536 1.00 60.35 326 ASP B O 1
ATOM 5440 N N . GLN B 1 327 ? 10.571 89.253 58.583 1.00 59.91 327 GLN B N 1
ATOM 5441 C CA . GLN B 1 327 ? 10.853 89.794 57.257 1.00 59.35 327 GLN B CA 1
ATOM 5442 C C . GLN B 1 327 ? 10.221 89.070 56.065 1.00 58.29 327 GLN B C 1
ATOM 5443 O O . GLN B 1 327 ? 9.838 89.747 55.100 1.00 58.11 327 GLN B O 1
ATOM 5449 N N . PRO B 1 328 ? 10.122 87.729 56.038 1.00 57.12 328 PRO B N 1
ATOM 5450 C CA . PRO B 1 328 ? 9.558 87.092 54.832 1.00 55.38 328 PRO B CA 1
ATOM 5451 C C . PRO B 1 328 ? 8.140 87.540 54.530 1.00 50.48 328 PRO B C 1
ATOM 5452 O O . PRO B 1 328 ? 7.822 87.843 53.374 1.00 50.38 328 PRO B O 1
ATOM 5456 N N . ALA B 1 329 ? 7.278 87.603 55.547 1.00 46.93 329 ALA B N 1
ATOM 5457 C CA . ALA B 1 329 ? 5.919 88.086 55.330 1.00 44.30 329 ALA B CA 1
ATOM 5458 C C . ALA B 1 329 ? 5.914 89.554 54.915 1.00 41.98 329 ALA B C 1
ATOM 5459 O O . ALA B 1 329 ? 5.126 89.959 54.053 1.00 40.90 329 ALA B O 1
ATOM 5461 N N . ASN B 1 330 ? 6.790 90.365 55.513 1.00 40.47 330 ASN B N 1
ATOM 5462 C CA . ASN B 1 330 ? 6.872 91.769 55.122 1.00 39.33 330 ASN B CA 1
ATOM 5463 C C . ASN B 1 330 ? 7.300 91.909 53.667 1.00 40.36 330 ASN B C 1
ATOM 5464 O O . ASN B 1 330 ? 6.821 92.797 52.952 1.00 40.17 330 ASN B O 1
ATOM 5469 N N . ALA B 1 331 ? 8.214 91.047 53.215 1.00 40.40 331 ALA B N 1
ATOM 5470 C CA . ALA B 1 331 ? 8.617 91.072 51.813 1.00 41.66 331 ALA B CA 1
ATOM 5471 C C . ALA B 1 331 ? 7.440 90.748 50.903 1.00 42.69 331 ALA B C 1
ATOM 5472 O O . ALA B 1 331 ? 7.272 91.369 49.846 1.00 41.63 331 ALA B O 1
ATOM 5474 N N . GLU B 1 332 ? 6.614 89.776 51.298 1.00 44.97 332 GLU B N 1
ATOM 5475 C CA . GLU B 1 332 ? 5.444 89.435 50.497 1.00 48.36 332 GLU B CA 1
ATOM 5476 C C . GLU B 1 332 ? 4.485 90.614 50.405 1.00 42.16 332 GLU B C 1
ATOM 5477 O O . GLU B 1 332 ? 3.921 90.881 49.338 1.00 40.07 332 GLU B O 1
ATOM 5483 N N . SER B 1 333 ? 4.306 91.343 51.510 1.00 39.67 333 SER B N 1
ATOM 5484 C CA . SER B 1 333 ? 3.381 92.472 51.514 1.00 3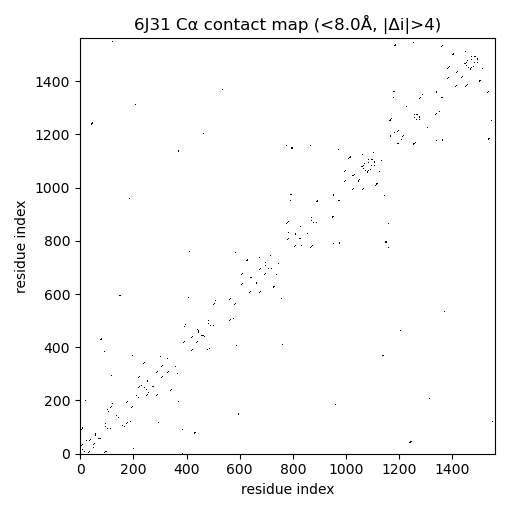8.07 333 SER B CA 1
ATOM 5485 C C . SER B 1 333 ? 3.806 93.533 50.510 1.00 38.26 333 SER B C 1
ATOM 5486 O O . SER B 1 333 ? 3.031 93.910 49.624 1.00 37.51 333 SER B O 1
ATOM 5489 N N . VAL B 1 334 ? 5.051 94.003 50.614 1.00 38.80 334 VAL B N 1
ATOM 5490 C CA . VAL B 1 334 ? 5.505 95.082 49.742 1.00 40.20 334 VAL B CA 1
ATOM 5491 C C . VAL B 1 334 ? 5.571 94.626 48.290 1.00 38.99 334 VAL B C 1
ATOM 5492 O O . VAL B 1 334 ? 5.358 95.429 47.374 1.00 39.65 334 VAL B O 1
ATOM 5496 N N . VAL B 1 335 ? 5.877 93.352 48.047 1.00 39.04 335 VAL B N 1
ATOM 5497 C CA . VAL B 1 335 ? 5.811 92.842 46.681 1.00 39.78 335 VAL B CA 1
ATOM 5498 C C . VAL B 1 335 ? 4.367 92.835 46.185 1.00 39.75 335 VAL B C 1
ATOM 5499 O O . VAL B 1 335 ? 4.077 93.297 45.075 1.00 36.40 335 VAL B O 1
ATOM 5503 N N . GLY B 1 336 ? 3.435 92.361 47.020 1.00 38.58 336 GLY B N 1
ATOM 5504 C CA . GLY B 1 336 ? 2.032 92.351 46.635 1.00 38.69 336 GLY B CA 1
ATOM 5505 C C . GLY B 1 336 ? 1.452 93.730 46.391 1.00 39.01 336 GLY B C 1
ATOM 5506 O O . GLY B 1 336 ? 0.499 93.877 45.621 1.00 39.49 336 GLY B O 1
ATOM 5507 N N . LEU B 1 337 ? 1.997 94.753 47.051 1.00 39.19 337 LEU B N 1
ATOM 5508 C CA . LEU B 1 337 ? 1.567 96.129 46.841 1.00 39.38 337 LEU B CA 1
ATOM 5509 C C . LEU B 1 337 ? 2.146 96.753 45.578 1.00 41.29 337 LEU B C 1
ATOM 5510 O O . LEU B 1 337 ? 1.753 97.874 45.231 1.00 41.82 337 LEU B O 1
ATOM 5515 N N . GLY B 1 338 ? 3.053 96.063 44.886 1.00 42.30 338 GLY B N 1
ATOM 5516 C CA . GLY B 1 338 ? 3.627 96.595 43.664 1.00 42.29 338 GLY B CA 1
ATOM 5517 C C . GLY B 1 338 ? 4.625 97.714 43.862 1.00 43.23 338 GLY B C 1
ATOM 5518 O O . GLY B 1 338 ? 4.730 98.601 43.010 1.00 44.43 338 GLY B O 1
ATOM 5519 N N . ILE B 1 339 ? 5.361 97.704 44.969 1.00 43.08 339 ILE B N 1
ATOM 5520 C CA . ILE B 1 339 ? 6.331 98.759 45.239 1.00 43.66 339 ILE B CA 1
ATOM 5521 C C . ILE B 1 339 ? 7.689 98.160 45.570 1.00 45.28 339 ILE B C 1
ATOM 5522 O O . ILE B 1 339 ? 8.568 98.856 46.090 1.00 45.48 339 ILE B O 1
ATOM 5527 N N . ALA B 1 340 ? 7.876 96.871 45.296 1.00 46.72 340 ALA B N 1
ATOM 5528 C CA . ALA B 1 340 ? 9.085 96.219 45.770 1.00 47.99 340 ALA B CA 1
ATOM 5529 C C . ALA B 1 340 ? 9.458 95.031 44.895 1.00 50.04 340 ALA B C 1
ATOM 5530 O O . ALA B 1 340 ? 8.644 94.507 44.129 1.00 50.92 340 ALA B O 1
ATOM 5532 N N . ARG B 1 341 ? 10.717 94.615 45.038 1.00 50.30 341 ARG B N 1
ATOM 5533 C CA . ARG B 1 341 ? 11.268 93.406 44.443 1.00 51.07 341 ARG B CA 1
ATOM 5534 C C . ARG B 1 341 ? 11.932 92.614 45.558 1.00 50.24 341 ARG B C 1
ATOM 5535 O O . ARG B 1 341 ? 12.619 93.192 46.407 1.00 48.97 341 ARG B O 1
ATOM 5543 N N . ARG B 1 342 ? 11.740 91.299 45.560 1.00 50.85 342 ARG B N 1
ATOM 5544 C CA . ARG B 1 342 ? 12.357 90.435 46.559 1.00 51.14 342 ARG B CA 1
ATOM 5545 C C . ARG B 1 342 ? 13.595 89.762 45.976 1.00 53.58 342 ARG B C 1
ATOM 5546 O O . ARG B 1 342 ? 13.592 89.334 44.817 1.00 56.31 342 ARG B O 1
ATOM 5554 N N . ILE B 1 343 ? 14.664 89.689 46.776 1.00 55.00 343 ILE B N 1
ATOM 5555 C CA . ILE B 1 343 ? 15.899 89.025 46.378 1.00 57.23 343 ILE B CA 1
ATOM 5556 C C . ILE B 1 343 ? 16.383 88.131 47.514 1.00 62.77 343 ILE B C 1
ATOM 5557 O O . ILE B 1 343 ? 16.006 88.297 48.676 1.00 61.95 343 ILE B O 1
ATOM 5562 N N . ASP B 1 344 ? 17.233 87.169 47.153 1.00 69.64 344 ASP B N 1
ATOM 5563 C CA . ASP B 1 344 ? 17.898 86.276 48.096 1.00 75.40 344 ASP B CA 1
ATOM 5564 C C . ASP B 1 344 ? 19.387 86.598 48.102 1.00 78.79 344 ASP B C 1
ATOM 5565 O O . ASP B 1 344 ? 20.026 86.609 47.045 1.00 79.54 344 ASP B O 1
ATOM 5570 N N . ILE B 1 345 ? 19.928 86.875 49.292 1.00 81.26 345 ILE B N 1
ATOM 5571 C CA . ILE B 1 345 ? 21.315 87.325 49.412 1.00 83.75 345 ILE B CA 1
ATOM 5572 C C . ILE B 1 345 ? 22.284 86.302 48.826 1.00 85.92 345 ILE B C 1
ATOM 5573 O O . ILE B 1 345 ? 23.306 86.666 48.230 1.00 87.18 345 ILE B O 1
ATOM 5578 N N . ALA B 1 346 ? 21.977 85.013 48.966 1.00 86.23 346 ALA B N 1
ATOM 5579 C CA . ALA B 1 346 ? 22.889 83.984 48.478 1.00 87.05 346 ALA B CA 1
ATOM 5580 C C . ALA B 1 346 ? 23.003 83.992 46.954 1.00 87.59 346 ALA B C 1
ATOM 5581 O O . ALA B 1 346 ? 24.110 83.923 46.407 1.00 87.90 346 ALA B O 1
ATOM 5583 N N . THR B 1 347 ? 21.875 84.093 46.249 1.00 87.00 347 THR B N 1
ATOM 5584 C CA . THR B 1 347 ? 21.832 83.855 44.809 1.00 85.91 347 THR B CA 1
ATOM 5585 C C . THR B 1 347 ? 21.738 85.126 43.974 1.00 86.67 347 THR B C 1
ATOM 5586 O O . THR B 1 347 ? 21.649 85.034 42.743 1.00 90.18 347 THR B O 1
ATOM 5590 N N . VAL B 1 348 ? 21.737 86.302 44.602 1.00 83.65 348 VAL B N 1
ATOM 5591 C CA . VAL B 1 348 ? 21.568 87.545 43.857 1.00 81.40 348 VAL B CA 1
ATOM 5592 C C . VAL B 1 348 ? 22.811 87.822 43.019 1.00 80.71 348 VAL B C 1
ATOM 5593 O O . VAL B 1 348 ? 23.944 87.712 43.499 1.00 77.82 348 VAL B O 1
ATOM 5597 N N . THR B 1 349 ? 22.603 88.163 41.743 1.00 83.35 349 THR B N 1
ATOM 5598 C CA . THR B 1 349 ? 23.678 88.526 40.833 1.00 84.33 349 THR B CA 1
ATOM 5599 C C . THR B 1 349 ? 23.716 90.023 40.615 1.00 84.00 349 THR B C 1
ATOM 5600 O O . THR B 1 349 ? 22.713 90.718 40.799 1.00 82.32 349 THR B O 1
ATOM 5604 N N . PRO B 1 350 ? 24.882 90.560 40.269 1.00 85.59 350 PRO B N 1
ATOM 5605 C CA . PRO B 1 350 ? 24.958 91.990 39.965 1.00 87.00 350 PRO B CA 1
ATOM 5606 C C . PRO B 1 350 ? 24.012 92.448 38.864 1.00 89.30 350 PRO B C 1
ATOM 5607 O O . PRO B 1 350 ? 23.484 93.558 38.954 1.00 89.69 350 PRO B O 1
ATOM 5611 N N . ASP B 1 351 ? 23.820 91.648 37.809 1.00 90.56 351 ASP B N 1
ATOM 5612 C CA . ASP B 1 351 ? 22.927 92.033 36.720 1.00 92.31 351 ASP B CA 1
ATOM 5613 C C . ASP B 1 351 ? 21.488 92.138 37.197 1.00 90.35 351 ASP B C 1
ATOM 5614 O O . ASP B 1 351 ? 20.765 93.079 36.841 1.00 91.06 351 ASP B O 1
ATOM 5619 N N . ARG B 1 352 ? 21.057 91.157 37.980 1.00 87.69 352 ARG B N 1
ATOM 5620 C CA . ARG B 1 352 ? 19.678 91.117 38.447 1.00 86.20 352 ARG B CA 1
ATOM 5621 C C . ARG B 1 352 ? 19.381 92.251 39.425 1.00 81.33 352 ARG B C 1
ATOM 5622 O O . ARG B 1 352 ? 18.365 92.945 39.299 1.00 81.72 352 ARG B O 1
ATOM 5630 N N . LEU B 1 353 ? 20.263 92.448 40.406 1.00 76.74 353 LEU B N 1
ATOM 5631 C CA . LEU B 1 353 ? 20.136 93.537 41.374 1.00 74.34 353 LEU B CA 1
ATOM 5632 C C . LEU B 1 353 ? 20.154 94.893 40.675 1.00 76.58 353 LEU B C 1
ATOM 5633 O O . LEU B 1 353 ? 19.441 95.820 41.077 1.00 75.99 353 LEU B O 1
ATOM 5638 N N . ARG B 1 354 ? 20.992 95.035 39.650 1.00 80.02 354 ARG B N 1
ATOM 5639 C CA . ARG B 1 354 ? 21.069 96.286 38.907 1.00 82.89 354 ARG B CA 1
ATOM 5640 C C . ARG B 1 354 ? 19.761 96.568 38.173 1.00 84.35 354 ARG B C 1
ATOM 5641 O O . ARG B 1 354 ? 19.287 97.712 38.148 1.00 84.99 354 ARG B O 1
ATOM 5649 N N . ALA B 1 355 ? 19.164 95.538 37.570 1.00 85.48 355 ALA B N 1
ATOM 5650 C CA . ALA B 1 355 ? 17.895 95.715 36.873 1.00 86.55 355 ALA B CA 1
ATOM 5651 C C . ALA B 1 355 ? 16.782 96.081 37.845 1.00 84.30 355 ALA B C 1
ATOM 5652 O O . ALA B 1 355 ? 16.003 97.007 37.591 1.00 87.84 355 ALA B O 1
ATOM 5654 N N . ALA B 1 356 ? 16.691 95.359 38.966 1.00 81.18 356 ALA B N 1
ATOM 5655 C CA . ALA B 1 356 ? 15.663 95.653 39.960 1.00 78.31 356 ALA B CA 1
ATOM 5656 C C . ALA B 1 356 ? 15.789 97.079 40.475 1.00 73.87 356 ALA B C 1
ATOM 5657 O O . ALA B 1 356 ? 14.784 97.783 40.628 1.00 73.81 356 ALA B O 1
ATOM 5659 N N . VAL B 1 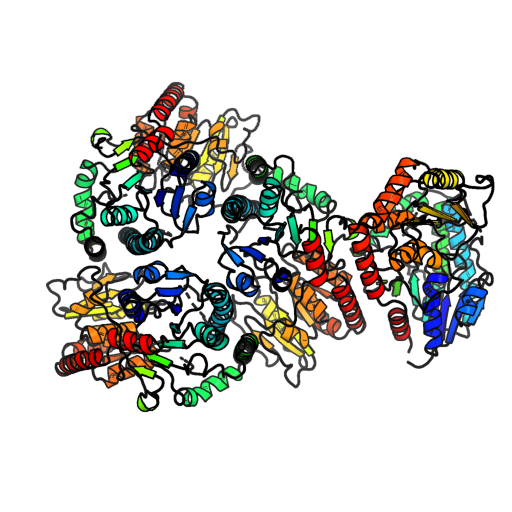357 ? 17.018 97.528 40.733 1.00 69.01 357 VAL B N 1
ATOM 5660 C CA . VAL B 1 357 ? 17.219 98.883 41.236 1.00 63.94 357 VAL B CA 1
ATOM 5661 C C . VAL B 1 357 ? 16.785 99.901 40.190 1.00 62.91 357 VAL B C 1
ATOM 5662 O O . VAL B 1 357 ? 16.031 100.836 40.482 1.00 62.39 357 VAL B O 1
ATOM 5666 N N . VAL B 1 358 ? 17.249 99.729 38.950 1.00 63.41 358 VAL B N 1
ATOM 5667 C CA . VAL B 1 358 ? 16.990 100.728 37.916 1.00 64.44 358 VAL B CA 1
ATOM 5668 C C . VAL B 1 358 ? 15.519 100.709 37.500 1.00 65.52 358 VAL B C 1
ATOM 5669 O O . VAL B 1 358 ? 14.921 101.764 37.255 1.00 65.34 358 VAL B O 1
ATOM 5673 N N . GLU B 1 359 ? 14.912 99.520 37.407 1.00 67.29 359 GLU B N 1
ATOM 5674 C CA . GLU B 1 359 ? 13.506 99.441 37.011 1.00 69.39 359 GLU B CA 1
ATOM 5675 C C . GLU B 1 359 ? 12.591 100.035 38.076 1.00 65.35 359 GLU B C 1
ATOM 5676 O O . GLU B 1 359 ? 11.653 100.772 37.753 1.00 65.92 359 GLU B O 1
ATOM 5682 N N . LEU B 1 360 ? 12.834 99.706 39.348 1.00 60.61 360 LEU B N 1
ATOM 5683 C CA . LEU B 1 360 ? 12.011 100.249 40.424 1.00 56.86 360 LEU B CA 1
ATOM 5684 C C . LEU B 1 360 ? 12.087 101.769 40.454 1.00 57.19 360 LEU B C 1
ATOM 5685 O O . LEU B 1 360 ? 11.072 102.447 40.652 1.00 56.15 360 LEU B O 1
ATOM 5690 N N . ALA B 1 361 ? 13.287 102.324 40.269 1.00 59.21 361 ALA B N 1
ATOM 5691 C CA . ALA B 1 361 ? 13.445 103.772 40.343 1.00 62.35 361 ALA B CA 1
ATOM 5692 C C . ALA B 1 361 ? 12.883 104.465 39.108 1.00 65.73 361 ALA B C 1
ATOM 5693 O O . ALA B 1 361 ? 12.509 105.641 39.174 1.00 66.37 361 ALA B O 1
ATOM 5695 N N . SER B 1 362 ? 12.832 103.770 37.972 1.00 67.70 362 SER B N 1
ATOM 5696 C CA . SER B 1 362 ? 12.380 104.379 36.728 1.00 70.37 362 SER B CA 1
ATOM 5697 C C . SER B 1 362 ? 10.919 104.096 36.401 1.00 70.31 362 SER B C 1
ATOM 5698 O O . SER B 1 362 ? 10.352 104.785 35.545 1.00 72.50 362 SER B O 1
ATOM 5701 N N . ASP B 1 363 ? 10.300 103.121 37.058 1.00 67.98 363 ASP B N 1
ATOM 5702 C CA . ASP B 1 363 ? 8.932 102.730 36.729 1.00 66.09 363 ASP B CA 1
ATOM 5703 C C . ASP B 1 363 ? 7.959 103.779 37.254 1.00 63.32 363 ASP B C 1
ATOM 5704 O O . ASP B 1 363 ? 7.862 103.962 38.472 1.00 62.67 363 ASP B O 1
ATOM 5709 N N . PRO B 1 364 ? 7.224 104.478 36.386 1.00 61.27 364 PRO B N 1
ATOM 5710 C CA . PRO B 1 364 ? 6.284 105.494 36.884 1.00 59.35 364 PRO B CA 1
ATOM 5711 C C . PRO B 1 364 ? 5.096 104.907 37.624 1.00 58.13 364 PRO B C 1
ATOM 5712 O O . PRO B 1 364 ? 4.534 105.580 38.498 1.00 58.06 364 PRO B O 1
ATOM 5716 N N . ALA B 1 365 ? 4.681 103.683 37.287 1.00 56.79 365 ALA B N 1
ATOM 5717 C CA . ALA B 1 365 ? 3.582 103.051 38.010 1.00 54.99 365 ALA B CA 1
ATOM 5718 C C . ALA B 1 365 ? 3.966 102.773 39.457 1.00 53.39 365 ALA B C 1
ATOM 5719 O O . ALA B 1 365 ? 3.130 102.888 40.362 1.00 51.62 365 ALA B O 1
ATOM 5721 N N . VAL B 1 366 ? 5.229 102.412 39.693 1.00 53.26 366 VAL B N 1
ATOM 5722 C CA . VAL B 1 366 ? 5.710 102.217 41.056 1.00 51.11 366 VAL B CA 1
ATOM 5723 C C . VAL B 1 366 ? 5.623 103.521 41.839 1.00 50.76 366 VAL B C 1
ATOM 5724 O O . VAL B 1 366 ? 5.230 103.534 43.012 1.00 50.66 366 VAL B O 1
ATOM 5728 N N . ALA B 1 367 ? 5.989 104.638 41.207 1.00 51.03 367 ALA B N 1
ATOM 5729 C CA . ALA B 1 367 ? 5.906 105.922 41.894 1.00 51.70 367 ALA B CA 1
ATOM 5730 C C . ALA B 1 367 ? 4.468 106.259 42.270 1.00 50.35 367 ALA B C 1
ATOM 5731 O O . ALA B 1 367 ? 4.208 106.765 43.369 1.00 48.83 367 ALA B O 1
ATOM 5733 N N . GLU B 1 368 ? 3.518 105.972 41.378 1.00 50.50 368 GLU B N 1
ATOM 5734 C CA . GLU B 1 368 ? 2.121 106.289 41.659 1.00 50.04 368 GLU B CA 1
ATOM 5735 C C . GLU B 1 368 ? 1.589 105.467 42.827 1.00 47.50 368 GLU B C 1
ATOM 5736 O O . GLU B 1 368 ? 0.881 105.995 43.693 1.00 47.73 368 GLU B O 1
ATOM 5742 N N . ARG B 1 369 ? 1.926 104.176 42.872 1.00 44.78 369 ARG B N 1
ATOM 5743 C CA . ARG B 1 369 ? 1.469 103.330 43.968 1.00 42.75 369 ARG B CA 1
ATOM 5744 C C . ARG B 1 369 ? 2.029 103.804 45.300 1.00 42.44 369 ARG B C 1
ATOM 5745 O O . ARG B 1 369 ? 1.330 103.779 46.319 1.00 42.92 369 ARG B O 1
ATOM 5753 N N . LEU B 1 370 ? 3.287 104.250 45.309 1.00 42.28 370 LEU B N 1
ATOM 5754 C CA . LEU B 1 370 ? 3.882 104.769 46.536 1.00 41.35 370 LEU B CA 1
ATOM 5755 C C . LEU B 1 370 ? 3.140 106.002 47.033 1.00 42.36 370 LEU B C 1
ATOM 5756 O O . LEU B 1 370 ? 2.885 106.138 48.236 1.00 41.87 370 LEU B O 1
ATOM 5761 N N . SER B 1 371 ? 2.781 106.911 46.124 1.00 45.08 371 SER B N 1
ATOM 5762 C CA . SER B 1 371 ? 2.014 108.085 46.525 1.00 45.66 371 SER B CA 1
ATOM 5763 C C . SER B 1 371 ? 0.661 107.680 47.087 1.00 44.22 371 SER B C 1
ATOM 5764 O O . SER B 1 371 ? 0.202 108.239 48.090 1.00 42.25 371 SER B O 1
ATOM 5767 N N . GLY B 1 372 ? 0.016 106.691 46.462 1.00 44.50 372 GLY B N 1
ATOM 5768 C CA . GLY B 1 372 ? -1.248 106.203 46.984 1.00 44.07 372 GLY B CA 1
ATOM 5769 C C . GLY B 1 372 ? -1.103 105.583 48.358 1.00 43.64 372 GLY B C 1
ATOM 5770 O O . GLY B 1 372 ? -1.934 105.807 49.242 1.00 43.63 372 GLY B O 1
ATOM 5771 N N . LEU B 1 373 ? -0.049 104.788 48.557 1.00 42.38 373 LEU B N 1
ATOM 5772 C CA . LEU B 1 373 ? 0.180 104.182 49.862 1.00 41.38 373 LEU B CA 1
ATOM 5773 C C . LEU B 1 373 ? 0.502 105.234 50.918 1.00 40.92 373 LEU B C 1
ATOM 5774 O O . LEU B 1 373 ? 0.189 105.038 52.098 1.00 39.97 373 LEU B O 1
ATOM 5779 N N . ARG B 1 374 ? 1.123 106.348 50.524 1.00 42.42 374 ARG B N 1
ATOM 5780 C CA . ARG B 1 374 ? 1.355 107.425 51.481 1.00 45.52 374 ARG B CA 1
ATOM 5781 C C . ARG B 1 374 ? 0.030 107.963 52.010 1.00 47.36 374 ARG B C 1
ATOM 5782 O O . ARG B 1 374 ? -0.122 108.195 53.215 1.00 47.10 374 ARG B O 1
ATOM 5790 N N . ARG B 1 375 ? -0.954 108.142 51.124 1.00 50.64 375 ARG B N 1
ATOM 5791 C CA . ARG B 1 375 ? -2.275 108.583 51.563 1.00 54.98 375 ARG B CA 1
ATOM 5792 C C . ARG B 1 375 ? -2.961 107.528 52.427 1.00 55.61 375 ARG B C 1
ATOM 5793 O O . ARG B 1 375 ? -3.560 107.864 53.455 1.00 56.33 375 ARG B O 1
ATOM 5801 N N . GLU B 1 376 ? -2.869 106.250 52.049 1.00 55.18 376 GLU B N 1
ATOM 5802 C CA . GLU B 1 376 ? -3.473 105.200 52.869 1.00 56.19 376 GLU B CA 1
ATOM 5803 C C . GLU B 1 376 ? -2.834 105.132 54.248 1.00 58.07 376 GLU B C 1
ATOM 5804 O O . GLU B 1 376 ? -3.508 104.826 55.240 1.00 58.22 376 GLU B O 1
ATOM 5810 N N . LEU B 1 377 ? -1.526 105.385 54.326 1.00 60.27 377 LEU B N 1
ATOM 5811 C CA . LEU B 1 377 ? -0.821 105.264 55.599 1.00 63.09 377 LEU B CA 1
ATOM 5812 C C . LEU B 1 377 ? -1.366 106.240 56.628 1.00 67.99 377 LEU B C 1
ATOM 5813 O O . LEU B 1 377 ? -1.695 105.859 57.758 1.00 68.10 377 LEU B O 1
ATOM 5818 N N . ARG B 1 378 ? -1.458 107.511 56.255 1.00 71.90 378 ARG B N 1
ATOM 5819 C CA . ARG B 1 378 ? -1.884 108.518 57.213 1.00 75.01 378 ARG B CA 1
ATOM 5820 C C . ARG B 1 378 ? -3.347 108.329 57.636 1.00 73.42 378 ARG B C 1
ATOM 5821 O O . ARG B 1 378 ? -3.716 108.738 58.737 1.00 74.83 378 ARG B O 1
ATOM 5829 N N . ALA B 1 379 ? -4.174 107.669 56.821 1.00 71.11 379 ALA B N 1
ATOM 5830 C CA . ALA B 1 379 ? -5.605 107.484 57.071 1.00 66.50 379 ALA B CA 1
ATOM 5831 C C . ALA B 1 379 ? -5.929 106.533 58.231 1.00 60.67 379 ALA B C 1
ATOM 5832 O O . ALA B 1 379 ? -7.113 106.373 58.570 1.00 59.84 379 ALA B O 1
ATOM 5834 N N . HIS B 1 380 ? -4.941 105.880 58.839 1.00 56.35 380 HIS B N 1
ATOM 5835 C CA . HIS B 1 380 ? -5.225 104.941 59.919 1.00 53.06 380 HIS B CA 1
ATOM 5836 C C . HIS B 1 380 ? -5.401 105.623 61.267 1.00 49.19 380 HIS B C 1
ATOM 5837 O O . HIS B 1 380 ? -5.847 104.972 62.215 1.00 48.03 380 HIS B O 1
ATOM 5844 N N . GLY B 1 381 ? -5.065 106.912 61.377 1.00 45.12 381 GLY B N 1
ATOM 5845 C CA . GLY B 1 381 ? -5.293 107.685 62.579 1.00 40.67 381 GLY B CA 1
ATOM 5846 C C . GLY B 1 381 ? -4.025 108.070 63.314 1.00 36.28 381 GLY B C 1
ATOM 5847 O O . GLY B 1 381 ? -3.977 109.141 63.933 1.00 34.23 381 GLY B O 1
ATOM 5848 N N . GLY B 1 382 ? -3.015 107.204 63.292 1.00 34.32 382 GLY B N 1
ATOM 5849 C CA . GLY B 1 382 ? -1.707 107.513 63.831 1.00 32.71 382 GLY B CA 1
ATOM 5850 C C . GLY B 1 382 ? -1.720 107.859 65.310 1.00 32.53 382 GLY B C 1
ATOM 5851 O O . GLY B 1 382 ? -2.500 107.330 66.108 1.00 32.40 382 GLY B O 1
ATOM 5852 N N . THR B 1 383 ? -0.821 108.777 65.672 1.00 32.75 383 THR B N 1
ATOM 5853 C CA . THR B 1 383 ? -0.580 109.106 67.074 1.00 32.31 383 THR B CA 1
ATOM 5854 C C . THR B 1 383 ? -1.846 109.605 67.755 1.00 32.13 383 THR B C 1
ATOM 5855 O O . THR B 1 383 ? -2.141 109.233 68.897 1.00 33.70 383 THR B O 1
ATOM 5859 N N . MET B 1 384 ? -2.579 110.492 67.085 1.00 33.40 384 MET B N 1
ATOM 5860 C CA . MET B 1 384 ? -3.737 111.115 67.713 1.00 35.04 384 MET B CA 1
ATOM 5861 C C . MET B 1 384 ? -4.861 110.116 67.968 1.00 31.26 384 MET B C 1
ATOM 5862 O O . MET B 1 384 ? -5.504 110.165 69.022 1.00 31.22 384 MET B O 1
ATOM 5867 N N . ARG B 1 385 ? -5.119 109.202 67.027 1.00 31.75 385 ARG B N 1
ATOM 5868 C CA . ARG B 1 385 ? -6.164 108.207 67.264 1.00 31.63 385 ARG B CA 1
ATOM 5869 C C . ARG B 1 385 ? -5.777 107.255 68.390 1.00 31.72 385 ARG B C 1
ATOM 5870 O O . ARG B 1 385 ? -6.627 106.865 69.200 1.00 31.83 385 ARG B O 1
ATOM 5878 N N . ALA B 1 386 ? -4.507 106.849 68.441 1.00 30.78 386 ALA B N 1
ATOM 5879 C CA . ALA B 1 386 ? -4.063 105.973 69.518 1.00 30.38 386 ALA B CA 1
ATOM 5880 C C . ALA B 1 386 ? -4.197 106.665 70.869 1.00 31.04 386 ALA B C 1
ATOM 5881 O O . ALA B 1 386 ? -4.635 106.053 71.850 1.00 30.07 386 ALA B O 1
ATOM 5883 N N . ALA B 1 387 ? -3.825 107.946 70.938 1.00 31.31 387 ALA B N 1
ATOM 5884 C CA . ALA B 1 387 ? -3.972 108.686 72.186 1.00 31.27 387 ALA B CA 1
ATOM 5885 C C . ALA B 1 387 ? -5.440 108.817 72.578 1.00 33.74 387 ALA B C 1
ATOM 5886 O O . ALA B 1 387 ? -5.787 108.679 73.757 1.00 34.13 387 ALA B O 1
ATOM 5888 N N . ASP B 1 388 ? -6.322 109.060 71.601 1.00 34.25 388 ASP B N 1
ATOM 5889 C CA . ASP B 1 388 ? -7.748 109.161 71.909 1.00 34.19 388 ASP B CA 1
ATOM 5890 C C . ASP B 1 388 ? -8.277 107.853 72.478 1.00 32.62 388 ASP B C 1
ATOM 5891 O O . ASP B 1 388 ? -9.075 107.854 73.423 1.00 34.21 388 ASP B O 1
ATOM 5896 N N . LEU B 1 389 ? -7.850 106.727 71.909 1.00 31.43 389 LEU B N 1
ATOM 5897 C CA . LEU B 1 389 ? -8.296 105.434 72.412 1.00 32.96 389 LEU B CA 1
ATOM 5898 C C . LEU B 1 389 ? -7.761 105.170 73.816 1.00 34.14 389 LEU B C 1
ATOM 5899 O O . LEU B 1 389 ? -8.460 104.589 74.652 1.00 35.10 389 LEU B O 1
ATOM 5904 N N . ILE B 1 390 ? -6.520 105.574 74.093 1.00 34.14 390 ILE B N 1
ATOM 5905 C CA . ILE B 1 390 ? -5.974 105.380 75.433 1.00 34.00 390 ILE B CA 1
ATOM 5906 C C . ILE B 1 390 ? -6.707 106.249 76.450 1.00 36.14 390 ILE B C 1
ATOM 5907 O O . ILE B 1 390 ? -7.045 105.791 77.549 1.00 36.31 390 ILE B O 1
ATOM 5912 N N . GLU B 1 391 ? -6.974 107.510 76.101 1.00 35.02 391 GLU B N 1
ATOM 5913 C CA . GLU B 1 391 ? -7.683 108.392 77.020 1.00 36.12 391 GLU B CA 1
ATOM 5914 C C . GLU B 1 391 ? -9.101 107.919 77.300 1.00 38.81 391 GLU B C 1
ATOM 5915 O O . GLU B 1 391 ? -9.653 108.241 78.358 1.00 37.30 391 GLU B O 1
ATOM 5921 N N . ARG B 1 392 ? -9.681 107.127 76.399 1.00 42.24 392 ARG B N 1
ATOM 5922 C CA . ARG B 1 392 ? -11.004 106.573 76.637 1.00 48.19 392 ARG B CA 1
ATOM 5923 C C . ARG B 1 392 ? -11.028 105.676 77.868 1.00 46.25 392 ARG B C 1
ATOM 5924 O O . ARG B 1 392 ? -12.089 105.503 78.474 1.00 46.41 392 ARG B O 1
ATOM 5932 N N . GLN B 1 393 ? -9.885 105.111 78.262 1.00 45.13 393 GLN B N 1
ATOM 5933 C CA . GLN B 1 393 ? -9.831 104.274 79.453 1.00 43.51 393 GLN B CA 1
ATOM 5934 C C . GLN B 1 393 ? -9.679 105.077 80.739 1.00 41.11 393 GLN B C 1
ATOM 5935 O O . GLN B 1 393 ? -9.829 104.508 81.823 1.00 40.09 393 GLN B O 1
ATOM 5941 N N . LEU B 1 394 ? -9.355 106.374 80.648 1.00 40.17 394 LEU B N 1
ATOM 5942 C CA . LEU B 1 394 ? -9.199 107.295 81.765 1.00 38.71 394 LEU B CA 1
ATOM 5943 C C . LEU B 1 394 ? -10.523 107.942 82.170 1.00 40.39 394 LEU B C 1
ATOM 5944 O O . LEU B 1 394 ? -11.396 108.173 81.327 1.00 39.73 394 LEU B O 1
ATOM 5949 N N . PRO B 1 395 ? -10.694 108.256 83.463 1.00 41.78 395 PRO B N 1
ATOM 5950 C CA . PRO B 1 395 ? -11.896 108.940 83.953 1.00 42.88 395 PRO B CA 1
ATOM 5951 C C . PRO B 1 395 ? -11.957 110.398 83.479 1.00 43.28 395 PRO B C 1
ATOM 5952 O O . PRO B 1 395 ? -13.038 110.963 83.275 1.00 43.69 395 PRO B O 1
ATOM 5956 N N . PRO C 1 2 ? 79.388 124.981 102.819 1.00 100.74 2 PRO C N 1
ATOM 5957 C CA . PRO C 1 2 ? 80.384 125.356 101.808 1.00 101.26 2 PRO C CA 1
ATOM 5958 C C . PRO C 1 2 ? 81.286 126.505 102.257 1.00 102.80 2 PRO C C 1
ATOM 5959 O O . PRO C 1 2 ? 80.804 127.607 102.528 1.00 102.90 2 PRO C O 1
ATOM 5963 N N . ARG C 1 3 ? 82.586 126.222 102.355 1.00 104.29 3 ARG C N 1
ATOM 5964 C CA . ARG C 1 3 ? 83.644 127.195 102.617 1.00 106.00 3 ARG C CA 1
ATOM 5965 C C . ARG C 1 3 ? 83.525 128.416 101.704 1.00 101.57 3 ARG C C 1
ATOM 5966 O O . ARG C 1 3 ? 82.872 128.337 100.656 1.00 101.63 3 ARG C O 1
ATOM 5974 N N . PRO C 1 4 ? 84.157 129.568 102.064 1.00 97.22 4 PRO C N 1
ATOM 5975 C CA . PRO C 1 4 ? 83.967 130.818 101.300 1.00 93.35 4 PRO C CA 1
ATOM 5976 C C . PRO C 1 4 ? 84.025 130.736 99.780 1.00 87.29 4 PRO C C 1
ATOM 5977 O O . PRO C 1 4 ? 82.995 130.523 99.133 1.00 90.49 4 PRO C O 1
ATOM 5981 N N . GLY C 1 5 ? 85.198 130.931 99.190 1.00 79.81 5 GLY C N 1
ATOM 5982 C CA . GLY C 1 5 ? 85.290 130.918 97.746 1.00 72.13 5 GLY C CA 1
ATOM 5983 C C . GLY C 1 5 ? 85.033 132.290 97.140 1.00 63.99 5 GLY C C 1
ATOM 5984 O O . GLY C 1 5 ? 84.408 133.165 97.739 1.00 62.42 5 GLY C O 1
ATOM 5985 N N . HIS C 1 6 ? 85.524 132.466 95.915 1.00 57.66 6 HIS C N 1
ATOM 5986 C CA . HIS C 1 6 ? 85.482 133.747 95.219 1.00 51.96 6 HIS C CA 1
ATOM 5987 C C . HIS C 1 6 ? 84.438 133.685 94.111 1.00 46.92 6 HIS C C 1
ATOM 5988 O O . HIS C 1 6 ? 84.559 132.883 93.178 1.00 46.90 6 HIS C O 1
ATOM 5995 N N . ILE C 1 7 ? 83.408 134.520 94.230 1.00 42.75 7 ILE C N 1
ATOM 5996 C CA . ILE C 1 7 ? 82.345 134.642 93.237 1.00 40.25 7 ILE C CA 1
ATOM 5997 C C . ILE C 1 7 ? 82.469 135.996 92.550 1.00 38.45 7 ILE C C 1
ATOM 5998 O O . ILE C 1 7 ? 82.533 137.034 93.219 1.00 38.42 7 ILE C O 1
ATOM 6003 N N . ALA C 1 8 ? 82.506 135.990 91.221 1.00 37.26 8 ALA C N 1
ATOM 6004 C CA . ALA C 1 8 ? 82.627 137.216 90.440 1.00 37.47 8 ALA C CA 1
ATOM 6005 C C . ALA C 1 8 ? 81.325 137.487 89.694 1.00 36.41 8 ALA C C 1
ATOM 6006 O O . ALA C 1 8 ? 80.895 136.671 88.873 1.00 35.46 8 ALA C O 1
ATOM 6008 N N . MET C 1 9 ? 80.700 138.626 89.985 1.00 35.52 9 MET C N 1
ATOM 6009 C CA . MET C 1 9 ? 79.521 139.087 89.266 1.00 35.07 9 MET C CA 1
ATOM 6010 C C . MET C 1 9 ? 79.937 140.148 88.253 1.00 35.98 9 MET C C 1
ATOM 6011 O O . MET C 1 9 ? 80.763 141.013 88.552 1.00 37.44 9 MET C O 1
ATOM 6016 N N . VAL C 1 10 ? 79.386 140.067 87.042 1.00 36.98 10 VAL C N 1
ATOM 6017 C CA . VAL C 1 10 ? 79.662 141.033 85.983 1.00 35.16 10 VAL C CA 1
ATOM 6018 C C . VAL C 1 10 ? 78.333 141.526 85.424 1.00 36.11 10 VAL C C 1
ATOM 6019 O O . VAL C 1 10 ? 77.444 140.720 85.131 1.00 34.34 10 VAL C O 1
ATOM 6023 N N . SER C 1 11 ? 78.197 142.840 85.270 1.00 34.80 11 SER C N 1
ATOM 6024 C CA . SER C 1 11 ? 76.979 143.394 84.695 1.00 35.11 11 SER C CA 1
ATOM 6025 C C . SER C 1 11 ? 77.321 144.647 83.894 1.00 34.71 11 SER C C 1
ATOM 6026 O O . SER C 1 11 ? 78.491 144.941 83.632 1.00 35.14 11 SER C O 1
ATOM 6029 N N . VAL C 1 12 ? 76.285 145.369 83.481 1.00 34.47 12 VAL C N 1
ATOM 6030 C CA . VAL C 1 12 ? 76.427 146.571 82.661 1.00 34.69 12 VAL C CA 1
ATOM 6031 C C . VAL C 1 12 ? 75.695 147.714 83.355 1.00 38.28 12 VAL C C 1
ATOM 6032 O O . VAL C 1 12 ? 74.819 147.485 84.204 1.00 34.30 12 VAL C O 1
ATOM 6036 N N . PRO C 1 13 ? 76.032 148.967 83.021 1.00 38.90 13 PRO C N 1
ATOM 6037 C CA . PRO C 1 13 ? 75.388 150.105 83.696 1.00 40.15 13 PRO C CA 1
ATOM 6038 C C . PRO C 1 13 ? 73.964 150.398 83.247 1.00 43.60 13 PRO C C 1
ATOM 6039 O O . PRO C 1 13 ? 73.306 151.237 83.878 1.00 44.05 13 PRO C O 1
ATOM 6043 N N . SER C 1 14 ? 73.472 149.759 82.187 1.00 47.22 14 SER C N 1
ATOM 6044 C CA . SER C 1 14 ? 72.104 149.986 81.731 1.00 49.97 14 SER C CA 1
ATOM 6045 C C . SER C 1 14 ? 71.099 149.675 82.837 1.00 54.61 14 SER C C 1
ATOM 6046 O O . SER C 1 14 ? 71.301 148.777 83.661 1.00 54.90 14 SER C O 1
ATOM 6049 N N . ARG C 1 15 ? 70.003 150.441 82.857 1.00 59.60 15 ARG C N 1
ATOM 6050 C CA . ARG C 1 15 ? 69.144 150.460 84.041 1.00 63.49 15 ARG C CA 1
ATOM 6051 C C . ARG C 1 15 ? 68.448 149.127 84.295 1.00 61.90 15 ARG C C 1
ATOM 6052 O O . ARG C 1 15 ? 68.224 148.765 85.455 1.00 64.45 15 ARG C O 1
ATOM 6060 N N . GLY C 1 16 ? 68.120 148.373 83.267 1.00 56.87 16 GLY C N 1
ATOM 6061 C CA . GLY C 1 16 ? 67.452 147.147 83.651 1.00 52.68 16 GLY C CA 1
ATOM 6062 C C . GLY C 1 16 ? 68.338 146.055 84.215 1.00 47.66 16 GLY C C 1
ATOM 6063 O O . GLY C 1 16 ? 67.832 144.969 84.502 1.00 46.32 16 GLY C O 1
ATOM 6064 N N . HIS C 1 17 ? 69.640 146.301 84.407 1.00 44.60 17 HIS C N 1
ATOM 6065 C CA . HIS C 1 17 ? 70.584 145.215 84.644 1.00 41.55 17 HIS C CA 1
ATOM 6066 C C . HIS C 1 17 ? 71.308 145.258 85.986 1.00 39.84 17 HIS C C 1
ATOM 6067 O O . HIS C 1 17 ? 72.230 144.463 86.196 1.00 37.88 17 HIS C O 1
ATOM 6074 N N . LEU C 1 18 ? 70.923 146.140 86.903 1.00 40.26 18 LEU C N 1
ATOM 6075 C CA . LEU C 1 18 ? 71.548 146.197 88.219 1.00 41.74 18 LEU C CA 1
ATOM 6076 C C . LEU C 1 18 ? 70.624 145.737 89.333 1.00 39.72 18 LEU C C 1
ATOM 6077 O O . LEU C 1 18 ? 70.969 144.827 90.093 1.00 37.73 18 LEU C O 1
ATOM 6082 N N . HIS C 1 19 ? 69.445 146.349 89.433 1.00 39.94 19 HIS C N 1
ATOM 6083 C CA . HIS C 1 19 ? 68.540 146.061 90.539 1.00 41.31 19 HIS C CA 1
ATOM 6084 C C . HIS C 1 19 ? 68.073 144.612 90.609 1.00 36.37 19 HIS C C 1
ATOM 6085 O O . HIS C 1 19 ? 67.961 144.094 91.734 1.00 34.34 19 HIS C O 1
ATOM 6092 N N . PRO C 1 20 ? 67.786 143.910 89.502 1.00 34.86 20 PRO C N 1
ATOM 6093 C CA . PRO C 1 20 ? 67.242 142.546 89.637 1.00 33.11 20 PRO C CA 1
ATOM 6094 C C . PRO C 1 20 ? 68.101 141.599 90.464 1.00 32.94 20 PRO C C 1
ATOM 6095 O O . PRO C 1 20 ? 67.550 140.684 91.089 1.00 31.79 20 PRO C O 1
ATOM 6099 N N . SER C 1 21 ? 69.426 141.761 90.474 1.00 32.09 21 SER C N 1
ATOM 6100 C CA . SER C 1 21 ? 70.298 140.825 91.174 1.00 32.90 21 SER C CA 1
ATOM 6101 C C . SER C 1 21 ? 70.916 141.389 92.450 1.00 32.58 21 SER C C 1
ATOM 6102 O O . SER C 1 21 ? 71.698 140.683 93.097 1.00 32.79 21 SER C O 1
ATOM 6105 N N . LEU C 1 22 ? 70.576 142.621 92.842 1.00 33.97 22 LEU C N 1
ATOM 6106 C CA . LEU C 1 22 ? 71.221 143.246 93.997 1.00 36.79 22 LEU C CA 1
ATOM 6107 C C . LEU C 1 22 ? 71.055 142.399 95.255 1.00 37.58 22 LEU C C 1
ATOM 6108 O O . LEU C 1 22 ? 72.026 142.147 95.979 1.00 36.53 22 LEU C O 1
ATOM 6113 N N . GLU C 1 23 ? 69.829 141.949 95.531 1.00 37.73 23 GLU C N 1
ATOM 6114 C CA . GLU C 1 23 ? 69.594 141.144 96.726 1.00 41.43 23 GLU C CA 1
ATOM 6115 C C . GLU C 1 23 ? 70.264 139.781 96.633 1.00 38.50 23 GLU C C 1
ATOM 6116 O O . GLU C 1 23 ? 70.644 139.211 97.663 1.00 38.01 23 GLU C O 1
ATOM 6122 N N . LEU C 1 24 ? 70.407 139.239 95.423 1.00 36.74 24 LEU C N 1
ATOM 6123 C CA . LEU C 1 24 ? 71.124 137.980 95.263 1.00 34.02 24 LEU C CA 1
ATOM 6124 C C . LEU C 1 24 ? 72.594 138.138 95.631 1.00 35.43 24 LEU C C 1
ATOM 6125 O O . LEU C 1 24 ? 73.167 137.274 96.307 1.00 36.61 24 LEU C O 1
ATOM 6130 N N . ILE C 1 25 ? 73.224 139.229 95.185 1.00 35.98 25 ILE C N 1
ATOM 6131 C CA . ILE C 1 25 ? 74.621 139.466 95.531 1.00 37.01 25 ILE C CA 1
ATOM 6132 C C . ILE C 1 25 ? 74.760 139.717 97.027 1.00 39.10 25 ILE C C 1
ATOM 6133 O O . ILE C 1 25 ? 75.685 139.211 97.672 1.00 34.41 25 ILE C O 1
ATOM 6138 N N . ARG C 1 26 ? 73.837 140.488 97.605 1.00 41.88 26 ARG C N 1
ATOM 6139 C CA . ARG C 1 26 ? 73.873 140.729 99.043 1.00 44.44 26 ARG C CA 1
ATOM 6140 C C . ARG C 1 26 ? 73.776 139.422 99.823 1.00 44.22 26 ARG C C 1
ATOM 6141 O O . ARG C 1 26 ? 74.469 139.241 100.832 1.00 44.63 26 ARG C O 1
ATOM 6149 N N . GLU C 1 27 ? 72.929 138.495 99.368 1.00 43.28 27 GLU C N 1
ATOM 6150 C CA . GLU C 1 27 ? 72.814 137.209 100.050 1.00 43.84 27 GLU C CA 1
ATOM 6151 C C . GLU C 1 27 ? 74.111 136.418 99.964 1.00 43.65 27 GLU C C 1
ATOM 6152 O O . GLU C 1 27 ? 74.540 135.807 100.950 1.00 44.98 27 GLU C O 1
ATOM 6158 N N . LEU C 1 28 ? 74.754 136.420 98.794 1.00 42.26 28 LEU C N 1
ATOM 6159 C CA . LEU C 1 28 ? 76.017 135.706 98.650 1.00 40.27 28 LEU C CA 1
ATOM 6160 C C . LEU C 1 28 ? 77.084 136.292 99.564 1.00 40.93 28 LEU C C 1
ATOM 6161 O O . LEU C 1 28 ? 77.919 135.557 100.105 1.00 41.64 28 LEU C O 1
ATOM 6166 N N . VAL C 1 29 ? 77.069 137.615 99.755 1.00 41.10 29 VAL C N 1
ATOM 6167 C CA . VAL C 1 29 ? 77.994 138.240 100.695 1.00 41.40 29 VAL C CA 1
ATOM 6168 C C . VAL C 1 29 ? 77.690 137.791 102.119 1.00 43.62 29 VAL C C 1
ATOM 6169 O O . VAL C 1 29 ? 78.601 137.463 102.888 1.00 44.80 29 VAL C O 1
ATOM 6173 N N . ALA C 1 30 ? 76.405 137.753 102.487 1.00 45.98 30 ALA C N 1
ATOM 6174 C CA . ALA C 1 30 ? 76.008 137.341 103.830 1.00 47.46 30 ALA C CA 1
ATOM 6175 C C . ALA C 1 30 ? 76.390 135.900 104.144 1.00 46.61 30 ALA C C 1
ATOM 6176 O O . ALA C 1 30 ? 76.549 135.554 105.319 1.00 48.66 30 ALA C O 1
ATOM 6178 N N . ARG C 1 31 ? 76.547 135.054 103.132 1.00 45.54 31 ARG C N 1
ATOM 6179 C CA . ARG C 1 31 ? 76.929 133.667 103.362 1.00 45.23 31 ARG C CA 1
ATOM 6180 C C . ARG C 1 31 ? 78.430 133.488 103.537 1.00 47.14 31 ARG C C 1
ATOM 6181 O O . ARG C 1 31 ? 78.902 132.347 103.610 1.00 46.24 31 ARG C O 1
ATOM 6189 N N . GLY C 1 32 ? 79.186 134.577 103.609 1.00 48.94 32 GLY C N 1
ATOM 6190 C CA . GLY C 1 32 ? 80.609 134.494 103.844 1.00 50.42 32 GLY C CA 1
ATOM 6191 C C . GLY C 1 32 ? 81.464 134.373 102.606 1.00 49.44 32 GLY C C 1
ATOM 6192 O O . GLY C 1 32 ? 82.673 134.152 102.730 1.00 50.41 32 GLY C O 1
ATOM 6193 N N . HIS C 1 33 ? 80.887 134.518 101.418 1.00 48.44 33 HIS C N 1
ATOM 6194 C CA . HIS C 1 33 ? 81.681 134.415 100.207 1.00 47.88 33 HIS C CA 1
ATOM 6195 C C . HIS C 1 33 ? 82.375 135.739 99.910 1.00 47.70 33 HIS C C 1
ATOM 6196 O O . HIS C 1 33 ? 81.954 136.812 100.353 1.00 48.31 33 HIS C O 1
ATOM 6203 N N . ARG C 1 34 ? 83.469 135.652 99.163 1.00 47.46 34 ARG C N 1
ATOM 6204 C CA . ARG C 1 34 ? 84.112 136.837 98.610 1.00 47.87 34 ARG C CA 1
ATOM 6205 C C . ARG C 1 34 ? 83.480 137.112 97.252 1.00 47.52 34 ARG C C 1
ATOM 6206 O O . ARG C 1 34 ? 83.635 136.318 96.318 1.00 49.04 34 ARG C O 1
ATOM 6214 N N . VAL C 1 35 ? 82.764 138.227 97.137 1.00 45.81 35 VAL C N 1
ATOM 6215 C CA . VAL C 1 35 ? 82.055 138.573 95.910 1.00 44.22 35 VAL C CA 1
ATOM 6216 C C . VAL C 1 35 ? 82.700 139.807 95.297 1.00 44.41 35 VAL C C 1
ATOM 6217 O O . VAL C 1 35 ? 82.747 140.873 95.926 1.00 45.28 35 VAL C O 1
ATOM 6221 N N . THR C 1 36 ? 83.176 139.672 94.065 1.00 42.91 36 THR C N 1
ATOM 6222 C CA . THR C 1 36 ? 83.637 140.806 93.279 1.00 41.75 36 THR C CA 1
ATOM 6223 C C . THR C 1 36 ? 82.602 141.105 92.206 1.00 41.61 36 THR C C 1
ATOM 6224 O O . THR C 1 36 ? 81.975 140.190 91.662 1.00 41.62 36 THR C O 1
ATOM 6228 N N . TYR C 1 37 ? 82.404 142.389 91.922 1.00 40.61 37 TYR C N 1
ATOM 6229 C CA . TYR C 1 37 ? 81.356 142.833 91.012 1.00 38.32 37 TYR C CA 1
ATOM 6230 C C . TYR C 1 37 ? 81.963 143.795 90.000 1.00 38.42 37 TYR C C 1
ATOM 6231 O O . TYR C 1 37 ? 82.289 144.937 90.341 1.00 36.96 37 TYR C O 1
ATOM 6240 N N . ALA C 1 38 ? 82.074 143.346 88.753 1.00 39.01 38 ALA C N 1
ATOM 6241 C CA . ALA C 1 38 ? 82.618 144.154 87.670 1.00 37.74 38 ALA C CA 1
ATOM 6242 C C . ALA C 1 38 ? 81.486 144.928 87.004 1.00 36.20 38 ALA C C 1
ATOM 6243 O O . ALA C 1 38 ? 80.498 144.332 86.562 1.00 35.77 38 ALA C O 1
ATOM 6245 N N . ASN C 1 39 ? 81.614 146.252 86.966 1.00 36.40 39 ASN C N 1
ATOM 6246 C CA . ASN C 1 39 ? 80.630 147.104 86.311 1.00 36.14 39 ASN C CA 1
ATOM 6247 C C . ASN C 1 39 ? 81.271 148.468 86.082 1.00 36.54 39 ASN C C 1
ATOM 6248 O O . ASN C 1 39 ? 82.366 148.749 86.571 1.00 36.98 39 ASN C O 1
ATOM 6253 N N . ASP C 1 40 ? 80.584 149.302 85.309 1.00 36.42 40 ASP C N 1
ATOM 6254 C CA . ASP C 1 40 ? 81.071 150.651 85.054 1.00 36.79 40 ASP C CA 1
ATOM 6255 C C . ASP C 1 40 ? 81.041 151.472 86.342 1.00 36.92 40 ASP C C 1
ATOM 6256 O O . ASP C 1 40 ? 80.114 151.335 87.144 1.00 39.36 40 ASP C O 1
ATOM 6261 N N . PRO C 1 41 ? 82.040 152.330 86.570 1.00 37.41 41 PRO C N 1
ATOM 6262 C CA . PRO C 1 41 ? 82.051 153.135 87.803 1.00 37.57 41 PRO C CA 1
ATOM 6263 C C . PRO C 1 41 ? 80.858 154.058 87.942 1.00 38.00 41 PRO C C 1
ATOM 6264 O O . PRO C 1 41 ? 80.583 154.522 89.055 1.00 37.37 41 PRO C O 1
ATOM 6268 N N . SER C 1 42 ? 80.119 154.318 86.861 1.00 40.19 42 SER C N 1
ATOM 6269 C CA . SER C 1 42 ? 78.958 155.193 86.960 1.00 41.34 42 SER C CA 1
ATOM 6270 C C . SER C 1 42 ? 77.903 154.647 87.910 1.00 39.94 42 SER C C 1
ATOM 6271 O O . SER C 1 42 ? 77.093 155.422 88.430 1.00 39.48 42 SER C O 1
ATOM 6274 N N . VAL C 1 43 ? 77.919 153.344 88.178 1.00 38.47 43 VAL C N 1
ATOM 6275 C CA . VAL C 1 43 ? 76.923 152.715 89.036 1.00 37.09 43 VAL C CA 1
ATOM 6276 C C . VAL C 1 43 ? 77.607 152.146 90.271 1.00 38.33 43 VAL C C 1
ATOM 6277 O O . VAL C 1 43 ? 77.147 151.154 90.849 1.00 37.46 43 VAL C O 1
ATOM 6281 N N . ALA C 1 44 ? 78.715 152.772 90.683 1.00 40.84 44 ALA C N 1
ATOM 6282 C CA . ALA C 1 44 ? 79.451 152.281 91.843 1.00 41.63 44 ALA C CA 1
ATOM 6283 C C . ALA C 1 44 ? 78.591 152.283 93.101 1.00 40.72 44 ALA C C 1
ATOM 6284 O O . ALA C 1 44 ? 78.733 151.395 93.949 1.00 39.87 44 ALA C O 1
ATOM 6286 N N . ALA C 1 45 ? 77.672 153.244 93.223 1.00 40.77 45 ALA C N 1
ATOM 6287 C CA . ALA C 1 45 ? 76.812 153.304 94.401 1.00 40.42 45 ALA C CA 1
ATOM 6288 C C . ALA C 1 45 ? 75.979 152.034 94.548 1.00 40.76 45 ALA C C 1
ATOM 6289 O O . ALA C 1 45 ? 75.945 151.424 95.622 1.00 41.16 45 ALA C O 1
ATOM 6291 N N . ALA C 1 46 ? 75.301 151.615 93.475 1.00 40.16 46 ALA C N 1
ATOM 6292 C CA . ALA C 1 46 ? 74.484 150.406 93.554 1.00 38.62 46 ALA C CA 1
ATOM 6293 C C . ALA C 1 46 ? 75.343 149.166 93.781 1.00 37.73 46 ALA C C 1
ATOM 6294 O O . ALA C 1 46 ? 74.952 148.261 94.526 1.00 37.67 46 ALA C O 1
ATOM 6296 N N . VAL C 1 47 ? 76.509 149.097 93.141 1.00 37.70 47 VAL C N 1
ATOM 6297 C CA . VAL C 1 47 ? 77.364 147.925 93.301 1.00 38.01 47 VAL C CA 1
ATOM 6298 C C . VAL C 1 47 ? 77.879 147.826 94.734 1.00 39.09 47 VAL C C 1
ATOM 6299 O O . VAL C 1 47 ? 77.816 146.762 95.356 1.00 40.00 47 VAL C O 1
ATOM 6303 N N . THR C 1 48 ? 78.416 148.925 95.274 1.00 39.04 48 THR C N 1
ATOM 6304 C CA . THR C 1 48 ? 78.994 148.866 96.615 1.00 40.19 48 THR C CA 1
ATOM 6305 C C . THR C 1 48 ? 77.936 148.681 97.696 1.00 43.26 48 THR C C 1
ATOM 6306 O O . THR C 1 48 ? 78.213 148.047 98.720 1.00 43.11 48 THR C O 1
ATOM 6310 N N . GLU C 1 49 ? 76.730 149.221 97.498 1.00 47.30 49 GLU C N 1
ATOM 6311 C CA . GLU C 1 49 ? 75.675 149.037 98.490 1.00 52.13 49 GLU C CA 1
ATOM 6312 C C . GLU C 1 49 ? 75.349 147.563 98.659 1.00 50.60 49 GLU C C 1
ATOM 6313 O O . GLU C 1 49 ? 74.923 147.128 99.735 1.00 50.85 49 GLU C O 1
ATOM 6319 N N . THR C 1 50 ? 75.575 146.784 97.608 1.00 47.97 50 THR C N 1
ATOM 6320 C CA . THR C 1 50 ? 75.385 145.348 97.654 1.00 45.26 50 THR C CA 1
ATOM 6321 C C . THR C 1 50 ? 76.340 144.674 98.638 1.00 44.52 50 THR C C 1
ATOM 6322 O O . THR C 1 50 ? 76.041 143.580 99.131 1.00 44.96 50 THR C O 1
ATOM 6326 N N . GLY C 1 51 ? 77.460 145.321 98.971 1.00 43.74 51 GLY C N 1
ATOM 6327 C CA . GLY C 1 51 ? 78.472 144.729 99.818 1.00 41.95 51 GLY C CA 1
ATOM 6328 C C . GLY C 1 51 ? 79.589 144.021 99.084 1.00 41.75 51 GLY C C 1
ATOM 6329 O O . GLY C 1 51 ? 80.533 143.551 99.731 1.00 42.75 51 GLY C O 1
ATOM 6330 N N . ALA C 1 52 ? 79.508 143.915 97.763 1.00 41.15 52 ALA C N 1
ATOM 6331 C CA . ALA C 1 52 ? 80.543 143.266 96.977 1.00 40.10 52 ALA C CA 1
ATOM 6332 C C . ALA C 1 52 ? 81.696 144.220 96.674 1.00 40.05 52 ALA C C 1
ATOM 6333 O O . ALA C 1 52 ? 81.601 145.441 96.828 1.00 39.79 52 ALA C O 1
ATOM 6335 N N . GLU C 1 53 ? 82.804 143.624 96.252 1.00 42.00 53 GLU C N 1
ATOM 6336 C CA . GLU C 1 53 ? 84.004 144.349 95.864 1.00 44.26 53 GLU C CA 1
ATOM 6337 C C . GLU C 1 53 ? 83.822 144.891 94.450 1.00 40.69 53 GLU C C 1
ATOM 6338 O O . GLU C 1 53 ? 83.677 144.116 93.498 1.00 39.74 53 GLU C O 1
ATOM 6344 N N . LEU C 1 54 ? 83.816 146.211 94.307 1.00 39.07 54 LEU C N 1
ATOM 6345 C CA . LEU C 1 54 ? 83.640 146.804 92.989 1.00 37.90 54 LEU C CA 1
ATOM 6346 C C . LEU C 1 54 ? 84.892 146.613 92.140 1.00 37.98 54 LEU C C 1
ATOM 6347 O O . LEU C 1 54 ? 86.003 146.941 92.564 1.00 39.85 54 LEU C O 1
ATOM 6352 N N . VAL C 1 55 ? 84.708 146.067 90.944 1.00 37.94 55 VAL C N 1
ATOM 6353 C CA . VAL C 1 55 ? 85.789 145.921 89.975 1.00 38.42 55 VAL C CA 1
ATOM 6354 C C . VAL C 1 55 ? 85.463 146.802 88.775 1.00 38.25 55 VAL C C 1
ATOM 6355 O O . VAL C 1 55 ? 84.653 146.419 87.925 1.00 37.59 55 VAL C O 1
ATOM 6359 N N . PRO C 1 56 ? 86.034 147.997 88.677 1.00 39.59 56 PRO C N 1
ATOM 6360 C CA . PRO C 1 56 ? 85.605 148.929 87.627 1.00 40.06 56 PRO C CA 1
ATOM 6361 C C . PRO C 1 56 ? 86.161 148.575 86.253 1.00 40.32 56 PRO C C 1
ATOM 6362 O O . PRO C 1 56 ? 87.319 148.174 86.106 1.00 38.80 56 PRO C O 1
ATOM 6366 N N . TYR C 1 57 ? 85.305 148.730 85.241 1.00 39.12 57 TYR C N 1
ATOM 6367 C CA . TYR C 1 57 ? 85.689 148.678 83.838 1.00 40.06 57 TYR C CA 1
ATOM 6368 C C . TYR C 1 57 ? 84.889 149.740 83.096 1.00 39.98 57 TYR C C 1
ATOM 6369 O O . TYR C 1 57 ? 83.804 150.134 83.531 1.00 41.27 57 TYR C O 1
ATOM 6378 N N . THR C 1 58 ? 85.425 150.202 81.972 1.00 38.34 58 THR C N 1
ATOM 6379 C CA . THR C 1 58 ? 84.794 151.272 81.210 1.00 38.29 58 THR C CA 1
ATOM 6380 C C . THR C 1 58 ? 83.833 150.668 80.197 1.00 37.89 58 THR C C 1
ATOM 6381 O O . THR C 1 58 ? 84.245 149.917 79.308 1.00 37.97 58 THR C O 1
ATOM 6385 N N . SER C 1 59 ? 82.553 150.983 80.349 1.00 41.13 59 SER C N 1
ATOM 6386 C CA . SER C 1 59 ? 81.526 150.462 79.463 1.00 38.81 59 SER C CA 1
ATOM 6387 C C . SER C 1 59 ? 81.415 151.309 78.203 1.00 40.40 59 SER C C 1
ATOM 6388 O O . SER C 1 59 ? 81.520 152.537 78.249 1.00 38.28 59 SER C O 1
ATOM 6391 N N . ALA C 1 60 ? 81.178 150.646 77.075 1.00 43.35 60 ALA C N 1
ATOM 6392 C CA . ALA C 1 60 ? 80.908 151.334 75.821 1.00 46.40 60 ALA C CA 1
ATOM 6393 C C . ALA C 1 60 ? 79.419 151.537 75.571 1.00 50.26 60 ALA C C 1
ATOM 6394 O O . ALA C 1 60 ? 79.054 152.164 74.572 1.00 51.24 60 ALA C O 1
ATOM 6396 N N . LEU C 1 61 ? 78.556 151.034 76.449 1.00 54.60 61 LEU C N 1
ATOM 6397 C CA . LEU C 1 61 ? 77.121 151.223 76.275 1.00 60.42 61 LEU C CA 1
ATOM 6398 C C . LEU C 1 61 ? 76.738 152.662 76.616 1.00 71.09 61 LEU C C 1
ATOM 6399 O O . LEU C 1 61 ? 77.277 153.243 77.563 1.00 70.65 61 LEU C O 1
ATOM 6404 N N . PRO C 1 62 ? 75.810 153.258 75.870 1.00 81.89 62 PRO C N 1
ATOM 6405 C CA . PRO C 1 62 ? 75.516 154.682 76.064 1.00 89.16 62 PRO C CA 1
ATOM 6406 C C . PRO C 1 62 ? 74.782 154.945 77.369 1.00 96.07 62 PRO C C 1
ATOM 6407 O O . PRO C 1 62 ? 73.876 154.205 77.761 1.00 97.54 62 PRO C O 1
ATOM 6411 N N . SER C 1 63 ? 75.196 156.016 78.041 1.00 103.15 63 SER C N 1
ATOM 6412 C CA . SER C 1 63 ? 74.630 156.413 79.326 1.00 105.76 63 SER C CA 1
ATOM 6413 C C . SER C 1 63 ? 73.310 157.159 79.150 1.00 108.30 63 SER C C 1
ATOM 6414 O O . SER C 1 63 ? 72.913 157.486 78.031 1.00 110.10 63 SER C O 1
ATOM 6417 N N . VAL C 1 71 ? 70.445 154.302 69.108 1.00 116.78 71 VAL C N 1
ATOM 6418 C CA . VAL C 1 71 ? 71.276 155.228 68.349 1.00 117.44 71 VAL C CA 1
ATOM 6419 C C . VAL C 1 71 ? 70.548 155.672 67.084 1.00 117.14 71 VAL C C 1
ATOM 6420 O O . VAL C 1 71 ? 71.133 156.342 66.230 1.00 118.36 71 VAL C O 1
ATOM 6424 N N . THR C 1 72 ? 69.276 155.278 66.984 1.00 114.99 72 THR C N 1
ATOM 6425 C CA . THR C 1 72 ? 68.290 155.568 65.931 1.00 112.57 72 THR C CA 1
ATOM 6426 C C . THR C 1 72 ? 68.387 154.569 64.774 1.00 106.40 72 THR C C 1
ATOM 6427 O O . THR C 1 72 ? 67.536 154.610 63.875 1.00 108.10 72 THR C O 1
ATOM 6431 N N . ASP C 1 73 ? 69.370 153.668 64.764 1.00 99.10 73 ASP C N 1
ATOM 6432 C CA . ASP C 1 73 ? 69.477 152.663 63.715 1.00 91.29 73 ASP C CA 1
ATOM 6433 C C . ASP C 1 73 ? 69.724 151.312 64.373 1.00 83.28 73 ASP C C 1
ATOM 6434 O O . ASP C 1 73 ? 70.429 151.222 65.382 1.00 82.76 73 ASP C O 1
ATOM 6439 N N . GLN C 1 74 ? 69.146 150.262 63.785 1.00 76.63 74 GLN C N 1
ATOM 6440 C CA . GLN C 1 74 ? 69.218 148.931 64.383 1.00 70.75 74 GLN C CA 1
ATOM 6441 C C . GLN C 1 74 ? 70.616 148.328 64.277 1.00 68.69 74 GLN C C 1
ATOM 6442 O O . GLN C 1 74 ? 71.168 147.840 65.271 1.00 68.59 74 GLN C O 1
ATOM 6448 N N . ILE C 1 75 ? 71.205 148.348 63.078 1.00 66.54 75 ILE C N 1
ATOM 6449 C CA . ILE C 1 75 ? 72.525 147.748 62.891 1.00 64.72 75 ILE C CA 1
ATOM 6450 C C . ILE C 1 75 ? 73.571 148.495 63.705 1.00 62.15 75 ILE C C 1
ATOM 6451 O O . ILE C 1 75 ? 74.478 147.887 64.288 1.00 62.50 75 ILE C O 1
ATOM 6456 N N . ALA C 1 76 ? 73.457 149.823 63.768 1.00 60.90 76 ALA C N 1
ATOM 6457 C CA . ALA C 1 76 ? 74.385 150.606 64.575 1.00 61.38 76 ALA C CA 1
ATOM 6458 C C . ALA C 1 76 ? 74.251 150.267 66.053 1.00 61.84 76 ALA C C 1
ATOM 6459 O O . ALA C 1 76 ? 75.252 150.215 66.778 1.00 62.97 76 ALA C O 1
ATOM 6461 N N . GLN C 1 77 ? 73.021 150.041 66.522 1.00 62.69 77 GLN C N 1
ATOM 6462 C CA . GLN C 1 77 ? 72.838 149.619 67.906 1.00 62.87 77 GLN C CA 1
ATOM 6463 C C . GLN C 1 77 ? 73.479 148.259 68.140 1.00 58.28 77 GLN C C 1
ATOM 6464 O O . GLN C 1 77 ? 74.097 148.026 69.186 1.00 56.62 77 GLN C O 1
ATOM 6470 N N . MET C 1 78 ? 73.370 147.355 67.164 1.00 56.10 78 MET C N 1
ATOM 6471 C CA . MET C 1 78 ? 74.062 146.075 67.275 1.00 54.81 78 MET C CA 1
ATOM 6472 C C . MET C 1 78 ? 75.570 146.285 67.320 1.00 54.00 78 MET C C 1
ATOM 6473 O O . MET C 1 78 ? 76.284 145.574 68.038 1.00 53.19 78 MET C O 1
ATOM 6478 N N . ASP C 1 79 ? 76.070 147.271 66.570 1.00 54.21 79 ASP C N 1
ATOM 6479 C CA . ASP C 1 79 ? 77.502 147.553 66.569 1.00 53.72 79 ASP C CA 1
ATOM 6480 C C . ASP C 1 79 ? 77.964 148.112 67.912 1.00 50.84 79 ASP C C 1
ATOM 6481 O O . ASP C 1 79 ? 79.074 147.808 68.365 1.00 50.79 79 ASP C O 1
ATOM 6486 N N . VAL C 1 80 ? 77.130 148.925 68.566 1.00 48.72 80 VAL C N 1
ATOM 6487 C CA . VAL C 1 80 ? 77.492 149.443 69.884 1.00 48.25 80 VAL C CA 1
ATOM 6488 C C . VAL C 1 80 ? 77.640 148.296 70.876 1.00 46.25 80 VAL C C 1
ATOM 6489 O O . VAL C 1 80 ? 78.582 148.267 71.679 1.00 44.61 80 VAL C O 1
ATOM 6493 N N . PHE C 1 81 ? 76.720 147.327 70.828 1.00 44.25 81 PHE C N 1
ATOM 6494 C CA . PHE C 1 81 ? 76.819 146.174 71.717 1.00 43.68 81 PHE C CA 1
ATOM 6495 C C . PHE C 1 81 ? 78.085 145.370 71.439 1.00 41.89 81 PHE C C 1
ATOM 6496 O O . PHE C 1 81 ? 78.784 144.958 72.371 1.00 40.70 81 PHE C O 1
ATOM 6504 N N . LEU C 1 82 ? 78.404 145.144 70.162 1.00 42.09 82 LEU C N 1
ATOM 6505 C CA . LEU C 1 82 ? 79.631 144.424 69.837 1.00 42.83 82 LEU C CA 1
ATOM 6506 C C . LEU C 1 82 ? 80.862 145.215 70.261 1.00 45.51 82 LEU C C 1
ATOM 6507 O O . LEU C 1 82 ? 81.852 144.635 70.724 1.00 44.49 82 LEU C O 1
ATOM 6512 N N . ASP C 1 83 ? 80.811 146.544 70.131 1.00 47.17 83 ASP C N 1
ATOM 6513 C CA . ASP C 1 83 ? 81.908 147.373 70.620 1.00 48.61 83 ASP C CA 1
ATOM 6514 C C . ASP C 1 83 ? 82.105 147.188 72.116 1.00 44.75 83 ASP C C 1
ATOM 6515 O O . ASP C 1 83 ? 83.241 147.065 72.589 1.00 42.51 83 ASP C O 1
ATOM 6520 N N . ASP C 1 84 ? 81.007 147.157 72.878 1.00 43.53 84 ASP C N 1
ATOM 6521 C CA . ASP C 1 84 ? 81.121 146.979 74.320 1.00 42.17 84 ASP C CA 1
ATOM 6522 C C . ASP C 1 84 ? 81.691 145.611 74.663 1.00 39.36 84 ASP C C 1
ATOM 6523 O O . ASP C 1 84 ? 82.535 145.495 75.559 1.00 38.71 84 ASP C O 1
ATOM 6528 N N . ALA C 1 85 ? 81.261 144.569 73.948 1.00 37.41 85 ALA C N 1
ATOM 6529 C CA . ALA C 1 85 ? 81.807 143.238 74.193 1.00 37.94 85 ALA C CA 1
ATOM 6530 C C . ALA C 1 85 ? 83.297 143.191 73.885 1.00 39.08 85 ALA C C 1
ATOM 6531 O O . ALA C 1 85 ? 84.082 142.629 74.657 1.00 40.04 85 ALA C O 1
ATOM 6533 N N . VAL C 1 86 ? 83.706 143.798 72.771 1.00 40.06 86 VAL C N 1
ATOM 6534 C CA . VAL C 1 86 ? 85.118 143.809 72.406 1.00 40.58 86 VAL C CA 1
ATOM 6535 C C . VAL C 1 86 ? 85.926 144.581 73.441 1.00 40.77 86 VAL C C 1
ATOM 6536 O O . VAL C 1 86 ? 87.058 144.205 73.773 1.00 40.89 86 VAL C O 1
ATOM 6540 N N . GLY C 1 87 ? 85.367 145.682 73.952 1.00 39.86 87 GLY C N 1
ATOM 6541 C CA . GLY C 1 87 ? 86.062 146.458 74.969 1.00 38.67 87 GLY C CA 1
ATOM 6542 C C . GLY C 1 87 ? 86.048 145.811 76.344 1.00 39.30 87 GLY C C 1
ATOM 6543 O O . GLY C 1 87 ? 86.996 145.966 77.119 1.00 38.76 87 GLY C O 1
ATOM 6544 N N . MET C 1 88 ? 84.954 145.119 76.683 1.00 40.13 88 MET C N 1
ATOM 6545 C CA . MET C 1 88 ? 84.789 144.568 78.029 1.00 39.14 88 MET C CA 1
ATOM 6546 C C . MET C 1 88 ? 85.779 143.442 78.308 1.00 38.67 88 MET C C 1
ATOM 6547 O O . MET C 1 88 ? 86.374 143.386 79.392 1.00 38.59 88 MET C O 1
ATOM 6552 N N . LEU C 1 89 ? 85.965 142.538 77.346 1.00 38.41 89 LEU C N 1
ATOM 6553 C CA . LEU C 1 89 ? 86.730 141.319 77.601 1.00 38.40 89 LEU C CA 1
ATOM 6554 C C . LEU C 1 89 ? 88.156 141.581 78.071 1.00 40.34 89 LEU C C 1
ATOM 6555 O O . LEU C 1 89 ? 88.568 140.969 79.072 1.00 41.25 89 LEU C O 1
ATOM 6560 N N . PRO C 1 90 ? 88.960 142.440 77.427 1.00 39.17 90 PRO C N 1
ATOM 6561 C CA . PRO C 1 90 ? 90.323 142.655 77.944 1.00 41.55 90 PRO C CA 1
ATOM 6562 C C . PRO C 1 90 ? 90.345 143.278 79.327 1.00 40.11 90 PRO C C 1
ATOM 6563 O O . PRO C 1 90 ? 91.226 142.959 80.136 1.00 40.07 90 PRO C O 1
ATOM 6567 N N . GLN C 1 91 ? 89.392 144.164 79.623 1.00 40.51 91 GLN C N 1
ATOM 6568 C CA . GLN C 1 91 ? 89.341 144.769 80.948 1.00 41.32 91 GLN C CA 1
ATOM 6569 C C . GLN C 1 91 ? 89.050 143.723 82.016 1.00 39.65 91 GLN C C 1
ATOM 6570 O O . GLN C 1 91 ? 89.680 143.721 83.080 1.00 40.65 91 GLN C O 1
ATOM 6576 N N . LEU C 1 92 ? 88.113 142.811 81.738 1.00 38.65 92 LEU C N 1
ATOM 6577 C CA . LEU C 1 92 ? 87.835 141.718 82.665 1.00 38.44 92 LEU C CA 1
ATOM 6578 C C . LEU C 1 92 ? 89.043 140.804 82.818 1.00 40.14 92 LEU C C 1
ATOM 6579 O O . LEU C 1 92 ? 89.373 140.381 83.933 1.00 39.04 92 LEU C O 1
ATOM 6584 N N . ARG C 1 93 ? 89.713 140.487 81.707 1.00 39.22 93 ARG C N 1
ATOM 6585 C CA . ARG C 1 93 ? 90.879 139.612 81.768 1.00 39.71 93 ARG C CA 1
ATOM 6586 C C . ARG C 1 93 ? 91.982 140.217 82.622 1.00 41.10 93 ARG C C 1
ATOM 6587 O O . ARG C 1 93 ? 92.591 139.523 83.444 1.00 40.50 93 ARG C O 1
ATOM 6595 N N . ALA C 1 94 ? 92.249 141.513 82.449 1.00 41.14 94 ALA C N 1
ATOM 6596 C CA . ALA C 1 94 ? 93.302 142.162 83.221 1.00 40.93 94 ALA C CA 1
ATOM 6597 C C . ALA C 1 94 ? 92.987 142.146 84.712 1.00 41.66 94 ALA C C 1
ATOM 6598 O O . ALA C 1 94 ? 93.876 141.917 85.541 1.00 42.27 94 ALA C O 1
ATOM 6600 N N . ALA C 1 95 ? 91.726 142.399 85.072 1.00 40.88 95 ALA C N 1
ATOM 6601 C CA . ALA C 1 95 ? 91.349 142.466 86.480 1.00 41.05 95 ALA C CA 1
ATOM 6602 C C . ALA C 1 95 ? 91.452 141.104 87.155 1.00 43.07 95 ALA C C 1
ATOM 6603 O O . ALA C 1 95 ? 91.827 141.014 88.329 1.00 43.27 95 ALA C O 1
ATOM 6605 N N . TYR C 1 96 ? 91.093 140.036 86.448 1.00 45.33 96 TYR C N 1
ATOM 6606 C CA . TYR C 1 96 ? 90.982 138.718 87.055 1.00 47.34 96 TYR C CA 1
ATOM 6607 C C . TYR C 1 96 ? 92.113 137.772 86.686 1.00 51.69 96 TYR C C 1
ATOM 6608 O O . TYR C 1 96 ? 92.079 136.610 87.104 1.00 52.19 96 TYR C O 1
ATOM 6617 N N . GLU C 1 97 ? 93.110 138.229 85.923 1.00 55.90 97 GLU C N 1
ATOM 6618 C CA . GLU C 1 97 ? 94.142 137.321 85.430 1.00 60.45 97 GLU C CA 1
ATOM 6619 C C . GLU C 1 97 ? 94.847 136.610 86.577 1.00 62.22 97 GLU C C 1
ATOM 6620 O O . GLU C 1 97 ? 95.060 135.393 86.526 1.00 61.55 97 GLU C O 1
ATOM 6626 N N . GLU C 1 98 ? 95.211 137.343 87.623 1.00 64.41 98 GLU C N 1
ATOM 6627 C CA . GLU C 1 98 ? 95.907 136.740 88.749 1.00 66.26 98 GLU C CA 1
ATOM 6628 C C . GLU C 1 98 ? 95.003 136.511 89.951 1.00 62.71 98 GLU C C 1
ATOM 6629 O O . GLU C 1 98 ? 95.503 136.158 91.021 1.00 64.24 98 GLU C O 1
ATOM 6635 N N . ASP C 1 99 ? 93.702 136.740 89.818 1.00 60.60 99 ASP C N 1
ATOM 6636 C CA . ASP C 1 99 ? 92.765 136.612 90.928 1.00 58.58 99 ASP C CA 1
ATOM 6637 C C . ASP C 1 99 ? 91.498 135.931 90.432 1.00 55.10 99 ASP C C 1
ATOM 6638 O O . ASP C 1 99 ? 90.383 136.418 90.620 1.00 53.66 99 ASP C O 1
ATOM 6643 N N . ARG C 1 100 ? 91.673 134.774 89.801 1.00 53.45 100 ARG C N 1
ATOM 6644 C CA . ARG C 1 100 ? 90.584 134.136 89.077 1.00 51.09 100 ARG C CA 1
ATOM 6645 C C . ARG C 1 100 ? 89.519 133.609 90.037 1.00 47.95 100 ARG C C 1
ATOM 6646 O O . ARG C 1 100 ? 89.848 133.002 91.061 1.00 47.36 100 ARG C O 1
ATOM 6654 N N . PRO C 1 101 ? 88.241 133.798 89.720 1.00 45.48 101 PRO C N 1
ATOM 6655 C CA . PRO C 1 101 ? 87.174 133.378 90.629 1.00 43.99 101 PRO C CA 1
ATOM 6656 C C . PRO C 1 101 ? 86.816 131.910 90.453 1.00 45.15 101 PRO C C 1
ATOM 6657 O O . PRO C 1 101 ? 87.186 131.255 89.476 1.00 46.55 101 PRO C O 1
ATOM 6661 N N . ASP C 1 102 ? 86.082 131.396 91.443 1.00 44.55 102 ASP C N 1
ATOM 6662 C CA . ASP C 1 102 ? 85.579 130.029 91.368 1.00 45.37 102 ASP C CA 1
ATOM 6663 C C . ASP C 1 102 ? 84.429 129.902 90.381 1.00 46.56 102 ASP C C 1
ATOM 6664 O O . ASP C 1 102 ? 84.217 128.823 89.814 1.00 46.49 102 ASP C O 1
ATOM 6669 N N . VAL C 1 103 ? 83.667 130.975 90.183 1.00 46.46 103 VAL C N 1
ATOM 6670 C CA . VAL C 1 103 ? 82.550 130.969 89.251 1.00 44.26 103 VAL C CA 1
ATOM 6671 C C . VAL C 1 103 ? 82.341 132.393 88.757 1.00 43.48 103 VAL C C 1
ATOM 6672 O O . VAL C 1 103 ? 82.590 133.364 89.477 1.00 43.04 103 VAL C O 1
ATOM 6676 N N . PHE C 1 104 ? 81.902 132.513 87.507 1.00 43.10 104 PHE C N 1
ATOM 6677 C CA . PHE C 1 104 ? 81.536 133.792 86.914 1.00 39.55 104 PHE C CA 1
ATOM 6678 C C . PHE C 1 104 ? 80.016 133.878 86.844 1.00 37.32 104 PHE C C 1
ATOM 6679 O O . PHE C 1 104 ? 79.371 133.022 86.230 1.00 38.48 104 PHE C O 1
ATOM 6687 N N . LEU C 1 105 ? 79.451 134.891 87.487 1.00 34.99 105 LEU C N 1
ATOM 6688 C CA . LEU C 1 105 ? 78.051 135.252 87.312 1.00 34.54 105 LEU C CA 1
ATOM 6689 C C . LEU C 1 105 ? 77.997 136.451 86.376 1.00 36.18 105 LEU C C 1
ATOM 6690 O O . LEU C 1 105 ? 78.774 137.397 86.539 1.00 36.83 105 LEU C O 1
ATOM 6695 N N . TYR C 1 106 ? 77.109 136.414 85.385 1.00 33.94 106 TYR C N 1
ATOM 6696 C CA . TYR C 1 106 ? 77.074 137.517 84.437 1.00 33.99 106 TYR C CA 1
ATOM 6697 C C . TYR C 1 106 ? 75.653 137.829 83.997 1.00 33.52 106 TYR C C 1
ATOM 6698 O O . TYR C 1 106 ? 74.859 136.927 83.719 1.00 33.20 106 TYR C O 1
ATOM 6707 N N . ASP C 1 107 ? 75.356 139.124 83.922 1.00 33.52 107 ASP C N 1
ATOM 6708 C CA . ASP C 1 107 ? 74.118 139.591 83.327 1.00 33.16 107 ASP C CA 1
ATOM 6709 C C . ASP C 1 107 ? 74.100 139.220 81.848 1.00 34.46 107 ASP C C 1
ATOM 6710 O O . ASP C 1 107 ? 75.138 138.959 81.237 1.00 33.50 107 ASP C O 1
ATOM 6715 N N . VAL C 1 108 ? 72.899 139.208 81.267 1.00 35.17 108 VAL C N 1
ATOM 6716 C CA . VAL C 1 108 ? 72.743 138.771 79.882 1.00 35.66 108 VAL C CA 1
ATOM 6717 C C . VAL C 1 108 ? 73.656 139.563 78.951 1.00 35.93 108 VAL C C 1
ATOM 6718 O O . VAL C 1 108 ? 74.222 139.010 78.001 1.00 35.45 108 VAL C O 1
ATOM 6722 N N . LEU C 1 109 ? 73.832 140.860 79.217 1.00 36.46 109 LEU C N 1
ATOM 6723 C CA . LEU C 1 109 ? 74.674 141.719 78.395 1.00 33.75 109 LEU C CA 1
ATOM 6724 C C . LEU C 1 109 ? 76.142 141.669 78.795 1.00 34.98 109 LEU C C 1
ATOM 6725 O O . LEU C 1 109 ? 76.955 142.379 78.195 1.00 36.07 109 LEU C O 1
ATOM 6730 N N . ALA C 1 110 ? 76.500 140.860 79.790 1.00 34.17 110 ALA C N 1
ATOM 6731 C CA . ALA C 1 110 ? 77.882 140.710 80.229 1.00 35.25 110 ALA C CA 1
ATOM 6732 C C . ALA C 1 110 ? 78.470 139.369 79.800 1.00 35.28 110 ALA C C 1
ATOM 6733 O O . ALA C 1 110 ? 79.361 138.831 80.463 1.00 35.60 110 ALA C O 1
ATOM 6735 N N . TYR C 1 111 ? 78.011 138.844 78.661 1.00 35.60 111 TYR C N 1
ATOM 6736 C CA . TYR C 1 111 ? 78.452 137.558 78.123 1.00 36.15 111 TYR C CA 1
ATOM 6737 C C . TYR C 1 111 ? 79.953 137.479 77.823 1.00 37.76 111 TYR C C 1
ATOM 6738 O O . TYR C 1 111 ? 80.479 136.361 77.734 1.00 35.40 111 TYR C O 1
ATOM 6747 N N . PRO C 1 112 ? 80.694 138.589 77.658 1.00 38.40 112 PRO C N 1
ATOM 6748 C CA . PRO C 1 112 ? 82.157 138.441 77.610 1.00 38.07 112 PRO C CA 1
ATOM 6749 C C . PRO C 1 112 ? 82.738 137.746 78.832 1.00 38.26 112 PRO C C 1
ATOM 6750 O O . PRO C 1 112 ? 83.803 137.126 78.726 1.00 38.36 112 PRO C O 1
ATOM 6754 N N . ALA C 1 113 ? 82.065 137.809 79.984 1.00 38.01 113 ALA C N 1
ATOM 6755 C CA . ALA C 1 113 ? 82.538 137.056 81.143 1.00 39.08 113 ALA C CA 1
ATOM 6756 C C . ALA C 1 113 ? 82.505 135.556 80.884 1.00 40.03 113 ALA C C 1
ATOM 6757 O O . ALA C 1 113 ? 83.350 134.818 81.405 1.00 41.29 113 ALA C O 1
ATOM 6759 N N . ARG C 1 114 ? 81.530 135.085 80.101 1.00 39.01 114 ARG C N 1
ATOM 6760 C CA . ARG C 1 114 ? 81.485 133.670 79.751 1.00 40.54 114 ARG C CA 1
ATOM 6761 C C . ARG C 1 114 ? 82.670 133.283 78.876 1.00 41.58 114 ARG C C 1
ATOM 6762 O O . ARG C 1 114 ? 83.230 132.190 79.026 1.00 42.24 114 ARG C O 1
ATOM 6770 N N . VAL C 1 115 ? 83.070 134.169 77.959 1.00 42.88 115 VAL C N 1
ATOM 6771 C CA . VAL C 1 115 ? 84.264 133.924 77.154 1.00 42.65 115 VAL C CA 1
ATOM 6772 C C . VAL C 1 115 ? 85.478 133.755 78.054 1.00 45.16 115 VAL C C 1
ATOM 6773 O O . VAL C 1 115 ? 86.294 132.845 77.862 1.00 46.73 115 VAL C O 1
ATOM 6777 N N . LEU C 1 116 ? 85.606 134.620 79.061 1.00 45.01 116 LEU C N 1
ATOM 6778 C CA . LEU C 1 116 ? 86.702 134.492 80.013 1.00 44.27 116 LEU C CA 1
ATOM 6779 C C . LEU C 1 116 ? 86.608 133.178 80.776 1.00 44.76 116 LEU C C 1
ATOM 6780 O O . LEU C 1 116 ? 87.624 132.516 81.017 1.00 47.54 116 LEU C O 1
ATOM 6785 N N . ALA C 1 117 ? 85.392 132.784 81.164 1.00 41.93 117 ALA C N 1
ATOM 6786 C CA . ALA C 1 117 ? 85.211 131.528 81.882 1.00 40.34 117 ALA C CA 1
ATOM 6787 C C . ALA C 1 117 ? 85.592 130.337 81.013 1.00 42.72 117 ALA C C 1
ATOM 6788 O O . ALA C 1 117 ? 86.213 129.380 81.492 1.00 44.11 117 ALA C O 1
ATOM 6790 N N . MET C 1 118 ? 85.231 130.377 79.728 1.00 45.31 118 MET C N 1
ATOM 6791 C CA . MET C 1 118 ? 85.617 129.302 78.819 1.00 48.30 118 MET C CA 1
ATOM 6792 C C . MET C 1 118 ? 87.128 129.256 78.619 1.00 49.23 118 MET C C 1
ATOM 6793 O O . MET C 1 118 ? 87.710 128.169 78.529 1.00 49.98 118 MET C O 1
ATOM 6798 N N . ASN C 1 119 ? 87.781 130.422 78.536 1.00 48.49 119 ASN C N 1
ATOM 6799 C CA . ASN C 1 119 ? 89.234 130.441 78.381 1.00 49.48 119 ASN C CA 1
ATOM 6800 C C . ASN C 1 119 ? 89.927 129.793 79.572 1.00 52.31 119 ASN C C 1
ATOM 6801 O O . ASN C 1 119 ? 90.931 129.092 79.410 1.00 54.21 119 ASN C O 1
ATOM 6806 N N . TRP C 1 120 ? 89.424 130.041 80.779 1.00 53.89 120 TRP C N 1
ATOM 6807 C CA . TRP C 1 120 ? 90.076 129.593 82.000 1.00 55.18 120 TRP C CA 1
ATOM 6808 C C . TRP C 1 120 ? 89.451 128.330 82.578 1.00 55.17 120 TRP C C 1
ATOM 6809 O O . TRP C 1 120 ? 89.836 127.913 83.674 1.00 56.43 120 TRP C O 1
ATOM 6820 N N . GLY C 1 121 ? 88.502 127.717 81.878 1.00 53.39 121 GLY C N 1
ATOM 6821 C CA . GLY C 1 121 ? 87.862 126.518 82.403 1.00 51.42 121 GLY C CA 1
ATOM 6822 C C . GLY C 1 121 ? 87.159 126.732 83.725 1.00 49.61 121 GLY C C 1
ATOM 6823 O O . GLY C 1 121 ? 87.251 125.884 84.622 1.00 49.40 121 GLY C O 1
ATOM 6824 N N . ILE C 1 122 ? 86.467 127.858 83.871 1.00 48.21 122 ILE C N 1
ATOM 6825 C CA . ILE C 1 122 ? 85.755 128.205 85.098 1.00 46.27 122 ILE C CA 1
ATOM 6826 C C . ILE C 1 122 ? 84.260 128.144 84.804 1.00 44.33 122 ILE C C 1
ATOM 6827 O O . ILE C 1 122 ? 83.832 128.546 83.712 1.00 43.19 122 ILE C O 1
ATOM 6832 N N . PRO C 1 123 ? 83.437 127.624 85.711 1.00 42.97 123 PRO C N 1
ATOM 6833 C CA . PRO C 1 123 ? 81.992 127.620 85.465 1.00 41.93 123 PRO C CA 1
ATOM 6834 C C . PRO C 1 123 ? 81.431 129.031 85.434 1.00 40.15 123 PRO C C 1
ATOM 6835 O O . PRO C 1 123 ? 81.885 129.927 86.152 1.00 39.42 123 PRO C O 1
ATOM 6839 N N . SER C 1 124 ? 80.425 129.219 84.586 1.00 39.21 124 SER C N 1
ATOM 6840 C CA . SER C 1 124 ? 79.739 130.492 84.454 1.00 38.02 124 SER C CA 1
ATOM 6841 C C . SER C 1 124 ? 78.238 130.261 84.528 1.00 36.84 124 SER C C 1
ATOM 6842 O O . SER C 1 124 ? 77.733 129.225 84.091 1.00 36.69 124 SER C O 1
ATOM 6845 N N . ILE C 1 125 ? 77.530 131.232 85.106 1.00 36.61 125 ILE C N 1
ATOM 6846 C CA . ILE C 1 125 ? 76.076 131.191 85.226 1.00 35.68 125 ILE C CA 1
ATOM 6847 C C . ILE C 1 125 ? 75.532 132.533 84.753 1.00 36.26 125 ILE C C 1
ATOM 6848 O O . ILE C 1 125 ? 75.903 133.582 85.294 1.00 36.28 125 ILE C O 1
ATOM 6853 N N . GLN C 1 126 ? 74.643 132.501 83.767 1.00 35.82 126 GLN C N 1
ATOM 6854 C CA . GLN C 1 126 ? 73.989 133.715 83.306 1.00 36.65 126 GLN C CA 1
ATOM 6855 C C . GLN C 1 126 ? 72.896 134.126 84.286 1.00 35.55 126 GLN C C 1
ATOM 6856 O O . GLN C 1 126 ? 72.174 133.280 84.824 1.00 34.61 126 GLN C O 1
ATOM 6862 N N . ILE C 1 127 ? 72.791 135.431 84.529 1.00 34.65 127 ILE C N 1
ATOM 6863 C CA . ILE C 1 127 ? 71.728 136.014 85.344 1.00 35.02 127 ILE C CA 1
ATOM 6864 C C . ILE C 1 127 ? 70.854 136.844 84.416 1.00 34.59 127 ILE C C 1
ATOM 6865 O O . ILE C 1 127 ? 71.254 137.930 83.978 1.00 34.23 127 ILE C O 1
ATOM 6870 N N . SER C 1 128 ? 69.667 136.340 84.096 1.00 31.54 128 SER C N 1
ATOM 6871 C CA . SER C 1 128 ? 68.814 137.025 83.143 1.00 31.37 128 SER C CA 1
ATOM 6872 C C . SER C 1 128 ? 67.749 137.818 83.877 1.00 31.13 128 SER C C 1
ATOM 6873 O O . SER C 1 128 ? 66.934 137.221 84.598 1.00 30.85 128 SER C O 1
ATOM 6876 N N . PRO C 1 129 ? 67.711 139.146 83.726 1.00 31.64 129 PRO C N 1
ATOM 6877 C CA . PRO C 1 129 ? 66.675 139.945 84.395 1.00 31.56 129 PRO C CA 1
ATOM 6878 C C . PRO C 1 129 ? 65.328 139.915 83.697 1.00 31.88 129 PRO C C 1
ATOM 6879 O O . PRO C 1 129 ? 64.361 140.473 84.230 1.00 32.81 129 PRO C O 1
ATOM 6883 N N . THR C 1 130 ? 65.234 139.302 82.522 1.00 31.62 130 THR C N 1
ATOM 6884 C CA . THR C 1 130 ? 63.977 139.184 81.802 1.00 32.80 130 THR C CA 1
ATOM 6885 C C . THR C 1 130 ? 63.911 137.795 81.177 1.00 33.12 130 THR C C 1
ATOM 6886 O O . THR C 1 130 ? 64.790 136.954 81.390 1.00 33.84 130 THR C O 1
ATOM 6890 N N . TRP C 1 131 ? 62.859 137.544 80.404 1.00 31.92 131 TRP C N 1
ATOM 6891 C CA . TRP C 1 131 ? 62.689 136.214 79.837 1.00 33.16 131 TRP C CA 1
ATOM 6892 C C . TRP C 1 131 ? 63.778 135.908 78.812 1.00 34.18 131 TRP C C 1
ATOM 6893 O O . TRP C 1 131 ? 64.383 136.807 78.219 1.00 33.43 131 TRP C O 1
ATOM 6904 N N . VAL C 1 132 ? 64.051 134.619 78.644 1.00 34.55 132 VAL C N 1
ATOM 6905 C CA . VAL C 1 132 ? 65.111 134.158 77.775 1.00 36.65 132 VAL C CA 1
ATOM 6906 C C . VAL C 1 132 ? 64.510 133.714 76.447 1.00 39.83 132 VAL C C 1
ATOM 6907 O O . VAL C 1 132 ? 63.298 133.574 76.302 1.00 39.28 132 VAL C O 1
ATOM 6911 N N . MET C 1 133 ? 65.370 133.500 75.459 1.00 44.81 133 MET C N 1
ATOM 6912 C CA . MET C 1 133 ? 64.930 133.135 74.119 1.00 51.38 133 MET C CA 1
ATOM 6913 C C . MET C 1 133 ? 65.269 131.689 73.783 1.00 55.69 133 MET C C 1
ATOM 6914 O O . MET C 1 133 ? 66.437 131.381 73.490 1.00 54.18 133 MET C O 1
ATOM 6919 N N . PRO C 1 134 ? 64.293 130.785 73.796 1.00 61.70 134 PRO C N 1
ATOM 6920 C CA . PRO C 1 134 ? 64.569 129.377 73.489 1.00 66.43 134 PRO C CA 1
ATOM 6921 C C . PRO C 1 134 ? 64.975 129.195 72.033 1.00 70.93 134 PRO C C 1
ATOM 6922 O O . PRO C 1 134 ? 64.878 130.103 71.205 1.00 71.62 134 PRO C O 1
ATOM 6926 N N . GLU C 1 135 ? 65.441 127.981 71.726 1.00 73.89 135 GLU C N 1
ATOM 6927 C CA . GLU C 1 135 ? 65.945 127.701 70.385 1.00 75.44 135 GLU C CA 1
ATOM 6928 C C . GLU C 1 135 ? 64.856 127.809 69.325 1.00 75.65 135 GLU C C 1
ATOM 6929 O O . GLU C 1 135 ? 65.150 128.156 68.176 1.00 76.05 135 GLU C O 1
ATOM 6931 N N . LYS C 1 136 ? 63.600 127.529 69.676 1.00 75.37 136 LYS C N 1
ATOM 6932 C CA . LYS C 1 136 ? 62.530 127.750 68.708 1.00 74.64 136 LYS C CA 1
ATOM 6933 C C . LYS C 1 136 ? 62.247 129.234 68.511 1.00 72.10 136 LYS C C 1
ATOM 6934 O O . LYS C 1 136 ? 61.808 129.637 67.427 1.00 72.29 136 LYS C O 1
ATOM 6940 N N . TYR C 1 137 ? 62.484 130.060 69.533 1.00 69.81 137 TYR C N 1
ATOM 6941 C CA . TYR C 1 137 ? 62.366 131.502 69.341 1.00 68.10 137 TYR C CA 1
ATOM 6942 C C . TYR C 1 137 ? 63.383 131.995 68.318 1.00 68.95 137 TYR C C 1
ATOM 6943 O O . TYR C 1 137 ? 63.063 132.833 67.466 1.00 68.97 137 TYR C O 1
ATOM 6952 N N . ARG C 1 138 ? 64.615 131.486 68.382 1.00 70.28 138 ARG C N 1
ATOM 6953 C CA . ARG C 1 138 ? 65.637 131.922 67.435 1.00 71.95 138 ARG C CA 1
ATOM 6954 C C . ARG C 1 138 ? 65.309 131.473 66.016 1.00 75.38 138 ARG C C 1
ATOM 6955 O O . ARG C 1 138 ? 65.588 132.193 65.049 1.00 76.01 138 ARG C O 1
ATOM 6963 N N . GLU C 1 139 ? 64.726 130.280 65.871 1.00 78.55 139 GLU C N 1
ATOM 6964 C CA . GLU C 1 139 ? 64.357 129.784 64.549 1.00 82.09 139 GLU C CA 1
ATOM 6965 C C . GLU C 1 139 ? 63.297 130.666 63.899 1.00 83.17 139 GLU C C 1
ATOM 6966 O O . GLU C 1 139 ? 63.329 130.892 62.683 1.00 82.79 139 GLU C O 1
ATOM 6972 N N . ARG C 1 140 ? 62.347 131.175 64.690 1.00 85.11 140 ARG C N 1
ATOM 6973 C CA . ARG C 1 140 ? 61.349 132.081 64.130 1.00 87.14 140 ARG C CA 1
ATOM 6974 C C . ARG C 1 140 ? 61.980 133.384 63.666 1.00 86.63 140 ARG C C 1
ATOM 6975 O O . ARG C 1 140 ? 61.515 133.986 62.690 1.00 88.78 140 ARG C O 1
ATOM 6983 N N . MET C 1 141 ? 63.034 133.827 64.343 1.00 85.20 141 MET C N 1
ATOM 6984 C CA . MET C 1 141 ? 63.706 135.072 64.012 1.00 83.39 141 MET C CA 1
ATOM 6985 C C . MET C 1 141 ? 64.816 134.885 62.985 1.00 82.14 141 MET C C 1
ATOM 6986 O O . MET C 1 141 ? 65.424 135.876 62.563 1.00 82.31 141 MET C O 1
ATOM 6991 N N . ALA C 1 142 ? 65.085 133.646 62.571 1.00 80.60 142 ALA C N 1
ATOM 6992 C CA . ALA C 1 142 ? 66.127 133.403 61.576 1.00 79.54 142 ALA C CA 1
ATOM 6993 C C . ALA C 1 142 ? 65.890 134.116 60.247 1.00 78.66 142 ALA C C 1
ATOM 6994 O O . ALA C 1 142 ? 66.882 134.538 59.628 1.00 79.19 142 ALA C O 1
ATOM 6996 N N . PRO C 1 143 ? 64.655 134.265 59.740 1.00 77.26 143 PRO C N 1
ATOM 6997 C CA . PRO C 1 143 ? 64.477 135.088 58.529 1.00 76.27 143 PRO C CA 1
ATOM 6998 C C . PRO C 1 143 ? 64.894 136.536 58.721 1.00 73.95 143 PRO C C 1
ATOM 6999 O O . PRO C 1 143 ? 65.480 137.135 57.809 1.00 75.24 143 PRO C O 1
ATOM 7003 N N . VAL C 1 144 ? 64.596 137.119 59.884 1.00 70.32 144 VAL C N 1
ATOM 7004 C CA . VAL C 1 144 ? 65.011 138.492 60.159 1.00 68.36 144 VAL C CA 1
ATOM 7005 C C . VAL C 1 144 ? 66.532 138.601 60.141 1.00 70.04 144 VAL C C 1
ATOM 7006 O O . VAL C 1 144 ? 67.091 139.587 59.645 1.00 70.24 144 VAL C O 1
ATOM 7010 N N . VAL C 1 145 ? 67.224 137.586 60.665 1.00 72.08 145 VAL C N 1
ATOM 7011 C CA . VAL C 1 145 ? 68.684 137.624 60.717 1.00 75.42 145 VAL C CA 1
ATOM 7012 C C . VAL C 1 145 ? 69.281 137.596 59.312 1.00 81.96 145 VAL C C 1
ATOM 7013 O O . VAL C 1 145 ? 70.194 138.368 58.998 1.00 82.43 145 VAL C O 1
ATOM 7017 N N . GLU C 1 146 ? 68.779 136.712 58.446 1.00 88.69 146 GLU C N 1
ATOM 7018 C CA . GLU C 1 146 ? 69.292 136.651 57.078 1.00 95.76 146 GLU C CA 1
ATOM 7019 C C . GLU C 1 146 ? 69.050 137.954 56.327 1.00 98.25 146 GLU C C 1
ATOM 7020 O O . GLU C 1 146 ? 69.894 138.385 55.532 1.00 99.12 146 GLU C O 1
ATOM 7026 N N . GLN C 1 147 ? 67.902 138.592 56.560 1.00 98.77 147 GLN C N 1
ATOM 7027 C CA . GLN C 1 147 ? 67.624 139.863 55.903 1.00 99.89 147 GLN C CA 1
ATOM 7028 C C . GLN C 1 147 ? 68.641 140.923 56.307 1.00 98.10 147 GLN C C 1
ATOM 7029 O O . GLN C 1 147 ? 69.055 141.745 55.482 1.00 99.19 147 GLN C O 1
ATOM 7035 N N . LEU C 1 148 ? 69.061 140.912 57.574 1.00 94.25 148 LEU C N 1
ATOM 7036 C CA . LEU C 1 148 ? 70.106 141.828 58.016 1.00 90.70 148 LEU C CA 1
ATOM 7037 C C . LEU C 1 148 ? 71.418 141.562 57.287 1.00 89.53 148 LEU C C 1
ATOM 7038 O O . LEU C 1 148 ? 72.164 142.496 56.972 1.00 90.22 148 LEU C O 1
ATOM 7043 N N . LYS C 1 149 ? 71.718 140.289 57.013 1.00 87.43 149 LYS C N 1
ATOM 7044 C CA . LYS C 1 149 ? 72.973 139.931 56.363 1.00 85.84 149 LYS C CA 1
ATOM 7045 C C . LYS C 1 149 ? 73.053 140.417 54.919 1.00 86.43 149 LYS C C 1
ATOM 7046 O O . LYS C 1 149 ? 74.158 140.510 54.373 1.00 86.73 149 LYS C O 1
ATOM 7052 N N . GLN C 1 150 ? 71.917 140.720 54.285 1.00 86.75 150 GLN C N 1
ATOM 7053 C CA . GLN C 1 150 ? 71.952 141.322 52.954 1.00 86.77 150 GLN C CA 1
ATOM 7054 C C . GLN C 1 150 ? 72.446 142.762 53.001 1.00 85.00 150 GLN C C 1
ATOM 7055 O O . GLN C 1 150 ? 73.077 143.231 52.047 1.00 84.86 150 GLN C O 1
ATOM 7061 N N . ASP C 1 151 ? 72.155 143.475 54.080 1.00 83.70 151 ASP C N 1
ATOM 7062 C CA . ASP C 1 151 ? 72.655 144.835 54.234 1.00 83.65 151 ASP C CA 1
ATOM 7063 C C . ASP C 1 151 ? 74.175 144.790 54.375 1.00 82.67 151 ASP C C 1
ATOM 7064 O O . ASP C 1 151 ? 74.693 143.982 55.155 1.00 82.77 151 ASP C O 1
ATOM 7069 N N . PRO C 1 152 ? 74.922 145.616 53.633 1.00 82.02 152 PRO C N 1
ATOM 7070 C CA . PRO C 1 152 ? 76.387 145.610 53.799 1.00 81.58 152 PRO C CA 1
ATOM 7071 C C . PRO C 1 152 ? 76.832 145.916 55.218 1.00 79.81 152 PRO C C 1
ATOM 7072 O O . PRO C 1 152 ? 77.812 145.334 55.701 1.00 79.94 152 PRO C O 1
ATOM 7076 N N . ARG C 1 153 ? 76.133 146.825 55.900 1.00 77.44 153 ARG C N 1
ATOM 7077 C CA . ARG C 1 153 ? 76.421 147.091 57.305 1.00 75.67 153 ARG C CA 1
ATOM 7078 C C . ARG C 1 153 ? 76.090 145.885 58.179 1.00 73.27 153 ARG C C 1
ATOM 7079 O O . ARG C 1 153 ? 76.844 145.554 59.102 1.00 71.74 153 ARG C O 1
ATOM 7087 N N . GLY C 1 154 ? 74.960 145.228 57.915 1.00 72.00 154 GLY C N 1
ATOM 7088 C CA . GLY C 1 154 ? 74.611 144.047 58.687 1.00 70.17 154 GLY C CA 1
ATOM 7089 C C . GLY C 1 154 ? 75.592 142.909 58.487 1.00 67.94 154 GLY C C 1
ATOM 7090 O O . GLY C 1 154 ? 76.004 142.254 59.448 1.00 67.14 154 GLY C O 1
ATOM 7091 N N . ALA C 1 155 ? 75.979 142.656 57.235 1.00 66.42 155 ALA C N 1
ATOM 7092 C CA . ALA C 1 155 ? 76.942 141.593 56.964 1.00 64.84 155 ALA C CA 1
ATOM 7093 C C . ALA C 1 155 ? 78.286 141.886 57.622 1.00 62.86 155 ALA C C 1
ATOM 7094 O O . ALA C 1 155 ? 78.946 140.974 58.136 1.00 61.51 155 ALA C O 1
ATOM 7096 N N . ALA C 1 156 ? 78.699 143.157 57.632 1.00 62.23 156 ALA C N 1
ATOM 7097 C CA . ALA C 1 156 ? 79.942 143.530 58.300 1.00 62.77 156 ALA C CA 1
ATOM 7098 C C . ALA C 1 156 ? 79.857 143.274 59.799 1.00 62.35 156 ALA C C 1
ATOM 7099 O O . ALA C 1 156 ? 80.835 142.846 60.420 1.00 66.55 156 ALA C O 1
ATOM 7101 N N . HIS C 1 157 ? 78.694 143.537 60.397 1.00 61.34 157 HIS C N 1
ATOM 7102 C CA . HIS C 1 157 ? 78.538 143.327 61.829 1.00 57.98 157 HIS C CA 1
ATOM 7103 C C . HIS C 1 157 ? 78.721 141.858 62.180 1.00 56.93 157 HIS C C 1
ATOM 7104 O O . HIS C 1 157 ? 79.508 141.510 63.069 1.00 56.20 157 HIS C O 1
ATOM 7111 N N . TYR C 1 158 ? 78.004 140.977 61.484 1.00 57.34 158 TYR C N 1
ATOM 7112 C CA . TYR C 1 158 ? 78.108 139.554 61.787 1.00 56.42 158 TYR C CA 1
ATOM 7113 C C . TYR C 1 158 ? 79.484 138.975 61.474 1.00 56.67 158 TYR C C 1
ATOM 7114 O O . TYR C 1 158 ? 79.907 138.019 62.130 1.00 55.09 158 TYR C O 1
ATOM 7123 N N . ARG C 1 159 ? 80.194 139.514 60.484 1.00 59.43 159 ARG C N 1
ATOM 7124 C CA . ARG C 1 159 ? 81.556 139.049 60.245 1.00 61.71 159 ARG C CA 1
ATOM 7125 C C . ARG C 1 159 ? 82.464 139.474 61.390 1.00 56.89 159 ARG C C 1
ATOM 7126 O O . ARG C 1 159 ? 83.326 138.700 61.836 1.00 57.97 159 ARG C O 1
ATOM 7134 N N . ARG C 1 160 ? 82.288 140.712 61.871 1.00 53.58 160 ARG C N 1
ATOM 7135 C CA . ARG C 1 160 ? 83.104 141.190 62.982 1.00 51.11 160 ARG C CA 1
ATOM 7136 C C . ARG C 1 160 ? 82.825 140.395 64.251 1.00 46.62 160 ARG C C 1
ATOM 7137 O O . ARG C 1 160 ? 83.748 140.088 65.013 1.00 43.98 160 ARG C O 1
ATOM 7145 N N . PHE C 1 161 ? 81.560 140.033 64.484 1.00 45.97 161 PHE C N 1
ATOM 7146 C CA . PHE C 1 161 ? 81.230 139.226 65.657 1.00 45.68 161 PHE C CA 1
ATOM 7147 C C . PHE C 1 161 ? 81.927 137.870 65.598 1.00 47.52 161 PHE C C 1
ATOM 7148 O O . PHE C 1 161 ? 82.530 137.427 66.582 1.00 45.74 161 PHE C O 1
ATOM 7156 N N . ASP C 1 162 ? 81.851 137.193 64.448 1.00 51.58 162 ASP C N 1
ATOM 7157 C CA . ASP C 1 162 ? 82.524 135.904 64.306 1.00 56.73 162 ASP C CA 1
ATOM 7158 C C . ASP C 1 162 ? 84.038 136.055 64.414 1.00 56.61 162 ASP C C 1
ATOM 7159 O O . ASP C 1 162 ? 84.718 135.195 64.990 1.00 55.67 162 ASP C O 1
ATOM 7164 N N . ALA C 1 163 ? 84.585 137.139 63.861 1.00 56.27 163 ALA C N 1
ATOM 7165 C CA . ALA C 1 163 ? 86.022 137.364 63.968 1.00 56.70 163 ALA C CA 1
ATOM 7166 C C . ALA C 1 163 ? 86.432 137.581 65.418 1.00 55.95 163 ALA C C 1
ATOM 7167 O O . ALA C 1 163 ? 87.481 137.090 65.853 1.00 56.77 163 ALA C O 1
ATOM 7169 N N . TRP C 1 164 ? 85.613 138.309 66.183 1.00 53.78 164 TRP C N 1
ATOM 7170 C CA . TRP C 1 164 ? 85.890 138.502 67.603 1.00 51.09 164 TRP C CA 1
ATOM 7171 C C . TRP C 1 164 ? 85.842 137.180 68.360 1.00 51.54 164 TRP C C 1
ATOM 7172 O O . TRP C 1 164 ? 86.655 136.942 69.261 1.00 52.82 164 TRP C O 1
ATOM 7183 N N . LEU C 1 165 ? 84.896 136.306 68.007 1.00 51.99 165 LEU C N 1
ATOM 7184 C CA . LEU C 1 165 ? 84.808 135.003 68.662 1.00 53.89 165 LEU C CA 1
ATOM 7185 C C . LEU C 1 165 ? 86.068 134.180 68.425 1.00 56.90 165 LEU C C 1
ATOM 7186 O O . LEU C 1 165 ? 86.641 133.616 69.364 1.00 55.85 165 LEU C O 1
ATOM 7191 N N . GLU C 1 166 ? 86.516 134.100 67.168 1.00 61.27 166 GLU C N 1
ATOM 7192 C CA . GLU C 1 166 ? 87.745 133.371 66.869 1.00 65.27 166 GLU C CA 1
ATOM 7193 C C . GLU C 1 166 ? 88.946 134.037 67.519 1.00 62.10 166 GLU C C 1
ATOM 7194 O O . GLU C 1 166 ? 89.826 133.360 68.062 1.00 61.17 166 GLU C O 1
ATOM 7200 N N . ASP C 1 167 ? 89.001 135.368 67.468 1.00 61.29 167 ASP C N 1
ATOM 7201 C CA . ASP C 1 167 ? 90.138 136.085 68.026 1.00 61.94 167 ASP C CA 1
ATOM 7202 C C . ASP C 1 167 ? 90.230 135.889 69.537 1.00 55.84 167 ASP C C 1
ATOM 7203 O O . ASP C 1 167 ? 91.320 135.992 70.111 1.00 53.77 167 ASP C O 1
ATOM 7208 N N . SER C 1 168 ? 89.105 135.610 70.196 1.00 53.00 168 SER C N 1
ATOM 7209 C CA . SER C 1 168 ? 89.062 135.478 71.648 1.00 51.16 168 SER C CA 1
ATOM 7210 C C . SER C 1 168 ? 89.234 134.044 72.130 1.00 51.74 168 SER C C 1
ATOM 7211 O O . SER C 1 168 ? 89.163 133.802 73.339 1.00 52.06 168 SER C O 1
ATOM 7214 N N . GLY C 1 169 ? 89.465 133.094 71.230 1.00 52.89 169 GLY C N 1
ATOM 7215 C CA . GLY C 1 169 ? 89.710 131.727 71.636 1.00 54.99 169 GLY C CA 1
ATOM 7216 C C . GLY C 1 169 ? 88.483 130.868 71.830 1.00 57.67 169 GLY C C 1
ATOM 7217 O O . GLY C 1 169 ? 88.567 129.849 72.523 1.00 57.48 169 GLY C O 1
ATOM 7218 N N . VAL C 1 170 ? 87.342 131.243 71.256 1.00 61.18 170 VAL C N 1
ATOM 7219 C CA . VAL C 1 170 ? 86.145 130.405 71.331 1.00 64.93 170 VAL C CA 1
ATOM 7220 C C . VAL C 1 170 ? 85.510 130.242 69.951 1.00 69.74 170 VAL C C 1
ATOM 7221 O O . VAL C 1 170 ? 84.320 130.545 69.782 1.00 69.48 170 VAL C O 1
ATOM 7225 N N . PRO C 1 171 ? 86.237 129.741 68.942 1.00 74.86 171 PRO C N 1
ATOM 7226 C CA . PRO C 1 171 ? 85.630 129.610 67.605 1.00 76.25 171 PRO C CA 1
ATOM 7227 C C . PRO C 1 171 ? 84.557 128.535 67.518 1.00 75.51 171 PRO C C 1
ATOM 7228 O O . PRO C 1 171 ? 83.673 128.640 66.659 1.00 75.79 171 PRO C O 1
ATOM 7232 N N . GLY C 1 172 ? 84.596 127.517 68.380 1.00 73.73 172 GLY C N 1
ATOM 7233 C CA . GLY C 1 172 ? 83.646 126.421 68.312 1.00 70.97 172 GLY C CA 1
ATOM 7234 C C . GLY C 1 172 ? 82.226 126.782 68.700 1.00 67.35 172 GLY C C 1
ATOM 7235 O O . GLY C 1 172 ? 81.338 125.935 68.563 1.00 67.85 172 GLY C O 1
ATOM 7236 N N . ILE C 1 173 ? 81.990 127.994 69.196 1.00 63.52 173 ILE C N 1
ATOM 7237 C CA . ILE C 1 173 ? 80.662 128.420 69.623 1.00 58.92 173 ILE C CA 1
ATOM 7238 C C . ILE C 1 173 ? 80.197 129.519 68.677 1.00 56.10 173 ILE C C 1
ATOM 7239 O O . ILE C 1 173 ? 80.968 130.422 68.331 1.00 55.27 173 ILE C O 1
ATOM 7244 N N . ASP C 1 174 ? 78.951 129.416 68.225 1.00 55.38 174 ASP C N 1
ATOM 7245 C CA . ASP C 1 174 ? 78.379 130.418 67.340 1.00 55.05 174 ASP C CA 1
ATOM 7246 C C . ASP C 1 174 ? 77.918 131.632 68.142 1.00 49.98 174 ASP C C 1
ATOM 7247 O O . ASP C 1 174 ? 77.592 131.535 69.330 1.00 48.02 174 ASP C O 1
ATOM 7252 N N . ALA C 1 175 ? 77.910 132.790 67.475 1.00 46.68 175 ALA C N 1
ATOM 7253 C CA . ALA C 1 175 ? 77.599 134.052 68.141 1.00 44.52 175 ALA C CA 1
ATOM 7254 C C . ALA C 1 175 ? 76.212 134.059 68.768 1.00 44.04 175 ALA C C 1
ATOM 7255 O O . ALA C 1 175 ? 75.969 134.819 69.710 1.00 42.87 175 ALA C O 1
ATOM 7257 N N . GLY C 1 176 ? 75.277 133.273 68.237 1.00 44.36 176 GLY C N 1
ATOM 7258 C CA . GLY C 1 176 ? 73.968 133.187 68.867 1.00 43.79 176 GLY C CA 1
ATOM 7259 C C . GLY C 1 176 ? 73.980 132.366 70.144 1.00 43.38 176 GLY C C 1
ATOM 7260 O O . GLY C 1 176 ? 73.360 132.747 71.141 1.00 41.76 176 GLY C O 1
ATOM 7261 N N . ASP C 1 177 ? 74.670 131.223 70.127 1.00 45.16 177 ASP C N 1
ATOM 7262 C CA . ASP C 1 177 ? 74.682 130.333 71.285 1.00 48.13 177 ASP C CA 1
ATOM 7263 C C . ASP C 1 177 ? 75.328 131.007 72.490 1.00 49.09 177 ASP C C 1
ATOM 7264 O O . ASP C 1 177 ? 74.721 131.107 73.561 1.00 48.70 177 ASP C O 1
ATOM 7269 N N . LEU C 1 178 ? 76.566 131.471 72.338 1.00 50.78 178 LEU C N 1
ATOM 7270 C CA . LEU C 1 178 ? 77.090 132.461 73.266 1.00 50.27 178 LEU C CA 1
ATOM 7271 C C . LEU C 1 178 ? 76.156 133.656 73.247 1.00 51.79 178 LEU C C 1
ATOM 7272 O O . LEU C 1 178 ? 75.765 134.107 72.171 1.00 58.02 178 LEU C O 1
ATOM 7277 N N . VAL C 1 179 ? 75.758 134.114 74.437 1.00 46.27 179 VAL C N 1
ATOM 7278 C CA . VAL C 1 179 ? 74.783 135.183 74.692 1.00 45.03 179 VAL C CA 1
ATOM 7279 C C . VAL C 1 179 ? 73.439 134.564 75.064 1.00 43.40 179 VAL C C 1
ATOM 7280 O O . VAL C 1 179 ? 72.946 134.771 76.178 1.00 43.18 179 VAL C O 1
ATOM 7284 N N . ASN C 1 180 ? 72.827 133.817 74.139 1.00 43.31 180 ASN C N 1
ATOM 7285 C CA . ASN C 1 180 ? 71.450 133.362 74.306 1.00 43.76 180 ASN C CA 1
ATOM 7286 C C . ASN C 1 180 ? 71.296 131.869 74.579 1.00 43.26 180 ASN C C 1
ATOM 7287 O O . ASN C 1 180 ? 70.168 131.415 74.806 1.00 41.56 180 ASN C O 1
ATOM 7292 N N . LEU C 1 181 ? 72.376 131.091 74.568 1.00 42.92 181 LEU C N 1
ATOM 7293 C CA . LEU C 1 181 ? 72.343 129.697 75.015 1.00 42.41 181 LEU C CA 1
ATOM 7294 C C . LEU C 1 181 ? 73.436 129.504 76.058 1.00 41.10 181 LEU C C 1
ATOM 7295 O O . LEU C 1 181 ? 74.463 128.866 75.795 1.00 42.15 181 LEU C O 1
ATOM 7300 N N . PRO C 1 182 ? 73.257 130.064 77.252 1.00 38.43 182 PRO C N 1
ATOM 7301 C CA . PRO C 1 182 ? 74.288 129.929 78.285 1.00 39.26 182 PRO C CA 1
ATOM 7302 C C . PRO C 1 182 ? 74.411 128.491 78.762 1.00 41.25 182 PRO C C 1
ATOM 7303 O O . PRO C 1 182 ? 73.513 127.667 78.583 1.00 40.95 182 PRO C O 1
ATOM 7307 N N . GLU C 1 183 ? 75.566 128.192 79.362 1.00 44.50 183 GLU C N 1
ATOM 7308 C CA . GLU C 1 183 ? 75.778 126.874 79.954 1.00 48.38 183 GLU C CA 1
ATOM 7309 C C . GLU C 1 183 ? 74.801 126.633 81.099 1.00 46.07 183 GLU C C 1
ATOM 7310 O O . GLU C 1 183 ? 74.187 125.565 81.198 1.00 45.73 183 GLU C O 1
ATOM 7316 N N . ARG C 1 184 ? 74.649 127.624 81.975 1.00 45.29 184 ARG C N 1
ATOM 7317 C CA . ARG C 1 184 ? 73.669 127.621 83.050 1.00 44.73 184 ARG C CA 1
ATOM 7318 C C . ARG C 1 184 ? 73.113 129.030 83.178 1.00 39.28 184 ARG C C 1
ATOM 7319 O O . ARG C 1 184 ? 73.837 130.006 82.962 1.00 37.94 184 ARG C O 1
ATOM 7327 N N . SER C 1 185 ? 71.827 129.137 83.508 1.00 35.94 185 SER C N 1
ATOM 7328 C CA . SER C 1 185 ? 71.175 130.436 83.591 1.00 33.79 185 SER C CA 1
ATOM 7329 C C . SER C 1 185 ? 70.141 130.452 84.706 1.00 32.72 185 SER C C 1
ATOM 7330 O O . SER C 1 185 ? 69.350 129.516 84.848 1.00 33.68 185 SER C O 1
ATOM 7333 N N . LEU C 1 186 ? 70.154 131.526 85.490 1.00 32.56 186 LEU C N 1
ATOM 7334 C CA . LEU C 1 186 ? 69.129 131.800 86.489 1.00 31.15 186 LEU C CA 1
ATOM 7335 C C . LEU C 1 186 ? 68.230 132.899 85.932 1.00 30.92 186 LEU C C 1
ATOM 7336 O O . LEU C 1 186 ? 68.671 134.039 85.758 1.00 31.34 186 LEU C O 1
ATOM 7341 N N . VAL C 1 187 ? 66.987 132.549 85.615 1.00 30.55 187 VAL C N 1
ATOM 7342 C CA . VAL C 1 187 ? 66.038 133.482 85.015 1.00 30.34 187 VAL C CA 1
ATOM 7343 C C . VAL C 1 187 ? 65.211 134.103 86.133 1.00 30.16 187 VAL C C 1
ATOM 7344 O O . VAL C 1 187 ? 64.402 133.425 86.768 1.00 29.91 187 VAL C O 1
ATOM 7348 N N . LEU C 1 188 ? 65.391 135.403 86.357 1.00 30.30 188 LEU C N 1
ATOM 7349 C CA . LEU C 1 188 ? 64.766 136.082 87.492 1.00 33.17 188 LEU C CA 1
ATOM 7350 C C . LEU C 1 188 ? 63.352 136.554 87.186 1.00 33.01 188 LEU C C 1
ATOM 7351 O O . LEU C 1 188 ? 62.954 137.654 87.570 1.00 32.66 188 LEU C O 1
ATOM 7356 N N . VAL C 1 189 ? 62.573 135.734 86.491 1.00 31.56 189 VAL C N 1
ATOM 7357 C CA . VAL C 1 189 ? 61.155 135.992 86.264 1.00 30.13 189 VAL C CA 1
ATOM 7358 C C . VAL C 1 189 ? 60.430 134.690 86.576 1.00 30.04 189 VAL C C 1
ATOM 7359 O O . VAL C 1 189 ? 61.047 133.616 86.518 1.00 30.17 189 VAL C O 1
ATOM 7363 N N . PRO C 1 190 ? 59.152 134.728 86.940 1.00 29.97 190 PRO C N 1
ATOM 7364 C CA . PRO C 1 190 ? 58.395 133.484 87.093 1.00 30.76 190 PRO C CA 1
ATOM 7365 C C . PRO C 1 190 ? 58.125 132.861 85.734 1.00 32.44 190 PRO C C 1
ATOM 7366 O O . PRO C 1 190 ? 58.213 133.513 84.691 1.00 31.98 190 PRO C O 1
ATOM 7370 N N . ARG C 1 191 ? 57.803 131.569 85.753 1.00 33.99 191 ARG C N 1
ATOM 7371 C CA . ARG C 1 191 ? 57.536 130.887 84.495 1.00 34.29 191 ARG C CA 1
ATOM 7372 C C . ARG C 1 191 ? 56.349 131.502 83.763 1.00 31.49 191 ARG C C 1
ATOM 7373 O O . ARG C 1 191 ? 56.330 131.515 82.527 1.00 30.76 191 ARG C O 1
ATOM 7381 N N . PHE C 1 192 ? 55.373 132.057 84.492 1.00 30.03 192 PHE C N 1
ATOM 7382 C CA . PHE C 1 192 ? 54.223 132.642 83.809 1.00 29.49 192 PHE C CA 1
ATOM 7383 C C . PHE C 1 192 ? 54.530 133.983 83.149 1.00 29.11 192 PHE C C 1
ATOM 7384 O O . PHE C 1 192 ? 53.662 134.518 82.453 1.00 28.66 192 PHE C O 1
ATOM 7392 N N . LEU C 1 193 ? 55.724 134.541 83.345 1.00 28.67 193 LEU C N 1
ATOM 7393 C CA . LEU C 1 193 ? 56.144 135.718 82.594 1.00 29.12 193 LEU C CA 1
ATOM 7394 C C . LEU C 1 193 ? 57.137 135.372 81.492 1.00 30.06 193 LEU C C 1
ATOM 7395 O O . LEU C 1 193 ? 57.703 136.277 80.873 1.00 30.61 193 LEU C O 1
ATOM 7400 N N . GLN C 1 194 ? 57.345 134.081 81.224 1.00 31.62 194 GLN C N 1
ATOM 7401 C CA . GLN C 1 194 ? 58.251 133.641 80.175 1.00 32.67 194 GLN C CA 1
ATOM 7402 C C . GLN C 1 194 ? 57.447 133.218 78.959 1.00 32.40 194 GLN C C 1
ATOM 7403 O O . GLN C 1 194 ? 56.726 132.212 79.028 1.00 32.89 194 GLN C O 1
ATOM 7409 N N . PRO C 1 195 ? 57.532 133.932 77.839 1.00 32.95 195 PRO C N 1
ATOM 7410 C CA . PRO C 1 195 ? 56.822 133.492 76.632 1.00 31.61 195 PRO C CA 1
ATOM 7411 C C . PRO C 1 195 ? 57.379 132.172 76.125 1.00 31.15 195 PRO C C 1
ATOM 7412 O O . PRO C 1 195 ? 58.591 131.942 76.141 1.00 30.26 195 PRO C O 1
ATOM 7416 N N . ASP C 1 196 ? 56.473 131.304 75.677 1.00 32.40 196 ASP C N 1
ATOM 7417 C CA . ASP C 1 196 ? 56.825 129.997 75.131 1.00 34.95 196 ASP C CA 1
ATOM 7418 C C . ASP C 1 196 ? 57.733 129.236 76.091 1.00 34.89 196 ASP C C 1
ATOM 7419 O O . ASP C 1 196 ? 58.779 128.707 75.710 1.00 34.54 196 ASP C O 1
ATOM 7424 N N . ALA C 1 197 ? 57.319 129.187 77.361 1.00 35.45 197 ALA C N 1
ATOM 7425 C CA . ALA C 1 197 ? 58.091 128.462 78.366 1.00 37.39 197 ALA C CA 1
ATOM 7426 C C . ALA C 1 197 ? 58.211 126.977 78.041 1.00 40.51 197 ALA C C 1
ATOM 7427 O O . ALA C 1 197 ? 59.067 126.296 78.617 1.00 40.35 197 ALA C O 1
ATOM 7429 N N . ASP C 1 198 ? 57.366 126.467 77.139 1.00 43.62 198 ASP C N 1
ATOM 7430 C CA . ASP C 1 198 ? 57.452 125.074 76.710 1.00 48.69 198 ASP C CA 1
ATOM 7431 C C . ASP C 1 198 ? 58.793 124.766 76.060 1.00 48.70 198 ASP C C 1
ATOM 7432 O O . ASP C 1 198 ? 59.354 123.684 76.263 1.00 46.85 198 ASP C O 1
ATOM 7437 N N . ASP C 1 199 ? 59.300 125.684 75.241 1.00 50.83 199 ASP C N 1
ATOM 7438 C CA . ASP C 1 199 ? 60.521 125.435 74.487 1.00 53.59 199 ASP C CA 1
ATOM 7439 C C . ASP C 1 199 ? 61.783 125.692 75.295 1.00 48.68 199 ASP C C 1
ATOM 7440 O O . ASP C 1 199 ? 62.882 125.504 74.764 1.00 48.71 199 ASP C O 1
ATOM 7445 N N . VAL C 1 200 ? 61.661 126.118 76.548 1.00 42.47 200 VAL C N 1
ATOM 7446 C CA . VAL C 1 200 ? 62.819 126.415 77.381 1.00 37.79 200 VAL C CA 1
ATOM 7447 C C . VAL C 1 200 ? 63.234 125.150 78.121 1.00 36.01 200 VAL C C 1
ATOM 7448 O O . VAL C 1 200 ? 62.450 124.584 78.889 1.00 35.94 200 VAL C O 1
ATOM 7452 N N . ASP C 1 201 ? 64.474 124.718 77.905 1.00 35.37 201 ASP C N 1
ATOM 7453 C CA . ASP C 1 201 ? 65.009 123.531 78.564 1.00 38.02 201 ASP C CA 1
ATOM 7454 C C . ASP C 1 201 ? 65.401 123.898 79.989 1.00 35.17 201 ASP C C 1
ATOM 7455 O O . ASP C 1 201 ? 66.382 124.614 80.204 1.00 34.00 201 ASP C O 1
ATOM 7460 N N . GLU C 1 202 ? 64.632 123.418 80.966 1.00 35.58 202 GLU C N 1
ATOM 7461 C CA . GLU C 1 202 ? 64.880 123.788 82.353 1.00 36.13 202 GLU C CA 1
ATOM 7462 C C . GLU C 1 202 ? 66.011 122.999 83.005 1.00 38.08 202 GLU C C 1
ATOM 7463 O O . GLU C 1 202 ? 66.287 123.222 84.188 1.00 40.28 202 GLU C O 1
ATOM 7469 N N . LYS C 1 203 ? 66.663 122.082 82.282 1.00 38.59 203 LYS C N 1
ATOM 7470 C CA . LYS C 1 203 ? 67.965 121.588 82.724 1.00 39.75 203 LYS C CA 1
ATOM 7471 C C . LYS C 1 203 ? 69.015 122.687 82.651 1.00 40.23 203 LYS C C 1
ATOM 7472 O O . LYS C 1 203 ? 70.007 122.657 83.389 1.00 40.73 203 LYS C O 1
ATOM 7478 N N . ARG C 1 204 ? 68.822 123.641 81.743 1.00 38.82 204 ARG C N 1
ATOM 7479 C CA . ARG C 1 204 ? 69.735 124.747 81.496 1.00 37.05 204 ARG C CA 1
ATOM 7480 C C . ARG C 1 204 ? 69.287 126.048 82.152 1.00 36.02 204 ARG C C 1
ATOM 7481 O O . ARG C 1 204 ? 70.108 126.741 82.758 1.00 36.52 204 ARG C O 1
ATOM 7489 N N . PHE C 1 205 ? 68.002 126.390 82.051 1.00 36.32 205 PHE C N 1
ATOM 7490 C CA . PHE C 1 205 ? 67.443 127.618 82.605 1.00 36.21 205 PHE C CA 1
ATOM 7491 C C . PHE C 1 205 ? 66.597 127.280 83.823 1.00 35.15 205 PHE C C 1
ATOM 7492 O O . PHE C 1 205 ? 65.762 126.376 83.763 1.00 34.79 205 PHE C O 1
ATOM 7500 N N . THR C 1 206 ? 66.785 128.019 84.911 1.00 34.88 206 THR C N 1
ATOM 7501 C CA . THR C 1 206 ? 65.972 127.864 86.113 1.00 35.33 206 THR C CA 1
ATOM 7502 C C . THR C 1 206 ? 65.167 129.137 86.332 1.00 35.77 206 THR C C 1
ATOM 7503 O O . THR C 1 206 ? 65.741 130.227 86.425 1.00 36.16 206 THR C O 1
ATOM 7507 N N . PHE C 1 207 ? 63.846 128.997 86.423 1.00 34.51 207 PHE C N 1
ATOM 7508 C CA . PHE C 1 207 ? 62.974 130.137 86.689 1.00 34.36 207 PHE C CA 1
ATOM 7509 C C . PHE C 1 207 ? 62.977 130.409 88.187 1.00 34.75 207 PHE C C 1
ATOM 7510 O O . PHE C 1 207 ? 62.437 129.623 88.971 1.00 38.49 207 PHE C O 1
ATOM 7518 N N . ILE C 1 208 ? 63.588 131.522 88.584 1.00 32.98 208 ILE C N 1
ATOM 7519 C CA . ILE C 1 208 ? 63.796 131.836 89.992 1.00 31.54 208 ILE C CA 1
ATOM 7520 C C . ILE C 1 208 ? 62.719 132.791 90.486 1.00 31.58 208 ILE C C 1
ATOM 7521 O O . ILE C 1 208 ? 62.358 132.780 91.668 1.00 31.56 208 ILE C O 1
ATOM 7526 N N . GLY C 1 209 ? 62.193 133.620 89.593 1.00 30.93 209 GLY C N 1
ATOM 7527 C CA . GLY C 1 209 ? 61.391 134.743 90.008 1.00 29.35 209 GLY C CA 1
ATOM 7528 C C . GLY C 1 209 ? 62.283 135.856 90.520 1.00 31.21 209 GLY C C 1
ATOM 7529 O O . GLY C 1 209 ? 63.513 135.748 90.510 1.00 33.64 209 GLY C O 1
ATOM 7530 N N . PRO C 1 210 ? 61.683 136.947 90.982 1.00 31.31 210 PRO C N 1
ATOM 7531 C CA . PRO C 1 210 ? 62.482 138.072 91.470 1.00 32.44 210 PRO C CA 1
ATOM 7532 C C . PRO C 1 210 ? 63.239 137.686 92.728 1.00 34.00 210 PRO C C 1
ATOM 7533 O O . PRO C 1 210 ? 62.819 136.817 93.491 1.00 33.40 210 PRO C O 1
ATOM 7537 N N . CYS C 1 211 ? 64.394 138.310 92.913 1.00 37.76 211 CYS C N 1
ATOM 7538 C CA . CYS C 1 211 ? 65.202 138.104 94.106 1.00 39.38 211 CYS C CA 1
ATOM 7539 C C . CYS C 1 211 ? 64.959 139.285 95.034 1.00 42.98 211 CYS C C 1
ATOM 7540 O O . CYS C 1 211 ? 65.462 140.385 94.801 1.00 42.41 211 CYS C O 1
ATOM 7543 N N . LEU C 1 212 ? 64.178 139.048 96.081 1.00 48.32 212 LEU C N 1
ATOM 7544 C CA . LEU C 1 212 ? 63.758 140.074 97.021 1.00 53.96 212 LEU C CA 1
ATOM 7545 C C . LEU C 1 212 ? 64.555 139.955 98.315 1.00 62.76 212 LEU C C 1
ATOM 7546 O O . LEU C 1 212 ? 65.146 138.915 98.615 1.00 60.17 212 LEU C O 1
ATOM 7551 N N . GLY C 1 213 ? 64.600 141.054 99.061 1.00 75.25 213 GLY C N 1
ATOM 7552 C CA . GLY C 1 213 ? 65.349 141.095 100.303 1.00 87.64 213 GLY C CA 1
ATOM 7553 C C . GLY C 1 213 ? 64.958 142.219 101.243 1.00 99.93 213 GLY C C 1
ATOM 7554 O O . GLY C 1 213 ? 65.712 143.188 101.383 1.00 101.53 213 GLY C O 1
ATOM 7555 N N . ARG C 1 214 ? 63.763 142.131 101.836 1.00 108.59 214 ARG C N 1
ATOM 7556 C CA . ARG C 1 214 ? 63.293 143.044 102.880 1.00 117.61 214 ARG C CA 1
ATOM 7557 C C . ARG C 1 214 ? 62.806 144.363 102.297 1.00 122.48 214 ARG C C 1
ATOM 7558 O O . ARG C 1 214 ? 63.156 144.722 101.168 1.00 122.86 214 ARG C O 1
ATOM 7566 N N . ARG C 1 215 ? 61.989 145.078 103.072 1.00 126.48 215 ARG C N 1
ATOM 7567 C CA . ARG C 1 215 ? 61.305 146.268 102.587 1.00 130.29 215 ARG C CA 1
ATOM 7568 C C . ARG C 1 215 ? 62.296 147.293 102.052 1.00 135.80 215 ARG C C 1
ATOM 7569 O O . ARG C 1 215 ? 63.363 147.515 102.630 1.00 136.33 215 ARG C O 1
ATOM 7577 N N . ALA C 1 216 ? 61.929 147.916 100.932 1.00 140.65 216 ALA C N 1
ATOM 7578 C CA . ALA C 1 216 ? 62.833 148.814 100.228 1.00 146.10 216 ALA C CA 1
ATOM 7579 C C . ALA C 1 216 ? 62.931 150.203 100.850 1.00 150.12 216 ALA C C 1
ATOM 7580 O O . ALA C 1 216 ? 63.826 150.963 100.465 1.00 151.37 216 ALA C O 1
ATOM 7582 N N . HIS C 1 217 ? 62.041 150.553 101.782 1.00 152.64 217 HIS C N 1
ATOM 7583 C CA . HIS C 1 217 ? 62.028 151.857 102.465 1.00 154.33 217 HIS C CA 1
ATOM 7584 C C . HIS C 1 217 ? 61.825 152.985 101.460 1.00 151.95 217 HIS C C 1
ATOM 7585 O O . HIS C 1 217 ? 60.789 152.993 100.771 1.00 153.98 217 HIS C O 1
ATOM 7592 N N . GLN C 1 218 ? 62.745 153.946 101.353 1.00 139.37 218 GLN C N 1
ATOM 7593 C CA . GLN C 1 218 ? 62.693 155.092 100.447 1.00 128.74 218 GLN C CA 1
ATOM 7594 C C . GLN C 1 218 ? 61.566 156.055 100.803 1.00 121.95 218 GLN C C 1
ATOM 7595 O O . GLN C 1 218 ? 61.253 156.955 100.012 1.00 122.30 218 GLN C O 1
ATOM 7601 N N . GLY C 1 219 ? 60.946 155.892 101.967 1.00 114.91 219 GLY C N 1
ATOM 7602 C CA . GLY C 1 219 ? 59.864 156.752 102.390 1.00 108.17 219 GLY C CA 1
ATOM 7603 C C . GLY C 1 219 ? 58.502 156.096 102.223 1.00 101.25 219 GLY C C 1
ATOM 7604 O O . GLY C 1 219 ? 58.330 155.107 101.505 1.00 100.51 219 GLY C O 1
ATOM 7605 N N . ASP C 1 220 ? 57.518 156.667 102.911 1.00 95.09 220 ASP C N 1
ATOM 7606 C CA . ASP C 1 220 ? 56.143 156.198 102.870 1.00 88.91 220 ASP C CA 1
ATOM 7607 C C . ASP C 1 220 ? 55.292 157.199 102.101 1.00 84.12 220 ASP C C 1
ATOM 7608 O O . ASP C 1 220 ? 55.575 158.399 102.090 1.00 85.08 220 ASP C O 1
ATOM 7613 N N . TRP C 1 221 ? 54.260 156.690 101.433 1.00 79.08 221 TRP C N 1
ATOM 7614 C CA . TRP C 1 221 ? 53.326 157.523 100.689 1.00 74.09 221 TRP C CA 1
ATOM 7615 C C . TRP C 1 221 ? 51.935 157.317 101.269 1.00 75.35 221 TRP C C 1
ATOM 7616 O O . TRP C 1 221 ? 51.443 156.185 101.326 1.00 75.07 221 TRP C O 1
ATOM 7627 N N . LYS C 1 222 ? 51.314 158.409 101.704 1.00 77.33 222 LYS C N 1
ATOM 7628 C CA . LYS C 1 222 ? 50.012 158.379 102.356 1.00 79.14 222 LYS C CA 1
ATOM 7629 C C . LYS C 1 222 ? 48.930 158.830 101.382 1.00 80.46 222 LYS C C 1
ATOM 7630 O O . LYS C 1 222 ? 49.097 159.835 100.680 1.00 81.30 222 LYS C O 1
ATOM 7632 N N . ARG C 1 223 ? 47.835 158.078 101.334 1.00 80.88 223 ARG C N 1
ATOM 7633 C CA . ARG C 1 223 ? 46.699 158.415 100.487 1.00 82.05 223 ARG C CA 1
ATOM 7634 C C . ARG C 1 223 ? 46.059 159.730 100.923 1.00 82.93 223 ARG C C 1
ATOM 7635 O O . ARG C 1 223 ? 45.639 159.849 102.085 1.00 83.13 223 ARG C O 1
ATOM 7643 N N . PRO C 1 224 ? 45.952 160.723 100.042 1.00 83.33 224 PRO C N 1
ATOM 7644 C CA . PRO C 1 224 ? 45.282 161.975 100.419 1.00 84.21 224 PRO C CA 1
ATOM 7645 C C . PRO C 1 224 ? 43.799 161.745 100.682 1.00 84.73 224 PRO C C 1
ATOM 7646 O O . PRO C 1 224 ? 43.127 161.014 99.950 1.00 85.80 224 PRO C O 1
ATOM 7650 N N . ALA C 1 225 ? 43.296 162.367 101.749 1.00 85.29 225 ALA C N 1
ATOM 7651 C CA . ALA C 1 225 ? 41.893 162.210 102.117 1.00 84.87 225 ALA C CA 1
ATOM 7652 C C . ALA C 1 225 ? 40.973 162.702 101.005 1.00 84.13 225 ALA C C 1
ATOM 7653 O O . ALA C 1 225 ? 41.214 163.742 100.386 1.00 85.41 225 ALA C O 1
ATOM 7655 N N . GLY C 1 226 ? 39.915 161.931 100.746 1.00 81.86 226 GLY C N 1
ATOM 7656 C CA . GLY C 1 226 ? 39.029 162.170 99.626 1.00 79.72 226 GLY C CA 1
ATOM 7657 C C . GLY C 1 226 ? 39.319 161.350 98.388 1.00 77.22 226 GLY C C 1
ATOM 7658 O O . GLY C 1 226 ? 38.630 161.524 97.374 1.00 77.08 226 GLY C O 1
ATOM 7659 N N . ALA C 1 227 ? 40.303 160.459 98.436 1.00 75.13 227 ALA C N 1
ATOM 7660 C CA . ALA C 1 227 ? 40.654 159.606 97.307 1.00 73.03 227 ALA C CA 1
ATOM 7661 C C . ALA C 1 227 ? 40.259 158.169 97.619 1.00 72.26 227 ALA C C 1
ATOM 7662 O O . ALA C 1 227 ? 40.917 157.497 98.417 1.00 71.80 227 ALA C O 1
ATOM 7664 N N . GLU C 1 228 ? 39.179 157.702 96.994 1.00 73.11 228 GLU C N 1
ATOM 7665 C CA . GLU C 1 228 ? 38.754 156.325 97.213 1.00 74.12 228 GLU C CA 1
ATOM 7666 C C . GLU C 1 228 ? 39.704 155.358 96.524 1.00 69.12 228 GLU C C 1
ATOM 7667 O O . GLU C 1 228 ? 40.005 154.282 97.054 1.00 68.76 228 GLU C O 1
ATOM 7673 N N . LYS C 1 229 ? 40.183 155.729 95.341 1.00 65.11 229 LYS C N 1
ATOM 7674 C CA . LYS C 1 229 ? 41.084 154.903 94.560 1.00 60.88 229 LYS C CA 1
ATOM 7675 C C . LYS C 1 229 ? 42.270 155.739 94.097 1.00 56.45 229 LYS C C 1
ATOM 7676 O O . LYS C 1 229 ? 42.152 156.948 93.878 1.00 56.65 229 LYS C O 1
ATOM 7682 N N . VAL C 1 230 ? 43.422 155.082 93.970 1.00 51.06 230 VAL C N 1
ATOM 7683 C CA . VAL C 1 230 ? 44.678 155.733 93.619 1.00 46.50 230 VAL C CA 1
ATOM 7684 C C . VAL C 1 230 ? 45.209 155.093 92.346 1.00 43.35 230 VAL C C 1
ATOM 7685 O O . VAL C 1 230 ? 45.231 153.862 92.225 1.00 43.16 230 VAL C O 1
ATOM 7689 N N . ALA C 1 231 ? 45.647 155.927 91.409 1.00 41.03 231 ALA C N 1
ATOM 7690 C CA . ALA C 1 231 ? 46.265 155.478 90.173 1.00 39.11 231 ALA C CA 1
ATOM 7691 C C . ALA C 1 231 ? 47.698 155.982 90.106 1.00 39.19 231 ALA C C 1
ATOM 7692 O O . ALA C 1 231 ? 47.976 157.139 90.436 1.00 39.39 231 ALA C O 1
ATOM 7694 N N . LEU C 1 232 ? 48.600 155.111 89.664 1.00 38.99 232 LEU C N 1
ATOM 7695 C CA . LEU C 1 232 ? 49.991 155.470 89.432 1.00 37.94 232 LEU C CA 1
ATOM 7696 C C . LEU C 1 232 ? 50.293 155.301 87.953 1.00 37.31 232 LEU C C 1
ATOM 7697 O O . LEU C 1 232 ? 50.083 154.219 87.393 1.00 38.34 232 LEU C O 1
ATOM 7702 N N . VAL C 1 233 ? 50.776 156.367 87.330 1.00 37.62 233 VAL C N 1
ATOM 7703 C CA . VAL C 1 233 ? 51.218 156.349 85.944 1.00 38.44 233 VAL C CA 1
ATOM 7704 C C . VAL C 1 233 ? 52.726 156.559 85.960 1.00 42.64 233 VAL C C 1
ATOM 7705 O O . VAL C 1 233 ? 53.211 157.618 86.381 1.00 40.33 233 VAL C O 1
ATOM 7709 N N . SER C 1 234 ? 53.466 155.532 85.546 1.00 48.24 234 SER C N 1
ATOM 7710 C CA . SER C 1 234 ? 54.927 155.556 85.534 1.00 54.10 234 SER C CA 1
ATOM 7711 C C . SER C 1 234 ? 55.368 154.642 84.400 1.00 62.09 234 SER C C 1
ATOM 7712 O O . SER C 1 234 ? 55.258 153.419 84.520 1.00 62.42 234 SER C O 1
ATOM 7715 N N . LEU C 1 235 ? 55.866 155.220 83.312 1.00 71.35 235 LEU C N 1
ATOM 7716 C CA . LEU C 1 235 ? 56.235 154.447 82.134 1.00 79.91 235 LEU C CA 1
ATOM 7717 C C . LEU C 1 235 ? 57.675 153.945 82.195 1.00 91.92 235 LEU C C 1
ATOM 7718 O O . LEU C 1 235 ? 58.571 154.635 82.685 1.00 95.53 235 LEU C O 1
ATOM 7723 N N . GLY C 1 236 ? 57.880 152.716 81.718 1.00 104.23 236 GLY C N 1
ATOM 7724 C CA . GLY C 1 236 ? 59.147 152.019 81.862 1.00 113.77 236 GLY C CA 1
ATOM 7725 C C . GLY C 1 236 ? 60.247 152.372 80.882 1.00 122.63 236 GLY C C 1
ATOM 7726 O O . GLY C 1 236 ? 61.099 151.530 80.577 1.00 124.25 236 GLY C O 1
ATOM 7727 N N . SER C 1 237 ? 60.260 153.605 80.395 1.00 128.83 237 SER C N 1
ATOM 7728 C CA . SER C 1 237 ? 61.322 154.125 79.546 1.00 135.24 237 SER C CA 1
ATOM 7729 C C . SER C 1 237 ? 62.049 155.241 80.285 1.00 141.84 237 SER C C 1
ATOM 7730 O O . SER C 1 237 ? 61.569 155.756 81.297 1.00 142.45 237 SER C O 1
ATOM 7733 N N . HIS C 1 238 ? 63.225 155.612 79.777 1.00 147.69 238 HIS C N 1
ATOM 7734 C CA . HIS C 1 238 ? 63.948 156.747 80.344 1.00 153.37 238 HIS C CA 1
ATOM 7735 C C . HIS C 1 238 ? 63.548 158.052 79.659 1.00 157.64 238 HIS C C 1
ATOM 7736 O O . HIS C 1 238 ? 62.970 158.944 80.289 1.00 158.36 238 HIS C O 1
ATOM 7743 N N . LEU C 1 239 ? 63.850 158.168 78.366 1.00 160.86 239 LEU C N 1
ATOM 7744 C CA . LEU C 1 239 ? 63.442 159.311 77.549 1.00 164.44 239 LEU C CA 1
ATOM 7745 C C . LEU C 1 239 ? 62.073 158.995 76.946 1.00 166.79 239 LEU C C 1
ATOM 7746 O O . LEU C 1 239 ? 61.907 158.803 75.740 1.00 166.57 239 LEU C O 1
ATOM 7748 N N . THR C 1 240 ? 61.072 158.963 77.827 1.00 168.91 240 THR C N 1
ATOM 7749 C CA . THR C 1 240 ? 59.731 158.541 77.440 1.00 170.08 240 THR C CA 1
ATOM 7750 C C . THR C 1 240 ? 58.975 159.572 76.611 1.00 170.70 240 THR C C 1
ATOM 7751 O O . THR C 1 240 ? 57.877 159.251 76.158 1.00 172.25 240 THR C O 1
ATOM 7755 N N . ASN C 1 241 ? 59.542 160.758 76.381 1.00 169.73 241 ASN C N 1
ATOM 7756 C CA . ASN C 1 241 ? 58.944 161.888 75.663 1.00 168.79 241 ASN C CA 1
ATOM 7757 C C . ASN C 1 241 ? 57.484 161.769 75.214 1.00 164.37 241 ASN C C 1
ATOM 7758 O O . ASN C 1 241 ? 57.199 161.922 74.021 1.00 169.68 241 ASN C O 1
ATOM 7763 N N . GLN C 1 242 ? 56.551 161.503 76.130 1.00 146.10 242 GLN C N 1
ATOM 7764 C CA . GLN C 1 242 ? 55.121 161.465 75.797 1.00 126.09 242 GLN C CA 1
ATOM 7765 C C . GLN C 1 242 ? 54.379 162.438 76.698 1.00 112.62 242 GLN C C 1
ATOM 7766 O O . GLN C 1 242 ? 53.800 162.057 77.715 1.00 113.22 242 GLN C O 1
ATOM 7772 N N . LEU C 1 243 ? 54.379 163.699 76.290 1.00 100.20 243 LEU C N 1
ATOM 7773 C CA . LEU C 1 243 ? 53.620 164.772 76.914 1.00 87.85 243 LEU C CA 1
ATOM 7774 C C . LEU C 1 243 ? 52.139 164.686 76.546 1.00 78.88 243 LEU C C 1
ATOM 7775 O O . LEU C 1 243 ? 51.285 164.889 77.419 1.00 77.96 243 LEU C O 1
ATOM 7780 N N . PRO C 1 244 ? 51.780 164.395 75.282 1.00 72.08 244 PRO C N 1
ATOM 7781 C CA . PRO C 1 244 ? 50.346 164.270 74.966 1.00 67.01 244 PRO C CA 1
ATOM 7782 C C . PRO C 1 244 ? 49.643 163.191 75.767 1.00 61.84 244 PRO C C 1
ATOM 7783 O O . PRO C 1 244 ? 48.494 163.389 76.181 1.00 61.34 244 PRO C O 1
ATOM 7787 N N . PHE C 1 245 ? 50.298 162.051 76.003 1.00 57.70 245 PHE C N 1
ATOM 7788 C CA . PHE C 1 245 ? 49.675 161.014 76.820 1.00 53.56 245 PHE C CA 1
ATOM 7789 C C . PHE C 1 245 ? 49.467 161.487 78.254 1.00 53.37 245 PHE C C 1
ATOM 7790 O O . PHE C 1 245 ? 48.425 161.209 78.860 1.00 52.94 245 PHE C O 1
ATOM 7798 N N . TYR C 1 246 ? 50.448 162.208 78.810 1.00 54.09 246 TYR C N 1
ATOM 7799 C CA . TYR C 1 246 ? 50.317 162.736 80.166 1.00 56.35 246 TYR C CA 1
ATOM 7800 C C . TYR C 1 246 ? 49.129 163.684 80.269 1.00 58.32 246 TYR C C 1
ATOM 7801 O O . TYR C 1 246 ? 48.431 163.716 81.291 1.00 58.07 246 TYR C O 1
ATOM 7810 N N . GLU C 1 247 ? 48.903 164.485 79.226 1.00 60.45 247 GLU C N 1
ATOM 7811 C CA . GLU C 1 247 ? 47.739 165.363 79.201 1.00 63.75 247 GLU C CA 1
ATOM 7812 C C . GLU C 1 247 ? 46.437 164.571 79.128 1.00 61.61 247 GLU C C 1
ATOM 7813 O O . GLU C 1 247 ? 45.465 164.907 79.814 1.00 62.56 247 GLU C O 1
ATOM 7819 N N . THR C 1 248 ? 46.415 163.490 78.346 1.00 58.35 248 THR C N 1
ATOM 7820 C CA . THR C 1 248 ? 45.249 162.610 78.326 1.00 54.82 248 THR C CA 1
ATOM 7821 C C . THR C 1 248 ? 44.991 161.999 79.700 1.00 53.60 248 THR C C 1
ATOM 7822 O O . THR C 1 248 ? 43.835 161.855 80.118 1.00 53.83 248 THR C O 1
ATOM 7826 N N . CYS C 1 249 ? 46.056 161.633 80.417 1.00 52.01 249 CYS C N 1
ATOM 7827 C CA . CYS C 1 249 ? 45.886 161.095 81.763 1.00 50.85 249 CYS C CA 1
ATOM 7828 C C . CYS C 1 249 ? 45.265 162.129 82.693 1.00 51.46 249 CYS C C 1
ATOM 7829 O O . CYS C 1 249 ? 44.358 161.809 83.470 1.00 51.55 249 CYS C O 1
ATOM 7832 N N . VAL C 1 250 ? 45.745 163.374 82.633 1.00 53.28 250 VAL C N 1
ATOM 7833 C CA . VAL C 1 250 ? 45.170 164.436 83.456 1.00 55.89 250 VAL C CA 1
ATOM 7834 C C . VAL C 1 250 ? 43.722 164.696 83.061 1.00 58.05 250 VAL C C 1
ATOM 7835 O O . VAL C 1 250 ? 42.853 164.884 83.922 1.00 57.88 250 VAL C O 1
ATOM 7839 N N . GLU C 1 251 ? 43.436 164.708 81.756 1.00 60.46 251 GLU C N 1
ATOM 7840 C CA . GLU C 1 251 ? 42.063 164.902 81.297 1.00 62.68 251 GLU C CA 1
ATOM 7841 C C . GLU C 1 251 ? 41.139 163.796 81.799 1.00 60.47 251 GLU C C 1
ATOM 7842 O O . GLU C 1 251 ? 39.982 164.056 82.149 1.00 59.61 251 GLU C O 1
ATOM 7848 N N . VAL C 1 252 ? 41.636 162.557 81.863 1.00 58.22 252 VAL C N 1
ATOM 7849 C CA . VAL C 1 252 ? 40.796 161.446 82.302 1.00 54.75 252 VAL C CA 1
ATOM 7850 C C . VAL C 1 252 ? 40.495 161.555 83.790 1.00 53.95 252 VAL C C 1
ATOM 7851 O O . VAL C 1 252 ? 39.335 161.490 84.213 1.00 55.07 252 VAL C O 1
ATOM 7855 N N . PHE C 1 253 ? 41.531 161.722 84.610 1.00 53.49 253 PHE C N 1
ATOM 7856 C CA . PHE C 1 253 ? 41.315 161.706 86.051 1.00 53.55 253 PHE C CA 1
ATOM 7857 C C . PHE C 1 253 ? 40.716 163.012 86.565 1.00 55.27 253 PHE C C 1
ATOM 7858 O O . PHE C 1 253 ? 40.080 163.016 87.624 1.00 54.28 253 PHE C O 1
ATOM 7866 N N . ALA C 1 254 ? 40.904 164.123 85.853 1.00 57.54 254 ALA C N 1
ATOM 7867 C CA . ALA C 1 254 ? 39.991 165.249 86.014 1.00 60.02 254 ALA C CA 1
ATOM 7868 C C . ALA C 1 254 ? 38.672 164.972 85.303 1.00 64.36 254 ALA C C 1
ATOM 7869 O O . ALA C 1 254 ? 38.489 165.399 84.158 1.00 72.75 254 ALA C O 1
ATOM 7871 N N . ALA C 1 255 ? 37.731 164.355 86.025 1.00 60.26 255 ALA C N 1
ATOM 7872 C CA . ALA C 1 255 ? 36.542 163.670 85.513 1.00 58.91 255 ALA C CA 1
ATOM 7873 C C . ALA C 1 255 ? 36.339 162.439 86.381 1.00 57.05 255 ALA C C 1
ATOM 7874 O O . ALA C 1 255 ? 35.312 161.757 86.296 1.00 55.99 255 ALA C O 1
ATOM 7876 N N . LEU C 1 256 ? 37.345 162.144 87.200 1.00 56.21 256 LEU C N 1
ATOM 7877 C CA . LEU C 1 256 ? 37.325 161.031 88.150 1.00 55.07 256 LEU C CA 1
ATOM 7878 C C . LEU C 1 256 ? 37.613 161.586 89.541 1.00 57.13 256 LEU C C 1
ATOM 7879 O O . LEU C 1 256 ? 38.592 161.202 90.187 1.00 57.52 256 LEU C O 1
ATOM 7884 N N . PRO C 1 257 ? 36.762 162.489 90.041 1.00 58.95 257 PRO C N 1
ATOM 7885 C CA . PRO C 1 257 ? 37.081 163.188 91.301 1.00 59.80 257 PRO C CA 1
ATOM 7886 C C . PRO C 1 257 ? 37.310 162.271 92.495 1.00 59.75 257 PRO C C 1
ATOM 7887 O O . PRO C 1 257 ? 37.985 162.684 93.444 1.00 58.23 257 PRO C O 1
ATOM 7891 N N . ASP C 1 258 ? 36.769 161.054 92.488 1.00 61.85 258 ASP C N 1
ATOM 7892 C CA . ASP C 1 258 ? 36.999 160.109 93.573 1.00 64.37 258 ASP C CA 1
ATOM 7893 C C . ASP C 1 258 ? 38.321 159.363 93.419 1.00 59.87 258 ASP C C 1
ATOM 7894 O O . ASP C 1 258 ? 38.709 158.616 94.324 1.00 58.01 258 ASP C O 1
ATOM 7899 N N . TRP C 1 259 ? 38.998 159.532 92.289 1.00 57.13 259 TRP C N 1
ATOM 7900 C CA . TRP C 1 259 ? 40.293 158.933 92.012 1.00 55.92 259 TRP C CA 1
ATOM 7901 C C . TRP C 1 259 ? 41.399 159.947 92.272 1.00 54.90 259 TRP C C 1
ATOM 7902 O O . TRP C 1 259 ? 41.219 161.148 92.069 1.00 54.71 259 TRP C O 1
ATOM 7913 N N . HIS C 1 260 ? 42.549 159.455 92.729 1.00 53.77 260 HIS C N 1
ATOM 7914 C CA . HIS C 1 260 ? 43.742 160.281 92.874 1.00 52.27 260 HIS C CA 1
ATOM 7915 C C . HIS C 1 260 ? 44.823 159.750 91.949 1.00 48.58 260 HIS C C 1
ATOM 7916 O O . HIS C 1 260 ? 45.193 158.574 92.030 1.00 48.34 260 HIS C O 1
ATOM 7923 N N . LEU C 1 261 ? 45.341 160.620 91.091 1.00 47.19 261 LEU C N 1
ATOM 7924 C CA . LEU C 1 261 ? 46.345 160.246 90.107 1.00 43.97 261 LEU C CA 1
ATOM 7925 C C . LEU C 1 261 ? 47.723 160.678 90.590 1.00 43.53 261 LEU C C 1
ATOM 7926 O O . LEU C 1 261 ? 47.928 161.846 90.938 1.00 42.54 261 LEU C O 1
ATOM 7931 N N . VAL C 1 262 ? 48.661 159.736 90.605 1.00 43.91 262 VAL C N 1
ATOM 7932 C CA . VAL C 1 262 ? 50.067 160.015 90.872 1.00 41.95 262 VAL C CA 1
ATOM 7933 C C . VAL C 1 262 ? 50.793 159.856 89.548 1.00 44.23 262 VAL C C 1
ATOM 7934 O O . VAL C 1 262 ? 50.952 158.737 89.046 1.00 44.61 262 VAL C O 1
ATOM 7938 N N . LEU C 1 263 ? 51.213 160.968 88.968 1.00 48.45 263 LEU C N 1
ATOM 7939 C CA . LEU C 1 263 ? 51.783 160.991 87.629 1.00 51.57 263 LEU C CA 1
ATOM 7940 C C . LEU C 1 263 ? 53.284 161.247 87.729 1.00 53.76 263 LEU C C 1
ATOM 7941 O O . LEU C 1 263 ? 53.707 162.336 88.129 1.00 55.37 263 LEU C O 1
ATOM 7946 N N . GLN C 1 264 ? 54.082 160.241 87.375 1.00 54.72 264 GLN C N 1
ATOM 7947 C CA . GLN C 1 264 ? 55.535 160.355 87.326 1.00 57.44 264 GLN C CA 1
ATOM 7948 C C . GLN C 1 264 ? 55.957 160.589 85.882 1.00 59.60 264 GLN C C 1
ATOM 7949 O O . GLN C 1 264 ? 55.763 159.716 85.031 1.00 58.15 264 GLN C O 1
ATOM 7955 N N . ILE C 1 265 ? 56.539 161.755 85.606 1.00 64.02 265 ILE C N 1
ATOM 7956 C CA . ILE C 1 265 ? 56.855 162.098 84.225 1.00 68.35 265 ILE C CA 1
ATOM 7957 C C . ILE C 1 265 ? 58.307 161.764 83.903 1.00 75.65 265 ILE C C 1
ATOM 7958 O O . ILE C 1 265 ? 58.643 161.489 82.747 1.00 75.19 265 ILE C O 1
ATOM 7963 N N . GLY C 1 266 ? 59.174 161.741 84.911 1.00 83.86 266 GLY C N 1
ATOM 7964 C CA . GLY C 1 266 ? 60.538 161.315 84.659 1.00 91.38 266 GLY C CA 1
ATOM 7965 C C . GLY C 1 266 ? 61.498 162.422 84.274 1.00 98.48 266 GLY C C 1
ATOM 7966 O O . GLY C 1 266 ? 61.300 163.087 83.253 1.00 98.67 266 GLY C O 1
ATOM 7967 N N . ARG C 1 267 ? 62.567 162.577 85.059 1.00 104.58 267 ARG C N 1
ATOM 7968 C CA . ARG C 1 267 ? 63.648 163.557 84.916 1.00 110.39 267 ARG C CA 1
ATOM 7969 C C . ARG C 1 267 ? 63.710 164.415 83.649 1.00 113.12 267 ARG C C 1
ATOM 7970 O O . ARG C 1 267 ? 64.158 165.564 83.710 1.00 113.58 267 ARG C O 1
ATOM 7978 N N . HIS C 1 268 ? 63.253 163.892 82.508 1.00 114.97 268 HIS C N 1
ATOM 7979 C CA . HIS C 1 268 ? 63.386 164.600 81.238 1.00 117.15 268 HIS C CA 1
ATOM 7980 C C . HIS C 1 268 ? 62.264 165.594 80.955 1.00 114.75 268 HIS C C 1
ATOM 7981 O O . HIS C 1 268 ? 62.380 166.365 79.995 1.00 116.02 268 HIS C O 1
ATOM 7988 N N . VAL C 1 269 ? 61.181 165.596 81.733 1.00 111.03 269 VAL C N 1
ATOM 7989 C CA . VAL C 1 269 ? 59.992 166.367 81.389 1.00 108.31 269 VAL C CA 1
ATOM 7990 C C . VAL C 1 269 ? 59.431 167.085 82.611 1.00 106.71 269 VAL C C 1
ATOM 7991 O O . VAL C 1 269 ? 59.767 166.780 83.758 1.00 107.07 269 VAL C O 1
ATOM 7995 N N . ASP C 1 270 ? 58.545 168.047 82.318 1.00 105.09 270 ASP C N 1
ATOM 7996 C CA . ASP C 1 270 ? 57.797 168.923 83.221 1.00 104.04 270 ASP C CA 1
ATOM 7997 C C . ASP C 1 270 ? 57.368 170.171 82.461 1.00 107.38 270 ASP C C 1
ATOM 7998 O O . ASP C 1 270 ? 56.976 171.169 83.073 1.00 107.98 270 ASP C O 1
ATOM 8003 N N . ALA C 1 271 ? 57.465 170.139 81.134 1.00 109.93 271 ALA C N 1
ATOM 8004 C CA . ALA C 1 271 ? 57.051 171.276 80.325 1.00 111.71 271 ALA C CA 1
ATOM 8005 C C . ALA C 1 271 ? 55.560 171.214 80.016 1.00 111.31 271 ALA C C 1
ATOM 8006 O O . ALA C 1 271 ? 55.003 170.137 79.788 1.00 112.48 271 ALA C O 1
ATOM 8008 N N . GLY C 1 272 ? 54.917 172.381 80.019 1.00 111.42 272 GLY C N 1
ATOM 8009 C CA . GLY C 1 272 ? 53.528 172.517 79.616 1.00 110.42 272 GLY C CA 1
ATOM 8010 C C . GLY C 1 272 ? 52.569 171.528 80.252 1.00 108.16 272 GLY C C 1
ATOM 8011 O O . GLY C 1 272 ? 51.916 170.754 79.544 1.00 108.20 272 GLY C O 1
ATOM 8012 N N . GLU C 1 273 ? 52.473 171.542 81.582 1.00 106.03 273 GLU C N 1
ATOM 8013 C CA . GLU C 1 273 ? 51.550 170.667 82.297 1.00 104.25 273 GLU C CA 1
ATOM 8014 C C . GLU C 1 273 ? 50.113 171.142 82.121 1.00 108.36 273 GLU C C 1
ATOM 8015 O O . GLU C 1 273 ? 49.644 171.357 80.999 1.00 108.56 273 GLU C O 1
ATOM 8021 N N . LEU C 1 274 ? 49.411 171.301 83.241 1.00 112.03 274 LEU C N 1
ATOM 8022 C CA . LEU C 1 274 ? 48.157 172.034 83.307 1.00 115.43 274 LEU C CA 1
ATOM 8023 C C . LEU C 1 274 ? 48.303 173.279 84.167 1.00 120.07 274 LEU C C 1
ATOM 8024 O O . LEU C 1 274 ? 47.370 174.086 84.237 1.00 120.63 274 LEU C O 1
ATOM 8029 N N . GLY C 1 275 ? 49.466 173.462 84.789 1.00 123.59 275 GLY C N 1
ATOM 8030 C CA . GLY C 1 275 ? 49.764 174.629 85.588 1.00 126.89 275 GLY C CA 1
ATOM 8031 C C . GLY C 1 275 ? 49.474 174.304 87.035 1.00 128.41 275 GLY C C 1
ATOM 8032 O O . GLY C 1 275 ? 50.263 173.628 87.705 1.00 129.41 275 GLY C O 1
ATOM 8033 N N . GLU C 1 276 ? 48.322 174.769 87.518 1.00 129.30 276 GLU C N 1
ATOM 8034 C CA . GLU C 1 276 ? 47.913 174.466 88.883 1.00 127.27 276 GLU C CA 1
ATOM 8035 C C . GLU C 1 276 ? 47.527 173.001 89.030 1.00 119.48 276 GLU C C 1
ATOM 8036 O O . GLU C 1 276 ? 47.639 172.437 90.126 1.00 122.37 276 GLU C O 1
ATOM 8042 N N . LEU C 1 277 ? 47.099 172.370 87.929 1.00 102.77 277 LEU C N 1
ATOM 8043 C CA . LEU C 1 277 ? 46.659 170.983 87.826 1.00 88.31 277 LEU C CA 1
ATOM 8044 C C . LEU C 1 277 ? 45.328 170.813 88.552 1.00 79.99 277 LEU C C 1
ATOM 8045 O O . LEU C 1 277 ? 45.002 171.603 89.446 1.00 80.34 277 LEU C O 1
ATOM 8050 N N . PRO C 1 278 ? 44.523 169.818 88.186 1.00 71.97 278 PRO C N 1
ATOM 8051 C CA . PRO C 1 278 ? 43.342 169.513 88.986 1.00 68.02 278 PRO C CA 1
ATOM 8052 C C . PRO C 1 278 ? 43.734 169.132 90.392 1.00 64.60 278 PRO C C 1
ATOM 8053 O O . PRO C 1 278 ? 44.852 168.634 90.636 1.00 63.08 278 PRO C O 1
ATOM 8057 N N . PRO C 1 279 ? 42.855 169.360 91.373 1.00 63.35 279 PRO C N 1
ATOM 8058 C CA . PRO C 1 279 ? 43.141 168.886 92.736 1.00 62.92 279 PRO C CA 1
ATOM 8059 C C . PRO C 1 279 ? 43.328 167.383 92.814 1.00 62.97 279 PRO C C 1
ATOM 8060 O O . PRO C 1 279 ? 43.886 166.886 93.800 1.00 62.35 279 PRO C O 1
ATOM 8064 N N . ASN C 1 280 ? 42.883 166.652 91.790 1.00 64.59 280 ASN C N 1
ATOM 8065 C CA . ASN C 1 280 ? 43.012 165.201 91.760 1.00 65.53 280 ASN C CA 1
ATOM 8066 C C . ASN C 1 280 ? 44.453 164.758 91.536 1.00 63.40 280 ASN C C 1
ATOM 8067 O O . ASN C 1 280 ? 44.896 163.756 92.108 1.00 63.10 280 ASN C O 1
ATOM 8072 N N . VAL C 1 281 ? 45.190 165.480 90.702 1.00 62.28 281 VAL C N 1
ATOM 8073 C CA . VAL C 1 281 ? 46.455 165.014 90.148 1.00 61.03 281 VAL C CA 1
ATOM 8074 C C . VAL C 1 281 ? 47.617 165.609 90.928 1.00 60.27 281 VAL C C 1
ATOM 8075 O O . VAL C 1 281 ? 47.627 166.806 91.245 1.00 60.16 281 VAL C O 1
ATOM 8079 N N . GLU C 1 282 ? 48.611 164.772 91.221 1.00 58.74 282 GLU C N 1
ATOM 8080 C CA . GLU C 1 282 ? 49.881 165.205 91.786 1.00 58.55 282 GLU C CA 1
ATOM 8081 C C . GLU C 1 282 ? 50.988 164.662 90.893 1.00 55.94 282 GLU C C 1
ATOM 8082 O O . GLU C 1 282 ? 50.949 163.496 90.486 1.00 56.24 282 GLU C O 1
ATOM 8088 N N . VAL C 1 283 ? 51.937 165.522 90.540 1.00 53.68 283 VAL C N 1
ATOM 8089 C CA . VAL C 1 283 ? 52.980 165.193 89.577 1.00 52.39 283 VAL C CA 1
ATOM 8090 C C . VAL C 1 283 ? 54.326 165.147 90.287 1.00 57.28 283 VAL C C 1
ATOM 8091 O O . VAL C 1 283 ? 54.594 165.945 91.193 1.00 58.20 283 VAL C O 1
ATOM 8095 N N . HIS C 1 284 ? 55.165 164.198 89.881 1.00 61.16 284 HIS C N 1
ATOM 8096 C CA . HIS C 1 284 ? 56.523 164.080 90.383 1.00 65.77 284 HIS C CA 1
ATOM 8097 C C . HIS C 1 284 ? 57.446 163.770 89.217 1.00 66.42 284 HIS C C 1
ATOM 8098 O O . HIS C 1 284 ? 57.024 163.231 88.190 1.00 66.34 284 HIS C O 1
ATOM 8105 N N . ASN C 1 285 ? 58.718 164.130 89.383 1.00 67.87 285 ASN C N 1
ATOM 8106 C CA . ASN C 1 285 ? 59.738 163.663 88.454 1.00 69.42 285 ASN C CA 1
ATOM 8107 C C . ASN C 1 285 ? 60.150 162.236 88.777 1.00 69.05 285 ASN C C 1
ATOM 8108 O O . ASN C 1 285 ? 60.551 161.486 87.879 1.00 68.12 285 ASN C O 1
ATOM 8113 N N . TRP C 1 286 ? 60.055 161.855 90.048 1.00 69.50 286 TRP C N 1
ATOM 8114 C CA . TRP C 1 286 ? 60.331 160.503 90.504 1.00 68.58 286 TRP C CA 1
ATOM 8115 C C . TRP C 1 286 ? 59.495 160.233 91.746 1.00 64.33 286 TRP C C 1
ATOM 8116 O O . TRP C 1 286 ? 59.309 161.125 92.577 1.00 65.93 286 TRP C O 1
ATOM 8127 N N . VAL C 1 287 ? 58.994 159.007 91.873 1.00 60.89 287 VAL C N 1
ATOM 8128 C CA . VAL C 1 287 ? 58.212 158.629 93.050 1.00 57.57 287 VAL C CA 1
ATOM 8129 C C . VAL C 1 287 ? 58.756 157.308 93.575 1.00 54.87 287 VAL C C 1
ATOM 8130 O O . VAL C 1 287 ? 59.368 156.530 92.826 1.00 55.06 287 VAL C O 1
ATOM 8134 N N . PRO C 1 288 ? 58.540 157.017 94.861 1.00 52.78 288 PRO C N 1
ATOM 8135 C CA . PRO C 1 288 ? 58.854 155.674 95.365 1.00 51.25 288 PRO C CA 1
ATOM 8136 C C . PRO C 1 288 ? 57.824 154.662 94.887 1.00 50.87 288 PRO C C 1
ATOM 8137 O O . PRO C 1 288 ? 56.766 154.507 95.506 1.00 49.71 288 PRO C O 1
ATOM 8141 N N . GLN C 1 289 ? 58.136 153.968 93.788 1.00 51.68 289 GLN C N 1
ATOM 8142 C CA . GLN C 1 289 ? 57.132 153.182 93.074 1.00 52.63 289 GLN C CA 1
ATOM 8143 C C . GLN C 1 289 ? 56.478 152.140 93.976 1.00 51.73 289 GLN C C 1
ATOM 8144 O O . GLN C 1 289 ? 55.248 152.027 94.017 1.00 52.16 289 GLN C O 1
ATOM 8150 N N . LEU C 1 290 ? 57.284 151.369 94.711 1.00 52.13 290 LEU C N 1
ATOM 8151 C CA . LEU C 1 290 ? 56.717 150.358 95.601 1.00 51.43 290 LEU C CA 1
ATOM 8152 C C . LEU C 1 290 ? 55.874 150.983 96.704 1.00 49.35 290 LEU C C 1
ATOM 8153 O O . LEU C 1 290 ? 54.886 150.382 97.144 1.00 48.25 290 LEU C O 1
ATOM 8158 N N . ALA C 1 291 ? 56.238 152.184 97.159 1.00 47.10 291 ALA C N 1
ATOM 8159 C CA . ALA C 1 291 ? 55.455 152.837 98.202 1.00 44.30 291 ALA C CA 1
ATOM 8160 C C . ALA C 1 291 ? 54.066 153.212 97.694 1.00 42.07 291 ALA C C 1
ATOM 8161 O O . ALA C 1 291 ? 53.059 152.927 98.350 1.00 40.64 291 ALA C O 1
ATOM 8163 N N . VAL C 1 292 ? 53.993 153.839 96.517 1.00 41.67 292 VAL C N 1
ATOM 8164 C CA . VAL C 1 292 ? 52.701 154.205 95.943 1.00 40.93 292 VAL C CA 1
ATOM 8165 C C . VAL C 1 292 ? 51.908 152.957 95.575 1.00 41.60 292 VAL C C 1
ATOM 8166 O O . VAL C 1 292 ? 50.690 152.891 95.785 1.00 40.82 292 VAL C O 1
ATOM 8170 N N . LEU C 1 293 ? 52.589 151.940 95.044 1.00 42.42 293 LEU C N 1
ATOM 8171 C CA . LEU C 1 293 ? 51.925 150.699 94.671 1.00 42.93 293 LEU C CA 1
ATOM 8172 C C . LEU C 1 293 ? 51.254 150.028 95.861 1.00 46.60 293 LEU C C 1
ATOM 8173 O O . LEU C 1 293 ? 50.311 149.251 95.674 1.00 45.63 293 LEU C O 1
ATOM 8178 N N . GLU C 1 294 ? 51.728 150.303 97.077 1.00 53.14 294 GLU C N 1
ATOM 8179 C CA . GLU C 1 294 ? 51.081 149.778 98.274 1.00 58.35 294 GLU C CA 1
ATOM 8180 C C . GLU C 1 294 ? 49.644 150.268 98.397 1.00 56.51 294 GLU C C 1
ATOM 8181 O O . GLU C 1 294 ? 48.790 149.559 98.941 1.00 54.67 294 GLU C O 1
ATOM 8187 N N . GLN C 1 295 ? 49.360 151.474 97.904 1.00 57.04 295 GLN C N 1
ATOM 8188 C CA . GLN C 1 295 ? 48.036 152.077 97.995 1.00 58.17 295 GLN C CA 1
ATOM 8189 C C . GLN C 1 295 ? 47.367 152.248 96.639 1.00 55.34 295 GLN C C 1
ATOM 8190 O O . GLN C 1 295 ? 46.312 152.884 96.558 1.00 55.38 295 GLN C O 1
ATOM 8196 N N . ALA C 1 296 ? 47.954 151.715 95.574 1.00 52.59 296 ALA C N 1
ATOM 8197 C CA . ALA C 1 296 ? 47.415 151.919 94.239 1.00 49.86 296 ALA C CA 1
ATOM 8198 C C . ALA C 1 296 ? 46.313 150.910 93.928 1.00 47.36 296 ALA C C 1
ATOM 8199 O O . ALA C 1 296 ? 46.333 149.764 94.388 1.00 45.16 296 ALA C O 1
ATOM 8201 N N . ASP C 1 297 ? 45.342 151.354 93.135 1.00 46.48 297 ASP C N 1
ATOM 8202 C CA . ASP C 1 297 ? 44.299 150.480 92.622 1.00 45.43 297 ASP C CA 1
ATOM 8203 C C . ASP C 1 297 ? 44.495 150.121 91.159 1.00 42.28 297 ASP C C 1
ATOM 8204 O O . ASP C 1 297 ? 43.907 149.140 90.692 1.00 40.70 297 ASP C O 1
ATOM 8209 N N . VAL C 1 298 ? 45.312 150.886 90.439 1.00 40.20 298 VAL C N 1
ATOM 8210 C CA . VAL C 1 298 ? 45.675 150.579 89.064 1.00 37.91 298 VAL C CA 1
ATOM 8211 C C . VAL C 1 298 ? 47.059 151.161 88.815 1.00 36.50 298 VAL C C 1
ATOM 8212 O O . VAL C 1 298 ? 47.473 152.128 89.462 1.00 35.44 298 VAL C O 1
ATOM 8216 N N . PHE C 1 299 ? 47.783 150.551 87.880 1.00 35.76 299 PHE C N 1
ATOM 8217 C CA . PHE C 1 299 ? 49.163 150.904 87.573 1.00 34.49 299 PHE C CA 1
ATOM 8218 C C . PHE C 1 299 ? 49.297 150.984 86.062 1.00 34.72 299 PHE C C 1
ATOM 8219 O O . PHE C 1 299 ? 49.059 149.993 85.367 1.00 35.52 299 PHE C O 1
ATOM 8227 N N . VAL C 1 300 ? 49.664 152.155 85.552 1.00 34.15 300 VAL C N 1
ATOM 8228 C CA . VAL C 1 300 ? 49.857 152.357 84.118 1.00 35.18 300 VAL C CA 1
ATOM 8229 C C . VAL C 1 300 ? 51.352 152.355 83.837 1.00 36.34 300 VAL C C 1
ATOM 8230 O O . VAL C 1 300 ? 52.080 153.226 84.326 1.00 36.94 300 VAL C O 1
ATOM 8234 N N . THR C 1 301 ? 51.814 151.380 83.053 1.00 37.23 301 THR C N 1
ATOM 8235 C CA . THR C 1 301 ? 53.241 151.175 82.846 1.00 38.78 301 THR C CA 1
ATOM 8236 C C . THR C 1 301 ? 53.519 150.832 81.389 1.00 40.33 301 THR C C 1
ATOM 8237 O O . THR C 1 301 ? 52.619 150.451 80.637 1.00 39.35 301 THR C O 1
ATOM 8241 N N . HIS C 1 302 ? 54.789 150.980 80.989 1.00 45.53 302 HIS C N 1
ATOM 8242 C CA . HIS C 1 302 ? 55.196 150.530 79.662 1.00 50.43 302 HIS C CA 1
ATOM 8243 C C . HIS C 1 302 ? 55.193 149.017 79.533 1.00 44.58 302 HIS C C 1
ATOM 8244 O O . HIS C 1 302 ? 55.145 148.506 78.410 1.00 43.57 302 HIS C O 1
ATOM 8251 N N . GLY C 1 303 ? 55.278 148.287 80.635 1.00 39.80 303 GLY C N 1
ATOM 8252 C CA . GLY C 1 303 ? 55.433 146.856 80.537 1.00 37.63 303 GLY C CA 1
ATOM 8253 C C . GLY C 1 303 ? 56.855 146.344 80.577 1.00 34.88 303 GLY C C 1
ATOM 8254 O O . GLY C 1 303 ? 57.107 145.230 80.104 1.00 34.50 303 GLY C O 1
ATOM 8255 N N . GLY C 1 304 ? 57.805 147.133 81.066 1.00 32.56 304 GLY C N 1
ATOM 8256 C CA . GLY C 1 304 ? 59.115 146.591 81.351 1.00 31.68 304 GLY C CA 1
ATOM 8257 C C . GLY C 1 304 ? 59.024 145.567 82.467 1.00 31.46 304 GLY C C 1
ATOM 8258 O O . GLY C 1 304 ? 58.127 145.614 83.306 1.00 30.20 304 GLY C O 1
ATOM 8259 N N . MET C 1 305 ? 59.965 144.615 82.469 1.00 31.96 305 MET C N 1
ATOM 8260 C CA . MET C 1 305 ? 59.884 143.498 83.411 1.00 32.59 305 MET C CA 1
ATOM 8261 C C . MET C 1 305 ? 59.927 143.975 84.858 1.00 34.15 305 MET C C 1
ATOM 8262 O O . MET C 1 305 ? 59.262 143.398 85.726 1.00 34.41 305 MET C O 1
ATOM 8267 N N . GLY C 1 306 ? 60.695 145.029 85.137 1.00 34.91 306 GLY C N 1
ATOM 8268 C CA . GLY C 1 306 ? 60.768 145.534 86.500 1.00 33.99 306 GLY C CA 1
ATOM 8269 C C . GLY C 1 306 ? 59.438 146.071 86.993 1.00 33.34 306 GLY C C 1
ATOM 8270 O O . GLY C 1 306 ? 58.992 145.748 88.099 1.00 30.70 306 GLY C O 1
ATOM 8271 N N . GLY C 1 307 ? 58.785 146.898 86.177 1.00 34.26 307 GLY C N 1
ATOM 8272 C CA . GLY C 1 307 ? 57.496 147.439 86.577 1.00 34.89 307 GLY C CA 1
ATOM 8273 C C . GLY C 1 307 ? 56.437 146.363 86.718 1.00 36.09 307 GLY C C 1
ATOM 8274 O O . GLY C 1 307 ? 55.635 146.382 87.655 1.00 36.41 307 GLY C O 1
ATOM 8275 N N . ILE C 1 308 ? 56.426 145.404 85.793 1.00 36.53 308 ILE C N 1
ATOM 8276 C CA . ILE C 1 308 ? 55.407 144.363 85.821 1.00 35.42 308 ILE C CA 1
ATOM 8277 C C . ILE C 1 308 ? 55.537 143.511 87.077 1.00 34.39 308 ILE C C 1
ATOM 8278 O O . ILE C 1 308 ? 54.536 143.186 87.727 1.00 33.77 308 ILE C O 1
ATOM 8283 N N . GLN C 1 309 ? 56.765 143.139 87.445 1.00 35.24 309 GLN C N 1
ATOM 8284 C CA . GLN C 1 309 ? 56.944 142.356 88.664 1.00 36.56 309 GLN C CA 1
ATOM 8285 C C . GLN C 1 309 ? 56.601 143.161 89.911 1.00 36.65 309 GLN C C 1
ATOM 8286 O O . GLN C 1 309 ? 56.136 142.591 90.904 1.00 35.76 309 GLN C O 1
ATOM 8292 N N . GLU C 1 310 ? 56.831 144.475 89.889 1.00 39.31 310 GLU C N 1
ATOM 8293 C CA . GLU C 1 310 ? 56.410 145.305 91.011 1.00 42.15 310 GLU C CA 1
ATOM 8294 C C . GLU C 1 310 ? 54.892 145.390 91.092 1.00 39.34 310 GLU C C 1
ATOM 8295 O O . GLU C 1 310 ? 54.325 145.428 92.190 1.00 38.47 310 GLU C O 1
ATOM 8301 N N . GLY C 1 311 ? 54.218 145.427 89.942 1.00 39.26 311 GLY C N 1
ATOM 8302 C CA . GLY C 1 311 ? 52.764 145.388 89.954 1.00 38.99 311 GLY C CA 1
ATOM 8303 C C . GLY C 1 311 ? 52.220 144.086 90.513 1.00 38.87 311 GLY C C 1
ATOM 8304 O O . GLY C 1 311 ? 51.321 144.085 91.357 1.00 39.49 311 GLY C O 1
ATOM 8305 N N . LEU C 1 312 ? 52.770 142.956 90.059 1.00 39.22 312 LEU C N 1
ATOM 8306 C CA . LEU C 1 312 ? 52.318 141.659 90.557 1.00 40.15 312 LEU C CA 1
ATOM 8307 C C . LEU C 1 312 ? 52.570 141.508 92.050 1.00 40.73 312 LEU C C 1
ATOM 8308 O O . LEU C 1 312 ? 51.702 141.023 92.786 1.00 40.45 312 LEU C O 1
ATOM 8313 N N . PHE C 1 313 ? 53.753 141.915 92.514 1.00 41.07 313 PHE C N 1
ATOM 8314 C CA . PHE C 1 313 ? 54.079 141.789 93.931 1.00 41.43 313 PHE C CA 1
ATOM 8315 C C . PHE C 1 313 ? 53.107 142.582 94.794 1.00 38.90 313 PHE C C 1
ATOM 8316 O O . PHE C 1 313 ? 52.764 142.161 95.905 1.00 37.35 313 PHE C O 1
ATOM 8324 N N . SER C 1 314 ? 52.670 143.740 94.307 1.00 38.05 314 SER C N 1
ATOM 8325 C CA . SER C 1 314 ? 51.748 144.608 95.023 1.00 38.23 314 SER C CA 1
ATOM 8326 C C . SER C 1 314 ? 50.285 144.246 94.796 1.00 36.85 314 SER C C 1
ATOM 8327 O O . SER C 1 314 ? 49.408 144.883 95.388 1.00 35.38 314 SER C O 1
ATOM 8330 N N . GLY C 1 315 ? 50.002 143.264 93.947 1.00 35.78 315 GLY C N 1
ATOM 8331 C CA . GLY C 1 315 ? 48.620 142.921 93.644 1.00 35.68 315 GLY C CA 1
ATOM 8332 C C . GLY C 1 315 ? 47.837 144.065 93.037 1.00 35.58 315 GLY C C 1
ATOM 8333 O O . GLY C 1 315 ? 46.684 144.300 93.422 1.00 37.28 315 GLY C O 1
ATOM 8334 N N . VAL C 1 316 ? 48.434 144.778 92.088 1.00 33.06 316 VAL C N 1
ATOM 8335 C CA . VAL C 1 316 ? 47.828 145.937 91.449 1.00 32.77 316 VAL C CA 1
ATOM 8336 C C . VAL C 1 316 ? 47.622 145.611 89.974 1.00 33.79 316 VAL C C 1
ATOM 8337 O O . VAL C 1 316 ? 48.586 145.280 89.277 1.00 32.67 316 VAL C O 1
ATOM 8341 N N . PRO C 1 317 ? 46.400 145.693 89.450 1.00 34.25 317 PRO C N 1
ATOM 8342 C CA . PRO C 1 317 ? 46.200 145.463 88.016 1.00 33.48 317 PRO C CA 1
ATOM 8343 C C . PRO C 1 317 ? 46.877 146.551 87.201 1.00 33.23 317 PRO C C 1
ATOM 8344 O O . PRO C 1 317 ? 47.106 147.664 87.679 1.00 33.42 317 PRO C O 1
ATOM 8348 N N . MET C 1 318 ? 47.215 146.220 85.958 1.00 32.73 318 MET C N 1
ATOM 8349 C CA . MET C 1 318 ? 48.059 147.101 85.170 1.00 34.27 318 MET C CA 1
ATOM 8350 C C . MET C 1 318 ? 47.419 147.450 83.835 1.00 34.02 318 MET C C 1
ATOM 8351 O O . MET C 1 318 ? 46.778 146.614 83.194 1.00 33.05 318 MET C O 1
ATOM 8356 N N . VAL C 1 319 ? 47.589 148.703 83.432 1.00 34.21 319 VAL C N 1
ATOM 8357 C CA . VAL C 1 319 ? 47.323 149.136 82.070 1.00 33.67 319 VAL C CA 1
ATOM 8358 C C . VAL C 1 319 ? 48.679 149.285 81.398 1.00 34.62 319 VAL C C 1
ATOM 8359 O O . VAL C 1 319 ? 49.516 150.076 81.846 1.00 35.70 319 VAL C O 1
ATOM 8363 N N . VAL C 1 320 ? 48.929 148.484 80.368 1.00 35.65 320 VAL C N 1
ATOM 8364 C CA . VAL C 1 320 ? 50.256 148.355 79.776 1.00 37.81 320 VAL C CA 1
ATOM 8365 C C . VAL C 1 320 ? 50.271 149.025 78.410 1.00 39.16 320 VAL C C 1
ATOM 8366 O O . VAL C 1 320 ? 49.374 148.799 77.588 1.00 38.24 320 VAL C O 1
ATOM 8370 N N . ALA C 1 321 ? 51.302 149.832 78.163 1.00 41.00 321 ALA C N 1
ATOM 8371 C CA . ALA C 1 321 ? 51.504 150.523 76.889 1.00 42.83 321 ALA C CA 1
ATOM 8372 C C . ALA C 1 321 ? 52.888 150.156 76.370 1.00 42.87 321 ALA C C 1
ATOM 8373 O O . ALA C 1 321 ? 53.844 150.929 76.513 1.00 43.79 321 ALA C O 1
ATOM 8375 N N . PRO C 1 322 ? 53.032 148.983 75.760 1.00 44.43 322 PRO C N 1
ATOM 8376 C CA . PRO C 1 322 ? 54.367 148.511 75.366 1.00 45.92 322 PRO C CA 1
ATOM 8377 C C . PRO C 1 322 ? 54.978 149.314 74.227 1.00 51.04 322 PRO C C 1
ATOM 8378 O O . PRO C 1 322 ? 54.280 149.851 73.364 1.00 51.03 322 PRO C O 1
ATOM 8382 N N . GLN C 1 323 ? 56.309 149.414 74.252 1.00 56.11 323 GLN C N 1
ATOM 8383 C CA . GLN C 1 323 ? 57.055 150.066 73.180 1.00 62.10 323 GLN C CA 1
ATOM 8384 C C . GLN C 1 323 ? 58.355 149.334 72.867 1.00 63.51 323 GLN C C 1
ATOM 8385 O O . GLN C 1 323 ? 58.518 148.804 71.766 1.00 62.65 323 GLN C O 1
ATOM 8391 N N . ALA C 1 324 ? 59.281 149.286 73.824 1.00 66.41 324 ALA C N 1
ATOM 8392 C CA . ALA C 1 324 ? 60.611 148.745 73.562 1.00 68.54 324 ALA C CA 1
ATOM 8393 C C . ALA C 1 324 ? 60.544 147.229 73.376 1.00 69.36 324 ALA C C 1
ATOM 8394 O O . ALA C 1 324 ? 59.499 146.605 73.529 1.00 70.06 324 ALA C O 1
ATOM 8396 N N . ASN C 1 325 ? 61.699 146.636 73.067 1.00 69.86 325 ASN C N 1
ATOM 8397 C CA . ASN C 1 325 ? 61.756 145.247 72.612 1.00 67.99 325 ASN C CA 1
ATOM 8398 C C . ASN C 1 325 ? 61.113 144.281 73.600 1.00 62.11 325 ASN C C 1
ATOM 8399 O O . ASN C 1 325 ? 60.362 143.384 73.202 1.00 62.45 325 ASN C O 1
ATOM 8404 N N . ASP C 1 326 ? 61.407 144.439 74.887 1.00 57.05 326 ASP C N 1
ATOM 8405 C CA . ASP C 1 326 ? 60.919 143.502 75.893 1.00 52.58 326 ASP C CA 1
ATOM 8406 C C . ASP C 1 326 ? 59.408 143.602 76.092 1.00 48.13 326 ASP C C 1
ATOM 8407 O O . ASP C 1 326 ? 58.747 142.594 76.376 1.00 45.72 326 ASP C O 1
ATOM 8412 N N . GLN C 1 327 ? 58.855 144.804 75.957 1.00 45.78 327 GLN C N 1
ATOM 8413 C CA . GLN C 1 327 ? 57.520 145.166 76.420 1.00 44.25 327 GLN C CA 1
ATOM 8414 C C . GLN C 1 327 ? 56.336 144.511 75.705 1.00 43.38 327 GLN C C 1
ATOM 8415 O O . GLN C 1 327 ? 55.357 144.168 76.381 1.00 42.00 327 GLN C O 1
ATOM 8421 N N . PRO C 1 328 ? 56.344 144.330 74.373 1.00 42.90 328 PRO C N 1
ATOM 8422 C CA . PRO C 1 328 ? 55.146 143.753 73.731 1.00 40.76 328 PRO C CA 1
ATOM 8423 C C . PRO C 1 328 ? 54.806 142.363 74.236 1.00 36.05 328 PRO C C 1
ATOM 8424 O O . PRO C 1 328 ? 53.636 142.074 74.510 1.00 34.67 328 PRO C O 1
ATOM 8428 N N . ALA C 1 329 ? 55.803 141.486 74.358 1.00 34.44 329 ALA C N 1
ATOM 8429 C CA . ALA C 1 329 ? 55.549 140.156 74.899 1.00 32.11 329 ALA C CA 1
ATOM 8430 C C . ALA C 1 329 ? 55.110 140.232 76.355 1.00 32.81 329 ALA C C 1
ATOM 8431 O O . ALA C 1 329 ? 54.250 139.458 76.793 1.00 33.88 329 ALA C O 1
ATOM 8433 N N . ASN C 1 330 ? 55.698 141.155 77.124 1.00 31.48 330 ASN C N 1
ATOM 8434 C CA . ASN C 1 330 ? 55.314 141.311 78.523 1.00 30.82 330 ASN C CA 1
ATOM 8435 C C . ASN C 1 330 ? 53.854 141.733 78.650 1.00 32.54 330 ASN C C 1
ATOM 8436 O O . ASN C 1 330 ? 53.136 141.262 79.542 1.00 32.96 330 ASN C O 1
ATOM 8441 N N . ALA C 1 331 ? 53.394 142.620 77.765 1.00 33.49 331 ALA C N 1
ATOM 8442 C CA . ALA C 1 331 ? 51.994 143.026 77.786 1.00 33.43 331 ALA C CA 1
ATOM 8443 C C . ALA C 1 331 ? 51.075 141.851 77.482 1.00 34.55 331 ALA C C 1
ATOM 8444 O O . ALA C 1 331 ? 50.043 141.674 78.141 1.00 32.42 331 ALA C O 1
ATOM 8446 N N . GLU C 1 332 ? 51.441 141.026 76.498 1.00 38.16 332 GLU C N 1
ATOM 8447 C CA . GLU C 1 332 ? 50.610 139.874 76.171 1.00 41.67 332 GLU C CA 1
ATOM 8448 C C . GLU C 1 332 ? 50.524 138.906 77.343 1.00 36.79 332 GLU C C 1
ATOM 8449 O O . GLU C 1 332 ? 49.450 138.369 77.631 1.00 34.91 332 GLU C O 1
ATOM 8455 N N . SER C 1 333 ? 51.637 138.702 78.054 1.00 34.93 333 SER C N 1
ATOM 8456 C CA . SER C 1 333 ? 51.634 137.777 79.184 1.00 32.50 333 SER C CA 1
ATOM 8457 C C . SER C 1 333 ? 50.647 138.220 80.258 1.00 31.17 333 SER C C 1
ATOM 8458 O O . SER C 1 333 ? 49.787 137.439 80.683 1.00 30.27 333 SER C O 1
ATOM 8461 N N . VAL C 1 334 ? 50.757 139.474 80.710 1.00 29.21 334 VAL C N 1
ATOM 8462 C CA . VAL C 1 334 ? 49.890 139.948 81.785 1.00 29.94 334 VAL C CA 1
ATOM 8463 C C . VAL C 1 334 ? 48.436 140.033 81.321 1.00 29.68 334 VAL C C 1
ATOM 8464 O O . VAL C 1 334 ? 47.513 139.818 82.117 1.00 29.33 334 VAL C O 1
ATOM 8468 N N . VAL C 1 335 ? 48.199 140.347 80.046 1.00 28.20 335 VAL C N 1
ATOM 8469 C CA . VAL C 1 335 ? 46.834 140.282 79.531 1.00 29.49 335 VAL C CA 1
ATOM 8470 C C . VAL C 1 335 ? 46.343 138.837 79.533 1.00 30.59 335 VAL C C 1
ATOM 8471 O O . VAL C 1 335 ? 45.206 138.553 79.927 1.00 30.17 335 VAL C O 1
ATOM 8475 N N . GLY C 1 336 ? 47.197 137.901 79.108 1.00 29.73 336 GLY C N 1
ATOM 8476 C CA . GLY C 1 336 ? 46.835 136.496 79.149 1.00 31.13 336 GLY C CA 1
ATOM 8477 C C . GLY C 1 336 ? 46.586 135.989 80.554 1.00 32.52 336 GLY C C 1
ATOM 8478 O O . GLY C 1 336 ? 45.825 135.037 80.750 1.00 35.08 336 GLY C O 1
ATOM 8479 N N . LEU C 1 337 ? 47.224 136.606 81.548 1.00 32.55 337 LEU C N 1
ATOM 8480 C CA . LEU C 1 337 ? 46.978 136.252 82.938 1.00 33.17 337 LEU C CA 1
ATOM 8481 C C . LEU C 1 337 ? 45.675 136.842 83.462 1.00 35.31 337 LEU C C 1
ATOM 8482 O O . LEU C 1 337 ? 45.279 136.526 84.590 1.00 35.11 337 LEU C O 1
ATOM 8487 N N . GLY C 1 338 ? 45.006 137.685 82.677 1.00 36.08 338 GLY C N 1
ATOM 8488 C CA . GLY C 1 338 ? 43.749 138.274 83.095 1.00 36.13 338 GLY C CA 1
ATOM 8489 C C . GLY C 1 338 ? 43.872 139.330 84.169 1.00 35.62 338 GLY C C 1
ATOM 8490 O O . GLY C 1 338 ? 42.954 139.487 84.978 1.00 38.64 338 GLY C O 1
ATOM 8491 N N . ILE C 1 339 ? 44.984 140.060 84.207 1.00 34.71 339 ILE C N 1
ATOM 8492 C CA . ILE C 1 339 ? 45.179 141.071 85.241 1.00 32.71 339 ILE C CA 1
ATOM 8493 C C . ILE C 1 339 ? 45.574 142.406 84.626 1.00 32.71 339 ILE C C 1
ATOM 8494 O O . ILE C 1 339 ? 46.020 143.315 85.336 1.00 34.41 339 ILE C O 1
ATOM 8499 N N . ALA C 1 340 ? 45.428 142.539 83.312 1.00 30.59 340 ALA C N 1
ATOM 8500 C CA . ALA C 1 340 ? 45.940 143.721 82.639 1.00 30.83 340 ALA C CA 1
ATOM 8501 C C . ALA C 1 340 ? 45.161 143.983 81.361 1.00 32.87 340 ALA C C 1
ATOM 8502 O O . ALA C 1 340 ? 44.458 143.112 80.847 1.00 31.34 340 ALA C O 1
ATOM 8504 N N . ARG C 1 341 ? 45.280 145.215 80.872 1.00 36.66 341 ARG C N 1
ATOM 8505 C CA . ARG C 1 341 ? 44.762 145.628 79.576 1.00 39.36 341 ARG C CA 1
ATOM 8506 C C . ARG C 1 341 ? 45.852 146.370 78.817 1.00 37.54 341 ARG C C 1
ATOM 8507 O O . ARG C 1 341 ? 46.595 147.168 79.399 1.00 37.40 341 ARG C O 1
ATOM 8515 N N . ARG C 1 342 ? 45.934 146.116 77.520 1.00 35.46 342 ARG C N 1
ATOM 8516 C CA . ARG C 1 342 ? 46.936 146.734 76.667 1.00 36.34 342 ARG C CA 1
ATOM 8517 C C . ARG C 1 342 ? 46.339 147.929 75.938 1.00 36.41 342 ARG C C 1
ATOM 8518 O O . ARG C 1 342 ? 45.185 147.895 75.502 1.00 36.54 342 ARG C O 1
ATOM 8526 N N . ILE C 1 343 ? 47.122 149.002 75.841 1.00 35.81 343 ILE C N 1
ATOM 8527 C CA . ILE C 1 343 ? 46.712 150.205 75.134 1.00 37.59 343 ILE C CA 1
ATOM 8528 C C . ILE C 1 343 ? 47.857 150.643 74.235 1.00 41.15 343 ILE C C 1
ATOM 8529 O O . ILE C 1 343 ? 48.999 150.200 74.377 1.00 39.39 343 ILE C O 1
ATOM 8534 N N . ASP C 1 344 ? 47.525 151.503 73.280 1.00 45.94 344 ASP C N 1
ATOM 8535 C CA . ASP C 1 344 ? 48.509 152.143 72.421 1.00 51.51 344 ASP C CA 1
ATOM 8536 C C . ASP C 1 344 ? 48.559 153.610 72.820 1.00 52.69 344 ASP C C 1
ATOM 8537 O O . ASP C 1 344 ? 47.556 154.320 72.696 1.00 51.08 344 ASP C O 1
ATOM 8542 N N . ILE C 1 345 ? 49.727 154.062 73.284 1.00 55.50 345 ILE C N 1
ATOM 8543 C CA . ILE C 1 345 ? 49.846 155.429 73.785 1.00 58.31 345 ILE C CA 1
ATOM 8544 C C . ILE C 1 345 ? 49.524 156.436 72.691 1.00 57.45 345 ILE C C 1
ATOM 8545 O O . ILE C 1 345 ? 48.936 157.491 72.959 1.00 57.20 345 ILE C O 1
ATOM 8550 N N . ALA C 1 346 ? 49.883 156.124 71.445 1.00 58.36 346 ALA C N 1
ATOM 8551 C CA . ALA C 1 346 ? 49.616 157.038 70.341 1.00 59.55 346 ALA C CA 1
ATOM 8552 C C . ALA C 1 346 ? 48.118 157.192 70.092 1.00 61.20 346 ALA C C 1
ATOM 8553 O O . ALA C 1 346 ? 47.634 158.308 69.865 1.00 61.82 346 ALA C O 1
ATOM 8555 N N . THR C 1 347 ? 47.372 156.086 70.111 1.00 61.26 347 THR C N 1
ATOM 8556 C CA . THR C 1 347 ? 45.980 156.089 69.681 1.00 61.91 347 THR C CA 1
ATOM 8557 C C . THR C 1 347 ? 44.966 156.011 70.817 1.00 60.70 347 THR C C 1
ATOM 8558 O O . THR C 1 347 ? 43.763 156.052 70.543 1.00 61.11 347 THR C O 1
ATOM 8562 N N . VAL C 1 348 ? 45.397 155.926 72.077 1.00 60.09 348 VAL C N 1
ATOM 8563 C CA . VAL C 1 348 ? 44.436 155.756 73.163 1.00 58.00 348 VAL C CA 1
ATOM 8564 C C . VAL C 1 348 ? 43.628 157.035 73.350 1.00 57.27 348 VAL C C 1
ATOM 8565 O O . VAL C 1 348 ? 44.164 158.150 73.312 1.00 58.02 348 VAL C O 1
ATOM 8569 N N . THR C 1 349 ? 42.338 156.877 73.538 1.00 56.59 349 THR C N 1
ATOM 8570 C CA . THR C 1 349 ? 41.422 157.983 73.752 1.00 57.27 349 THR C CA 1
ATOM 8571 C C . THR C 1 349 ? 41.119 158.137 75.233 1.00 57.75 349 THR C C 1
ATOM 8572 O O . THR C 1 349 ? 41.264 157.186 76.009 1.00 57.12 349 THR C O 1
ATOM 8576 N N . PRO C 1 350 ? 40.711 159.335 75.668 1.00 59.23 350 PRO C N 1
ATOM 8577 C CA . PRO C 1 350 ? 40.366 159.510 77.090 1.00 60.73 350 PRO C CA 1
ATOM 8578 C C . PRO C 1 350 ? 39.315 158.537 77.600 1.00 62.48 350 PRO C C 1
ATOM 8579 O O . PRO C 1 350 ? 39.439 158.034 78.723 1.00 62.25 350 PRO C O 1
ATOM 8583 N N . ASP C 1 351 ? 38.278 158.257 76.811 1.00 64.68 351 ASP C N 1
ATOM 8584 C CA . ASP C 1 351 ? 37.253 157.322 77.261 1.00 66.00 351 ASP C CA 1
ATOM 8585 C C . ASP C 1 351 ? 37.799 155.903 77.375 1.00 59.57 351 ASP C C 1
ATOM 8586 O O . ASP C 1 351 ? 37.445 155.171 78.308 1.00 56.88 351 ASP C O 1
ATOM 8591 N N . ARG C 1 352 ? 38.636 155.486 76.421 1.00 57.10 352 ARG C N 1
ATOM 8592 C CA . ARG C 1 352 ? 39.225 154.149 76.474 1.00 54.66 352 ARG C CA 1
ATOM 8593 C C . ARG C 1 352 ? 40.149 153.996 77.680 1.00 50.41 352 ARG C C 1
ATOM 8594 O O . ARG C 1 352 ? 40.106 152.979 78.384 1.00 49.16 352 ARG C O 1
ATOM 8602 N N . LEU C 1 353 ? 41.010 154.993 77.922 1.00 47.31 353 LEU C N 1
ATOM 8603 C CA . LEU C 1 353 ? 41.883 154.952 79.092 1.00 45.25 353 LEU C CA 1
ATOM 8604 C C . LEU C 1 353 ? 41.061 154.908 80.374 1.00 46.85 353 LEU C C 1
ATOM 8605 O O . LEU C 1 353 ? 41.411 154.201 81.326 1.00 46.21 353 LEU C O 1
ATOM 8610 N N . ARG C 1 354 ? 39.952 155.649 80.410 1.00 49.66 354 ARG C N 1
ATOM 8611 C CA . ARG C 1 354 ? 39.083 155.609 81.579 1.00 51.98 354 ARG C CA 1
ATOM 8612 C C . ARG C 1 354 ? 38.473 154.225 81.772 1.00 49.07 354 ARG C C 1
ATOM 8613 O O . ARG C 1 354 ? 38.410 153.719 82.900 1.00 48.18 354 ARG C O 1
ATOM 8621 N N . ALA C 1 355 ? 38.047 153.585 80.680 1.00 46.24 355 ALA C N 1
ATOM 8622 C CA . ALA C 1 355 ? 37.420 152.270 80.785 1.00 43.84 355 ALA C CA 1
ATOM 8623 C C . ALA C 1 355 ? 38.385 151.244 81.361 1.00 41.25 355 ALA C C 1
ATOM 8624 O O . ALA C 1 355 ? 38.022 150.465 82.248 1.00 40.67 355 ALA C O 1
ATOM 8626 N N . ALA C 1 356 ? 39.624 151.227 80.862 1.00 38.92 356 ALA C N 1
ATOM 8627 C CA . ALA C 1 356 ? 40.612 150.287 81.381 1.00 37.24 356 ALA C CA 1
ATOM 8628 C C . ALA C 1 356 ? 40.858 150.503 82.866 1.00 38.10 356 ALA C C 1
ATOM 8629 O O . ALA C 1 356 ? 40.891 149.544 83.644 1.00 38.01 356 ALA C O 1
ATOM 8631 N N . VAL C 1 357 ? 40.994 151.763 83.282 1.00 38.96 357 VAL C N 1
ATOM 8632 C CA . VAL C 1 357 ? 41.279 152.065 84.680 1.00 39.42 357 VAL C CA 1
ATOM 8633 C C . VAL C 1 357 ? 40.109 151.663 85.570 1.00 40.92 357 VAL C C 1
ATOM 8634 O O . VAL C 1 357 ? 40.282 150.950 86.566 1.00 41.46 357 VAL C O 1
ATOM 8638 N N . VAL C 1 358 ? 38.900 152.098 85.216 1.00 41.89 358 VAL C N 1
ATOM 8639 C CA . VAL C 1 358 ? 37.760 151.902 86.105 1.00 44.24 358 VAL C CA 1
ATOM 8640 C C . VAL C 1 358 ? 37.365 150.428 86.156 1.00 44.18 358 VAL C C 1
ATOM 8641 O O . VAL C 1 358 ? 37.021 149.902 87.221 1.00 43.54 358 VAL C O 1
ATOM 8645 N N . GLU C 1 359 ? 37.402 149.742 85.010 1.00 45.08 359 GLU C N 1
ATOM 8646 C CA . GLU C 1 359 ? 37.013 148.336 84.962 1.00 45.11 359 GLU C CA 1
ATOM 8647 C C . GLU C 1 359 ? 38.026 147.451 85.683 1.00 43.72 359 GLU C C 1
ATOM 8648 O O . GLU C 1 359 ? 37.652 146.593 86.490 1.00 42.36 359 GLU C O 1
ATOM 8654 N N . LEU C 1 360 ? 39.318 147.657 85.416 1.00 44.17 360 LEU C N 1
ATOM 8655 C CA . LEU C 1 360 ? 40.347 146.835 86.048 1.00 43.54 360 LEU C CA 1
ATOM 8656 C C . LEU C 1 360 ? 40.306 146.961 87.566 1.00 43.80 360 LEU C C 1
ATOM 8657 O O . LEU C 1 360 ? 40.431 145.961 88.283 1.00 43.15 360 LEU C O 1
ATOM 8662 N N . ALA C 1 361 ? 40.122 148.183 88.073 1.00 44.25 361 ALA C N 1
ATOM 8663 C CA . ALA C 1 361 ? 40.190 148.408 89.513 1.00 44.96 361 ALA C CA 1
ATOM 8664 C C . ALA C 1 361 ? 38.974 147.850 90.240 1.00 45.59 361 ALA C C 1
ATOM 8665 O O . ALA C 1 361 ? 39.056 147.556 91.439 1.00 45.39 361 ALA C O 1
ATOM 8667 N N . SER C 1 362 ? 37.838 147.721 89.553 1.00 45.94 362 SER C N 1
ATOM 8668 C CA . SER C 1 362 ? 36.605 147.277 90.190 1.00 46.34 362 SER C CA 1
ATOM 8669 C C . SER C 1 362 ? 36.323 145.791 90.012 1.00 44.81 362 SER C C 1
ATOM 8670 O O . SER C 1 362 ? 35.448 145.263 90.705 1.00 43.94 362 SER C O 1
ATOM 8673 N N . ASP C 1 363 ? 37.019 145.111 89.114 1.00 43.29 363 ASP C N 1
ATOM 8674 C CA . ASP C 1 363 ? 36.708 143.715 88.804 1.00 42.67 363 ASP C CA 1
ATOM 8675 C C . ASP C 1 363 ? 37.173 142.791 89.924 1.00 42.24 363 ASP C C 1
ATOM 8676 O O . ASP C 1 363 ? 38.385 142.663 90.141 1.00 41.34 363 ASP C O 1
ATOM 8681 N N . PRO C 1 364 ? 36.270 142.111 90.637 1.00 41.82 364 PRO C N 1
ATOM 8682 C CA . PRO C 1 364 ? 36.730 141.213 91.707 1.00 39.84 364 PRO C CA 1
ATOM 8683 C C . PRO C 1 364 ? 37.458 139.987 91.188 1.00 38.34 364 PRO C C 1
ATOM 8684 O O . PRO C 1 364 ? 38.331 139.460 91.888 1.00 37.85 364 PRO C O 1
ATOM 8688 N N . ALA C 1 365 ? 37.126 139.510 89.986 1.00 37.39 365 ALA C N 1
ATOM 8689 C CA . ALA C 1 365 ? 37.866 138.386 89.419 1.00 35.11 365 ALA C CA 1
ATOM 8690 C C . ALA C 1 365 ? 39.309 138.776 89.120 1.00 34.67 365 ALA C C 1
ATOM 8691 O O . ALA C 1 365 ? 40.221 137.952 89.257 1.00 35.66 365 ALA C O 1
ATOM 8693 N N . VAL C 1 366 ? 39.534 140.025 88.696 1.00 34.80 366 VAL C N 1
ATOM 8694 C CA . VAL C 1 366 ? 40.899 140.508 88.496 1.00 33.93 366 VAL C CA 1
ATOM 8695 C C . VAL C 1 366 ? 41.653 140.513 89.818 1.00 35.08 366 VAL C C 1
ATOM 8696 O O . VAL C 1 366 ? 42.813 140.087 89.892 1.00 34.23 366 VAL C O 1
ATOM 8700 N N . ALA C 1 367 ? 40.999 140.978 90.888 1.00 37.14 367 ALA C N 1
ATOM 8701 C CA . ALA C 1 367 ? 41.644 140.999 92.198 1.00 38.92 367 ALA C CA 1
ATOM 8702 C C . ALA C 1 367 ? 41.981 139.591 92.674 1.00 39.50 367 ALA C C 1
ATOM 8703 O O . ALA C 1 367 ? 43.057 139.360 93.239 1.00 40.12 367 ALA C O 1
ATOM 8705 N N . GLU C 1 368 ? 41.080 138.633 92.438 1.00 39.37 368 GLU C N 1
ATOM 8706 C CA . GLU C 1 368 ? 41.330 137.260 92.868 1.00 39.06 368 GLU C CA 1
ATOM 8707 C C . GLU C 1 368 ? 42.518 136.653 92.131 1.00 36.17 368 GLU C C 1
ATOM 8708 O O . GLU C 1 368 ? 43.357 135.984 92.745 1.00 35.41 368 GLU C O 1
ATOM 8714 N N . ARG C 1 369 ? 42.614 136.882 90.819 1.00 34.85 369 ARG C N 1
ATOM 8715 C CA . ARG C 1 369 ? 43.750 136.360 90.065 1.00 32.82 369 ARG C CA 1
ATOM 8716 C C . ARG C 1 369 ? 45.054 136.968 90.560 1.00 33.40 369 ARG C C 1
ATOM 8717 O O . ARG C 1 369 ? 46.087 136.291 90.600 1.00 33.43 369 ARG C O 1
ATOM 8725 N N . LEU C 1 370 ? 45.021 138.246 90.952 1.00 35.24 370 LEU C N 1
ATOM 8726 C CA . LEU C 1 370 ? 46.210 138.887 91.505 1.00 36.63 370 LEU C CA 1
ATOM 8727 C C . LEU C 1 370 ? 46.682 138.176 92.766 1.00 38.50 370 LEU C C 1
ATOM 8728 O O . LEU C 1 370 ? 47.886 137.969 92.957 1.00 38.66 370 LEU C O 1
ATOM 8733 N N . SER C 1 371 ? 45.745 137.784 93.635 1.00 40.25 371 SER C N 1
ATOM 8734 C CA . SER C 1 371 ? 46.122 137.062 94.845 1.00 39.67 371 SER C CA 1
ATOM 8735 C C . SER C 1 371 ? 46.785 135.735 94.513 1.00 37.37 371 SER C C 1
ATOM 8736 O O . SER C 1 371 ? 47.785 135.360 95.137 1.00 37.47 371 SER C O 1
ATOM 8739 N N . GLY C 1 372 ? 46.254 135.016 93.524 1.00 35.54 372 GLY C N 1
ATOM 8740 C CA . GLY C 1 372 ? 46.877 133.768 93.115 1.00 33.86 372 GLY C CA 1
ATOM 8741 C C . GLY C 1 372 ? 48.263 133.964 92.529 1.00 34.27 372 GLY C C 1
ATOM 8742 O O . GLY C 1 372 ? 49.189 133.211 92.840 1.00 33.34 372 GLY C O 1
ATOM 8743 N N . LEU C 1 373 ? 48.426 134.976 91.671 1.00 36.64 373 LEU C N 1
ATOM 8744 C CA . LEU C 1 373 ? 49.735 135.235 91.077 1.00 38.77 373 LEU C CA 1
ATOM 8745 C C . LEU C 1 373 ? 50.751 135.670 92.124 1.00 40.21 373 LEU C C 1
ATOM 8746 O O . LEU C 1 373 ? 51.944 135.376 91.987 1.00 38.38 373 LEU C O 1
ATOM 8751 N N . ARG C 1 374 ? 50.301 136.357 93.177 1.00 43.89 374 ARG C N 1
ATOM 8752 C CA . ARG C 1 374 ? 51.205 136.709 94.265 1.00 48.24 374 ARG C CA 1
ATOM 8753 C C . ARG C 1 374 ? 51.782 135.457 94.912 1.00 50.14 374 ARG C C 1
ATOM 8754 O O . ARG C 1 374 ? 52.978 135.404 95.222 1.00 48.65 374 ARG C O 1
ATOM 8762 N N . ARG C 1 375 ? 50.942 134.439 95.125 1.00 53.51 375 ARG C N 1
ATOM 8763 C CA . ARG C 1 375 ? 51.416 133.171 95.673 1.00 57.77 375 ARG C CA 1
ATOM 8764 C C . ARG C 1 375 ? 52.297 132.426 94.676 1.00 54.72 375 ARG C C 1
ATOM 8765 O O . ARG C 1 375 ? 53.329 131.863 95.056 1.00 54.32 375 ARG C O 1
ATOM 8773 N N . GLU C 1 376 ? 51.903 132.396 93.399 1.00 53.07 376 GLU C N 1
ATOM 8774 C CA . GLU C 1 376 ? 52.718 131.708 92.400 1.00 52.40 376 GLU C CA 1
ATOM 8775 C C . GLU C 1 376 ? 54.089 132.351 92.271 1.00 54.75 376 GLU C C 1
ATOM 8776 O O . GLU C 1 376 ? 55.084 131.663 92.015 1.00 54.94 376 GLU C O 1
ATOM 8782 N N . LEU C 1 377 ? 54.158 133.676 92.428 1.00 57.71 377 LEU C N 1
ATOM 8783 C CA . LEU C 1 377 ? 55.421 134.382 92.243 1.00 61.03 377 LEU C CA 1
ATOM 8784 C C . LEU C 1 377 ? 56.472 133.889 93.226 1.00 64.21 377 LEU C C 1
ATOM 8785 O O . LEU C 1 377 ? 57.591 133.537 92.837 1.00 64.36 377 LEU C O 1
ATOM 8790 N N . ARG C 1 378 ? 56.120 133.849 94.511 1.00 67.58 378 ARG C N 1
ATOM 8791 C CA . ARG C 1 378 ? 57.090 133.497 95.540 1.00 70.21 378 ARG C CA 1
ATOM 8792 C C . ARG C 1 378 ? 57.526 132.040 95.443 1.00 68.40 378 ARG C C 1
ATOM 8793 O O . ARG C 1 378 ? 58.633 131.699 95.874 1.00 71.71 378 ARG C O 1
ATOM 8801 N N . ALA C 1 379 ? 56.691 131.171 94.871 1.00 65.07 379 ALA C N 1
ATOM 8802 C CA . ALA C 1 379 ? 56.965 129.738 94.877 1.00 61.12 379 ALA C CA 1
ATOM 8803 C C . ALA C 1 379 ? 58.126 129.333 93.981 1.00 57.34 379 ALA C C 1
ATOM 8804 O O . ALA C 1 379 ? 58.467 128.147 93.958 1.00 57.88 379 ALA C O 1
ATOM 8806 N N . HIS C 1 380 ? 58.728 130.259 93.234 1.00 53.74 380 HIS C N 1
ATOM 8807 C CA . HIS C 1 380 ? 59.837 129.910 92.356 1.00 50.39 380 HIS C CA 1
ATOM 8808 C C . HIS C 1 380 ? 61.183 129.843 93.071 1.00 46.30 380 HIS C C 1
ATOM 8809 O O . HIS C 1 380 ? 62.144 129.328 92.489 1.00 44.51 380 HIS C O 1
ATOM 8816 N N . GLY C 1 381 ? 61.270 130.297 94.320 1.00 43.13 381 GLY C N 1
ATOM 8817 C CA . GLY C 1 381 ? 62.487 130.143 95.097 1.00 41.72 381 GLY C CA 1
ATOM 8818 C C . GLY C 1 381 ? 63.200 131.427 95.453 1.00 40.20 381 GLY C C 1
ATOM 8819 O O . GLY C 1 381 ? 63.741 131.544 96.561 1.00 40.76 381 GLY C O 1
ATOM 8820 N N . GLY C 1 382 ? 63.183 132.393 94.544 1.00 37.38 382 GLY C N 1
ATOM 8821 C CA . GLY C 1 382 ? 63.717 133.693 94.844 1.00 36.45 382 GLY C CA 1
ATOM 8822 C C . GLY C 1 382 ? 65.178 133.650 95.248 1.00 36.15 382 GLY C C 1
ATOM 8823 O O . GLY C 1 382 ? 65.958 132.787 94.831 1.00 34.31 382 GLY C O 1
ATOM 8824 N N . THR C 1 383 ? 65.529 134.577 96.138 1.00 37.49 383 THR C N 1
ATOM 8825 C CA . THR C 1 383 ? 66.925 134.821 96.481 1.00 37.77 383 THR C CA 1
ATOM 8826 C C . THR C 1 383 ? 67.600 133.575 97.042 1.00 40.30 383 THR C C 1
ATOM 8827 O O . THR C 1 383 ? 68.719 133.227 96.647 1.00 40.09 383 THR C O 1
ATOM 8831 N N . MET C 1 384 ? 66.935 132.894 97.974 1.00 41.72 384 MET C N 1
ATOM 8832 C CA . MET C 1 384 ? 67.579 131.780 98.661 1.00 43.16 384 MET C CA 1
ATOM 8833 C C . MET C 1 384 ? 67.851 130.611 97.722 1.00 40.97 384 MET C C 1
ATOM 8834 O O . MET C 1 384 ? 68.901 129.965 97.821 1.00 41.77 384 MET C O 1
ATOM 8839 N N . ARG C 1 385 ? 66.923 130.311 96.812 1.00 38.95 385 ARG C N 1
ATOM 8840 C CA . ARG C 1 385 ? 67.174 129.228 95.865 1.00 36.45 385 ARG C CA 1
ATOM 8841 C C . ARG C 1 385 ? 68.298 129.581 94.896 1.00 35.01 385 ARG C C 1
ATOM 8842 O O . ARG C 1 385 ? 69.138 128.732 94.575 1.00 35.25 385 ARG C O 1
ATOM 8850 N N . ALA C 1 386 ? 68.332 130.828 94.416 1.00 33.31 386 ALA C N 1
ATOM 8851 C CA . ALA C 1 386 ? 69.389 131.233 93.495 1.00 32.41 386 ALA C CA 1
ATOM 8852 C C . ALA C 1 386 ? 70.759 131.143 94.157 1.00 33.47 386 ALA C C 1
ATOM 8853 O O . ALA C 1 386 ? 71.717 130.642 93.554 1.00 32.30 386 ALA C O 1
ATOM 8855 N N . ALA C 1 387 ? 70.868 131.599 95.407 1.00 34.67 387 ALA C N 1
ATOM 8856 C CA . ALA C 1 387 ? 72.144 131.494 96.104 1.00 37.23 387 ALA C CA 1
ATOM 8857 C C . ALA C 1 387 ? 72.544 130.033 96.295 1.00 38.66 387 ALA C C 1
ATOM 8858 O O . ALA C 1 387 ? 73.717 129.680 96.134 1.00 40.06 387 ALA C O 1
ATOM 8860 N N . ASP C 1 388 ? 71.579 129.162 96.610 1.00 40.13 388 ASP C N 1
ATOM 8861 C CA . ASP C 1 388 ? 71.892 127.743 96.773 1.00 41.16 388 ASP C CA 1
ATOM 8862 C C . ASP C 1 388 ? 72.407 127.130 95.474 1.00 39.68 388 ASP C C 1
ATOM 8863 O O . ASP C 1 388 ? 73.358 126.340 95.486 1.00 40.56 388 ASP C O 1
ATOM 8868 N N . LEU C 1 389 ? 71.795 127.482 94.341 1.00 37.92 389 LEU C N 1
ATOM 8869 C CA . LEU C 1 389 ? 72.241 126.933 93.063 1.00 38.58 389 LEU C CA 1
ATOM 8870 C C . LEU C 1 389 ? 73.645 127.407 92.707 1.00 38.29 389 LEU C C 1
ATOM 8871 O O . LEU C 1 389 ? 74.432 126.654 92.118 1.00 39.06 389 LEU C O 1
ATOM 8876 N N . ILE C 1 390 ? 73.959 128.664 93.021 1.00 37.97 390 ILE C N 1
ATOM 8877 C CA . ILE C 1 390 ? 75.290 129.194 92.752 1.00 38.31 390 ILE C CA 1
ATOM 8878 C C . ILE C 1 390 ? 76.331 128.498 93.621 1.00 40.81 390 ILE C C 1
ATOM 8879 O O . ILE C 1 390 ? 77.434 128.179 93.157 1.00 40.64 390 ILE C O 1
ATOM 8884 N N . GLU C 1 391 ? 76.003 128.244 94.889 1.00 43.13 391 GLU C N 1
ATOM 8885 C CA . GLU C 1 391 ? 76.954 127.584 95.773 1.00 47.46 391 GLU C CA 1
ATOM 8886 C C . GLU C 1 391 ? 77.290 126.168 95.323 1.00 51.28 391 GLU C C 1
ATOM 8887 O O . GLU C 1 391 ? 78.364 125.659 95.667 1.00 49.69 391 GLU C O 1
ATOM 8893 N N . ARG C 1 392 ? 76.403 125.509 94.576 1.00 57.74 392 ARG C N 1
ATOM 8894 C CA . ARG C 1 392 ? 76.739 124.178 94.076 1.00 64.90 392 ARG C CA 1
ATOM 8895 C C . ARG C 1 392 ? 77.885 124.182 93.072 1.00 64.08 392 ARG C C 1
ATOM 8896 O O . ARG C 1 392 ? 78.535 123.146 92.892 1.00 64.19 392 ARG C O 1
ATOM 8904 N N . GLN C 1 393 ? 78.137 125.299 92.401 1.00 64.16 393 GLN C N 1
ATOM 8905 C CA . GLN C 1 393 ? 79.231 125.378 91.442 1.00 64.42 393 GLN C CA 1
ATOM 8906 C C . GLN C 1 393 ? 80.577 125.624 92.106 1.00 63.16 393 GLN C C 1
ATOM 8907 O O . GLN C 1 393 ? 81.607 125.561 91.425 1.00 61.73 393 GLN C O 1
ATOM 8913 N N . LEU C 1 394 ? 80.588 125.915 93.410 1.00 63.22 394 LEU C N 1
ATOM 8914 C CA . LEU C 1 394 ? 81.804 126.113 94.180 1.00 63.75 394 LEU C CA 1
ATOM 8915 C C . LEU C 1 394 ? 82.396 124.766 94.591 1.00 67.21 394 LEU C C 1
ATOM 8916 O O . LEU C 1 394 ? 81.663 123.794 94.795 1.00 66.16 394 LEU C O 1
ATOM 8921 N N . PRO C 1 395 ? 83.728 124.682 94.719 1.00 71.57 395 PRO C N 1
ATOM 8922 C CA . PRO C 1 395 ? 84.401 123.430 95.083 1.00 73.94 395 PRO C CA 1
ATOM 8923 C C . PRO C 1 395 ? 84.117 122.978 96.514 1.00 76.51 395 PRO C C 1
ATOM 8924 O O . PRO C 1 395 ? 83.913 123.824 97.383 1.00 82.09 395 PRO C O 1
ATOM 8928 N N . PRO D 1 2 ? 4.937 93.013 117.924 1.00 109.02 2 PRO D N 1
ATOM 8929 C CA . PRO D 1 2 ? 6.251 93.547 118.284 1.00 110.12 2 PRO D CA 1
ATOM 8930 C C . PRO D 1 2 ? 6.646 94.797 117.493 1.00 111.64 2 PRO D C 1
ATOM 8931 O O . PRO D 1 2 ? 7.793 94.887 117.048 1.00 111.38 2 PRO D O 1
ATOM 8935 N N . ARG D 1 3 ? 5.699 95.732 117.315 1.00 113.28 3 ARG D N 1
ATOM 8936 C CA . ARG D 1 3 ? 5.941 97.055 116.740 1.00 114.39 3 ARG D CA 1
ATOM 8937 C C . ARG D 1 3 ? 6.358 96.979 115.272 1.00 112.52 3 ARG D C 1
ATOM 8938 O O . ARG D 1 3 ? 6.698 95.896 114.781 1.00 113.18 3 ARG D O 1
ATOM 8946 N N . PRO D 1 4 ? 6.277 98.096 114.515 1.00 109.79 4 PRO D N 1
ATOM 8947 C CA . PRO D 1 4 ? 6.634 98.053 113.088 1.00 105.55 4 PRO D CA 1
ATOM 8948 C C . PRO D 1 4 ? 8.049 97.548 112.867 1.00 97.26 4 PRO D C 1
ATOM 8949 O O . PRO D 1 4 ? 8.283 96.358 112.635 1.00 100.34 4 PRO D O 1
ATOM 8953 N N . GLY D 1 5 ? 8.989 98.476 112.896 1.00 87.94 5 GLY D N 1
ATOM 8954 C CA . GLY D 1 5 ? 10.424 98.271 112.783 1.00 78.34 5 GLY D CA 1
ATOM 8955 C C . GLY D 1 5 ? 10.911 98.212 111.350 1.00 67.85 5 GLY D C 1
ATOM 8956 O O . GLY D 1 5 ? 10.211 97.782 110.431 1.00 66.53 5 GLY D O 1
ATOM 8957 N N . HIS D 1 6 ? 12.156 98.639 111.168 1.00 58.50 6 HIS D N 1
ATOM 8958 C CA . HIS D 1 6 ? 12.818 98.681 109.872 1.00 49.52 6 HIS D CA 1
ATOM 8959 C C . HIS D 1 6 ? 13.961 97.675 109.894 1.00 44.48 6 HIS D C 1
ATOM 8960 O O . HIS D 1 6 ? 14.917 97.837 110.664 1.00 42.53 6 HIS D O 1
ATOM 8967 N N . ILE D 1 7 ? 13.867 96.650 109.051 1.00 40.86 7 ILE D N 1
ATOM 8968 C CA . ILE D 1 7 ? 14.898 95.627 108.921 1.00 38.35 7 ILE D CA 1
ATOM 8969 C C . ILE D 1 7 ? 15.584 95.813 107.575 1.00 36.67 7 ILE D C 1
ATOM 8970 O O . ILE D 1 7 ? 14.917 95.867 106.533 1.00 37.70 7 ILE D O 1
ATOM 8975 N N . ALA D 1 8 ? 16.909 95.923 107.593 1.00 35.14 8 ALA D N 1
ATOM 8976 C CA . ALA D 1 8 ? 17.699 96.097 106.380 1.00 35.27 8 ALA D CA 1
ATOM 8977 C C . ALA D 1 8 ? 18.512 94.836 106.126 1.00 35.18 8 ALA D C 1
ATOM 8978 O O . ALA D 1 8 ? 19.390 94.490 106.923 1.00 36.00 8 ALA D O 1
ATOM 8980 N N . MET D 1 9 ? 18.242 94.180 105.002 1.00 32.85 9 MET D N 1
ATOM 8981 C CA . MET D 1 9 ? 19.002 93.022 104.555 1.00 31.27 9 MET D CA 1
ATOM 8982 C C . MET D 1 9 ? 20.004 93.471 103.498 1.00 31.01 9 MET D C 1
ATOM 8983 O O . MET D 1 9 ? 19.686 94.300 102.641 1.00 31.18 9 MET D O 1
ATOM 8988 N N . VAL D 1 10 ? 21.227 92.955 103.589 1.00 30.58 10 VAL D N 1
ATOM 8989 C CA . VAL D 1 10 ? 22.279 93.245 102.621 1.00 29.28 10 VAL D CA 1
ATOM 8990 C C . VAL D 1 10 ? 22.882 91.928 102.162 1.00 30.70 10 VAL D C 1
ATOM 8991 O O . VAL D 1 10 ? 23.194 91.062 102.986 1.00 33.39 10 VAL D O 1
ATOM 8995 N N . SER D 1 11 ? 23.043 91.777 100.852 1.00 30.21 11 SER D N 1
ATOM 8996 C CA . SER D 1 11 ? 23.676 90.592 100.297 1.00 29.21 11 SER D CA 1
ATOM 8997 C C . SER D 1 11 ? 24.423 90.991 99.030 1.00 29.46 11 SER D C 1
ATOM 8998 O O . SER D 1 11 ? 24.570 92.178 98.721 1.00 29.41 11 SER D O 1
ATOM 9001 N N . VAL D 1 12 ? 24.892 89.987 98.297 1.00 28.49 12 VAL D N 1
ATOM 9002 C CA . VAL D 1 12 ? 25.668 90.186 97.076 1.00 29.40 12 VAL D CA 1
ATOM 9003 C C . VAL D 1 12 ? 24.972 89.430 95.952 1.00 30.36 12 VAL D C 1
ATOM 9004 O O . VAL D 1 12 ? 24.152 88.535 96.205 1.00 30.55 12 VAL D O 1
ATOM 9008 N N . PRO D 1 13 ? 25.262 89.782 94.693 1.00 32.07 13 PRO D N 1
ATOM 9009 C CA . PRO D 1 13 ? 24.584 89.120 93.567 1.00 33.31 13 PRO D CA 1
ATOM 9010 C C . PRO D 1 13 ? 25.072 87.716 93.251 1.00 38.99 13 PRO D C 1
ATOM 9011 O O . PRO D 1 13 ? 24.442 87.049 92.419 1.00 40.27 13 PRO D O 1
ATOM 9015 N N . SER D 1 14 ? 26.164 87.248 93.857 1.00 44.78 14 SER D N 1
ATOM 9016 C CA . SER D 1 14 ? 26.637 85.895 93.581 1.00 49.89 14 SER D CA 1
ATOM 9017 C C . SER D 1 14 ? 25.547 84.873 93.883 1.00 54.14 14 SER D C 1
ATOM 9018 O O . SER D 1 14 ? 24.759 85.034 94.819 1.00 54.01 14 SER D O 1
ATOM 9021 N N . ARG D 1 15 ? 25.506 83.814 93.071 1.00 58.82 15 ARG D N 1
ATOM 9022 C CA . ARG D 1 15 ? 24.326 82.960 93.023 1.00 62.87 15 ARG D CA 1
ATOM 9023 C C . ARG D 1 15 ? 24.122 82.177 94.315 1.00 61.57 15 ARG D C 1
ATOM 9024 O O . ARG D 1 15 ? 22.977 81.879 94.675 1.00 61.79 15 ARG D O 1
ATOM 9032 N N . GLY D 1 16 ? 25.186 81.827 95.019 1.00 58.18 16 GLY D N 1
ATOM 9033 C CA . GLY D 1 16 ? 24.915 81.101 96.240 1.00 53.81 16 GLY D CA 1
ATOM 9034 C C . GLY D 1 16 ? 24.425 81.929 97.412 1.00 48.20 16 GLY D C 1
ATOM 9035 O O . GLY D 1 16 ? 24.219 81.374 98.494 1.00 47.85 16 GLY D O 1
ATOM 9036 N N . HIS D 1 17 ? 24.215 83.237 97.242 1.00 43.02 17 HIS D N 1
ATOM 9037 C CA . HIS D 1 17 ? 23.992 84.126 98.376 1.00 39.92 17 HIS D CA 1
ATOM 9038 C C . HIS D 1 17 ? 22.637 84.813 98.362 1.00 37.48 17 HIS D C 1
ATOM 9039 O O . HIS D 1 17 ? 22.400 85.696 99.192 1.00 37.13 17 HIS D O 1
ATOM 9046 N N . LEU D 1 18 ? 21.738 84.409 97.473 1.00 37.81 18 LEU D N 1
ATOM 9047 C CA . LEU D 1 18 ? 20.411 84.991 97.336 1.00 38.92 18 LEU D CA 1
ATOM 9048 C C . LEU D 1 18 ? 19.314 84.055 97.824 1.00 37.11 18 LEU D C 1
ATOM 9049 O O . LEU D 1 18 ? 18.519 84.419 98.699 1.00 34.22 18 LEU D O 1
ATOM 9054 N N . HIS D 1 19 ? 19.284 82.838 97.283 1.00 36.95 19 HIS D N 1
ATOM 9055 C CA . HIS D 1 19 ? 18.241 81.868 97.604 1.00 38.16 19 HIS D CA 1
ATOM 9056 C C . HIS D 1 19 ? 18.185 81.458 99.072 1.00 32.90 19 HIS D C 1
ATOM 9057 O O . HIS D 1 19 ? 17.066 81.277 99.580 1.00 29.61 19 HIS D O 1
ATOM 9064 N N . PRO D 1 20 ? 19.299 81.277 99.796 1.00 32.07 20 PRO D N 1
ATOM 9065 C CA . PRO D 1 20 ? 19.178 80.769 101.176 1.00 30.84 20 PRO D CA 1
ATOM 9066 C C . PRO D 1 20 ? 18.276 81.593 102.075 1.00 31.15 20 PRO D C 1
ATOM 9067 O O . PRO D 1 20 ? 17.598 81.017 102.935 1.00 33.38 20 PRO D O 1
ATOM 9071 N N . SER D 1 21 ? 18.214 82.910 101.893 1.00 30.60 21 SER D N 1
ATOM 9072 C CA . SER D 1 21 ? 17.453 83.771 102.786 1.00 32.08 21 SER D CA 1
ATOM 9073 C C . SER D 1 21 ? 16.159 84.290 102.171 1.00 32.36 21 SER D C 1
ATOM 9074 O O . SER D 1 21 ? 15.453 85.067 102.821 1.00 33.20 21 SER D O 1
ATOM 9077 N N . LEU D 1 22 ? 15.810 83.852 100.959 1.00 32.41 22 LEU D N 1
ATOM 9078 C CA . LEU D 1 22 ? 14.636 84.385 100.271 1.00 34.02 22 LEU D CA 1
ATOM 9079 C C . LEU D 1 22 ? 13.367 84.208 101.099 1.00 35.04 22 LEU D C 1
ATOM 9080 O O . LEU D 1 22 ? 12.590 85.154 101.271 1.00 33.32 22 LEU D O 1
ATOM 9085 N N . GLU D 1 23 ? 13.133 82.995 101.610 1.00 36.66 23 GLU D N 1
ATOM 9086 C CA . GLU D 1 23 ? 11.928 82.740 102.395 1.00 36.24 23 GLU D CA 1
ATOM 9087 C C . GLU D 1 23 ? 11.962 83.449 103.743 1.00 35.87 23 GLU D C 1
ATOM 9088 O O . GLU D 1 23 ? 10.904 83.785 104.288 1.00 35.29 23 GLU D O 1
ATOM 9094 N N . LEU D 1 24 ? 13.153 83.662 104.310 1.00 36.78 24 LEU D N 1
ATOM 9095 C CA . LEU D 1 24 ? 13.241 84.406 105.563 1.00 35.74 24 LEU D CA 1
ATOM 9096 C C . LEU D 1 24 ? 12.802 85.853 105.371 1.00 34.72 24 LEU D C 1
ATOM 9097 O O . LEU D 1 24 ? 12.065 86.400 106.201 1.00 35.68 24 LEU D O 1
ATOM 9102 N N . ILE D 1 25 ? 13.238 86.487 104.278 1.00 33.30 25 ILE D N 1
ATOM 9103 C CA . ILE D 1 25 ? 12.839 87.867 104.009 1.00 31.79 25 ILE D CA 1
ATOM 9104 C C . ILE D 1 25 ? 11.340 87.945 103.772 1.00 34.47 25 ILE D C 1
ATOM 9105 O O . ILE D 1 25 ? 10.669 88.860 104.263 1.00 33.60 25 ILE D O 1
ATOM 9110 N N . ARG D 1 26 ? 10.787 86.980 103.029 1.00 37.19 26 ARG D N 1
ATOM 9111 C CA . ARG D 1 26 ? 9.346 86.952 102.800 1.00 39.34 26 ARG D CA 1
ATOM 9112 C C . ARG D 1 26 ? 8.581 86.853 104.112 1.00 41.77 26 ARG D C 1
ATOM 9113 O O . ARG D 1 26 ? 7.565 87.533 104.299 1.00 45.73 26 ARG D O 1
ATOM 9121 N N . GLU D 1 27 ? 9.063 86.018 105.036 1.00 41.76 27 GLU D N 1
ATOM 9122 C CA . GLU D 1 27 ? 8.393 85.861 106.323 1.00 42.01 27 GLU D CA 1
ATOM 9123 C C . GLU D 1 27 ? 8.446 87.142 107.142 1.00 41.15 27 GLU D C 1
ATOM 9124 O O . GLU D 1 27 ? 7.468 87.496 107.811 1.00 39.86 27 GLU D O 1
ATOM 9130 N N . LEU D 1 28 ? 9.590 87.827 107.138 1.00 42.29 28 LEU D N 1
ATOM 9131 C CA . LEU D 1 28 ? 9.685 89.092 107.856 1.00 42.55 28 LEU D CA 1
ATOM 9132 C C . LEU D 1 28 ? 8.743 90.128 107.256 1.00 43.14 28 LEU D C 1
ATOM 9133 O O . LEU D 1 28 ? 8.137 90.924 107.984 1.00 45.89 28 LEU D O 1
ATOM 9138 N N . VAL D 1 29 ? 8.589 90.120 105.929 1.00 42.52 29 VAL D N 1
ATOM 9139 C CA . VAL D 1 29 ? 7.629 91.013 105.290 1.00 42.96 29 VAL D CA 1
ATOM 9140 C C . VAL D 1 29 ? 6.210 90.649 105.708 1.00 43.81 29 VAL D C 1
ATOM 9141 O O . VAL D 1 29 ? 5.410 91.524 106.066 1.00 45.17 29 VAL D O 1
ATOM 9145 N N . ALA D 1 30 ? 5.889 89.352 105.712 1.00 42.54 30 ALA D N 1
ATOM 9146 C CA . ALA D 1 30 ? 4.556 88.899 106.094 1.00 43.56 30 ALA D CA 1
ATOM 9147 C C . ALA D 1 30 ? 4.209 89.249 107.534 1.00 44.42 30 ALA D C 1
ATOM 9148 O O . ALA D 1 30 ? 3.025 89.314 107.877 1.00 45.08 30 ALA D O 1
ATOM 9150 N N . ARG D 1 31 ? 5.202 89.451 108.388 1.00 45.75 31 ARG D N 1
ATOM 9151 C CA . ARG D 1 31 ? 4.943 89.813 109.774 1.00 46.98 31 ARG D CA 1
ATOM 9152 C C . ARG D 1 31 ? 4.718 91.310 109.969 1.00 48.85 31 ARG D C 1
ATOM 9153 O O . ARG D 1 31 ? 4.627 91.761 111.117 1.00 49.73 31 ARG D O 1
ATOM 9161 N N . GLY D 1 32 ? 4.631 92.084 108.889 1.00 49.60 32 GLY D N 1
ATOM 9162 C CA . GLY D 1 32 ? 4.326 93.499 108.975 1.00 49.84 32 GLY D CA 1
ATOM 9163 C C . GLY D 1 32 ? 5.509 94.430 109.125 1.00 49.63 32 GLY D C 1
ATOM 9164 O O . GLY D 1 32 ? 5.307 95.629 109.351 1.00 50.85 32 GLY D O 1
ATOM 9165 N N . HIS D 1 33 ? 6.734 93.930 109.010 1.00 49.49 33 HIS D N 1
ATOM 9166 C CA . HIS D 1 33 ? 7.888 94.802 109.134 1.00 47.93 33 HIS D CA 1
ATOM 9167 C C . HIS D 1 33 ? 8.189 95.485 107.805 1.00 43.52 33 HIS D C 1
ATOM 9168 O O . HIS D 1 33 ? 7.812 95.012 106.729 1.00 40.95 33 HIS D O 1
ATOM 9175 N N . ARG D 1 34 ? 8.875 96.619 107.892 1.00 42.54 34 ARG D N 1
ATOM 9176 C CA . ARG D 1 34 ? 9.417 97.283 106.715 1.00 43.35 34 ARG D CA 1
ATOM 9177 C C . ARG D 1 34 ? 10.794 96.692 106.456 1.00 40.37 34 ARG D C 1
ATOM 9178 O O . ARG D 1 34 ? 11.717 96.879 107.253 1.00 40.07 34 ARG D O 1
ATOM 9186 N N . VAL D 1 35 ? 10.934 95.975 105.347 1.00 39.64 35 VAL D N 1
ATOM 9187 C CA . VAL D 1 35 ? 12.174 95.286 105.019 1.00 39.25 35 VAL D CA 1
ATOM 9188 C C . VAL D 1 35 ? 12.771 95.931 103.778 1.00 39.74 35 VAL D C 1
ATOM 9189 O O . VAL D 1 35 ? 12.135 95.965 102.716 1.00 40.75 35 VAL D O 1
ATOM 9193 N N . THR D 1 36 ? 13.993 96.435 103.907 1.00 38.67 36 THR D N 1
ATOM 9194 C CA . THR D 1 36 ? 14.767 96.905 102.768 1.00 38.41 36 THR D CA 1
ATOM 9195 C C . THR D 1 36 ? 15.856 95.887 102.470 1.00 38.40 36 THR D C 1
ATOM 9196 O O . THR D 1 36 ? 16.379 95.239 103.381 1.00 40.12 36 THR D O 1
ATOM 9200 N N . TYR D 1 37 ? 16.160 95.712 101.189 1.00 36.48 37 TYR D N 1
ATOM 9201 C CA . TYR D 1 37 ? 17.112 94.700 100.751 1.00 34.62 37 TYR D CA 1
ATOM 9202 C C . TYR D 1 37 ? 18.108 95.368 99.812 1.00 34.30 37 TYR D C 1
ATOM 9203 O O . TYR D 1 37 ? 17.766 95.704 98.674 1.00 35.28 37 TYR D O 1
ATOM 9212 N N . ALA D 1 38 ? 19.339 95.536 100.281 1.00 32.41 38 ALA D N 1
ATOM 9213 C CA . ALA D 1 38 ? 20.395 96.139 99.483 1.00 29.75 38 ALA D CA 1
ATOM 9214 C C . ALA D 1 38 ? 21.120 95.041 98.720 1.00 30.02 38 ALA D C 1
ATOM 9215 O O . ALA D 1 38 ? 21.661 94.107 99.319 1.00 30.37 38 ALA D O 1
ATOM 9217 N N . ASN D 1 39 ? 21.132 95.158 97.401 1.00 31.07 39 ASN D N 1
ATOM 9218 C CA . ASN D 1 39 ? 21.829 94.201 96.559 1.00 30.41 39 ASN D CA 1
ATOM 9219 C C . ASN D 1 39 ? 22.023 94.843 95.198 1.00 30.78 39 ASN D C 1
ATOM 9220 O O . ASN D 1 39 ? 21.481 95.914 94.913 1.00 31.33 39 ASN D O 1
ATOM 9225 N N . ASP D 1 40 ? 22.825 94.189 94.372 1.00 31.77 40 ASP D N 1
ATOM 9226 C CA . ASP D 1 40 ? 23.066 94.694 93.035 1.00 31.71 40 ASP D CA 1
ATOM 9227 C C . ASP D 1 40 ? 21.786 94.611 92.208 1.00 31.33 40 ASP D C 1
ATOM 9228 O O . ASP D 1 40 ? 21.038 93.637 92.322 1.00 30.96 40 ASP D O 1
ATOM 9233 N N . PRO D 1 41 ? 21.505 95.611 91.366 1.00 32.18 41 PRO D N 1
ATOM 9234 C CA . PRO D 1 41 ? 20.279 95.557 90.555 1.00 31.98 41 PRO D CA 1
ATOM 9235 C C . PRO D 1 41 ? 20.223 94.367 89.607 1.00 30.03 41 PRO D C 1
ATOM 9236 O O . PRO D 1 41 ? 19.131 94.036 89.128 1.00 29.57 41 PRO D O 1
ATOM 9240 N N . SER D 1 42 ? 21.344 93.689 89.355 1.00 29.51 42 SER D N 1
ATOM 9241 C CA . SER D 1 42 ? 21.314 92.517 88.488 1.00 31.18 42 SER D CA 1
ATOM 9242 C C . SER D 1 42 ? 20.430 91.401 89.038 1.00 31.56 42 SER D C 1
ATOM 9243 O O . SER D 1 42 ? 20.032 90.515 88.272 1.00 31.43 42 SER D O 1
ATOM 9246 N N . VAL D 1 43 ? 20.132 91.405 90.341 1.00 31.01 43 VAL D N 1
ATOM 9247 C CA . VAL D 1 43 ? 19.298 90.365 90.943 1.00 30.99 43 VAL D CA 1
ATOM 9248 C C . VAL D 1 43 ? 18.029 90.998 91.505 1.00 31.82 43 VAL D C 1
ATOM 9249 O O . VAL D 1 43 ? 17.434 90.488 92.463 1.00 32.71 43 VAL D O 1
ATOM 9253 N N . ALA D 1 44 ? 17.601 92.111 90.898 1.00 32.16 44 ALA D N 1
ATOM 9254 C CA . ALA D 1 44 ? 16.398 92.807 91.351 1.00 30.76 44 ALA D CA 1
ATOM 9255 C C . ALA D 1 44 ? 15.164 91.919 91.273 1.00 30.58 44 ALA D C 1
ATOM 9256 O O . ALA D 1 44 ? 14.238 92.075 92.077 1.00 31.92 44 ALA D O 1
ATOM 9258 N N . ALA D 1 45 ? 15.120 90.994 90.311 1.00 30.71 45 ALA D N 1
ATOM 9259 C CA . ALA D 1 45 ? 13.964 90.110 90.200 1.00 30.59 45 ALA D CA 1
ATOM 9260 C C . ALA D 1 45 ? 13.774 89.296 91.475 1.00 33.06 45 ALA D C 1
ATOM 9261 O O . ALA D 1 45 ? 12.678 89.257 92.044 1.00 37.98 45 ALA D O 1
ATOM 9263 N N . ALA D 1 46 ? 14.838 88.644 91.945 1.00 32.26 46 ALA D N 1
ATOM 9264 C CA . ALA D 1 46 ? 14.733 87.849 93.165 1.00 32.50 46 ALA D CA 1
ATOM 9265 C C . ALA D 1 46 ? 14.472 88.727 94.384 1.00 32.49 46 ALA D C 1
ATOM 9266 O O . ALA D 1 46 ? 13.699 88.347 95.273 1.00 32.23 46 ALA D O 1
ATOM 9268 N N . VAL D 1 47 ? 15.098 89.905 94.445 1.00 32.93 47 VAL D N 1
ATOM 9269 C CA . VAL D 1 47 ? 14.932 90.769 95.612 1.00 32.72 47 VAL D CA 1
ATOM 9270 C C . VAL D 1 47 ? 13.487 91.247 95.732 1.00 31.93 47 VAL D C 1
ATOM 9271 O O . VAL D 1 47 ? 12.870 91.143 96.799 1.00 32.59 47 VAL D O 1
ATOM 9275 N N . THR D 1 48 ? 12.922 91.774 94.642 1.00 30.45 48 THR D N 1
ATOM 9276 C CA . THR D 1 48 ? 11.567 92.318 94.717 1.00 30.86 48 THR D CA 1
ATOM 9277 C C . THR D 1 48 ? 10.531 91.227 94.946 1.00 32.88 48 THR D C 1
ATOM 9278 O O . THR D 1 48 ? 9.484 91.489 95.550 1.00 32.46 48 THR D O 1
ATOM 9282 N N . GLU D 1 49 ? 10.792 90.010 94.462 1.00 36.18 49 GLU D N 1
ATOM 9283 C CA . GLU D 1 49 ? 9.843 88.917 94.656 1.00 40.01 49 GLU D CA 1
ATOM 9284 C C . GLU D 1 49 ? 9.635 88.603 96.136 1.00 39.70 49 GLU D C 1
ATOM 9285 O O . GLU D 1 49 ? 8.557 88.135 96.522 1.00 40.44 49 GLU D O 1
ATOM 9291 N N . THR D 1 50 ? 10.641 88.860 96.980 1.00 38.30 50 THR D N 1
ATOM 9292 C CA . THR D 1 50 ? 10.486 88.666 98.420 1.00 37.57 50 THR D CA 1
ATOM 9293 C C . THR D 1 50 ? 9.463 89.613 99.031 1.00 38.18 50 THR D C 1
ATOM 9294 O O . THR D 1 50 ? 8.956 89.337 100.124 1.00 38.47 50 THR D O 1
ATOM 9298 N N . GLY D 1 51 ? 9.160 90.721 98.362 1.00 39.16 51 GLY D N 1
ATOM 9299 C CA . GLY D 1 51 ? 8.318 91.751 98.924 1.00 38.82 51 GLY D CA 1
ATOM 9300 C C . GLY D 1 51 ? 9.081 92.853 99.617 1.00 39.10 51 GLY D C 1
ATOM 9301 O O . GLY D 1 51 ? 8.467 93.837 100.047 1.00 39.78 51 GLY D O 1
ATOM 9302 N N . ALA D 1 52 ? 10.397 92.725 99.736 1.00 38.95 52 ALA D N 1
ATOM 9303 C CA . ALA D 1 52 ? 11.188 93.764 100.364 1.00 38.22 52 ALA D CA 1
ATOM 9304 C C . ALA D 1 52 ? 11.496 94.883 99.371 1.00 38.36 52 ALA D C 1
ATOM 9305 O O . ALA D 1 52 ? 11.371 94.728 98.152 1.00 36.80 52 ALA D O 1
ATOM 9307 N N . GLU D 1 53 ? 11.881 96.032 99.917 1.00 41.69 53 GLU D N 1
ATOM 9308 C CA . GLU D 1 53 ? 12.271 97.186 99.115 1.00 45.53 53 GLU D CA 1
ATOM 9309 C C . GLU D 1 53 ? 13.707 97.045 98.624 1.00 40.48 53 GLU D C 1
ATOM 9310 O O . GLU D 1 53 ? 14.643 97.035 99.431 1.00 37.86 53 GLU D O 1
ATOM 9316 N N . LEU D 1 54 ? 13.888 96.976 97.308 1.00 38.29 54 LEU D N 1
ATOM 9317 C CA . LEU D 1 54 ? 15.234 96.885 96.759 1.00 37.87 54 LEU D CA 1
ATOM 9318 C C . LEU D 1 54 ? 15.960 98.209 96.946 1.00 38.12 54 LEU D C 1
ATOM 9319 O O . LEU D 1 54 ? 15.464 99.269 96.555 1.00 39.69 54 LEU D O 1
ATOM 9324 N N . VAL D 1 55 ? 17.137 98.140 97.555 1.00 36.04 55 VAL D N 1
ATOM 9325 C CA . VAL D 1 55 ? 18.015 99.292 97.715 1.00 31.51 55 VAL D CA 1
ATOM 9326 C C . VAL D 1 55 ? 19.251 99.004 96.873 1.00 31.42 55 VAL D C 1
ATOM 9327 O O . VAL D 1 55 ? 20.157 98.295 97.329 1.00 32.44 55 VAL D O 1
ATOM 9331 N N . PRO D 1 56 ? 19.339 99.525 95.653 1.00 31.58 56 PRO D N 1
ATOM 9332 C CA . PRO D 1 56 ? 20.413 99.095 94.754 1.00 31.14 56 PRO D CA 1
ATOM 9333 C C . PRO D 1 56 ? 21.752 99.700 95.136 1.00 32.08 56 PRO D C 1
ATOM 9334 O O . PRO D 1 56 ? 21.847 100.852 95.568 1.00 32.09 56 PRO D O 1
ATOM 9338 N N . TYR D 1 57 ? 22.788 98.883 95.000 1.00 32.17 57 TYR D N 1
ATOM 9339 C CA . TYR D 1 57 ? 24.169 99.324 95.078 1.00 31.62 57 TYR D CA 1
ATOM 9340 C C . TYR D 1 57 ? 24.910 98.562 93.995 1.00 29.87 57 TYR D C 1
ATOM 9341 O O . TYR D 1 57 ? 24.466 97.502 93.551 1.00 28.85 57 TYR D O 1
ATOM 9350 N N . THR D 1 58 ? 26.021 99.123 93.540 1.00 30.00 58 THR D N 1
ATOM 9351 C CA . THR D 1 58 ? 26.784 98.519 92.457 1.00 31.01 58 THR D CA 1
ATOM 9352 C C . THR D 1 58 ? 27.816 97.564 93.036 1.00 32.55 58 THR D C 1
ATOM 9353 O O . THR D 1 58 ? 28.684 97.972 93.813 1.00 36.08 58 THR D O 1
ATOM 9357 N N . SER D 1 59 ? 27.703 96.293 92.671 1.00 31.24 59 SER D N 1
ATOM 9358 C CA . SER D 1 59 ? 28.626 95.277 93.145 1.00 29.68 59 SER D CA 1
ATOM 9359 C C . SER D 1 59 ? 29.898 95.270 92.307 1.00 30.90 59 SER D C 1
ATOM 9360 O O . SER D 1 59 ? 29.857 95.430 91.084 1.00 28.57 59 SER D O 1
ATOM 9363 N N . ALA D 1 60 ? 31.032 95.047 92.967 1.00 34.10 60 ALA D N 1
ATOM 9364 C CA . ALA D 1 60 ? 32.293 94.868 92.259 1.00 36.75 60 ALA D CA 1
ATOM 9365 C C . ALA D 1 60 ? 32.583 93.407 91.951 1.00 41.54 60 ALA D C 1
ATOM 9366 O O . ALA D 1 60 ? 33.586 93.116 91.289 1.00 38.93 60 ALA D O 1
ATOM 9368 N N . LEU D 1 61 ? 31.730 92.486 92.401 1.00 49.02 61 LEU D N 1
ATOM 9369 C CA . LEU D 1 61 ? 31.946 91.074 92.119 1.00 58.42 61 LEU D CA 1
ATOM 9370 C C . LEU D 1 61 ? 31.562 90.774 90.673 1.00 76.65 61 LEU D C 1
ATOM 9371 O O . LEU D 1 61 ? 30.497 91.205 90.218 1.00 75.64 61 LEU D O 1
ATOM 9376 N N . PRO D 1 62 ? 32.388 90.040 89.931 1.00 99.09 62 PRO D N 1
ATOM 9377 C CA . PRO D 1 62 ? 32.071 89.768 88.525 1.00 108.60 62 PRO D CA 1
ATOM 9378 C C . PRO D 1 62 ? 31.008 88.690 88.391 1.00 111.76 62 PRO D C 1
ATOM 9379 O O . PRO D 1 62 ? 30.945 87.746 89.184 1.00 116.01 62 PRO D O 1
ATOM 9383 N N . SER D 1 63 ? 30.168 88.837 87.372 1.00 106.86 63 SER D N 1
ATOM 9384 C CA . SER D 1 63 ? 29.122 87.859 87.094 1.00 105.13 63 SER D CA 1
ATOM 9385 C C . SER D 1 63 ? 29.717 86.491 86.767 1.00 105.13 63 SER D C 1
ATOM 9386 O O . SER D 1 63 ? 28.997 85.499 86.646 1.00 105.49 63 SER D O 1
ATOM 9389 N N . VAL D 1 71 ? 39.756 87.172 89.753 1.00 126.58 71 VAL D N 1
ATOM 9390 C CA . VAL D 1 71 ? 39.255 85.988 90.439 1.00 126.01 71 VAL D CA 1
ATOM 9391 C C . VAL D 1 71 ? 39.827 84.732 89.788 1.00 121.36 71 VAL D C 1
ATOM 9392 O O . VAL D 1 71 ? 39.257 83.646 89.901 1.00 122.86 71 VAL D O 1
ATOM 9396 N N . THR D 1 72 ? 40.957 84.890 89.097 1.00 114.29 72 THR D N 1
ATOM 9397 C CA . THR D 1 72 ? 41.673 83.767 88.507 1.00 107.85 72 THR D CA 1
ATOM 9398 C C . THR D 1 72 ? 42.863 83.323 89.347 1.00 99.89 72 THR D C 1
ATOM 9399 O O . THR D 1 72 ? 43.499 82.316 89.020 1.00 100.41 72 THR D O 1
ATOM 9403 N N . ASP D 1 73 ? 43.165 84.051 90.415 1.00 91.01 73 ASP D N 1
ATOM 9404 C CA . ASP D 1 73 ? 44.267 83.777 91.323 1.00 81.96 73 ASP D CA 1
ATOM 9405 C C . ASP D 1 73 ? 43.719 83.915 92.735 1.00 72.53 73 ASP D C 1
ATOM 9406 O O . ASP D 1 73 ? 42.765 84.663 92.967 1.00 72.03 73 ASP D O 1
ATOM 9411 N N . GLN D 1 74 ? 44.309 83.182 93.682 1.00 64.25 74 GLN D N 1
ATOM 9412 C CA . GLN D 1 74 ? 43.775 83.204 95.040 1.00 56.20 74 GLN D CA 1
ATOM 9413 C C . GLN D 1 74 ? 43.909 84.592 95.658 1.00 51.42 74 GLN D C 1
ATOM 9414 O O . GLN D 1 74 ? 42.938 85.138 96.197 1.00 49.63 74 GLN D O 1
ATOM 9420 N N . ILE D 1 75 ? 45.102 85.189 95.580 1.00 48.10 75 ILE D N 1
ATOM 9421 C CA . ILE D 1 75 ? 45.279 86.537 96.110 1.00 45.73 75 ILE D CA 1
ATOM 9422 C C . ILE D 1 75 ? 44.459 87.539 95.304 1.00 43.11 75 ILE D C 1
ATOM 9423 O O . ILE D 1 75 ? 43.868 88.471 95.865 1.00 41.34 75 ILE D O 1
ATOM 9428 N N . ALA D 1 76 ? 44.386 87.352 93.983 1.00 42.61 76 ALA D N 1
ATOM 9429 C CA . ALA D 1 76 ? 43.543 88.220 93.166 1.00 42.33 76 ALA D CA 1
ATOM 9430 C C . ALA D 1 76 ? 42.079 88.076 93.558 1.00 44.14 76 ALA D C 1
ATOM 9431 O O . ALA D 1 76 ? 41.335 89.063 93.581 1.00 43.17 76 ALA D O 1
ATOM 9433 N N . GLN D 1 77 ? 41.651 86.852 93.874 1.00 47.08 77 GLN D N 1
ATOM 9434 C CA . GLN D 1 77 ? 40.295 86.653 94.373 1.00 50.14 77 GLN D CA 1
ATOM 9435 C C . GLN D 1 77 ? 40.092 87.385 95.692 1.00 45.13 77 GLN D C 1
ATOM 9436 O O . GLN D 1 77 ? 39.031 87.976 95.926 1.00 41.75 77 GLN D O 1
ATOM 9442 N N . MET D 1 78 ? 41.104 87.366 96.562 1.00 42.90 78 MET D N 1
ATOM 9443 C CA . MET D 1 78 ? 41.028 88.127 97.805 1.00 41.05 78 MET D CA 1
ATOM 9444 C C . MET D 1 78 ? 40.966 89.623 97.520 1.00 40.56 78 MET D C 1
ATOM 9445 O O . MET D 1 78 ? 40.246 90.365 98.199 1.00 38.06 78 MET D O 1
ATOM 9450 N N . ASP D 1 79 ? 41.697 90.079 96.499 1.00 43.00 79 ASP D N 1
ATOM 9451 C CA . ASP D 1 79 ? 41.692 91.495 96.147 1.00 45.61 79 ASP D CA 1
ATOM 9452 C C . ASP D 1 79 ? 40.339 91.928 95.594 1.00 41.66 79 ASP D C 1
ATOM 9453 O O . ASP D 1 79 ? 39.888 93.050 95.852 1.00 40.60 79 ASP D O 1
ATOM 9458 N N . VAL D 1 80 ? 39.676 91.052 94.832 1.00 39.92 80 VAL D N 1
ATOM 9459 C CA . VAL D 1 80 ? 38.354 91.374 94.297 1.00 38.23 80 VAL D CA 1
ATOM 9460 C C . VAL D 1 80 ? 37.348 91.573 95.424 1.00 37.37 80 VAL D C 1
ATOM 9461 O O . VAL D 1 80 ? 36.563 92.532 95.414 1.00 35.55 80 VAL D O 1
ATOM 9465 N N . PHE D 1 81 ? 37.368 90.686 96.424 1.00 36.93 81 PHE D N 1
ATOM 9466 C CA . PHE D 1 81 ? 36.444 90.810 97.548 1.00 37.93 81 PHE D CA 1
ATOM 9467 C C . PHE D 1 81 ? 36.685 92.100 98.318 1.00 36.83 81 PHE D C 1
ATOM 9468 O O . PHE D 1 81 ? 35.733 92.785 98.714 1.00 37.90 81 PHE D O 1
ATOM 9476 N N . LEU D 1 82 ? 37.952 92.446 98.547 1.00 35.50 82 LEU D N 1
ATOM 9477 C CA . LEU D 1 82 ? 38.253 93.693 99.238 1.00 33.09 82 LEU D CA 1
ATOM 9478 C C . LEU D 1 82 ? 37.816 94.902 98.416 1.00 33.54 82 LEU D C 1
ATOM 9479 O O . LEU D 1 82 ? 37.347 95.900 98.975 1.00 34.59 82 LEU D O 1
ATOM 9484 N N . ASP D 1 83 ? 37.944 94.830 97.085 1.00 34.30 83 ASP D N 1
ATOM 9485 C CA . ASP D 1 83 ? 37.451 95.920 96.244 1.00 34.99 83 ASP D CA 1
ATOM 9486 C C . ASP D 1 83 ? 35.954 96.116 96.433 1.00 34.12 83 ASP D C 1
ATOM 9487 O O . ASP D 1 83 ? 35.476 97.250 96.573 1.00 32.07 83 ASP D O 1
ATOM 9492 N N . ASP D 1 84 ? 35.202 95.013 96.467 1.00 33.87 84 ASP D N 1
ATOM 9493 C CA . ASP D 1 84 ? 33.763 95.101 96.671 1.00 34.82 84 ASP D CA 1
ATOM 9494 C C . ASP D 1 84 ? 33.441 95.666 98.050 1.00 32.40 84 ASP D C 1
ATOM 9495 O O . ASP D 1 84 ? 32.509 96.464 98.200 1.00 31.65 84 ASP D O 1
ATOM 9500 N N . ALA D 1 85 ? 34.204 95.264 99.071 1.00 31.40 85 ALA D N 1
ATOM 9501 C CA . ALA D 1 85 ? 33.980 95.800 100.409 1.00 30.81 85 ALA D CA 1
ATOM 9502 C C . ALA D 1 85 ? 34.235 97.298 100.443 1.00 32.07 85 ALA D C 1
ATOM 9503 O O . ALA D 1 85 ? 33.467 98.054 101.051 1.00 32.70 85 ALA D O 1
ATOM 9505 N N . VAL D 1 86 ? 35.307 97.742 99.782 1.00 31.74 86 VAL D N 1
ATOM 9506 C CA . VAL D 1 86 ? 35.623 99.165 99.739 1.00 31.39 86 VAL D CA 1
ATOM 9507 C C . VAL D 1 86 ? 34.527 99.932 99.006 1.00 31.03 86 VAL D C 1
ATOM 9508 O O . VAL D 1 86 ? 34.118 101.018 99.432 1.00 31.29 86 VAL D O 1
ATOM 9512 N N . GLY D 1 87 ? 34.018 99.368 97.909 1.00 31.83 87 GLY D N 1
ATOM 9513 C CA . GLY D 1 87 ? 32.959 100.034 97.164 1.00 32.95 87 GLY D CA 1
ATOM 9514 C C . GLY D 1 87 ? 31.599 99.961 97.834 1.00 34.21 87 GLY D C 1
ATOM 9515 O O . GLY D 1 87 ? 30.791 100.886 97.715 1.00 34.95 87 GLY D O 1
ATOM 9516 N N . MET D 1 88 ? 31.309 98.847 98.513 1.00 34.63 88 MET D N 1
ATOM 9517 C CA . MET D 1 88 ? 29.969 98.631 99.058 1.00 33.77 88 MET D CA 1
ATOM 9518 C C . MET D 1 88 ? 29.652 99.602 100.191 1.00 32.90 88 MET D C 1
ATOM 9519 O O . MET D 1 88 ? 28.536 100.135 100.263 1.00 32.57 88 MET D O 1
ATOM 9524 N N . LEU D 1 89 ? 30.608 99.825 101.097 1.00 32.85 89 LEU D N 1
ATOM 9525 C CA . LEU D 1 89 ? 30.331 100.599 102.307 1.00 33.78 89 LEU D CA 1
ATOM 9526 C C . LEU D 1 89 ? 29.827 102.011 102.028 1.00 32.91 89 LEU D C 1
ATOM 9527 O O . LEU D 1 89 ? 28.785 102.386 102.592 1.00 32.93 89 LEU D O 1
ATOM 9532 N N . PRO D 1 90 ? 30.464 102.828 101.178 1.00 32.74 90 PRO D N 1
ATOM 9533 C CA . PRO D 1 90 ? 29.904 104.169 100.929 1.00 32.32 90 PRO D CA 1
ATOM 9534 C C . PRO D 1 90 ? 28.527 104.134 100.297 1.00 31.18 90 PRO D C 1
ATOM 9535 O O . PRO D 1 90 ? 27.710 105.025 100.565 1.00 31.94 90 PRO D O 1
ATOM 9539 N N . GLN D 1 91 ? 28.247 103.143 99.449 1.00 31.21 91 GLN D N 1
ATOM 9540 C CA . GLN D 1 91 ? 26.917 103.043 98.857 1.00 30.17 91 GLN D CA 1
ATOM 9541 C C . GLN D 1 91 ? 25.858 102.745 99.917 1.00 30.14 91 GLN D C 1
ATOM 9542 O O . GLN D 1 91 ? 24.780 103.349 99.904 1.00 28.90 91 GLN D O 1
ATOM 9548 N N . LEU D 1 92 ? 26.143 101.830 100.853 1.00 31.42 92 LEU D N 1
ATOM 9549 C CA . LEU D 1 92 ? 25.204 101.605 101.952 1.00 31.71 92 LEU D CA 1
ATOM 9550 C C . LEU D 1 92 ? 25.074 102.834 102.840 1.00 33.18 92 LEU D C 1
ATOM 9551 O O . LEU D 1 92 ? 23.965 103.175 103.268 1.00 31.85 92 LEU D O 1
ATOM 9556 N N . ARG D 1 93 ? 26.191 103.505 103.142 1.00 35.32 93 ARG D N 1
ATOM 9557 C CA . ARG D 1 93 ? 26.117 104.686 103.996 1.00 37.77 93 ARG D CA 1
ATOM 9558 C C . ARG D 1 93 ? 25.240 105.757 103.370 1.00 38.89 93 ARG D C 1
ATOM 9559 O O . ARG D 1 93 ? 24.403 106.359 104.050 1.00 42.54 93 ARG D O 1
ATOM 9567 N N . ALA D 1 94 ? 25.401 105.997 102.070 1.00 37.60 94 ALA D N 1
ATOM 9568 C CA . ALA D 1 94 ? 24.576 107.001 101.409 1.00 37.79 94 ALA D CA 1
ATOM 9569 C C . ALA D 1 94 ? 23.104 106.608 101.436 1.00 38.01 94 ALA D C 1
ATOM 9570 O O . ALA D 1 94 ? 22.234 107.450 101.684 1.00 37.71 94 ALA D O 1
ATOM 9572 N N . ALA D 1 95 ? 22.808 105.330 101.189 1.00 39.07 95 ALA D N 1
ATOM 9573 C CA . ALA D 1 95 ? 21.418 104.891 101.101 1.00 39.56 95 ALA D CA 1
ATOM 9574 C C . ALA D 1 95 ? 20.707 104.969 102.448 1.00 40.13 95 ALA D C 1
ATOM 9575 O O . ALA D 1 95 ? 19.523 105.317 102.509 1.00 43.02 95 ALA D O 1
ATOM 9577 N N . TYR D 1 96 ? 21.399 104.634 103.534 1.00 40.59 96 TYR D N 1
ATOM 9578 C CA . TYR D 1 96 ? 20.772 104.502 104.841 1.00 39.09 96 TYR D CA 1
ATOM 9579 C C . TYR D 1 96 ? 21.086 105.651 105.788 1.00 40.01 96 TYR D C 1
ATOM 9580 O O . TYR D 1 96 ? 20.629 105.618 106.934 1.00 39.54 96 TYR D O 1
ATOM 9589 N N . GLU D 1 97 ? 21.820 106.675 105.338 1.00 42.96 97 GLU D N 1
ATOM 9590 C CA . GLU D 1 97 ? 22.299 107.714 106.251 1.00 47.47 97 GLU D CA 1
ATOM 9591 C C . GLU D 1 97 ? 21.153 108.381 107.000 1.00 47.93 97 GLU D C 1
ATOM 9592 O O . GLU D 1 97 ? 21.220 108.564 108.222 1.00 45.52 97 GLU D O 1
ATOM 9598 N N . GLU D 1 98 ? 20.091 108.752 106.294 1.00 50.25 98 GLU D N 1
ATOM 9599 C CA . GLU D 1 98 ? 18.967 109.418 106.936 1.00 52.51 98 GLU D CA 1
ATOM 9600 C C . GLU D 1 98 ? 17.773 108.498 107.147 1.00 50.08 98 GLU D C 1
ATOM 9601 O O . GLU D 1 98 ? 16.706 108.968 107.551 1.00 48.93 98 GLU D O 1
ATOM 9607 N N . ASP D 1 99 ? 17.921 107.208 106.872 1.00 49.16 99 ASP D N 1
ATOM 9608 C CA . ASP D 1 99 ? 16.831 106.249 106.990 1.00 49.32 99 ASP D CA 1
ATOM 9609 C C . ASP D 1 99 ? 17.369 104.987 107.645 1.00 47.34 99 ASP D C 1
ATOM 9610 O O . ASP D 1 99 ? 17.229 103.876 107.135 1.00 46.21 99 ASP D O 1
ATOM 9615 N N . ARG D 1 100 ? 17.994 105.169 108.804 1.00 47.22 100 ARG D N 1
ATOM 9616 C CA . ARG D 1 100 ? 18.749 104.099 109.435 1.00 46.27 100 ARG D CA 1
ATOM 9617 C C . ARG D 1 100 ? 17.820 102.997 109.941 1.00 46.91 100 ARG D C 1
ATOM 9618 O O . ARG D 1 100 ? 16.772 103.282 110.529 1.00 47.60 100 ARG D O 1
ATOM 9626 N N . PRO D 1 101 ? 18.181 101.734 109.741 1.00 47.19 101 PRO D N 1
ATOM 9627 C CA . PRO D 1 101 ? 17.303 100.638 110.149 1.00 46.93 101 PRO D CA 1
ATOM 9628 C C . PRO D 1 101 ? 17.481 100.290 111.619 1.00 47.03 101 PRO D C 1
ATOM 9629 O O . PRO D 1 101 ? 18.439 100.695 112.279 1.00 46.96 101 PRO D O 1
ATOM 9633 N N . ASP D 1 102 ? 16.512 99.526 112.124 1.00 46.54 102 ASP D N 1
ATOM 9634 C CA . ASP D 1 102 ? 16.584 99.033 113.495 1.00 45.31 102 ASP D CA 1
ATOM 9635 C C . ASP D 1 102 ? 17.612 97.919 113.641 1.00 43.75 102 ASP D C 1
ATOM 9636 O O . ASP D 1 102 ? 18.160 97.724 114.733 1.00 44.70 102 ASP D O 1
ATOM 9641 N N . VAL D 1 103 ? 17.860 97.160 112.574 1.00 41.92 103 VAL D N 1
ATOM 9642 C CA . VAL D 1 103 ? 18.842 96.084 112.594 1.00 39.92 103 VAL D CA 1
ATOM 9643 C C . VAL D 1 103 ? 19.348 95.868 111.174 1.00 38.77 103 VAL D C 1
ATOM 9644 O O . VAL D 1 103 ? 18.607 96.031 110.203 1.00 37.76 103 VAL D O 1
ATOM 9648 N N . PHE D 1 104 ? 20.618 95.492 111.057 1.00 40.48 104 PHE D N 1
ATOM 9649 C CA . PHE D 1 104 ? 21.219 95.131 109.779 1.00 38.93 104 PHE D CA 1
ATOM 9650 C C . PHE D 1 104 ? 21.361 93.616 109.707 1.00 38.05 104 PHE D C 1
ATOM 9651 O O . PHE D 1 104 ? 22.029 93.011 110.551 1.00 40.12 104 PHE D O 1
ATOM 9659 N N . LEU D 1 105 ? 20.734 93.008 108.708 1.00 37.25 105 LEU D N 1
ATOM 9660 C CA . LEU D 1 105 ? 20.974 91.612 108.370 1.00 35.21 105 LEU D CA 1
ATOM 9661 C C . LEU D 1 105 ? 21.915 91.580 107.174 1.00 33.97 105 LEU D C 1
ATOM 9662 O O . LEU D 1 105 ? 21.734 92.344 106.222 1.00 33.60 105 LEU D O 1
ATOM 9667 N N . TYR D 1 106 ? 22.940 90.735 107.232 1.00 33.14 106 TYR D N 1
ATOM 9668 C CA . TYR D 1 106 ? 23.897 90.709 106.137 1.00 33.45 106 TYR D CA 1
ATOM 9669 C C . TYR D 1 106 ? 24.384 89.296 105.857 1.00 33.59 106 TYR D C 1
ATOM 9670 O O . TYR D 1 106 ? 24.683 88.529 106.776 1.00 34.28 106 TYR D O 1
ATOM 9679 N N . ASP D 1 107 ? 24.470 88.976 104.569 1.00 33.83 107 ASP D N 1
ATOM 9680 C CA . ASP D 1 107 ? 25.120 87.758 104.126 1.00 33.10 107 ASP D CA 1
ATOM 9681 C C . ASP D 1 107 ? 26.597 87.804 104.506 1.00 32.31 107 ASP D C 1
ATOM 9682 O O . ASP D 1 107 ? 27.167 88.872 104.742 1.00 29.11 107 ASP D O 1
ATOM 9687 N N . VAL D 1 108 ? 27.224 86.625 104.536 1.00 34.05 108 VAL D N 1
ATOM 9688 C CA . VAL D 1 108 ? 28.617 86.526 104.966 1.00 33.77 108 VAL D CA 1
ATOM 9689 C C . VAL D 1 108 ? 29.505 87.454 104.140 1.00 33.82 108 VAL D C 1
ATOM 9690 O O . VAL D 1 108 ? 30.443 88.065 104.665 1.00 34.35 108 VAL D O 1
ATOM 9694 N N . LEU D 1 109 ? 29.215 87.591 102.846 1.00 33.70 109 LEU D N 1
ATOM 9695 C CA . LEU D 1 109 ? 30.003 88.446 101.969 1.00 32.81 109 LEU D CA 1
ATOM 9696 C C . LEU D 1 109 ? 29.551 89.898 101.986 1.00 31.60 109 LEU D C 1
ATOM 9697 O O . LEU D 1 109 ? 30.145 90.720 101.283 1.00 31.48 109 LEU D O 1
ATOM 9702 N N . ALA D 1 110 ? 28.526 90.236 102.765 1.00 30.77 110 ALA D N 1
ATOM 9703 C CA . ALA D 1 110 ? 28.055 91.609 102.892 1.00 29.86 110 ALA D CA 1
ATOM 9704 C C . ALA D 1 110 ? 28.436 92.210 104.241 1.00 32.31 110 ALA D C 1
ATOM 9705 O O . ALA D 1 110 ? 27.732 93.075 104.764 1.00 32.16 110 ALA D O 1
ATOM 9707 N N . TYR D 1 111 ? 29.578 91.784 104.793 1.00 34.12 111 TYR D N 1
ATOM 9708 C CA . TYR D 1 111 ? 30.096 92.242 106.079 1.00 34.06 111 TYR D CA 1
ATOM 9709 C C . TYR D 1 111 ? 30.347 93.750 106.152 1.00 33.94 111 TYR D C 1
ATOM 9710 O O . TYR D 1 111 ? 30.412 94.280 107.268 1.00 36.63 111 TYR D O 1
ATOM 9719 N N . PRO D 1 112 ? 30.498 94.490 105.041 1.00 32.63 112 PRO D N 1
ATOM 9720 C CA . PRO D 1 112 ? 30.500 95.954 105.176 1.00 31.89 112 PRO D CA 1
ATOM 9721 C C . PRO D 1 112 ? 29.261 96.496 105.858 1.00 31.68 112 PRO D C 1
ATOM 9722 O O . PRO D 1 112 ? 29.331 97.570 106.468 1.00 32.06 112 PRO D O 1
ATOM 9726 N N . ALA D 1 113 ? 28.135 95.781 105.796 1.00 27.48 113 ALA D N 1
ATOM 9727 C CA . ALA D 1 113 ? 26.953 96.207 106.538 1.00 30.73 113 ALA D CA 1
ATOM 9728 C C . ALA D 1 113 ? 27.202 96.195 108.039 1.00 31.81 113 ALA D C 1
ATOM 9729 O O . ALA D 1 113 ? 26.641 97.021 108.765 1.00 31.87 113 ALA D O 1
ATOM 9731 N N . ARG D 1 114 ? 28.025 95.263 108.526 1.00 34.24 114 ARG D N 1
ATOM 9732 C CA . ARG D 1 114 ? 28.354 95.263 109.947 1.00 37.34 114 ARG D CA 1
ATOM 9733 C C . ARG D 1 114 ? 29.166 96.496 110.324 1.00 41.24 114 ARG D C 1
ATOM 9734 O O . ARG D 1 114 ? 28.966 97.070 111.400 1.00 45.49 114 ARG D O 1
ATOM 9742 N N . VAL D 1 115 ? 30.080 96.923 109.449 1.00 41.42 115 VAL D N 1
ATOM 9743 C CA . VAL D 1 115 ? 30.835 98.148 109.708 1.00 41.79 115 VAL D CA 1
ATOM 9744 C C . VAL D 1 115 ? 29.887 99.329 109.859 1.00 41.50 115 VAL D C 1
ATOM 9745 O O . VAL D 1 115 ? 30.033 100.153 110.771 1.00 40.48 115 VAL D O 1
ATOM 9749 N N . LEU D 1 116 ? 28.885 99.414 108.983 1.00 42.36 116 LEU D N 1
ATOM 9750 C CA . LEU D 1 116 ? 27.900 100.481 109.086 1.00 41.97 116 LEU D CA 1
ATOM 9751 C C . LEU D 1 116 ? 27.125 100.388 110.394 1.00 42.54 116 LEU D C 1
ATOM 9752 O O . LEU D 1 116 ? 26.885 101.405 111.057 1.00 45.00 116 LEU D O 1
ATOM 9757 N N . ALA D 1 117 ? 26.744 99.172 110.792 1.00 40.25 117 ALA D N 1
ATOM 9758 C CA . ALA D 1 117 ? 26.023 98.987 112.046 1.00 38.86 117 ALA D CA 1
ATOM 9759 C C . ALA D 1 117 ? 26.878 99.387 113.243 1.00 38.65 117 ALA D C 1
ATOM 9760 O O . ALA D 1 117 ? 26.373 99.971 114.208 1.00 37.41 117 ALA D O 1
ATOM 9762 N N . MET D 1 118 ? 28.173 99.065 113.211 1.00 40.49 118 MET D N 1
ATOM 9763 C CA . MET D 1 118 ? 29.054 99.476 114.299 1.00 42.64 118 MET D CA 1
ATOM 9764 C C . MET D 1 118 ? 29.203 100.992 114.352 1.00 45.09 118 MET D C 1
ATOM 9765 O O . MET D 1 118 ? 29.240 101.579 115.440 1.00 48.18 118 MET D O 1
ATOM 9770 N N . ASN D 1 119 ? 29.288 101.643 113.189 1.00 45.13 119 ASN D N 1
ATOM 9771 C CA . ASN D 1 119 ? 29.411 103.098 113.162 1.00 45.66 119 ASN D CA 1
ATOM 9772 C C . ASN D 1 119 ? 28.198 103.768 113.794 1.00 46.34 119 ASN D C 1
ATOM 9773 O O . ASN D 1 119 ? 28.332 104.770 114.506 1.00 49.44 119 ASN D O 1
ATOM 9778 N N . TRP D 1 120 ? 27.004 103.235 113.539 1.00 45.23 120 TRP D N 1
ATOM 9779 C CA . TRP D 1 120 ? 25.757 103.868 113.944 1.00 44.77 120 TRP D CA 1
ATOM 9780 C C . TRP D 1 120 ? 25.177 103.279 115.222 1.00 45.13 120 TRP D C 1
ATOM 9781 O O . TRP D 1 120 ? 24.054 103.631 115.596 1.00 45.28 120 TRP D O 1
ATOM 9792 N N . GLY D 1 121 ? 25.910 102.396 115.893 1.00 45.60 121 GLY D N 1
ATOM 9793 C CA . GLY D 1 121 ? 25.411 101.765 117.106 1.00 44.78 121 GLY D CA 1
ATOM 9794 C C . GLY D 1 121 ? 24.144 100.965 116.898 1.00 44.97 121 GLY D C 1
ATOM 9795 O O . GLY D 1 121 ? 23.245 100.994 117.748 1.00 45.60 121 GLY D O 1
ATOM 9796 N N . ILE D 1 122 ? 24.056 100.242 115.785 1.00 43.63 122 ILE D N 1
ATOM 9797 C CA . ILE D 1 122 ? 22.886 99.439 115.443 1.00 44.31 122 ILE D CA 1
ATOM 9798 C C . ILE D 1 122 ? 23.269 97.964 115.518 1.00 43.61 122 ILE D C 1
ATOM 9799 O O . ILE D 1 122 ? 24.380 97.598 115.108 1.00 45.41 122 ILE D O 1
ATOM 9804 N N . PRO D 1 123 ? 22.414 97.092 116.054 1.00 41.86 123 PRO D N 1
ATOM 9805 C CA . PRO D 1 123 ? 22.737 95.659 116.069 1.00 40.86 123 PRO D CA 1
ATOM 9806 C C . PRO D 1 123 ? 22.767 95.074 114.665 1.00 40.14 123 PRO D C 1
ATOM 9807 O O . PRO D 1 123 ? 22.019 95.486 113.775 1.00 38.87 123 PRO D O 1
ATOM 9811 N N . SER D 1 124 ? 23.647 94.093 114.476 1.00 39.94 124 SER D N 1
ATOM 9812 C CA . SER D 1 124 ? 23.786 93.408 113.200 1.00 39.38 124 SER D CA 1
ATOM 9813 C C . SER D 1 124 ? 23.744 91.899 113.410 1.00 39.36 124 SER D C 1
ATOM 9814 O O . SER D 1 124 ? 24.172 91.381 114.446 1.00 39.70 124 SER D O 1
ATOM 9817 N N . ILE D 1 125 ? 23.200 91.198 112.420 1.00 38.04 125 ILE D N 1
ATOM 9818 C CA . ILE D 1 125 ? 23.102 89.745 112.439 1.00 37.48 125 ILE D CA 1
ATOM 9819 C C . ILE D 1 125 ? 23.613 89.213 111.108 1.00 34.85 125 ILE D C 1
ATOM 9820 O O . ILE D 1 125 ? 23.110 89.601 110.047 1.00 34.38 125 ILE D O 1
ATOM 9825 N N . GLN D 1 126 ? 24.606 88.331 111.161 1.00 33.61 126 GLN D N 1
ATOM 9826 C CA . GLN D 1 126 ? 25.089 87.666 109.963 1.00 33.02 126 GLN D CA 1
ATOM 9827 C C . GLN D 1 126 ? 24.136 86.543 109.567 1.00 33.62 126 GLN D C 1
ATOM 9828 O O . GLN D 1 126 ? 23.605 85.828 110.423 1.00 34.25 126 GLN D O 1
ATOM 9834 N N . ILE D 1 127 ? 23.906 86.406 108.266 1.00 31.98 127 ILE D N 1
ATOM 9835 C CA . ILE D 1 127 ? 23.141 85.302 107.701 1.00 32.01 127 ILE D CA 1
ATOM 9836 C C . ILE D 1 127 ? 24.120 84.475 106.877 1.00 32.60 127 ILE D C 1
ATOM 9837 O O . ILE D 1 127 ? 24.489 84.861 105.763 1.00 33.95 127 ILE D O 1
ATOM 9842 N N . SER D 1 128 ? 24.535 83.326 107.407 1.00 31.91 128 SER D N 1
ATOM 9843 C CA . SER D 1 128 ? 25.546 82.519 106.741 1.00 31.42 128 SER D CA 1
ATOM 9844 C C . SER D 1 128 ? 24.889 81.399 105.955 1.00 30.43 128 SER D C 1
ATOM 9845 O O . SER D 1 128 ? 24.184 80.571 106.547 1.00 30.60 128 SER D O 1
ATOM 9848 N N . PRO D 1 129 ? 25.076 81.342 104.635 1.00 30.11 129 PRO D N 1
ATOM 9849 C CA . PRO D 1 129 ? 24.459 80.275 103.839 1.00 30.20 129 PRO D CA 1
ATOM 9850 C C . PRO D 1 129 ? 25.218 78.963 103.890 1.00 31.54 129 PRO D C 1
ATOM 9851 O O . PRO D 1 129 ? 24.768 77.984 103.282 1.00 31.31 129 PRO D O 1
ATOM 9855 N N . THR D 1 130 ? 26.381 78.928 104.533 1.00 33.24 130 THR D N 1
ATOM 9856 C CA . THR D 1 130 ? 27.165 77.713 104.660 1.00 36.22 130 THR D CA 1
ATOM 9857 C C . THR D 1 130 ? 27.777 77.682 106.057 1.00 36.10 130 THR D C 1
ATOM 9858 O O . THR D 1 130 ? 27.484 78.533 106.903 1.00 31.65 130 THR D O 1
ATOM 9862 N N . TRP D 1 131 ? 28.618 76.683 106.310 1.00 35.39 131 TRP D N 1
ATOM 9863 C CA . TRP D 1 131 ? 29.188 76.529 107.641 1.00 34.53 131 TRP D CA 1
ATOM 9864 C C . TRP D 1 131 ? 30.147 77.670 107.965 1.00 35.01 131 TRP D C 1
ATOM 9865 O O . TRP D 1 131 ? 30.714 78.312 107.077 1.00 35.31 131 TRP D O 1
ATOM 9876 N N . VAL D 1 132 ? 30.293 77.941 109.257 1.00 34.81 132 VAL D N 1
ATOM 9877 C CA . VAL D 1 132 ? 31.076 79.064 109.724 1.00 35.73 132 VAL D CA 1
ATOM 9878 C C . VAL D 1 132 ? 32.449 78.588 110.183 1.00 38.32 132 VAL D C 1
ATOM 9879 O O . VAL D 1 132 ? 32.701 77.396 110.347 1.00 37.32 132 VAL D O 1
ATOM 9883 N N . MET D 1 133 ? 33.360 79.540 110.375 1.00 41.64 133 MET D N 1
ATOM 9884 C CA . MET D 1 133 ? 34.727 79.246 110.785 1.00 46.47 133 MET D CA 1
ATOM 9885 C C . MET D 1 133 ? 34.961 79.755 112.203 1.00 52.72 133 MET D C 1
ATOM 9886 O O . MET D 1 133 ? 35.243 80.948 112.396 1.00 52.03 133 MET D O 1
ATOM 9891 N N . PRO D 1 134 ? 34.874 78.899 113.217 1.00 60.34 134 PRO D N 1
ATOM 9892 C CA . PRO D 1 134 ? 35.055 79.354 114.600 1.00 67.72 134 PRO D CA 1
ATOM 9893 C C . PRO D 1 134 ? 36.505 79.700 114.898 1.00 78.75 134 PRO D C 1
ATOM 9894 O O . PRO D 1 134 ? 37.424 79.403 114.133 1.00 81.63 134 PRO D O 1
ATOM 9898 N N . GLU D 1 135 ? 36.701 80.351 116.045 1.00 92.45 135 GLU D N 1
ATOM 9899 C CA . GLU D 1 135 ? 38.033 80.731 116.501 1.00 99.25 135 GLU D CA 1
ATOM 9900 C C . GLU D 1 135 ? 38.843 79.502 116.897 1.00 96.30 135 GLU D C 1
ATOM 9901 O O . GLU D 1 135 ? 39.458 79.477 117.967 1.00 101.88 135 GLU D O 1
ATOM 9907 N N . LYS D 1 136 ? 38.813 78.461 116.070 1.00 82.93 136 LYS D N 1
ATOM 9908 C CA . LYS D 1 136 ? 39.662 77.299 116.277 1.00 74.33 136 LYS D CA 1
ATOM 9909 C C . LYS D 1 136 ? 40.004 76.781 114.888 1.00 67.00 136 LYS D C 1
ATOM 9910 O O . LYS D 1 136 ? 41.097 76.257 114.656 1.00 66.89 136 LYS D O 1
ATOM 9916 N N . TYR D 1 137 ? 39.060 76.943 113.955 1.00 60.42 137 TYR D N 1
ATOM 9917 C CA . TYR D 1 137 ? 39.339 76.695 112.544 1.00 54.66 137 TYR D CA 1
ATOM 9918 C C . TYR D 1 137 ? 40.380 77.675 112.024 1.00 52.52 137 TYR D C 1
ATOM 9919 O O . TYR D 1 137 ? 41.258 77.309 111.232 1.00 50.84 137 TYR D O 1
ATOM 9928 N N . ARG D 1 138 ? 40.274 78.936 112.446 1.00 52.48 138 ARG D N 1
ATOM 9929 C CA . ARG D 1 138 ? 41.208 79.966 112.012 1.00 52.22 138 ARG D CA 1
ATOM 9930 C C . ARG D 1 138 ? 42.611 79.681 112.529 1.00 54.89 138 ARG D C 1
ATOM 9931 O O . ARG D 1 138 ? 43.601 79.955 111.841 1.00 53.94 138 ARG D O 1
ATOM 9939 N N . GLU D 1 139 ? 42.716 79.132 113.741 1.00 59.17 139 GLU D N 1
ATOM 9940 C CA . GLU D 1 139 ? 44.024 78.748 114.260 1.00 61.78 139 GLU D CA 1
ATOM 9941 C C . GLU D 1 139 ? 44.652 77.665 113.395 1.00 61.36 139 GLU D C 1
ATOM 9942 O O . GLU D 1 139 ? 45.859 77.683 113.138 1.00 60.19 139 GLU D O 1
ATOM 9948 N N . ARG D 1 140 ? 43.841 76.714 112.934 1.00 63.30 140 ARG D N 1
ATOM 9949 C CA . ARG D 1 140 ? 44.351 75.625 112.112 1.00 66.17 140 ARG D CA 1
ATOM 9950 C C . ARG D 1 140 ? 44.802 76.128 110.744 1.00 62.35 140 ARG D C 1
ATOM 9951 O O . ARG D 1 140 ? 45.723 75.559 110.145 1.00 62.04 140 ARG D O 1
ATOM 9959 N N . MET D 1 141 ? 44.161 77.179 110.235 1.00 59.45 141 MET D N 1
ATOM 9960 C CA . MET D 1 141 ? 44.504 77.781 108.952 1.00 58.01 141 MET D CA 1
ATOM 9961 C C . MET D 1 141 ? 45.574 78.854 109.079 1.00 56.81 141 MET D C 1
ATOM 9962 O O . MET D 1 141 ? 45.967 79.444 108.064 1.00 56.74 141 MET D O 1
ATOM 9967 N N . ALA D 1 142 ? 46.043 79.116 110.297 1.00 56.30 142 ALA D N 1
ATOM 9968 C CA . ALA D 1 142 ? 47.075 80.126 110.498 1.00 56.13 142 ALA D CA 1
ATOM 9969 C C . ALA D 1 142 ? 48.346 79.867 109.695 1.00 56.29 142 ALA D C 1
ATOM 9970 O O . ALA D 1 142 ? 48.954 80.852 109.240 1.00 55.61 142 ALA D O 1
ATOM 9972 N N . PRO D 1 143 ? 48.806 78.623 109.481 1.00 56.87 143 PRO D N 1
ATOM 9973 C CA . PRO D 1 143 ? 49.951 78.445 108.571 1.00 57.22 143 PRO D CA 1
ATOM 9974 C C . PRO D 1 143 ? 49.670 78.921 107.157 1.00 55.53 143 PRO D C 1
ATOM 9975 O O . PRO D 1 143 ? 50.541 79.548 106.541 1.00 59.38 143 PRO D O 1
ATOM 9979 N N . VAL D 1 144 ? 48.471 78.655 106.626 1.00 52.94 144 VAL D N 1
ATOM 9980 C CA . VAL D 1 144 ? 48.124 79.140 105.292 1.00 50.11 144 VAL D CA 1
ATOM 9981 C C . VAL D 1 144 ? 48.120 80.663 105.262 1.00 52.70 144 VAL D C 1
ATOM 9982 O O . VAL D 1 144 ? 48.577 81.281 104.292 1.00 54.03 144 VAL D O 1
ATOM 9986 N N . VAL D 1 145 ? 47.615 81.293 106.325 1.00 55.97 145 VAL D N 1
ATOM 9987 C CA . VAL D 1 145 ? 47.568 82.752 106.380 1.00 56.58 145 VAL D CA 1
ATOM 9988 C C . VAL D 1 145 ? 48.977 83.338 106.424 1.00 59.14 145 VAL D C 1
ATOM 9989 O O . VAL D 1 145 ? 49.269 84.334 105.750 1.00 58.06 145 VAL D O 1
ATOM 9993 N N . GLU D 1 146 ? 49.868 82.744 107.224 1.00 62.86 146 GLU D N 1
ATOM 9994 C CA . GLU D 1 146 ? 51.245 83.227 107.287 1.00 67.56 146 GLU D CA 1
ATOM 9995 C C . GLU D 1 146 ? 51.954 83.117 105.946 1.00 65.14 146 GLU D C 1
ATOM 9996 O O . GLU D 1 146 ? 52.722 84.012 105.574 1.00 64.30 146 GLU D O 1
ATOM 10002 N N . GLN D 1 147 ? 51.719 82.032 105.206 1.00 65.49 147 GLN D N 1
ATOM 10003 C CA . GLN D 1 147 ? 52.355 81.902 103.900 1.00 67.70 147 GLN D CA 1
ATOM 10004 C C . GLN D 1 147 ? 51.891 82.994 102.945 1.00 64.33 147 GLN D C 1
ATOM 10005 O O . GLN D 1 147 ? 52.686 83.503 102.148 1.00 62.21 147 GLN D O 1
ATOM 10011 N N . LEU D 1 148 ? 50.612 83.375 103.011 1.00 63.32 148 LEU D N 1
ATOM 10012 C CA . LEU D 1 148 ? 50.140 84.476 102.176 1.00 62.07 148 LEU D CA 1
ATOM 10013 C C . LEU D 1 148 ? 50.861 85.774 102.516 1.00 63.16 148 LEU D C 1
ATOM 10014 O O . LEU D 1 148 ? 51.179 86.568 101.624 1.00 63.34 148 LEU D O 1
ATOM 10019 N N . LYS D 1 149 ? 51.125 86.010 103.801 1.00 65.04 149 LYS D N 1
ATOM 10020 C CA . LYS D 1 149 ? 51.805 87.234 104.202 1.00 65.72 149 LYS D CA 1
ATOM 10021 C C . LYS D 1 149 ? 53.267 87.256 103.767 1.00 66.90 149 LYS D C 1
ATOM 10022 O O . LYS D 1 149 ? 53.873 88.332 103.728 1.00 66.32 149 LYS D O 1
ATOM 10028 N N . GLN D 1 150 ? 53.854 86.093 103.472 1.00 69.36 150 GLN D N 1
ATOM 10029 C CA . GLN D 1 150 ? 55.183 86.064 102.866 1.00 71.04 150 GLN D CA 1
ATOM 10030 C C . GLN D 1 150 ? 55.143 86.532 101.419 1.00 68.25 150 GLN D C 1
ATOM 10031 O O . GLN D 1 150 ? 56.104 87.141 100.936 1.00 67.55 150 GLN D O 1
ATOM 10037 N N . ASP D 1 151 ? 54.060 86.243 100.714 1.00 66.65 151 ASP D N 1
ATOM 10038 C CA . ASP D 1 151 ? 53.914 86.722 99.349 1.00 65.30 151 ASP D CA 1
ATOM 10039 C C . ASP D 1 151 ? 53.777 88.241 99.371 1.00 63.07 151 ASP D C 1
ATOM 10040 O O . ASP D 1 151 ? 52.991 88.773 100.163 1.00 63.26 151 ASP D O 1
ATOM 10045 N N . PRO D 1 152 ? 54.528 88.972 98.541 1.00 61.01 152 PRO D N 1
ATOM 10046 C CA . PRO D 1 152 ? 54.361 90.436 98.525 1.00 57.87 152 PRO D CA 1
ATOM 10047 C C . PRO D 1 152 ? 52.946 90.872 98.189 1.00 53.60 152 PRO D C 1
ATOM 10048 O O . PRO D 1 152 ? 52.444 91.840 98.774 1.00 52.46 152 PRO D O 1
ATOM 10052 N N . ARG D 1 153 ? 52.276 90.158 97.283 1.00 52.05 153 ARG D N 1
ATOM 10053 C CA . ARG D 1 153 ? 50.881 90.457 96.979 1.00 50.46 153 ARG D CA 1
ATOM 10054 C C . ARG D 1 153 ? 49.983 90.198 98.183 1.00 48.69 153 ARG D C 1
ATOM 10055 O O . ARG D 1 153 ? 49.091 91.002 98.483 1.00 47.40 153 ARG D O 1
ATOM 10063 N N . GLY D 1 154 ? 50.202 89.082 98.884 1.00 48.51 154 GLY D N 1
ATOM 10064 C CA . GLY D 1 154 ? 49.404 88.802 100.067 1.00 47.83 154 GLY D CA 1
ATOM 10065 C C . GLY D 1 154 ? 49.621 89.823 101.167 1.00 45.81 154 GLY D C 1
ATOM 10066 O O . GLY D 1 154 ? 48.664 90.310 101.773 1.00 43.96 154 GLY D O 1
ATOM 10067 N N . ALA D 1 155 ? 50.882 90.172 101.428 1.00 46.20 155 ALA D N 1
ATOM 10068 C CA . ALA D 1 155 ? 51.173 91.184 102.438 1.00 47.14 155 ALA D CA 1
ATOM 10069 C C . ALA D 1 155 ? 50.575 92.531 102.050 1.00 46.65 155 ALA D C 1
ATOM 10070 O O . ALA D 1 155 ? 50.091 93.274 102.911 1.00 47.22 155 ALA D O 1
ATOM 10072 N N . ALA D 1 156 ? 50.606 92.867 100.758 1.00 44.95 156 ALA D N 1
ATOM 10073 C CA . ALA D 1 156 ? 49.969 94.098 100.303 1.00 43.97 156 ALA D CA 1
ATOM 10074 C C . ALA D 1 156 ? 48.465 94.037 100.515 1.00 42.95 156 ALA D C 1
ATOM 10075 O O . ALA D 1 156 ? 47.839 95.035 100.902 1.00 42.40 156 ALA D O 1
ATOM 10077 N N . HIS D 1 157 ? 47.873 92.865 100.276 1.00 42.34 157 HIS D N 1
ATOM 10078 C CA . HIS D 1 157 ? 46.434 92.711 100.444 1.00 40.29 157 HIS D CA 1
ATOM 10079 C C . HIS D 1 157 ? 46.026 92.925 101.894 1.00 39.93 157 HIS D C 1
ATOM 10080 O O . HIS D 1 157 ? 45.117 93.710 102.192 1.00 39.54 157 HIS D O 1
ATOM 10087 N N . TYR D 1 158 ? 46.686 92.224 102.814 1.00 41.91 158 TYR D N 1
ATOM 10088 C CA . TYR D 1 158 ? 46.335 92.347 104.225 1.00 43.35 158 TYR D CA 1
ATOM 10089 C C . TYR D 1 158 ? 46.607 93.746 104.753 1.00 43.00 158 TYR D C 1
ATOM 10090 O O . TYR D 1 158 ? 45.935 94.199 105.686 1.00 43.44 158 TYR D O 1
ATOM 10099 N N . ARG D 1 159 ? 47.599 94.435 104.195 1.00 44.25 159 ARG D N 1
ATOM 10100 C CA . ARG D 1 159 ? 47.831 95.814 104.597 1.00 46.66 159 ARG D CA 1
ATOM 10101 C C . ARG D 1 159 ? 46.691 96.709 104.122 1.00 43.71 159 ARG D C 1
ATOM 10102 O O . ARG D 1 159 ? 46.226 97.579 104.867 1.00 43.36 159 ARG D O 1
ATOM 10110 N N . ARG D 1 160 ? 46.217 96.494 102.891 1.00 42.24 160 ARG D N 1
ATOM 10111 C CA . ARG D 1 160 ? 45.101 97.283 102.374 1.00 4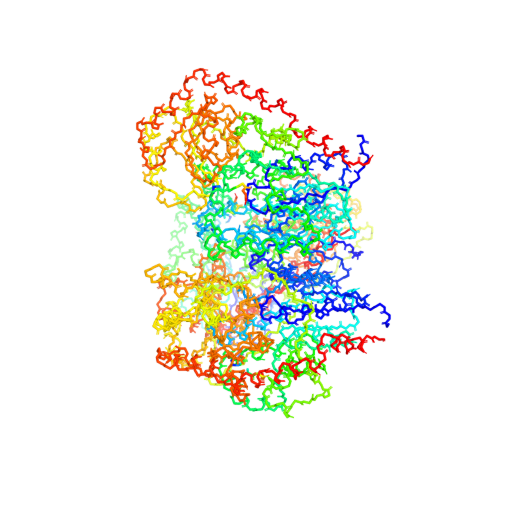3.03 160 ARG D CA 1
ATOM 10112 C C . ARG D 1 160 ? 43.826 97.019 103.167 1.00 41.92 160 ARG D C 1
ATOM 10113 O O . ARG D 1 160 ? 43.059 97.947 103.454 1.00 40.27 160 ARG D O 1
ATOM 10121 N N . PHE D 1 161 ? 43.596 95.761 103.551 1.00 41.56 161 PHE D N 1
ATOM 10122 C CA . PHE D 1 161 ? 42.431 95.437 104.365 1.00 40.20 161 PHE D CA 1
ATOM 10123 C C . PHE D 1 161 ? 42.474 96.192 105.691 1.00 41.62 161 PHE D C 1
ATOM 10124 O O . PHE D 1 161 ? 41.483 96.812 106.098 1.00 40.02 161 PHE D O 1
ATOM 10132 N N . ASP D 1 162 ? 43.630 96.175 106.364 1.00 44.14 162 ASP D N 1
ATOM 10133 C CA . ASP D 1 162 ? 43.761 96.878 107.639 1.00 47.17 162 ASP D CA 1
ATOM 10134 C C . ASP D 1 162 ? 43.576 98.381 107.480 1.00 44.45 162 ASP D C 1
ATOM 10135 O O . ASP D 1 162 ? 42.980 99.031 108.346 1.00 45.30 162 ASP D O 1
ATOM 10140 N N . ALA D 1 163 ? 44.090 98.954 106.389 1.00 41.17 163 ALA D N 1
ATOM 10141 C CA . ALA D 1 163 ? 43.918 100.386 106.157 1.00 39.56 163 ALA D CA 1
ATOM 10142 C C . ALA D 1 163 ? 42.451 100.739 105.939 1.00 39.09 163 ALA D C 1
ATOM 10143 O O . ALA D 1 163 ? 41.995 101.813 106.355 1.00 37.79 163 ALA D O 1
ATOM 10145 N N . TRP D 1 164 ? 41.706 99.870 105.249 1.00 38.81 164 TRP D N 1
ATOM 10146 C CA . TRP D 1 164 ? 40.275 100.107 105.073 1.00 39.30 164 TRP D CA 1
ATOM 10147 C C . TRP D 1 164 ? 39.539 100.069 106.410 1.00 39.39 164 TRP D C 1
ATOM 10148 O O . TRP D 1 164 ? 38.638 100.882 106.653 1.00 38.46 164 TRP D O 1
ATOM 10159 N N . LEU D 1 165 ? 39.919 99.144 107.295 1.00 41.14 165 LEU D N 1
ATOM 10160 C CA . LEU D 1 165 ? 39.293 99.066 108.613 1.00 43.51 165 LEU D CA 1
ATOM 10161 C C . LEU D 1 165 ? 39.514 100.350 109.397 1.00 47.79 165 LEU D C 1
ATOM 10162 O O . LEU D 1 165 ? 38.590 100.879 110.025 1.00 46.07 165 LEU D O 1
ATOM 10167 N N . GLU D 1 166 ? 40.753 100.845 109.396 1.00 54.76 166 GLU D N 1
ATOM 10168 C CA . GLU D 1 166 ? 41.064 102.089 110.089 1.00 62.48 166 GLU D CA 1
ATOM 10169 C C . GLU D 1 166 ? 40.322 103.261 109.462 1.00 61.23 166 GLU D C 1
ATOM 10170 O O . GLU D 1 166 ? 39.751 104.098 110.171 1.00 59.78 166 GLU D O 1
ATOM 10176 N N . ASP D 1 167 ? 40.299 103.320 108.130 1.00 62.13 167 ASP D N 1
ATOM 10177 C CA . ASP D 1 167 ? 39.626 104.409 107.434 1.00 63.24 167 ASP D CA 1
ATOM 10178 C C . ASP D 1 167 ? 38.123 104.410 107.687 1.00 57.05 167 ASP D C 1
ATOM 10179 O O . ASP D 1 167 ? 37.484 105.465 107.620 1.00 55.40 167 ASP D O 1
ATOM 10184 N N . SER D 1 168 ? 37.541 103.250 107.978 1.00 53.60 168 SER D N 1
ATOM 10185 C CA . SER D 1 168 ? 36.096 103.131 108.125 1.00 49.94 168 SER D CA 1
ATOM 10186 C C . SER D 1 168 ? 35.620 103.296 109.561 1.00 49.07 168 SER D C 1
ATOM 10187 O O . SER D 1 168 ? 34.429 103.107 109.829 1.00 48.25 168 SER D O 1
ATOM 10190 N N . GLY D 1 169 ? 36.512 103.620 110.490 1.00 48.59 169 GLY D N 1
ATOM 10191 C CA . GLY D 1 169 ? 36.103 103.878 111.852 1.00 48.03 169 GLY D CA 1
ATOM 10192 C C . GLY D 1 169 ? 35.998 102.660 112.736 1.00 48.13 169 GLY D C 1
ATOM 10193 O O . GLY D 1 169 ? 35.314 102.719 113.764 1.00 48.50 169 GLY D O 1
ATOM 10194 N N . VAL D 1 170 ? 36.635 101.553 112.371 1.00 47.45 170 VAL D N 1
ATOM 10195 C CA . VAL D 1 170 ? 36.637 100.372 113.231 1.00 48.10 170 VAL D CA 1
ATOM 10196 C C . VAL D 1 170 ? 38.058 99.831 113.365 1.00 50.97 170 VAL D C 1
ATOM 10197 O O . VAL D 1 170 ? 38.302 98.654 113.059 1.00 51.31 170 VAL D O 1
ATOM 10201 N N . PRO D 1 171 ? 39.024 100.630 113.831 1.00 53.28 171 PRO D N 1
ATOM 10202 C CA . PRO D 1 171 ? 40.395 100.110 113.944 1.00 53.41 171 PRO D CA 1
ATOM 10203 C C . PRO D 1 171 ? 40.538 99.057 115.028 1.00 53.76 171 PRO D C 1
ATOM 10204 O O . PRO D 1 171 ? 41.442 98.218 114.941 1.00 53.13 171 PRO D O 1
ATOM 10208 N N . GLY D 1 172 ? 39.663 99.069 116.034 1.00 54.73 172 GLY D N 1
ATOM 10209 C CA . GLY D 1 172 ? 39.730 98.153 117.156 1.00 55.53 172 GLY D CA 1
ATOM 10210 C C . GLY D 1 172 ? 39.382 96.715 116.830 1.00 54.46 172 GLY D C 1
ATOM 10211 O O . GLY D 1 172 ? 39.499 95.858 117.712 1.00 57.65 172 GLY D O 1
ATOM 10212 N N . ILE D 1 173 ? 38.941 96.429 115.609 1.00 52.14 173 ILE D N 1
ATOM 10213 C CA . ILE D 1 173 ? 38.509 95.090 115.229 1.00 49.38 173 ILE D CA 1
ATOM 10214 C C . ILE D 1 173 ? 39.479 94.524 114.201 1.00 47.73 173 ILE D C 1
ATOM 10215 O O . ILE D 1 173 ? 39.963 95.237 113.313 1.00 45.01 173 ILE D O 1
ATOM 10220 N N . ASP D 1 174 ? 39.791 93.244 114.360 1.00 49.80 174 ASP D N 1
ATOM 10221 C CA . ASP D 1 174 ? 40.672 92.521 113.460 1.00 51.45 174 ASP D CA 1
ATOM 10222 C C . ASP D 1 174 ? 39.947 92.176 112.163 1.00 47.98 174 ASP D C 1
ATOM 10223 O O . ASP D 1 174 ? 38.727 91.993 112.139 1.00 45.72 174 ASP D O 1
ATOM 10228 N N . ALA D 1 175 ? 40.713 92.112 111.070 1.00 45.99 175 ALA D N 1
ATOM 10229 C CA . ALA D 1 175 ? 40.110 91.821 109.774 1.00 43.62 175 ALA D CA 1
ATOM 10230 C C . ALA D 1 175 ? 39.481 90.434 109.739 1.00 42.21 175 ALA D C 1
ATOM 10231 O O . ALA D 1 175 ? 38.533 90.208 108.983 1.00 42.04 175 ALA D O 1
ATOM 10233 N N . GLY D 1 176 ? 40.008 89.488 110.518 1.00 41.54 176 GLY D N 1
ATOM 10234 C CA . GLY D 1 176 ? 39.407 88.163 110.575 1.00 41.02 176 GLY D CA 1
ATOM 10235 C C . GLY D 1 176 ? 38.126 88.119 111.388 1.00 40.13 176 GLY D C 1
ATOM 10236 O O . GLY D 1 176 ? 37.163 87.447 111.008 1.00 37.68 176 GLY D O 1
ATOM 10237 N N . ASP D 1 177 ? 38.116 88.785 112.543 1.00 42.50 177 ASP D N 1
ATOM 10238 C CA . ASP D 1 177 ? 36.941 88.765 113.408 1.00 45.42 177 ASP D CA 1
ATOM 10239 C C . ASP D 1 177 ? 35.752 89.427 112.720 1.00 46.50 177 ASP D C 1
ATOM 10240 O O . ASP D 1 177 ? 34.678 88.829 112.582 1.00 45.46 177 ASP D O 1
ATOM 10245 N N . LEU D 1 178 ? 35.926 90.669 112.282 1.00 48.18 178 LEU D N 1
ATOM 10246 C CA . LEU D 1 178 ? 35.032 91.217 111.278 1.00 50.59 178 LEU D CA 1
ATOM 10247 C C . LEU D 1 178 ? 35.070 90.266 110.093 1.00 54.43 178 LEU D C 1
ATOM 10248 O O . LEU D 1 178 ? 36.153 89.860 109.675 1.00 63.56 178 LEU D O 1
ATOM 10253 N N . VAL D 1 179 ? 33.890 89.849 109.623 1.00 48.17 179 VAL D N 1
ATOM 10254 C CA . VAL D 1 179 ? 33.669 88.848 108.568 1.00 44.91 179 VAL D CA 1
ATOM 10255 C C . VAL D 1 179 ? 33.363 87.483 109.177 1.00 40.87 179 VAL D C 1
ATOM 10256 O O . VAL D 1 179 ? 32.281 86.928 108.958 1.00 40.12 179 VAL D O 1
ATOM 10260 N N . ASN D 1 180 ? 34.313 86.914 109.921 1.00 39.71 180 ASN D N 1
ATOM 10261 C CA . ASN D 1 180 ? 34.197 85.528 110.367 1.00 37.27 180 ASN D CA 1
ATOM 10262 C C . ASN D 1 180 ? 33.916 85.360 111.856 1.00 35.30 180 ASN D C 1
ATOM 10263 O O . ASN D 1 180 ? 33.717 84.226 112.304 1.00 33.52 180 ASN D O 1
ATOM 10268 N N . LEU D 1 181 ? 33.875 86.435 112.636 1.00 34.75 181 LEU D N 1
ATOM 10269 C CA . LEU D 1 181 ? 33.418 86.371 114.026 1.00 35.55 181 LEU D CA 1
ATOM 10270 C C . LEU D 1 181 ? 32.324 87.412 114.227 1.00 35.35 181 LEU D C 1
ATOM 10271 O O . LEU D 1 181 ? 32.528 88.428 114.901 1.00 36.15 181 LEU D O 1
ATOM 10276 N N . PRO D 1 182 ? 31.142 87.185 113.658 1.00 34.91 182 PRO D N 1
ATOM 10277 C CA . PRO D 1 182 ? 30.073 88.181 113.770 1.00 35.43 182 PRO D CA 1
ATOM 10278 C C . PRO D 1 182 ? 29.577 88.322 115.200 1.00 38.75 182 PRO D C 1
ATOM 10279 O O . PRO D 1 182 ? 29.751 87.443 116.045 1.00 37.59 182 PRO D O 1
ATOM 10283 N N . GLU D 1 183 ? 28.946 89.467 115.461 1.00 43.66 183 GLU D N 1
ATOM 10284 C CA . GLU D 1 183 ? 28.335 89.690 116.765 1.00 49.75 183 GLU D CA 1
ATOM 10285 C C . GLU D 1 183 ? 27.229 88.675 117.017 1.00 46.07 183 GLU D C 1
ATOM 10286 O O . GLU D 1 183 ? 27.126 88.102 118.108 1.00 44.63 183 GLU D O 1
ATOM 10292 N N . ARG D 1 184 ? 26.381 88.456 116.017 1.00 44.90 184 ARG D N 1
ATOM 10293 C CA . ARG D 1 184 ? 25.332 87.450 116.049 1.00 45.92 184 ARG D CA 1
ATOM 10294 C C . ARG D 1 184 ? 25.225 86.844 114.659 1.00 40.76 184 ARG D C 1
ATOM 10295 O O . ARG D 1 184 ? 25.409 87.547 113.661 1.00 38.57 184 ARG D O 1
ATOM 10303 N N . SER D 1 185 ? 24.924 85.549 114.581 1.00 36.93 185 SER D N 1
ATOM 10304 C CA . SER D 1 185 ? 24.878 84.899 113.278 1.00 34.85 185 SER D CA 1
ATOM 10305 C C . SER D 1 185 ? 23.777 83.849 113.228 1.00 34.69 185 SER D C 1
ATOM 10306 O O . SER D 1 185 ? 23.618 83.057 114.162 1.00 37.35 185 SER D O 1
ATOM 10309 N N . LEU D 1 186 ? 23.022 83.857 112.132 1.00 34.51 186 LEU D N 1
ATOM 10310 C CA . LEU D 1 186 ? 22.062 82.808 111.812 1.00 34.82 186 LEU D CA 1
ATOM 10311 C C . LEU D 1 186 ? 22.688 81.938 110.728 1.00 35.33 186 LEU D C 1
ATOM 10312 O O . LEU D 1 186 ? 22.851 82.379 109.584 1.00 33.96 186 LEU D O 1
ATOM 10317 N N . VAL D 1 187 ? 23.052 80.713 111.097 1.00 34.34 187 VAL D N 1
ATOM 10318 C CA . VAL D 1 187 ? 23.718 79.776 110.199 1.00 33.77 187 VAL D CA 1
ATOM 10319 C C . VAL D 1 187 ? 22.653 78.890 109.564 1.00 33.44 187 VAL D C 1
ATOM 10320 O O . VAL D 1 187 ? 22.051 78.051 110.240 1.00 34.91 187 VAL D O 1
ATOM 10324 N N . LEU D 1 188 ? 22.457 79.039 108.255 1.00 31.72 188 LEU D N 1
ATOM 10325 C CA . LEU D 1 188 ? 21.366 78.371 107.541 1.00 32.37 188 LEU D CA 1
ATOM 10326 C C . LEU D 1 188 ? 21.716 76.960 107.094 1.00 31.72 188 LEU D C 1
ATOM 10327 O O . LEU D 1 188 ? 21.338 76.530 106.000 1.00 31.41 188 LEU D O 1
ATOM 10332 N N . VAL D 1 189 ? 22.415 76.206 107.933 1.00 32.54 189 VAL D N 1
ATOM 10333 C CA . VAL D 1 189 ? 22.695 74.797 107.677 1.00 32.43 189 VAL D CA 1
ATOM 10334 C C . VAL D 1 189 ? 22.376 74.040 108.961 1.00 32.93 189 VAL D C 1
ATOM 10335 O O . VAL D 1 189 ? 22.359 74.647 110.041 1.00 32.97 189 VAL D O 1
ATOM 10339 N N . PRO D 1 190 ? 22.059 72.751 108.897 1.00 33.31 190 PRO D N 1
ATOM 10340 C CA . PRO D 1 190 ? 21.905 71.971 110.129 1.00 34.15 190 PRO D CA 1
ATOM 10341 C C . PRO D 1 190 ? 23.256 71.722 110.778 1.00 35.08 190 PRO D C 1
ATOM 10342 O O . PRO D 1 190 ? 24.309 71.807 110.143 1.00 35.20 190 PRO D O 1
ATOM 10346 N N . ARG D 1 191 ? 23.219 71.414 112.074 1.00 34.69 191 ARG D N 1
ATOM 10347 C CA . ARG D 1 191 ? 24.471 71.189 112.784 1.00 37.84 191 ARG D CA 1
ATOM 10348 C C . ARG D 1 191 ? 25.237 70.002 112.209 1.00 37.82 191 ARG D C 1
ATOM 10349 O O . ARG D 1 191 ? 26.471 69.981 112.271 1.00 35.73 191 ARG D O 1
ATOM 10357 N N . PHE D 1 192 ? 24.542 69.017 111.629 1.00 36.76 192 PHE D N 1
ATOM 10358 C CA . PHE D 1 192 ? 25.259 67.871 111.080 1.00 36.05 192 PHE D CA 1
ATOM 10359 C C . PHE D 1 192 ? 25.977 68.186 109.771 1.00 35.73 192 PHE D C 1
ATOM 10360 O O . PHE D 1 192 ? 26.719 67.332 109.274 1.00 36.05 192 PHE D O 1
ATOM 10368 N N . LEU D 1 193 ? 25.779 69.377 109.208 1.00 35.08 193 LEU D N 1
ATOM 10369 C CA . LEU D 1 193 ? 26.547 69.839 108.060 1.00 34.76 193 LEU D CA 1
ATOM 10370 C C . LEU D 1 193 ? 27.589 70.881 108.445 1.00 34.62 193 LEU D C 1
ATOM 10371 O O . LEU D 1 193 ? 28.159 71.529 107.562 1.00 35.96 193 LEU D O 1
ATOM 10376 N N . GLN D 1 194 ? 27.826 71.077 109.743 1.00 35.43 194 GLN D N 1
ATOM 10377 C CA . GLN D 1 194 ? 28.836 72.013 110.205 1.00 36.12 194 GLN D CA 1
ATOM 10378 C C . GLN D 1 194 ? 30.058 71.223 110.638 1.00 37.76 194 GLN D C 1
ATOM 10379 O O . GLN D 1 194 ? 29.976 70.469 111.620 1.00 40.01 194 GLN D O 1
ATOM 10385 N N . PRO D 1 195 ? 31.194 71.340 109.952 1.00 38.16 195 PRO D N 1
ATOM 10386 C CA . PRO D 1 195 ? 32.396 70.626 110.402 1.00 39.24 195 PRO D CA 1
ATOM 10387 C C . PRO D 1 195 ? 32.877 71.155 111.744 1.00 39.81 195 PRO D C 1
ATOM 10388 O O . PRO D 1 195 ? 32.865 72.364 111.993 1.00 38.42 195 PRO D O 1
ATOM 10392 N N . ASP D 1 196 ? 33.295 70.232 112.610 1.00 41.83 196 ASP D N 1
ATOM 10393 C CA . ASP D 1 196 ? 33.809 70.572 113.938 1.00 45.71 196 ASP D CA 1
ATOM 10394 C C . ASP D 1 196 ? 32.845 71.500 114.676 1.00 44.46 196 ASP D C 1
ATOM 10395 O O . ASP D 1 196 ? 33.225 72.555 115.190 1.00 42.95 196 ASP D O 1
ATOM 10400 N N . ALA D 1 197 ? 31.572 71.095 114.718 1.00 43.53 197 ALA D N 1
ATOM 10401 C CA . ALA D 1 197 ? 30.555 71.892 115.394 1.00 42.40 197 ALA D CA 1
ATOM 10402 C C . ALA D 1 197 ? 30.855 72.083 116.874 1.00 41.81 197 ALA D C 1
ATOM 10403 O O . ALA D 1 197 ? 30.314 73.006 117.492 1.00 39.54 197 ALA D O 1
ATOM 10405 N N . ASP D 1 198 ? 31.724 71.251 117.447 1.00 44.29 198 ASP D N 1
ATOM 10406 C CA . ASP D 1 198 ? 32.100 71.417 118.845 1.00 46.81 198 ASP D CA 1
ATOM 10407 C C . ASP D 1 198 ? 32.725 72.783 119.085 1.00 46.94 198 ASP D C 1
ATOM 10408 O O . ASP D 1 198 ? 32.487 73.411 120.122 1.00 47.14 198 ASP D O 1
ATOM 10413 N N . ASP D 1 199 ? 33.531 73.261 118.143 1.00 46.99 199 ASP D N 1
ATOM 10414 C CA . ASP D 1 199 ? 34.238 74.512 118.359 1.00 47.25 199 ASP D CA 1
ATOM 10415 C C . ASP D 1 199 ? 33.373 75.731 118.096 1.00 43.09 199 ASP D C 1
ATOM 10416 O O . ASP D 1 199 ? 33.845 76.854 118.294 1.00 42.35 199 ASP D O 1
ATOM 10421 N N . VAL D 1 200 ? 32.124 75.548 117.687 1.00 40.92 200 VAL D N 1
ATOM 10422 C CA . VAL D 1 200 ? 31.237 76.666 117.399 1.00 39.04 200 VAL D CA 1
ATOM 10423 C C . VAL D 1 200 ? 30.500 77.050 118.676 1.00 39.76 200 VAL D C 1
ATOM 10424 O O . VAL D 1 200 ? 29.801 76.225 119.272 1.00 40.53 200 VAL D O 1
ATOM 10428 N N . ASP D 1 201 ? 30.674 78.297 119.105 1.00 42.77 201 ASP D N 1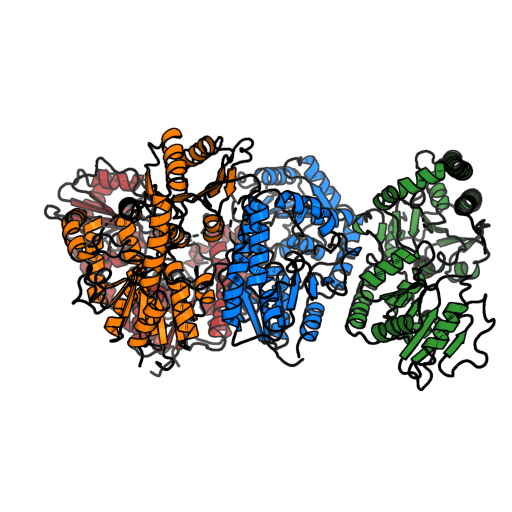
ATOM 10429 C CA . ASP D 1 201 ? 29.999 78.817 120.291 1.00 44.29 201 ASP D CA 1
ATOM 10430 C C . ASP D 1 201 ? 28.573 79.192 119.910 1.00 42.02 201 ASP D C 1
ATOM 10431 O O . ASP D 1 201 ? 28.354 80.178 119.199 1.00 42.10 201 ASP D O 1
ATOM 10436 N N . GLU D 1 202 ? 27.600 78.416 120.380 1.00 40.07 202 GLU D N 1
ATOM 10437 C CA . GLU D 1 202 ? 26.222 78.653 119.969 1.00 39.45 202 GLU D CA 1
ATOM 10438 C C . GLU D 1 202 ? 25.545 79.789 120.731 1.00 39.03 202 GLU D C 1
ATOM 10439 O O . GLU D 1 202 ? 24.366 80.061 120.476 1.00 38.51 202 GLU D O 1
ATOM 10445 N N . LYS D 1 203 ? 26.240 80.454 121.659 1.00 39.96 203 LYS D N 1
ATOM 10446 C CA . LYS D 1 203 ? 25.754 81.752 122.121 1.00 41.86 203 LYS D CA 1
ATOM 10447 C C . LYS D 1 203 ? 25.832 82.784 121.005 1.00 40.25 203 LYS D C 1
ATOM 10448 O O . LYS D 1 203 ? 25.051 83.743 120.986 1.00 39.91 203 LYS D O 1
ATOM 10454 N N . ARG D 1 204 ? 26.778 82.608 120.084 1.00 38.90 204 ARG D N 1
ATOM 10455 C CA . ARG D 1 204 ? 27.022 83.519 118.975 1.00 36.76 204 ARG D CA 1
ATOM 10456 C C . ARG D 1 204 ? 26.403 83.039 117.671 1.00 35.16 204 ARG D C 1
ATOM 10457 O O . ARG D 1 204 ? 25.786 83.833 116.956 1.00 34.65 204 ARG D O 1
ATOM 10465 N N . PHE D 1 205 ? 26.546 81.754 117.353 1.00 35.34 205 PHE D N 1
ATOM 10466 C CA . PHE D 1 205 ? 26.028 81.171 116.122 1.00 34.36 205 PHE D CA 1
ATOM 10467 C C . PHE D 1 205 ? 24.817 80.311 116.452 1.00 34.43 205 PHE D C 1
ATOM 10468 O O . PHE D 1 205 ? 24.868 79.495 117.375 1.00 33.74 205 PHE D O 1
ATOM 10476 N N . THR D 1 206 ? 23.740 80.476 115.692 1.00 36.30 206 THR D N 1
ATOM 10477 C CA . THR D 1 206 ? 22.551 79.645 115.834 1.00 36.08 206 THR D CA 1
ATOM 10478 C C . THR D 1 206 ? 22.376 78.832 114.560 1.00 37.09 206 THR D C 1
ATOM 10479 O O . THR D 1 206 ? 22.326 79.397 113.462 1.00 35.96 206 THR D O 1
ATOM 10483 N N . PHE D 1 207 ? 22.306 77.512 114.705 1.00 37.13 207 PHE D N 1
ATOM 10484 C CA . PHE D 1 207 ? 22.077 76.638 113.563 1.00 36.83 207 PHE D CA 1
ATOM 10485 C C . PHE D 1 207 ? 20.583 76.611 113.271 1.00 37.18 207 PHE D C 1
ATOM 10486 O O . PHE D 1 207 ? 19.791 76.093 114.065 1.00 39.96 207 PHE D O 1
ATOM 10494 N N . ILE D 1 208 ? 20.198 77.200 112.142 1.00 37.00 208 ILE D N 1
ATOM 10495 C CA . ILE D 1 208 ? 18.795 77.377 111.792 1.00 36.76 208 ILE D CA 1
ATOM 10496 C C . ILE D 1 208 ? 18.366 76.271 110.840 1.00 36.54 208 ILE D C 1
ATOM 10497 O O . ILE D 1 208 ? 17.205 75.844 110.841 1.00 34.34 208 ILE D O 1
ATOM 10502 N N . GLY D 1 209 ? 19.305 75.785 110.033 1.00 37.75 209 GLY D N 1
ATOM 10503 C CA . GLY D 1 209 ? 18.963 74.970 108.894 1.00 37.05 209 GLY D CA 1
ATOM 10504 C C . GLY D 1 209 ? 18.430 75.863 107.790 1.00 36.70 209 GLY D C 1
ATOM 10505 O O . GLY D 1 209 ? 18.386 77.090 107.929 1.00 36.48 209 GLY D O 1
ATOM 10506 N N . PRO D 1 210 ? 18.014 75.272 106.673 1.00 36.42 210 PRO D N 1
ATOM 10507 C CA . PRO D 1 210 ? 17.475 76.078 105.576 1.00 34.62 210 PRO D CA 1
ATOM 10508 C C . PRO D 1 210 ? 16.169 76.747 105.959 1.00 33.88 210 PRO D C 1
ATOM 10509 O O . PRO D 1 210 ? 15.402 76.249 106.785 1.00 33.35 210 PRO D O 1
ATOM 10513 N N . CYS D 1 211 ? 15.932 77.900 105.347 1.00 34.73 211 CYS D N 1
ATOM 10514 C CA . CYS D 1 211 ? 14.701 78.652 105.528 1.00 35.23 211 CYS D CA 1
ATOM 10515 C C . CYS D 1 211 ? 13.798 78.364 104.337 1.00 36.25 211 CYS D C 1
ATOM 10516 O O . CYS D 1 211 ? 14.030 78.875 103.238 1.00 35.78 211 CYS D O 1
ATOM 10519 N N . LEU D 1 212 ? 12.778 77.544 104.554 1.00 39.89 212 LEU D N 1
ATOM 10520 C CA . LEU D 1 212 ? 11.868 77.112 103.506 1.00 44.21 212 LEU D CA 1
ATOM 10521 C C . LEU D 1 212 ? 10.544 77.854 103.636 1.00 51.97 212 LEU D C 1
ATOM 10522 O O . LEU D 1 212 ? 10.190 78.353 104.706 1.00 49.65 212 LEU D O 1
ATOM 10527 N N . GLY D 1 213 ? 9.825 77.946 102.521 1.00 63.59 213 GLY D N 1
ATOM 10528 C CA . GLY D 1 213 ? 8.547 78.631 102.482 1.00 76.03 213 GLY D CA 1
ATOM 10529 C C . GLY D 1 213 ? 7.725 78.242 101.271 1.00 88.69 213 GLY D C 1
ATOM 10530 O O . GLY D 1 213 ? 7.501 79.054 100.367 1.00 91.87 213 GLY D O 1
ATOM 10531 N N . ARG D 1 214 ? 7.306 76.975 101.248 1.00 100.50 214 ARG D N 1
ATOM 10532 C CA . ARG D 1 214 ? 6.380 76.392 100.279 1.00 111.65 214 ARG D CA 1
ATOM 10533 C C . ARG D 1 214 ? 7.091 76.090 98.968 1.00 117.46 214 ARG D C 1
ATOM 10534 O O . ARG D 1 214 ? 8.006 76.816 98.562 1.00 118.04 214 ARG D O 1
ATOM 10542 N N . ARG D 1 215 ? 6.631 75.049 98.280 1.00 122.19 215 ARG D N 1
ATOM 10543 C CA . ARG D 1 215 ? 7.302 74.560 97.085 1.00 126.99 215 ARG D CA 1
ATOM 10544 C C . ARG D 1 215 ? 7.278 75.598 95.961 1.00 133.36 215 ARG D C 1
ATOM 10545 O O . ARG D 1 215 ? 6.275 76.285 95.736 1.00 133.19 215 ARG D O 1
ATOM 10553 N N . ALA D 1 216 ? 8.399 75.694 95.243 1.00 139.76 216 ALA D N 1
ATOM 10554 C CA . ALA D 1 216 ? 8.614 76.732 94.241 1.00 145.26 216 ALA D CA 1
ATOM 10555 C C . ALA D 1 216 ? 7.868 76.490 92.937 1.00 150.27 216 ALA D C 1
ATOM 10556 O O . ALA D 1 216 ? 7.910 77.362 92.061 1.00 150.88 216 ALA D O 1
ATOM 10558 N N . HIS D 1 217 ? 7.213 75.334 92.780 1.00 154.29 217 HIS D N 1
ATOM 10559 C CA . HIS D 1 217 ? 6.499 74.981 91.555 1.00 157.92 217 HIS D CA 1
ATOM 10560 C C . HIS D 1 217 ? 7.468 74.806 90.388 1.00 157.26 217 HIS D C 1
ATOM 10561 O O . HIS D 1 217 ? 8.263 73.861 90.385 1.00 158.79 217 HIS D O 1
ATOM 10568 N N . GLN D 1 218 ? 7.386 75.684 89.386 1.00 154.25 218 GLN D N 1
ATOM 10569 C CA . GLN D 1 218 ? 8.241 75.705 88.196 1.00 151.06 218 GLN D CA 1
ATOM 10570 C C . GLN D 1 218 ? 7.953 74.553 87.246 1.00 144.26 218 GLN D C 1
ATOM 10571 O O . GLN D 1 218 ? 8.710 74.353 86.286 1.00 145.33 218 GLN D O 1
ATOM 10577 N N . GLY D 1 219 ? 6.898 73.785 87.478 1.00 135.51 219 GLY D N 1
ATOM 10578 C CA . GLY D 1 219 ? 6.621 72.660 86.614 1.00 126.53 219 GLY D CA 1
ATOM 10579 C C . GLY D 1 219 ? 7.079 71.347 87.228 1.00 117.46 219 GLY D C 1
ATOM 10580 O O . GLY D 1 219 ? 7.871 71.303 88.174 1.00 117.93 219 GLY D O 1
ATOM 10581 N N . ASP D 1 220 ? 6.561 70.257 86.678 1.00 107.62 220 ASP D N 1
ATOM 10582 C CA . ASP D 1 220 ? 6.896 68.917 87.130 1.00 97.56 220 ASP D CA 1
ATOM 10583 C C . ASP D 1 220 ? 7.736 68.194 86.087 1.00 88.73 220 ASP D C 1
ATOM 10584 O O . ASP D 1 220 ? 7.633 68.458 84.885 1.00 88.25 220 ASP D O 1
ATOM 10589 N N . TRP D 1 221 ? 8.574 67.280 86.567 1.00 81.00 221 TRP D N 1
ATOM 10590 C CA . TRP D 1 221 ? 9.403 66.432 85.723 1.00 73.14 221 TRP D CA 1
ATOM 10591 C C . TRP D 1 221 ? 8.951 65.003 85.963 1.00 72.76 221 TRP D C 1
ATOM 10592 O O . TRP D 1 221 ? 8.982 64.523 87.102 1.00 71.87 221 TRP D O 1
ATOM 10603 N N . LYS D 1 222 ? 8.539 64.328 84.898 1.00 74.17 222 LYS D N 1
ATOM 10604 C CA . LYS D 1 222 ? 7.983 62.989 84.998 1.00 76.10 222 LYS D CA 1
ATOM 10605 C C . LYS D 1 222 ? 9.048 61.976 84.615 1.00 75.83 222 LYS D C 1
ATOM 10606 O O . LYS D 1 222 ? 9.731 62.138 83.598 1.00 75.91 222 LYS D O 1
ATOM 10612 N N . ARG D 1 223 ? 9.195 60.952 85.435 1.00 75.19 223 ARG D N 1
ATOM 10613 C CA . ARG D 1 223 ? 10.137 59.893 85.139 1.00 74.35 223 ARG D CA 1
ATOM 10614 C C . ARG D 1 223 ? 9.692 59.196 83.860 1.00 72.90 223 ARG D C 1
ATOM 10615 O O . ARG D 1 223 ? 8.545 58.730 83.788 1.00 72.12 223 ARG D O 1
ATOM 10623 N N . PRO D 1 224 ? 10.536 59.120 82.832 1.00 72.39 224 PRO D N 1
ATOM 10624 C CA . PRO D 1 224 ? 10.110 58.465 81.590 1.00 73.18 224 PRO D CA 1
ATOM 10625 C C . PRO D 1 224 ? 9.842 56.987 81.826 1.00 75.05 224 PRO D C 1
ATOM 10626 O O . PRO D 1 224 ? 10.619 56.299 82.492 1.00 76.06 224 PRO D O 1
ATOM 10630 N N . ALA D 1 225 ? 8.720 56.505 81.294 1.00 75.98 225 ALA D N 1
ATOM 10631 C CA . ALA D 1 225 ? 8.401 55.092 81.437 1.00 77.58 225 ALA D CA 1
ATOM 10632 C C . ALA D 1 225 ? 9.489 54.265 80.766 1.00 77.76 225 ALA D C 1
ATOM 10633 O O . ALA D 1 225 ? 9.932 54.569 79.655 1.00 77.24 225 ALA D O 1
ATOM 10635 N N . GLY D 1 226 ? 9.919 53.209 81.447 1.00 77.06 226 GLY D N 1
ATOM 10636 C CA . GLY D 1 226 ? 11.085 52.456 81.038 1.00 75.71 226 GLY D CA 1
ATOM 10637 C C . GLY D 1 226 ? 12.350 52.842 81.762 1.00 73.51 226 GLY D C 1
ATOM 10638 O O . GLY D 1 226 ? 13.407 52.255 81.492 1.00 74.16 226 GLY D O 1
ATOM 10639 N N . ALA D 1 227 ? 12.271 53.799 82.679 1.00 69.99 227 ALA D N 1
ATOM 10640 C CA . ALA D 1 227 ? 13.390 54.203 83.518 1.00 66.96 227 ALA D CA 1
ATOM 10641 C C . ALA D 1 227 ? 13.055 53.755 84.934 1.00 63.55 227 ALA D C 1
ATOM 10642 O O . ALA D 1 227 ? 12.232 54.374 85.614 1.00 62.45 227 ALA D O 1
ATOM 10644 N N . GLU D 1 228 ? 13.686 52.668 85.370 1.00 62.37 228 GLU D N 1
ATOM 10645 C CA . GLU D 1 228 ? 13.441 52.163 86.715 1.00 62.03 228 GLU D CA 1
ATOM 10646 C C . GLU D 1 228 ? 14.113 53.049 87.758 1.00 58.13 228 GLU D C 1
ATOM 10647 O O . GLU D 1 228 ? 13.571 53.259 88.850 1.00 56.08 228 GLU D O 1
ATOM 10653 N N . LYS D 1 229 ? 15.297 53.570 87.441 1.00 55.91 229 LYS D N 1
ATOM 10654 C CA . LYS D 1 229 ? 16.045 54.441 88.335 1.00 54.92 229 LYS D CA 1
ATOM 10655 C C . LYS D 1 229 ? 16.470 55.692 87.577 1.00 51.11 229 LYS D C 1
ATOM 10656 O O . LYS D 1 229 ? 16.737 55.644 86.373 1.00 51.43 229 LYS D O 1
ATOM 10662 N N . VAL D 1 230 ? 16.533 56.815 88.290 1.00 46.66 230 VAL D N 1
ATOM 10663 C CA . VAL D 1 230 ? 16.842 58.107 87.691 1.00 43.39 230 VAL D CA 1
ATOM 10664 C C . VAL D 1 230 ? 18.073 58.695 88.366 1.00 42.17 230 VAL D C 1
ATOM 10665 O O . VAL D 1 230 ? 18.187 58.690 89.598 1.00 42.13 230 VAL D O 1
ATOM 10669 N N . ALA D 1 231 ? 18.986 59.213 87.552 1.00 40.65 231 ALA D N 1
ATOM 10670 C CA . ALA D 1 231 ? 20.168 59.910 88.024 1.00 40.58 231 ALA D CA 1
ATOM 10671 C C . ALA D 1 231 ? 20.140 61.354 87.540 1.00 40.37 231 ALA D C 1
ATOM 10672 O O . ALA D 1 231 ? 19.798 61.625 86.384 1.00 39.96 231 ALA D O 1
ATOM 10674 N N . LEU D 1 232 ? 20.500 62.277 88.426 1.00 40.32 232 LEU D N 1
ATOM 10675 C CA . LEU D 1 232 ? 20.648 63.682 88.071 1.00 41.76 232 LEU D CA 1
ATOM 10676 C C . LEU D 1 232 ? 22.098 64.081 88.286 1.00 43.29 232 LEU D C 1
ATOM 10677 O O . LEU D 1 232 ? 22.629 63.942 89.394 1.00 45.36 232 LEU D O 1
ATOM 10682 N N . VAL D 1 233 ? 22.726 64.591 87.236 1.00 43.01 233 VAL D N 1
ATOM 10683 C CA . VAL D 1 233 ? 24.087 65.103 87.300 1.00 43.32 233 VAL D CA 1
ATOM 10684 C C . VAL D 1 233 ? 24.000 66.608 87.107 1.00 47.12 233 VAL D C 1
ATOM 10685 O O . VAL D 1 233 ? 23.578 67.085 86.046 1.00 46.97 233 VAL D O 1
ATOM 10689 N N . SER D 1 234 ? 24.364 67.358 88.144 1.00 50.16 234 SER D N 1
ATOM 10690 C CA . SER D 1 234 ? 24.296 68.814 88.092 1.00 53.10 234 SER D CA 1
ATOM 10691 C C . SER D 1 234 ? 25.436 69.327 88.964 1.00 58.05 234 SER D C 1
ATOM 10692 O O . SER D 1 234 ? 25.300 69.399 90.188 1.00 56.34 234 SER D O 1
ATOM 10695 N N . LEU D 1 235 ? 26.546 69.689 88.321 1.00 65.09 235 LEU D N 1
ATOM 10696 C CA . LEU D 1 235 ? 27.713 70.218 89.018 1.00 71.58 235 LEU D CA 1
ATOM 10697 C C . LEU D 1 235 ? 27.624 71.738 89.004 1.00 81.02 235 LEU D C 1
ATOM 10698 O O . LEU D 1 235 ? 28.220 72.427 88.172 1.00 81.77 235 LEU D O 1
ATOM 10703 N N . GLY D 1 236 ? 26.874 72.267 89.965 1.00 91.83 236 GLY D N 1
ATOM 10704 C CA . GLY D 1 236 ? 26.557 73.680 89.972 1.00 102.34 236 GLY D CA 1
ATOM 10705 C C . GLY D 1 236 ? 27.690 74.533 90.493 1.00 113.13 236 GLY D C 1
ATOM 10706 O O . GLY D 1 236 ? 27.797 74.749 91.704 1.00 112.23 236 GLY D O 1
ATOM 10707 N N . SER D 1 237 ? 28.551 75.023 89.605 1.00 124.74 237 SER D N 1
ATOM 10708 C CA . SER D 1 237 ? 29.599 75.938 90.034 1.00 136.59 237 SER D CA 1
ATOM 10709 C C . SER D 1 237 ? 29.915 76.944 88.941 1.00 150.46 237 SER D C 1
ATOM 10710 O O . SER D 1 237 ? 31.087 77.225 88.677 1.00 158.45 237 SER D O 1
ATOM 10713 N N . HIS D 1 238 ? 28.891 77.542 88.325 1.00 157.12 238 HIS D N 1
ATOM 10714 C CA . HIS D 1 238 ? 29.126 78.596 87.338 1.00 164.00 238 HIS D CA 1
ATOM 10715 C C . HIS D 1 238 ? 30.151 78.186 86.281 1.00 164.39 238 HIS D C 1
ATOM 10716 O O . HIS D 1 238 ? 29.834 78.153 85.090 1.00 167.82 238 HIS D O 1
ATOM 10723 N N . LEU D 1 239 ? 31.384 77.886 86.703 1.00 159.05 239 LEU D N 1
ATOM 10724 C CA . LEU D 1 239 ? 32.416 77.380 85.800 1.00 153.85 239 LEU D CA 1
ATOM 10725 C C . LEU D 1 239 ? 32.249 75.863 85.680 1.00 149.76 239 LEU D C 1
ATOM 10726 O O . LEU D 1 239 ? 33.114 75.068 86.046 1.00 151.21 239 LEU D O 1
ATOM 10731 N N . THR D 1 240 ? 31.085 75.475 85.156 1.00 143.53 240 THR D N 1
ATOM 10732 C CA . THR D 1 240 ? 30.732 74.070 84.945 1.00 137.51 240 THR D CA 1
ATOM 10733 C C . THR D 1 240 ? 31.355 73.571 83.638 1.00 132.48 240 THR D C 1
ATOM 10734 O O . THR D 1 240 ? 30.684 73.128 82.706 1.00 132.67 240 THR D O 1
ATOM 10738 N N . ASN D 1 241 ? 32.680 73.698 83.585 1.00 127.06 241 ASN D N 1
ATOM 10739 C CA . ASN D 1 241 ? 33.461 73.449 82.382 1.00 121.17 241 ASN D CA 1
ATOM 10740 C C . ASN D 1 241 ? 34.232 72.133 82.353 1.00 114.30 241 ASN D C 1
ATOM 10741 O O . ASN D 1 241 ? 35.430 72.141 82.055 1.00 115.51 241 ASN D O 1
ATOM 10746 N N . GLN D 1 242 ? 33.583 70.997 82.610 1.00 106.28 242 GLN D N 1
ATOM 10747 C CA . GLN D 1 242 ? 34.258 69.697 82.524 1.00 99.55 242 GLN D CA 1
ATOM 10748 C C . GLN D 1 242 ? 33.443 68.841 81.563 1.00 93.31 242 GLN D C 1
ATOM 10749 O O . GLN D 1 242 ? 32.468 68.195 81.955 1.00 93.52 242 GLN D O 1
ATOM 10755 N N . LEU D 1 243 ? 33.874 68.823 80.309 1.00 86.96 243 LEU D N 1
ATOM 10756 C CA . LEU D 1 243 ? 33.307 68.016 79.239 1.00 80.98 243 LEU D CA 1
ATOM 10757 C C . LEU D 1 243 ? 33.760 66.559 79.352 1.00 78.21 243 LEU D C 1
ATOM 10758 O O . LEU D 1 243 ? 32.954 65.655 79.099 1.00 77.84 243 LEU D O 1
ATOM 10763 N N . PRO D 1 244 ? 35.030 66.276 79.697 1.00 75.51 244 PRO D N 1
ATOM 10764 C CA . PRO D 1 244 ? 35.424 64.864 79.857 1.00 74.38 244 PRO D CA 1
ATOM 10765 C C . PRO D 1 244 ? 34.623 64.120 80.910 1.00 71.98 244 PRO D C 1
ATOM 10766 O O . PRO D 1 244 ? 34.291 62.945 80.704 1.00 72.80 244 PRO D O 1
ATOM 10770 N N . PHE D 1 245 ? 34.311 64.759 82.041 1.00 68.21 245 PHE D N 1
ATOM 10771 C CA . PHE D 1 245 ? 33.482 64.093 83.041 1.00 65.74 245 PHE D CA 1
ATOM 10772 C C . PHE D 1 245 ? 32.081 63.832 82.507 1.00 64.84 245 PHE D C 1
ATOM 10773 O O . PHE D 1 245 ? 31.500 62.770 82.760 1.00 64.90 245 PHE D O 1
ATOM 10781 N N . TYR D 1 246 ? 31.521 64.792 81.769 1.00 64.11 246 TYR D N 1
ATOM 10782 C CA . TYR D 1 246 ? 30.197 64.595 81.191 1.00 65.42 246 TYR D CA 1
ATOM 10783 C C . TYR D 1 246 ? 30.189 63.407 80.241 1.00 66.58 246 TYR D C 1
ATOM 10784 O O . TYR D 1 246 ? 29.244 62.612 80.241 1.00 65.12 246 TYR D O 1
ATOM 10793 N N . GLU D 1 247 ? 31.255 63.247 79.453 1.00 69.11 247 GLU D N 1
ATOM 10794 C CA . GLU D 1 247 ? 31.339 62.106 78.545 1.00 71.91 247 GLU D CA 1
ATOM 10795 C C . GLU D 1 247 ? 31.408 60.792 79.311 1.00 67.69 247 GLU D C 1
ATOM 10796 O O . GLU D 1 247 ? 30.825 59.788 78.888 1.00 67.63 247 GLU D O 1
ATOM 10802 N N . THR D 1 248 ? 32.119 60.777 80.438 1.00 64.20 248 THR D N 1
ATOM 10803 C CA . THR D 1 248 ? 32.131 59.588 81.282 1.00 61.73 248 THR D CA 1
ATOM 10804 C C . THR D 1 248 ? 30.732 59.249 81.782 1.00 58.43 248 THR D C 1
ATOM 10805 O O . THR D 1 248 ? 30.357 58.072 81.845 1.00 57.94 248 THR D O 1
ATOM 10809 N N . CYS D 1 249 ? 29.937 60.269 82.119 1.00 55.64 249 CYS D N 1
ATOM 10810 C CA . CYS D 1 249 ? 28.585 60.023 82.612 1.00 53.49 249 CYS D CA 1
ATOM 10811 C C . CYS D 1 249 ? 27.719 59.349 81.552 1.00 53.78 249 CYS D C 1
ATOM 10812 O O . CYS D 1 249 ? 27.040 58.354 81.834 1.00 54.66 249 CYS D O 1
ATOM 10815 N N . VAL D 1 250 ? 27.733 59.864 80.319 1.00 53.20 250 VAL D N 1
ATOM 10816 C CA . VAL D 1 250 ? 26.974 59.201 79.264 1.00 52.88 250 VAL D CA 1
ATOM 10817 C C . VAL D 1 250 ? 27.563 57.825 78.986 1.00 54.02 250 VAL D C 1
ATOM 10818 O O . VAL D 1 250 ? 26.829 56.851 78.785 1.00 53.17 250 VAL D O 1
ATOM 10822 N N . GLU D 1 251 ? 28.895 57.718 78.986 1.00 56.41 251 GLU D N 1
ATOM 10823 C CA . GLU D 1 251 ? 29.532 56.423 78.774 1.00 58.72 251 GLU D CA 1
ATOM 10824 C C . GLU D 1 251 ? 29.130 55.429 79.856 1.00 57.13 251 GLU D C 1
ATOM 10825 O O . GLU D 1 251 ? 29.014 54.230 79.590 1.00 56.44 251 GLU D O 1
ATOM 10831 N N . VAL D 1 252 ? 28.958 55.898 81.094 1.00 56.28 252 VAL D N 1
ATOM 10832 C CA . VAL D 1 252 ? 28.558 54.998 82.172 1.00 55.66 252 VAL D CA 1
ATOM 10833 C C . VAL D 1 252 ? 27.088 54.616 82.039 1.00 53.80 252 VAL D C 1
ATOM 10834 O O . VAL D 1 252 ? 26.731 53.432 82.074 1.00 53.07 252 VAL D O 1
ATOM 10838 N N . PHE D 1 253 ? 26.209 55.610 81.895 1.00 52.88 253 PHE D N 1
ATOM 10839 C CA . PHE D 1 253 ? 24.779 55.317 81.911 1.00 52.69 253 PHE D CA 1
ATOM 10840 C C . PHE D 1 253 ? 24.288 54.702 80.608 1.00 54.95 253 PHE D C 1
ATOM 10841 O O . PHE D 1 253 ? 23.270 54.003 80.607 1.00 54.88 253 PHE D O 1
ATOM 10849 N N . ALA D 1 254 ? 24.966 54.953 79.499 1.00 58.08 254 ALA D N 1
ATOM 10850 C CA . ALA D 1 254 ? 24.910 54.023 78.379 1.00 61.19 254 ALA D CA 1
ATOM 10851 C C . ALA D 1 254 ? 25.789 52.821 78.697 1.00 65.88 254 ALA D C 1
ATOM 10852 O O . ALA D 1 254 ? 27.009 52.966 78.787 1.00 72.61 254 ALA D O 1
ATOM 10854 N N . ALA D 1 255 ? 25.163 51.651 78.873 1.00 63.02 255 ALA D N 1
ATOM 10855 C CA . ALA D 1 255 ? 25.686 50.416 79.481 1.00 62.23 255 ALA D CA 1
ATOM 10856 C C . ALA D 1 255 ? 25.118 50.266 80.882 1.00 59.96 255 ALA D C 1
ATOM 10857 O O . ALA D 1 255 ? 25.402 49.297 81.586 1.00 59.93 255 ALA D O 1
ATOM 10859 N N . LEU D 1 256 ? 24.300 51.226 81.284 1.00 56.72 256 LEU D N 1
ATOM 10860 C CA . LEU D 1 256 ? 23.545 51.161 82.528 1.00 55.44 256 LEU D CA 1
ATOM 10861 C C . LEU D 1 256 ? 22.058 51.163 82.190 1.00 57.22 256 LEU D C 1
ATOM 10862 O O . LEU D 1 256 ? 21.355 52.110 82.561 1.00 55.31 256 LEU D O 1
ATOM 10867 N N . PRO D 1 257 ? 21.567 50.189 81.396 1.00 61.52 257 PRO D N 1
ATOM 10868 C CA . PRO D 1 257 ? 20.146 50.212 81.044 1.00 64.38 257 PRO D CA 1
ATOM 10869 C C . PRO D 1 257 ? 19.284 50.121 82.292 1.00 68.83 257 PRO D C 1
ATOM 10870 O O . PRO D 1 257 ? 19.735 49.694 83.356 1.00 76.20 257 PRO D O 1
ATOM 10874 N N . ASP D 1 258 ? 18.035 50.550 82.136 1.00 67.01 258 ASP D N 1
ATOM 10875 C CA . ASP D 1 258 ? 17.001 50.679 83.150 1.00 65.30 258 ASP D CA 1
ATOM 10876 C C . ASP D 1 258 ? 17.215 51.963 83.940 1.00 58.83 258 ASP D C 1
ATOM 10877 O O . ASP D 1 258 ? 16.320 52.371 84.671 1.00 57.88 258 ASP D O 1
ATOM 10882 N N . TRP D 1 259 ? 18.360 52.637 83.780 1.00 54.07 259 TRP D N 1
ATOM 10883 C CA . TRP D 1 259 ? 18.630 53.931 84.396 1.00 49.42 259 TRP D CA 1
ATOM 10884 C C . TRP D 1 259 ? 18.357 55.025 83.371 1.00 44.99 259 TRP D C 1
ATOM 10885 O O . TRP D 1 259 ? 18.557 54.821 82.171 1.00 42.31 259 TRP D O 1
ATOM 10896 N N . HIS D 1 260 ? 17.877 56.174 83.835 1.00 45.12 260 HIS D N 1
ATOM 10897 C CA . HIS D 1 260 ? 17.726 57.352 82.987 1.00 45.28 260 HIS D CA 1
ATOM 10898 C C . HIS D 1 260 ? 18.606 58.458 83.544 1.00 45.05 260 HIS D C 1
ATOM 10899 O O . HIS D 1 260 ? 18.466 58.834 84.712 1.00 45.57 260 HIS D O 1
ATOM 10906 N N . LEU D 1 261 ? 19.493 58.988 82.714 1.00 45.75 261 LEU D N 1
ATOM 10907 C CA . LEU D 1 261 ? 20.420 60.023 83.145 1.00 45.29 261 LEU D CA 1
ATOM 10908 C C . LEU D 1 261 ? 19.910 61.381 82.683 1.00 44.35 261 LEU D C 1
ATOM 10909 O O . LEU D 1 261 ? 19.615 61.570 81.499 1.00 44.82 261 LEU D O 1
ATOM 10914 N N . VAL D 1 262 ? 19.799 62.315 83.621 1.00 43.01 262 VAL D N 1
ATOM 10915 C CA . VAL D 1 262 ? 19.489 63.706 83.320 1.00 41.90 262 VAL D CA 1
ATOM 10916 C C . VAL D 1 262 ? 20.761 64.498 83.564 1.00 44.61 262 VAL D C 1
ATOM 10917 O O . VAL D 1 262 ? 21.164 64.707 84.715 1.00 44.28 262 VAL D O 1
ATOM 10921 N N . LEU D 1 263 ? 21.386 64.948 82.485 1.00 47.70 263 LEU D N 1
ATOM 10922 C CA . LEU D 1 263 ? 22.691 65.591 82.534 1.00 51.43 263 LEU D CA 1
ATOM 10923 C C . LEU D 1 263 ? 22.482 67.082 82.309 1.00 52.94 263 LEU D C 1
ATOM 10924 O O . LEU D 1 263 ? 22.133 67.506 81.202 1.00 51.55 263 LEU D O 1
ATOM 10929 N N . GLN D 1 264 ? 22.700 67.875 83.355 1.00 56.87 264 GLN D N 1
ATOM 10930 C CA . GLN D 1 264 ? 22.595 69.326 83.271 1.00 62.41 264 GLN D CA 1
ATOM 10931 C C . GLN D 1 264 ? 24.001 69.887 83.114 1.00 65.00 264 GLN D C 1
ATOM 10932 O O . GLN D 1 264 ? 24.829 69.777 84.025 1.00 63.81 264 GLN D O 1
ATOM 10938 N N . ILE D 1 265 ? 24.268 70.482 81.953 1.00 69.61 265 ILE D N 1
ATOM 10939 C CA . ILE D 1 265 ? 25.614 70.920 81.607 1.00 74.85 265 ILE D CA 1
ATOM 10940 C C . ILE D 1 265 ? 25.855 72.406 81.833 1.00 81.31 265 ILE D C 1
ATOM 10941 O O . ILE D 1 265 ? 27.020 72.818 81.934 1.00 80.98 265 ILE D O 1
ATOM 10946 N N . GLY D 1 266 ? 24.802 73.219 81.903 1.00 88.34 266 GLY D N 1
ATOM 10947 C CA . GLY D 1 266 ? 24.971 74.643 82.091 1.00 94.98 266 GLY D CA 1
ATOM 10948 C C . GLY D 1 266 ? 24.986 75.382 80.768 1.00 101.00 266 GLY D C 1
ATOM 10949 O O . GLY D 1 266 ? 24.864 74.808 79.683 1.00 102.22 266 GLY D O 1
ATOM 10950 N N . ARG D 1 267 ? 24.999 76.712 80.892 1.00 105.90 267 ARG D N 1
ATOM 10951 C CA . ARG D 1 267 ? 25.135 77.648 79.780 1.00 110.38 267 ARG D CA 1
ATOM 10952 C C . ARG D 1 267 ? 26.475 77.534 79.050 1.00 109.88 267 ARG D C 1
ATOM 10953 O O . ARG D 1 267 ? 26.555 77.938 77.884 1.00 109.88 267 ARG D O 1
ATOM 10961 N N . HIS D 1 268 ? 27.530 77.003 79.683 1.00 108.85 268 HIS D N 1
ATOM 10962 C CA . HIS D 1 268 ? 28.861 77.101 79.089 1.00 107.01 268 HIS D CA 1
ATOM 10963 C C . HIS D 1 268 ? 29.081 76.139 77.932 1.00 102.95 268 HIS D C 1
ATOM 10964 O O . HIS D 1 268 ? 30.014 76.345 77.150 1.00 103.02 268 HIS D O 1
ATOM 10971 N N . VAL D 1 269 ? 28.244 75.111 77.789 1.00 99.17 269 VAL D N 1
ATOM 10972 C CA . VAL D 1 269 ? 28.475 74.085 76.777 1.00 96.39 269 VAL D CA 1
ATOM 10973 C C . VAL D 1 269 ? 27.156 73.693 76.124 1.00 96.03 269 VAL D C 1
ATOM 10974 O O . VAL D 1 269 ? 26.133 74.367 76.300 1.00 95.10 269 VAL D O 1
ATOM 10978 N N . ASP D 1 270 ? 27.204 72.582 75.383 1.00 97.61 270 ASP D N 1
ATOM 10979 C CA . ASP D 1 270 ? 26.166 71.914 74.598 1.00 99.18 270 ASP D CA 1
ATOM 10980 C C . ASP D 1 270 ? 26.892 71.340 73.394 1.00 103.61 270 ASP D C 1
ATOM 10981 O O . ASP D 1 270 ? 26.277 70.847 72.442 1.00 104.53 270 ASP D O 1
ATOM 10986 N N . ALA D 1 271 ? 28.218 71.406 73.467 1.00 106.71 271 ALA D N 1
ATOM 10987 C CA . ALA D 1 271 ? 29.149 70.930 72.455 1.00 110.01 271 ALA D CA 1
ATOM 10988 C C . ALA D 1 271 ? 29.519 69.463 72.652 1.00 111.64 271 ALA D C 1
ATOM 10989 O O . ALA D 1 271 ? 29.538 68.946 73.773 1.00 112.06 271 ALA D O 1
ATOM 10991 N N . GLY D 1 272 ? 29.807 68.802 71.530 1.00 112.10 272 GLY D N 1
ATOM 10992 C CA . GLY D 1 272 ? 30.272 67.427 71.482 1.00 112.47 272 GLY D CA 1
ATOM 10993 C C . GLY D 1 272 ? 29.424 66.377 72.166 1.00 112.90 272 GLY D C 1
ATOM 10994 O O . GLY D 1 272 ? 29.856 65.714 73.105 1.00 113.25 272 GLY D O 1
ATOM 10995 N N . GLU D 1 273 ? 28.190 66.228 71.711 1.00 113.10 273 GLU D N 1
ATOM 10996 C CA . GLU D 1 273 ? 27.364 65.133 72.201 1.00 113.58 273 GLU D CA 1
ATOM 10997 C C . GLU D 1 273 ? 27.828 63.816 71.569 1.00 117.82 273 GLU D C 1
ATOM 10998 O O . GLU D 1 273 ? 28.876 63.738 70.926 1.00 117.39 273 GLU D O 1
ATOM 11004 N N . LEU D 1 274 ? 27.034 62.768 71.715 1.00 122.68 274 LEU D N 1
ATOM 11005 C CA . LEU D 1 274 ? 27.227 61.551 70.943 1.00 127.81 274 LEU D CA 1
ATOM 11006 C C . LEU D 1 274 ? 26.057 61.421 69.981 1.00 134.12 274 LEU D C 1
ATOM 11007 O O . LEU D 1 274 ? 25.043 62.105 70.134 1.00 133.74 274 LEU D O 1
ATOM 11012 N N . GLY D 1 275 ? 26.227 60.564 68.973 1.00 140.80 275 GLY D N 1
ATOM 11013 C CA . GLY D 1 275 ? 25.194 60.240 68.006 1.00 146.81 275 GLY D CA 1
ATOM 11014 C C . GLY D 1 275 ? 23.759 60.440 68.453 1.00 151.35 275 GLY D C 1
ATOM 11015 O O . GLY D 1 275 ? 23.013 59.469 68.616 1.00 153.42 275 GLY D O 1
ATOM 11016 N N . GLU D 1 276 ? 23.383 61.710 68.662 1.00 156.09 276 GLU D N 1
ATOM 11017 C CA . GLU D 1 276 ? 22.058 62.161 69.089 1.00 156.50 276 GLU D CA 1
ATOM 11018 C C . GLU D 1 276 ? 21.837 61.957 70.587 1.00 151.14 276 GLU D C 1
ATOM 11019 O O . GLU D 1 276 ? 20.994 62.644 71.176 1.00 151.87 276 GLU D O 1
ATOM 11025 N N . LEU D 1 277 ? 22.596 61.014 71.195 1.00 130.53 277 LEU D N 1
ATOM 11026 C CA . LEU D 1 277 ? 22.659 60.587 72.598 1.00 107.07 277 LEU D CA 1
ATOM 11027 C C . LEU D 1 277 ? 22.001 59.218 72.732 1.00 90.61 277 LEU D C 1
ATOM 11028 O O . LEU D 1 277 ? 21.167 58.849 71.895 1.00 91.25 277 LEU D O 1
ATOM 11033 N N . PRO D 1 278 ? 22.351 58.435 73.751 1.00 76.27 278 PRO D N 1
ATOM 11034 C CA . PRO D 1 278 ? 21.601 57.213 74.017 1.00 67.53 278 PRO D CA 1
ATOM 11035 C C . PRO D 1 278 ? 20.150 57.534 74.306 1.00 59.26 278 PRO D C 1
ATOM 11036 O O . PRO D 1 278 ? 19.823 58.648 74.756 1.00 57.00 278 PRO D O 1
ATOM 11040 N N . PRO D 1 279 ? 19.235 56.598 74.043 1.00 55.87 279 PRO D N 1
ATOM 11041 C CA . PRO D 1 279 ? 17.852 56.807 74.501 1.00 53.26 279 PRO D CA 1
ATOM 11042 C C . PRO D 1 279 ? 17.781 56.968 76.009 1.00 55.58 279 PRO D C 1
ATOM 11043 O O . PRO D 1 279 ? 16.775 57.460 76.534 1.00 56.25 279 PRO D O 1
ATOM 11047 N N . ASN D 1 280 ? 18.847 56.570 76.707 1.00 58.40 280 ASN D N 1
ATOM 11048 C CA . ASN D 1 280 ? 18.933 56.671 78.158 1.00 59.22 280 ASN D CA 1
ATOM 11049 C C . ASN D 1 280 ? 19.100 58.111 78.626 1.00 56.08 280 ASN D C 1
ATOM 11050 O O . ASN D 1 280 ? 18.545 58.499 79.660 1.00 55.98 280 ASN D O 1
ATOM 11055 N N . VAL D 1 281 ? 19.894 58.902 77.902 1.00 53.24 281 VAL D N 1
ATOM 11056 C CA . VAL D 1 281 ? 20.403 60.187 78.375 1.00 51.21 281 VAL D CA 1
ATOM 11057 C C . VAL D 1 281 ? 19.604 61.330 77.764 1.00 52.13 281 VAL D C 1
ATOM 11058 O O . VAL D 1 281 ? 19.311 61.330 76.562 1.00 51.57 281 VAL D O 1
ATOM 11062 N N . GLU D 1 282 ? 19.264 62.318 78.591 1.00 54.70 282 GLU D N 1
ATOM 11063 C CA . GLU D 1 282 ? 18.657 63.565 78.138 1.00 56.02 282 GLU D CA 1
ATOM 11064 C C . GLU D 1 282 ? 19.461 64.731 78.699 1.00 56.87 282 GLU D C 1
ATOM 11065 O O . GLU D 1 282 ? 19.836 64.722 79.877 1.00 57.68 282 GLU D O 1
ATOM 11071 N N . VAL D 1 283 ? 19.770 65.706 77.847 1.00 56.71 283 VAL D N 1
ATOM 11072 C CA . VAL D 1 283 ? 20.652 66.813 78.201 1.00 56.90 283 VAL D CA 1
ATOM 11073 C C . VAL D 1 283 ? 19.856 68.112 78.251 1.00 59.30 283 VAL D C 1
ATOM 11074 O O . VAL D 1 283 ? 18.943 68.331 77.446 1.00 58.69 283 VAL D O 1
ATOM 11078 N N . HIS D 1 284 ? 20.197 68.962 79.217 1.00 61.92 284 HIS D N 1
ATOM 11079 C CA . HIS D 1 284 ? 19.628 70.293 79.356 1.00 64.13 284 HIS D CA 1
ATOM 11080 C C . HIS D 1 284 ? 20.761 71.247 79.700 1.00 65.77 284 HIS D C 1
ATOM 11081 O O . HIS D 1 284 ? 21.786 70.847 80.257 1.00 65.68 284 HIS D O 1
ATOM 11088 N N . ASN D 1 285 ? 20.567 72.521 79.371 1.00 67.26 285 ASN D N 1
ATOM 11089 C CA . ASN D 1 285 ? 21.474 73.530 79.898 1.00 68.83 285 ASN D CA 1
ATOM 11090 C C . ASN D 1 285 ? 21.117 73.861 81.338 1.00 68.75 285 ASN D C 1
ATOM 11091 O O . ASN D 1 285 ? 21.992 74.227 82.128 1.00 67.85 285 ASN D O 1
ATOM 11096 N N . TRP D 1 286 ? 19.841 73.730 81.685 1.00 69.29 286 TRP D N 1
ATOM 11097 C CA . TRP D 1 286 ? 19.363 73.940 83.038 1.00 68.79 286 TRP D CA 1
ATOM 11098 C C . TRP D 1 286 ? 18.112 73.099 83.250 1.00 65.98 286 TRP D C 1
ATOM 11099 O O . TRP D 1 286 ? 17.301 72.935 82.335 1.00 66.48 286 TRP D O 1
ATOM 11110 N N . VAL D 1 287 ? 17.954 72.576 84.465 1.00 62.31 287 VAL D N 1
ATOM 11111 C CA . VAL D 1 287 ? 16.793 71.753 84.803 1.00 58.98 287 VAL D CA 1
ATOM 11112 C C . VAL D 1 287 ? 16.185 72.279 86.095 1.00 55.70 287 VAL D C 1
ATOM 11113 O O . VAL D 1 287 ? 16.863 72.940 86.899 1.00 55.15 287 VAL D O 1
ATOM 11117 N N . PRO D 1 288 ? 14.899 72.004 86.325 1.00 52.84 288 PRO D N 1
ATOM 11118 C CA . PRO D 1 288 ? 14.306 72.289 87.639 1.00 51.75 288 PRO D CA 1
ATOM 11119 C C . PRO D 1 288 ? 14.750 71.257 88.665 1.00 51.42 288 PRO D C 1
ATOM 11120 O O . PRO D 1 288 ? 14.159 70.175 88.751 1.00 54.67 288 PRO D O 1
ATOM 11124 N N . GLN D 1 289 ? 15.797 71.577 89.433 1.00 51.13 289 GLN D N 1
ATOM 11125 C CA . GLN D 1 289 ? 16.481 70.566 90.238 1.00 51.77 289 GLN D CA 1
ATOM 11126 C C . GLN D 1 289 ? 15.535 69.886 91.220 1.00 50.86 289 GLN D C 1
ATOM 11127 O O . GLN D 1 289 ? 15.507 68.654 91.314 1.00 49.57 289 GLN D O 1
ATOM 11133 N N . LEU D 1 290 ? 14.738 70.669 91.951 1.00 51.39 290 LEU D N 1
ATOM 11134 C CA . LEU D 1 290 ? 13.833 70.067 92.926 1.00 51.93 290 LEU D CA 1
ATOM 11135 C C . LEU D 1 290 ? 12.811 69.150 92.264 1.00 51.86 290 LEU D C 1
ATOM 11136 O O . LEU D 1 290 ? 12.415 68.140 92.856 1.00 53.88 290 LEU D O 1
ATOM 11141 N N . ALA D 1 291 ? 12.377 69.474 91.044 1.00 51.51 291 ALA D N 1
ATOM 11142 C CA . ALA D 1 291 ? 11.420 68.614 90.352 1.00 50.85 291 ALA D CA 1
ATOM 11143 C C . ALA D 1 291 ? 12.053 67.281 89.963 1.00 49.59 291 ALA D C 1
ATOM 11144 O O . ALA D 1 291 ? 11.460 66.217 90.176 1.00 49.69 291 ALA D O 1
ATOM 11146 N N . VAL D 1 292 ? 13.251 67.320 89.371 1.00 47.59 292 VAL D N 1
ATOM 11147 C CA . VAL D 1 292 ? 13.942 66.086 89.002 1.00 46.86 292 VAL D CA 1
ATOM 11148 C C . VAL D 1 292 ? 14.366 65.314 90.247 1.00 45.36 292 VAL D C 1
ATOM 11149 O O . VAL D 1 292 ? 14.290 64.079 90.285 1.00 44.01 292 VAL D O 1
ATOM 11153 N N . LEU D 1 293 ? 14.828 66.027 91.281 1.00 44.90 293 LEU D N 1
ATOM 11154 C CA . LEU D 1 293 ? 15.251 65.373 92.515 1.00 44.85 293 LEU D CA 1
ATOM 11155 C C . LEU D 1 293 ? 14.106 64.611 93.169 1.00 47.34 293 LEU D C 1
ATOM 11156 O O . LEU D 1 293 ? 14.343 63.627 93.877 1.00 45.84 293 LEU D O 1
ATOM 11161 N N . GLU D 1 294 ? 12.862 65.035 92.925 1.00 51.87 294 GLU D N 1
ATOM 11162 C CA . GLU D 1 294 ? 11.712 64.307 93.449 1.00 56.50 294 GLU D CA 1
ATOM 11163 C C . GLU D 1 294 ? 11.665 62.878 92.926 1.00 52.60 294 GLU D C 1
ATOM 11164 O O . GLU D 1 294 ? 11.143 61.986 93.602 1.00 52.32 294 GLU D O 1
ATOM 11170 N N . GLN D 1 295 ? 12.193 62.642 91.726 1.00 49.71 295 GLN D N 1
ATOM 11171 C CA . GLN D 1 295 ? 12.166 61.325 91.109 1.00 48.50 295 GLN D CA 1
ATOM 11172 C C . GLN D 1 295 ? 13.557 60.716 91.002 1.00 46.47 295 GLN D C 1
ATOM 11173 O O . GLN D 1 295 ? 13.718 59.656 90.387 1.00 46.63 295 GLN D O 1
ATOM 11179 N N . ALA D 1 296 ? 14.562 61.355 91.590 1.00 44.52 296 ALA D N 1
ATOM 11180 C CA . ALA D 1 296 ? 15.933 60.902 91.442 1.00 43.34 296 ALA D CA 1
ATOM 11181 C C . ALA D 1 296 ? 16.255 59.791 92.431 1.00 44.57 296 ALA D C 1
ATOM 11182 O O . ALA D 1 296 ? 15.737 59.746 93.551 1.00 45.82 296 ALA D O 1
ATOM 11184 N N . ASP D 1 297 ? 17.118 58.881 91.993 1.00 46.39 297 ASP D N 1
ATOM 11185 C CA . ASP D 1 297 ? 17.669 57.853 92.856 1.00 48.55 297 ASP D CA 1
ATOM 11186 C C . ASP D 1 297 ? 19.112 58.134 93.243 1.00 46.82 297 ASP D C 1
ATOM 11187 O O . ASP D 1 297 ? 19.607 57.543 94.208 1.00 47.83 297 ASP D O 1
ATOM 11192 N N . VAL D 1 298 ? 19.796 59.012 92.511 1.00 43.77 298 VAL D N 1
ATOM 11193 C CA . VAL D 1 298 ? 21.143 59.442 92.862 1.00 40.62 298 VAL D CA 1
ATOM 11194 C C . VAL D 1 298 ? 21.345 60.846 92.305 1.00 39.23 298 VAL D C 1
ATOM 11195 O O . VAL D 1 298 ? 20.711 61.244 91.324 1.00 38.42 298 VAL D O 1
ATOM 11199 N N . PHE D 1 299 ? 22.219 61.605 92.954 1.00 38.51 299 PHE D N 1
ATOM 11200 C CA . PHE D 1 299 ? 22.454 63.002 92.618 1.00 39.50 299 PHE D CA 1
ATOM 11201 C C . PHE D 1 299 ? 23.957 63.231 92.607 1.00 40.63 299 PHE D C 1
ATOM 11202 O O . PHE D 1 299 ? 24.622 63.037 93.628 1.00 40.51 299 PHE D O 1
ATOM 11210 N N . VAL D 1 300 ? 24.495 63.631 91.460 1.00 41.15 300 VAL D N 1
ATOM 11211 C CA . VAL D 1 300 ? 25.923 63.896 91.330 1.00 42.59 300 VAL D CA 1
ATOM 11212 C C . VAL D 1 300 ? 26.127 65.404 91.361 1.00 43.71 300 VAL D C 1
ATOM 11213 O O . VAL D 1 300 ? 25.627 66.126 90.490 1.00 44.56 300 VAL D O 1
ATOM 11217 N N . THR D 1 301 ? 26.848 65.881 92.373 1.00 45.47 301 THR D N 1
ATOM 11218 C CA . THR D 1 301 ? 26.984 67.306 92.616 1.00 44.69 301 THR D CA 1
ATOM 11219 C C . THR D 1 301 ? 28.419 67.624 93.009 1.00 43.86 301 THR D C 1
ATOM 11220 O O . THR D 1 301 ? 29.178 66.748 93.433 1.00 43.35 301 THR D O 1
ATOM 11224 N N . HIS D 1 302 ? 28.776 68.906 92.877 1.00 45.00 302 HIS D N 1
ATOM 11225 C CA . HIS D 1 302 ? 30.069 69.382 93.359 1.00 47.51 302 HIS D CA 1
ATOM 11226 C C . HIS D 1 302 ? 30.161 69.368 94.877 1.00 43.72 302 HIS D C 1
ATOM 11227 O O . HIS D 1 302 ? 31.273 69.394 95.416 1.00 42.34 302 HIS D O 1
ATOM 11234 N N . GLY D 1 303 ? 29.031 69.358 95.575 1.00 41.51 303 GLY D N 1
ATOM 11235 C CA . GLY D 1 303 ? 29.042 69.481 97.015 1.00 40.99 303 GLY D CA 1
ATOM 11236 C C . GLY D 1 303 ? 28.847 70.873 97.561 1.00 39.12 303 GLY D C 1
ATOM 11237 O O . GLY D 1 303 ? 29.181 71.116 98.726 1.00 37.56 303 GLY D O 1
ATOM 11238 N N . GLY D 1 304 ? 28.325 71.800 96.762 1.00 39.13 304 GLY D N 1
ATOM 11239 C CA . GLY D 1 304 ? 27.926 73.079 97.311 1.00 38.46 304 GLY D CA 1
ATOM 11240 C C . GLY D 1 304 ? 26.791 72.909 98.301 1.00 37.51 304 GLY D C 1
ATOM 11241 O O . GLY D 1 304 ? 26.032 71.940 98.247 1.00 37.67 304 GLY D O 1
ATOM 11242 N N . MET D 1 305 ? 26.696 73.852 99.240 1.00 35.58 305 MET D N 1
ATOM 11243 C CA . MET D 1 305 ? 25.727 73.707 100.320 1.00 34.85 305 MET D CA 1
ATOM 11244 C C . MET D 1 305 ? 24.304 73.646 99.779 1.00 35.44 305 MET D C 1
ATOM 11245 O O . MET D 1 305 ? 23.460 72.918 100.314 1.00 35.70 305 MET D O 1
ATOM 11250 N N . GLY D 1 306 ? 24.023 74.393 98.709 1.00 34.92 306 GLY D N 1
ATOM 11251 C CA . GLY D 1 306 ? 22.684 74.380 98.141 1.00 33.93 306 GLY D CA 1
ATOM 11252 C C . GLY D 1 306 ? 22.292 73.019 97.597 1.00 33.96 306 GLY D C 1
ATOM 11253 O O . GLY D 1 306 ? 21.186 72.533 97.840 1.00 32.27 306 GLY D O 1
ATOM 11254 N N . GLY D 1 307 ? 23.189 72.397 96.829 1.00 35.49 307 GLY D N 1
ATOM 11255 C CA . GLY D 1 307 ? 22.896 71.080 96.286 1.00 35.01 307 GLY D CA 1
ATOM 11256 C C . GLY D 1 307 ? 22.772 70.015 97.360 1.00 35.23 307 GLY D C 1
ATOM 11257 O O . GLY D 1 307 ? 21.871 69.171 97.311 1.00 35.81 307 GLY D O 1
ATOM 11258 N N . ILE D 1 308 ? 23.663 70.046 98.353 1.00 34.69 308 ILE D N 1
ATOM 11259 C CA . ILE D 1 308 ? 23.637 69.019 99.392 1.00 36.33 308 ILE D CA 1
ATOM 11260 C C . ILE D 1 308 ? 22.339 69.093 100.184 1.00 36.14 308 ILE D C 1
ATOM 11261 O O . ILE D 1 308 ? 21.701 68.068 100.461 1.00 35.64 308 ILE D O 1
ATOM 11266 N N . GLN D 1 309 ? 21.912 70.306 100.538 1.00 37.64 309 GLN D N 1
ATOM 11267 C CA . GLN D 1 309 ? 20.648 70.466 101.244 1.00 40.66 309 GLN D CA 1
ATOM 11268 C C . GLN D 1 309 ? 19.464 70.085 100.365 1.00 39.65 309 GLN D C 1
ATOM 11269 O O . GLN D 1 309 ? 18.449 69.596 100.873 1.00 39.28 309 GLN D O 1
ATOM 11275 N N . GLU D 1 310 ? 19.568 70.299 99.052 1.00 39.67 310 GLU D N 1
ATOM 11276 C CA . GLU D 1 310 ? 18.512 69.848 98.152 1.00 42.02 310 GLU D CA 1
ATOM 11277 C C . GLU D 1 310 ? 18.460 68.325 98.083 1.00 38.25 310 GLU D C 1
ATOM 11278 O O . GLU D 1 310 ? 17.372 67.739 98.013 1.00 36.06 310 GLU D O 1
ATOM 11284 N N . GLY D 1 311 ? 19.624 67.670 98.090 1.00 35.95 311 GLY D N 1
ATOM 11285 C CA . GLY D 1 311 ? 19.641 66.215 98.144 1.00 35.17 311 GLY D CA 1
ATOM 11286 C C . GLY D 1 311 ? 19.072 65.679 99.444 1.00 34.43 311 GLY D C 1
ATOM 11287 O O . GLY D 1 311 ? 18.261 64.750 99.448 1.00 34.16 311 GLY D O 1
ATOM 11288 N N . LEU D 1 312 ? 19.486 66.271 100.570 1.00 35.96 312 LEU D N 1
ATOM 11289 C CA . LEU D 1 312 ? 18.970 65.854 101.871 1.00 37.64 312 LEU D CA 1
ATOM 11290 C C . LEU D 1 312 ? 17.466 66.064 101.965 1.00 37.83 312 LEU D C 1
ATOM 11291 O O . LEU D 1 312 ? 16.740 65.187 102.446 1.00 37.77 312 LEU D O 1
ATOM 11296 N N . PHE D 1 313 ? 16.983 67.224 101.514 1.00 38.87 313 PHE D N 1
ATOM 11297 C CA . PHE D 1 313 ? 15.552 67.511 101.573 1.00 39.88 313 PHE D CA 1
ATOM 11298 C C . PHE D 1 313 ? 14.759 66.529 100.723 1.00 38.39 313 PHE D C 1
ATOM 11299 O O . PHE D 1 313 ? 13.652 66.126 101.096 1.00 38.24 313 PHE D O 1
ATOM 11307 N N . SER D 1 314 ? 15.308 66.135 99.576 1.00 37.97 314 SER D N 1
ATOM 11308 C CA . SER D 1 314 ? 14.641 65.208 98.675 1.00 37.52 314 SER D CA 1
ATOM 11309 C C . SER D 1 314 ? 14.893 63.749 99.031 1.00 38.79 314 SER D C 1
ATOM 11310 O O . SER D 1 314 ? 14.282 62.865 98.424 1.00 38.44 314 SER D O 1
ATOM 11313 N N . GLY D 1 315 ? 15.747 63.475 100.014 1.00 40.27 315 GLY D N 1
ATOM 11314 C CA . GLY D 1 315 ? 16.081 62.107 100.365 1.00 41.39 315 GLY D CA 1
ATOM 11315 C C . GLY D 1 315 ? 16.735 61.339 99.235 1.00 41.26 315 GLY D C 1
ATOM 11316 O O . GLY D 1 315 ? 16.370 60.192 98.959 1.00 42.50 315 GLY D O 1
ATOM 11317 N N . VAL D 1 316 ? 17.697 61.967 98.569 1.00 40.28 316 VAL D N 1
ATOM 11318 C CA . VAL D 1 316 ? 18.395 61.391 97.428 1.00 42.08 316 VAL D CA 1
ATOM 11319 C C . VAL D 1 316 ? 19.863 61.223 97.798 1.00 43.82 316 VAL D C 1
ATOM 11320 O O . VAL D 1 316 ? 20.533 62.211 98.115 1.00 35.25 316 VAL D O 1
ATOM 11324 N N . PRO D 1 317 ? 20.417 60.012 97.739 1.00 36.13 317 PRO D N 1
ATOM 11325 C CA . PRO D 1 317 ? 21.848 59.848 98.008 1.00 36.42 317 PRO D CA 1
ATOM 11326 C C . PRO D 1 317 ? 22.677 60.542 96.942 1.00 36.10 317 PRO D C 1
ATOM 11327 O O . PRO D 1 317 ? 22.246 60.722 95.801 1.00 35.83 317 PRO D O 1
ATOM 11331 N N . MET D 1 318 ? 23.883 60.942 97.327 1.00 36.14 318 MET D N 1
ATOM 11332 C CA . MET D 1 318 ? 24.667 61.838 96.496 1.00 36.76 318 MET D CA 1
ATOM 11333 C C . MET D 1 318 ? 26.061 61.291 96.232 1.00 37.87 318 MET D C 1
ATOM 11334 O O . MET D 1 318 ? 26.695 60.708 97.114 1.00 38.91 318 MET D O 1
ATOM 11339 N N . VAL D 1 319 ? 26.529 61.494 95.006 1.00 38.58 319 VAL D N 1
ATOM 11340 C CA . VAL D 1 319 ? 27.931 61.332 94.648 1.00 38.65 319 VAL D CA 1
ATOM 11341 C C . VAL D 1 319 ? 28.523 62.729 94.552 1.00 39.76 319 VAL D C 1
ATOM 11342 O O . VAL D 1 319 ? 28.054 63.557 93.760 1.00 39.53 319 VAL D O 1
ATOM 11346 N N . VAL D 1 320 ? 29.511 63.023 95.390 1.00 40.00 320 VAL D N 1
ATOM 11347 C CA . VAL D 1 320 ? 30.010 64.383 95.556 1.00 39.38 320 VAL D CA 1
ATOM 11348 C C . VAL D 1 320 ? 31.383 64.494 94.906 1.00 39.38 320 VAL D C 1
ATOM 11349 O O . VAL D 1 320 ? 32.269 63.673 95.169 1.00 39.65 320 VAL D O 1
ATOM 11353 N N . ALA D 1 321 ? 31.579 65.546 94.106 1.00 40.09 321 ALA D N 1
ATOM 11354 C CA . ALA D 1 321 ? 32.837 65.795 93.403 1.00 42.24 321 ALA D CA 1
ATOM 11355 C C . ALA D 1 321 ? 33.347 67.177 93.797 1.00 42.87 321 ALA D C 1
ATOM 11356 O O . ALA D 1 321 ? 33.157 68.157 93.060 1.00 42.95 321 ALA D O 1
ATOM 11358 N N . PRO D 1 322 ? 33.987 67.295 94.959 1.00 44.98 322 PRO D N 1
ATOM 11359 C CA . PRO D 1 322 ? 34.389 68.615 95.459 1.00 47.89 322 PRO D CA 1
ATOM 11360 C C . PRO D 1 322 ? 35.525 69.243 94.660 1.00 51.75 322 PRO D C 1
ATOM 11361 O O . PRO D 1 322 ? 36.408 68.560 94.135 1.00 51.12 322 PRO D O 1
ATOM 11365 N N . GLN D 1 323 ? 35.495 70.575 94.588 1.00 54.73 323 GLN D N 1
ATOM 11366 C CA . GLN D 1 323 ? 36.548 71.354 93.947 1.00 59.71 323 GLN D CA 1
ATOM 11367 C C . GLN D 1 323 ? 36.840 72.616 94.746 1.00 59.36 323 GLN D C 1
ATOM 11368 O O . GLN D 1 323 ? 37.927 72.773 95.311 1.00 59.33 323 GLN D O 1
ATOM 11374 N N . ALA D 1 324 ? 35.855 73.510 94.796 1.00 58.85 324 ALA D N 1
ATOM 11375 C CA . ALA D 1 324 ? 36.008 74.825 95.397 1.00 58.45 324 ALA D CA 1
ATOM 11376 C C . ALA D 1 324 ? 36.054 74.717 96.920 1.00 57.87 324 ALA D C 1
ATOM 11377 O O . ALA D 1 324 ? 35.916 73.645 97.504 1.00 59.43 324 ALA D O 1
ATOM 11379 N N . ASN D 1 325 ? 36.231 75.873 97.555 1.00 55.60 325 ASN D N 1
ATOM 11380 C CA . ASN D 1 325 ? 36.550 75.952 98.978 1.00 53.79 325 ASN D CA 1
ATOM 11381 C C . ASN D 1 325 ? 35.525 75.249 99.866 1.00 52.01 325 ASN D C 1
ATOM 11382 O O . ASN D 1 325 ? 35.892 74.496 100.773 1.00 53.24 325 ASN D O 1
ATOM 11387 N N . ASP D 1 326 ? 34.238 75.474 99.617 1.00 50.54 326 ASP D N 1
ATOM 11388 C CA . ASP D 1 326 ? 33.203 74.943 100.503 1.00 49.42 326 ASP D CA 1
ATOM 11389 C C . ASP D 1 326 ? 33.101 73.420 100.433 1.00 44.83 326 ASP D C 1
ATOM 11390 O O . ASP D 1 326 ? 32.781 72.761 101.432 1.00 43.34 326 ASP D O 1
ATOM 11395 N N . GLN D 1 327 ? 33.341 72.858 99.262 1.00 40.88 327 GLN D N 1
ATOM 11396 C CA . GLN D 1 327 ? 32.966 71.504 98.872 1.00 39.51 327 GLN D CA 1
ATOM 11397 C C . GLN D 1 327 ? 33.695 70.334 99.542 1.00 37.84 327 GLN D C 1
ATOM 11398 O O . GLN D 1 327 ? 33.044 69.329 99.856 1.00 36.81 327 GLN D O 1
ATOM 11404 N N . PRO D 1 328 ? 35.015 70.386 99.768 1.00 37.02 328 PRO D N 1
ATOM 11405 C CA . PRO D 1 328 ? 35.676 69.198 100.344 1.00 38.14 328 PRO D CA 1
ATOM 11406 C C . PRO D 1 328 ? 35.139 68.819 101.716 1.00 39.60 328 PRO D C 1
ATOM 11407 O O . PRO D 1 328 ? 34.874 67.636 101.968 1.00 36.02 328 PRO D O 1
ATOM 11411 N N . ALA D 1 329 ? 34.966 69.793 102.614 1.00 38.94 329 ALA D N 1
ATOM 11412 C CA . ALA D 1 329 ? 34.377 69.493 103.916 1.00 38.07 329 ALA D CA 1
ATOM 11413 C C . ALA D 1 329 ? 32.926 69.043 103.776 1.00 38.85 329 ALA D C 1
ATOM 11414 O O . ALA D 1 329 ? 32.479 68.140 104.495 1.00 39.93 329 ALA D O 1
ATOM 11416 N N . ASN D 1 330 ? 32.171 69.662 102.865 1.00 34.77 330 ASN D N 1
ATOM 11417 C CA . ASN D 1 330 ? 30.790 69.239 102.654 1.00 37.30 330 ASN D CA 1
ATOM 11418 C C . ASN D 1 330 ? 30.732 67.800 102.151 1.00 37.50 330 ASN D C 1
ATOM 11419 O O . ASN D 1 330 ? 29.841 67.035 102.539 1.00 37.47 330 ASN D O 1
ATOM 11424 N N . ALA D 1 331 ? 31.675 67.414 101.285 1.00 39.13 331 ALA D N 1
ATOM 11425 C CA . ALA D 1 331 ? 31.715 66.037 100.801 1.00 39.30 331 ALA D CA 1
ATOM 11426 C C . ALA D 1 331 ? 31.974 65.057 101.936 1.00 39.33 331 ALA D C 1
ATOM 11427 O O . ALA D 1 331 ? 31.315 64.016 102.029 1.00 38.54 331 ALA D O 1
ATOM 11429 N N . GLU D 1 332 ? 32.922 65.379 102.817 1.00 42.17 332 GLU D N 1
ATOM 11430 C CA . GLU D 1 332 ? 33.208 64.505 103.948 1.00 45.62 332 GLU D CA 1
ATOM 11431 C C . GLU D 1 332 ? 32.014 64.406 104.890 1.00 41.98 332 GLU D C 1
ATOM 11432 O O . GLU D 1 332 ? 31.740 63.332 105.436 1.00 41.00 332 GLU D O 1
ATOM 11438 N N . SER D 1 333 ? 31.286 65.511 105.085 1.00 40.16 333 SER D N 1
ATOM 11439 C CA . SER D 1 333 ? 30.135 65.485 105.984 1.00 37.23 333 SER D CA 1
ATOM 11440 C C . SER D 1 333 ? 29.104 64.467 105.521 1.00 36.84 333 SER D C 1
ATOM 11441 O O . SER D 1 333 ? 28.700 63.586 106.288 1.00 37.31 333 SER D O 1
ATOM 11444 N N . VAL D 1 334 ? 28.674 64.562 104.260 1.00 36.47 334 VAL D N 1
ATOM 11445 C CA . VAL D 1 334 ? 27.659 63.637 103.765 1.00 40.71 334 VAL D CA 1
ATOM 11446 C C . VAL D 1 334 ? 28.205 62.215 103.685 1.00 39.13 334 VAL D C 1
ATOM 11447 O O . VAL D 1 334 ? 27.455 61.246 103.864 1.00 39.28 334 VAL D O 1
ATOM 11451 N N . VAL D 1 335 ? 29.499 62.053 103.404 1.00 39.00 335 VAL D N 1
ATOM 11452 C CA . VAL D 1 335 ? 30.087 60.718 103.462 1.00 41.22 335 VAL D CA 1
ATOM 11453 C C . VAL D 1 335 ? 30.075 60.202 104.896 1.00 40.39 335 VAL D C 1
ATOM 11454 O O . VAL D 1 335 ? 29.726 59.044 105.152 1.00 39.48 335 VAL D O 1
ATOM 11458 N N . GLY D 1 336 ? 30.440 61.058 105.855 1.00 40.12 336 GLY D N 1
ATOM 11459 C CA . GLY D 1 336 ? 30.390 60.664 107.254 1.00 41.52 336 GLY D CA 1
ATOM 11460 C C . GLY D 1 336 ? 28.991 60.331 107.731 1.00 40.63 336 GLY D C 1
ATOM 11461 O O . GLY D 1 336 ? 28.819 59.534 108.657 1.00 41.41 336 GLY D O 1
ATOM 11462 N N . LEU D 1 337 ? 27.976 60.934 107.114 1.00 40.09 337 LEU D N 1
ATOM 11463 C CA . LEU D 1 337 ? 26.589 60.618 107.422 1.00 40.83 337 LEU D CA 1
ATOM 11464 C C . LEU D 1 337 ? 26.126 59.318 106.781 1.00 42.67 337 LEU D C 1
ATOM 11465 O O . LEU D 1 337 ? 25.009 58.874 107.061 1.00 46.12 337 LEU D O 1
ATOM 11470 N N . GLY D 1 338 ? 26.952 58.699 105.941 1.00 39.14 338 GLY D N 1
ATOM 11471 C CA . GLY D 1 338 ? 26.580 57.445 105.315 1.00 39.54 338 GLY D CA 1
ATOM 11472 C C . GLY D 1 338 ? 25.547 57.565 104.220 1.00 39.07 338 GLY D C 1
ATOM 11473 O O . GLY D 1 338 ? 24.760 56.638 104.015 1.00 39.34 338 GLY D O 1
ATOM 11474 N N . ILE D 1 339 ? 25.526 58.685 103.505 1.00 38.40 339 ILE D N 1
ATOM 11475 C CA . ILE D 1 339 ? 24.542 58.895 102.452 1.00 37.94 339 ILE D CA 1
ATOM 11476 C C . ILE D 1 339 ? 25.222 59.324 101.160 1.00 38.84 339 ILE D C 1
ATOM 11477 O O . ILE D 1 339 ? 24.560 59.788 100.224 1.00 37.17 339 ILE D O 1
ATOM 11482 N N . ALA D 1 340 ? 26.542 59.186 101.090 1.00 37.92 340 ALA D N 1
ATOM 11483 C CA . ALA D 1 340 ? 27.251 59.747 99.954 1.00 40.23 340 ALA D CA 1
ATOM 11484 C C . ALA D 1 340 ? 28.555 59.005 99.709 1.00 40.60 340 ALA D C 1
ATOM 11485 O O . ALA D 1 340 ? 29.087 58.319 100.586 1.00 40.13 340 ALA D O 1
ATOM 11487 N N . ARG D 1 341 ? 29.069 59.190 98.494 1.00 41.38 341 ARG D N 1
ATOM 11488 C CA . ARG D 1 341 ? 30.362 58.692 98.054 1.00 43.82 341 ARG D CA 1
ATOM 11489 C C . ARG D 1 341 ? 31.123 59.867 97.460 1.00 44.62 341 ARG D C 1
ATOM 11490 O O . ARG D 1 341 ? 30.544 60.677 96.731 1.00 43.88 341 ARG D O 1
ATOM 11498 N N . ARG D 1 342 ? 32.411 59.969 97.769 1.00 47.15 342 ARG D N 1
ATOM 11499 C CA . ARG D 1 342 ? 33.236 61.048 97.242 1.00 46.57 342 ARG D CA 1
ATOM 11500 C C . ARG D 1 342 ? 34.045 60.545 96.053 1.00 47.12 342 ARG D C 1
ATOM 11501 O O . ARG D 1 342 ? 34.614 59.451 96.092 1.00 47.39 342 ARG D O 1
ATOM 11509 N N . ILE D 1 343 ? 34.116 61.363 95.004 1.00 46.97 343 ILE D N 1
ATOM 11510 C CA . ILE D 1 343 ? 34.884 61.030 93.815 1.00 48.55 343 ILE D CA 1
ATOM 11511 C C . ILE D 1 343 ? 35.750 62.226 93.447 1.00 52.31 343 ILE D C 1
ATOM 11512 O O . ILE D 1 343 ? 35.513 63.356 93.880 1.00 52.24 343 ILE D O 1
ATOM 11517 N N . ASP D 1 344 ? 36.774 61.958 92.646 1.00 57.28 344 ASP D N 1
ATOM 11518 C CA . ASP D 1 344 ? 37.641 62.991 92.095 1.00 61.64 344 ASP D CA 1
ATOM 11519 C C . ASP D 1 344 ? 37.363 63.080 90.602 1.00 62.79 344 ASP D C 1
ATOM 11520 O O . ASP D 1 344 ? 37.567 62.103 89.876 1.00 61.54 344 ASP D O 1
ATOM 11525 N N . ILE D 1 345 ? 36.920 64.254 90.146 1.00 64.89 345 ILE D N 1
ATOM 11526 C CA . ILE D 1 345 ? 36.545 64.414 88.743 1.00 65.74 345 ILE D CA 1
ATOM 11527 C C . ILE D 1 345 ? 37.734 64.129 87.835 1.00 65.64 345 ILE D C 1
ATOM 11528 O O . ILE D 1 345 ? 37.582 63.574 86.738 1.00 66.36 345 ILE D O 1
ATOM 11533 N N . ALA D 1 346 ? 38.937 64.494 88.280 1.00 64.98 346 ALA D N 1
ATOM 11534 C CA . ALA D 1 346 ? 40.127 64.285 87.464 1.00 65.96 346 ALA D CA 1
ATOM 11535 C C . ALA D 1 346 ? 40.421 62.802 87.283 1.00 66.02 346 ALA D C 1
ATOM 11536 O O . ALA D 1 346 ? 40.721 62.351 86.172 1.00 68.69 346 ALA D O 1
ATOM 11538 N N . THR D 1 347 ? 40.344 62.027 88.362 1.00 66.08 347 THR D N 1
ATOM 11539 C CA . THR D 1 347 ? 40.800 60.645 88.358 1.00 66.04 347 THR D CA 1
ATOM 11540 C C . THR D 1 347 ? 39.674 59.617 88.340 1.00 64.31 347 THR D C 1
ATOM 11541 O O . THR D 1 347 ? 39.960 58.414 88.363 1.00 65.09 347 THR D O 1
ATOM 11545 N N . VAL D 1 348 ? 38.408 60.039 88.310 1.00 61.01 348 VAL D N 1
ATOM 11546 C CA . VAL D 1 348 ? 37.319 59.072 88.372 1.00 59.53 348 VAL D CA 1
ATOM 11547 C C . VAL D 1 348 ? 37.271 58.268 87.079 1.00 60.00 348 VAL D C 1
ATOM 11548 O O . VAL D 1 348 ? 37.397 58.812 85.972 1.00 58.80 348 VAL D O 1
ATOM 11552 N N . THR D 1 349 ? 37.107 56.969 87.217 1.00 61.81 349 THR D N 1
ATOM 11553 C CA . THR D 1 349 ? 36.995 56.049 86.103 1.00 62.94 349 THR D CA 1
ATOM 11554 C C . THR D 1 349 ? 35.539 55.685 85.879 1.00 64.35 349 THR D C 1
ATOM 11555 O O . THR D 1 349 ? 34.719 55.782 86.797 1.00 64.09 349 THR D O 1
ATOM 11559 N N . PRO D 1 350 ? 35.171 55.283 84.657 1.00 65.81 350 PRO D N 1
ATOM 11560 C CA . PRO D 1 350 ? 33.784 54.841 84.434 1.00 66.02 350 PRO D CA 1
ATOM 11561 C C . PRO D 1 350 ? 33.357 53.733 85.378 1.00 65.53 350 PRO D C 1
ATOM 11562 O O . PRO D 1 350 ? 32.208 53.721 85.836 1.00 65.05 350 PRO D O 1
ATOM 11566 N N . ASP D 1 351 ? 34.261 52.799 85.682 1.00 65.82 351 ASP D N 1
ATOM 11567 C CA . ASP D 1 351 ? 33.919 51.705 86.585 1.00 67.30 351 ASP D CA 1
ATOM 11568 C C . ASP D 1 351 ? 33.643 52.207 87.999 1.00 66.14 351 ASP D C 1
ATOM 11569 O O . ASP D 1 351 ? 32.664 51.789 88.628 1.00 65.53 351 ASP D O 1
ATOM 11574 N N . ARG D 1 352 ? 34.486 53.103 88.524 1.00 65.87 352 ARG D N 1
ATOM 11575 C CA . ARG D 1 352 ? 34.241 53.623 89.869 1.00 66.86 352 ARG D CA 1
ATOM 11576 C C . ARG D 1 352 ? 32.969 54.462 89.923 1.00 62.15 352 ARG D C 1
ATOM 11577 O O . ARG D 1 352 ? 32.187 54.349 90.875 1.00 61.63 352 ARG D O 1
ATOM 11585 N N . LEU D 1 353 ? 32.756 55.329 88.929 1.00 57.89 353 LEU D N 1
ATOM 11586 C CA . LEU D 1 353 ? 31.520 56.101 88.892 1.00 53.81 353 LEU D CA 1
ATOM 11587 C C . LEU D 1 353 ? 30.308 55.182 88.830 1.00 52.83 353 LEU D C 1
ATOM 11588 O O . LEU D 1 353 ? 29.277 55.456 89.456 1.00 53.52 353 LEU D O 1
ATOM 11593 N N . ARG D 1 354 ? 30.413 54.084 88.079 1.00 51.53 354 ARG D N 1
ATOM 11594 C CA . ARG D 1 354 ? 29.305 53.140 87.998 1.00 50.55 354 ARG D CA 1
ATOM 11595 C C . ARG D 1 354 ? 29.059 52.478 89.349 1.00 49.40 354 ARG D C 1
ATOM 11596 O O . ARG D 1 354 ? 27.908 52.305 89.762 1.00 48.45 354 ARG D O 1
ATOM 11604 N N . ALA D 1 355 ? 30.134 52.109 90.052 1.00 49.43 355 ALA D N 1
ATOM 11605 C CA . ALA D 1 355 ? 29.992 51.454 91.350 1.00 49.57 355 ALA D CA 1
ATOM 11606 C C . ALA D 1 355 ? 29.349 52.381 92.375 1.00 48.13 355 ALA D C 1
ATOM 11607 O O . ALA D 1 355 ? 28.416 51.988 93.084 1.00 48.34 355 ALA D O 1
ATOM 11609 N N . ALA D 1 356 ? 29.831 53.625 92.459 1.00 46.81 356 ALA D N 1
ATOM 11610 C CA . ALA D 1 356 ? 29.264 54.581 93.407 1.00 46.27 356 ALA D CA 1
ATOM 11611 C C . ALA D 1 356 ? 27.782 54.821 93.139 1.00 45.45 356 ALA D C 1
ATOM 11612 O O . ALA D 1 356 ? 26.979 54.907 94.076 1.00 45.96 356 ALA D O 1
ATOM 11614 N N . VAL D 1 357 ? 27.402 54.942 91.867 1.00 42.98 357 VAL D N 1
ATOM 11615 C CA . VAL D 1 357 ? 26.002 55.174 91.527 1.00 42.35 357 VAL D CA 1
ATOM 11616 C C . VAL D 1 357 ? 25.149 53.968 91.914 1.00 45.61 357 VAL D C 1
ATOM 11617 O O . VAL D 1 357 ? 24.112 54.107 92.574 1.00 45.89 357 VAL D O 1
ATOM 11621 N N . VAL D 1 358 ? 25.571 52.768 91.507 1.00 47.50 358 VAL D N 1
ATOM 11622 C CA . VAL D 1 358 ? 24.746 51.579 91.705 1.00 50.08 358 VAL D CA 1
ATOM 11623 C C . VAL D 1 358 ? 24.698 51.184 93.178 1.00 50.36 358 VAL D C 1
ATOM 11624 O O . VAL D 1 358 ? 23.643 50.796 93.694 1.00 49.82 358 VAL D O 1
ATOM 11628 N N . GLU D 1 359 ? 25.829 51.280 93.881 1.00 51.43 359 GLU D N 1
ATOM 11629 C CA . GLU D 1 359 ? 25.848 50.890 95.288 1.00 53.85 359 GLU D CA 1
ATOM 11630 C C . GLU D 1 359 ? 24.970 51.815 96.120 1.00 52.22 359 GLU D C 1
ATOM 11631 O O . GLU D 1 359 ? 24.178 51.356 96.952 1.00 53.60 359 GLU D O 1
ATOM 11637 N N . LEU D 1 360 ? 25.092 53.125 95.894 1.00 48.41 360 LEU D N 1
ATOM 11638 C CA . LEU D 1 360 ? 24.319 54.103 96.654 1.00 46.08 360 LEU D CA 1
ATOM 11639 C C . LEU D 1 360 ? 22.820 53.916 96.460 1.00 47.19 360 LEU D C 1
ATOM 11640 O O . LEU D 1 360 ? 22.045 54.011 97.418 1.00 48.51 360 LEU D O 1
ATOM 11645 N N . ALA D 1 361 ? 22.391 53.666 95.222 1.00 47.60 361 ALA D N 1
ATOM 11646 C CA . ALA D 1 361 ? 20.962 53.616 94.929 1.00 48.22 361 ALA D CA 1
ATOM 11647 C C . ALA D 1 361 ? 20.302 52.345 95.451 1.00 50.14 361 ALA D C 1
ATOM 11648 O O . ALA D 1 361 ? 19.093 52.341 95.706 1.00 50.11 361 ALA D O 1
ATOM 11650 N N . SER D 1 362 ? 21.057 51.260 95.606 1.00 52.29 362 SER D N 1
ATOM 11651 C CA . SER D 1 362 ? 20.467 49.988 96.001 1.00 55.89 362 SER D CA 1
ATOM 11652 C C . SER D 1 362 ? 20.554 49.717 97.499 1.00 58.27 362 SER D C 1
ATOM 11653 O O . SER D 1 362 ? 19.883 48.798 97.982 1.00 58.06 362 SER D O 1
ATOM 11656 N N . ASP D 1 363 ? 21.344 50.483 98.239 1.00 59.44 363 ASP D N 1
ATOM 11657 C CA . ASP D 1 363 ? 21.572 50.225 99.658 1.00 61.28 363 ASP D CA 1
ATOM 11658 C C . ASP D 1 363 ? 20.345 50.616 100.476 1.00 54.86 363 ASP D C 1
ATOM 11659 O O . ASP D 1 363 ? 20.023 51.810 100.551 1.00 52.52 363 ASP D O 1
ATOM 11664 N N . PRO D 1 364 ? 19.650 49.670 101.116 1.00 51.23 364 PRO D N 1
ATOM 11665 C CA . PRO D 1 364 ? 18.465 50.045 101.908 1.00 49.25 364 PRO D CA 1
ATOM 11666 C C . PRO D 1 364 ? 18.803 50.820 103.169 1.00 48.79 364 PRO D C 1
ATOM 11667 O O . PRO D 1 364 ? 17.967 51.600 103.647 1.00 47.23 364 PRO D O 1
ATOM 11671 N N . ALA D 1 365 ? 19.987 50.600 103.746 1.00 48.99 365 ALA D N 1
ATOM 11672 C CA . ALA D 1 365 ? 20.402 51.371 104.913 1.00 48.77 365 ALA D CA 1
ATOM 11673 C C . ALA D 1 365 ? 20.614 52.838 104.565 1.00 46.93 365 ALA D C 1
ATOM 11674 O O . ALA D 1 365 ? 20.357 53.719 105.395 1.00 47.72 365 ALA D O 1
ATOM 11676 N N . VAL D 1 366 ? 21.093 53.116 103.352 1.00 45.32 366 VAL D N 1
ATOM 11677 C CA . VAL D 1 366 ? 21.264 54.498 102.920 1.00 41.70 366 VAL D CA 1
ATOM 11678 C C . VAL D 1 366 ? 19.921 55.214 102.899 1.00 39.25 366 VAL D C 1
ATOM 11679 O O . VAL D 1 366 ? 19.800 56.348 103.371 1.00 38.58 366 VAL D O 1
ATOM 11683 N N . ALA D 1 367 ? 18.881 54.548 102.389 1.00 39.15 367 ALA D N 1
ATOM 11684 C CA . ALA D 1 367 ? 17.556 55.157 102.350 1.00 38.76 367 ALA D CA 1
ATOM 11685 C C . ALA D 1 367 ? 17.040 55.460 103.751 1.00 39.75 367 ALA D C 1
ATOM 11686 O O . ALA D 1 367 ? 16.398 56.493 103.975 1.00 38.21 367 ALA D O 1
ATOM 11688 N N . GLU D 1 368 ? 17.290 54.561 104.706 1.00 41.98 368 GLU D N 1
ATOM 11689 C CA . GLU D 1 368 ? 16.831 54.807 106.069 1.00 43.18 368 GLU D CA 1
ATOM 11690 C C . GLU D 1 368 ? 17.551 56.007 106.671 1.00 41.00 368 GLU D C 1
ATOM 11691 O O . GLU D 1 368 ? 16.936 56.819 107.372 1.00 40.24 368 GLU D O 1
ATOM 11697 N N . ARG D 1 369 ? 18.856 56.132 106.417 1.00 39.15 369 ARG D N 1
ATOM 11698 C CA . ARG D 1 369 ? 19.599 57.269 106.952 1.00 40.73 369 ARG D CA 1
ATOM 11699 C C . ARG D 1 369 ? 19.099 58.592 106.379 1.00 38.04 369 ARG D C 1
ATOM 11700 O O . ARG D 1 369 ? 19.058 59.598 107.096 1.00 37.73 369 ARG D O 1
ATOM 11708 N N . LEU D 1 370 ? 18.723 58.618 105.092 1.00 37.72 370 LEU D N 1
ATOM 11709 C CA . LEU D 1 370 ? 18.139 59.838 104.531 1.00 38.36 370 LEU D CA 1
ATOM 11710 C C . LEU D 1 370 ? 16.837 60.207 105.229 1.00 38.34 370 LEU D C 1
ATOM 11711 O O . LEU D 1 370 ? 16.600 61.386 105.521 1.00 36.37 370 LEU D O 1
ATOM 11716 N N . SER D 1 371 ? 15.980 59.218 105.510 1.00 37.24 371 SER D N 1
ATOM 11717 C CA . SER D 1 371 ? 14.729 59.517 106.202 1.00 45.93 371 SER D CA 1
ATOM 11718 C C . SER D 1 371 ? 14.993 60.116 107.573 1.00 45.07 371 SER D C 1
ATOM 11719 O O . SER D 1 371 ? 14.319 61.069 107.982 1.00 44.11 371 SER D O 1
ATOM 11722 N N . GLY D 1 372 ? 15.983 59.584 108.289 1.00 42.67 372 GLY D N 1
ATOM 11723 C CA . GLY D 1 372 ? 16.330 60.162 109.573 1.00 37.75 372 GLY D CA 1
ATOM 11724 C C . GLY D 1 372 ? 16.840 61.583 109.445 1.00 37.16 372 GLY D C 1
ATOM 11725 O O . GLY D 1 372 ? 16.484 62.454 110.241 1.00 36.95 372 GLY D O 1
ATOM 11726 N N . LEU D 1 373 ? 17.683 61.835 108.440 1.00 36.91 373 LEU D N 1
ATOM 11727 C CA . LEU D 1 373 ? 18.228 63.175 108.244 1.00 41.56 373 LEU D CA 1
ATOM 11728 C C . LEU D 1 373 ? 17.157 64.188 107.844 1.00 41.65 373 LEU D C 1
ATOM 11729 O O . LEU D 1 373 ? 17.281 65.370 108.180 1.00 40.20 373 LEU D O 1
ATOM 11734 N N . ARG D 1 374 ? 16.106 63.757 107.137 1.00 45.36 374 ARG D N 1
ATOM 11735 C CA . ARG D 1 374 ? 15.015 64.671 106.801 1.00 48.77 374 ARG D CA 1
ATOM 11736 C C . ARG D 1 374 ? 14.333 65.203 108.056 1.00 49.55 374 ARG D C 1
ATOM 11737 O O . ARG D 1 374 ? 14.035 66.400 108.153 1.00 47.09 374 ARG D O 1
ATOM 11745 N N . ARG D 1 375 ? 14.085 64.329 109.033 1.00 53.06 375 ARG D N 1
ATOM 11746 C CA . ARG D 1 375 ? 13.457 64.764 110.276 1.00 57.15 375 ARG D CA 1
ATOM 11747 C C . ARG D 1 375 ? 14.394 65.672 111.067 1.00 55.81 375 ARG D C 1
ATOM 11748 O O . ARG D 1 375 ? 13.975 66.717 111.578 1.00 54.56 375 ARG D O 1
ATOM 11756 N N . GLU D 1 376 ? 15.675 65.298 111.148 1.00 55.52 376 GLU D N 1
ATOM 11757 C CA . GLU D 1 376 ? 16.660 66.100 111.869 1.00 56.42 376 GLU D CA 1
ATOM 11758 C C . GLU D 1 376 ? 16.829 67.471 111.233 1.00 55.66 376 GLU D C 1
ATOM 11759 O O . GLU D 1 376 ? 17.052 68.468 111.930 1.00 56.69 376 GLU D O 1
ATOM 11765 N N . LEU D 1 377 ? 16.744 67.531 109.905 1.00 54.39 377 LEU D N 1
ATOM 11766 C CA . LEU D 1 377 ? 16.958 68.780 109.187 1.00 54.25 377 LEU D CA 1
ATOM 11767 C C . LEU D 1 377 ? 15.919 69.826 109.585 1.00 57.78 377 LEU D C 1
ATOM 11768 O O . LEU D 1 377 ? 16.264 70.963 109.930 1.00 57.47 377 LEU D O 1
ATOM 11773 N N . ARG D 1 378 ? 14.636 69.459 109.544 1.00 61.71 378 ARG D N 1
ATOM 11774 C CA . ARG D 1 378 ? 13.581 70.431 109.819 1.00 63.59 378 ARG D CA 1
ATOM 11775 C C . ARG D 1 378 ? 13.583 70.883 111.277 1.00 60.81 378 ARG D C 1
ATOM 11776 O O . ARG D 1 378 ? 13.123 71.990 111.580 1.00 58.50 378 ARG D O 1
ATOM 11784 N N . ALA D 1 379 ? 14.108 70.060 112.186 1.00 60.14 379 ALA D N 1
ATOM 11785 C CA . ALA D 1 379 ? 14.018 70.319 113.620 1.00 57.80 379 ALA D CA 1
ATOM 11786 C C . ALA D 1 379 ? 14.876 71.484 114.092 1.00 54.55 379 ALA D C 1
ATOM 11787 O O . ALA D 1 379 ? 14.834 71.806 115.284 1.00 54.30 379 ALA D O 1
ATOM 11789 N N . HIS D 1 380 ? 15.653 72.114 113.216 1.00 52.40 380 HIS D N 1
ATOM 11790 C CA . HIS D 1 380 ? 16.499 73.222 113.633 1.00 48.62 380 HIS D CA 1
ATOM 11791 C C . HIS D 1 380 ? 15.741 74.538 113.740 1.00 43.85 380 HIS D C 1
ATOM 11792 O O . HIS D 1 380 ? 16.300 75.519 114.241 1.00 42.09 380 HIS D O 1
ATOM 11799 N N . GLY D 1 381 ? 14.489 74.586 113.300 1.00 40.94 381 GLY D N 1
ATOM 11800 C CA . GLY D 1 381 ? 13.667 75.763 113.505 1.00 39.57 381 GLY D CA 1
ATOM 11801 C C . GLY D 1 381 ? 13.331 76.508 112.232 1.00 38.52 381 GLY D C 1
ATOM 11802 O O . GLY D 1 381 ? 12.221 77.031 112.098 1.00 38.12 381 GLY D O 1
ATOM 11803 N N . GLY D 1 382 ? 14.268 76.558 111.292 1.00 38.00 382 GLY D N 1
ATOM 11804 C CA . GLY D 1 382 ? 14.004 77.108 109.980 1.00 38.76 382 GLY D CA 1
ATOM 11805 C C . GLY D 1 382 ? 13.543 78.555 110.003 1.00 37.75 382 GLY D C 1
ATOM 11806 O O . GLY D 1 382 ? 13.925 79.358 110.860 1.00 37.51 382 GLY D O 1
ATOM 11807 N N . THR D 1 383 ? 12.665 78.872 109.046 1.00 37.61 383 THR D N 1
ATOM 11808 C CA . THR D 1 383 ? 12.255 80.250 108.794 1.00 36.76 383 THR D CA 1
ATOM 11809 C C . THR D 1 383 ? 11.636 80.892 110.031 1.00 38.08 383 THR D C 1
ATOM 11810 O O . THR D 1 383 ? 11.971 82.027 110.389 1.00 38.48 383 THR D O 1
ATOM 11814 N N . MET D 1 384 ? 10.717 80.183 110.690 1.00 39.50 384 MET D N 1
ATOM 11815 C CA . MET D 1 384 ? 10.000 80.774 111.815 1.00 40.37 384 MET D CA 1
ATOM 11816 C C . MET D 1 384 ? 10.928 81.049 112.993 1.00 38.98 384 MET D C 1
ATOM 11817 O O . MET D 1 384 ? 10.796 82.080 113.664 1.00 38.25 384 MET D O 1
ATOM 11822 N N . ARG D 1 385 ? 11.864 80.141 113.274 1.00 37.43 385 ARG D N 1
ATOM 11823 C CA . ARG D 1 385 ? 12.807 80.397 114.358 1.00 36.77 385 ARG D CA 1
ATOM 11824 C C . ARG D 1 385 ? 13.743 81.553 114.018 1.00 37.28 385 ARG D C 1
ATOM 11825 O O . ARG D 1 385 ? 14.076 82.367 114.887 1.00 38.57 385 ARG D O 1
ATOM 11833 N N . ALA D 1 386 ? 14.195 81.628 112.764 1.00 38.08 386 ALA D N 1
ATOM 11834 C CA . ALA D 1 386 ? 15.065 82.730 112.363 1.00 37.58 386 ALA D CA 1
ATOM 11835 C C . ALA D 1 386 ? 14.345 84.069 112.466 1.00 37.57 386 ALA D C 1
ATOM 11836 O O . ALA D 1 386 ? 14.909 85.048 112.970 1.00 36.93 386 ALA D O 1
ATOM 11838 N N . ALA D 1 387 ? 13.089 84.129 112.017 1.00 37.61 387 ALA D N 1
ATOM 11839 C CA . ALA D 1 387 ? 12.346 85.381 112.110 1.00 37.30 387 ALA D CA 1
ATOM 11840 C C . ALA D 1 387 ? 12.136 85.797 113.563 1.00 38.58 387 ALA D C 1
ATOM 11841 O O . ALA D 1 387 ? 12.262 86.980 113.899 1.00 38.00 387 ALA D O 1
ATOM 11843 N N . ASP D 1 388 ? 11.838 84.836 114.447 1.00 40.43 388 ASP D N 1
ATOM 11844 C CA . ASP D 1 388 ? 11.657 85.166 115.859 1.00 42.62 388 ASP D CA 1
ATOM 11845 C C . ASP D 1 388 ? 12.938 85.718 116.478 1.00 40.58 388 ASP D C 1
ATOM 11846 O O . ASP D 1 388 ? 12.891 86.645 117.296 1.00 39.94 388 ASP D O 1
ATOM 11851 N N . LEU D 1 389 ? 14.090 85.135 116.134 1.00 39.42 389 LEU D N 1
ATOM 11852 C CA . LEU D 1 389 ? 15.357 85.614 116.679 1.00 38.78 389 LEU D CA 1
ATOM 11853 C C . LEU D 1 389 ? 15.685 87.013 116.172 1.00 39.56 389 LEU D C 1
ATOM 11854 O O . LEU D 1 389 ? 16.228 87.839 116.914 1.00 41.20 389 LEU D O 1
ATOM 11859 N N . ILE D 1 390 ? 15.377 87.295 114.906 1.00 39.67 390 ILE D N 1
ATOM 11860 C CA . ILE D 1 390 ? 15.621 88.632 114.377 1.00 39.39 390 ILE D CA 1
ATOM 11861 C C . ILE D 1 390 ? 14.723 89.643 115.078 1.00 42.13 390 ILE D C 1
ATOM 11862 O O . ILE D 1 390 ? 15.161 90.745 115.435 1.00 41.77 390 ILE D O 1
ATOM 11867 N N . GLU D 1 391 ? 13.461 89.273 115.316 1.00 45.35 391 GLU D N 1
ATOM 11868 C CA . GLU D 1 391 ? 12.534 90.169 115.995 1.00 50.64 391 GLU D CA 1
ATOM 11869 C C . GLU D 1 391 ? 12.982 90.472 117.420 1.00 52.46 391 GLU D C 1
ATOM 11870 O O . GLU D 1 391 ? 12.618 91.520 117.960 1.00 50.76 391 GLU D O 1
ATOM 11876 N N . ARG D 1 392 ? 13.768 89.580 118.034 1.00 56.75 392 ARG D N 1
ATOM 11877 C CA . ARG D 1 392 ? 14.357 89.859 119.341 1.00 61.77 392 ARG D CA 1
ATOM 11878 C C . ARG D 1 392 ? 15.339 91.020 119.274 1.00 62.67 392 ARG D C 1
ATOM 11879 O O . ARG D 1 392 ? 15.559 91.702 120.281 1.00 62.85 392 ARG D O 1
ATOM 11887 N N . GLN D 1 393 ? 15.945 91.250 118.109 1.00 63.94 393 GLN D N 1
ATOM 11888 C CA . GLN D 1 393 ? 16.859 92.371 117.948 1.00 66.41 393 GLN D CA 1
ATOM 11889 C C . GLN D 1 393 ? 16.138 93.676 117.654 1.00 66.43 393 GLN D C 1
ATOM 11890 O O . GLN D 1 393 ? 16.777 94.733 117.662 1.00 65.26 393 GLN D O 1
ATOM 11896 N N . LEU D 1 394 ? 14.843 93.633 117.402 1.00 67.74 394 LEU D N 1
ATOM 11897 C CA . LEU D 1 394 ? 14.180 94.910 117.262 1.00 68.41 394 LEU D CA 1
ATOM 11898 C C . LEU D 1 394 ? 13.963 95.467 118.663 1.00 76.25 394 LEU D C 1
ATOM 11899 O O . LEU D 1 394 ? 13.755 94.705 119.610 1.00 76.62 394 LEU D O 1
ATOM 11904 N N . PRO D 1 395 ? 14.026 96.792 118.832 1.00 84.11 395 PRO D N 1
ATOM 11905 C CA . PRO D 1 395 ? 13.930 97.342 120.191 1.00 88.94 395 PRO D CA 1
ATOM 11906 C C . PRO D 1 395 ? 12.564 97.196 120.858 1.00 91.94 395 PRO D C 1
ATOM 11907 O O . PRO D 1 395 ? 12.088 96.090 121.116 1.00 95.78 395 PRO D O 1
ATOM 11925 N N . VAL E 2 3 ? 44.438 111.649 69.175 1.00 74.70 4 VAL E N 1
ATOM 11926 C CA . VAL E 2 3 ? 45.401 112.696 69.448 1.00 70.23 4 VAL E CA 1
ATOM 11927 C C . VAL E 2 3 ? 44.357 113.736 69.907 1.00 67.41 4 VAL E C 1
ATOM 11928 O O . VAL E 2 3 ? 43.239 113.631 69.509 1.00 66.47 4 VAL E O 1
ATOM 11944 N N . VAL E 2 5 ? 41.931 116.145 69.081 1.00 68.75 6 VAL E N 1
ATOM 11945 C CA . VAL E 2 5 ? 41.544 116.885 67.874 1.00 71.83 6 VAL E CA 1
ATOM 11946 C C . VAL E 2 5 ? 41.211 118.360 68.177 1.00 72.76 6 VAL E C 1
ATOM 11947 O O . VAL E 2 5 ? 41.295 119.183 67.320 1.00 73.26 6 VAL E O 1
ATOM 11951 N N . GLY E 2 6 ? 40.819 118.797 69.541 1.00 72.95 7 GLY E N 1
ATOM 11952 C CA . GLY E 2 6 ? 40.499 120.224 69.784 1.00 72.39 7 GLY E CA 1
ATOM 11953 C C . GLY E 2 6 ? 39.210 120.722 69.079 1.00 71.35 7 GLY E C 1
ATOM 11954 O O . GLY E 2 6 ? 38.358 121.271 69.702 1.00 71.82 7 GLY E O 1
ATOM 11955 N N . GLY E 2 7 ? 39.042 120.484 67.635 1.00 69.26 8 GLY E N 1
ATOM 11956 C CA . GLY E 2 7 ? 37.804 120.923 66.968 1.00 67.04 8 GLY E CA 1
ATOM 11957 C C . GLY E 2 7 ? 36.733 119.790 66.960 1.00 65.00 8 GLY E C 1
ATOM 11958 O O . GLY E 2 7 ? 36.106 119.543 65.984 1.00 64.72 8 GLY E O 1
ATOM 11989 N N . VAL F 2 3 ? 10.487 81.799 64.176 1.00 97.45 4 VAL F N 1
ATOM 11990 C CA . VAL F 2 3 ? 9.697 82.302 63.053 1.00 93.50 4 VAL F CA 1
ATOM 11991 C C . VAL F 2 3 ? 8.523 82.809 63.909 1.00 92.54 4 VAL F C 1
ATOM 11992 O O . VAL F 2 3 ? 8.585 82.588 65.074 1.00 91.79 4 VAL F O 1
ATOM 12008 N N . VAL F 2 5 ? 6.137 81.800 66.161 1.00 94.42 6 VAL F N 1
ATOM 12009 C CA . VAL F 2 5 ? 5.489 80.550 66.566 1.00 94.88 6 VAL F CA 1
ATOM 12010 C C . VAL F 2 5 ? 3.995 80.814 66.821 1.00 95.99 6 VAL F C 1
ATOM 12011 O O . VAL F 2 5 ? 3.194 79.942 66.688 1.00 96.46 6 VAL F O 1
ATOM 12015 N N . GLY F 2 6 ? 3.532 82.177 67.197 1.00 95.84 7 GLY F N 1
ATOM 12016 C CA . GLY F 2 6 ? 2.092 82.427 67.441 1.00 95.24 7 GLY F CA 1
ATOM 12017 C C . GLY F 2 6 ? 1.531 81.696 68.689 1.00 98.35 7 GLY F C 1
ATOM 12018 O O . GLY F 2 6 ? 0.938 82.295 69.526 1.00 99.60 7 GLY F O 1
ATOM 12019 N N . GLY F 2 7 ? 1.752 80.247 68.837 1.00 99.25 8 GLY F N 1
ATOM 12020 C CA . GLY F 2 7 ? 1.258 79.538 70.035 1.00 99.00 8 GLY F CA 1
ATOM 12021 C C . GLY F 2 7 ? 2.333 79.458 71.162 1.00 98.28 8 GLY F C 1
ATOM 12022 O O . GLY F 2 7 ? 2.523 78.445 71.750 1.00 99.13 8 GLY F O 1
ATOM 12053 N N . VAL G 2 3 ? 63.978 144.611 68.580 1.00 67.96 4 VAL G N 1
ATOM 12054 C CA . VAL G 2 3 ? 62.944 143.636 68.915 1.00 64.92 4 VAL G CA 1
ATOM 12055 C C . VAL G 2 3 ? 63.869 142.545 69.480 1.00 64.90 4 VAL G C 1
ATOM 12056 O O . VAL G 2 3 ? 65.023 142.589 69.188 1.00 64.70 4 VAL G O 1
ATOM 12072 N N . VAL G 2 5 ? 66.061 140.125 68.762 1.00 64.65 6 VAL G N 1
ATOM 12073 C CA . VAL G 2 5 ? 66.449 139.418 67.542 1.00 64.01 6 VAL G CA 1
ATOM 12074 C C . VAL G 2 5 ? 66.744 137.938 67.833 1.00 66.09 6 VAL G C 1
ATOM 12075 O O . VAL G 2 5 ? 66.649 137.131 66.963 1.00 66.42 6 VAL G O 1
ATOM 12079 N N . GLY G 2 6 ? 67.116 137.483 69.198 1.00 67.83 7 GLY G N 1
ATOM 12080 C CA . GLY G 2 6 ? 67.402 136.046 69.413 1.00 69.14 7 GLY G CA 1
ATOM 12081 C C . GLY G 2 6 ? 68.683 135.567 68.681 1.00 70.19 7 GLY G C 1
ATOM 12082 O O . GLY G 2 6 ? 69.550 135.004 69.272 1.00 70.30 7 GLY G O 1
ATOM 12083 N N . GLY G 2 7 ? 68.821 135.852 67.243 1.00 70.35 8 GLY G N 1
ATOM 12084 C CA . GLY G 2 7 ? 70.041 135.444 66.526 1.00 69.99 8 GLY G CA 1
ATOM 12085 C C . GLY G 2 7 ? 71.112 136.574 66.524 1.00 69.43 8 GLY G C 1
ATOM 12086 O O . GLY G 2 7 ? 71.713 136.849 65.539 1.00 71.23 8 GLY G O 1
ATOM 12117 N N . VAL H 2 3 ? 40.182 78.131 99.243 1.00 42.67 4 VAL H N 1
ATOM 12118 C CA . VAL H 2 3 ? 39.966 77.130 100.285 1.00 40.67 4 VAL H CA 1
ATOM 12119 C C . VAL H 2 3 ? 39.344 78.065 101.341 1.00 39.15 4 VAL H C 1
ATOM 12120 O O . VAL H 2 3 ? 39.510 79.238 101.213 1.00 37.64 4 VAL H O 1
ATOM 12136 N N . VAL H 2 5 ? 39.983 80.358 103.802 1.00 39.76 6 VAL H N 1
ATOM 12137 C CA . VAL H 2 5 ? 41.156 80.817 104.534 1.00 39.69 6 VAL H CA 1
ATOM 12138 C C . VAL H 2 5 ? 40.750 81.085 105.991 1.00 40.41 6 VAL H C 1
ATOM 12139 O O . VAL H 2 5 ? 41.559 81.038 106.862 1.00 39.65 6 VAL H O 1
ATOM 12143 N N . GLY H 2 6 ? 39.335 81.403 106.325 1.00 42.27 7 GLY H N 1
ATOM 12144 C CA . GLY H 2 6 ? 38.955 81.675 107.732 1.00 43.91 7 GLY H CA 1
ATOM 12145 C C . GLY H 2 6 ? 39.623 82.972 108.286 1.00 46.06 7 GLY H C 1
ATOM 12146 O O . GLY H 2 6 ? 38.990 83.841 108.791 1.00 46.56 7 GLY H O 1
ATOM 12147 N N . GLY H 2 7 ? 41.080 83.145 108.164 1.00 48.37 8 GLY H N 1
ATOM 12148 C CA . GLY H 2 7 ? 41.713 84.384 108.656 1.00 48.57 8 GLY H CA 1
ATOM 12149 C C . GLY H 2 7 ? 41.797 85.437 107.516 1.00 48.75 8 GLY H C 1
ATOM 12150 O O . GLY H 2 7 ? 42.782 86.068 107.317 1.00 48.86 8 GLY H O 1
#